Protein 3BV6 (pdb70)

Organism: Vibrio cholerae serotype O1 (strain ATCC 39315 / El Tor Inaba N16961) (NCBI:txid243277)

Nearest PDB structures (foldseek):
  3bv6-assembly1_C  TM=1.003E+00  e=5.850E-78  Vibrio cholerae O1 biovar El Tor str. N16961
  2wyl-assembly1_C  TM=9.987E-01  e=1.972E-52  Escherichia coli
  2wym-assembly1_B  TM=9.949E-01  e=1.143E-52  Escherichia coli
  2wyl-assembly1_B  TM=9.951E-01  e=2.226E-52  Escherichia coli
  2wym-assembly1_C  TM=9.913E-01  e=2.670E-52  Escherichia coli

Secondary structure (DSSP, 8-state):
-GGG--HHHHHHHH-STTTTHHHHHHHT--PPTT-EEEEEEETTEEEEEETT--EEEES---------SS--BPPTT-HHHHHH---BPP---B-S---S-GGG----SEEE-SB-SGGG--HHHHHHHHHHS-TT-EEEE-HHHHHHHHHHT--GGGEEE--TT-EEEETTEEEEEEE---HHHHT---TTS-SS-GGGGG-HHHHBEEEEEEETTEEEEE-TT----TTHHHHHHHS--SEEEEEB--PPTT---SB-HHHHHHHHHHHT-SEEEEESTTSBGGG---THHHHHHHHHHTTTTT---EE-B--TT-EEEETTTTT--B-------TTTTSS----SSGGG-/--GGG--HHHHHHHH-STTTTHHHHHHHH--PPTT-EEEEEEETTEEEEEETT--EEEES-----S---SS--BPPTT-HHHHHH---BPP---B-S---S-GGG----SEEE-SBSSGGG--HHHHHHHHHHS-TT-EEEE-HHHHHHHHHHT--GGGEEE--TT-EEEETTEEEEEEE---HHHHT---TTS-SS-GGGGG-HHHHBEEEEEEETTEEEEE-TT----TTHHHHHHHS---EEEEEB--PPTT---SB-HHHHHHHHHHHT-SEEEEESTTSBGGG---THHHHHHHHHHTTTTT---EE-B--TT-EEEETTTTT--B-------TTTTSS----SSGGG-/-GGG--HHHHHHHH-STTTTHHHHHHHT--PPTT-EEEEEEETTEEEEEETT--EEEES-----S---SS--BPPTT-HHHHHH---BPP---B-S---S-GGG----SEEE-SB-SGGG--HHHHHHHHHHS-TT-EEEE-HHHHHHHHHHT--GGGEEE--TT-EEEETTEEEEEEE---HHHHT---TTS-SS-GGGGG-HHHHBEEEEEEETTEEEEE-TT----TTHHHHHHHS---EEEEEB--PPTT---SB-HHHHHHHHHHHT-SEEEEESTTSBGGG---THHHHHHHHHHTTTTT---EE-B--TT-EEEETTTTT--B-------TTTTSS----SSGGG-/-HHHH--HHHHHHHH-STTTTHHHHHHHT--PPTT-EEEEEEETTEEEEEETT--EEEES-----S---S---BPPTT-HHHHHH---BPP---B-S---S-GGG----SEEE-SB-SGGG--HHHHHHHHHHS-TT-EEEE-HHHHHHHHHHT--GGGEEE--TT-EEEETTEEEEEEE---HHHHT---TTS-SS-GGGGG-HHHHBEEEEEEETTEEEEE-TT----TTHHHHHHHS--SEEEEEB--PPTT---SB-HHHHHHHHHHHT-SEEEEESTTSBGGG---THHHHHHHHHHTTTTT---EE-B--TT-EEEETTTTT--B-------TTTTSS----SSGGG-/-TTTS--HHHHHHHH-STTTTHHHHHHHT--PPTT-EEEEEEETTEEEEEETT--EEEES---------S---BPPTT-HHHHHH---BPP---B-S---S-GGG----SEEE-SB-SGGG--HHHHHHHHHHS-TT-EEEE-HHHHHHHHHHT--GGGEEE--TT-EEEETTEEEEEEE---HHHHT---TT--SS-GGGGG-HHHHBEEEEEEETTEEEEE-TT----TTHHHHHHHS--SEEEEEB--PPTT---SB-HHHHHHHHHHHT-SEEEEESSSSBGGG---THHHHHHHHHHTTTTT---EE-B--TT-EEEETTTTT--B-------TTTTSS----SSGGG-/-TGGG--HHHHHHHH-STTTTHHHHHHHH--PPTT-EEEEEEETTEEEEEETT--EEEES---------S---BPPTT-HHHHHH---BPP---B-S---S-GGG----SEEE-SB-SGGG--HHHHHHHHHHS-TT-EEEE-HHHHHHHHHHT--GGGEEE--TT-EEEETTEEEEEEE---HHHHT---TT--SS-GGGGG-HHHHBEEEEEEETTEEEEE-TT----TTHHHHHHHS--SEEEEEB--PPTT---SB-HHHHHHHHHHHT-SEEEEESTTSBGGG---THHHHHHHHHHTTTTT---EE-B--TT-EEEETTTTT--B-------TTTTSS----SSGGG-

Radius of gyration: 38.73 Å; Cα contacts (8 Å, |Δi|>4): 5644; chains: 6; bounding box: 92×104×96 Å

Foldseek 3Di:
DVVVDDPVVCDVVCPLPQPAVLVVVVVPDQFDFQKKKWAFQAQLWIWIAANQGAIEIFLNFDDWDDDDCVPQFDDPQALCCVQFVDTGDDQWGWQAGGLHDLLSHQRHQEYEFQFDDRSRAYLNNLVSCVVRYDPRYAYEYAQNNLVVSVVSPRDNVRYDHDAAQDWDDTRQKIKHWHFAQQPSRLSRDDPPDDPVDPVSVVVRRRGGTWIWMQHSNGIEIRRNQHEADLCLLVLLVVDAHAEYEYEEFAADPSGDRHYYLVRLQVSCVSNLYAEYEYHSHRTTPVRPDDNVVNVVVCVVCCVVVVRNHAYAYDGHRDMDMPPVCRVHRYDDPDPDCPCPPVDPDDDPDDPPD/DDPVVDDPVVVDVVCPLPQPAVLVVVVVPDQFDFLKKKWAFQAQQWIWIAANLGAIEIWLRFDDWDDDDCVPQFDPPQALCCVQFVDTGDDQWGWQDGGLHDLLSNQGHQEYEFQFDDNSRAYLNNLVSCVVRHDPRYAYEYAQVRLVVSVVSPNDPSRYDHDAAQDWDDTRQKIKHWHFAQQPSRLSRDDPPDDPVDPVSVVPRRRGGTWIWMQHSNGIEIRRNAHEADLCLLVQLVVDAHAEYEYEEFAADVSGGRHYYLVRLQVSCVSNLYAEYEYHSHRTTPVRPDDNVSNVVVCVVCCVVVVRNHAYAYADHRDMDMPPVCRVPHYDDPDPDPPCPPVDPDDDPDRPPD/DVVVDDPVVCDVVCPQPQPAVLVVVVVPDQFDFLKKKWAFQAQLWIWIAANQGAIETFLRFDDWDDPDCVPQFDDPQALCCVQFVDTGDDQWTWFDGGNHDLLSNQGHQEYEFQFDDNSRAYLVNLVNCVVRHDPRYAYEYAQVNLVVSVVSPRDPSRYDHDFAQDWDDTRQKIKHWHFAQQPSRLSRDDPPDDPVDPVSVVVRRRGGTWIWMQGSNGIEIRRNAHEADLCLLVLLVVDAHAEYEYEAFAADVSGDRHYYLVSLQVSCVSNLYAEYEYHSHRTTPVRPDDNVVNVVVCVVCCVVVVRNHAYAYEGHRDMDMPPVCSVDHYDDPDPDPPCPPVDPDDDPDRPPD/DVVVVDDPVVCDVVCPLPQPAVLVVVVVPDQFDFQKKKWAFQAQQWIWIAANLGAIEIFLRFDDWDDDDCVPQFDPPLALCCVQFVDTGDDQWGWQDGGNHDLLSHQGHQEYEFQFDDRSRAYLVNLVSCVVRYDPRYAYEYAQNRLVVSVVSPNDPVRYDHDFAQDWDDIRQKIKHWHFAQQVSRLSRDDPPDDPVDPVSVVVRRNGGTWIWMQGSNGIEIRRNQHEADLCLLVQLVVDAHAEYEYEEFAADVSGDRHYYLVSLQVSCVSNLYAEYEYHSHNTTPVRPDDNVSNVVVCVVCCVVVVRRHAYAYADHRDMDMPPVCRVHHYDDPDPDCPCPPVDPDDDPDRPPD/DVVVVDDPVVCDVVCPLPQPAVLVVVVVPDQFDFQKKKWAFQAQLWIWIAANQGATEIFLRFDDWDDDDCVPQFDPPQALCCVQFVDTGDDQWGWQDGGNHDLLSNQGHQEYEFQFDDNSRAYLVNLVNCVVRYDPRYAYEYAQNRLVVSVVSPNDNSRYDHDFAQDWDDTRQKIKHWHFAQQPSRLSRDDDPDDPVDPVSVVVRRRGGTWIWMQHSNGIEIRRNAHEADLCLLVQLVVDAHAEYEYEAFAADPSDDRHYYLVSQQVSCVSNVYAEYEYHSHNTTPVRPDDNVVNVVVCVVCCVVVVRNHAYAYADHRDMDMPPVCRVPHYDDPDPDPPCPPVDPDDDPDRVPD/DVVVPDDPVVVDVVCPLPQPAVLVVVVVPDQFDFLKKKWAFQAQQWIWIAANLGAIEIWLRFDDWDDPDCPPQFDPPQALCCVQFVDTGDDQWGWQDGGNHDLLSNQRHQEYEFQFDDNSRAYLNNLVSPVVRDDPRYAYEYAQNRLVVCVVSPNDPSRYDHDFAQDWDDTRQKIKHWHFAQQPSRLSRDDPPDDPVDPVSVVVRRRGGTWIWMQHSNGIEIRRNAHEADLCLLVQLVVDAHAEYEYEAFAADPSDDRHYYLVRLQVSCVSNVYAEYEYHSHRTTPVRPDDNVSNVVVCVVCCVVVVRNHAYAYEGHRDMDMPPVCSVPHYDDPDPDPPCPPVDPDDDPDRPPD

B-factor: mean 27.27, std 9.17, range [2.35, 69.1]

Solvent-accessible surface area: 65449 Å² total; per-residue (Å²): 97,9,127,137,24,69,90,95,45,2,0,53,77,8,0,0,0,4,3,40,26,5,14,26,58,7,75,131,19,132,15,114,101,103,16,0,2,0,2,4,1,1,0,0,0,0,8,0,8,1,36,50,68,6,1,0,0,1,0,8,17,0,17,25,14,57,60,50,13,183,80,125,119,17,110,82,44,59,32,11,37,1,6,2,2,1,68,48,25,18,8,16,11,1,38,6,4,3,1,3,2,0,24,13,7,134,57,5,36,0,10,2,0,0,1,29,15,81,18,0,10,10,33,20,3,1,1,0,0,38,97,62,18,37,132,106,0,59,0,0,0,0,64,24,0,1,77,65,3,58,63,43,31,4,48,110,118,13,16,51,44,2,123,46,56,28,68,31,113,21,66,68,0,70,0,48,0,11,13,6,0,2,27,3,0,3,0,26,31,94,149,75,65,49,0,138,72,42,67,24,3,96,24,17,67,114,34,0,1,0,0,0,0,45,18,67,8,19,4,1,0,0,0,2,9,1,5,18,0,3,12,0,0,44,5,9,72,68,64,111,0,13,0,0,0,0,0,5,5,12,6,2,59,1,6,19,20,10,5,10,1,5,13,0,1,22,0,0,24,1,0,81,3,61,6,0,1,0,0,4,30,25,0,34,2,0,9,22,23,32,38,78,2,0,33,28,0,26,77,35,11,70,42,16,11,86,20,132,10,34,1,2,16,7,66,20,5,0,67,2,19,7,53,97,44,93,73,64,29,46,41,20,16,121,36,10,13,156,35,6,6,131,68,94,14,24,17,4,15,81,2,3,11,106,62,7,121,138,21,68,69,81,47,2,0,62,78,7,0,0,0,5,4,41,25,5,7,29,58,7,68,121,20,123,14,107,101,103,16,0,2,0,2,4,1,1,0,0,0,0,7,0,6,1,35,52,67,5,2,0,0,1,0,10,16,1,16,28,16,55,58,46,39,186,82,189,123,18,110,80,37,62,33,10,38,1,6,4,2,1,68,49,32,19,7,16,10,1,37,8,3,2,1,2,1,0,25,18,6,160,72,6,34,0,9,2,0,0,2,28,14,80,19,1,12,10,34,20,2,0,0,0,1,38,94,64,20,30,137,113,1,62,0,0,0,0,74,24,0,0,76,62,2,56,68,52,29,4,46,110,122,23,16,46,44,1,123,47,56,30,72,33,109,23,63,68,0,70,0,50,1,11,11,5,0,2,27,4,0,3,0,26,32,94,145,76,67,49,0,136,70,42,69,24,3,89,18,18,64,99,34,0,1,0,0,0,0,42,18,67,8,18,5,1,0,0,0,1,10,1,5,17,0,4,12,0,0,46,4,8,73,70,62,112,0,15,0,0,1,0,0,5,5,12,6,2,62,1,5,20,20,9,6,10,1,4,13,0,1,21,0,0,24,1,0,78,3,65,6,0,1,0,0,5,29,25,0,33,2,0,8,22,23,32,40,76,2,0,35,27,0,26,76,34,10,70,39,17,12,86,20,133,8,34,2,2,16,6,66,18,5,0,70,3,21,6,54,96,45,90,74,64,31,44,41,18,16,119,32,3,13,142,36,6,6,132,70,89,12,23,16,4,16,78,4,4,10,104,11,116,137,21,68,70,78,46,1,0,64,78,7,0,0,0,5,4,41,27,4,8,30,57,7,70,124,18,122,14,106,98,109,14,0,2,0,1,4,1,1,0,0,0,0,8,0,7,1,37,52,71,5,1,0,0,1,1,8,17,1,16,28,15,58,58,51,45,185,83,184,99,19,108,83,38,60,28,11,38,1,6,2,2,0,66,48,35,17,7,17,9,1,38,8,3,2,1,3,2,0,26,18,5,155,68,8,36,0,10,2,1,0,2,33,16,81,20,1,10,10,20,20,2,0,0,0,2,36,95,65,21,38,138,112,2,58,0,0,0,0,76,24,0,6,79,61,3,70,65,34,28,3,58,145,130,49,21,49,45,1,121,50,57,31,69,32,116,20,65,64,1,70,0,46,0,10,13,6,0,3,25,4,0,3,0,27,31,95,149,76,65,48,0,135,72,43,67,24,3,94,18,17,67,116,33,0,1,0,0,0,0,43,18,69,9,17,5,1,0,0,0,1,10,1,5,18,0,3,14,0,0,44,4,9,72,71,67,106,1,16,0,0,1,0,0,5,4,10,4,2,62,2,5,18,20,9,5,11,1,4,13,0,1,20,0,0,21,1,0,73,1,52,5,0,1,0,0,5,30,25,1,35,3,0,10,22,22,31,38,76,3,0,36,27,0,26,75,33,10,71,44,17,12,106,19,133,8,34,2,2,17,6,66,18,6,0,65,2,20,12,60,97,42,94,69,65,30,46,40,17,16,118,32,3,14,141,33,6,6,128,71,88,14,21,17,4,14,82,4,3,10,80,124,8,130,128,25,73,87,83,46,1,0,48,79,7,0,0,0,5,4,40,27,5,5,12,59,6,61,126,18,134,16,119,99,104,14,0,2,0,2,5,1,1,0,0,0,1,8,0,7,1,35,52,66,6,1,0,0,2,1,9,18,0,17,30,16,66,60,49,51,174,92,182,94,18,106,73,36,58,31,11,39,1,6,3,2,0,57,46,34,18,5,18,10,1,37,7,3,2,1,3,2,0,23,13,6,128,70,4,35,0,9,2,0,0,2,29,17,81,20,0,11,10,32,20,3,0,0,0,0,36,98,60,20,36,141,107,0,61,0,0,0,0,62,23,0,0,77,65,2,55,67,46,29,3,52,107,133,14,16,51,45,1,119,47,57,32,67,30,140,22,68,66,4,77,0,44,0,10,16,6,0,2,26,4,0,2,0,26,30,95,154,71,65,49,0,139,72,41,66,23,3,97,25,16,63,109,34,0,1,0,0,0,1,44,18,64,9,18,5,3,0,2,0,1,10,1,6,16,0,3,12,0,0,45,4,8,71,69,64,109,0,16,0,0,1,0,0,5,5,11,6,2,60,1,5,20,20,9,6,10,1,6,13,0,1,22,0,0,23,1,0,75,3,64,7,0,1,0,0,5,28,24,0,35,2,0,11,22,22,32,39,76,2,0,36,28,0,27,76,35,13,70,40,17,12,85,20,129,10,36,1,2,16,6,66,19,5,0,66,2,20,8,57,96,46,91,75,63,29,44,41,19,17,124,36,10,13,161,31,6,6,130,71,92,14,22,18,4,13,83,5,4,11,80,119,6,126,128,24,72,89,82,43,2,0,50,76,6,0,0,0,4,3,40,23,5,6,17,57,6,58,129,19,130,20,112,102,104,15,0,2,1,2,4,1,1,0,0,0,0,7,0,7,1,36,51,68,6,1,0,0,0,1,9,18,1,17,28,16,56,62,45,51,156,86,193,102,17,101,91,38,56,32,11,40,2,6,2,1,0,57,49,30,19,6,20,10,1,39,7,4,3,1,3,2,0,23,13,7,129,68,6,37,0,9,2,0,0,2,28,16,79,20,0,10,10,31,21,1,0,0,0,0,35,100,61,18,25,145,101,0,63,0,0,0,0,62,24,0,1,74,63,2,58,66,45,30,3,49,101,132,29,13,54,44,1,121,50,53,28,68,28,135,24,68,66,5,72,0,50,0,10,13,4,0,2,27,5,0,2,0,26,30,92,163,74,64,50,0,138,71,41,64,23,3,99,23,16,64,107,33,1,1,0,0,0,0,42,16,66,8,18,5,1,0,0,0,1,10,1,6,17,0,3,14,0,0,43,4,8,71,70,63,143,2,8,0,0,1,0,0,5,6,12,6,2,62,1,5,21,20,12,6,11,2,6,13,0,1,22,0,0,24,1,0,85,3,71,8,0,1,0,0,4,29,25,0,34,2,0,8,23,24,33,36,77,3,0,34,28,0,26,76,34,13,72,41,17,13,86,23,135,10,35,1,2,18,6,65,18,5,0,65,2,19,8,56,98,45,82,79,55,28,43,42,18,15,120,35,3,13,143,33,8,6,130,67,93,15,25,18,4,14,83,3,3,12,76,130,9,117,131,23,66,68,80,46,2,0,54,75,7,0,0,0,4,4,38,22,4,8,29,56,7,66,121,20,126,14,110,97,110,15,1,2,0,2,5,1,1,1,0,0,0,8,0,7,1,35,48,68,6,1,0,0,1,0,9,18,1,16,28,15,56,58,47,48,168,87,187,106,18,101,91,38,59,32,13,42,2,6,3,2,0,64,51,32,20,6,20,11,1,38,8,4,2,1,3,2,0,23,16,5,151,67,6,36,0,9,2,1,0,3,28,15,81,19,0,9,10,34,22,3,1,0,0,2,40,100,61,20,38,144,111,2,58,0,0,0,0,64,24,0,1,77,65,3,54,68,52,30,4,45,105,129,50,17,47,42,1,120,48,57,32,70,33,108,21,63,63,0,68,0,49,1,12,12,6,0,2,26,3,0,2,0,28,31,93,161,73,67,49,0,138,70,42,66,23,3,98,25,16,65,110,32,0,1,0,0,0,0,40,17,72,8,19,5,1,0,0,1,1,10,1,7,20,0,4,14,0,0,44,4,9,74,71,65,114,0,15,0,0,0,0,0,5,5,10,5,2,62,2,5,20,19,12,7,11,2,6,13,0,1,21,0,0,23,1,0,75,3,62,6,0,1,0,0,5,28,24,0,35,2,0,9,22,22,32,40,77,3,0,35,27,0,26,75,35,13,72,40,17,13,87,21,137,8,36,1,3,17,6,66,19,5,0,65,2,19,7,52,97,44,100,72,64,31,46,40,20,15,118,33,4,13,144,36,7,6,132,68,90,14,23,17,4,16,92,3,2,10

InterPro domains:
  IPR001279 Metallo-beta-lactamase [PF12706] (97-283)
  IPR036866 Ribonuclease Z/Hydroxyacylglutathione hydrolase-like [G3DSA:3.60.15.10] (3-355)
  IPR036866 Ribonuclease Z/Hydroxyacylglutathione hydrolase-like [SSF56281] (35-291)
  IPR048021 UlaG-like, metallo-hydrolase domain [cd16284] (37-250)
  IPR050114 UPF0173/UPF0282/UlaG metal-dependent hydrolases [PTHR43546] (35-324)

Sequence (2122 aa):
KVNEITTREESWILSTFPEWGTWLNEEIEEQTVVEPNTFSMMWWLGCTGIWLKSAGNTNLSIDFWCGTGKKTQKNRLMNTQHQMMRMGGVEALQPNLRTSIFPLDPFAIKKEIDAVLASHDHADHIDVNVAAAVLQNCGEEHVKFIGPQACVDLWLGWGVPQQEERCIVAKVGDVLEIGDVKIRVLDSFDRTALVTLPKGVSSYDDKAILDGMDEERAVNYLIETSGGSVYHSGDSHYSNYYAKHGNDYQQIDVALLSYGENPRGVTDKMMTSSSDVLRAAESLDCQQVVVPFHHDIWANFQNDPRREIEVLWNMKKDRLQQYQFAPFFWQVGGKYTYPTDKGRRMHYQHFRGFQQDIFKNEPELPYKAFLSKVNEITREESWILSTFPEWGTWLNEEIEQTVVEPNTFSMWWLGCTGIWLKSAGNTNLSIDFWCGTGKKTQKKNRRLMNTQHQMMRMGGVEALLQPNLRTSIFPLDPFAIKKEIDAVLASHDHADHIDVNVAAAVLQNCGEEHVKFIGPQACVDLWLGWGVPQEERCIVAKVGDVLEIGDVKIRVLDSFDRTALVTLPKGVSSYDKAILDGMDEERAVNYLIETSGGSVYHSGDSHYSNYYAKHGNDYQIDVALLSYGENPRGVTDKMMTSSSDVLRAAESLDCQQVVVPFHHDIWANFQNDPRREIEVLWNMKKDRLQYQFAPFFWQVGGKYTYPTDKGRRMHYQHFRGFQQDIFKNEPELPYKKAFLKVNEITREESWILSTFPEWGTWLNEEIEQQTVVEPNTFSMMWWLGCTGIWLKSAGNNTNLSIDFWCGTGKKTQKNRRLMNTTQHQMMRMGGVEALLQPNLRTSIFPLDPFAIKKEIDAVLASHDHADHIDVNVAAAVLQNCGEEHVKFIGPQACVDLWLGWGVPQERCIVAKVGDVLEIGDVKKIRVLDSFDRTALVTLPKGVSSYDKAILDGMDEERAVNYLIETSGGSVYHSGDSHYSNYYAKHGNDYQQIDVALLSYGENPRGVTDKMMTSSSSDVLRAAESLDCQQVVVPFHHDIWANFQNDPRREIEVLWNMKKDRLQQYQFAPFFWQVGGKYTYPTDKKGGRRMHYQHFRGFQQDIFKNEPELPYKAFLSKVNEITREESWILSTFPEWGTWLNEEIEQTVVEPNTFSMWWLGCTGIWLKSAGNTNLSSIDFWCGTGKKTQKKNRRLMNTQHQMMRMGGVEALLQPNLRTSIFPLDPFAIKEIDAVLASHDHADHIDVNVAAAVLQNCGEEHVKFIGPQACVDLLWLGWGVPQQEERCIVAKVGDVLEEIGDVKIRVLDSFDRTALVTLPKGVSSYDKAILDGMDEERAVNYLIETSGGSVYHSGDSHYSNYYAKHGNDYQIDVALLSYGENPRGVTDKMMTSSSSDVLRRAAESLDCQVVVPFHHDIWANFQNDPRREIEVLWNMKKDRLQQYQFAPFFWQVGGKYTYPTDKGRRMHYQHFRGFQQDIFKNEPELPYKAFLSKVNEITTREESWILSTFPEWGTWLNEEIEQTVVVEPNTFSMWWLGCTGIWLKSAGNTNLSIDFWCGTGKKTQKKNRRLMNTQHQMMRMGGVEALQPNLRTSSIFPLDPFAIKEIDAVLASHDHADHIDVNVAAAVLQNCGEEHVKFIGPQACVDLLWLGWGVPQEERCIVAKVGDVLEEIGDVVKIRVLDSFDRTALVTLPKGVSSYDKAILDGMDEERAVNYLIETSGGSVYHSGDSHYSNYYAKHGNDYQQIDVALLSYGENPRGVTDKMTSSSSDVLRRAAESLDCQQVVVPFHHDIWANFQNDPPRREIEVLWNMKKDRLQQYQFAPFFWQVGGKYTYPTDKKGRRMHYQHFRGFQQDIFKNEPELPYKAFLSKVNEITREESWILSTFPEWGTWLNEEIEQTVVEPNTFSMWWLGCTGIWLKSAGNTNLSIDFWCGTGKKTQKNRRLMNTQHQMMRMGGVEALQPNLRTSSIFPLDPFAIKEIDAVLASHDHADHIDVNVAAAVLQNCGEHVKFIGPQACVDLWLGWGVPQEERRCIVAKVGDVLEEIGDVVKIRVLDSFDRTALVTLPKGVSSYDKAILDGMDERAVNYLIETSGGSVYHSGDSHYSNYYAKHGNDYQIDVALLSYGENPRGVTDKMTSSDVLRRAAESLDCQQVVVPFHHDIWANFQNDPRREIEVLWNMKKDRLQQYQFAPFFWQVGGKYTYPTDKKGGRMHYQHFRGFQQDIFKNEPELPYKKAFL

Structure (mmCIF, N/CA/C/O backbone):
data_3BV6
#
_entry.id   3BV6
#
_cell.length_a   83.433
_cell.length_b   94.839
_cell.length_c   94.591
_cell.angle_alpha   99.69
_cell.angle_beta   97.90
_cell.angle_gamma   116.13
#
_symmetry.space_group_name_H-M   'P 1'
#
loop_
_entity.id
_entity.type
_entity.pdbx_description
1 polymer 'Metal-dependent hydrolase'
2 non-polymer 'FE (III) ION'
3 water water
#
loop_
_atom_site.group_PDB
_atom_site.id
_atom_site.type_symbol
_atom_site.label_atom_id
_atom_site.label_alt_id
_atom_site.label_comp_id
_atom_site.label_asym_id
_atom_site.label_entity_id
_atom_site.label_seq_id
_atom_site.pdbx_PDB_ins_code
_atom_site.Cartn_x
_atom_site.Cartn_y
_atom_site.Cartn_z
_atom_site.occupancy
_atom_site.B_iso_or_equiv
_atom_site.auth_seq_id
_atom_site.auth_comp_id
_atom_site.auth_asym_id
_atom_site.auth_atom_id
_atom_site.pdbx_PDB_model_num
ATOM 1 N N . LYS A 1 27 ? 65.156 66.359 -26.710 1.00 51.52 3 LYS A N 1
ATOM 2 C CA . LYS A 1 27 ? 66.575 66.776 -26.906 1.00 52.04 3 LYS A CA 1
ATOM 3 C C . LYS A 1 27 ? 67.043 67.802 -25.866 1.00 51.36 3 LYS A C 1
ATOM 4 O O . LYS A 1 27 ? 66.554 68.931 -25.823 1.00 51.49 3 LYS A O 1
ATOM 10 N N . VAL A 1 28 ? 68.009 67.398 -25.050 1.00 50.97 4 VAL A N 1
ATOM 11 C CA . VAL A 1 28 ? 68.533 68.231 -23.975 1.00 51.46 4 VAL A CA 1
ATOM 12 C C . VAL A 1 28 ? 69.108 69.573 -24.428 1.00 52.78 4 VAL A C 1
ATOM 13 O O . VAL A 1 28 ? 69.016 70.560 -23.695 1.00 53.22 4 VAL A O 1
ATOM 17 N N . ASN A 1 29 ? 69.690 69.612 -25.630 1.00 53.85 5 ASN A N 1
ATOM 18 C CA . ASN A 1 29 ? 70.266 70.848 -26.182 1.00 54.31 5 ASN A CA 1
ATOM 19 C C . ASN A 1 29 ? 69.240 71.934 -26.528 1.00 53.41 5 ASN A C 1
ATOM 20 O O . ASN A 1 29 ? 69.525 73.125 -26.402 1.00 53.74 5 ASN A O 1
ATOM 25 N N . GLU A 1 30 ? 68.065 71.531 -26.995 1.00 51.93 6 GLU A N 1
ATOM 26 C CA . GLU A 1 30 ? 67.041 72.496 -27.381 1.00 51.61 6 GLU A CA 1
ATOM 27 C C . GLU A 1 30 ? 66.187 72.974 -26.199 1.00 48.76 6 GLU A C 1
ATOM 28 O O . GLU A 1 30 ? 65.311 73.830 -26.369 1.00 49.08 6 GLU A O 1
ATOM 34 N N . ILE A 1 31 ? 66.428 72.421 -25.012 1.00 45.18 7 ILE A N 1
ATOM 35 C CA . ILE A 1 31 ? 65.573 72.739 -23.857 1.00 40.37 7 ILE A CA 1
ATOM 36 C C . ILE A 1 31 ? 66.041 73.867 -22.951 1.00 37.56 7 ILE A C 1
ATOM 37 O O . ILE A 1 31 ? 67.209 73.931 -22.544 1.00 37.24 7 ILE A O 1
ATOM 42 N N A THR A 1 32 ? 65.102 74.769 -22.660 0.60 36.00 8 THR A N 1
ATOM 43 N N B THR A 1 32 ? 65.127 74.762 -22.619 0.40 36.27 8 THR A N 1
ATOM 44 C CA A THR A 1 32 ? 65.342 75.925 -21.798 0.60 34.74 8 THR A CA 1
ATOM 45 C CA B THR A 1 32 ? 65.464 75.801 -21.670 0.40 35.03 8 THR A CA 1
ATOM 46 C C A THR A 1 32 ? 64.290 75.971 -20.680 0.60 34.20 8 THR A C 1
ATOM 47 C C B THR A 1 32 ? 64.440 75.734 -20.538 0.40 34.05 8 THR A C 1
ATOM 48 O O A THR A 1 32 ? 63.177 75.469 -20.873 0.60 34.37 8 THR A O 1
ATOM 49 O O B THR A 1 32 ? 63.531 74.902 -20.559 0.40 33.78 8 THR A O 1
ATOM 56 N N . ARG A 1 33 ? 64.620 76.580 -19.539 1.00 32.64 9 ARG A N 1
ATOM 57 C CA . ARG A 1 33 ? 63.644 76.706 -18.450 1.00 32.14 9 ARG A CA 1
ATOM 58 C C . ARG A 1 33 ? 62.348 77.238 -19.078 1.00 31.97 9 ARG A C 1
ATOM 59 O O . ARG A 1 33 ? 61.241 76.758 -18.798 1.00 31.03 9 ARG A O 1
ATOM 67 N N A GLU A 1 34 ? 62.500 78.208 -19.975 0.60 31.90 10 GLU A N 1
ATOM 68 N N B GLU A 1 34 ? 62.498 78.197 -19.986 0.40 31.35 10 GLU A N 1
ATOM 69 C CA A GLU A 1 34 ? 61.361 78.822 -20.636 0.60 31.23 10 GLU A CA 1
ATOM 70 C CA B GLU A 1 34 ? 61.349 78.823 -20.630 0.40 30.28 10 GLU A CA 1
ATOM 71 C C A GLU A 1 34 ? 60.538 77.867 -21.524 0.60 30.84 10 GLU A C 1
ATOM 72 C C B GLU A 1 34 ? 60.537 77.900 -21.558 0.40 30.36 10 GLU A C 1
ATOM 73 O O A GLU A 1 34 ? 59.306 77.910 -21.500 0.60 30.14 10 GLU A O 1
ATOM 74 O O B GLU A 1 34 ? 59.307 77.990 -21.586 0.40 29.82 10 GLU A O 1
ATOM 85 N N . SER A 1 35 ? 61.207 77.022 -22.306 1.00 30.02 11 SER A N 1
ATOM 86 C CA . SER A 1 35 ? 60.512 76.091 -23.202 1.00 30.10 11 SER A CA 1
ATOM 87 C C . SER A 1 35 ? 59.781 75.003 -22.377 1.00 28.84 11 SER A C 1
ATOM 88 O O . SER A 1 35 ? 58.687 74.564 -22.750 1.00 28.10 11 SER A O 1
ATOM 91 N N . TRP A 1 36 ? 60.407 74.591 -21.268 1.00 29.03 12 TRP A N 1
ATOM 92 C CA . TRP A 1 36 ? 59.805 73.629 -20.325 1.00 27.70 12 TRP A CA 1
ATOM 93 C C . TRP A 1 36 ? 58.497 74.211 -19.778 1.00 27.29 12 TRP A C 1
ATOM 94 O O . TRP A 1 36 ? 57.416 73.614 -19.916 1.00 28.25 12 TRP A O 1
ATOM 105 N N . ILE A 1 37 ? 58.586 75.408 -19.199 1.00 27.36 13 ILE A N 1
ATOM 106 C CA . ILE A 1 37 ? 57.405 76.076 -18.653 1.00 26.36 13 ILE A CA 1
ATOM 107 C C . ILE A 1 37 ? 56.304 76.228 -19.693 1.00 27.60 13 ILE A C 1
ATOM 108 O O . ILE A 1 37 ? 55.162 75.835 -19.459 1.00 25.77 13 ILE A O 1
ATOM 113 N N . LEU A 1 38 ? 56.632 76.757 -20.870 1.00 28.21 14 LEU A N 1
ATOM 114 C CA . LEU A 1 38 ? 55.594 76.970 -21.876 1.00 29.08 14 LEU A CA 1
ATOM 115 C C . LEU A 1 38 ? 54.902 75.713 -22.399 1.00 29.43 14 LEU A C 1
ATOM 116 O O . LEU A 1 38 ? 53.771 75.794 -22.857 1.00 31.02 14 LEU A O 1
ATOM 121 N N . SER A 1 39 ? 55.576 74.571 -22.353 1.00 29.81 15 SER A N 1
ATOM 122 C CA . SER A 1 39 ? 54.979 73.341 -22.867 1.00 30.07 15 SER A CA 1
ATOM 123 C C . SER A 1 39 ? 54.251 72.565 -21.779 1.00 29.67 15 SER A C 1
ATOM 124 O O . SER A 1 39 ? 53.468 71.647 -22.069 1.00 30.21 15 SER A O 1
ATOM 127 N N . THR A 1 40 ? 54.489 72.952 -20.527 1.00 27.99 16 THR A N 1
ATOM 128 C CA . THR A 1 40 ? 53.949 72.216 -19.363 1.00 28.08 16 THR A CA 1
ATOM 129 C C . THR A 1 40 ? 52.745 72.834 -18.661 1.00 27.97 16 THR A C 1
ATOM 130 O O . THR A 1 40 ? 51.833 72.101 -18.230 1.00 29.65 16 THR A O 1
ATOM 134 N N . PHE A 1 41 ? 52.729 74.162 -18.537 1.00 26.37 17 PHE A N 1
ATOM 135 C CA . PHE A 1 41 ? 51.673 74.856 -17.774 1.00 26.39 17 PHE A CA 1
ATOM 136 C C . PHE A 1 41 ? 50.716 75.650 -18.647 1.00 26.49 17 PHE A C 1
ATOM 137 O O . PHE A 1 41 ? 51.120 76.085 -19.732 1.00 27.37 17 PHE A O 1
ATOM 145 N N . PRO A 1 42 ? 49.450 75.861 -18.202 1.00 24.13 18 PRO A N 1
ATOM 146 C CA . PRO A 1 42 ? 48.794 75.400 -16.968 1.00 24.37 18 PRO A CA 1
ATOM 147 C C . PRO A 1 42 ? 48.585 73.862 -17.059 1.00 23.01 18 PRO A C 1
ATOM 148 O O . PRO A 1 42 ? 48.542 73.293 -18.163 1.00 21.21 18 PRO A O 1
ATOM 152 N N . GLU A 1 43 ? 48.485 73.216 -15.903 1.00 21.91 19 GLU A N 1
ATOM 153 C CA . GLU A 1 43 ? 48.533 71.771 -15.815 1.00 21.49 19 GLU A CA 1
ATOM 154 C C . GLU A 1 43 ? 47.536 70.965 -16.614 1.00 20.46 19 GLU A C 1
ATOM 155 O O . GLU A 1 43 ? 47.886 69.875 -17.053 1.00 21.36 19 GLU A O 1
ATOM 161 N N . TRP A 1 44 ? 46.317 71.482 -16.765 1.00 17.68 20 TRP A N 1
ATOM 162 C CA . TRP A 1 44 ? 45.229 70.776 -17.486 1.00 19.61 20 TRP A CA 1
ATOM 163 C C . TRP A 1 44 ? 45.054 71.314 -18.914 1.00 18.91 20 TRP A C 1
ATOM 164 O O . TRP A 1 44 ? 44.099 70.944 -19.599 1.00 21.89 20 TRP A O 1
ATOM 175 N N . GLY A 1 45 ? 45.956 72.196 -19.338 1.00 21.98 21 GLY A N 1
ATOM 176 C CA . GLY A 1 45 ? 45.834 72.817 -20.657 1.00 21.92 21 GLY A CA 1
ATOM 177 C C . GLY A 1 45 ? 44.414 73.351 -20.784 1.00 21.75 21 GLY A C 1
ATOM 178 O O . GLY A 1 45 ? 43.909 74.061 -19.892 1.00 21.46 21 GLY A O 1
ATOM 179 N N . THR A 1 46 ? 43.765 73.010 -21.891 1.00 22.61 22 THR A N 1
ATOM 180 C CA . THR A 1 46 ? 42.410 73.459 -22.134 1.00 20.76 22 THR A CA 1
ATOM 181 C C . THR A 1 46 ? 41.371 72.362 -21.903 1.00 21.98 22 THR A C 1
ATOM 182 O O . THR A 1 46 ? 40.219 72.494 -22.321 1.00 21.15 22 THR A O 1
ATOM 186 N N . TRP A 1 47 ? 41.740 71.276 -21.216 1.00 22.42 23 TRP A N 1
ATOM 187 C CA . TRP A 1 47 ? 40.766 70.209 -20.894 1.00 21.65 23 TRP A CA 1
ATOM 188 C C . TRP A 1 47 ? 39.422 70.713 -20.348 1.00 21.34 23 TRP A C 1
ATOM 189 O O . TRP A 1 47 ? 38.334 70.276 -20.785 1.00 20.53 23 TRP A O 1
ATOM 200 N N . LEU A 1 48 ? 39.480 71.587 -19.333 1.00 21.17 24 LEU A N 1
ATOM 201 C CA . LEU A 1 48 ? 38.252 72.075 -18.691 1.00 20.80 24 LEU A CA 1
ATOM 202 C C . LEU A 1 48 ? 37.570 73.169 -19.482 1.00 20.61 24 LEU A C 1
ATOM 203 O O . LEU A 1 48 ? 36.354 73.327 -19.414 1.00 22.76 24 LEU A O 1
ATOM 208 N N . ASN A 1 49 ? 38.341 73.966 -20.211 1.00 21.14 25 ASN A N 1
ATOM 209 C CA . ASN A 1 49 ? 37.729 74.966 -21.085 1.00 21.38 25 ASN A CA 1
ATOM 210 C C . ASN A 1 49 ? 36.757 74.242 -22.049 1.00 21.34 25 ASN A C 1
ATOM 211 O O . ASN A 1 49 ? 35.592 74.627 -22.194 1.00 21.47 25 ASN A O 1
ATOM 216 N N . GLU A 1 50 ? 37.263 73.177 -22.650 1.00 22.59 26 GLU A N 1
ATOM 217 C CA . GLU A 1 50 ? 36.495 72.318 -23.578 1.00 23.38 26 GLU A CA 1
ATOM 218 C C . GLU A 1 50 ? 35.303 71.673 -22.873 1.00 24.32 26 GLU A C 1
ATOM 219 O O . GLU A 1 50 ? 34.161 71.675 -23.371 1.00 23.67 26 GLU A O 1
ATOM 225 N N . GLU A 1 51 ? 35.553 71.145 -21.680 1.00 23.99 27 GLU A N 1
ATOM 226 C CA . GLU A 1 51 ? 34.513 70.499 -20.917 1.00 23.54 27 GLU A CA 1
ATOM 227 C C . GLU A 1 51 ? 33.356 71.463 -20.657 1.00 23.30 27 GLU A C 1
ATOM 228 O O . GLU A 1 51 ? 32.187 71.121 -20.890 1.00 21.27 27 GLU A O 1
ATOM 234 N N . ILE A 1 52 ? 33.694 72.650 -20.137 1.00 22.36 28 ILE A N 1
ATOM 235 C CA . ILE A 1 52 ? 32.689 73.647 -19.790 1.00 24.40 28 ILE A CA 1
ATOM 236 C C . ILE A 1 52 ? 31.858 74.087 -21.018 1.00 25.74 28 ILE A C 1
ATOM 237 O O . ILE A 1 52 ? 30.624 74.081 -20.959 1.00 26.09 28 ILE A O 1
ATOM 242 N N A GLU A 1 53 ? 32.528 74.461 -22.100 0.40 26.38 29 GLU A N 1
ATOM 243 N N B GLU A 1 53 ? 32.565 74.459 -22.091 0.60 26.48 29 GLU A N 1
ATOM 244 C CA A GLU A 1 53 ? 31.808 74.946 -23.286 0.40 27.54 29 GLU A CA 1
ATOM 245 C CA B GLU A 1 53 ? 31.974 74.884 -23.394 0.60 28.09 29 GLU A CA 1
ATOM 246 C C A GLU A 1 53 ? 30.987 73.851 -23.981 0.40 27.71 29 GLU A C 1
ATOM 247 C C B GLU A 1 53 ? 31.012 73.856 -23.955 0.60 27.94 29 GLU A C 1
ATOM 248 O O A GLU A 1 53 ? 29.989 74.159 -24.644 0.40 28.81 29 GLU A O 1
ATOM 249 O O B GLU A 1 53 ? 29.947 74.208 -24.484 0.60 29.58 29 GLU A O 1
ATOM 260 N N . GLN A 1 54 ? 31.386 72.588 -23.813 1.00 27.94 30 GLN A N 1
ATOM 261 C CA . GLN A 1 54 ? 30.610 71.458 -24.366 1.00 28.80 30 GLN A CA 1
ATOM 262 C C . GLN A 1 54 ? 29.520 70.923 -23.454 1.00 29.27 30 GLN A C 1
ATOM 263 O O . GLN A 1 54 ? 28.789 70.004 -23.822 1.00 28.33 30 GLN A O 1
ATOM 269 N N . THR A 1 55 ? 29.387 71.496 -22.255 1.00 27.62 31 THR A N 1
ATOM 270 C CA . THR A 1 55 ? 28.357 71.016 -21.337 1.00 27.65 31 THR A CA 1
ATOM 271 C C . THR A 1 55 ? 27.001 71.598 -21.673 1.00 27.02 31 THR A C 1
ATOM 272 O O . THR A 1 55 ? 26.798 72.817 -21.692 1.00 28.59 31 THR A O 1
ATOM 276 N N . VAL A 1 56 ? 26.060 70.720 -21.918 1.00 28.08 32 VAL A N 1
ATOM 277 C CA . VAL A 1 56 ? 24.714 71.187 -22.210 1.00 30.66 32 VAL A CA 1
ATOM 278 C C . VAL A 1 56 ? 23.933 70.998 -20.913 1.00 29.84 32 VAL A C 1
ATOM 279 O O . VAL A 1 56 ? 23.611 69.885 -20.546 1.00 31.55 32 VAL A O 1
ATOM 283 N N . VAL A 1 57 ? 23.676 72.106 -20.215 1.00 30.01 33 VAL A N 1
ATOM 284 C CA . VAL A 1 57 ? 22.949 72.126 -18.933 1.00 30.23 33 VAL A CA 1
ATOM 285 C C . VAL A 1 57 ? 21.446 71.860 -19.107 1.00 31.71 33 VAL A C 1
ATOM 286 O O . VAL A 1 57 ? 20.778 72.570 -19.879 1.00 31.28 33 VAL A O 1
ATOM 290 N N . GLU A 1 58 ? 20.917 70.878 -18.363 1.00 30.35 34 GLU A N 1
ATOM 291 C CA . GLU A 1 58 ? 19.514 70.476 -18.470 1.00 31.43 34 GLU A CA 1
ATOM 292 C C . GLU A 1 58 ? 18.582 71.551 -17.943 1.00 31.54 34 GLU A C 1
ATOM 293 O O . GLU A 1 58 ? 18.986 72.372 -17.105 1.00 30.32 34 GLU A O 1
ATOM 299 N N . PRO A 1 59 ? 17.336 71.597 -18.464 1.00 32.11 35 PRO A N 1
ATOM 300 C CA . PRO A 1 59 ? 16.391 72.562 -17.920 1.00 30.98 35 PRO A CA 1
ATOM 301 C C . PRO A 1 59 ? 16.245 72.407 -16.405 1.00 28.28 35 PRO A C 1
ATOM 302 O O . PRO A 1 59 ? 16.263 71.286 -15.907 1.00 27.86 35 PRO A O 1
ATOM 306 N N . ASN A 1 60 ? 16.086 73.534 -15.702 1.00 27.31 36 ASN A N 1
ATOM 307 C CA . ASN A 1 60 ? 15.813 73.541 -14.256 1.00 28.07 36 ASN A CA 1
ATOM 308 C C . ASN A 1 60 ? 16.962 73.007 -13.404 1.00 24.96 36 ASN A C 1
ATOM 309 O O . ASN A 1 60 ? 16.745 72.464 -12.332 1.00 26.31 36 ASN A O 1
ATOM 314 N N . THR A 1 61 ? 18.164 73.112 -13.946 1.00 24.89 37 THR A N 1
ATOM 315 C CA . THR A 1 61 ? 19.401 72.765 -13.208 1.00 22.92 37 THR A CA 1
ATOM 316 C C . THR A 1 61 ? 20.417 73.855 -13.519 1.00 22.73 37 THR A C 1
ATOM 317 O O . THR A 1 61 ? 20.210 74.669 -14.426 1.00 23.57 37 THR A O 1
ATOM 321 N N . PHE A 1 62 ? 21.530 73.905 -12.769 1.00 18.60 38 PHE A N 1
ATOM 322 C CA . PHE A 1 62 ? 22.645 74.771 -13.091 1.00 18.48 38 PHE A CA 1
ATOM 323 C C . PHE A 1 62 ? 23.909 74.003 -12.714 1.00 19.99 38 PHE A C 1
ATOM 324 O O . PHE A 1 62 ? 23.848 73.066 -11.895 1.00 20.56 38 PHE A O 1
ATOM 332 N N . SER A 1 63 ? 25.008 74.357 -13.357 1.00 20.39 39 SER A N 1
ATOM 333 C CA . SER A 1 63 ? 26.272 73.692 -13.117 1.00 20.12 39 SER A CA 1
ATOM 334 C C . SER A 1 63 ? 27.316 74.710 -12.742 1.00 20.49 39 SER A C 1
ATOM 335 O O . SER A 1 63 ? 27.289 75.884 -13.184 1.00 21.19 39 SER A O 1
ATOM 338 N N A MET A 1 64 ? 28.246 74.291 -11.888 0.60 20.43 40 MET A N 1
ATOM 339 N N B MET A 1 64 ? 28.269 74.231 -11.956 0.40 20.37 40 MET A N 1
ATOM 340 C CA A MET A 1 64 ? 29.370 75.151 -11.501 0.60 19.02 40 MET A CA 1
ATOM 341 C CA B MET A 1 64 ? 29.401 75.016 -11.514 0.40 19.28 40 MET A CA 1
ATOM 342 C C A MET A 1 64 ? 30.638 74.306 -11.462 0.60 17.58 40 MET A C 1
ATOM 343 C C B MET A 1 64 ? 30.676 74.224 -11.590 0.40 18.05 40 MET A C 1
ATOM 344 O O A MET A 1 64 ? 30.565 73.099 -11.231 0.60 17.12 40 MET A O 1
ATOM 345 O O B MET A 1 64 ? 30.659 72.987 -11.567 0.40 17.47 40 MET A O 1
ATOM 354 N N . TRP A 1 65 ? 31.790 74.937 -11.681 1.00 17.54 41 TRP A N 1
ATOM 355 C CA . TRP A 1 65 ? 33.088 74.271 -11.607 1.00 17.76 41 TRP A CA 1
ATOM 356 C C . TRP A 1 65 ? 33.935 75.087 -10.637 1.00 17.24 41 TRP A C 1
ATOM 357 O O . TRP A 1 65 ? 33.825 76.318 -10.602 1.00 17.41 41 TRP A O 1
ATOM 368 N N . TRP A 1 66 ? 34.766 74.388 -9.867 1.00 16.87 42 TRP A N 1
ATOM 369 C CA . TRP A 1 66 ? 35.692 75.027 -8.922 1.00 16.66 42 TRP A CA 1
ATOM 370 C C . TRP A 1 66 ? 37.051 75.246 -9.616 1.00 15.76 42 TRP A C 1
ATOM 371 O O . TRP A 1 66 ? 37.690 74.305 -10.073 1.00 17.89 42 TRP A O 1
ATOM 382 N N . LEU A 1 67 ? 37.441 76.515 -9.746 1.00 15.09 43 LEU A N 1
ATOM 383 C CA . LEU A 1 67 ? 38.618 76.927 -10.504 1.00 17.26 43 LEU A CA 1
ATOM 384 C C . LEU A 1 67 ? 39.796 77.152 -9.559 1.00 17.89 43 LEU A C 1
ATOM 385 O O . LEU A 1 67 ? 40.880 77.591 -9.968 1.00 19.24 43 LEU A O 1
ATOM 390 N N . GLY A 1 68 ? 39.601 76.755 -8.305 1.00 17.24 44 GLY A N 1
ATOM 391 C CA . GLY A 1 68 ? 40.643 76.938 -7.295 1.00 15.23 44 GLY A CA 1
ATOM 392 C C . GLY A 1 68 ? 40.376 78.198 -6.475 1.00 16.97 44 GLY A C 1
ATOM 393 O O . GLY A 1 68 ? 39.744 79.177 -6.957 1.00 16.99 44 GLY A O 1
ATOM 394 N N . CYS A 1 69 ? 40.859 78.167 -5.230 1.00 16.52 45 CYS A N 1
ATOM 395 C CA . CYS A 1 69 ? 40.654 79.232 -4.247 1.00 15.86 45 CYS A CA 1
ATOM 396 C C . CYS A 1 69 ? 39.129 79.426 -4.128 1.00 16.68 45 CYS A C 1
ATOM 397 O O . CYS A 1 69 ? 38.413 78.483 -3.755 1.00 16.76 45 CYS A O 1
ATOM 400 N N . THR A 1 70 ? 38.612 80.611 -4.448 1.00 16.92 46 THR A N 1
ATOM 401 C CA . THR A 1 70 ? 37.147 80.760 -4.500 1.00 16.74 46 THR A CA 1
ATOM 402 C C . THR A 1 70 ? 36.597 80.966 -5.917 1.00 17.50 46 THR A C 1
ATOM 403 O O . THR A 1 70 ? 35.432 81.374 -6.089 1.00 16.96 46 THR A O 1
ATOM 407 N N . GLY A 1 71 ? 37.412 80.645 -6.915 1.00 17.67 47 GLY A N 1
ATOM 408 C CA . GLY A 1 71 ? 36.983 80.815 -8.303 1.00 16.89 47 GLY A CA 1
ATOM 409 C C . GLY A 1 71 ? 35.904 79.827 -8.661 1.00 17.46 47 GLY A C 1
ATOM 410 O O . GLY A 1 71 ? 35.997 78.613 -8.384 1.00 16.04 47 GLY A O 1
ATOM 411 N N . ILE A 1 72 ? 34.865 80.343 -9.288 1.00 16.30 48 ILE A N 1
ATOM 412 C CA . ILE A 1 72 ? 33.737 79.524 -9.704 1.00 15.98 48 ILE A CA 1
ATOM 413 C C . ILE A 1 72 ? 33.367 79.882 -11.171 1.00 17.90 48 ILE A C 1
ATOM 414 O O . ILE A 1 72 ? 33.330 81.048 -11.525 1.00 17.88 48 ILE A O 1
ATOM 419 N N . TRP A 1 73 ? 33.104 78.860 -11.965 1.00 18.13 49 TRP A N 1
ATOM 420 C CA . TRP A 1 73 ? 32.513 79.081 -13.283 1.00 18.56 49 TRP A CA 1
ATOM 421 C C . TRP A 1 73 ? 31.077 78.646 -13.105 1.00 18.12 49 TRP A C 1
ATOM 422 O O . TRP A 1 73 ? 30.818 77.537 -12.624 1.00 20.91 49 TRP A O 1
ATOM 433 N N . LEU A 1 74 ? 30.117 79.511 -13.425 1.00 17.36 50 LEU A N 1
ATOM 434 C CA . LEU A 1 74 ? 28.725 79.128 -13.303 1.00 16.88 50 LEU A CA 1
ATOM 435 C C . LEU A 1 74 ? 28.090 79.113 -14.712 1.00 19.62 50 LEU A C 1
ATOM 436 O O . LEU A 1 74 ? 28.335 80.034 -15.473 1.00 17.90 50 LEU A O 1
ATOM 441 N N . LYS A 1 75 ? 27.302 78.078 -15.007 1.00 20.43 51 LYS A N 1
ATOM 442 C CA . LYS A 1 75 ? 26.653 77.957 -16.326 1.00 22.11 51 LYS A CA 1
ATOM 443 C C . LYS A 1 75 ? 25.191 77.571 -16.121 1.00 22.98 51 LYS A C 1
ATOM 444 O O . LYS A 1 75 ? 24.895 76.563 -15.460 1.00 21.46 51 LYS A O 1
ATOM 450 N N . SER A 1 76 ? 24.277 78.418 -16.632 1.00 23.10 52 SER A N 1
ATOM 451 C CA . SER A 1 76 ? 22.829 78.187 -16.489 1.00 21.79 52 SER A CA 1
ATOM 452 C C . SER A 1 76 ? 22.298 77.370 -17.632 1.00 23.24 52 SER A C 1
ATOM 453 O O . SER A 1 76 ? 22.979 77.210 -18.629 1.00 24.10 52 SER A O 1
ATOM 456 N N . ALA A 1 77 ? 21.055 76.928 -17.496 1.00 24.11 53 ALA A N 1
ATOM 457 C CA . ALA A 1 77 ? 20.356 76.140 -18.517 1.00 25.93 53 ALA A CA 1
ATOM 458 C C . ALA A 1 77 ? 20.142 76.988 -19.795 1.00 29.12 53 ALA A C 1
ATOM 459 O O . ALA A 1 77 ? 20.015 76.444 -20.888 1.00 30.12 53 ALA A O 1
ATOM 461 N N . GLY A 1 78 ? 20.141 78.313 -19.647 1.00 29.91 54 GLY A N 1
ATOM 462 C CA . GLY A 1 78 ? 20.024 79.239 -20.789 1.00 31.68 54 GLY A CA 1
ATOM 463 C C . GLY A 1 78 ? 21.359 79.593 -21.422 1.00 31.97 54 GLY A C 1
ATOM 464 O O . GLY A 1 78 ? 21.420 80.433 -22.313 1.00 33.32 54 GLY A O 1
ATOM 465 N N . ASN A 1 79 ? 22.435 78.947 -20.978 1.00 30.63 55 ASN A N 1
ATOM 466 C CA . ASN A 1 79 ? 23.778 79.212 -21.464 1.00 29.75 55 ASN A CA 1
ATOM 467 C C . ASN A 1 79 ? 24.303 80.602 -21.079 1.00 29.13 55 ASN A C 1
ATOM 468 O O . ASN A 1 79 ? 25.009 81.255 -21.862 1.00 28.92 55 ASN A O 1
ATOM 473 N N . THR A 1 80 ? 23.913 81.078 -19.896 1.00 27.14 56 THR A N 1
ATOM 474 C CA . THR A 1 80 ? 24.548 82.273 -19.352 1.00 26.35 56 THR A CA 1
ATOM 475 C C . THR A 1 80 ? 25.805 81.727 -18.607 1.00 26.12 56 THR A C 1
ATOM 476 O O . THR A 1 80 ? 25.701 80.698 -17.929 1.00 23.52 56 THR A O 1
ATOM 480 N N . ASN A 1 81 ? 26.956 82.375 -18.789 1.00 25.37 57 ASN A N 1
ATOM 481 C CA . ASN A 1 81 ? 28.215 81.957 -18.182 1.00 25.91 57 ASN A CA 1
ATOM 482 C C . ASN A 1 81 ? 28.848 83.083 -17.379 1.00 27.28 57 ASN A C 1
ATOM 483 O O . ASN A 1 81 ? 29.088 84.183 -17.919 1.00 26.52 57 ASN A O 1
ATOM 488 N N . LEU A 1 82 ? 29.141 82.795 -16.098 1.00 25.78 58 LEU A N 1
ATOM 489 C CA . LEU A 1 82 ? 29.772 83.753 -15.196 1.00 26.02 58 LEU A CA 1
ATOM 490 C C . LEU A 1 82 ? 31.020 83.137 -14.602 1.00 25.48 58 LEU A C 1
ATOM 491 O O . LEU A 1 82 ? 31.036 81.943 -14.300 1.00 25.37 58 LEU A O 1
ATOM 496 N N . SER A 1 83 ? 32.040 83.973 -14.428 1.00 25.30 59 SER A N 1
ATOM 497 C CA . SER A 1 83 ? 33.271 83.639 -13.752 1.00 26.24 59 SER A CA 1
ATOM 498 C C . SER A 1 83 ? 33.258 84.491 -12.466 1.00 27.11 59 SER A C 1
ATOM 499 O O . SER A 1 83 ? 33.021 85.709 -12.526 1.00 26.15 59 SER A O 1
ATOM 502 N N . ILE A 1 84 ? 33.457 83.864 -11.300 1.00 23.56 60 ILE A N 1
ATOM 503 C CA . ILE A 1 84 ? 33.398 84.581 -10.035 1.00 22.54 60 ILE A CA 1
ATOM 504 C C . ILE A 1 84 ? 34.699 84.349 -9.291 1.00 21.83 60 ILE A C 1
ATOM 505 O O . ILE A 1 84 ? 35.088 83.189 -9.100 1.00 20.22 60 ILE A O 1
ATOM 510 N N . ASP A 1 85 ? 35.394 85.434 -8.938 1.00 19.64 61 ASP A N 1
ATOM 511 C CA . ASP A 1 85 ? 36.649 85.309 -8.184 1.00 20.61 61 ASP A CA 1
ATOM 512 C C . ASP A 1 85 ? 37.693 84.371 -8.838 1.00 19.42 61 ASP A C 1
ATOM 513 O O . ASP A 1 85 ? 38.485 83.704 -8.160 1.00 20.36 61 ASP A O 1
ATOM 518 N N . PHE A 1 86 ? 37.698 84.326 -10.173 1.00 21.13 62 PHE A N 1
ATOM 519 C CA . PHE A 1 86 ? 38.640 83.488 -10.908 1.00 21.20 62 PHE A CA 1
ATOM 520 C C . PHE A 1 86 ? 40.045 84.070 -10.784 1.00 20.86 62 PHE A C 1
ATOM 521 O O . PHE A 1 86 ? 40.343 85.154 -11.289 1.00 21.79 62 PHE A O 1
ATOM 529 N N . TRP A 1 87 ? 40.894 83.345 -10.057 1.00 21.49 63 TRP A N 1
ATOM 530 C CA . TRP A 1 87 ? 42.244 83.803 -9.765 1.00 22.36 63 TRP A CA 1
ATOM 531 C C . TRP A 1 87 ? 43.317 82.916 -10.348 1.00 23.22 63 TRP A C 1
ATOM 532 O O . TRP A 1 87 ? 43.355 81.714 -10.059 1.00 23.17 63 TRP A O 1
ATOM 543 N N . CYS A 1 88 ? 44.198 83.530 -11.149 1.00 21.93 64 CYS A N 1
ATOM 544 C CA . CYS A 1 88 ? 45.269 82.844 -11.818 1.00 22.50 64 CYS A CA 1
ATOM 545 C C . CYS A 1 88 ? 46.652 83.315 -11.357 1.00 22.37 64 CYS A C 1
ATOM 546 O O . CYS A 1 88 ? 47.629 83.227 -12.090 1.00 24.92 64 CYS A O 1
ATOM 549 N N . GLY A 1 89 ? 46.747 83.822 -10.135 1.00 23.00 65 GLY A N 1
ATOM 550 C CA . GLY A 1 89 ? 48.062 84.161 -9.616 1.00 22.48 65 GLY A CA 1
ATOM 551 C C . GLY A 1 89 ? 48.645 82.978 -8.830 1.00 23.26 65 GLY A C 1
ATOM 552 O O . GLY A 1 89 ? 48.073 81.887 -8.776 1.00 22.45 65 GLY A O 1
ATOM 553 N N . THR A 1 90 ? 49.812 83.176 -8.223 1.00 22.72 66 THR A N 1
ATOM 554 C CA . THR A 1 90 ? 50.360 82.175 -7.331 1.00 23.24 66 THR A CA 1
ATOM 555 C C . THR A 1 90 ? 50.826 82.906 -6.047 1.00 23.73 66 THR A C 1
ATOM 556 O O . THR A 1 90 ? 50.580 84.110 -5.880 1.00 22.85 66 THR A O 1
ATOM 560 N N . GLY A 1 91 ? 51.430 82.178 -5.126 1.00 24.17 67 GLY A N 1
ATOM 561 C CA . GLY A 1 91 ? 51.889 82.783 -3.883 1.00 24.91 67 GLY A CA 1
ATOM 562 C C . GLY A 1 91 ? 53.340 83.170 -4.007 1.00 25.28 67 GLY A C 1
ATOM 563 O O . GLY A 1 91 ? 53.772 83.631 -5.060 1.00 26.39 67 GLY A O 1
ATOM 564 N N . LYS A 1 92 ? 54.082 82.987 -2.924 1.00 24.13 68 LYS A N 1
ATOM 565 C CA . LYS A 1 92 ? 55.513 83.321 -2.891 1.00 25.79 68 LYS A CA 1
ATOM 566 C C . LYS A 1 92 ? 56.273 82.478 -3.897 1.00 25.33 68 LYS A C 1
ATOM 567 O O . LYS A 1 92 ? 55.876 81.334 -4.172 1.00 22.81 68 LYS A O 1
ATOM 573 N N . LYS A 1 93 ? 57.375 83.033 -4.426 1.00 23.94 69 LYS A N 1
ATOM 574 C CA . LYS A 1 93 ? 58.189 82.344 -5.444 1.00 25.03 69 LYS A CA 1
ATOM 575 C C . LYS A 1 93 ? 59.664 82.315 -5.053 1.00 23.04 69 LYS A C 1
ATOM 576 O O . LYS A 1 93 ? 60.500 81.762 -5.766 1.00 24.39 69 LYS A O 1
ATOM 582 N N . THR A 1 94 ? 59.957 82.885 -3.897 1.00 24.08 70 THR A N 1
ATOM 583 C CA . THR A 1 94 ? 61.322 82.886 -3.385 1.00 23.62 70 THR A CA 1
ATOM 584 C C . THR A 1 94 ? 61.261 83.233 -1.905 1.00 24.38 70 THR A C 1
ATOM 585 O O . THR A 1 94 ? 60.247 83.823 -1.437 1.00 22.90 70 THR A O 1
ATOM 589 N N . GLN A 1 95 ? 62.313 82.847 -1.179 1.00 23.71 71 GLN A N 1
ATOM 590 C CA . GLN A 1 95 ? 62.473 83.184 0.238 1.00 26.01 71 GLN A CA 1
ATOM 591 C C . GLN A 1 95 ? 63.499 84.324 0.411 1.00 27.52 71 GLN A C 1
ATOM 592 O O . GLN A 1 95 ? 63.795 84.724 1.538 1.00 26.84 71 GLN A O 1
ATOM 598 N N . LYS A 1 96 ? 64.031 84.821 -0.702 1.00 27.99 72 LYS A N 1
ATOM 599 C CA . LYS A 1 96 ? 65.091 85.863 -0.690 1.00 30.59 72 LYS A CA 1
ATOM 600 C C . LYS A 1 96 ? 64.672 87.098 0.104 1.00 30.78 72 LYS A C 1
ATOM 601 O O . LYS A 1 96 ? 65.425 87.592 0.947 1.00 31.50 72 LYS A O 1
ATOM 607 N N . ASN A 1 97 ? 63.482 87.608 -0.194 1.00 30.61 73 ASN A N 1
ATOM 608 C CA . ASN A 1 97 ? 62.925 88.714 0.568 1.00 32.41 73 ASN A CA 1
ATOM 609 C C . ASN A 1 97 ? 62.299 88.123 1.830 1.00 32.70 73 ASN A C 1
ATOM 610 O O . ASN A 1 97 ? 61.284 87.432 1.770 1.00 33.08 73 ASN A O 1
ATOM 615 N N . ARG A 1 98 ? 62.909 88.392 2.968 1.00 32.24 74 ARG A N 1
ATOM 616 C CA . ARG A 1 98 ? 62.472 87.814 4.230 1.00 32.34 74 ARG A CA 1
ATOM 617 C C . ARG A 1 98 ? 61.437 88.665 4.985 1.00 31.18 74 ARG A C 1
ATOM 618 O O . ARG A 1 98 ? 60.997 88.293 6.088 1.00 28.90 74 ARG A O 1
ATOM 626 N N . LEU A 1 99 ? 61.024 89.772 4.375 1.00 29.44 75 LEU A N 1
ATOM 627 C CA . LEU A 1 99 ? 60.173 90.743 5.057 1.00 29.70 75 LEU A CA 1
ATOM 628 C C . LEU A 1 99 ? 58.824 90.944 4.417 1.00 28.32 75 LEU A C 1
ATOM 629 O O . LEU A 1 99 ? 58.721 90.980 3.198 1.00 28.08 75 LEU A O 1
ATOM 634 N N . MET A 1 100 ? 57.799 91.075 5.256 1.00 28.58 76 MET A N 1
ATOM 635 C CA . MET A 1 100 ? 56.448 91.350 4.801 1.00 28.31 76 MET A CA 1
ATOM 636 C C . MET A 1 100 ? 56.361 92.830 4.452 1.00 29.44 76 MET A C 1
ATOM 637 O O . MET A 1 100 ? 56.991 93.669 5.101 1.00 30.75 76 MET A O 1
ATOM 642 N N . ASN A 1 101 ? 55.595 93.143 3.420 1.00 29.02 77 ASN A N 1
ATOM 643 C CA . ASN A 1 101 ? 55.359 94.529 3.037 1.00 31.53 77 ASN A CA 1
ATOM 644 C C . ASN A 1 101 ? 54.743 95.301 4.207 1.00 31.55 77 ASN A C 1
ATOM 645 O O . ASN A 1 101 ? 53.788 94.824 4.836 1.00 31.23 77 ASN A O 1
ATOM 650 N N . THR A 1 102 ? 55.283 96.486 4.508 1.00 31.34 78 THR A N 1
ATOM 651 C CA . THR A 1 102 ? 54.801 97.270 5.660 1.00 30.47 78 THR A CA 1
ATOM 652 C C . THR A 1 102 ? 53.324 97.533 5.481 1.00 30.05 78 THR A C 1
ATOM 653 O O . THR A 1 102 ? 52.882 97.839 4.374 1.00 28.01 78 THR A O 1
ATOM 657 N N . GLN A 1 103 ? 52.580 97.410 6.578 1.00 29.05 79 GLN A N 1
ATOM 658 C CA . GLN A 1 103 ? 51.106 97.625 6.576 1.00 28.92 79 GLN A CA 1
ATOM 659 C C . GLN A 1 103 ? 50.264 96.715 5.675 1.00 26.78 79 GLN A C 1
ATOM 660 O O . GLN A 1 103 ? 49.125 97.043 5.280 1.00 26.44 79 GLN A O 1
ATOM 666 N N . HIS A 1 104 ? 50.827 95.564 5.337 1.00 27.59 80 HIS A N 1
ATOM 667 C CA . HIS A 1 104 ? 50.045 94.506 4.682 1.00 27.56 80 HIS A CA 1
ATOM 668 C C . HIS A 1 104 ? 48.933 94.178 5.687 1.00 25.38 80 HIS A C 1
ATOM 669 O O . HIS A 1 104 ? 49.132 94.373 6.876 1.00 27.36 80 HIS A O 1
ATOM 676 N N . GLN A 1 105 ? 47.781 93.684 5.240 1.00 25.96 81 GLN A N 1
ATOM 677 C CA . GLN A 1 105 ? 46.713 93.340 6.228 1.00 25.34 81 GLN A CA 1
ATOM 678 C C . GLN A 1 105 ? 47.200 92.428 7.374 1.00 23.60 81 GLN A C 1
ATOM 679 O O . GLN A 1 105 ? 46.785 92.602 8.537 1.00 22.87 81 GLN A O 1
ATOM 685 N N . MET A 1 106 ? 48.112 91.496 7.067 1.00 23.89 82 MET A N 1
ATOM 686 C CA . MET A 1 106 ? 48.594 90.564 8.092 1.00 25.34 82 MET A CA 1
ATOM 687 C C . MET A 1 106 ? 49.462 91.275 9.110 1.00 25.86 82 MET A C 1
ATOM 688 O O . MET A 1 106 ? 49.564 90.832 10.261 1.00 24.50 82 MET A O 1
ATOM 693 N N . MET A 1 107 ? 50.129 92.347 8.672 1.00 25.74 83 MET A N 1
ATOM 694 C CA . MET A 1 107 ? 50.937 93.152 9.594 1.00 25.68 83 MET A CA 1
ATOM 695 C C . MET A 1 107 ? 50.023 93.952 10.520 1.00 23.61 83 MET A C 1
ATOM 696 O O . MET A 1 107 ? 50.263 94.051 11.731 1.00 26.07 83 MET A O 1
ATOM 701 N N . ARG A 1 108 ? 48.983 94.521 9.943 1.00 23.07 84 ARG A N 1
ATOM 702 C CA . ARG A 1 108 ? 48.012 95.308 10.691 1.00 23.51 84 ARG A CA 1
ATOM 703 C C . ARG A 1 108 ? 47.324 94.409 11.720 1.00 24.10 84 ARG A C 1
ATOM 704 O O . ARG A 1 108 ? 47.198 94.777 12.886 1.00 24.73 84 ARG A O 1
ATOM 712 N N . MET A 1 109 ? 46.895 93.219 11.294 1.00 24.63 85 MET A N 1
ATOM 713 C CA . MET A 1 109 ? 46.207 92.307 12.215 1.00 23.37 85 MET A CA 1
ATOM 714 C C . MET A 1 109 ? 47.082 91.619 13.237 1.00 22.91 85 MET A C 1
ATOM 715 O O . MET A 1 109 ? 46.663 91.428 14.395 1.00 22.36 85 MET A O 1
ATOM 720 N N . GLY A 1 110 ? 48.301 91.260 12.832 1.00 21.80 86 GLY A N 1
ATOM 721 C CA . GLY A 1 110 ? 49.118 90.457 13.699 1.00 22.00 86 GLY A CA 1
ATOM 722 C C . GLY A 1 110 ? 50.391 91.054 14.260 1.00 21.91 86 GLY A C 1
ATOM 723 O O . GLY A 1 110 ? 51.041 90.388 15.063 1.00 21.64 86 GLY A O 1
ATOM 724 N N . GLY A 1 111 ? 50.754 92.271 13.851 1.00 22.96 87 GLY A N 1
ATOM 725 C CA . GLY A 1 111 ? 52.012 92.904 14.366 1.00 25.11 87 GLY A CA 1
ATOM 726 C C . GLY A 1 111 ? 53.266 92.124 14.028 1.00 24.38 87 GLY A C 1
ATOM 727 O O . GLY A 1 111 ? 54.236 92.071 14.796 1.00 27.04 87 GLY A O 1
ATOM 728 N N . VAL A 1 112 ? 53.249 91.500 12.857 1.00 23.92 88 VAL A N 1
ATOM 729 C CA . VAL A 1 112 ? 54.362 90.699 12.407 1.00 23.96 88 VAL A CA 1
ATOM 730 C C . VAL A 1 112 ? 55.279 91.521 11.489 1.00 24.54 88 VAL A C 1
ATOM 731 O O . VAL A 1 112 ? 54.876 92.570 10.985 1.00 24.36 88 VAL A O 1
ATOM 735 N N . GLU A 1 113 ? 56.468 90.970 11.242 1.00 25.19 89 GLU A N 1
ATOM 736 C CA . GLU A 1 113 ? 57.467 91.541 10.336 1.00 28.15 89 GLU A CA 1
ATOM 737 C C . GLU A 1 113 ? 57.933 90.565 9.236 1.00 26.24 89 GLU A C 1
ATOM 738 O O . GLU A 1 113 ? 58.204 90.989 8.116 1.00 27.23 89 GLU A O 1
ATOM 744 N N . ALA A 1 114 ? 57.973 89.265 9.543 1.00 25.61 90 ALA A N 1
ATOM 745 C CA . ALA A 1 114 ? 58.508 88.263 8.604 1.00 23.43 90 ALA A CA 1
ATOM 746 C C . ALA A 1 114 ? 57.563 87.913 7.452 1.00 22.95 90 ALA A C 1
ATOM 747 O O . ALA A 1 114 ? 56.340 88.031 7.580 1.00 22.89 90 ALA A O 1
ATOM 749 N N . LEU A 1 115 ? 58.160 87.505 6.331 1.00 23.30 91 LEU A N 1
ATOM 750 C CA . LEU A 1 115 ? 57.437 87.108 5.137 1.00 23.93 91 LEU A CA 1
ATOM 751 C C . LEU A 1 115 ? 56.434 86.008 5.497 1.00 22.49 91 LEU A C 1
ATOM 752 O O . LEU A 1 115 ? 56.718 85.165 6.332 1.00 22.02 91 LEU A O 1
ATOM 757 N N . GLN A 1 116 ? 55.271 86.039 4.871 1.00 22.91 92 GLN A N 1
ATOM 758 C CA . GLN A 1 116 ? 54.282 84.954 5.050 1.00 22.95 92 GLN A CA 1
ATOM 759 C C . GLN A 1 116 ? 54.639 83.790 4.089 1.00 22.11 92 GLN A C 1
ATOM 760 O O . GLN A 1 116 ? 54.881 84.027 2.893 1.00 21.89 92 GLN A O 1
ATOM 766 N N . PRO A 1 117 ? 54.641 82.528 4.577 1.00 21.24 93 PRO A N 1
ATOM 767 C CA . PRO A 1 117 ? 54.967 81.435 3.674 1.00 22.19 93 PRO A CA 1
ATOM 768 C C . PRO A 1 117 ? 53.743 80.912 2.930 1.00 23.12 93 PRO A C 1
ATOM 769 O O . PRO A 1 117 ? 53.464 79.708 2.992 1.00 20.48 93 PRO A O 1
ATOM 773 N N . ASN A 1 118 ? 53.016 81.804 2.267 1.00 22.03 94 ASN A N 1
ATOM 774 C CA . ASN A 1 118 ? 51.854 81.357 1.505 1.00 22.50 94 ASN A CA 1
ATOM 775 C C . ASN A 1 118 ? 52.258 80.865 0.100 1.00 23.12 94 ASN A C 1
ATOM 776 O O . ASN A 1 118 ? 52.535 81.665 -0.814 1.00 25.17 94 ASN A O 1
ATOM 781 N N . LEU A 1 119 ? 52.300 79.545 -0.052 1.00 20.38 95 LEU A N 1
ATOM 782 C CA . LEU A 1 119 ? 52.680 78.922 -1.305 1.00 19.30 95 LEU A CA 1
ATOM 783 C C . LEU A 1 119 ? 51.430 78.334 -1.925 1.00 19.19 95 LEU A C 1
ATOM 784 O O . LEU A 1 119 ? 50.658 77.677 -1.236 1.00 18.27 95 LEU A O 1
ATOM 789 N N . ARG A 1 120 ? 51.230 78.562 -3.217 1.00 19.41 96 ARG A N 1
ATOM 790 C CA . ARG A 1 120 ? 50.023 78.025 -3.840 1.00 18.86 96 ARG A CA 1
ATOM 791 C C . ARG A 1 120 ? 50.115 76.491 -3.960 1.00 17.91 96 ARG A C 1
ATOM 792 O O . ARG A 1 120 ? 51.083 75.949 -4.493 1.00 17.54 96 ARG A O 1
ATOM 800 N N . THR A 1 121 ? 49.076 75.815 -3.448 1.00 19.46 97 THR A N 1
ATOM 801 C CA . THR A 1 121 ? 49.018 74.374 -3.423 1.00 19.20 97 THR A CA 1
ATOM 802 C C . THR A 1 121 ? 47.975 73.680 -4.336 1.00 20.73 97 THR A C 1
ATOM 803 O O . THR A 1 121 ? 47.858 72.449 -4.248 1.00 21.17 97 THR A O 1
ATOM 807 N N . SER A 1 122 ? 47.248 74.454 -5.158 1.00 19.74 98 SER A N 1
ATOM 808 C CA . SER A 1 122 ? 46.273 73.946 -6.128 1.00 21.75 98 SER A CA 1
ATOM 809 C C . SER A 1 122 ? 46.796 74.115 -7.542 1.00 20.39 98 SER A C 1
ATOM 810 O O . SER A 1 122 ? 47.476 75.095 -7.831 1.00 19.73 98 SER A O 1
ATOM 813 N N . ILE A 1 123 ? 46.435 73.180 -8.428 1.00 18.53 99 ILE A N 1
ATOM 814 C CA . ILE A 1 123 ? 46.781 73.331 -9.850 1.00 18.62 99 ILE A CA 1
ATOM 815 C C . ILE A 1 123 ? 45.859 74.393 -10.505 1.00 18.89 99 ILE A C 1
ATOM 816 O O . ILE A 1 123 ? 44.956 74.915 -9.852 1.00 19.88 99 ILE A O 1
ATOM 821 N N . PHE A 1 124 ? 46.082 74.693 -11.787 1.00 18.91 100 PHE A N 1
ATOM 822 C CA . PHE A 1 124 ? 45.291 75.693 -12.505 1.00 20.16 100 PHE A CA 1
ATOM 823 C C . PHE A 1 124 ? 44.444 74.915 -13.481 1.00 20.51 100 PHE A C 1
ATOM 824 O O . PHE A 1 124 ? 44.915 74.581 -14.563 1.00 21.67 100 PHE A O 1
ATOM 832 N N . PRO A 1 125 ? 43.195 74.623 -13.111 1.00 21.35 101 PRO A N 1
ATOM 833 C CA . PRO A 1 125 ? 42.429 73.735 -13.947 1.00 22.15 101 PRO A CA 1
ATOM 834 C C . PRO A 1 125 ? 41.888 74.338 -15.250 1.00 23.31 101 PRO A C 1
ATOM 835 O O . PRO A 1 125 ? 41.469 73.585 -16.129 1.00 21.74 101 PRO A O 1
ATOM 839 N N . LEU A 1 126 ? 41.926 75.660 -15.357 1.00 23.24 102 LEU A N 1
ATOM 840 C CA . LEU A 1 126 ? 41.329 76.363 -16.503 1.00 21.99 102 LEU A CA 1
ATOM 841 C C . LEU A 1 126 ? 42.289 77.402 -17.086 1.00 22.60 102 LEU A C 1
ATOM 842 O O . LEU A 1 126 ? 42.837 78.214 -16.361 1.00 21.82 102 LEU A O 1
ATOM 847 N N . ASP A 1 127 ? 42.517 77.360 -18.405 1.00 22.72 103 ASP A N 1
ATOM 848 C CA . ASP A 1 127 ? 43.381 78.359 -19.057 1.00 22.23 103 ASP A CA 1
ATOM 849 C C . ASP A 1 127 ? 42.513 79.573 -19.336 1.00 22.60 103 ASP A C 1
ATOM 850 O O . ASP A 1 127 ? 41.623 79.485 -20.169 1.00 22.03 103 ASP A O 1
ATOM 855 N N . PRO A 1 128 ? 42.762 80.718 -18.656 1.00 22.44 104 PRO A N 1
ATOM 856 C CA . PRO A 1 128 ? 41.885 81.874 -18.860 1.00 21.84 104 PRO A CA 1
ATOM 857 C C . PRO A 1 128 ? 41.946 82.393 -20.323 1.00 22.40 104 PRO A C 1
ATOM 858 O O . PRO A 1 128 ? 40.971 82.945 -20.811 1.00 22.56 104 PRO A O 1
ATOM 862 N N . PHE A 1 129 ? 43.061 82.128 -20.990 1.00 23.72 105 PHE A N 1
ATOM 863 C CA . PHE A 1 129 ? 43.321 82.591 -22.372 1.00 25.31 105 PHE A CA 1
ATOM 864 C C . PHE A 1 129 ? 42.685 81.718 -23.435 1.00 27.03 105 PHE A C 1
ATOM 865 O O . PHE A 1 129 ? 42.924 81.926 -24.627 1.00 28.51 105 PHE A O 1
ATOM 873 N N . ALA A 1 130 ? 41.942 80.699 -22.990 1.00 25.89 106 ALA A N 1
ATOM 874 C CA . ALA A 1 130 ? 41.143 79.867 -23.859 1.00 25.30 106 ALA A CA 1
ATOM 875 C C . ALA A 1 130 ? 39.656 80.143 -23.617 1.00 25.17 106 ALA A C 1
ATOM 876 O O . ALA A 1 130 ? 38.784 79.474 -24.177 1.00 25.97 106 ALA A O 1
ATOM 878 N N . ILE A 1 131 ? 39.335 81.096 -22.733 1.00 25.15 107 ILE A N 1
ATOM 879 C CA . ILE A 1 131 ? 37.950 81.429 -22.501 1.00 25.16 107 ILE A CA 1
ATOM 880 C C . ILE A 1 131 ? 37.460 82.119 -23.785 1.00 26.47 107 ILE A C 1
ATOM 881 O O . ILE A 1 131 ? 38.101 83.040 -24.249 1.00 27.24 107 ILE A O 1
ATOM 886 N N A LYS A 1 132 ? 36.352 81.616 -24.342 0.40 26.18 108 LYS A N 1
ATOM 887 N N B LYS A 1 132 ? 36.318 81.716 -24.311 0.60 27.99 108 LYS A N 1
ATOM 888 C CA A LYS A 1 132 ? 35.768 82.111 -25.606 0.40 25.68 108 LYS A CA 1
ATOM 889 C CA B LYS A 1 132 ? 35.786 82.401 -25.482 0.60 29.47 108 LYS A CA 1
ATOM 890 C C A LYS A 1 132 ? 34.252 82.368 -25.559 0.40 27.08 108 LYS A C 1
ATOM 891 C C B LYS A 1 132 ? 34.333 82.792 -25.301 0.60 29.21 108 LYS A C 1
ATOM 892 O O A LYS A 1 132 ? 33.650 82.773 -26.557 0.40 27.06 108 LYS A O 1
ATOM 893 O O B LYS A 1 132 ? 33.869 83.744 -25.920 0.60 31.21 108 LYS A O 1
ATOM 904 N N . GLU A 1 133 ? 33.640 82.087 -24.412 1.00 27.67 109 GLU A N 1
ATOM 905 C CA . GLU A 1 133 ? 32.222 82.304 -24.157 1.00 28.47 109 GLU A CA 1
ATOM 906 C C . GLU A 1 133 ? 32.024 82.664 -22.676 1.00 29.71 109 GLU A C 1
ATOM 907 O O . GLU A 1 133 ? 32.274 81.833 -21.806 1.00 27.62 109 GLU A O 1
ATOM 913 N N . ILE A 1 134 ? 31.506 83.861 -22.398 1.00 29.85 110 ILE A N 1
ATOM 914 C CA . ILE A 1 134 ? 31.316 84.336 -21.023 1.00 27.99 110 ILE A CA 1
ATOM 915 C C . ILE A 1 134 ? 30.436 85.559 -21.082 1.00 28.62 110 ILE A C 1
ATOM 916 O O . ILE A 1 134 ? 30.456 86.295 -22.075 1.00 30.64 110 ILE A O 1
ATOM 921 N N . ASP A 1 135 ? 29.648 85.783 -20.036 1.00 27.34 111 ASP A N 1
ATOM 922 C CA . ASP A 1 135 ? 28.761 86.941 -19.968 1.00 27.61 111 ASP A CA 1
ATOM 923 C C . ASP A 1 135 ? 29.242 88.011 -18.987 1.00 27.55 111 ASP A C 1
ATOM 924 O O . ASP A 1 135 ? 29.101 89.201 -19.258 1.00 28.11 111 ASP A O 1
ATOM 929 N N . ALA A 1 136 ? 29.824 87.592 -17.854 1.00 26.98 112 ALA A N 1
ATOM 930 C CA . ALA A 1 136 ? 30.345 88.538 -16.855 1.00 25.42 112 ALA A CA 1
ATOM 931 C C . ALA A 1 136 ? 31.455 87.925 -16.019 1.00 25.78 112 ALA A C 1
ATOM 932 O O . ALA A 1 136 ? 31.477 86.700 -15.823 1.00 26.10 112 ALA A O 1
ATOM 934 N N . VAL A 1 137 ? 32.361 88.786 -15.564 1.00 23.07 113 VAL A N 1
ATOM 935 C CA . VAL A 1 137 ? 33.439 88.441 -14.662 1.00 23.90 113 VAL A CA 1
ATOM 936 C C . VAL A 1 137 ? 33.087 89.165 -13.348 1.00 22.11 113 VAL A C 1
ATOM 937 O O . VAL A 1 137 ? 32.927 90.382 -13.336 1.00 22.55 113 VAL A O 1
ATOM 941 N N . LEU A 1 138 ? 32.934 88.419 -12.252 1.00 21.57 114 LEU A N 1
ATOM 942 C CA . LEU A 1 138 ? 32.553 88.996 -10.945 1.00 21.49 114 LEU A CA 1
ATOM 943 C C . LEU A 1 138 ? 33.715 88.920 -9.986 1.00 21.58 114 LEU A C 1
ATOM 944 O O . LEU A 1 138 ? 34.515 88.001 -10.091 1.00 21.79 114 LEU A O 1
ATOM 949 N N . ALA A 1 139 ? 33.816 89.897 -9.079 1.00 21.99 115 ALA A N 1
ATOM 950 C CA . ALA A 1 139 ? 34.824 89.875 -8.014 1.00 21.52 115 ALA A CA 1
ATOM 951 C C . ALA A 1 139 ? 34.074 90.196 -6.729 1.00 22.63 115 ALA A C 1
ATOM 952 O O . ALA A 1 139 ? 33.277 91.153 -6.682 1.00 23.53 115 ALA A O 1
ATOM 954 N N . SER A 1 140 ? 34.275 89.364 -5.708 1.00 22.96 116 SER A N 1
ATOM 955 C CA . SER A 1 140 ? 33.569 89.573 -4.421 1.00 24.59 116 SER A CA 1
ATOM 956 C C . SER A 1 140 ? 34.201 90.705 -3.629 1.00 26.75 116 SER A C 1
ATOM 957 O O . SER A 1 140 ? 33.520 91.428 -2.877 1.00 26.67 116 SER A O 1
ATOM 960 N N . HIS A 1 141 ? 35.508 90.825 -3.786 1.00 26.51 117 HIS A N 1
ATOM 961 C CA . HIS A 1 141 ? 36.268 91.861 -3.104 1.00 30.09 117 HIS A CA 1
ATOM 962 C C . HIS A 1 141 ? 37.608 92.061 -3.769 1.00 30.46 117 HIS A C 1
ATOM 963 O O . HIS A 1 141 ? 38.015 91.278 -4.632 1.00 29.66 117 HIS A O 1
ATOM 970 N N . ASP A 1 142 ? 38.308 93.113 -3.358 1.00 32.22 118 ASP A N 1
ATOM 971 C CA . ASP A 1 142 ? 39.564 93.472 -4.005 1.00 35.15 118 ASP A CA 1
ATOM 972 C C . ASP A 1 142 ? 40.821 92.767 -3.531 1.00 35.36 118 ASP A C 1
ATOM 973 O O . ASP A 1 142 ? 41.906 93.121 -3.992 1.00 37.28 118 ASP A O 1
ATOM 978 N N . HIS A 1 143 ? 40.712 91.780 -2.632 1.00 35.23 119 HIS A N 1
ATOM 979 C CA . HIS A 1 143 ? 41.921 91.049 -2.243 1.00 34.94 119 HIS A CA 1
ATOM 980 C C . HIS A 1 143 ? 42.523 90.372 -3.454 1.00 35.03 119 HIS A C 1
ATOM 981 O O . HIS A 1 143 ? 41.780 89.866 -4.308 1.00 33.10 119 HIS A O 1
ATOM 988 N N . ALA A 1 144 ? 43.857 90.315 -3.493 1.00 33.48 120 ALA A N 1
ATOM 989 C CA . ALA A 1 144 ? 44.580 89.797 -4.659 1.00 33.60 120 ALA A CA 1
ATOM 990 C C . ALA A 1 144 ? 44.161 88.429 -5.203 1.00 33.54 120 ALA A C 1
ATOM 991 O O . ALA A 1 144 ? 44.166 88.206 -6.444 1.00 31.01 120 ALA A O 1
ATOM 993 N N . ASP A 1 145 ? 43.838 87.501 -4.291 1.00 30.34 121 ASP A N 1
ATOM 994 C CA . ASP A 1 145 ? 43.499 86.152 -4.717 1.00 29.53 121 ASP A CA 1
ATOM 995 C C . ASP A 1 145 ? 42.032 85.991 -5.116 1.00 26.89 121 ASP A C 1
ATOM 996 O O . ASP A 1 145 ? 41.541 84.863 -5.212 1.00 26.67 121 ASP A O 1
ATOM 1001 N N . HIS A 1 146 ? 41.357 87.108 -5.385 1.00 25.82 122 HIS A N 1
ATOM 1002 C CA . HIS A 1 146 ? 39.948 87.097 -5.815 1.00 24.66 122 HIS A CA 1
ATOM 1003 C C . HIS A 1 146 ? 39.672 87.936 -7.063 1.00 25.08 122 HIS A C 1
ATOM 1004 O O . HIS A 1 146 ? 38.520 88.087 -7.482 1.00 24.99 122 HIS A O 1
ATOM 1011 N N . ILE A 1 147 ? 40.736 88.473 -7.640 1.00 25.27 123 ILE A N 1
ATOM 1012 C CA . ILE A 1 147 ? 40.629 89.343 -8.820 1.00 26.62 123 ILE A CA 1
ATOM 1013 C C . ILE A 1 147 ? 41.900 89.158 -9.623 1.00 26.53 123 ILE A C 1
ATOM 1014 O O . ILE A 1 147 ? 42.957 88.938 -9.043 1.00 28.03 123 ILE A O 1
ATOM 1019 N N . ASP A 1 148 ? 41.832 89.284 -10.958 1.00 27.24 124 ASP A N 1
ATOM 1020 C CA . ASP A 1 148 ? 43.008 88.893 -11.720 1.00 25.93 124 ASP A CA 1
ATOM 1021 C C . ASP A 1 148 ? 43.225 89.654 -13.021 1.00 26.37 124 ASP A C 1
ATOM 1022 O O . ASP A 1 148 ? 42.357 89.652 -13.891 1.00 24.91 124 ASP A O 1
ATOM 1027 N N . VAL A 1 149 ? 44.409 90.250 -13.164 1.00 25.80 125 VAL A N 1
ATOM 1028 C CA . VAL A 1 149 ? 44.666 91.053 -14.376 1.00 25.85 125 VAL A CA 1
ATOM 1029 C C . VAL A 1 149 ? 44.784 90.189 -15.642 1.00 25.73 125 VAL A C 1
ATOM 1030 O O . VAL A 1 149 ? 44.406 90.624 -16.730 1.00 27.80 125 VAL A O 1
ATOM 1034 N N . ASN A 1 150 ? 45.282 88.966 -15.485 1.00 24.67 126 ASN A N 1
ATOM 1035 C CA . ASN A 1 150 ? 45.449 88.042 -16.604 1.00 26.77 126 ASN A CA 1
ATOM 1036 C C . ASN A 1 150 ? 44.112 87.575 -17.133 1.00 26.97 126 ASN A C 1
ATOM 1037 O O . ASN A 1 150 ? 43.911 87.489 -18.358 1.00 28.22 126 ASN A O 1
ATOM 1042 N N . VAL A 1 151 ? 43.190 87.277 -16.216 1.00 25.89 127 VAL A N 1
ATOM 1043 C CA . VAL A 1 151 ? 41.820 86.888 -16.584 1.00 25.25 127 VAL A CA 1
ATOM 1044 C C . VAL A 1 151 ? 41.146 88.065 -17.319 1.00 25.67 127 VAL A C 1
ATOM 1045 O O . VAL A 1 151 ? 40.445 87.858 -18.316 1.00 24.97 127 VAL A O 1
ATOM 1049 N N . ALA A 1 152 ? 41.339 89.283 -16.801 1.00 25.16 128 ALA A N 1
ATOM 1050 C CA . ALA A 1 152 ? 40.803 90.489 -17.449 1.00 25.85 128 ALA A CA 1
ATOM 1051 C C . ALA A 1 152 ? 41.381 90.633 -18.889 1.00 27.18 128 ALA A C 1
ATOM 1052 O O . ALA A 1 152 ? 40.628 90.844 -19.843 1.00 27.67 128 ALA A O 1
ATOM 1054 N N . ALA A 1 153 ? 42.700 90.562 -19.020 1.00 27.34 129 ALA A N 1
ATOM 1055 C CA . ALA A 1 153 ? 43.340 90.631 -20.344 1.00 27.63 129 ALA A CA 1
ATOM 1056 C C . ALA A 1 153 ? 42.735 89.585 -21.279 1.00 28.62 129 ALA A C 1
ATOM 1057 O O . ALA A 1 153 ? 42.288 89.907 -22.396 1.00 29.15 129 ALA A O 1
ATOM 1059 N N . ALA A 1 154 ? 42.663 88.344 -20.805 1.00 26.54 130 ALA A N 1
ATOM 1060 C CA . ALA A 1 154 ? 42.147 87.249 -21.616 1.00 27.34 130 ALA A CA 1
ATOM 1061 C C . ALA A 1 154 ? 40.741 87.463 -22.126 1.00 27.83 130 ALA A C 1
ATOM 1062 O O . ALA A 1 154 ? 40.475 87.233 -23.315 1.00 28.70 130 ALA A O 1
ATOM 1064 N N . VAL A 1 155 ? 39.853 87.923 -21.251 1.00 25.75 131 VAL A N 1
ATOM 1065 C CA . VAL A 1 155 ? 38.443 88.146 -21.588 1.00 27.29 131 VAL A CA 1
ATOM 1066 C C . VAL A 1 155 ? 38.268 89.326 -22.576 1.00 28.70 131 VAL A C 1
ATOM 1067 O O . VAL A 1 155 ? 37.463 89.241 -23.499 1.00 29.11 131 VAL A O 1
ATOM 1071 N N . LEU A 1 156 ? 39.057 90.384 -22.385 1.00 30.05 132 LEU A N 1
ATOM 1072 C CA . LEU A 1 156 ? 39.034 91.547 -23.284 1.00 32.25 132 LEU A CA 1
ATOM 1073 C C . LEU A 1 156 ? 39.592 91.162 -24.669 1.00 33.56 132 LEU A C 1
ATOM 1074 O O . LEU A 1 156 ? 39.080 91.618 -25.702 1.00 34.15 132 LEU A O 1
ATOM 1079 N N . GLN A 1 157 ? 40.640 90.336 -24.672 1.00 33.26 133 GLN A N 1
ATOM 1080 C CA . GLN A 1 157 ? 41.253 89.850 -25.910 1.00 33.99 133 GLN A CA 1
ATOM 1081 C C . GLN A 1 157 ? 40.330 88.903 -26.663 1.00 33.93 133 GLN A C 1
ATOM 1082 O O . GLN A 1 157 ? 40.069 89.103 -27.859 1.00 33.05 133 GLN A O 1
ATOM 1088 N N . ASN A 1 158 ? 39.820 87.881 -25.977 1.00 33.37 134 ASN A N 1
ATOM 1089 C CA . ASN A 1 158 ? 39.002 86.855 -26.638 1.00 33.21 134 ASN A CA 1
ATOM 1090 C C . ASN A 1 158 ? 37.518 87.081 -26.819 1.00 34.07 134 ASN A C 1
ATOM 1091 O O . ASN A 1 158 ? 36.920 86.468 -27.712 1.00 33.64 134 ASN A O 1
ATOM 1096 N N . CYS A 1 159 ? 36.903 87.915 -25.985 1.00 33.26 135 CYS A N 1
ATOM 1097 C CA . CYS A 1 159 ? 35.449 88.011 -26.008 1.00 35.18 135 CYS A CA 1
ATOM 1098 C C . CYS A 1 159 ? 34.891 89.340 -26.487 1.00 35.67 135 CYS A C 1
ATOM 1099 O O . CYS A 1 159 ? 35.608 90.343 -26.534 1.00 37.29 135 CYS A O 1
ATOM 1102 N N . GLY A 1 160 ? 33.605 89.318 -26.835 1.00 37.23 136 GLY A N 1
ATOM 1103 C CA . GLY A 1 160 ? 32.881 90.492 -27.349 1.00 38.03 136 GLY A CA 1
ATOM 1104 C C . GLY A 1 160 ? 32.862 91.679 -26.396 1.00 39.36 136 GLY A C 1
ATOM 1105 O O . GLY A 1 160 ? 33.266 91.569 -25.221 1.00 38.65 136 GLY A O 1
ATOM 1106 N N A GLU A 1 161 ? 32.390 92.808 -26.917 0.50 38.50 137 GLU A N 1
ATOM 1107 N N B GLU A 1 161 ? 32.394 92.822 -26.889 0.50 38.27 137 GLU A N 1
ATOM 1108 C CA A GLU A 1 161 ? 32.261 94.063 -26.183 0.50 38.94 137 GLU A CA 1
ATOM 1109 C CA B GLU A 1 161 ? 32.338 94.034 -26.073 0.50 38.62 137 GLU A CA 1
ATOM 1110 C C A GLU A 1 161 ? 31.209 93.992 -25.080 0.50 38.26 137 GLU A C 1
ATOM 1111 C C B GLU A 1 161 ? 31.246 93.955 -25.009 0.50 38.03 137 GLU A C 1
ATOM 1112 O O A GLU A 1 161 ? 31.153 94.871 -24.217 0.50 37.99 137 GLU A O 1
ATOM 1113 O O B GLU A 1 161 ? 31.193 94.795 -24.108 0.50 37.82 137 GLU A O 1
ATOM 1124 N N . HIS A 1 162 ? 30.377 92.952 -25.127 1.00 37.70 138 HIS A N 1
ATOM 1125 C CA . HIS A 1 162 ? 29.261 92.772 -24.194 1.00 37.16 138 HIS A CA 1
ATOM 1126 C C . HIS A 1 162 ? 29.634 92.266 -22.790 1.00 35.02 138 HIS A C 1
ATOM 1127 O O . HIS A 1 162 ? 28.795 92.278 -21.889 1.00 34.16 138 HIS A O 1
ATOM 1134 N N . VAL A 1 163 ? 30.871 91.820 -22.602 1.00 33.52 139 VAL A N 1
ATOM 1135 C CA . VAL A 1 163 ? 31.227 91.234 -21.295 1.00 30.76 139 VAL A CA 1
ATOM 1136 C C . VAL A 1 163 ? 31.339 92.286 -20.211 1.00 31.40 139 VAL A C 1
ATOM 1137 O O . VAL A 1 163 ? 32.053 93.277 -20.367 1.00 31.20 139 VAL A O 1
ATOM 1141 N N . LYS A 1 164 ? 30.642 92.055 -19.102 1.00 29.12 140 LYS A N 1
ATOM 1142 C CA . LYS A 1 164 ? 30.661 92.983 -17.966 1.00 28.65 140 LYS A CA 1
ATOM 1143 C C . LYS A 1 164 ? 31.633 92.542 -16.884 1.00 28.54 140 LYS A C 1
ATOM 1144 O O . LYS A 1 164 ? 31.819 91.336 -16.686 1.00 25.89 140 LYS A O 1
ATOM 1150 N N . PHE A 1 165 ? 32.234 93.518 -16.193 1.00 28.26 141 PHE A N 1
ATOM 1151 C CA . PHE A 1 165 ? 33.109 93.277 -15.048 1.00 29.50 141 PHE A CA 1
ATOM 1152 C C . PHE A 1 165 ? 32.367 93.880 -13.879 1.00 30.31 141 PHE A C 1
ATOM 1153 O O . PHE A 1 165 ? 32.250 95.110 -13.774 1.00 30.70 141 PHE A O 1
ATOM 1161 N N . ILE A 1 166 ? 31.840 92.999 -13.024 1.00 27.85 142 ILE A N 1
ATOM 1162 C CA . ILE A 1 166 ? 30.992 93.377 -11.894 1.00 26.96 142 ILE A CA 1
ATOM 1163 C C . ILE A 1 166 ? 31.709 93.193 -10.570 1.00 27.75 142 ILE A C 1
ATOM 1164 O O . ILE A 1 166 ? 32.218 92.122 -10.286 1.00 25.27 142 ILE A O 1
ATOM 1169 N N . GLY A 1 167 ? 31.752 94.236 -9.754 1.00 28.08 143 GLY A N 1
ATOM 1170 C CA . GLY A 1 167 ? 32.412 94.102 -8.444 1.00 27.98 143 GLY A CA 1
ATOM 1171 C C . GLY A 1 167 ? 32.186 95.361 -7.644 1.00 29.04 143 GLY A C 1
ATOM 1172 O O . GLY A 1 167 ? 31.656 96.329 -8.201 1.00 28.61 143 GLY A O 1
ATOM 1173 N N . PRO A 1 168 ? 32.576 95.353 -6.352 1.00 28.16 144 PRO A N 1
ATOM 1174 C CA . PRO A 1 168 ? 32.461 96.542 -5.509 1.00 30.18 144 PRO A CA 1
ATOM 1175 C C . PRO A 1 168 ? 33.336 97.660 -6.077 1.00 31.46 144 PRO A C 1
ATOM 1176 O O . PRO A 1 168 ? 34.239 97.394 -6.891 1.00 30.99 144 PRO A O 1
ATOM 1180 N N . GLN A 1 169 ? 33.064 98.892 -5.655 1.00 32.08 145 GLN A N 1
ATOM 1181 C CA . GLN A 1 169 ? 33.792 100.057 -6.147 1.00 33.03 145 GLN A CA 1
ATOM 1182 C C . GLN A 1 169 ? 35.292 99.821 -6.218 1.00 31.69 145 GLN A C 1
ATOM 1183 O O . GLN A 1 169 ? 35.911 100.152 -7.235 1.00 32.54 145 GLN A O 1
ATOM 1189 N N . ALA A 1 170 ? 35.865 99.231 -5.172 1.00 31.71 146 ALA A N 1
ATOM 1190 C CA . ALA A 1 170 ? 37.318 98.985 -5.101 1.00 31.89 146 ALA A CA 1
ATOM 1191 C C . ALA A 1 170 ? 37.838 98.000 -6.177 1.00 32.99 146 ALA A C 1
ATOM 1192 O O . ALA A 1 170 ? 39.024 98.050 -6.575 1.00 33.50 146 ALA A O 1
ATOM 1194 N N . CYS A 1 171 ? 36.965 97.086 -6.607 1.00 31.85 147 CYS A N 1
ATOM 1195 C CA . CYS A 1 171 ? 37.338 96.146 -7.676 1.00 31.89 147 CYS A CA 1
ATOM 1196 C C . CYS A 1 171 ? 37.264 96.875 -9.021 1.00 31.87 147 CYS A C 1
ATOM 1197 O O . CYS A 1 171 ? 38.109 96.665 -9.879 1.00 31.35 147 CYS A O 1
ATOM 1200 N N . VAL A 1 172 ? 36.225 97.692 -9.204 1.00 33.19 148 VAL A N 1
ATOM 1201 C CA . VAL A 1 172 ? 36.071 98.479 -10.426 1.00 33.17 148 VAL A CA 1
ATOM 1202 C C . VAL A 1 172 ? 37.309 99.398 -10.550 1.00 34.32 148 VAL A C 1
ATOM 1203 O O . VAL A 1 172 ? 37.931 99.462 -11.608 1.00 34.14 148 VAL A O 1
ATOM 1207 N N . ASP A 1 173 ? 37.724 100.045 -9.462 1.00 34.75 149 ASP A N 1
ATOM 1208 C CA . ASP A 1 173 ? 38.915 100.906 -9.530 1.00 36.03 149 ASP A CA 1
ATOM 1209 C C . ASP A 1 173 ? 40.162 100.126 -9.950 1.00 35.82 149 ASP A C 1
ATOM 1210 O O . ASP A 1 173 ? 41.041 100.654 -10.633 1.00 36.26 149 ASP A O 1
ATOM 1215 N N . LEU A 1 174 ? 40.248 98.862 -9.552 1.00 34.78 150 LEU A N 1
ATOM 1216 C CA . LEU A 1 174 ? 41.441 98.083 -9.846 1.00 34.61 150 LEU A CA 1
ATOM 1217 C C . LEU A 1 174 ? 41.444 97.693 -11.333 1.00 33.13 150 LEU A C 1
ATOM 1218 O O . LEU A 1 174 ? 42.498 97.752 -12.015 1.00 32.79 150 LEU A O 1
ATOM 1223 N N . TRP A 1 175 ? 40.265 97.303 -11.821 1.00 29.86 151 TRP A N 1
ATOM 1224 C CA . TRP A 1 175 ? 40.078 96.923 -13.222 1.00 29.90 151 TRP A CA 1
ATOM 1225 C C . TRP A 1 175 ? 40.361 98.135 -14.112 1.00 30.86 151 TRP A C 1
ATOM 1226 O O . TRP A 1 175 ? 41.139 98.036 -15.072 1.00 30.28 151 TRP A O 1
ATOM 1237 N N . LEU A 1 176 ? 39.735 99.266 -13.776 1.00 32.44 152 LEU A N 1
ATOM 1238 C CA . LEU A 1 176 ? 39.991 100.538 -14.495 1.00 33.90 152 LEU A CA 1
ATOM 1239 C C . LEU A 1 176 ? 41.478 100.875 -14.587 1.00 33.65 152 LEU A C 1
ATOM 1240 O O . LEU A 1 176 ? 41.981 101.207 -15.673 1.00 35.13 152 LEU A O 1
ATOM 1245 N N . GLY A 1 177 ? 42.190 100.779 -13.473 1.00 33.89 153 GLY A N 1
ATOM 1246 C CA . GLY A 1 177 ? 43.607 101.101 -13.444 1.00 34.58 153 GLY A CA 1
ATOM 1247 C C . GLY A 1 177 ? 44.446 100.112 -14.248 1.00 35.99 153 GLY A C 1
ATOM 1248 O O . GLY A 1 177 ? 45.623 100.393 -14.581 1.00 35.25 153 GLY A O 1
ATOM 1249 N N . TRP A 1 178 ? 43.863 98.940 -14.519 1.00 33.58 154 TRP A N 1
ATOM 1250 C CA . TRP A 1 178 ? 44.545 97.907 -15.300 1.00 33.40 154 TRP A CA 1
ATOM 1251 C C . TRP A 1 178 ? 44.343 98.141 -16.789 1.00 33.74 154 TRP A C 1
ATOM 1252 O O . TRP A 1 178 ? 45.121 97.642 -17.607 1.00 34.63 154 TRP A O 1
ATOM 1263 N N . GLY A 1 179 ? 43.286 98.883 -17.122 1.00 34.08 155 GLY A N 1
ATOM 1264 C CA . GLY A 1 179 ? 42.980 99.243 -18.496 1.00 33.80 155 GLY A CA 1
ATOM 1265 C C . GLY A 1 179 ? 41.673 98.673 -18.980 1.00 34.40 155 GLY A C 1
ATOM 1266 O O . GLY A 1 179 ? 41.388 98.709 -20.171 1.00 34.39 155 GLY A O 1
ATOM 1267 N N . VAL A 1 180 ? 40.864 98.124 -18.077 1.00 33.73 156 VAL A N 1
ATOM 1268 C CA . VAL A 1 180 ? 39.550 97.640 -18.501 1.00 32.75 156 VAL A CA 1
ATOM 1269 C C . VAL A 1 180 ? 38.729 98.894 -18.790 1.00 34.03 156 VAL A C 1
ATOM 1270 O O . VAL A 1 180 ? 38.752 99.841 -17.996 1.00 34.11 156 VAL A O 1
ATOM 1274 N N . PRO A 1 181 ? 38.048 98.935 -19.946 1.00 34.89 157 PRO A N 1
ATOM 1275 C CA . PRO A 1 181 ? 37.243 100.119 -20.273 1.00 35.28 157 PRO A CA 1
ATOM 1276 C C . PRO A 1 181 ? 36.118 100.333 -19.274 1.00 35.62 157 PRO A C 1
ATOM 1277 O O . PRO A 1 181 ? 35.530 99.359 -18.769 1.00 34.29 157 PRO A O 1
ATOM 1281 N N A GLN A 1 182 ? 35.708 101.588 -19.087 0.40 34.91 158 GLN A N 1
ATOM 1282 N N B GLN A 1 182 ? 35.925 101.601 -18.910 0.60 36.17 158 GLN A N 1
ATOM 1283 C CA A GLN A 1 182 ? 34.587 101.907 -18.193 0.40 34.03 158 GLN A CA 1
ATOM 1284 C CA B GLN A 1 182 ? 34.932 102.004 -17.918 0.60 36.49 158 GLN A CA 1
ATOM 1285 C C A GLN A 1 182 ? 33.230 101.362 -18.701 0.40 34.17 158 GLN A C 1
ATOM 1286 C C B GLN A 1 182 ? 33.523 101.504 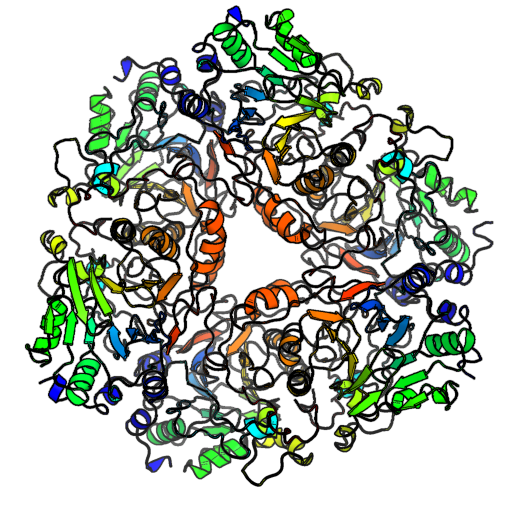-18.234 0.60 36.91 158 GLN A C 1
ATOM 1287 O O A GLN A 1 182 ? 32.422 100.893 -17.898 0.40 33.34 158 GLN A O 1
ATOM 1288 O O B GLN A 1 182 ? 32.771 101.142 -17.327 0.60 37.44 158 GLN A O 1
ATOM 1299 N N A GLU A 1 183 ? 32.960 101.395 -20.009 0.50 34.03 159 GLU A N 1
ATOM 1300 N N B GLU A 1 183 ? 33.183 101.458 -19.530 0.50 36.93 159 GLU A N 1
ATOM 1301 C CA A GLU A 1 183 ? 31.661 100.888 -20.463 0.50 35.20 159 GLU A CA 1
ATOM 1302 C CA B GLU A 1 183 ? 31.839 101.060 -20.001 0.50 38.02 159 GLU A CA 1
ATOM 1303 C C A GLU A 1 183 ? 31.503 99.407 -20.119 0.50 35.20 159 GLU A C 1
ATOM 1304 C C B GLU A 1 183 ? 31.517 99.584 -19.752 0.50 37.06 159 GLU A C 1
ATOM 1305 O O A GLU A 1 183 ? 30.429 98.837 -20.311 0.50 34.94 159 GLU A O 1
ATOM 1306 O O B GLU A 1 183 ? 30.356 99.189 -19.724 0.50 37.36 159 GLU A O 1
ATOM 1317 N N . ARG A 1 184 ? 32.567 98.781 -19.611 1.00 36.60 160 ARG A N 1
ATOM 1318 C CA . ARG A 1 184 ? 32.454 97.347 -19.289 1.00 36.91 160 ARG A CA 1
ATOM 1319 C C . ARG A 1 184 ? 32.099 97.108 -17.832 1.00 36.11 160 ARG A C 1
ATOM 1320 O O . ARG A 1 184 ? 31.501 96.078 -17.488 1.00 35.79 160 ARG A O 1
ATOM 1328 N N . CYS A 1 185 ? 32.478 98.065 -16.989 1.00 35.13 161 CYS A N 1
ATOM 1329 C CA . CYS A 1 185 ? 32.331 97.941 -15.541 1.00 34.68 161 CYS A CA 1
ATOM 1330 C C . CYS A 1 185 ? 30.979 98.306 -14.976 1.00 35.37 161 CYS A C 1
ATOM 1331 O O . CYS A 1 185 ? 30.292 99.206 -15.472 1.00 35.57 161 CYS A O 1
ATOM 1334 N N . ILE A 1 186 ? 30.585 97.541 -13.955 1.00 34.75 162 ILE A N 1
ATOM 1335 C CA . ILE A 1 186 ? 29.358 97.766 -13.224 1.00 33.71 162 ILE A CA 1
ATOM 1336 C C . ILE A 1 186 ? 29.734 97.696 -11.766 1.00 33.45 162 ILE A C 1
ATOM 1337 O O . ILE A 1 186 ? 30.250 96.665 -11.289 1.00 32.90 162 ILE A O 1
ATOM 1342 N N . VAL A 1 187 ? 29.531 98.809 -11.068 1.00 31.73 163 VAL A N 1
ATOM 1343 C CA . VAL A 1 187 ? 29.816 98.858 -9.637 1.00 32.41 163 VAL A CA 1
ATOM 1344 C C . VAL A 1 187 ? 28.667 98.188 -8.881 1.00 31.26 163 VAL A C 1
ATOM 1345 O O . VAL A 1 187 ? 27.490 98.560 -9.022 1.00 31.81 163 VAL A O 1
ATOM 1349 N N . ALA A 1 188 ? 29.024 97.151 -8.123 1.00 30.40 164 ALA A N 1
ATOM 1350 C CA . ALA A 1 188 ? 28.077 96.398 -7.318 1.00 28.27 164 ALA A CA 1
ATOM 1351 C C . ALA A 1 188 ? 27.856 97.110 -5.982 1.00 27.34 164 ALA A C 1
ATOM 1352 O O . ALA A 1 188 ? 28.813 97.397 -5.263 1.00 28.57 164 ALA A O 1
ATOM 1354 N N . LYS A 1 189 ? 26.599 97.418 -5.671 1.00 27.19 165 LYS A N 1
ATOM 1355 C CA . LYS A 1 189 ? 26.285 98.031 -4.375 1.00 26.88 165 LYS A CA 1
ATOM 1356 C C . LYS A 1 189 ? 25.312 97.114 -3.695 1.00 24.13 165 LYS A C 1
ATOM 1357 O O . LYS A 1 189 ? 24.437 96.533 -4.356 1.00 25.50 165 LYS A O 1
ATOM 1363 N N . VAL A 1 190 ? 25.428 97.000 -2.375 1.00 23.60 166 VAL A N 1
ATOM 1364 C CA . VAL A 1 190 ? 24.557 96.142 -1.616 1.00 23.02 166 VAL A CA 1
ATOM 1365 C C . VAL A 1 190 ? 23.090 96.499 -1.880 1.00 24.80 166 VAL A C 1
ATOM 1366 O O . VAL A 1 190 ? 22.690 97.670 -1.771 1.00 25.88 166 VAL A O 1
ATOM 1370 N N . GLY A 1 191 ? 22.301 95.499 -2.210 1.00 24.82 167 GLY A N 1
ATOM 1371 C CA . GLY A 1 191 ? 20.883 95.718 -2.494 1.00 25.64 167 GLY A CA 1
ATOM 1372 C C . GLY A 1 191 ? 20.584 95.775 -3.984 1.00 25.59 167 GLY A C 1
ATOM 1373 O O . GLY A 1 191 ? 19.427 95.654 -4.373 1.00 26.81 167 GLY A O 1
ATOM 1374 N N . ASP A 1 192 ? 21.605 95.948 -4.811 1.00 25.68 168 ASP A N 1
ATOM 1375 C CA . ASP A 1 192 ? 21.440 95.911 -6.270 1.00 29.01 168 ASP A CA 1
ATOM 1376 C C . ASP A 1 192 ? 20.999 94.518 -6.712 1.00 30.76 168 ASP A C 1
ATOM 1377 O O . ASP A 1 192 ? 21.323 93.504 -6.076 1.00 31.25 168 ASP A O 1
ATOM 1382 N N . VAL A 1 193 ? 20.231 94.471 -7.788 1.00 30.01 169 VAL A N 1
ATOM 1383 C CA . VAL A 1 193 ? 19.821 93.212 -8.404 1.00 30.60 169 VAL A CA 1
ATOM 1384 C C . VAL A 1 193 ? 20.173 93.355 -9.894 1.00 32.25 169 VAL A C 1
ATOM 1385 O O . VAL A 1 193 ? 19.627 94.223 -10.592 1.00 33.04 169 VAL A O 1
ATOM 1389 N N . LEU A 1 194 ? 21.126 92.559 -10.365 1.00 32.75 170 LEU A N 1
ATOM 1390 C CA . LEU A 1 194 ? 21.590 92.650 -11.742 1.00 33.82 170 LEU A CA 1
ATOM 1391 C C . LEU A 1 194 ? 21.115 91.462 -12.575 1.00 36.01 170 LEU A C 1
ATOM 1392 O O . LEU A 1 194 ? 21.296 90.299 -12.169 1.00 35.96 170 LEU A O 1
ATOM 1397 N N . GLU A 1 195 ? 20.496 91.741 -13.731 1.00 34.77 171 GLU A N 1
ATOM 1398 C CA . GLU A 1 195 ? 20.045 90.685 -14.652 1.00 36.14 171 GLU A CA 1
ATOM 1399 C C . GLU A 1 195 ? 21.112 90.524 -15.704 1.00 34.97 171 GLU A C 1
ATOM 1400 O O . GLU A 1 195 ? 21.486 91.502 -16.359 1.00 34.10 171 GLU A O 1
ATOM 1406 N N . ILE A 1 196 ? 21.631 89.309 -15.841 1.00 33.92 172 ILE A N 1
ATOM 1407 C CA . ILE A 1 196 ? 22.611 88.979 -16.868 1.00 34.23 172 ILE A CA 1
ATOM 1408 C C . ILE A 1 196 ? 22.014 87.729 -17.490 1.00 34.75 172 ILE A C 1
ATOM 1409 O O . ILE A 1 196 ? 21.848 86.708 -16.812 1.00 33.96 172 ILE A O 1
ATOM 1414 N N . GLY A 1 197 ? 21.631 87.794 -18.768 1.00 34.09 173 GLY A N 1
ATOM 1415 C CA . GLY A 1 197 ? 21.059 86.615 -19.420 1.00 32.85 173 GLY A CA 1
ATOM 1416 C C . GLY A 1 197 ? 19.871 86.098 -18.640 1.00 32.71 173 GLY A C 1
ATOM 1417 O O . GLY A 1 197 ? 18.997 86.868 -18.288 1.00 33.47 173 GLY A O 1
ATOM 1418 N N . ASP A 1 198 ? 19.834 84.793 -18.345 1.00 31.82 174 ASP A N 1
ATOM 1419 C CA . ASP A 1 198 ? 18.700 84.226 -17.594 1.00 30.00 174 ASP A CA 1
ATOM 1420 C C . ASP A 1 198 ? 19.010 84.027 -16.087 1.00 29.48 174 ASP A C 1
ATOM 1421 O O . ASP A 1 198 ? 18.383 83.212 -15.421 1.00 29.19 174 ASP A O 1
ATOM 1426 N N . VAL A 1 199 ? 19.996 84.764 -15.589 1.00 28.38 175 VAL A N 1
ATOM 1427 C CA . VAL A 1 199 ? 20.407 84.680 -14.202 1.00 28.83 175 VAL A CA 1
ATOM 1428 C C . VAL A 1 199 ? 20.187 86.042 -13.540 1.00 28.44 175 VAL A C 1
ATOM 1429 O O . VAL A 1 199 ? 20.367 87.107 -14.172 1.00 28.34 175 VAL A O 1
ATOM 1433 N N . LYS A 1 200 ? 19.782 86.006 -12.277 1.00 27.68 176 LYS A N 1
ATOM 1434 C CA . LYS A 1 200 ? 19.623 87.203 -11.460 1.00 28.20 176 LYS A CA 1
ATOM 1435 C C . LYS A 1 200 ? 20.769 87.245 -10.392 1.00 29.06 176 LYS A C 1
ATOM 1436 O O . LYS A 1 200 ? 21.013 86.226 -9.718 1.00 28.41 176 LYS A O 1
ATOM 1442 N N . ILE A 1 201 ? 21.501 88.361 -10.289 1.00 27.32 177 ILE A N 1
ATOM 1443 C CA . ILE A 1 201 ? 22.611 88.512 -9.305 1.00 26.45 177 ILE A CA 1
ATOM 1444 C C . ILE A 1 201 ? 22.244 89.515 -8.213 1.00 26.16 177 ILE A C 1
ATOM 1445 O O . ILE A 1 201 ? 22.199 90.722 -8.477 1.00 25.59 177 ILE A O 1
ATOM 1450 N N . ARG A 1 202 ? 22.012 89.030 -6.982 1.00 23.14 178 ARG A N 1
ATOM 1451 C CA . ARG A 1 202 ? 21.723 89.917 -5.856 1.00 21.97 178 ARG A CA 1
ATOM 1452 C C . ARG A 1 202 ? 23.028 90.247 -5.153 1.00 23.64 178 ARG A C 1
ATOM 1453 O O . ARG A 1 202 ? 23.762 89.347 -4.777 1.00 23.81 178 ARG A O 1
ATOM 1461 N N . VAL A 1 203 ? 23.306 91.529 -4.975 1.00 21.53 179 VAL A N 1
ATOM 1462 C CA . VAL A 1 203 ? 24.518 91.974 -4.319 1.00 21.93 179 VAL A CA 1
ATOM 1463 C C . VAL A 1 203 ? 24.145 92.098 -2.835 1.00 22.85 179 VAL A C 1
ATOM 1464 O O . VAL A 1 203 ? 23.164 92.748 -2.494 1.00 22.32 179 VAL A O 1
ATOM 1468 N N . LEU A 1 204 ? 24.920 91.443 -1.956 1.00 21.31 180 LEU A N 1
ATOM 1469 C CA . LEU A 1 204 ? 24.549 91.406 -0.540 1.00 19.16 180 LEU A CA 1
ATOM 1470 C C . LEU A 1 204 ? 25.729 91.764 0.315 1.00 19.05 180 LEU A C 1
ATOM 1471 O O . LEU A 1 204 ? 26.822 91.863 -0.186 1.00 21.77 180 LEU A O 1
ATOM 1476 N N . ASP A 1 205 ? 25.485 91.989 1.604 1.00 18.96 181 ASP A N 1
ATOM 1477 C CA . ASP A 1 205 ? 26.542 92.398 2.500 1.00 18.12 181 ASP A CA 1
ATOM 1478 C C . ASP A 1 205 ? 27.622 91.330 2.568 1.00 17.07 181 ASP A C 1
ATOM 1479 O O . ASP A 1 205 ? 27.300 90.134 2.506 1.00 18.09 181 ASP A O 1
ATOM 1484 N N . SER A 1 206 ? 28.878 91.770 2.743 1.00 19.53 182 SER A N 1
ATOM 1485 C CA . SER A 1 206 ? 30.028 90.875 2.971 1.00 18.80 182 SER A CA 1
ATOM 1486 C C . SER A 1 206 ? 30.447 90.972 4.440 1.00 19.14 182 SER A C 1
ATOM 1487 O O . SER A 1 206 ? 30.203 91.987 5.076 1.00 19.50 182 SER A O 1
ATOM 1490 N N . PHE A 1 207 ? 31.100 89.927 4.965 1.00 19.34 183 PHE A N 1
ATOM 1491 C CA . PHE A 1 207 ? 31.564 89.962 6.368 1.00 18.02 183 PHE A CA 1
ATOM 1492 C C . PHE A 1 207 ? 33.037 89.711 6.417 1.00 20.23 183 PHE A C 1
ATOM 1493 O O . PHE A 1 207 ? 33.532 89.153 7.382 1.00 20.20 183 PHE A O 1
ATOM 1501 N N . ASP A 1 208 ? 33.729 90.202 5.387 1.00 18.97 184 ASP A N 1
ATOM 1502 C CA . ASP A 1 208 ? 35.159 90.012 5.244 1.00 19.89 184 ASP A CA 1
ATOM 1503 C C . ASP A 1 208 ? 35.847 91.064 6.125 1.00 19.43 184 ASP A C 1
ATOM 1504 O O . ASP A 1 208 ? 36.147 92.174 5.692 1.00 20.72 184 ASP A O 1
ATOM 1509 N N . ARG A 1 209 ? 36.027 90.711 7.389 1.00 19.49 185 ARG A N 1
ATOM 1510 C CA . ARG A 1 209 ? 36.669 91.609 8.378 1.00 19.77 185 ARG A CA 1
ATOM 1511 C C . ARG A 1 209 ? 38.093 91.965 7.973 1.00 20.35 185 ARG A C 1
ATOM 1512 O O . ARG A 1 209 ? 38.558 93.077 8.266 1.00 22.09 185 ARG A O 1
ATOM 1520 N N . THR A 1 210 ? 38.789 91.062 7.278 1.00 21.34 186 THR A N 1
ATOM 1521 C CA . THR A 1 210 ? 40.184 91.332 6.830 1.00 22.61 186 THR A CA 1
ATOM 1522 C C . THR A 1 210 ? 40.191 92.522 5.831 1.00 23.43 186 THR A C 1
ATOM 1523 O O . THR A 1 210 ? 41.058 93.418 5.905 1.00 22.32 186 THR A O 1
ATOM 1527 N N . ALA A 1 211 ? 39.230 92.504 4.921 1.00 22.78 187 ALA A N 1
ATOM 1528 C CA . ALA A 1 211 ? 39.048 93.576 3.907 1.00 25.66 187 ALA A CA 1
ATOM 1529 C C . ALA A 1 211 ? 38.939 94.971 4.542 1.00 25.72 187 ALA A C 1
ATOM 1530 O O . ALA A 1 211 ? 39.574 95.926 4.051 1.00 27.55 187 ALA A O 1
ATOM 1532 N N . LEU A 1 212 ? 38.193 95.086 5.644 1.00 26.59 188 LEU A N 1
ATOM 1533 C CA . LEU A 1 212 ? 38.061 96.378 6.362 1.00 26.74 188 LEU A CA 1
ATOM 1534 C C . LEU A 1 212 ? 39.398 97.015 6.688 1.00 29.52 188 LEU A C 1
ATOM 1535 O O . LEU A 1 212 ? 39.533 98.237 6.630 1.00 32.15 188 LEU A O 1
ATOM 1540 N N . VAL A 1 213 ? 40.395 96.198 7.001 1.00 27.89 189 VAL A N 1
ATOM 1541 C CA . VAL A 1 213 ? 41.699 96.732 7.386 1.00 29.10 189 VAL A CA 1
ATOM 1542 C C . VAL A 1 213 ? 42.782 96.604 6.327 1.00 28.34 189 VAL A C 1
ATOM 1543 O O . VAL A 1 213 ? 43.962 96.839 6.597 1.00 30.50 189 VAL A O 1
ATOM 1547 N N . THR A 1 214 ? 42.382 96.226 5.117 1.00 26.71 190 THR A N 1
ATOM 1548 C CA . THR A 1 214 ? 43.342 96.062 4.054 1.00 26.86 190 THR A CA 1
ATOM 1549 C C . THR A 1 214 ? 43.497 97.446 3.428 1.00 28.00 190 THR A C 1
ATOM 1550 O O . THR A 1 214 ? 42.847 97.764 2.445 1.00 29.54 190 THR A O 1
ATOM 1554 N N . LEU A 1 215 ? 44.353 98.259 4.016 1.00 29.31 191 LEU A N 1
ATOM 1555 C CA . LEU A 1 215 ? 44.499 99.651 3.550 1.00 30.11 191 LEU A CA 1
ATOM 1556 C C . LEU A 1 215 ? 45.908 99.985 3.048 1.00 31.29 191 LEU A C 1
ATOM 1557 O O . LEU A 1 215 ? 46.901 99.411 3.524 1.00 30.12 191 LEU A O 1
ATOM 1562 N N . PRO A 1 216 ? 46.012 100.961 2.108 1.00 32.83 192 PRO A N 1
ATOM 1563 C CA . PRO A 1 216 ? 47.323 101.344 1.590 1.00 32.81 192 PRO A CA 1
ATOM 1564 C C . PRO A 1 216 ? 48.281 101.796 2.677 1.00 33.60 192 PRO A C 1
ATOM 1565 O O . PRO A 1 216 ? 47.841 102.277 3.731 1.00 32.73 192 PRO A O 1
ATOM 1569 N N . LYS A 1 217 ? 49.579 101.636 2.424 1.00 34.43 193 LYS A N 1
ATOM 1570 C CA . LYS A 1 217 ? 50.612 102.123 3.338 1.00 36.58 193 LYS A CA 1
ATOM 1571 C C . LYS A 1 217 ? 50.337 103.599 3.610 1.00 35.71 193 LYS A C 1
ATOM 1572 O O . LYS A 1 217 ? 49.926 104.327 2.695 1.00 38.27 193 LYS A O 1
ATOM 1578 N N . GLY A 1 218 ? 50.566 104.031 4.846 1.00 34.73 194 GLY A N 1
ATOM 1579 C CA . GLY A 1 218 ? 50.321 105.416 5.236 1.00 34.13 194 GLY A CA 1
ATOM 1580 C C . GLY A 1 218 ? 48.876 105.771 5.566 1.00 35.13 194 GLY A C 1
ATOM 1581 O O . GLY A 1 218 ? 48.616 106.911 5.982 1.00 34.38 194 GLY A O 1
ATOM 1582 N N . VAL A 1 219 ? 47.940 104.829 5.354 1.00 31.66 195 VAL A N 1
ATOM 1583 C CA . VAL A 1 219 ? 46.539 105.009 5.764 1.00 30.63 195 VAL A CA 1
ATOM 1584 C C . VAL A 1 219 ? 46.342 104.253 7.081 1.00 30.07 195 VAL A C 1
ATOM 1585 O O . VAL A 1 219 ? 46.662 103.064 7.180 1.00 30.35 195 VAL A O 1
ATOM 1589 N N . SER A 1 220 ? 45.864 104.948 8.100 1.00 26.45 196 SER A N 1
ATOM 1590 C CA . SER A 1 220 ? 45.731 104.343 9.418 1.00 26.93 196 SER A CA 1
ATOM 1591 C C . SER A 1 220 ? 44.550 103.362 9.566 1.00 25.69 196 SER A C 1
ATOM 1592 O O . SER A 1 220 ? 43.421 103.654 9.118 1.00 26.21 196 SER A O 1
ATOM 1595 N N . SER A 1 221 ? 44.823 102.213 10.188 1.00 25.89 197 SER A N 1
ATOM 1596 C CA . SER A 1 221 ? 43.764 101.266 10.526 1.00 25.14 197 SER A CA 1
ATOM 1597 C C . SER A 1 221 ? 43.443 101.367 12.028 1.00 26.71 197 SER A C 1
ATOM 1598 O O . SER A 1 221 ? 42.739 100.527 12.587 1.00 23.89 197 SER A O 1
ATOM 1601 N N . TYR A 1 222 ? 43.994 102.394 12.700 1.00 26.90 198 TYR A N 1
ATOM 1602 C CA . TYR A 1 222 ? 43.585 102.678 14.080 1.00 26.77 198 TYR A CA 1
ATOM 1603 C C . TYR A 1 222 ? 42.256 103.468 14.047 1.00 27.99 198 TYR A C 1
ATOM 1604 O O . TYR A 1 222 ? 41.462 103.455 14.995 1.00 29.12 198 TYR A O 1
ATOM 1613 N N A ASP A 1 223 ? 42.021 104.122 12.926 0.70 27.78 199 ASP A N 1
ATOM 1614 N N B ASP A 1 223 ? 42.035 104.182 12.955 0.30 27.96 199 ASP A N 1
ATOM 1615 C CA A ASP A 1 223 ? 40.881 105.002 12.709 0.70 28.44 199 ASP A CA 1
ATOM 1616 C CA B ASP A 1 223 ? 40.860 105.027 12.837 0.30 28.21 199 ASP A CA 1
ATOM 1617 C C A ASP A 1 223 ? 39.554 104.234 12.646 0.70 27.69 199 ASP A C 1
ATOM 1618 C C B ASP A 1 223 ? 39.591 104.210 12.710 0.30 27.59 199 ASP A C 1
ATOM 1619 O O A ASP A 1 223 ? 39.371 103.409 11.752 0.70 26.79 199 ASP A O 1
ATOM 1620 O O B ASP A 1 223 ? 39.496 103.320 11.865 0.30 27.04 199 ASP A O 1
ATOM 1629 N N . LYS A 1 224 ? 38.624 104.520 13.566 1.00 26.93 200 LYS A N 1
ATOM 1630 C CA . LYS A 1 224 ? 37.316 103.818 13.563 1.00 26.48 200 LYS A CA 1
ATOM 1631 C C . LYS A 1 224 ? 36.476 104.107 12.337 1.00 25.84 200 LYS A C 1
ATOM 1632 O O . LYS A 1 224 ? 35.575 103.334 12.022 1.00 24.52 200 LYS A O 1
ATOM 1638 N N . ALA A 1 225 ? 36.775 105.179 11.598 1.00 26.29 201 ALA A N 1
ATOM 1639 C CA . ALA A 1 225 ? 35.912 105.477 10.432 1.00 25.75 201 ALA A CA 1
ATOM 1640 C C . ALA A 1 225 ? 36.047 104.415 9.338 1.00 25.34 201 ALA A C 1
ATOM 1641 O O . ALA A 1 225 ? 35.150 104.261 8.513 1.00 26.20 201 ALA A O 1
ATOM 1643 N N . ILE A 1 226 ? 37.142 103.665 9.360 1.00 24.23 202 ILE A N 1
ATOM 1644 C CA . ILE A 1 226 ? 37.375 102.616 8.351 1.00 26.55 202 ILE A CA 1
ATOM 1645 C C . ILE A 1 226 ? 36.316 101.527 8.455 1.00 26.37 202 ILE A C 1
ATOM 1646 O O . ILE A 1 226 ? 36.040 100.815 7.494 1.00 25.15 202 ILE A O 1
ATOM 1651 N N . LEU A 1 227 ? 35.669 101.445 9.617 1.00 25.40 203 LEU A N 1
ATOM 1652 C CA . LEU A 1 227 ? 34.699 100.369 9.883 1.00 24.05 203 LEU A CA 1
ATOM 1653 C C . LEU A 1 227 ? 33.449 100.489 9.071 1.00 24.91 203 LEU A C 1
ATOM 1654 O O . LEU A 1 227 ? 32.665 99.544 8.996 1.00 24.07 203 LEU A O 1
ATOM 1659 N N . ASP A 1 228 ? 33.237 101.659 8.480 1.00 24.51 204 ASP A N 1
ATOM 1660 C CA . ASP A 1 228 ? 32.061 101.802 7.624 1.00 26.87 204 ASP A CA 1
ATOM 1661 C C . ASP A 1 228 ? 32.376 101.410 6.197 1.00 26.29 204 ASP A C 1
ATOM 1662 O O . ASP A 1 228 ? 31.499 101.476 5.347 1.00 27.53 204 ASP A O 1
ATOM 1667 N N . GLY A 1 229 ? 33.627 101.016 5.939 1.00 26.06 205 GLY A N 1
ATOM 1668 C CA . GLY A 1 229 ? 34.062 100.743 4.572 1.00 26.26 205 GLY A CA 1
ATOM 1669 C C . GLY A 1 229 ? 33.770 99.449 3.851 1.00 25.76 205 GLY A C 1
ATOM 1670 O O . GLY A 1 229 ? 34.224 99.279 2.720 1.00 26.06 205 GLY A O 1
ATOM 1671 N N . MET A 1 230 ? 32.992 98.543 4.443 1.00 25.12 206 MET A N 1
ATOM 1672 C CA . MET A 1 230 ? 32.841 97.225 3.812 1.00 24.08 206 MET A CA 1
ATOM 1673 C C . MET A 1 230 ? 32.262 97.281 2.407 1.00 25.21 206 MET A C 1
ATOM 1674 O O . MET A 1 230 ? 32.832 96.700 1.480 1.00 27.07 206 MET A O 1
ATOM 1679 N N . ASP A 1 231 ? 31.150 97.992 2.250 1.00 26.45 207 ASP A N 1
ATOM 1680 C CA . ASP A 1 231 ? 30.400 97.966 0.977 1.00 29.66 207 ASP A CA 1
ATOM 1681 C C . ASP A 1 231 ? 31.162 98.483 -0.240 1.00 31.53 207 ASP A C 1
ATOM 1682 O O . ASP A 1 231 ? 30.883 98.069 -1.379 1.00 31.73 207 ASP A O 1
ATOM 1687 N N A GLU A 1 232 ? 32.122 99.372 -0.013 0.50 31.78 208 GLU A N 1
ATOM 1688 N N B GLU A 1 232 ? 32.118 99.374 0.008 0.50 32.18 208 GLU A N 1
ATOM 1689 C CA A GLU A 1 232 ? 32.883 99.948 -1.119 0.50 34.12 208 GLU A CA 1
ATOM 1690 C CA B GLU A 1 232 ? 32.929 99.987 -1.042 0.50 34.96 208 GLU A CA 1
ATOM 1691 C C A GLU A 1 232 ? 33.864 98.938 -1.680 0.50 34.14 208 GLU A C 1
ATOM 1692 C C B GLU A 1 232 ? 33.871 98.964 -1.652 0.50 34.55 208 GLU A C 1
ATOM 1693 O O A GLU A 1 232 ? 34.228 99.015 -2.863 0.50 35.31 208 GLU A O 1
ATOM 1694 O O B GLU A 1 232 ? 34.197 99.045 -2.846 0.50 35.68 208 GLU A O 1
ATOM 1705 N N . ARG A 1 233 ? 34.282 97.988 -0.841 1.00 33.59 209 ARG A N 1
ATOM 1706 C CA . ARG A 1 233 ? 35.262 96.997 -1.273 1.00 32.95 209 ARG A CA 1
ATOM 1707 C C . ARG A 1 233 ? 34.990 95.490 -1.204 1.00 30.73 209 ARG A C 1
ATOM 1708 O O . ARG A 1 233 ? 35.848 94.695 -1.612 1.00 30.88 209 ARG A O 1
ATOM 1716 N N . ALA A 1 234 ? 33.841 95.093 -0.675 1.00 28.32 210 ALA A N 1
ATOM 1717 C CA . ALA A 1 234 ? 33.523 93.676 -0.564 1.00 25.28 210 ALA A CA 1
ATOM 1718 C C . ALA A 1 234 ? 32.028 93.450 -0.506 1.00 24.17 210 ALA A C 1
ATOM 1719 O O . ALA A 1 234 ? 31.306 94.148 0.225 1.00 24.25 210 ALA A O 1
ATOM 1721 N N . VAL A 1 235 ? 31.566 92.485 -1.295 1.00 21.31 211 VAL A N 1
ATOM 1722 C CA . VAL A 1 235 ? 30.175 92.072 -1.286 1.00 20.06 211 VAL A CA 1
ATOM 1723 C C . VAL A 1 235 ? 30.086 90.529 -1.388 1.00 19.91 211 VAL A C 1
ATOM 1724 O O . VAL A 1 235 ? 31.046 89.879 -1.747 1.00 18.90 211 VAL A O 1
ATOM 1728 N N . ASN A 1 236 ? 28.914 89.993 -1.074 1.00 18.37 212 ASN A N 1
ATOM 1729 C CA . ASN A 1 236 ? 28.589 88.562 -1.236 1.00 18.29 212 ASN A CA 1
ATOM 1730 C C . ASN A 1 236 ? 27.588 88.553 -2.384 1.00 20.22 212 ASN A C 1
ATOM 1731 O O . ASN A 1 236 ? 26.927 89.575 -2.642 1.00 20.50 212 ASN A O 1
ATOM 1736 N N . TYR A 1 237 ? 27.496 87.446 -3.094 1.00 19.62 213 TYR A N 1
ATOM 1737 C CA . TYR A 1 237 ? 26.559 87.352 -4.202 1.00 21.13 213 TYR A CA 1
ATOM 1738 C C . TYR A 1 237 ? 25.595 86.212 -4.002 1.00 21.62 213 TYR A C 1
ATOM 1739 O O . TYR A 1 237 ? 25.971 85.107 -3.589 1.00 22.25 213 TYR A O 1
ATOM 1748 N N . LEU A 1 238 ? 24.332 86.469 -4.278 1.00 20.65 214 LEU A N 1
ATOM 1749 C CA . LEU A 1 238 ? 23.387 85.381 -4.316 1.00 18.64 214 LEU A CA 1
ATOM 1750 C C . LEU A 1 238 ? 22.942 85.359 -5.792 1.00 22.10 214 LEU A C 1
ATOM 1751 O O . LEU A 1 238 ? 22.327 86.318 -6.269 1.00 23.93 214 LEU A O 1
ATOM 1756 N N . ILE A 1 239 ? 23.245 84.276 -6.473 1.00 20.98 215 ILE A N 1
ATOM 1757 C CA . ILE A 1 239 ? 22.989 84.125 -7.919 1.00 23.13 215 ILE A CA 1
ATOM 1758 C C . ILE A 1 239 ? 21.816 83.171 -8.060 1.00 24.37 215 ILE A C 1
ATOM 1759 O O . ILE A 1 239 ? 21.857 82.016 -7.612 1.00 23.59 215 ILE A O 1
ATOM 1764 N N . GLU A 1 240 ? 20.751 83.674 -8.677 1.00 24.74 216 GLU A N 1
ATOM 1765 C CA . GLU A 1 240 ? 19.535 82.903 -8.873 1.00 24.91 216 GLU A CA 1
ATOM 1766 C C . GLU A 1 240 ? 19.414 82.466 -10.318 1.00 24.78 216 GLU A C 1
ATOM 1767 O O . GLU A 1 240 ? 19.492 83.312 -11.243 1.00 22.54 216 GLU A O 1
ATOM 1773 N N . THR A 1 241 ? 19.255 81.152 -10.490 1.00 23.86 217 THR A N 1
ATOM 1774 C CA . THR A 1 241 ? 19.128 80.519 -11.803 1.00 25.31 217 THR A CA 1
ATOM 1775 C C . THR A 1 241 ? 17.830 79.701 -11.830 1.00 24.98 217 THR A C 1
ATOM 1776 O O . THR A 1 241 ? 17.178 79.509 -10.787 1.00 26.03 217 THR A O 1
ATOM 1780 N N . SER A 1 242 ? 17.469 79.178 -13.006 1.00 24.97 218 SER A N 1
ATOM 1781 C CA . SER A 1 242 ? 16.284 78.323 -13.105 1.00 24.94 218 SER A CA 1
ATOM 1782 C C . SER A 1 242 ? 16.491 77.000 -12.389 1.00 24.98 218 SER A C 1
ATOM 1783 O O . SER A 1 242 ? 15.545 76.215 -12.226 1.00 26.16 218 SER A O 1
ATOM 1786 N N . GLY A 1 243 ? 17.732 76.718 -11.985 1.00 23.38 219 GLY A N 1
ATOM 1787 C CA . GLY A 1 243 ? 18.013 75.462 -11.314 1.00 22.86 219 GLY A CA 1
ATOM 1788 C C . GLY A 1 243 ? 18.115 75.637 -9.799 1.00 22.42 219 GLY A C 1
ATOM 1789 O O . GLY A 1 243 ? 18.214 74.658 -9.071 1.00 24.42 219 GLY A O 1
ATOM 1790 N N . GLY A 1 244 ? 18.055 76.877 -9.332 1.00 22.46 220 GLY A N 1
ATOM 1791 C CA . GLY A 1 244 ? 18.192 77.181 -7.905 1.00 21.53 220 GLY A CA 1
ATOM 1792 C C . GLY A 1 244 ? 19.241 78.273 -7.723 1.00 20.76 220 GLY A C 1
ATOM 1793 O O . GLY A 1 244 ? 19.768 78.843 -8.719 1.00 20.24 220 GLY A O 1
ATOM 1794 N N . SER A 1 245 ? 19.592 78.544 -6.465 1.00 19.92 221 SER A N 1
ATOM 1795 C CA . SER A 1 245 ? 20.488 79.645 -6.179 1.00 18.48 221 SER A CA 1
ATOM 1796 C C . SER A 1 245 ? 21.754 79.213 -5.448 1.00 20.15 221 SER A C 1
ATOM 1797 O O . SER A 1 245 ? 21.726 78.228 -4.700 1.00 18.70 221 SER A O 1
ATOM 1800 N N . VAL A 1 246 ? 22.803 79.992 -5.672 1.00 18.92 222 VAL A N 1
ATOM 1801 C CA . VAL A 1 246 ? 24.120 79.790 -5.016 1.00 19.09 222 VAL A CA 1
ATOM 1802 C C . VAL A 1 246 ? 24.569 81.091 -4.363 1.00 19.10 222 VAL A C 1
ATOM 1803 O O . VAL A 1 246 ? 24.464 82.182 -4.946 1.00 19.30 222 VAL A O 1
ATOM 1807 N N . TYR A 1 247 ? 25.022 80.989 -3.110 1.00 17.56 223 TYR A N 1
ATOM 1808 C CA . TYR A 1 247 ? 25.471 82.130 -2.341 1.00 16.62 223 TYR A CA 1
ATOM 1809 C C . TYR A 1 247 ? 26.983 82.040 -2.285 1.00 17.85 223 TYR A C 1
ATOM 1810 O O . TYR A 1 247 ? 27.505 81.051 -1.761 1.00 18.77 223 TYR A O 1
ATOM 1819 N N . HIS A 1 248 ? 27.669 83.028 -2.859 1.00 16.86 224 HIS A N 1
ATOM 1820 C CA . HIS A 1 248 ? 29.147 83.040 -2.902 1.00 15.48 224 HIS A CA 1
ATOM 1821 C C . HIS A 1 248 ? 29.527 84.072 -1.845 1.00 17.53 224 HIS A C 1
ATOM 1822 O O . HIS A 1 248 ? 29.301 85.291 -2.000 1.00 17.65 224 HIS A O 1
ATOM 1829 N N . SER A 1 249 ? 30.168 83.606 -0.778 1.00 16.68 225 SER A N 1
ATOM 1830 C CA . SER A 1 249 ? 30.474 84.503 0.328 1.00 16.29 225 SER A CA 1
ATOM 1831 C C . SER A 1 249 ? 31.855 85.197 0.282 1.00 15.51 225 SER A C 1
ATOM 1832 O O . SER A 1 249 ? 32.264 85.778 1.279 1.00 17.33 225 SER A O 1
ATOM 1835 N N . GLY A 1 250 ? 32.571 85.089 -0.831 1.00 16.52 226 GLY A N 1
ATOM 1836 C CA . GLY A 1 250 ? 33.957 85.598 -0.973 1.00 17.45 226 GLY A CA 1
ATOM 1837 C C . GLY A 1 250 ? 34.731 84.950 0.141 1.00 19.77 226 GLY A C 1
ATOM 1838 O O . GLY A 1 250 ? 34.634 83.727 0.305 1.00 20.87 226 GLY A O 1
ATOM 1839 N N . ASP A 1 251 ? 35.533 85.714 0.883 1.00 20.67 227 ASP A N 1
ATOM 1840 C CA . ASP A 1 251 ? 36.019 85.108 2.118 1.00 21.97 227 ASP A CA 1
ATOM 1841 C C . ASP A 1 251 ? 35.530 85.820 3.375 1.00 20.74 227 ASP A C 1
ATOM 1842 O O . ASP A 1 251 ? 36.307 86.260 4.264 1.00 18.60 227 ASP A O 1
ATOM 1847 N N . SER A 1 252 ? 34.201 85.986 3.406 1.00 16.73 228 SER A N 1
ATOM 1848 C CA . SER A 1 252 ? 33.551 86.507 4.578 1.00 16.56 228 SER A CA 1
ATOM 1849 C C . SER A 1 252 ? 33.926 85.629 5.764 1.00 17.97 228 SER A C 1
ATOM 1850 O O . SER A 1 252 ? 34.057 84.379 5.622 1.00 14.22 228 SER A O 1
ATOM 1853 N N . HIS A 1 253 ? 34.165 86.287 6.906 1.00 16.35 229 HIS A N 1
ATOM 1854 C CA . HIS A 1 253 ? 34.301 85.623 8.176 1.00 17.86 229 HIS A CA 1
ATOM 1855 C C . HIS A 1 253 ? 32.902 85.250 8.620 1.00 18.65 229 HIS A C 1
ATOM 1856 O O . HIS A 1 253 ? 31.933 85.360 7.843 1.00 17.50 229 HIS A O 1
ATOM 1863 N N . TYR A 1 254 ? 32.765 84.781 9.861 1.00 16.59 230 TYR A N 1
ATOM 1864 C CA . TYR A 1 254 ? 31.461 84.427 10.345 1.00 16.65 230 TYR A CA 1
ATOM 1865 C C . TYR A 1 254 ? 30.698 85.660 10.816 1.00 16.40 230 TYR A C 1
ATOM 1866 O O . TYR A 1 254 ? 31.249 86.476 11.564 1.00 16.92 230 TYR A O 1
ATOM 1875 N N . SER A 1 255 ? 29.440 85.777 10.397 1.00 14.74 231 SER A N 1
ATOM 1876 C CA . SER A 1 255 ? 28.546 86.814 10.935 1.00 16.08 231 SER A CA 1
ATOM 1877 C C . SER A 1 255 ? 27.140 86.310 11.194 1.00 16.10 231 SER A C 1
ATOM 1878 O O . SER A 1 255 ? 26.579 85.582 10.386 1.00 15.45 231 SER A O 1
ATOM 1881 N N . ASN A 1 256 ? 26.565 86.747 12.318 1.00 15.69 232 ASN A N 1
ATOM 1882 C CA . ASN A 1 256 ? 25.155 86.504 12.625 1.00 16.27 232 ASN A CA 1
ATOM 1883 C C . ASN A 1 256 ? 24.270 86.960 11.455 1.00 17.39 232 ASN A C 1
ATOM 1884 O O . ASN A 1 256 ? 23.213 86.374 11.215 1.00 18.17 232 ASN A O 1
ATOM 1889 N N . TYR A 1 257 ? 24.719 87.985 10.720 1.00 18.02 233 TYR A N 1
ATOM 1890 C CA . TYR A 1 257 ? 23.905 88.599 9.640 1.00 18.85 233 TYR A CA 1
ATOM 1891 C C . TYR A 1 257 ? 23.619 87.648 8.461 1.00 18.86 233 TYR A C 1
ATOM 1892 O O . TYR A 1 257 ? 22.705 87.881 7.667 1.00 19.88 233 TYR A O 1
ATOM 1901 N N . TYR A 1 258 ? 24.381 86.538 8.374 1.00 17.38 234 TYR A N 1
ATOM 1902 C CA . TYR A 1 258 ? 24.061 85.462 7.444 1.00 16.85 234 TYR A CA 1
ATOM 1903 C C . TYR A 1 258 ? 22.623 85.053 7.681 1.00 15.59 234 TYR A C 1
ATOM 1904 O O . TYR A 1 258 ? 21.938 84.615 6.737 1.00 18.31 234 TYR A O 1
ATOM 1913 N N . ALA A 1 259 ? 22.162 85.123 8.934 1.00 16.26 235 ALA A N 1
ATOM 1914 C CA . ALA A 1 259 ? 20.749 84.741 9.225 1.00 15.98 235 ALA A CA 1
ATOM 1915 C C . ALA A 1 259 ? 19.769 85.732 8.595 1.00 18.20 235 ALA A C 1
ATOM 1916 O O . ALA A 1 259 ? 18.646 85.363 8.286 1.00 17.38 235 ALA A O 1
ATOM 1918 N N . LYS A 1 260 ? 20.187 86.977 8.450 1.00 18.13 236 LYS A N 1
ATOM 1919 C CA . LYS A 1 260 ? 19.303 87.974 7.796 1.00 20.18 236 LYS A CA 1
ATOM 1920 C C . LYS A 1 260 ? 19.208 87.590 6.318 1.00 20.30 236 LYS A C 1
ATOM 1921 O O . LYS A 1 260 ? 18.120 87.451 5.779 1.00 21.81 236 LYS A O 1
ATOM 1927 N N . HIS A 1 261 ? 20.343 87.354 5.665 1.00 18.47 237 HIS A N 1
ATOM 1928 C CA . HIS A 1 261 ? 20.275 86.880 4.282 1.00 19.96 237 HIS A CA 1
ATOM 1929 C C . HIS A 1 261 ? 19.468 85.600 4.167 1.00 20.41 237 HIS A C 1
ATOM 1930 O O . HIS A 1 261 ? 18.690 85.420 3.201 1.00 21.35 237 HIS A O 1
ATOM 1937 N N . GLY A 1 262 ? 19.609 84.693 5.152 1.00 17.44 238 GLY A N 1
ATOM 1938 C CA . GLY A 1 262 ? 18.869 83.430 5.092 1.00 18.79 238 GLY A CA 1
ATOM 1939 C C . GLY A 1 262 ? 17.362 83.568 5.273 1.00 18.71 238 GLY A C 1
ATOM 1940 O O . GLY A 1 262 ? 16.592 82.795 4.691 1.00 19.46 238 GLY A O 1
ATOM 1941 N N . ASN A 1 263 ? 16.964 84.507 6.126 1.00 17.94 239 ASN A N 1
ATOM 1942 C CA . ASN A 1 263 ? 15.546 84.846 6.369 1.00 19.27 239 ASN A CA 1
ATOM 1943 C C . ASN A 1 263 ? 14.925 85.451 5.107 1.00 21.51 239 ASN A C 1
ATOM 1944 O O . ASN A 1 263 ? 13.782 85.159 4.768 1.00 22.89 239 ASN A O 1
ATOM 1949 N N . ASP A 1 264 ? 15.686 86.291 4.434 1.00 22.19 240 ASP A N 1
ATOM 1950 C CA . ASP A 1 264 ? 15.161 87.016 3.256 1.00 23.60 240 ASP A CA 1
ATOM 1951 C C . ASP A 1 264 ? 15.097 86.272 1.948 1.00 25.40 240 ASP A C 1
ATOM 1952 O O . ASP A 1 264 ? 14.277 86.649 1.076 1.00 24.83 240 ASP A O 1
ATOM 1957 N N . TYR A 1 265 ? 15.949 85.260 1.763 1.00 22.20 241 TYR A N 1
ATOM 1958 C CA . TYR A 1 265 ? 16.047 84.559 0.481 1.00 24.03 241 TYR A CA 1
ATOM 1959 C C . TYR A 1 265 ? 16.205 83.061 0.592 1.00 25.38 241 TYR A C 1
ATOM 1960 O O . TYR A 1 265 ? 16.737 82.577 1.609 1.00 24.04 241 TYR A O 1
ATOM 1969 N N A GLN A 1 266 ? 15.744 82.349 -0.442 0.70 25.56 242 GLN A N 1
ATOM 1970 N N B GLN A 1 266 ? 15.737 82.310 -0.421 0.30 24.69 242 GLN A N 1
ATOM 1971 C CA A GLN A 1 266 ? 15.932 80.921 -0.525 0.70 24.34 242 GLN A CA 1
ATOM 1972 C CA B GLN A 1 266 ? 15.902 80.841 -0.467 0.30 24.05 242 GLN A CA 1
ATOM 1973 C C A GLN A 1 266 ? 17.343 80.747 -1.089 0.70 24.33 242 GLN A C 1
ATOM 1974 C C B GLN A 1 266 ? 17.256 80.538 -1.116 0.30 23.29 242 GLN A C 1
ATOM 1975 O O A GLN A 1 266 ? 17.659 81.231 -2.197 0.70 22.49 242 GLN A O 1
ATOM 1976 O O B GLN A 1 266 ? 17.418 80.664 -2.334 0.30 22.57 242 GLN A O 1
ATOM 1987 N N . ILE A 1 267 ? 18.210 80.116 -0.288 1.00 21.64 243 ILE A N 1
ATOM 1988 C CA . ILE A 1 267 ? 19.587 79.866 -0.680 1.00 20.21 243 ILE A CA 1
ATOM 1989 C C . ILE A 1 267 ? 19.751 78.359 -0.773 1.00 20.47 243 ILE A C 1
ATOM 1990 O O . ILE A 1 267 ? 19.640 77.672 0.231 1.00 22.14 243 ILE A O 1
ATOM 1995 N N . ASP A 1 268 ? 20.009 77.835 -1.959 1.00 19.23 244 ASP A N 1
ATOM 1996 C CA . ASP A 1 268 ? 20.112 76.389 -2.110 1.00 19.14 244 ASP A CA 1
ATOM 1997 C C . ASP A 1 268 ? 21.513 75.899 -1.776 1.00 16.97 244 ASP A C 1
ATOM 1998 O O . ASP A 1 268 ? 21.661 75.025 -0.930 1.00 17.06 244 ASP A O 1
ATOM 2003 N N . VAL A 1 269 ? 22.498 76.498 -2.412 1.00 16.78 245 VAL A N 1
ATOM 2004 C CA . VAL A 1 269 ? 23.919 76.089 -2.197 1.00 15.29 245 VAL A CA 1
ATOM 2005 C C . VAL A 1 269 ? 24.677 77.269 -1.610 1.00 16.60 245 VAL A C 1
ATOM 2006 O O . VAL A 1 269 ? 24.622 78.398 -2.132 1.00 15.18 245 VAL A O 1
ATOM 2010 N N . ALA A 1 270 ? 25.447 77.027 -0.525 1.00 15.96 246 ALA A N 1
ATOM 2011 C CA . ALA A 1 270 ? 26.267 78.082 0.087 1.00 14.28 246 ALA A CA 1
ATOM 2012 C C . ALA A 1 270 ? 27.755 77.721 -0.060 1.00 16.27 246 ALA A C 1
ATOM 2013 O O . ALA A 1 270 ? 28.146 76.606 0.325 1.00 16.44 246 ALA A O 1
ATOM 2015 N N . LEU A 1 271 ? 28.539 78.633 -0.644 1.00 13.59 247 LEU A N 1
ATOM 2016 C CA . LEU A 1 271 ? 29.991 78.477 -0.843 1.00 15.75 247 LEU A CA 1
ATOM 2017 C C . LEU A 1 271 ? 30.637 79.337 0.246 1.00 16.38 247 LEU A C 1
ATOM 2018 O O . LEU A 1 271 ? 30.469 80.561 0.261 1.00 17.70 247 LEU A O 1
ATOM 2023 N N . LEU A 1 272 ? 31.400 78.690 1.128 1.00 14.35 248 LEU A N 1
ATOM 2024 C CA . LEU A 1 272 ? 31.967 79.366 2.314 1.00 14.45 248 LEU A CA 1
ATOM 2025 C C . LEU A 1 272 ? 33.457 79.047 2.391 1.00 13.74 248 LEU A C 1
ATOM 2026 O O . LEU A 1 272 ? 33.852 77.906 2.229 1.00 13.82 248 LEU A O 1
ATOM 2031 N N . SER A 1 273 ? 34.263 80.070 2.665 1.00 15.13 249 SER A N 1
ATOM 2032 C CA . SER A 1 273 ? 35.698 79.931 2.698 1.00 16.24 249 SER A CA 1
ATOM 2033 C C . SER A 1 273 ? 36.135 79.299 4.007 1.00 15.71 249 SER A C 1
ATOM 2034 O O . SER A 1 273 ? 35.697 79.701 5.083 1.00 16.86 249 SER A O 1
ATOM 2037 N N . TYR A 1 274 ? 37.036 78.331 3.896 1.00 15.38 250 TYR A N 1
ATOM 2038 C CA . TYR A 1 274 ? 37.464 77.545 5.016 1.00 14.95 250 TYR A CA 1
ATOM 2039 C C . TYR A 1 274 ? 38.981 77.424 4.945 1.00 14.53 250 TYR A C 1
ATOM 2040 O O . TYR A 1 274 ? 39.535 77.476 3.876 1.00 16.56 250 TYR A O 1
ATOM 2049 N N . GLY A 1 275 ? 39.617 77.226 6.091 1.00 15.94 251 GLY A N 1
ATOM 2050 C CA . GLY A 1 275 ? 41.061 76.991 6.108 1.00 16.12 251 GLY A CA 1
ATOM 2051 C C . GLY A 1 275 ? 41.512 76.859 7.561 1.00 17.56 251 GLY A C 1
ATOM 2052 O O . GLY A 1 275 ? 40.729 77.094 8.488 1.00 19.08 251 GLY A O 1
ATOM 2053 N N . GLU A 1 276 ? 42.773 76.444 7.759 1.00 15.88 252 GLU A N 1
ATOM 2054 C CA . GLU A 1 276 ? 43.307 76.260 9.092 1.00 15.85 252 GLU A CA 1
ATOM 2055 C C . GLU A 1 276 ? 44.041 77.565 9.461 1.00 15.56 252 GLU A C 1
ATOM 2056 O O . GLU A 1 276 ? 45.104 77.834 8.928 1.00 16.17 252 GLU A O 1
ATOM 2062 N N . ASN A 1 277 ? 43.516 78.313 10.412 1.00 14.91 253 ASN A N 1
ATOM 2063 C CA . ASN A 1 277 ? 44.140 79.574 10.804 1.00 14.63 253 ASN A CA 1
ATOM 2064 C C . ASN A 1 277 ? 45.445 79.292 11.569 1.00 14.43 253 ASN A C 1
ATOM 2065 O O . ASN A 1 277 ? 45.464 78.466 12.480 1.00 14.18 253 ASN A O 1
ATOM 2070 N N . PRO A 1 278 ? 46.537 79.988 11.200 1.00 17.21 254 PRO A N 1
ATOM 2071 C CA . PRO A 1 278 ? 47.770 79.920 12.015 1.00 15.14 254 PRO A CA 1
ATOM 2072 C C . PRO A 1 278 ? 47.464 80.498 13.398 1.00 14.97 254 PRO A C 1
ATOM 2073 O O . PRO A 1 278 ? 46.496 81.290 13.621 1.00 13.96 254 PRO A O 1
ATOM 2077 N N . ARG A 1 279 ? 48.275 80.110 14.361 1.00 15.13 255 ARG A N 1
ATOM 2078 C CA . ARG A 1 279 ? 48.109 80.687 15.710 1.00 15.97 255 ARG A CA 1
ATOM 2079 C C . ARG A 1 279 ? 48.187 82.223 15.664 1.00 17.98 255 ARG A C 1
ATOM 2080 O O . ARG A 1 279 ? 49.142 82.786 15.120 1.00 19.46 255 ARG A O 1
ATOM 2088 N N . GLY A 1 280 ? 47.189 82.860 16.283 1.00 16.62 256 GLY A N 1
ATOM 2089 C CA . GLY A 1 280 ? 47.047 84.323 16.346 1.00 17.28 256 GLY A CA 1
ATOM 2090 C C . GLY A 1 280 ? 46.577 85.013 15.077 1.00 18.40 256 GLY A C 1
ATOM 2091 O O . GLY A 1 280 ? 46.660 86.223 14.962 1.00 17.33 256 GLY A O 1
ATOM 2092 N N . VAL A 1 281 ? 46.082 84.249 14.108 1.00 15.83 257 VAL A N 1
ATOM 2093 C CA . VAL A 1 281 ? 45.584 84.818 12.842 1.00 16.14 257 VAL A CA 1
ATOM 2094 C C . VAL A 1 281 ? 44.120 84.356 12.714 1.00 16.68 257 VAL A C 1
ATOM 2095 O O . VAL A 1 281 ? 43.801 83.272 13.162 1.00 16.01 257 VAL A O 1
ATOM 2099 N N . THR A 1 282 ? 43.262 85.209 12.155 1.00 16.32 258 THR A N 1
ATOM 2100 C CA . THR A 1 282 ? 41.873 84.815 11.849 1.00 17.49 258 THR A CA 1
ATOM 2101 C C . THR A 1 282 ? 41.648 85.331 10.452 1.00 19.85 258 THR A C 1
ATOM 2102 O O . THR A 1 282 ? 41.544 86.541 10.228 1.00 20.83 258 THR A O 1
ATOM 2106 N N . ASP A 1 283 ? 41.605 84.413 9.501 1.00 17.93 259 ASP A N 1
ATOM 2107 C CA . ASP A 1 283 ? 41.437 84.794 8.097 1.00 17.99 259 ASP A CA 1
ATOM 2108 C C . ASP A 1 283 ? 40.415 83.932 7.404 1.00 18.68 259 ASP A C 1
ATOM 2109 O O . ASP A 1 283 ? 40.030 84.226 6.246 1.00 19.45 259 ASP A O 1
ATOM 2114 N N . LYS A 1 284 ? 40.004 82.842 8.060 1.00 17.41 260 LYS A N 1
ATOM 2115 C CA . LYS A 1 284 ? 39.001 81.919 7.468 1.00 18.24 260 LYS A CA 1
ATOM 2116 C C . LYS A 1 284 ? 38.125 81.413 8.578 1.00 17.61 260 LYS A C 1
ATOM 2117 O O . LYS A 1 284 ? 38.542 81.313 9.728 1.00 17.26 260 LYS A O 1
ATOM 2123 N N A MET A 1 285 ? 36.917 81.021 8.201 0.50 17.57 261 MET A N 1
ATOM 2124 N N B MET A 1 285 ? 36.844 81.182 8.309 0.50 17.55 261 MET A N 1
ATOM 2125 C CA A MET A 1 285 ? 35.985 80.450 9.136 0.50 16.68 261 MET A CA 1
ATOM 2126 C CA B MET A 1 285 ? 36.021 80.668 9.389 0.50 16.70 261 MET A CA 1
ATOM 2127 C C A MET A 1 285 ? 36.420 79.072 9.583 0.50 14.50 261 MET A C 1
ATOM 2128 C C B MET A 1 285 ? 36.408 79.201 9.629 0.50 14.61 261 MET A C 1
ATOM 2129 O O A MET A 1 285 ? 36.997 78.316 8.788 0.50 16.11 261 MET A O 1
ATOM 2130 O O B MET A 1 285 ? 36.939 78.526 8.743 0.50 16.16 261 MET A O 1
ATOM 2139 N N . THR A 1 286 ? 36.141 78.752 10.846 1.00 15.80 262 THR A N 1
ATOM 2140 C CA . THR A 1 286 ? 36.465 77.414 11.369 1.00 15.61 262 THR A CA 1
ATOM 2141 C C . THR A 1 286 ? 35.426 76.387 10.901 1.00 15.94 262 THR A C 1
ATOM 2142 O O . THR A 1 286 ? 34.387 76.783 10.371 1.00 15.68 262 THR A O 1
ATOM 2146 N N A SER A 1 287 ? 35.695 75.104 11.137 0.50 13.49 263 SER A N 1
ATOM 2147 N N B SER A 1 287 ? 35.662 75.102 11.164 0.40 14.80 263 SER A N 1
ATOM 2148 C CA A SER A 1 287 ? 34.732 74.031 10.798 0.50 12.78 263 SER A CA 1
ATOM 2149 C CA B SER A 1 287 ? 34.690 74.050 10.786 0.40 14.95 263 SER A CA 1
ATOM 2150 C C A SER A 1 287 ? 33.370 74.212 11.492 0.50 13.69 263 SER A C 1
ATOM 2151 C C B SER A 1 287 ? 33.345 74.247 11.485 0.40 14.84 263 SER A C 1
ATOM 2152 O O A SER A 1 287 ? 32.316 73.973 10.878 0.50 13.62 263 SER A O 1
ATOM 2153 O O B SER A 1 287 ? 32.286 74.040 10.874 0.40 14.55 263 SER A O 1
ATOM 2158 N N . SER A 1 288 ? 33.379 74.642 12.765 1.00 13.72 264 SER A N 1
ATOM 2159 C CA . SER A 1 288 ? 32.174 74.889 13.532 1.00 15.15 264 SER A CA 1
ATOM 2160 C C . SER A 1 288 ? 31.382 76.037 12.849 1.00 16.62 264 SER A C 1
ATOM 2161 O O . SER A 1 288 ? 30.138 76.004 12.800 1.00 15.94 264 SER A O 1
ATOM 2164 N N . ASP A 1 289 ? 32.107 77.050 12.361 1.00 15.11 265 ASP A N 1
ATOM 2165 C CA . ASP A 1 289 ? 31.400 78.196 11.789 1.00 16.58 265 ASP A CA 1
ATOM 2166 C C . ASP A 1 289 ? 30.834 77.926 10.399 1.00 15.96 265 ASP A C 1
ATOM 2167 O O . ASP A 1 289 ? 29.821 78.540 10.028 1.00 14.16 265 ASP A O 1
ATOM 2172 N N . VAL A 1 290 ? 31.463 77.016 9.668 1.00 15.14 266 VAL A N 1
ATOM 2173 C CA . VAL A 1 290 ? 30.929 76.612 8.361 1.00 14.38 266 VAL A CA 1
ATOM 2174 C C . VAL A 1 290 ? 29.508 76.065 8.611 1.00 16.09 266 VAL A C 1
ATOM 2175 O O . VAL A 1 290 ? 28.579 76.369 7.853 1.00 16.14 266 VAL A O 1
ATOM 2179 N N . LEU A 1 291 ? 29.357 75.242 9.650 1.00 13.58 267 LEU A N 1
ATOM 2180 C CA . LEU A 1 291 ? 28.053 74.683 10.008 1.00 12.75 267 LEU A CA 1
ATOM 2181 C C . LEU A 1 291 ? 27.090 75.779 10.505 1.00 15.30 267 LEU A C 1
ATOM 2182 O O . LEU A 1 291 ? 25.916 75.796 10.119 1.00 12.24 267 LEU A O 1
ATOM 2187 N N . ARG A 1 292 ? 27.560 76.659 11.401 1.00 14.44 268 ARG A N 1
ATOM 2188 C CA . ARG A 1 292 ? 26.699 77.763 11.882 1.00 14.46 268 ARG A CA 1
ATOM 2189 C C . ARG A 1 292 ? 26.243 78.625 10.705 1.00 14.78 268 ARG A C 1
ATOM 2190 O O . ARG A 1 292 ? 25.076 79.052 10.668 1.00 15.34 268 ARG A O 1
ATOM 2198 N N . ALA A 1 293 ? 27.145 78.857 9.766 1.00 14.27 269 ALA A N 1
ATOM 2199 C CA . ALA A 1 293 ? 26.802 79.702 8.605 1.00 16.03 269 ALA A CA 1
ATOM 2200 C C . ALA A 1 293 ? 25.757 79.015 7.715 1.00 17.23 269 ALA A C 1
ATOM 2201 O O . ALA A 1 293 ? 24.816 79.687 7.249 1.00 16.10 269 ALA A O 1
ATOM 2203 N N . ALA A 1 294 ? 25.922 77.695 7.515 1.00 16.14 270 ALA A N 1
ATOM 2204 C CA . ALA A 1 294 ? 24.978 76.879 6.735 1.00 16.64 270 ALA A CA 1
ATOM 2205 C C . ALA A 1 294 ? 23.578 76.939 7.372 1.00 17.35 270 ALA A C 1
ATOM 2206 O O . ALA A 1 294 ? 22.570 77.105 6.672 1.00 16.87 270 ALA A O 1
ATOM 2208 N N . GLU A 1 295 ? 23.534 76.849 8.703 1.00 16.05 271 GLU A N 1
ATOM 2209 C CA . GLU A 1 295 ? 22.288 76.972 9.452 1.00 16.07 271 GLU A CA 1
ATOM 2210 C C . GLU A 1 295 ? 21.722 78.382 9.337 1.00 15.17 271 GLU A C 1
ATOM 2211 O O . GLU A 1 295 ? 20.501 78.521 9.183 1.00 15.59 271 GLU A O 1
ATOM 2217 N N . SER A 1 296 ? 22.579 79.396 9.457 1.00 15.29 272 SER A N 1
ATOM 2218 C CA . SER A 1 296 ? 22.139 80.804 9.386 1.00 15.67 272 SER A CA 1
ATOM 2219 C C . SER A 1 296 ? 21.608 81.121 7.968 1.00 17.71 272 SER A C 1
ATOM 2220 O O . SER A 1 296 ? 20.545 81.757 7.809 1.00 18.63 272 SER A O 1
ATOM 2223 N N . LEU A 1 297 ? 22.308 80.650 6.942 1.00 16.69 273 LEU A N 1
ATOM 2224 C CA . LEU A 1 297 ? 21.865 80.891 5.551 1.00 16.18 273 LEU A CA 1
ATOM 2225 C C . LEU A 1 297 ? 20.631 80.025 5.215 1.00 19.09 273 LEU A C 1
ATOM 2226 O O . LEU A 1 297 ? 19.970 80.249 4.210 1.00 18.77 273 LEU A O 1
ATOM 2231 N N . ASP A 1 298 ? 20.339 79.059 6.084 1.00 16.38 274 ASP A N 1
ATOM 2232 C CA . ASP A 1 298 ? 19.262 78.107 5.891 1.00 18.53 274 ASP A CA 1
ATOM 2233 C C . ASP A 1 298 ? 19.375 77.455 4.485 1.00 19.67 274 ASP A C 1
ATOM 2234 O O . ASP A 1 298 ? 18.372 77.357 3.734 1.00 18.41 274 ASP A O 1
ATOM 2239 N N . CYS A 1 299 ? 20.583 76.997 4.119 1.00 16.68 275 CYS A N 1
ATOM 2240 C CA . CYS A 1 299 ? 20.803 76.451 2.776 1.00 16.09 275 CYS A CA 1
ATOM 2241 C C . CYS A 1 299 ? 20.428 74.969 2.731 1.00 15.82 275 CYS A C 1
ATOM 2242 O O . CYS A 1 299 ? 20.059 74.380 3.754 1.00 18.01 275 CYS A O 1
ATOM 2245 N N A GLN A 1 300 ? 20.471 74.348 1.559 0.50 16.00 276 GLN A N 1
ATOM 2246 N N B GLN A 1 300 ? 20.482 74.394 1.540 0.50 16.15 276 GLN A N 1
ATOM 2247 C CA A GLN A 1 300 ? 20.275 72.899 1.488 0.50 16.53 276 GLN A CA 1
ATOM 2248 C CA B GLN A 1 300 ? 20.262 72.974 1.355 0.50 16.42 276 GLN A CA 1
ATOM 2249 C C A GLN A 1 300 ? 21.642 72.172 1.382 0.50 14.89 276 GLN A C 1
ATOM 2250 C C B GLN A 1 300 ? 21.599 72.214 1.358 0.50 15.01 276 GLN A C 1
ATOM 2251 O O A GLN A 1 300 ? 21.788 71.025 1.855 0.50 14.60 276 GLN A O 1
ATOM 2252 O O B GLN A 1 300 ? 21.677 71.097 1.895 0.50 15.21 276 GLN A O 1
ATOM 2263 N N . VAL A 1 301 ? 22.614 72.811 0.729 1.00 15.35 277 VAL A N 1
ATOM 2264 C CA . VAL A 1 301 ? 23.958 72.200 0.582 1.00 14.86 277 VAL A CA 1
ATOM 2265 C C . VAL A 1 301 ? 24.978 73.267 0.969 1.00 15.89 277 VAL A C 1
ATOM 2266 O O . VAL A 1 301 ? 24.880 74.426 0.530 1.00 16.44 277 VAL A O 1
ATOM 2270 N N . VAL A 1 302 ? 25.980 72.867 1.771 1.00 14.62 278 VAL A N 1
ATOM 2271 C CA . VAL A 1 302 ? 27.062 73.801 2.129 1.00 13.42 278 VAL A CA 1
ATOM 2272 C C . VAL A 1 302 ? 28.331 73.225 1.553 1.00 12.79 278 VAL A C 1
ATOM 2273 O O . VAL A 1 302 ? 28.596 72.015 1.680 1.00 13.60 278 VAL A O 1
ATOM 2277 N N . VAL A 1 303 ? 29.093 74.088 0.901 1.00 14.28 279 VAL A N 1
ATOM 2278 C CA . VAL A 1 303 ? 30.260 73.699 0.162 1.00 13.28 279 VAL A CA 1
ATOM 2279 C C . VAL A 1 303 ? 31.463 74.525 0.656 1.00 15.02 279 VAL A C 1
ATOM 2280 O O . VAL A 1 303 ? 31.601 75.691 0.302 1.00 15.63 279 VAL A O 1
ATOM 2284 N N . PRO A 1 304 ? 32.352 73.919 1.469 1.00 15.73 280 PRO A N 1
ATOM 2285 C CA . PRO A 1 304 ? 33.546 74.732 1.713 1.00 13.84 280 PRO A CA 1
ATOM 2286 C C . PRO A 1 304 ? 34.408 74.925 0.448 1.00 13.98 280 PRO A C 1
ATOM 2287 O O . PRO A 1 304 ? 34.477 74.032 -0.392 1.00 14.17 280 PRO A O 1
ATOM 2291 N N . PHE A 1 305 ? 35.032 76.094 0.307 1.00 14.86 281 PHE A N 1
ATOM 2292 C CA . PHE A 1 305 ? 36.024 76.323 -0.730 1.00 15.01 281 PHE A CA 1
ATOM 2293 C C . PHE A 1 305 ? 37.165 77.183 -0.128 1.00 16.07 281 PHE A C 1
ATOM 2294 O O . PHE A 1 305 ? 37.140 77.402 1.068 1.00 15.25 281 PHE A O 1
ATOM 2302 N N . HIS A 1 306 ? 38.149 77.593 -0.933 1.00 15.33 282 HIS A N 1
ATOM 2303 C CA . HIS A 1 306 ? 39.323 78.382 -0.454 1.00 15.54 282 HIS A CA 1
ATOM 2304 C C . HIS A 1 306 ? 40.299 77.499 0.348 1.00 18.20 282 HIS A C 1
ATOM 2305 O O . HIS A 1 306 ? 41.441 77.902 0.617 1.00 19.41 282 HIS A O 1
ATOM 2312 N N . HIS A 1 307 ? 39.870 76.313 0.739 1.00 16.71 283 HIS A N 1
ATOM 2313 C CA . HIS A 1 307 ? 40.689 75.414 1.559 1.00 17.84 283 HIS A CA 1
ATOM 2314 C C . HIS A 1 307 ? 41.733 74.624 0.766 1.00 19.08 283 HIS A C 1
ATOM 2315 O O . HIS A 1 307 ? 42.467 73.805 1.314 1.00 17.30 283 HIS A O 1
ATOM 2322 N N . ASP A 1 308 ? 41.799 74.887 -0.525 1.00 18.11 284 ASP A N 1
ATOM 2323 C CA . ASP A 1 308 ? 42.730 74.200 -1.402 1.00 17.51 284 ASP A CA 1
ATOM 2324 C C . ASP A 1 308 ? 44.058 74.949 -1.634 1.00 18.63 284 ASP A C 1
ATOM 2325 O O . ASP A 1 308 ? 45.110 74.343 -1.918 1.00 20.74 284 ASP A O 1
ATOM 2330 N N . ILE A 1 309 ? 43.981 76.260 -1.463 1.00 18.71 285 ILE A N 1
ATOM 2331 C CA . ILE A 1 309 ? 44.962 77.154 -2.065 1.00 18.12 285 ILE A CA 1
ATOM 2332 C C . ILE A 1 309 ? 46.288 77.454 -1.379 1.00 19.28 285 ILE A C 1
ATOM 2333 O O . ILE A 1 309 ? 47.290 77.535 -2.073 1.00 18.32 285 ILE A O 1
ATOM 2338 N N . TRP A 1 310 ? 46.305 77.618 -0.054 1.00 17.83 286 TRP A N 1
ATOM 2339 C CA . TRP A 1 310 ? 47.570 78.022 0.592 1.00 19.04 286 TRP A CA 1
ATOM 2340 C C . TRP A 1 310 ? 48.148 76.971 1.503 1.00 17.83 286 TRP A C 1
ATOM 2341 O O . TRP A 1 310 ? 47.453 76.479 2.384 1.00 16.69 286 TRP A O 1
ATOM 2352 N N . ALA A 1 311 ? 49.426 76.674 1.301 1.00 16.90 287 ALA A N 1
ATOM 2353 C CA . ALA A 1 311 ? 50.153 75.710 2.106 1.00 17.18 287 ALA A CA 1
ATOM 2354 C C . ALA A 1 311 ? 50.057 75.997 3.595 1.00 16.94 287 ALA A C 1
ATOM 2355 O O . ALA A 1 311 ? 49.870 75.075 4.403 1.00 16.60 287 ALA A O 1
ATOM 2357 N N . ASN A 1 312 ? 50.171 77.279 3.955 1.00 15.71 288 ASN A N 1
ATOM 2358 C CA . ASN A 1 312 ? 50.161 77.634 5.393 1.00 15.91 288 ASN A CA 1
ATOM 2359 C C . ASN A 1 312 ? 48.770 77.586 6.066 1.00 17.22 288 ASN A C 1
ATOM 2360 O O . ASN A 1 312 ? 48.643 77.804 7.259 1.00 18.36 288 ASN A O 1
ATOM 2365 N N . PHE A 1 313 ? 47.736 77.277 5.268 1.00 15.00 289 PHE A N 1
ATOM 2366 C CA . PHE A 1 313 ? 46.367 77.100 5.785 1.00 15.77 289 PHE A CA 1
ATOM 2367 C C . PHE A 1 313 ? 45.888 75.674 5.585 1.00 15.65 289 PHE A C 1
ATOM 2368 O O . PHE A 1 313 ? 44.707 75.404 5.725 1.00 14.78 289 PHE A O 1
ATOM 2376 N N . GLN A 1 314 ? 46.826 74.758 5.357 1.00 15.06 290 GLN A N 1
ATOM 2377 C CA . GLN A 1 314 ? 46.512 73.338 5.147 1.00 15.95 290 GLN A CA 1
ATOM 2378 C C . GLN A 1 314 ? 45.547 72.873 6.275 1.00 14.22 290 GLN A C 1
ATOM 2379 O O . GLN A 1 314 ? 45.749 73.089 7.477 1.00 12.30 290 GLN A O 1
ATOM 2385 N N . ASN A 1 315 ? 44.490 72.177 5.872 1.00 13.88 291 ASN A N 1
ATOM 2386 C CA . ASN A 1 315 ? 43.379 71.921 6.772 1.00 14.91 291 ASN A CA 1
ATOM 2387 C C . ASN A 1 315 ? 42.796 70.512 6.564 1.00 14.85 291 ASN A C 1
ATOM 2388 O O . ASN A 1 315 ? 43.265 69.743 5.743 1.00 15.57 291 ASN A O 1
ATOM 2393 N N . ASP A 1 316 ? 41.743 70.233 7.312 1.00 14.98 292 ASP A N 1
ATOM 2394 C CA . ASP A 1 316 ? 41.080 68.958 7.266 1.00 16.13 292 ASP A CA 1
ATOM 2395 C C . ASP A 1 316 ? 39.560 69.213 7.152 1.00 15.80 292 ASP A C 1
ATOM 2396 O O . ASP A 1 316 ? 38.933 69.433 8.139 1.00 13.88 292 ASP A O 1
ATOM 2401 N N . PRO A 1 317 ? 38.984 69.134 5.937 1.00 14.34 293 PRO A N 1
ATOM 2402 C CA . PRO A 1 317 ? 37.540 69.356 5.776 1.00 15.99 293 PRO A CA 1
ATOM 2403 C C . PRO A 1 317 ? 36.700 68.273 6.474 1.00 14.40 293 PRO A C 1
ATOM 2404 O O . PRO A 1 317 ? 35.500 68.505 6.738 1.00 14.92 293 PRO A O 1
ATOM 2408 N N A ARG A 1 318 ? 37.296 67.120 6.777 0.50 13.41 294 ARG A N 1
ATOM 2409 N N B ARG A 1 318 ? 37.299 67.113 6.782 0.50 14.11 294 ARG A N 1
ATOM 2410 C CA A ARG A 1 318 ? 36.557 66.083 7.482 0.50 12.65 294 ARG A CA 1
ATOM 2411 C CA B ARG A 1 318 ? 36.590 66.072 7.543 0.50 14.20 294 ARG A CA 1
ATOM 2412 C C A ARG A 1 318 ? 36.056 66.578 8.865 0.50 12.41 294 ARG A C 1
ATOM 2413 C C B ARG A 1 318 ? 36.061 66.577 8.884 0.50 13.28 294 ARG A C 1
ATOM 2414 O O A ARG A 1 318 ? 35.099 66.035 9.386 0.50 11.69 294 ARG A O 1
ATOM 2415 O O B ARG A 1 318 ? 35.110 66.026 9.412 0.50 12.41 294 ARG A O 1
ATOM 2430 N N . GLU A 1 319 ? 36.663 67.637 9.430 1.00 14.20 295 GLU A N 1
ATOM 2431 C CA . GLU A 1 319 ? 36.183 68.207 10.678 1.00 12.52 295 GLU A CA 1
ATOM 2432 C C . GLU A 1 319 ? 34.714 68.626 10.463 1.00 12.28 295 GLU A C 1
ATOM 2433 O O . GLU A 1 319 ? 33.859 68.501 11.349 1.00 11.50 295 GLU A O 1
ATOM 2439 N N . ILE A 1 320 ? 34.455 69.161 9.282 1.00 11.41 296 ILE A N 1
ATOM 2440 C CA . ILE A 1 320 ? 33.079 69.635 8.998 1.00 9.93 296 ILE A CA 1
ATOM 2441 C C . ILE A 1 320 ? 32.109 68.453 8.973 1.00 13.22 296 ILE A C 1
ATOM 2442 O O . ILE A 1 320 ? 30.994 68.560 9.492 1.00 12.90 296 ILE A O 1
ATOM 2447 N N . GLU A 1 321 ? 32.511 67.372 8.299 1.00 14.17 297 GLU A N 1
ATOM 2448 C CA . GLU A 1 321 ? 31.659 66.178 8.160 1.00 14.90 297 GLU A CA 1
ATOM 2449 C C . GLU A 1 321 ? 31.417 65.547 9.524 1.00 14.21 297 GLU A C 1
ATOM 2450 O O . GLU A 1 321 ? 30.302 65.193 9.868 1.00 12.22 297 GLU A O 1
ATOM 2456 N N . VAL A 1 322 ? 32.481 65.420 10.329 1.00 12.39 298 VAL A N 1
ATOM 2457 C CA . VAL A 1 322 ? 32.338 64.818 11.645 1.00 11.94 298 VAL A CA 1
ATOM 2458 C C . VAL A 1 322 ? 31.399 65.644 12.557 1.00 11.98 298 VAL A C 1
ATOM 2459 O O . VAL A 1 322 ? 30.493 65.091 13.224 1.00 12.14 298 VAL A O 1
ATOM 2463 N N . LEU A 1 323 ? 31.586 66.964 12.596 1.00 11.86 299 LEU A N 1
ATOM 2464 C CA . LEU A 1 323 ? 30.740 67.804 13.436 1.00 11.49 299 LEU A CA 1
ATOM 2465 C C . LEU A 1 323 ? 29.274 67.736 12.968 1.00 11.66 299 LEU A C 1
ATOM 2466 O O . LEU A 1 323 ? 28.345 67.677 13.805 1.00 10.69 299 LEU A O 1
ATOM 2471 N N . TRP A 1 324 ? 29.103 67.830 11.654 1.00 10.31 300 TRP A N 1
ATOM 2472 C CA . TRP A 1 324 ? 27.738 67.735 11.079 1.00 11.84 300 TRP A CA 1
ATOM 2473 C C . TRP A 1 324 ? 27.074 66.399 11.522 1.00 12.09 300 TRP A C 1
ATOM 2474 O O . TRP A 1 324 ? 25.950 66.425 12.030 1.00 13.33 300 TRP A O 1
ATOM 2485 N N . ASN A 1 325 ? 27.767 65.245 11.409 1.00 9.95 301 ASN A N 1
ATOM 2486 C CA . ASN A 1 325 ? 27.185 63.998 11.883 1.00 12.11 301 ASN A CA 1
ATOM 2487 C C . ASN A 1 325 ? 26.833 64.006 13.370 1.00 12.86 301 ASN A C 1
ATOM 2488 O O . ASN A 1 325 ? 25.817 63.440 13.777 1.00 13.35 301 ASN A O 1
ATOM 2493 N N . MET A 1 326 ? 27.650 64.675 14.198 1.00 12.50 302 MET A N 1
ATOM 2494 C CA . MET A 1 326 ? 27.417 64.715 15.625 1.00 13.29 302 MET A CA 1
ATOM 2495 C C . MET A 1 326 ? 26.255 65.575 16.067 1.00 12.80 302 MET A C 1
ATOM 2496 O O . MET A 1 326 ? 25.670 65.311 17.126 1.00 12.80 302 MET A O 1
ATOM 2501 N N . LYS A 1 327 ? 25.955 66.587 15.250 1.00 13.42 303 LYS A N 1
ATOM 2502 C CA . LYS A 1 327 ? 25.024 67.659 15.625 1.00 14.15 303 LYS A CA 1
ATOM 2503 C C . LYS A 1 327 ? 23.715 67.707 14.845 1.00 14.29 303 LYS A C 1
ATOM 2504 O O . LYS A 1 327 ? 22.780 68.380 15.302 1.00 13.27 303 LYS A O 1
ATOM 2510 N N . LYS A 1 328 ? 23.681 67.058 13.689 1.00 13.45 304 LYS A N 1
ATOM 2511 C CA . LYS A 1 328 ? 22.545 67.247 12.743 1.00 14.76 304 LYS A CA 1
ATOM 2512 C C . LYS A 1 328 ? 21.215 66.828 13.361 1.00 14.98 304 LYS A C 1
ATOM 2513 O O . LYS A 1 328 ? 20.197 67.498 13.103 1.00 16.65 304 LYS A O 1
ATOM 2519 N N . ASP A 1 329 ? 21.187 65.776 14.192 1.00 13.67 305 ASP A N 1
ATOM 2520 C CA . ASP A 1 329 ? 19.892 65.381 14.773 1.00 15.63 305 ASP A CA 1
ATOM 2521 C C . ASP A 1 329 ? 19.436 66.354 15.883 1.00 16.08 305 ASP A C 1
ATOM 2522 O O . ASP A 1 329 ? 18.320 66.933 15.863 1.00 13.79 305 ASP A O 1
ATOM 2527 N N . ARG A 1 330 ? 20.370 66.623 16.787 1.00 13.87 306 ARG A N 1
ATOM 2528 C CA . ARG A 1 330 ? 20.085 67.449 17.945 1.00 13.92 306 ARG A CA 1
ATOM 2529 C C . ARG A 1 330 ? 19.675 68.860 17.517 1.00 14.56 306 ARG A C 1
ATOM 2530 O O . ARG A 1 330 ? 18.741 69.407 18.128 1.00 15.49 306 ARG A O 1
ATOM 2538 N N . LEU A 1 331 ? 20.354 69.433 16.498 1.00 12.71 307 LEU A N 1
ATOM 2539 C CA . LEU A 1 331 ? 20.034 70.810 16.024 1.00 14.58 307 LEU A CA 1
ATOM 2540 C C . LEU A 1 331 ? 19.067 70.814 14.831 1.00 13.69 307 LEU A C 1
ATOM 2541 O O . LEU A 1 331 ? 18.721 71.895 14.296 1.00 15.14 307 LEU A O 1
ATOM 2546 N N A GLN A 1 332 ? 18.614 69.636 14.431 0.70 13.04 308 GLN A N 1
ATOM 2547 N N B GLN A 1 332 ? 18.676 69.610 14.409 0.30 13.69 308 GLN A N 1
ATOM 2548 C CA A GLN A 1 332 ? 17.715 69.554 13.260 0.70 15.59 308 GLN A CA 1
ATOM 2549 C CA B GLN A 1 332 ? 17.761 69.393 13.271 0.30 14.43 308 GLN A CA 1
ATOM 2550 C C A GLN A 1 332 ? 18.245 70.334 12.059 0.70 16.32 308 GLN A C 1
ATOM 2551 C C B GLN A 1 332 ? 18.198 70.101 11.979 0.30 14.92 308 GLN A C 1
ATOM 2552 O O A GLN A 1 332 ? 17.545 71.203 11.485 0.70 15.43 308 GLN A O 1
ATOM 2553 O O B GLN A 1 332 ? 17.364 70.654 11.251 0.30 14.54 308 GLN A O 1
ATOM 2564 N N . TYR A 1 333 ? 19.506 70.062 11.695 1.00 13.71 309 TYR A N 1
ATOM 2565 C CA . TYR A 1 333 ? 20.103 70.712 10.558 1.00 15.65 309 TYR A CA 1
ATOM 2566 C C . TYR A 1 333 ? 19.381 70.211 9.294 1.00 16.16 309 TYR A C 1
ATOM 2567 O O . TYR A 1 333 ? 19.162 69.006 9.146 1.00 18.30 309 TYR A O 1
ATOM 2576 N N . GLN A 1 334 ? 19.005 71.123 8.421 1.00 17.90 310 GLN A N 1
ATOM 2577 C CA . GLN A 1 334 ? 18.272 70.746 7.197 1.00 21.70 310 GLN A CA 1
ATOM 2578 C C . GLN A 1 334 ? 19.177 70.765 5.957 1.00 22.06 310 GLN A C 1
ATOM 2579 O O . GLN A 1 334 ? 18.691 70.690 4.831 1.00 25.15 310 GLN A O 1
ATOM 2585 N N . PHE A 1 335 ? 20.496 70.884 6.147 1.00 18.80 311 PHE A N 1
ATOM 2586 C CA . PHE A 1 335 ? 21.409 70.972 5.032 1.00 15.60 311 PHE A CA 1
ATOM 2587 C C . PHE A 1 335 ? 22.377 69.813 5.153 1.00 14.62 311 PHE A C 1
ATOM 2588 O O . PHE A 1 335 ? 22.399 69.138 6.210 1.00 16.01 311 PHE A O 1
ATOM 2596 N N . ALA A 1 336 ? 23.139 69.575 4.084 1.00 14.55 312 ALA A N 1
ATOM 2597 C CA . ALA A 1 336 ? 24.226 68.580 4.114 1.00 13.76 312 ALA A CA 1
ATOM 2598 C C . ALA A 1 336 ? 25.483 69.201 3.482 1.00 13.79 312 ALA A C 1
ATOM 2599 O O . ALA A 1 336 ? 25.407 70.049 2.587 1.00 14.01 312 ALA A O 1
ATOM 2601 N N . PRO A 1 337 ? 26.683 68.820 3.979 1.00 14.54 313 PRO A N 1
ATOM 2602 C CA . PRO A 1 337 ? 27.904 69.307 3.384 1.00 12.74 313 PRO A CA 1
ATOM 2603 C C . PRO A 1 337 ? 28.299 68.532 2.090 1.00 12.67 313 PRO A C 1
ATOM 2604 O O . PRO A 1 337 ? 27.936 67.347 1.925 1.00 14.17 313 PRO A O 1
ATOM 2608 N N . PHE A 1 338 ? 28.997 69.211 1.185 1.00 14.16 314 PHE A N 1
ATOM 2609 C CA . PHE A 1 338 ? 29.515 68.624 -0.037 1.00 13.13 314 PHE A CA 1
ATOM 2610 C C . PHE A 1 338 ? 31.007 68.969 -0.148 1.00 13.36 314 PHE A C 1
ATOM 2611 O O . PHE A 1 338 ? 31.371 70.151 -0.047 1.00 13.67 314 PHE A O 1
ATOM 2619 N N . PHE A 1 339 ? 31.835 67.921 -0.283 1.00 14.27 315 PHE A N 1
ATOM 2620 C CA . PHE A 1 339 ? 33.319 68.045 -0.342 1.00 13.95 315 PHE A CA 1
ATOM 2621 C C . PHE A 1 339 ? 33.797 67.909 -1.766 1.00 13.25 315 PHE A C 1
ATOM 2622 O O . PHE A 1 339 ? 33.787 66.827 -2.346 1.00 13.86 315 PHE A O 1
ATOM 2630 N N . TRP A 1 340 ? 34.218 69.043 -2.321 1.00 14.12 316 TRP A N 1
ATOM 2631 C CA . TRP A 1 340 ? 34.575 69.119 -3.735 1.00 15.04 316 TRP A CA 1
ATOM 2632 C C . TRP A 1 340 ? 36.072 68.901 -3.989 1.00 17.02 316 TRP A C 1
ATOM 2633 O O . TRP A 1 340 ? 36.835 68.637 -3.044 1.00 15.44 316 TRP A O 1
ATOM 2644 N N . GLN A 1 341 ? 36.485 69.001 -5.265 1.00 15.75 317 GLN A N 1
ATOM 2645 C CA . GLN A 1 341 ? 37.884 68.921 -5.680 1.00 15.58 317 GLN A CA 1
ATOM 2646 C C . GLN A 1 341 ? 38.108 70.008 -6.725 1.00 16.28 317 GLN A C 1
ATOM 2647 O O . GLN A 1 341 ? 37.207 70.297 -7.512 1.00 16.35 317 GLN A O 1
ATOM 2653 N N . VAL A 1 342 ? 39.302 70.611 -6.717 1.00 15.19 318 VAL A N 1
ATOM 2654 C CA . VAL A 1 342 ? 39.638 71.689 -7.646 1.00 15.00 318 VAL A CA 1
ATOM 2655 C C . VAL A 1 342 ? 39.561 71.154 -9.055 1.00 16.60 318 VAL A C 1
ATOM 2656 O O . VAL A 1 342 ? 40.083 70.066 -9.361 1.00 15.01 318 VAL A O 1
ATOM 2660 N N . GLY A 1 343 ? 38.805 71.892 -9.868 1.00 17.81 319 GLY A N 1
ATOM 2661 C CA . GLY A 1 343 ? 38.573 71.537 -11.264 1.00 18.15 319 GLY A CA 1
ATOM 2662 C C . GLY A 1 343 ? 37.307 70.725 -11.424 1.00 18.44 319 GLY A C 1
ATOM 2663 O O . GLY A 1 343 ? 36.905 70.418 -12.558 1.00 21.09 319 GLY A O 1
ATOM 2664 N N . GLY A 1 344 ? 36.675 70.361 -10.304 1.00 17.41 320 GLY A N 1
ATOM 2665 C CA . GLY A 1 344 ? 35.483 69.531 -10.333 1.00 17.86 320 GLY A CA 1
ATOM 2666 C C . GLY A 1 344 ? 34.213 70.285 -10.681 1.00 19.22 320 GLY A C 1
ATOM 2667 O O . GLY A 1 344 ? 34.161 71.514 -10.601 1.00 17.41 320 GLY A O 1
ATOM 2668 N N . LYS A 1 345 ? 33.191 69.506 -11.045 1.00 18.92 321 LYS A N 1
ATOM 2669 C CA . LYS A 1 345 ? 31.884 69.976 -11.414 1.00 19.56 321 LYS A CA 1
ATOM 2670 C C . LYS A 1 345 ? 30.852 69.724 -10.331 1.00 19.07 321 LYS A C 1
ATOM 2671 O O . LYS A 1 345 ? 30.946 68.750 -9.588 1.00 20.13 321 LYS A O 1
ATOM 2677 N N . TYR A 1 346 ? 29.833 70.572 -10.274 1.00 20.29 322 TYR A N 1
ATOM 2678 C CA . TYR A 1 346 ? 28.722 70.348 -9.378 1.00 19.88 322 TYR A CA 1
ATOM 2679 C C . TYR A 1 346 ? 27.482 70.835 -10.123 1.00 20.98 322 TYR A C 1
ATOM 2680 O O . TYR A 1 346 ? 27.461 71.984 -10.599 1.00 22.13 322 TYR A O 1
ATOM 2689 N N . THR A 1 347 ? 26.462 69.983 -10.153 1.00 20.01 323 THR A N 1
ATOM 2690 C CA . THR A 1 347 ? 25.193 70.286 -10.843 1.00 20.83 323 THR A CA 1
ATOM 2691 C C . THR A 1 347 ? 24.087 70.177 -9.858 1.00 18.48 323 THR A C 1
ATOM 2692 O O . THR A 1 347 ? 23.889 69.131 -9.216 1.00 20.23 323 THR A O 1
ATOM 2696 N N . TYR A 1 348 ? 23.355 71.272 -9.721 1.00 21.45 324 TYR A N 1
ATOM 2697 C CA . TYR A 1 348 ? 22.273 71.347 -8.780 1.00 19.97 324 TYR A CA 1
ATOM 2698 C C . TYR A 1 348 ? 20.929 71.496 -9.538 1.00 23.59 324 TYR A C 1
ATOM 2699 O O . TYR A 1 348 ? 20.857 72.284 -10.486 1.00 22.79 324 TYR A O 1
ATOM 2708 N N . PRO A 1 349 ? 19.884 70.789 -9.081 1.00 22.63 325 PRO A N 1
ATOM 2709 C CA . PRO A 1 349 ? 19.807 69.903 -7.909 1.00 22.72 325 PRO A CA 1
ATOM 2710 C C . PRO A 1 349 ? 20.216 68.444 -8.148 1.00 21.76 325 PRO A C 1
ATOM 2711 O O . PRO A 1 349 ? 20.106 67.619 -7.226 1.00 22.38 325 PRO A O 1
ATOM 2715 N N . THR A 1 350 ? 20.701 68.130 -9.334 1.00 22.35 326 THR A N 1
ATOM 2716 C CA . THR A 1 350 ? 21.039 66.742 -9.714 1.00 23.88 326 THR A CA 1
ATOM 2717 C C . THR A 1 350 ? 21.962 66.017 -8.702 1.00 24.28 326 THR A C 1
ATOM 2718 O O . THR A 1 350 ? 21.787 64.813 -8.412 1.00 21.69 326 THR A O 1
ATOM 2722 N N . ASP A 1 351 ? 22.932 66.763 -8.178 1.00 21.91 327 ASP A N 1
ATOM 2723 C CA . ASP A 1 351 ? 23.944 66.164 -7.298 1.00 23.12 327 ASP A CA 1
ATOM 2724 C C . ASP A 1 351 ? 23.629 66.267 -5.823 1.00 24.18 327 ASP A C 1
ATOM 2725 O O . ASP A 1 351 ? 24.493 65.940 -4.984 1.00 24.31 327 ASP A O 1
ATOM 2730 N N . LYS A 1 352 ? 22.412 66.698 -5.477 1.00 24.11 328 LYS A N 1
ATOM 2731 C CA . LYS A 1 352 ? 22.045 66.815 -4.075 1.00 27.20 328 LYS A CA 1
ATOM 2732 C C . LYS A 1 352 ? 22.102 65.375 -3.507 1.00 27.68 328 LYS A C 1
ATOM 2733 O O . LYS A 1 352 ? 21.701 64.417 -4.147 1.00 29.29 328 LYS A O 1
ATOM 2739 N N . GLY A 1 353 ? 22.563 65.186 -2.295 1.00 25.30 329 GLY A N 1
ATOM 2740 C CA . GLY A 1 353 ? 22.645 63.792 -1.894 1.00 26.02 329 GLY A CA 1
ATOM 2741 C C . GLY A 1 353 ? 24.049 63.216 -2.017 1.00 24.64 329 GLY A C 1
ATOM 2742 O O . GLY A 1 353 ? 24.372 62.265 -1.301 1.00 29.12 329 GLY A O 1
ATOM 2743 N N A ARG A 1 354 ? 24.859 63.751 -2.924 0.70 22.42 330 ARG A N 1
ATOM 2744 N N B ARG A 1 354 ? 24.860 63.763 -2.929 0.30 23.42 330 ARG A N 1
ATOM 2745 C CA A ARG A 1 354 ? 26.239 63.306 -3.031 0.70 20.94 330 ARG A CA 1
ATOM 2746 C CA B ARG A 1 354 ? 26.266 63.364 -3.101 0.30 21.81 330 ARG A CA 1
ATOM 2747 C C A ARG A 1 354 ? 26.994 64.103 -1.982 0.70 18.94 330 ARG A C 1
ATOM 2748 C C B ARG A 1 354 ? 27.054 64.134 -2.048 0.30 19.98 330 ARG A C 1
ATOM 2749 O O A ARG A 1 354 ? 26.759 65.277 -1.831 0.70 17.32 330 ARG A O 1
ATOM 2750 O O B ARG A 1 354 ? 26.885 65.341 -1.933 0.30 19.15 330 ARG A O 1
ATOM 2765 N N . MET A 1 355 ? 27.911 63.455 -1.292 1.00 18.67 331 MET A N 1
ATOM 2766 C CA . MET A 1 355 ? 28.705 64.146 -0.267 1.00 16.55 331 MET A CA 1
ATOM 2767 C C . MET A 1 355 ? 30.178 64.302 -0.668 1.00 16.46 331 MET A C 1
ATOM 2768 O O . MET A 1 355 ? 30.786 65.321 -0.375 1.00 17.08 331 MET A O 1
ATOM 2773 N N . HIS A 1 356 ? 30.748 63.274 -1.306 1.00 14.93 332 HIS A N 1
ATOM 2774 C CA . HIS A 1 356 ? 32.173 63.305 -1.660 1.00 14.66 332 HIS A CA 1
ATOM 2775 C C . HIS A 1 356 ? 32.405 63.234 -3.152 1.00 14.94 332 HIS A C 1
ATOM 2776 O O . HIS A 1 356 ? 32.181 62.196 -3.770 1.00 18.65 332 HIS A O 1
ATOM 2783 N N . TYR A 1 357 ? 32.893 64.329 -3.713 1.00 15.11 333 TYR A N 1
ATOM 2784 C CA . TYR A 1 357 ? 33.172 64.396 -5.139 1.00 17.63 333 TYR A CA 1
ATOM 2785 C C . TYR A 1 357 ? 34.356 63.495 -5.478 1.00 17.05 333 TYR A C 1
ATOM 2786 O O . TYR A 1 357 ? 35.319 63.409 -4.708 1.00 17.66 333 TYR A O 1
ATOM 2795 N N . GLN A 1 358 ? 34.263 62.824 -6.623 1.00 16.53 334 GLN A N 1
ATOM 2796 C CA . GLN A 1 358 ? 35.360 62.033 -7.167 1.00 17.67 334 GLN A CA 1
ATOM 2797 C C . GLN A 1 358 ? 35.475 62.422 -8.645 1.00 19.66 334 GLN A C 1
ATOM 2798 O O . GLN A 1 358 ? 34.451 62.415 -9.373 1.00 16.61 334 GLN A O 1
ATOM 2804 N N . HIS A 1 359 ? 36.681 62.778 -9.070 1.00 17.47 335 HIS A N 1
ATOM 2805 C CA . HIS A 1 359 ? 36.943 63.066 -10.484 1.00 20.47 335 HIS A CA 1
ATOM 2806 C C . HIS A 1 359 ? 36.583 61.811 -11.294 1.00 21.78 335 HIS A C 1
ATOM 2807 O O . HIS A 1 359 ? 36.658 60.653 -10.814 1.00 18.67 335 HIS A O 1
ATOM 2814 N N . PHE A 1 360 ? 36.233 62.032 -12.556 1.00 22.39 336 PHE A N 1
ATOM 2815 C CA . PHE A 1 360 ? 35.943 60.921 -13.426 1.00 23.81 336 PHE A CA 1
ATOM 2816 C C . PHE A 1 360 ? 37.113 59.927 -13.407 1.00 23.04 336 PHE A C 1
ATOM 2817 O O . PHE A 1 360 ? 38.289 60.311 -13.542 1.00 24.68 336 PHE A O 1
ATOM 2825 N N . ARG A 1 361 ? 36.796 58.649 -13.230 1.00 22.81 337 ARG A N 1
ATOM 2826 C CA . ARG A 1 361 ? 37.855 57.631 -13.066 1.00 22.57 337 ARG A CA 1
ATOM 2827 C C . ARG A 1 361 ? 38.359 57.070 -14.397 1.00 23.74 337 ARG A C 1
ATOM 2828 O O . ARG A 1 361 ? 39.429 56.447 -14.454 1.00 23.46 337 ARG A O 1
ATOM 2836 N N . GLY A 1 362 ? 37.586 57.331 -15.456 1.00 25.62 338 GLY A N 1
ATOM 2837 C CA . GLY A 1 362 ? 37.911 56.855 -16.811 1.00 27.43 338 GLY A CA 1
ATOM 2838 C C . GLY A 1 362 ? 37.649 55.373 -16.967 1.00 27.17 338 GLY A C 1
ATOM 2839 O O . GLY A 1 362 ? 36.972 54.749 -16.139 1.00 25.53 338 GLY A O 1
ATOM 2840 N N . PHE A 1 363 ? 38.139 54.821 -18.074 1.00 28.20 339 PHE A N 1
ATOM 2841 C CA . PHE A 1 363 ? 38.012 53.387 -18.381 1.00 28.86 339 PHE A CA 1
ATOM 2842 C C . PHE A 1 363 ? 36.568 52.863 -18.399 1.00 30.09 339 PHE A C 1
ATOM 2843 O O . PHE A 1 363 ? 36.320 51.707 -18.049 1.00 29.87 339 PHE A O 1
ATOM 2851 N N A GLN A 1 364 ? 35.624 53.704 -18.822 0.50 30.41 340 GLN A N 1
ATOM 2852 N N B GLN A 1 364 ? 35.623 53.703 -18.824 0.50 30.15 340 GLN A N 1
ATOM 2853 C CA A GLN A 1 364 ? 34.221 53.287 -18.887 0.50 31.98 340 GLN A CA 1
ATOM 2854 C CA B GLN A 1 364 ? 34.213 53.291 -18.893 0.50 31.28 340 GLN A CA 1
ATOM 2855 C C A GLN A 1 364 ? 34.037 52.126 -19.888 0.50 32.28 340 GLN A C 1
ATOM 2856 C C B GLN A 1 364 ? 33.987 52.182 -19.939 0.50 31.99 340 GLN A C 1
ATOM 2857 O O A GLN A 1 364 ? 33.138 51.299 -19.737 0.50 32.34 340 GLN A O 1
ATOM 2858 O O B GLN A 1 364 ? 32.992 51.458 -19.882 0.50 32.10 340 GLN A O 1
ATOM 2869 N N . ASP A 1 365 ? 34.924 52.057 -20.878 1.00 32.63 341 ASP A N 1
ATOM 2870 C CA . ASP A 1 365 ? 34.866 51.013 -21.915 1.00 33.92 341 ASP A CA 1
ATOM 2871 C C . ASP A 1 365 ? 35.818 49.866 -21.570 1.00 33.13 341 ASP A C 1
ATOM 2872 O O . ASP A 1 365 ? 36.379 49.203 -22.472 1.00 32.61 341 ASP A O 1
ATOM 2877 N N . ILE A 1 366 ? 36.006 49.633 -20.259 1.00 32.31 342 ILE A N 1
ATOM 2878 C CA . ILE A 1 366 ? 36.892 48.581 -19.776 1.00 31.86 342 ILE A CA 1
ATOM 2879 C C . ILE A 1 366 ? 36.448 47.262 -20.428 1.00 32.62 342 ILE A C 1
ATOM 2880 O O . ILE A 1 366 ? 35.246 46.984 -20.500 1.00 31.25 342 ILE A O 1
ATOM 2885 N N . PHE A 1 367 ? 37.429 46.499 -20.916 1.00 32.17 343 PHE A N 1
ATOM 2886 C CA . PHE A 1 367 ? 37.244 45.215 -21.600 1.00 33.81 343 PHE A CA 1
ATOM 2887 C C . PHE A 1 367 ? 36.276 45.271 -22.791 1.00 34.91 343 PHE A C 1
ATOM 2888 O O . PHE A 1 367 ? 35.563 44.300 -23.084 1.00 33.47 343 PHE A O 1
ATOM 2896 N N . LYS A 1 368 ? 36.249 46.426 -23.466 1.00 35.88 344 LYS A N 1
ATOM 2897 C CA . LYS A 1 368 ? 35.473 46.543 -24.690 1.00 37.60 344 LYS A CA 1
ATOM 2898 C C . LYS A 1 368 ? 36.011 45.410 -25.581 1.00 36.93 344 LYS A C 1
ATOM 2899 O O . LYS A 1 368 ? 35.245 44.669 -26.204 1.00 37.77 344 LYS A O 1
ATOM 2905 N N . ASN A 1 369 ? 37.333 45.290 -25.596 1.00 35.87 345 ASN A N 1
ATOM 2906 C CA . ASN A 1 369 ? 38.068 44.244 -26.308 1.00 36.04 345 ASN A CA 1
ATOM 2907 C C . ASN A 1 369 ? 38.807 43.403 -25.279 1.00 36.29 345 ASN A C 1
ATOM 2908 O O . ASN A 1 369 ? 38.872 43.770 -24.092 1.00 36.49 345 ASN A O 1
ATOM 2913 N N . GLU A 1 370 ? 39.362 42.276 -25.709 1.00 34.85 346 GLU A N 1
ATOM 2914 C CA . GLU A 1 370 ? 40.096 41.425 -24.784 1.00 34.26 346 GLU A CA 1
ATOM 2915 C C . GLU A 1 370 ? 41.466 42.023 -24.482 1.00 34.66 346 GLU A C 1
ATOM 2916 O O . GLU A 1 370 ? 42.034 42.728 -25.311 1.00 33.52 346 GLU A O 1
ATOM 2922 N N . PRO A 1 371 ? 41.996 41.751 -23.282 1.00 34.11 347 PRO A N 1
ATOM 2923 C CA . PRO A 1 371 ? 43.339 42.257 -22.953 1.00 34.34 347 PRO A CA 1
ATOM 2924 C C . PRO A 1 371 ? 44.399 41.511 -23.775 1.00 34.34 347 PRO A C 1
ATOM 2925 O O . PRO A 1 371 ? 44.095 40.472 -24.382 1.00 34.51 347 PRO A O 1
ATOM 2929 N N . GLU A 1 372 ? 45.614 42.049 -23.819 1.00 33.45 348 GLU A N 1
ATOM 2930 C CA . GLU A 1 372 ? 46.720 41.398 -24.518 1.00 33.31 348 GLU A CA 1
ATOM 2931 C C . GLU A 1 372 ? 47.780 41.138 -23.456 1.00 32.89 348 GLU A C 1
ATOM 2932 O O . GLU A 1 372 ? 48.656 41.981 -23.194 1.00 31.09 348 GLU A O 1
ATOM 2938 N N . LEU A 1 373 ? 47.679 39.966 -22.838 1.00 33.21 349 LEU A N 1
ATOM 2939 C CA . LEU A 1 373 ? 48.544 39.593 -21.724 1.00 34.36 349 LEU A CA 1
ATOM 2940 C C . LEU A 1 373 ? 49.087 38.167 -21.888 1.00 34.26 349 LEU A C 1
ATOM 2941 O O . LEU A 1 373 ? 48.482 37.359 -22.615 1.00 34.84 349 LEU A O 1
ATOM 2946 N N . PRO A 1 374 ? 50.239 37.859 -21.248 1.00 33.68 350 PRO A N 1
ATOM 2947 C CA . PRO A 1 374 ? 50.846 36.527 -21.386 1.00 34.00 350 PRO A CA 1
ATOM 2948 C C . PRO A 1 374 ? 49.965 35.383 -20.881 1.00 35.54 350 PRO A C 1
ATOM 2949 O O . PRO A 1 374 ? 50.164 34.221 -21.296 1.00 36.80 350 PRO A O 1
ATOM 2953 N N . TYR A 1 375 ? 49.014 35.715 -20.001 1.00 34.78 351 TYR A N 1
ATOM 2954 C CA . TYR A 1 375 ? 48.003 34.787 -19.479 1.00 34.07 351 TYR A CA 1
ATOM 2955 C C . TYR A 1 375 ? 46.929 35.643 -18.797 1.00 35.04 351 TYR A C 1
ATOM 2956 O O . TYR A 1 375 ? 47.222 36.749 -18.305 1.00 35.07 351 TYR A O 1
ATOM 2965 N N . LYS A 1 376 ? 45.700 35.126 -18.792 1.00 33.55 352 LYS A N 1
ATOM 2966 C CA . LYS A 1 376 ? 44.503 35.813 -18.308 1.00 34.02 352 LYS A CA 1
ATOM 2967 C C . LYS A 1 376 ? 44.654 36.455 -16.923 1.00 33.59 352 LYS A C 1
ATOM 2968 O O . LYS A 1 376 ? 44.327 37.656 -16.738 1.00 33.57 352 LYS A O 1
ATOM 2974 N N . ALA A 1 377 ? 45.151 35.655 -15.976 1.00 31.54 353 ALA A N 1
ATOM 2975 C CA . ALA A 1 377 ? 45.313 36.068 -14.563 1.00 31.03 353 ALA A CA 1
ATOM 2976 C C . ALA A 1 377 ? 46.613 36.849 -14.234 1.00 31.89 353 ALA A C 1
ATOM 2977 O O . ALA A 1 377 ? 46.981 36.971 -13.060 1.00 32.09 353 ALA A O 1
ATOM 2979 N N . PHE A 1 378 ? 47.323 37.333 -15.254 1.00 31.55 354 PHE A N 1
ATOM 2980 C CA . PHE A 1 378 ? 48.537 38.140 -15.052 1.00 31.32 354 PHE A CA 1
ATOM 2981 C C . PHE A 1 378 ? 48.235 39.335 -14.119 1.00 32.24 354 PHE A C 1
ATOM 2982 O O . PHE A 1 378 ? 49.047 39.710 -13.255 1.00 31.44 354 PHE A O 1
ATOM 2990 N N . LEU A 1 379 ? 47.088 39.958 -14.378 1.00 33.05 355 LEU A N 1
ATOM 2991 C CA . LEU A 1 379 ? 46.538 41.036 -13.561 1.00 34.15 355 LEU A CA 1
ATOM 2992 C C . LEU A 1 379 ? 45.030 40.829 -13.356 1.00 35.21 355 LEU A C 1
ATOM 2993 O O . LEU A 1 379 ? 44.396 39.922 -13.941 1.00 34.89 355 LEU A O 1
ATOM 2999 N N . SER B 1 26 ? 6.535 64.357 58.778 1.00 60.94 2 SER B N 1
ATOM 3000 C CA . SER B 1 26 ? 6.005 65.236 57.688 1.00 60.49 2 SER B CA 1
ATOM 3001 C C . SER B 1 26 ? 4.486 65.401 57.794 1.00 59.63 2 SER B C 1
ATOM 3002 O O . SER B 1 26 ? 3.765 64.443 58.099 1.00 59.88 2 SER B O 1
ATOM 3005 N N . LYS B 1 27 ? 3.996 66.610 57.528 1.00 58.08 3 LYS B N 1
ATOM 3006 C CA . LYS B 1 27 ? 2.563 66.865 57.608 1.00 56.60 3 LYS B CA 1
ATOM 3007 C C . LYS B 1 27 ? 2.044 67.774 56.502 1.00 54.66 3 LYS B C 1
ATOM 3008 O O . LYS B 1 27 ? 2.507 68.896 56.340 1.00 54.55 3 LYS B O 1
ATOM 3014 N N . VAL B 1 28 ? 1.068 67.262 55.760 1.00 53.26 4 VAL B N 1
ATOM 3015 C CA . VAL B 1 28 ? 0.429 67.979 54.664 1.00 52.33 4 VAL B CA 1
ATOM 3016 C C . VAL B 1 28 ? -0.022 69.385 55.086 1.00 52.77 4 VAL B C 1
ATOM 3017 O O . VAL B 1 28 ? 0.303 70.365 54.418 1.00 51.87 4 VAL B O 1
ATOM 3021 N N . ASN B 1 29 ? -0.726 69.474 56.217 1.00 52.41 5 ASN B N 1
ATOM 3022 C CA . ASN B 1 29 ? -1.210 70.756 56.746 1.00 52.55 5 ASN B CA 1
ATOM 3023 C C . ASN B 1 29 ? -0.149 71.795 57.142 1.00 51.56 5 ASN B C 1
ATOM 3024 O O . ASN B 1 29 ? -0.391 72.999 57.033 1.00 52.17 5 ASN B O 1
ATOM 3029 N N . GLU B 1 30 ? 1.011 71.342 57.605 1.00 49.66 6 GLU B N 1
ATOM 3030 C CA . GLU B 1 30 ? 2.071 72.259 58.020 1.00 48.99 6 GLU B CA 1
ATOM 3031 C C . GLU B 1 30 ? 2.954 72.751 56.855 1.00 46.80 6 GLU B C 1
ATOM 3032 O O . GLU B 1 30 ? 3.879 73.550 57.051 1.00 47.27 6 GLU B O 1
ATOM 3038 N N . ILE B 1 31 ? 2.671 72.279 55.650 1.00 43.02 7 ILE B N 1
ATOM 3039 C CA . ILE B 1 31 ? 3.524 72.614 54.515 1.00 38.86 7 ILE B CA 1
ATOM 3040 C C . ILE B 1 31 ? 2.987 73.741 53.643 1.00 36.93 7 ILE B C 1
ATOM 3041 O O . ILE B 1 31 ? 1.805 73.749 53.245 1.00 37.49 7 ILE B O 1
ATOM 3046 N N . THR B 1 32 ? 3.888 74.680 53.358 1.00 34.87 8 THR B N 1
ATOM 3047 C CA . THR B 1 32 ? 3.625 75.795 52.467 1.00 32.67 8 THR B CA 1
ATOM 3048 C C . THR B 1 32 ? 4.702 75.791 51.377 1.00 32.07 8 THR B C 1
ATOM 3049 O O . THR B 1 32 ? 5.767 75.183 51.549 1.00 31.56 8 THR B O 1
ATOM 3053 N N . ARG B 1 33 ? 4.421 76.455 50.266 1.00 30.29 9 ARG B N 1
ATOM 3054 C CA . ARG B 1 33 ? 5.418 76.611 49.205 1.00 29.49 9 ARG B CA 1
ATOM 3055 C C . ARG B 1 33 ? 6.712 77.160 49.801 1.00 29.98 9 ARG B C 1
ATOM 3056 O O . ARG B 1 33 ? 7.794 76.675 49.499 1.00 30.14 9 ARG B O 1
ATOM 3064 N N A GLU B 1 34 ? 6.590 78.173 50.660 0.70 28.99 10 GLU B N 1
ATOM 3065 N N B GLU B 1 34 ? 6.586 78.182 50.653 0.30 29.00 10 GLU B N 1
ATOM 3066 C CA A GLU B 1 34 ? 7.750 78.789 51.262 0.70 28.09 10 GLU B CA 1
ATOM 3067 C CA B GLU B 1 34 ? 7.738 78.800 51.303 0.30 28.15 10 GLU B CA 1
ATOM 3068 C C A GLU B 1 34 ? 8.541 77.844 52.175 0.70 28.54 10 GLU B C 1
ATOM 3069 C C B GLU B 1 34 ? 8.542 77.822 52.155 0.30 28.38 10 GLU B C 1
ATOM 3070 O O A GLU B 1 34 ? 9.778 77.862 52.157 0.70 27.17 10 GLU B O 1
ATOM 3071 O O B GLU B 1 34 ? 9.776 77.810 52.088 0.30 27.75 10 GLU B O 1
ATOM 3082 N N . SER B 1 35 ? 7.854 76.995 52.941 1.00 28.05 11 SER B N 1
ATOM 3083 C CA . SER B 1 35 ? 8.556 76.044 53.821 1.00 28.57 11 SER B CA 1
ATOM 3084 C C . SER B 1 35 ? 9.278 74.967 52.986 1.00 28.44 11 SER B C 1
ATOM 3085 O O . SER B 1 35 ? 10.404 74.573 53.333 1.00 28.18 11 SER B O 1
ATOM 3088 N N . TRP B 1 36 ? 8.630 74.519 51.903 1.00 28.33 12 TRP B N 1
ATOM 3089 C CA . TRP B 1 36 ? 9.268 73.549 50.973 1.00 28.90 12 TRP B CA 1
ATOM 3090 C C . TRP B 1 36 ? 10.575 74.128 50.399 1.00 28.11 12 TRP B C 1
ATOM 3091 O O . TRP B 1 36 ? 11.662 73.537 50.545 1.00 28.23 12 TRP B O 1
ATOM 3102 N N . ILE B 1 37 ? 10.482 75.311 49.802 1.00 27.94 13 ILE B N 1
ATOM 3103 C CA . ILE B 1 37 ? 11.664 75.981 49.266 1.00 27.12 13 ILE B CA 1
ATOM 3104 C C . ILE B 1 37 ? 12.757 76.113 50.323 1.00 28.37 13 ILE B C 1
ATOM 3105 O O . ILE B 1 37 ? 13.899 75.702 50.093 1.00 26.42 13 ILE B O 1
ATOM 3110 N N . LEU B 1 38 ? 12.428 76.653 51.504 1.00 28.20 14 LEU B N 1
ATOM 3111 C CA . LEU B 1 38 ? 13.468 76.842 52.536 1.00 29.09 14 LEU B CA 1
ATOM 3112 C C . LEU B 1 38 ? 14.113 75.576 53.078 1.00 29.08 14 LEU B C 1
ATOM 3113 O O . LEU B 1 38 ? 15.238 75.627 53.557 1.00 28.38 14 LEU B O 1
ATOM 3118 N N . SER B 1 39 ? 13.410 74.451 53.011 1.00 29.75 15 SER B N 1
ATOM 3119 C CA . SER B 1 39 ? 13.971 73.195 53.495 1.00 29.86 15 SER B CA 1
ATOM 3120 C C . SER B 1 39 ? 14.786 72.475 52.414 1.00 29.54 15 SER B C 1
ATOM 3121 O O . SER B 1 39 ? 15.657 71.667 52.737 1.00 28.79 15 SER B O 1
ATOM 3124 N N . THR B 1 40 ? 14.547 72.834 51.144 1.00 27.06 16 THR B N 1
ATOM 3125 C CA . THR B 1 40 ? 15.146 72.146 49.981 1.00 26.68 16 THR B CA 1
ATOM 3126 C C . THR B 1 40 ? 16.387 72.752 49.297 1.00 27.60 16 THR B C 1
ATOM 3127 O O . THR B 1 40 ? 17.299 72.026 48.900 1.00 28.98 16 THR B O 1
ATOM 3131 N N . PHE B 1 41 ? 16.428 74.073 49.177 1.00 27.21 17 PHE B N 1
ATOM 3132 C CA . PHE B 1 41 ? 17.468 74.797 48.422 1.00 25.52 17 PHE B CA 1
ATOM 3133 C C . PHE B 1 41 ? 18.440 75.622 49.295 1.00 26.77 17 PHE B C 1
ATOM 3134 O O . PHE B 1 41 ? 18.055 76.048 50.401 1.00 28.28 17 PHE B O 1
ATOM 3142 N N . PRO B 1 42 ? 19.694 75.857 48.822 1.00 25.39 18 PRO B N 1
ATOM 3143 C CA . PRO B 1 42 ? 20.248 75.354 47.557 1.00 25.17 18 PRO B CA 1
ATOM 3144 C C . PRO B 1 42 ? 20.434 73.829 47.632 1.00 24.62 18 PRO B C 1
ATOM 3145 O O . PRO B 1 42 ? 20.469 73.268 48.719 1.00 23.77 18 PRO B O 1
ATOM 3149 N N . GLU B 1 43 ? 20.515 73.170 46.472 1.00 23.15 19 GLU B N 1
ATOM 3150 C CA . GLU B 1 43 ? 20.533 71.717 46.394 1.00 22.96 19 GLU B CA 1
ATOM 3151 C C . GLU B 1 43 ? 21.497 70.900 47.220 1.00 22.47 19 GLU B C 1
ATOM 3152 O O . GLU B 1 43 ? 21.145 69.806 47.636 1.00 23.77 19 GLU B O 1
ATOM 3158 N N . TRP B 1 44 ? 22.723 71.380 47.363 1.00 20.10 20 TRP B N 1
ATOM 3159 C CA . TRP B 1 44 ? 23.760 70.662 48.076 1.00 20.22 20 TRP B CA 1
ATOM 3160 C C . TRP B 1 44 ? 23.925 71.212 49.486 1.00 21.01 20 TRP B C 1
ATOM 3161 O O . TRP B 1 44 ? 24.874 70.849 50.187 1.00 22.86 20 TRP B O 1
ATOM 3172 N N . GLY B 1 45 ? 23.029 72.105 49.893 1.00 23.11 21 GLY B N 1
ATOM 3173 C CA . GLY B 1 45 ? 23.163 72.722 51.221 1.00 22.03 21 GLY B CA 1
ATOM 3174 C C . GLY B 1 45 ? 24.582 73.283 51.364 1.00 22.72 21 GLY B C 1
ATOM 3175 O O . GLY B 1 45 ? 25.072 74.026 50.505 1.00 21.66 21 GLY B O 1
ATOM 3176 N N . THR B 1 46 ? 25.239 72.913 52.458 1.00 23.09 22 THR B N 1
ATOM 3177 C CA . THR B 1 46 ? 26.597 73.349 52.750 1.00 21.57 22 THR B CA 1
ATOM 3178 C C . THR B 1 46 ? 27.661 72.264 52.532 1.00 22.42 22 THR B C 1
ATOM 3179 O O . THR B 1 46 ? 28.812 72.395 52.985 1.00 22.10 22 THR B O 1
ATOM 3183 N N . TRP B 1 47 ? 27.301 71.179 51.828 1.00 23.41 23 TRP B N 1
ATOM 3184 C CA . TRP B 1 47 ? 28.260 70.114 51.463 1.00 21.66 23 TRP B CA 1
ATOM 3185 C C . TRP B 1 47 ? 29.586 70.618 50.912 1.00 21.56 23 TRP B C 1
ATOM 3186 O O . TRP B 1 47 ? 30.662 70.173 51.346 1.00 21.59 23 TRP B O 1
ATOM 3197 N N . LEU B 1 48 ? 29.538 71.522 49.921 1.00 22.02 24 LEU B N 1
ATOM 3198 C CA . LEU B 1 48 ? 30.753 71.991 49.257 1.00 20.91 24 LEU B CA 1
ATOM 3199 C C . LEU B 1 48 ? 31.456 73.062 50.086 1.00 22.36 24 LEU B C 1
ATOM 3200 O O . LEU B 1 48 ? 32.667 73.185 50.044 1.00 22.67 24 LEU B O 1
ATOM 3205 N N . ASN B 1 49 ? 30.673 73.889 50.778 1.00 23.80 25 ASN B N 1
ATOM 3206 C CA . ASN B 1 49 ? 31.244 74.862 51.715 1.00 23.54 25 ASN B CA 1
ATOM 3207 C C . ASN B 1 49 ? 32.206 74.107 52.650 1.00 23.50 25 ASN B C 1
ATOM 3208 O O . ASN B 1 49 ? 33.359 74.508 52.803 1.00 23.88 25 ASN B O 1
ATOM 3213 N N . GLU B 1 50 ? 31.716 73.002 53.227 1.00 23.48 26 GLU B N 1
ATOM 3214 C CA . GLU B 1 50 ? 32.486 72.131 54.110 1.00 24.52 26 GLU B CA 1
ATOM 3215 C C . GLU B 1 50 ? 33.646 71.519 53.378 1.00 25.11 26 GLU B C 1
ATOM 3216 O O . GLU B 1 50 ? 34.775 71.554 53.861 1.00 25.39 26 GLU B O 1
ATOM 3222 N N . GLU B 1 51 ? 33.386 70.974 52.179 1.00 25.71 27 GLU B N 1
ATOM 3223 C CA . GLU B 1 51 ? 34.453 70.361 51.373 1.00 26.88 27 GLU B CA 1
ATOM 3224 C C . GLU B 1 51 ? 35.629 71.326 51.144 1.00 25.96 27 GLU B C 1
ATOM 3225 O O . GLU B 1 51 ? 36.803 70.966 51.362 1.00 25.01 27 GLU B O 1
ATOM 3231 N N . ILE B 1 52 ? 35.301 72.548 50.719 1.00 25.08 28 ILE B N 1
ATOM 3232 C CA . ILE B 1 52 ? 36.311 73.555 50.394 1.00 26.79 28 ILE B CA 1
ATOM 3233 C C . ILE B 1 52 ? 37.175 73.935 51.634 1.00 28.31 28 ILE B C 1
ATOM 3234 O O . ILE B 1 52 ? 38.433 73.913 51.572 1.00 27.89 28 ILE B O 1
ATOM 3239 N N . GLU B 1 53 ? 36.485 74.266 52.727 1.00 29.51 29 GLU B N 1
ATOM 3240 C CA . GLU B 1 53 ? 37.140 74.657 54.002 1.00 33.03 29 GLU B CA 1
ATOM 3241 C C . GLU B 1 53 ? 38.069 73.573 54.530 1.00 31.29 29 GLU B C 1
ATOM 3242 O O . GLU B 1 53 ? 39.120 73.868 55.064 1.00 32.55 29 GLU B O 1
ATOM 3248 N N . GLN B 1 54 ? 37.671 72.318 54.371 1.00 31.14 30 GLN B N 1
ATOM 3249 C CA . GLN B 1 54 ? 38.419 71.169 54.862 1.00 31.58 30 GLN B CA 1
ATOM 3250 C C . GLN B 1 54 ? 39.523 70.658 53.964 1.00 31.99 30 GLN B C 1
ATOM 3251 O O . GLN B 1 54 ? 40.305 69.788 54.359 1.00 29.91 30 GLN B O 1
ATOM 3257 N N . THR B 1 55 ? 39.594 71.189 52.746 1.00 30.92 31 THR B N 1
ATOM 3258 C CA . THR B 1 55 ? 40.624 70.767 51.815 1.00 31.01 31 THR B CA 1
ATOM 3259 C C . THR B 1 55 ? 41.970 71.349 52.171 1.00 30.87 31 THR B C 1
ATOM 3260 O O . THR B 1 55 ? 42.105 72.552 52.364 1.00 33.47 31 THR B O 1
ATOM 3264 N N . VAL B 1 56 ? 42.953 70.471 52.248 1.00 31.82 32 VAL B N 1
ATOM 3265 C CA . VAL B 1 56 ? 44.332 70.851 52.511 1.00 34.06 32 VAL B CA 1
ATOM 3266 C C . VAL B 1 56 ? 45.063 70.787 51.187 1.00 32.48 32 VAL B C 1
ATOM 3267 O O . VAL B 1 56 ? 45.354 69.704 50.680 1.00 35.12 32 VAL B O 1
ATOM 3271 N N . VAL B 1 57 ? 45.358 71.955 50.640 1.00 30.40 33 VAL B N 1
ATOM 3272 C CA . VAL B 1 57 ? 46.044 72.060 49.369 1.00 30.65 33 VAL B CA 1
ATOM 3273 C C . VAL B 1 57 ? 47.543 71.825 49.558 1.00 31.46 33 VAL B C 1
ATOM 3274 O O . VAL B 1 57 ? 48.205 72.574 50.286 1.00 32.16 33 VAL B O 1
ATOM 3278 N N . GLU B 1 58 ? 48.050 70.788 48.896 1.00 31.10 34 GLU B N 1
ATOM 3279 C CA . GLU B 1 58 ? 49.427 70.363 48.974 1.00 32.29 34 GLU B CA 1
ATOM 3280 C C . GLU B 1 58 ? 50.368 71.404 48.411 1.00 33.25 34 GLU B C 1
ATOM 3281 O O . GLU B 1 58 ? 49.984 72.184 47.530 1.00 31.23 34 GLU B O 1
ATOM 3287 N N . PRO B 1 59 ? 51.605 71.478 48.953 1.00 33.62 35 PRO B N 1
ATOM 3288 C CA . PRO B 1 59 ? 52.512 72.461 48.376 1.00 32.84 35 PRO B CA 1
ATOM 3289 C C . PRO B 1 59 ? 52.749 72.260 46.875 1.00 29.62 35 PRO B C 1
ATOM 3290 O O . PRO B 1 59 ? 52.787 71.125 46.393 1.00 29.93 35 PRO B O 1
ATOM 3294 N N . ASN B 1 60 ? 52.917 73.374 46.178 1.00 28.95 36 ASN B N 1
ATOM 3295 C CA . ASN B 1 60 ? 53.191 73.410 44.746 1.00 29.25 36 ASN B CA 1
ATOM 3296 C C . ASN B 1 60 ? 52.028 72.850 43.915 1.00 27.82 36 ASN B C 1
ATOM 3297 O O . ASN B 1 60 ? 52.246 72.290 42.844 1.00 28.62 36 ASN B O 1
ATOM 3302 N N . THR B 1 61 ? 50.819 73.003 44.438 1.00 28.36 37 THR B N 1
ATOM 3303 C CA . THR B 1 61 ? 49.590 72.607 43.730 1.00 26.49 37 THR B CA 1
ATOM 3304 C C . THR B 1 61 ? 48.549 73.660 44.056 1.00 26.93 37 THR B C 1
ATOM 3305 O O . THR B 1 61 ? 48.740 74.448 44.984 1.00 26.22 37 THR B O 1
ATOM 3309 N N . PHE B 1 62 ? 47.447 73.722 43.294 1.00 22.39 38 PHE B N 1
ATOM 3310 C CA . PHE B 1 62 ? 46.322 74.600 43.664 1.00 21.68 38 PHE B CA 1
ATOM 3311 C C . PHE B 1 62 ? 45.048 73.847 43.309 1.00 22.35 38 PHE B C 1
ATOM 3312 O O . PHE B 1 62 ? 45.115 72.907 42.514 1.00 22.79 38 PHE B O 1
ATOM 3320 N N . SER B 1 63 ? 43.940 74.210 43.944 1.00 22.34 39 SER B N 1
ATOM 3321 C CA . SER B 1 63 ? 42.656 73.538 43.703 1.00 22.26 39 SER B CA 1
ATOM 3322 C C . SER B 1 63 ? 41.619 74.547 43.317 1.00 22.76 39 SER B C 1
ATOM 3323 O O . SER B 1 63 ? 41.671 75.729 43.717 1.00 23.29 39 SER B O 1
ATOM 3326 N N . MET B 1 64 ? 40.680 74.107 42.469 1.00 23.38 40 MET B N 1
ATOM 3327 C CA . MET B 1 64 ? 39.563 74.946 42.096 1.00 23.43 40 MET B CA 1
ATOM 3328 C C . MET B 1 64 ? 38.302 74.117 42.084 1.00 19.70 40 MET B C 1
ATOM 3329 O O . MET B 1 64 ? 38.363 72.913 41.915 1.00 20.94 40 MET B O 1
ATOM 3334 N N . TRP B 1 65 ? 37.180 74.784 42.266 1.00 19.95 41 TRP B N 1
ATOM 3335 C CA . TRP B 1 65 ? 35.863 74.173 42.161 1.00 19.66 41 TRP B CA 1
ATOM 3336 C C . TRP B 1 65 ? 34.984 75.002 41.221 1.00 18.82 41 TRP B C 1
ATOM 3337 O O . TRP B 1 65 ? 34.983 76.233 41.232 1.00 20.95 41 TRP B O 1
ATOM 3348 N N . TRP B 1 66 ? 34.200 74.300 40.412 1.00 17.13 42 TRP B N 1
ATOM 3349 C CA . TRP B 1 66 ? 33.305 74.960 39.449 1.00 17.80 42 TRP B CA 1
ATOM 3350 C C . TRP B 1 66 ? 31.948 75.204 40.127 1.00 17.03 42 TRP B C 1
ATOM 3351 O O . TRP B 1 66 ? 31.253 74.274 40.579 1.00 18.71 42 TRP B O 1
ATOM 3362 N N . LEU B 1 67 ? 31.582 76.471 40.244 1.00 17.59 43 LEU B N 1
ATOM 3363 C CA . LEU B 1 67 ? 30.390 76.866 41.005 1.00 18.56 43 LEU B CA 1
ATOM 3364 C C . LEU B 1 67 ? 29.170 77.038 40.098 1.00 20.06 43 LEU B C 1
ATOM 3365 O O . LEU B 1 67 ? 28.106 77.483 40.542 1.00 21.59 43 LEU B O 1
ATOM 3370 N N . GLY B 1 68 ? 29.320 76.633 38.841 1.00 18.69 44 GLY B N 1
ATOM 3371 C CA . GLY B 1 68 ? 28.258 76.835 37.852 1.00 17.01 44 GLY B CA 1
ATOM 3372 C C . GLY B 1 68 ? 28.560 78.098 37.050 1.00 19.12 44 GLY B C 1
ATOM 3373 O O . GLY B 1 68 ? 29.182 79.068 37.562 1.00 19.10 44 GLY B O 1
ATOM 3374 N N . CYS B 1 69 ? 28.090 78.090 35.797 1.00 19.30 45 CYS B N 1
ATOM 3375 C CA . CYS B 1 69 ? 28.320 79.157 34.835 1.00 19.00 45 CYS B CA 1
ATOM 3376 C C . CYS B 1 69 ? 29.828 79.365 34.717 1.00 19.72 45 CYS B C 1
ATOM 3377 O O . CYS B 1 69 ? 30.530 78.458 34.271 1.00 20.12 45 CYS B O 1
ATOM 3380 N N . THR B 1 70 ? 30.335 80.531 35.103 1.00 19.79 46 THR B N 1
ATOM 3381 C CA . THR B 1 70 ? 31.779 80.705 35.108 1.00 19.53 46 THR B CA 1
ATOM 3382 C C . THR B 1 70 ? 32.343 80.896 36.531 1.00 20.86 46 THR B C 1
ATOM 3383 O O . THR B 1 70 ? 33.484 81.332 36.682 1.00 19.97 46 THR B O 1
ATOM 3387 N N . GLY B 1 71 ? 31.534 80.588 37.547 1.00 18.26 47 GLY B N 1
ATOM 3388 C CA . GLY B 1 71 ? 31.997 80.722 38.940 1.00 19.94 47 GLY B CA 1
ATOM 3389 C C . GLY B 1 71 ? 33.084 79.733 39.273 1.00 19.10 47 GLY B C 1
ATOM 3390 O O . GLY B 1 71 ? 33.013 78.528 38.960 1.00 17.39 47 GLY B O 1
ATOM 3391 N N . ILE B 1 72 ? 34.132 80.235 39.891 1.00 17.93 48 ILE B N 1
ATOM 3392 C CA . ILE B 1 72 ? 35.250 79.393 40.300 1.00 18.18 48 ILE B CA 1
ATOM 3393 C C . ILE B 1 72 ? 35.616 79.732 41.754 1.00 19.54 48 ILE B C 1
ATOM 3394 O O . ILE B 1 72 ? 35.591 80.905 42.129 1.00 18.88 48 ILE B O 1
ATOM 3399 N N . TRP B 1 73 ? 35.861 78.707 42.546 1.00 20.46 49 TRP B N 1
ATOM 3400 C CA . TRP B 1 73 ? 36.490 78.926 43.862 1.00 19.71 49 TRP B CA 1
ATOM 3401 C C . TRP B 1 73 ? 37.927 78.492 43.693 1.00 20.36 49 TRP B C 1
ATOM 3402 O O . TRP B 1 73 ? 38.169 77.387 43.208 1.00 21.71 49 TRP B O 1
ATOM 3413 N N . LEU B 1 74 ? 38.915 79.339 44.040 1.00 20.26 50 LEU B N 1
ATOM 3414 C CA . LEU B 1 74 ? 40.314 78.941 43.920 1.00 19.83 50 LEU B CA 1
ATOM 3415 C C . LEU B 1 74 ? 40.928 78.916 45.339 1.00 22.71 50 LEU B C 1
ATOM 3416 O O . LEU B 1 74 ? 40.647 79.819 46.099 1.00 20.62 50 LEU B O 1
ATOM 3421 N N . LYS B 1 75 ? 41.750 77.913 45.640 1.00 23.23 51 LYS B N 1
ATOM 3422 C CA . LYS B 1 75 ? 42.370 77.783 46.960 1.00 24.93 51 LYS B CA 1
ATOM 3423 C C . LYS B 1 75 ? 43.816 77.382 46.764 1.00 26.14 51 LYS B C 1
ATOM 3424 O O . LYS B 1 75 ? 44.119 76.324 46.168 1.00 24.02 51 LYS B O 1
ATOM 3430 N N . SER B 1 76 ? 44.721 78.256 47.214 1.00 26.77 52 SER B N 1
ATOM 3431 C CA . SER B 1 76 ? 46.148 78.012 47.083 1.00 26.40 52 SER B CA 1
ATOM 3432 C C . SER B 1 76 ? 46.698 77.171 48.232 1.00 27.77 52 SER B C 1
ATOM 3433 O O . SER B 1 76 ? 46.008 76.916 49.218 1.00 28.98 52 SER B O 1
ATOM 3436 N N . ALA B 1 77 ? 47.952 76.763 48.088 1.00 27.50 53 ALA B N 1
ATOM 3437 C CA . ALA B 1 77 ? 48.656 75.958 49.084 1.00 28.68 53 ALA B CA 1
ATOM 3438 C C . ALA B 1 77 ? 48.840 76.767 50.391 1.00 31.21 53 ALA B C 1
ATOM 3439 O O . ALA B 1 77 ? 48.871 76.191 51.474 1.00 32.90 53 ALA B O 1
ATOM 3441 N N . GLY B 1 78 ? 48.922 78.090 50.275 1.00 32.54 54 GLY B N 1
ATOM 3442 C CA . GLY B 1 78 ? 49.071 78.974 51.437 1.00 34.35 54 GLY B CA 1
ATOM 3443 C C . GLY B 1 78 ? 47.744 79.399 52.026 1.00 34.58 54 GLY B C 1
ATOM 3444 O O . GLY B 1 78 ? 47.680 80.371 52.782 1.00 34.55 54 GLY B O 1
ATOM 3445 N N . ASN B 1 79 ? 46.681 78.681 51.655 1.00 33.87 55 ASN B N 1
ATOM 3446 C CA . ASN B 1 79 ? 45.323 78.946 52.122 1.00 33.77 55 ASN B CA 1
ATOM 3447 C C . ASN B 1 79 ? 44.742 80.317 51.720 1.00 32.59 55 ASN B C 1
ATOM 3448 O O . ASN B 1 79 ? 43.965 80.915 52.466 1.00 32.66 55 ASN B O 1
ATOM 3453 N N . THR B 1 80 ? 45.127 80.831 50.547 1.00 30.68 56 THR B N 1
ATOM 3454 C CA . THR B 1 80 ? 44.445 82.031 50.025 1.00 29.60 56 THR B CA 1
ATOM 3455 C C . THR B 1 80 ? 43.173 81.537 49.280 1.00 28.93 56 THR B C 1
ATOM 3456 O O . THR B 1 80 ? 43.255 80.525 48.575 1.00 27.80 56 THR B O 1
ATOM 3460 N N . ASN B 1 81 ? 42.042 82.223 49.458 1.00 28.13 57 ASN B N 1
ATOM 3461 C CA . ASN B 1 81 ? 40.752 81.826 48.845 1.00 28.63 57 ASN B CA 1
ATOM 3462 C C . ASN B 1 81 ? 40.090 82.923 48.038 1.00 28.59 57 ASN B C 1
ATOM 3463 O O . ASN B 1 81 ? 39.750 83.995 48.571 1.00 28.52 57 ASN B O 1
ATOM 3468 N N . LEU B 1 82 ? 39.842 82.637 46.753 1.00 27.61 58 LEU B N 1
ATOM 3469 C CA . LEU B 1 82 ? 39.242 83.616 45.853 1.00 26.23 58 LEU B CA 1
ATOM 3470 C C . LEU B 1 82 ? 37.975 83.034 45.261 1.00 25.59 58 LEU B C 1
ATOM 3471 O O . LEU B 1 82 ? 37.926 81.836 44.988 1.00 25.48 58 LEU B O 1
ATOM 3476 N N . SER B 1 83 ? 36.965 83.872 45.108 1.00 24.90 59 SER B N 1
ATOM 3477 C CA . SER B 1 83 ? 35.751 83.504 44.420 1.00 27.91 59 SER B CA 1
ATOM 3478 C C . SER B 1 83 ? 35.808 84.346 43.135 1.00 28.98 59 SER B C 1
ATOM 3479 O O . SER B 1 83 ? 36.163 85.540 43.176 1.00 27.94 59 SER B O 1
ATOM 3482 N N . ILE B 1 84 ? 35.493 83.747 41.980 1.00 25.82 60 ILE B N 1
ATOM 3483 C CA . ILE B 1 84 ? 35.553 84.487 40.705 1.00 24.36 60 ILE B CA 1
ATOM 3484 C C . ILE B 1 84 ? 34.259 84.237 39.967 1.00 24.61 60 ILE B C 1
ATOM 3485 O O . ILE B 1 84 ? 33.886 83.063 39.790 1.00 21.26 60 ILE B O 1
ATOM 3490 N N . ASP B 1 85 ? 33.539 85.310 39.641 1.00 22.28 61 ASP B N 1
ATOM 3491 C CA . ASP B 1 85 ? 32.281 85.219 38.878 1.00 24.83 61 ASP B CA 1
ATOM 3492 C C . ASP B 1 85 ? 31.255 84.287 39.526 1.00 25.08 61 ASP B C 1
ATOM 3493 O O . ASP B 1 85 ? 30.432 83.641 38.833 1.00 21.75 61 ASP B O 1
ATOM 3498 N N . PHE B 1 86 ? 31.303 84.200 40.858 1.00 25.88 62 PHE B N 1
ATOM 3499 C CA . PHE B 1 86 ? 30.376 83.343 41.574 1.00 24.48 62 PHE B CA 1
ATOM 3500 C C . PHE B 1 86 ? 28.979 83.943 41.449 1.00 26.14 62 PHE B C 1
ATOM 3501 O O . PHE B 1 86 ? 28.721 85.069 41.905 1.00 24.97 62 PHE B O 1
ATOM 3509 N N . TRP B 1 87 ? 28.087 83.199 40.784 1.00 24.61 63 TRP B N 1
ATOM 3510 C CA . TRP B 1 87 ? 26.737 83.696 40.498 1.00 25.63 63 TRP B CA 1
ATOM 3511 C C . TRP B 1 87 ? 25.652 82.793 41.072 1.00 26.43 63 TRP B C 1
ATOM 3512 O O . TRP B 1 87 ? 25.631 81.592 40.799 1.00 27.49 63 TRP B O 1
ATOM 3523 N N . CYS B 1 88 ? 24.746 83.396 41.851 1.00 24.92 64 CYS B N 1
ATOM 3524 C CA . CYS B 1 88 ? 23.658 82.706 42.502 1.00 24.89 64 CYS B CA 1
ATOM 3525 C C . CYS B 1 88 ? 22.286 83.196 42.072 1.00 24.93 64 CYS B C 1
ATOM 3526 O O . CYS B 1 88 ? 21.328 83.157 42.855 1.00 25.42 64 CYS B O 1
ATOM 3529 N N . GLY B 1 89 ? 22.200 83.681 40.838 1.00 24.90 65 GLY B N 1
ATOM 3530 C CA . GLY B 1 89 ? 20.936 84.104 40.281 1.00 25.17 65 GLY B CA 1
ATOM 3531 C C . GLY B 1 89 ? 20.349 82.951 39.477 1.00 25.49 65 GLY B C 1
ATOM 3532 O O . GLY B 1 89 ? 20.947 81.874 39.393 1.00 24.87 65 GLY B O 1
ATOM 3533 N N . THR B 1 90 ? 19.173 83.165 38.901 1.00 23.55 66 THR B N 1
ATOM 3534 C CA . THR B 1 90 ? 18.599 82.176 37.988 1.00 24.55 66 THR B CA 1
ATOM 3535 C C . THR B 1 90 ? 18.184 82.899 36.686 1.00 24.22 66 THR B C 1
ATOM 3536 O O . THR B 1 90 ? 18.475 84.092 36.516 1.00 23.69 66 THR B O 1
ATOM 3540 N N . GLY B 1 91 ? 17.582 82.190 35.741 1.00 25.40 67 GLY B N 1
ATOM 3541 C CA . GLY B 1 91 ? 17.124 82.823 34.510 1.00 25.89 67 GLY B CA 1
ATOM 3542 C C . GLY B 1 91 ? 15.649 83.163 34.611 1.00 26.73 67 GLY B C 1
ATOM 3543 O O . GLY B 1 91 ? 15.175 83.569 35.674 1.00 27.15 67 GLY B O 1
ATOM 3544 N N . LYS B 1 92 ? 14.920 82.993 33.514 1.00 24.64 68 LYS B N 1
ATOM 3545 C CA . LYS B 1 92 ? 13.473 83.270 33.491 1.00 25.89 68 LYS B CA 1
ATOM 3546 C C . LYS B 1 92 ? 12.679 82.455 34.516 1.00 26.09 68 LYS B C 1
ATOM 3547 O O . LYS B 1 92 ? 12.979 81.273 34.753 1.00 23.63 68 LYS B O 1
ATOM 3553 N N . LYS B 1 93 ? 11.637 83.069 35.087 1.00 25.56 69 LYS B N 1
ATOM 3554 C CA . LYS B 1 93 ? 10.804 82.388 36.105 1.00 25.98 69 LYS B CA 1
ATOM 3555 C C . LYS B 1 93 ? 9.326 82.289 35.699 1.00 24.96 69 LYS B C 1
ATOM 3556 O O . LYS B 1 93 ? 8.504 81.764 36.459 1.00 26.57 69 LYS B O 1
ATOM 3562 N N . THR B 1 94 ? 9.002 82.794 34.512 1.00 24.22 70 THR B N 1
ATOM 3563 C CA . THR B 1 94 ? 7.642 82.790 33.986 1.00 24.66 70 THR B CA 1
ATOM 3564 C C . THR B 1 94 ? 7.713 83.171 32.529 1.00 24.94 70 THR B C 1
ATOM 3565 O O . THR B 1 94 ? 8.726 83.738 32.078 1.00 25.01 70 THR B O 1
ATOM 3569 N N . GLN B 1 95 ? 6.650 82.863 31.789 1.00 25.47 71 GLN B N 1
ATOM 3570 C CA . GLN B 1 95 ? 6.527 83.198 30.382 1.00 26.90 71 GLN B CA 1
ATOM 3571 C C . GLN B 1 95 ? 5.491 84.327 30.228 1.00 27.56 71 GLN B C 1
ATOM 3572 O O . GLN B 1 95 ? 5.187 84.723 29.098 1.00 27.28 71 GLN B O 1
ATOM 3578 N N A LYS B 1 96 ? 4.983 84.817 31.365 0.50 28.59 72 LYS B N 1
ATOM 3579 N N B LYS B 1 96 ? 4.943 84.817 31.337 0.50 28.42 72 LYS B N 1
ATOM 3580 C CA A LYS B 1 96 ? 3.935 85.866 31.450 0.50 29.38 72 LYS B CA 1
ATOM 3581 C CA B LYS B 1 96 ? 3.880 85.840 31.271 0.50 28.94 72 LYS B CA 1
ATOM 3582 C C A LYS B 1 96 ? 4.315 87.090 30.627 0.50 29.31 72 LYS B C 1
ATOM 3583 C C B LYS B 1 96 ? 4.341 87.083 30.521 0.50 29.07 72 LYS B C 1
ATOM 3584 O O A LYS B 1 96 ? 3.526 87.559 29.808 0.50 28.30 72 LYS B O 1
ATOM 3585 O O B LYS B 1 96 ? 3.627 87.565 29.643 0.50 28.19 72 LYS B O 1
ATOM 3596 N N . ASN B 1 97 ? 5.530 87.588 30.855 1.00 28.87 73 ASN B N 1
ATOM 3597 C CA . ASN B 1 97 ? 6.081 88.712 30.123 1.00 30.46 73 ASN B CA 1
ATOM 3598 C C . ASN B 1 97 ? 6.720 88.139 28.875 1.00 31.08 73 ASN B C 1
ATOM 3599 O O . ASN B 1 97 ? 7.811 87.538 28.929 1.00 31.70 73 ASN B O 1
ATOM 3604 N N A ARG B 1 98 ? 6.059 88.319 27.740 0.60 29.85 74 ARG B N 1
ATOM 3605 N N B ARG B 1 98 ? 6.032 88.353 27.759 0.40 29.95 74 ARG B N 1
ATOM 3606 C CA A ARG B 1 98 ? 6.560 87.749 26.493 0.60 30.22 74 ARG B CA 1
ATOM 3607 C CA B ARG B 1 98 ? 6.389 87.846 26.434 0.40 30.02 74 ARG B CA 1
ATOM 3608 C C A ARG B 1 98 ? 7.488 88.664 25.696 0.60 29.55 74 ARG B C 1
ATOM 3609 C C B ARG B 1 98 ? 7.434 88.687 25.682 0.40 29.65 74 ARG B C 1
ATOM 3610 O O A ARG B 1 98 ? 7.867 88.343 24.558 0.60 27.96 74 ARG B O 1
ATOM 3611 O O B ARG B 1 98 ? 7.875 88.309 24.575 0.40 28.58 74 ARG B O 1
ATOM 3626 N N . LEU B 1 99 ? 7.860 89.796 26.295 1.00 29.56 75 LEU B N 1
ATOM 3627 C CA . LEU B 1 99 ? 8.719 90.765 25.622 1.00 29.99 75 LEU B CA 1
ATOM 3628 C C . LEU B 1 99 ? 10.098 90.938 26.223 1.00 29.18 75 LEU B C 1
ATOM 3629 O O . LEU B 1 99 ? 10.257 90.931 27.429 1.00 29.48 75 LEU B O 1
ATOM 3634 N N . MET B 1 100 ? 11.104 91.062 25.354 1.00 30.13 76 MET B N 1
ATOM 3635 C CA . MET B 1 100 ? 12.454 91.320 25.789 1.00 28.96 76 MET B CA 1
ATOM 3636 C C . MET B 1 100 ? 12.575 92.805 26.149 1.00 30.67 76 MET B C 1
ATOM 3637 O O . MET B 1 100 ? 11.967 93.651 25.498 1.00 30.75 76 MET B O 1
ATOM 3642 N N . ASN B 1 101 ? 13.332 93.118 27.193 1.00 30.22 77 ASN B N 1
ATOM 3643 C CA . ASN B 1 101 ? 13.583 94.519 27.567 1.00 33.26 77 ASN B CA 1
ATOM 3644 C C . ASN B 1 101 ? 14.203 95.293 26.416 1.00 33.16 77 ASN B C 1
ATOM 3645 O O . ASN B 1 101 ? 15.123 94.800 25.755 1.00 31.91 77 ASN B O 1
ATOM 3650 N N . THR B 1 102 ? 13.675 96.500 26.177 1.00 31.98 78 THR B N 1
ATOM 3651 C CA . THR B 1 102 ? 14.133 97.361 25.098 1.00 32.12 78 THR B CA 1
ATOM 3652 C C . THR B 1 102 ? 15.626 97.558 25.226 1.00 30.06 78 THR B C 1
ATOM 3653 O O . THR B 1 102 ? 16.114 97.819 26.307 1.00 30.17 78 THR B O 1
ATOM 3657 N N . GLN B 1 103 ? 16.340 97.391 24.115 1.00 30.31 79 GLN B N 1
ATOM 3658 C CA . GLN B 1 103 ? 17.799 97.591 24.086 1.00 29.64 79 GLN B CA 1
ATOM 3659 C C . GLN B 1 103 ? 18.667 96.696 24.980 1.00 27.92 79 GLN B C 1
ATOM 3660 O O . GLN B 1 103 ? 19.791 97.059 25.347 1.00 26.88 79 GLN B O 1
ATOM 3666 N N . HIS B 1 104 ? 18.124 95.533 25.338 1.00 26.79 80 HIS B N 1
ATOM 3667 C CA . HIS B 1 104 ? 18.907 94.481 25.982 1.00 26.33 80 HIS B CA 1
ATOM 3668 C C . HIS B 1 104 ? 19.980 94.159 24.933 1.00 24.27 80 HIS B C 1
ATOM 3669 O O . HIS B 1 104 ? 19.750 94.363 23.735 1.00 24.58 80 HIS B O 1
ATOM 3676 N N . GLN B 1 105 ? 21.135 93.677 25.346 1.00 24.67 81 GLN B N 1
ATOM 3677 C CA . GLN B 1 105 ? 22.192 93.354 24.350 1.00 24.99 81 GLN B CA 1
ATOM 3678 C C . GLN B 1 105 ? 21.723 92.424 23.222 1.00 23.89 81 GLN B C 1
ATOM 3679 O O . GLN B 1 105 ? 22.149 92.578 22.080 1.00 24.07 81 GLN B O 1
ATOM 3685 N N . MET B 1 106 ? 20.836 91.471 23.536 1.00 24.46 82 MET B N 1
ATOM 3686 C CA . MET B 1 106 ? 20.329 90.534 22.512 1.00 25.15 82 MET B CA 1
ATOM 3687 C C . MET B 1 106 ? 19.459 91.248 21.481 1.00 25.68 82 MET B C 1
ATOM 3688 O O . MET B 1 106 ? 19.366 90.823 20.313 1.00 24.50 82 MET B O 1
ATOM 3693 N N . MET B 1 107 ? 18.782 92.311 21.917 1.00 24.86 83 MET B N 1
ATOM 3694 C CA . MET B 1 107 ? 17.977 93.090 20.995 1.00 24.64 83 MET B CA 1
ATOM 3695 C C . MET B 1 107 ? 18.900 93.920 20.115 1.00 22.56 83 MET B C 1
ATOM 3696 O O . MET B 1 107 ? 18.676 94.087 18.918 1.00 23.31 83 MET B O 1
ATOM 3701 N N . ARG B 1 108 ? 19.952 94.449 20.712 1.00 22.15 84 ARG B N 1
ATOM 3702 C CA . ARG B 1 108 ? 20.899 95.259 19.950 1.00 23.15 84 ARG B CA 1
ATOM 3703 C C . ARG B 1 108 ? 21.595 94.379 18.922 1.00 23.88 84 ARG B C 1
ATOM 3704 O O . ARG B 1 108 ? 21.769 94.778 17.788 1.00 24.06 84 ARG B O 1
ATOM 3712 N N . MET B 1 109 ? 21.987 93.165 19.325 1.00 23.93 85 MET B N 1
ATOM 3713 C CA . MET B 1 109 ? 22.725 92.298 18.402 1.00 22.80 85 MET B CA 1
ATOM 3714 C C . MET B 1 109 ? 21.862 91.620 17.374 1.00 22.89 85 MET B C 1
ATOM 3715 O O . MET B 1 109 ? 22.292 91.447 16.205 1.00 20.82 85 MET B O 1
ATOM 3720 N N . GLY B 1 110 ? 20.649 91.238 17.789 1.00 22.56 86 GLY B N 1
ATOM 3721 C CA . GLY B 1 110 ? 19.799 90.453 16.915 1.00 22.63 86 GLY B CA 1
ATOM 3722 C C . GLY B 1 110 ? 18.530 91.068 16.352 1.00 23.34 86 GLY B C 1
ATOM 3723 O O . GLY B 1 110 ? 17.880 90.415 15.562 1.00 22.35 86 GLY B O 1
ATOM 3724 N N . GLY B 1 111 ? 18.170 92.286 16.767 1.00 24.25 87 GLY B N 1
ATOM 3725 C CA . GLY B 1 111 ? 16.919 92.935 16.264 1.00 24.76 87 GLY B CA 1
ATOM 3726 C C . GLY B 1 111 ? 15.676 92.139 16.591 1.00 25.17 87 GLY B C 1
ATOM 3727 O O . GLY B 1 111 ? 14.727 92.073 15.791 1.00 25.33 87 GLY B O 1
ATOM 3728 N N . VAL B 1 112 ? 15.676 91.514 17.773 1.00 23.49 88 VAL B N 1
ATOM 3729 C CA . VAL B 1 112 ? 14.544 90.698 18.218 1.00 24.62 88 VAL B CA 1
ATOM 3730 C C . VAL B 1 112 ? 13.619 91.501 19.140 1.00 24.98 88 VAL B C 1
ATOM 3731 O O . VAL B 1 112 ? 14.012 92.547 19.655 1.00 26.29 88 VAL B O 1
ATOM 3735 N N . GLU B 1 113 ? 12.432 90.948 19.369 1.00 27.59 89 GLU B N 1
ATOM 3736 C CA . GLU B 1 113 ? 11.440 91.544 20.258 1.00 29.44 89 GLU B CA 1
ATOM 3737 C C . GLU B 1 113 ? 10.996 90.586 21.370 1.00 27.02 89 GLU B C 1
ATOM 3738 O O . GLU B 1 113 ? 10.790 91.016 22.496 1.00 26.30 89 GLU B O 1
ATOM 3744 N N . ALA B 1 114 ? 10.935 89.291 21.061 1.00 24.60 90 ALA B N 1
ATOM 3745 C CA . ALA B 1 114 ? 10.393 88.298 21.973 1.00 23.30 90 ALA B CA 1
ATOM 3746 C C . ALA B 1 114 ? 11.356 87.922 23.098 1.00 23.09 90 ALA B C 1
ATOM 3747 O O . ALA B 1 114 ? 12.582 87.986 22.911 1.00 23.28 90 ALA B O 1
ATOM 3749 N N A LEU B 1 115 ? 10.789 87.518 24.236 0.60 23.53 91 LEU B N 1
ATOM 3750 N N B LEU B 1 115 ? 10.806 87.564 24.259 0.40 22.84 91 LEU B N 1
ATOM 3751 C CA A LEU B 1 115 ? 11.530 87.100 25.434 0.60 23.16 91 LEU B CA 1
ATOM 3752 C CA B LEU B 1 115 ? 11.632 87.158 25.396 0.40 21.96 91 LEU B CA 1
ATOM 3753 C C A LEU B 1 115 ? 12.519 85.956 25.151 0.60 22.41 91 LEU B C 1
ATOM 3754 C C B LEU B 1 115 ? 12.622 86.066 25.012 0.40 21.93 91 LEU B C 1
ATOM 3755 O O A LEU B 1 115 ? 12.186 85.048 24.397 0.60 23.21 91 LEU B O 1
ATOM 3756 O O B LEU B 1 115 ? 12.415 85.329 24.046 0.40 22.34 91 LEU B O 1
ATOM 3765 N N . GLN B 1 116 ? 13.704 85.996 25.772 1.00 21.83 92 GLN B N 1
ATOM 3766 C CA . GLN B 1 116 ? 14.705 84.920 25.613 1.00 23.98 92 GLN B CA 1
ATOM 3767 C C . GLN B 1 116 ? 14.335 83.777 26.584 1.00 22.73 92 GLN B C 1
ATOM 3768 O O . GLN B 1 116 ? 14.102 84.013 27.768 1.00 24.02 92 GLN B O 1
ATOM 3774 N N . PRO B 1 117 ? 14.303 82.531 26.088 1.00 22.73 93 PRO B N 1
ATOM 3775 C CA . PRO B 1 117 ? 13.970 81.417 26.956 1.00 21.14 93 PRO B CA 1
ATOM 3776 C C . PRO B 1 117 ? 15.214 80.888 27.685 1.00 21.98 93 PRO B C 1
ATOM 3777 O O . PRO B 1 117 ? 15.518 79.687 27.589 1.00 20.08 93 PRO B O 1
ATOM 3781 N N . ASN B 1 118 ? 15.921 81.762 28.403 1.00 20.80 94 ASN B N 1
ATOM 3782 C CA . ASN B 1 118 ? 17.098 81.306 29.143 1.00 22.32 94 ASN B CA 1
ATOM 3783 C C . ASN B 1 118 ? 16.696 80.842 30.541 1.00 22.70 94 ASN B C 1
ATOM 3784 O O . ASN B 1 118 ? 16.427 81.650 31.440 1.00 23.70 94 ASN B O 1
ATOM 3789 N N . LEU B 1 119 ? 16.685 79.521 30.702 1.00 20.68 95 LEU B N 1
ATOM 3790 C CA . LEU B 1 119 ? 16.311 78.880 31.948 1.00 19.09 95 LEU B CA 1
ATOM 3791 C C . LEU B 1 119 ? 17.579 78.264 32.502 1.00 20.72 95 LEU B C 1
ATOM 3792 O O . LEU B 1 119 ? 18.327 77.640 31.747 1.00 17.38 95 LEU B O 1
ATOM 3797 N N . ARG B 1 120 ? 17.842 78.488 33.792 1.00 20.53 96 ARG B N 1
ATOM 3798 C CA . ARG B 1 120 ? 19.037 77.955 34.432 1.00 21.05 96 ARG B CA 1
ATOM 3799 C C . ARG B 1 120 ? 18.926 76.435 34.559 1.00 21.48 96 ARG B C 1
ATOM 3800 O O . ARG B 1 120 ? 17.923 75.903 35.069 1.00 20.65 96 ARG B O 1
ATOM 3808 N N . THR B 1 121 ? 19.961 75.749 34.066 1.00 20.05 97 THR B N 1
ATOM 3809 C CA . THR B 1 121 ? 19.958 74.288 34.025 1.00 19.66 97 THR B CA 1
ATOM 3810 C C . THR B 1 121 ? 20.994 73.585 34.923 1.00 20.44 97 THR B C 1
ATOM 3811 O O . THR B 1 121 ? 21.116 72.361 34.865 1.00 23.53 97 THR B O 1
ATOM 3815 N N . SER B 1 122 ? 21.729 74.339 35.736 1.00 19.76 98 SER B N 1
ATOM 3816 C CA . SER B 1 122 ? 22.640 73.736 36.686 1.00 21.47 98 SER B CA 1
ATOM 3817 C C . SER B 1 122 ? 22.230 74.052 38.136 1.00 21.73 98 SER B C 1
ATOM 3818 O O . SER B 1 122 ? 21.631 75.114 38.409 1.00 20.68 98 SER B O 1
ATOM 3821 N N . ILE B 1 123 ? 22.524 73.123 39.054 1.00 19.39 99 ILE B N 1
ATOM 3822 C CA . ILE B 1 123 ? 22.156 73.290 40.470 1.00 19.52 99 ILE B CA 1
ATOM 3823 C C . ILE B 1 123 ? 23.093 74.334 41.111 1.00 20.30 99 ILE B C 1
ATOM 3824 O O . ILE B 1 123 ? 24.011 74.821 40.447 1.00 21.26 99 ILE B O 1
ATOM 3829 N N . PHE B 1 124 ? 22.859 74.646 42.382 1.00 20.60 100 PHE B N 1
ATOM 3830 C CA . PHE B 1 124 ? 23.670 75.629 43.112 1.00 22.61 100 PHE B CA 1
ATOM 3831 C C . PHE B 1 124 ? 24.531 74.830 44.074 1.00 20.71 100 PHE B C 1
ATOM 3832 O O . PHE B 1 124 ? 24.052 74.440 45.133 1.00 22.93 100 PHE B O 1
ATOM 3840 N N . PRO B 1 125 ? 25.804 74.554 43.713 1.00 21.38 101 PRO B N 1
ATOM 3841 C CA . PRO B 1 125 ? 26.554 73.648 44.571 1.00 22.39 101 PRO B CA 1
ATOM 3842 C C . PRO B 1 125 ? 27.086 74.269 45.869 1.00 22.65 101 PRO B C 1
ATOM 3843 O O . PRO B 1 125 ? 27.491 73.531 46.763 1.00 20.96 101 PRO B O 1
ATOM 3847 N N . LEU B 1 126 ? 27.049 75.592 45.971 1.00 21.75 102 LEU B N 1
ATOM 3848 C CA . LEU B 1 126 ? 27.678 76.273 47.122 1.00 21.47 102 LEU B CA 1
ATOM 3849 C C . LEU B 1 126 ? 26.741 77.315 47.738 1.00 21.66 102 LEU B C 1
ATOM 3850 O O . LEU B 1 126 ? 26.152 78.109 47.033 1.00 20.63 102 LEU B O 1
ATOM 3855 N N . ASP B 1 127 ? 26.560 77.294 49.066 1.00 22.63 103 ASP B N 1
ATOM 3856 C CA . ASP B 1 127 ? 25.696 78.289 49.722 1.00 23.38 103 ASP B CA 1
ATOM 3857 C C . ASP B 1 127 ? 26.568 79.520 49.972 1.00 24.75 103 ASP B C 1
ATOM 3858 O O . ASP B 1 127 ? 27.510 79.456 50.748 1.00 25.23 103 ASP B O 1
ATOM 3863 N N . PRO B 1 128 ? 26.261 80.656 49.336 1.00 25.86 104 PRO B N 1
ATOM 3864 C CA . PRO B 1 128 ? 27.238 81.726 49.562 1.00 24.67 104 PRO B CA 1
ATOM 3865 C C . PRO B 1 128 ? 27.146 82.237 51.007 1.00 26.47 104 PRO B C 1
ATOM 3866 O O . PRO B 1 128 ? 28.131 82.767 51.538 1.00 26.46 104 PRO B O 1
ATOM 3870 N N . PHE B 1 129 ? 25.993 82.028 51.626 1.00 26.30 105 PHE B N 1
ATOM 3871 C CA . PHE B 1 129 ? 25.769 82.475 53.021 1.00 27.54 105 PHE B CA 1
ATOM 3872 C C . PHE B 1 129 ? 26.500 81.632 54.066 1.00 29.37 105 PHE B C 1
ATOM 3873 O O . PHE B 1 129 ? 26.456 81.935 55.252 1.00 30.90 105 PHE B O 1
ATOM 3881 N N . ALA B 1 130 ? 27.169 80.570 53.622 1.00 28.03 106 ALA B N 1
ATOM 3882 C CA . ALA B 1 130 ? 27.945 79.717 54.497 1.00 28.36 106 ALA B CA 1
ATOM 3883 C C . ALA B 1 130 ? 29.428 79.976 54.310 1.00 29.31 106 ALA B C 1
ATOM 3884 O O . ALA B 1 130 ? 30.261 79.251 54.856 1.00 30.48 106 ALA B O 1
ATOM 3886 N N . ILE B 1 131 ? 29.780 80.980 53.510 1.00 30.99 107 ILE B N 1
ATOM 3887 C CA . ILE B 1 131 ? 31.190 81.299 53.306 1.00 32.70 107 ILE B CA 1
ATOM 3888 C C . ILE B 1 131 ? 31.701 81.910 54.624 1.00 34.55 107 ILE B C 1
ATOM 3889 O O . ILE B 1 131 ? 31.089 82.833 55.134 1.00 34.84 107 ILE B O 1
ATOM 3894 N N A LYS B 1 132 ? 32.814 81.403 55.135 0.50 34.95 108 LYS B N 1
ATOM 3895 N N B LYS B 1 132 ? 32.783 81.337 55.160 0.50 34.94 108 LYS B N 1
ATOM 3896 C CA A LYS B 1 132 ? 33.398 81.925 56.363 0.50 36.35 108 LYS B CA 1
ATOM 3897 C CA B LYS B 1 132 ? 33.399 81.776 56.423 0.50 36.14 108 LYS B CA 1
ATOM 3898 C C A LYS B 1 132 ? 34.819 82.400 56.086 0.50 36.68 108 LYS B C 1
ATOM 3899 C C B LYS B 1 132 ? 34.924 81.950 56.327 0.50 36.55 108 LYS B C 1
ATOM 3900 O O A LYS B 1 132 ? 35.300 83.369 56.691 0.50 37.42 108 LYS B O 1
ATOM 3901 O O B LYS B 1 132 ? 35.592 82.268 57.318 0.50 36.79 108 LYS B O 1
ATOM 3912 N N . GLU B 1 133 ? 35.460 81.737 55.127 1.00 36.08 109 GLU B N 1
ATOM 3913 C CA . GLU B 1 133 ? 36.866 81.950 54.817 1.00 35.38 109 GLU B CA 1
ATOM 3914 C C . GLU B 1 133 ? 37.011 82.317 53.327 1.00 35.22 109 GLU B C 1
ATOM 3915 O O . GLU B 1 133 ? 36.712 81.495 52.448 1.00 33.64 109 GLU B O 1
ATOM 3921 N N . ILE B 1 134 ? 37.462 83.546 53.059 1.00 34.05 110 ILE B N 1
ATOM 3922 C CA . ILE B 1 134 ? 37.628 84.094 51.691 1.00 31.84 110 ILE B CA 1
ATOM 3923 C C . ILE B 1 134 ? 38.516 85.332 51.771 1.00 32.30 110 ILE B C 1
ATOM 3924 O O . ILE B 1 134 ? 38.493 86.025 52.788 1.00 32.75 110 ILE B O 1
ATOM 3929 N N . ASP B 1 135 ? 39.308 85.587 50.728 1.00 31.72 111 ASP B N 1
ATOM 3930 C CA . ASP B 1 135 ? 40.215 86.742 50.658 1.00 30.90 111 ASP B CA 1
ATOM 3931 C C . ASP B 1 135 ? 39.747 87.823 49.686 1.00 31.91 111 ASP B C 1
ATOM 3932 O O . ASP B 1 135 ? 39.966 89.011 49.940 1.00 31.45 111 ASP B O 1
ATOM 3937 N N . ALA B 1 136 ? 39.115 87.422 48.562 1.00 29.89 112 ALA B N 1
ATOM 3938 C CA . ALA B 1 136 ? 38.585 88.365 47.565 1.00 27.91 112 ALA B CA 1
ATOM 3939 C C . ALA B 1 136 ? 37.451 87.775 46.730 1.00 28.01 112 ALA B C 1
ATOM 3940 O O . ALA B 1 136 ? 37.326 86.538 46.583 1.00 28.01 112 ALA B O 1
ATOM 3942 N N . VAL B 1 137 ? 36.632 88.676 46.218 1.00 25.95 113 VAL B N 1
ATOM 3943 C CA . VAL B 1 137 ? 35.515 88.365 45.344 1.00 26.45 113 VAL B CA 1
ATOM 3944 C C . VAL B 1 137 ? 35.877 89.074 44.032 1.00 26.60 113 VAL B C 1
ATOM 3945 O O . VAL B 1 137 ? 36.060 90.295 44.017 1.00 26.50 113 VAL B O 1
ATOM 3949 N N . LEU B 1 138 ? 36.046 88.308 42.946 1.00 25.11 114 LEU B N 1
ATOM 3950 C CA . LEU B 1 138 ? 36.394 88.908 41.651 1.00 25.19 114 LEU B CA 1
ATOM 3951 C C . LEU B 1 138 ? 35.224 88.833 40.689 1.00 25.61 114 LEU B C 1
ATOM 3952 O O . LEU B 1 138 ? 34.403 87.918 40.800 1.00 25.77 114 LEU B O 1
ATOM 3957 N N . ALA B 1 139 ? 35.163 89.785 39.750 1.00 24.46 115 ALA B N 1
ATOM 3958 C CA . ALA B 1 139 ? 34.169 89.772 38.671 1.00 24.68 115 ALA B CA 1
ATOM 3959 C C . ALA B 1 139 ? 34.926 90.097 37.382 1.00 25.74 115 ALA B C 1
ATOM 3960 O O . ALA B 1 139 ? 35.710 91.070 37.320 1.00 25.51 115 ALA B O 1
ATOM 3962 N N . SER B 1 140 ? 34.742 89.249 36.371 1.00 25.85 116 SER B N 1
ATOM 3963 C CA . SER B 1 140 ? 35.390 89.471 35.072 1.00 26.01 116 SER B CA 1
ATOM 3964 C C . SER B 1 140 ? 34.720 90.633 34.368 1.00 27.59 116 SER B C 1
ATOM 3965 O O . SER B 1 140 ? 35.385 91.424 33.698 1.00 28.19 116 SER B O 1
ATOM 3968 N N . HIS B 1 141 ? 33.405 90.705 34.500 1.00 27.41 117 HIS B N 1
ATOM 3969 C CA . HIS B 1 141 ? 32.639 91.754 33.855 1.00 30.46 117 HIS B CA 1
ATOM 3970 C C . HIS B 1 141 ? 31.301 91.958 34.514 1.00 31.69 117 HIS B C 1
ATOM 3971 O O . HIS B 1 141 ? 30.893 91.195 35.392 1.00 31.45 117 HIS B O 1
ATOM 3978 N N . ASP B 1 142 ? 30.615 93.017 34.089 1.00 33.45 118 ASP B N 1
ATOM 3979 C CA . ASP B 1 142 ? 29.356 93.395 34.703 1.00 35.04 118 ASP B CA 1
ATOM 3980 C C . ASP B 1 142 ? 28.107 92.701 34.192 1.00 34.69 118 ASP B C 1
ATOM 3981 O O . ASP B 1 142 ? 27.011 93.062 34.602 1.00 36.64 118 ASP B O 1
ATOM 3986 N N . HIS B 1 143 ? 28.241 91.686 33.329 1.00 35.46 119 HIS B N 1
ATOM 3987 C CA . HIS B 1 143 ? 27.044 90.942 32.924 1.00 34.91 119 HIS B CA 1
ATOM 3988 C C . HIS B 1 143 ? 26.413 90.233 34.125 1.00 35.10 119 HIS B C 1
ATOM 3989 O O . HIS B 1 143 ? 27.117 89.726 35.004 1.00 34.78 119 HIS B O 1
ATOM 3996 N N . ALA B 1 144 ? 25.082 90.181 34.144 1.00 35.57 120 ALA B N 1
ATOM 3997 C CA . ALA B 1 144 ? 24.333 89.647 35.294 1.00 34.54 120 ALA B CA 1
ATOM 3998 C C . ALA B 1 144 ? 24.793 88.303 35.852 1.00 34.25 120 ALA B C 1
ATOM 3999 O O . ALA B 1 144 ? 24.828 88.111 37.094 1.00 32.45 120 ALA B O 1
ATOM 4001 N N . ASP B 1 145 ? 25.146 87.380 34.952 1.00 30.96 121 ASP B N 1
ATOM 4002 C CA . ASP B 1 145 ? 25.537 86.041 35.356 1.00 30.42 121 ASP B CA 1
ATOM 4003 C C . ASP B 1 145 ? 27.004 85.896 35.780 1.00 29.12 121 ASP B C 1
ATOM 4004 O O . ASP B 1 145 ? 27.525 84.770 35.863 1.00 28.98 121 ASP B O 1
ATOM 4009 N N . HIS B 1 146 ? 27.654 87.025 36.095 1.00 28.13 122 HIS B N 1
ATOM 4010 C CA . HIS B 1 146 ? 29.062 87.044 36.478 1.00 27.26 122 HIS B CA 1
ATOM 4011 C C . HIS B 1 146 ? 29.339 87.867 37.735 1.00 27.39 122 HIS B C 1
ATOM 4012 O O . HIS B 1 146 ? 30.481 87.983 38.164 1.00 27.31 122 HIS B O 1
ATOM 4019 N N . ILE B 1 147 ? 28.275 88.415 38.308 1.00 27.90 123 ILE B N 1
ATOM 4020 C CA . ILE B 1 147 ? 28.376 89.278 39.494 1.00 29.61 123 ILE B CA 1
ATOM 4021 C C . ILE B 1 147 ? 27.095 89.077 40.295 1.00 29.21 123 ILE B C 1
ATOM 4022 O O . ILE B 1 147 ? 26.030 88.845 39.719 1.00 27.25 123 ILE B O 1
ATOM 4027 N N . ASP B 1 148 ? 27.174 89.178 41.621 1.00 30.50 124 ASP B N 1
ATOM 4028 C CA . ASP B 1 148 ? 26.022 88.789 42.421 1.00 29.52 124 ASP B CA 1
ATOM 4029 C C . ASP B 1 148 ? 25.821 89.577 43.721 1.00 30.47 124 ASP B C 1
ATOM 4030 O O . ASP B 1 148 ? 26.722 89.633 44.561 1.00 31.06 124 ASP B O 1
ATOM 4035 N N . VAL B 1 149 ? 24.622 90.140 43.879 1.00 30.80 125 VAL B N 1
ATOM 4036 C CA . VAL B 1 149 ? 24.304 90.964 45.069 1.00 30.95 125 VAL B CA 1
ATOM 4037 C C . VAL B 1 149 ? 24.195 90.118 46.327 1.00 30.52 125 VAL B C 1
ATOM 4038 O O . VAL B 1 149 ? 24.549 90.548 47.433 1.00 31.03 125 VAL B O 1
ATOM 4042 N N . ASN B 1 150 ? 23.752 88.886 46.141 1.00 29.94 126 ASN B N 1
ATOM 4043 C CA . ASN B 1 150 ? 23.580 87.977 47.273 1.00 30.08 126 ASN B CA 1
ATOM 4044 C C . ASN B 1 150 ? 24.915 87.511 47.802 1.00 30.41 126 ASN B C 1
ATOM 4045 O O . ASN B 1 150 ? 25.108 87.408 49.026 1.00 30.54 126 ASN B O 1
ATOM 4050 N N . VAL B 1 151 ? 25.844 87.239 46.884 1.00 28.98 127 VAL B N 1
ATOM 4051 C CA . VAL B 1 151 ? 27.198 86.832 47.252 1.00 27.87 127 VAL B CA 1
ATOM 4052 C C . VAL B 1 151 ? 27.854 87.996 47.980 1.00 28.95 127 VAL B C 1
ATOM 4053 O O . VAL B 1 151 ? 28.567 87.806 48.984 1.00 28.10 127 VAL B O 1
ATOM 4057 N N . ALA B 1 152 ? 27.621 89.200 47.458 1.00 28.66 128 ALA B N 1
ATOM 4058 C CA . ALA B 1 152 ? 28.151 90.418 48.063 1.00 28.83 128 ALA B CA 1
ATOM 4059 C C . ALA B 1 152 ? 27.625 90.532 49.495 1.00 30.17 128 ALA B C 1
ATOM 4060 O O . ALA B 1 152 ? 28.419 90.666 50.445 1.00 29.68 128 ALA B O 1
ATOM 4062 N N . ALA B 1 153 ? 26.296 90.468 49.639 1.00 29.95 129 ALA B N 1
ATOM 4063 C CA . ALA B 1 153 ? 25.671 90.585 50.968 1.00 31.99 129 ALA B CA 1
ATOM 4064 C C . ALA B 1 153 ? 26.270 89.564 51.935 1.00 33.07 129 ALA B C 1
ATOM 4065 O O . ALA B 1 153 ? 26.705 89.908 53.053 1.00 32.85 129 ALA B O 1
ATOM 4067 N N . ALA B 1 154 ? 26.340 88.311 51.487 1.00 33.67 130 ALA B N 1
ATOM 4068 C CA . ALA B 1 154 ? 26.842 87.226 52.308 1.00 34.46 130 ALA B CA 1
ATOM 4069 C C . ALA B 1 154 ? 28.256 87.461 52.804 1.00 35.36 130 ALA B C 1
ATOM 4070 O O . ALA B 1 154 ? 28.549 87.242 53.980 1.00 35.70 130 ALA B O 1
ATOM 4072 N N . VAL B 1 155 ? 29.137 87.902 51.914 1.00 34.98 131 VAL B N 1
ATOM 4073 C CA . VAL B 1 155 ? 30.541 88.135 52.283 1.00 36.06 131 VAL B CA 1
ATOM 4074 C C . VAL B 1 155 ? 30.690 89.310 53.271 1.00 37.66 131 VAL B C 1
ATOM 4075 O O . VAL B 1 155 ? 31.522 89.246 54.184 1.00 39.31 131 VAL B O 1
ATOM 4079 N N . LEU B 1 156 ? 29.895 90.363 53.076 1.00 39.08 132 LEU B N 1
ATOM 4080 C CA . LEU B 1 156 ? 29.919 91.530 53.964 1.00 40.56 132 LEU B CA 1
ATOM 4081 C C . LEU B 1 156 ? 29.353 91.163 55.331 1.00 42.37 132 LEU B C 1
ATOM 4082 O O . LEU B 1 156 ? 29.820 91.662 56.358 1.00 42.76 132 LEU B O 1
ATOM 4087 N N . GLN B 1 157 ? 28.343 90.296 55.344 1.00 42.21 133 GLN B N 1
ATOM 4088 C CA . GLN B 1 157 ? 27.738 89.862 56.597 1.00 43.40 133 GLN B CA 1
ATOM 4089 C C . GLN B 1 157 ? 28.630 88.898 57.384 1.00 44.39 133 GLN B C 1
ATOM 4090 O O . GLN B 1 157 ? 28.837 89.085 58.580 1.00 43.85 133 GLN B O 1
ATOM 4096 N N . ASN B 1 158 ? 29.189 87.893 56.720 1.00 45.23 134 ASN B N 1
ATOM 4097 C CA . ASN B 1 158 ? 29.959 86.862 57.422 1.00 46.36 134 ASN B CA 1
ATOM 4098 C C . ASN B 1 158 ? 31.438 87.072 57.556 1.00 46.94 134 ASN B C 1
ATOM 4099 O O . ASN B 1 158 ? 32.079 86.385 58.352 1.00 47.79 134 ASN B O 1
ATOM 4104 N N . CYS B 1 159 ? 32.007 87.984 56.779 1.00 47.59 135 CYS B N 1
ATOM 4105 C CA . CYS B 1 159 ? 33.457 88.119 56.798 1.00 48.61 135 CYS B CA 1
ATOM 4106 C C . CYS B 1 159 ? 34.010 89.446 57.242 1.00 48.43 135 CYS B C 1
ATOM 4107 O O . CYS B 1 159 ? 33.305 90.455 57.269 1.00 48.51 135 CYS B O 1
ATOM 4110 N N . GLY B 1 160 ? 35.304 89.414 57.556 1.00 49.42 136 GLY B N 1
ATOM 4111 C CA . GLY B 1 160 ? 36.062 90.581 57.993 1.00 49.65 136 GLY B CA 1
ATOM 4112 C C . GLY B 1 160 ? 36.156 91.695 56.968 1.00 50.20 136 GLY B C 1
ATOM 4113 O O . GLY B 1 160 ? 35.805 91.522 55.787 1.00 50.51 136 GLY B O 1
ATOM 4114 N N A GLU B 1 161 ? 36.664 92.833 57.417 0.60 49.64 137 GLU B N 1
ATOM 4115 N N B GLU B 1 161 ? 36.649 92.839 57.437 0.40 49.50 137 GLU B N 1
ATOM 4116 C CA A GLU B 1 161 ? 36.782 94.027 56.596 0.60 49.18 137 GLU B CA 1
ATOM 4117 C CA B GLU B 1 161 ? 36.817 94.052 56.641 0.40 48.94 137 GLU B CA 1
ATOM 4118 C C A GLU B 1 161 ? 37.913 93.896 55.579 0.60 47.89 137 GLU B C 1
ATOM 4119 C C B GLU B 1 161 ? 37.890 93.876 55.566 0.40 47.87 137 GLU B C 1
ATOM 4120 O O A GLU B 1 161 ? 38.047 94.729 54.685 0.60 48.27 137 GLU B O 1
ATOM 4121 O O B GLU B 1 161 ? 37.949 94.650 54.610 0.40 48.23 137 GLU B O 1
ATOM 4132 N N . HIS B 1 162 ? 38.734 92.858 55.727 1.00 47.16 138 HIS B N 1
ATOM 4133 C CA . HIS B 1 162 ? 39.866 92.635 54.817 1.00 45.56 138 HIS B CA 1
ATOM 4134 C C . HIS B 1 162 ? 39.504 92.113 53.410 1.00 42.80 138 HIS B C 1
ATOM 4135 O O . HIS B 1 162 ? 40.330 92.185 52.498 1.00 42.54 138 HIS B O 1
ATOM 4142 N N . VAL B 1 163 ? 38.293 91.593 53.237 1.00 39.30 139 VAL B N 1
ATOM 4143 C CA . VAL B 1 163 ? 37.915 91.000 51.930 1.00 35.65 139 VAL B CA 1
ATOM 4144 C C . VAL B 1 163 ? 37.727 92.075 50.867 1.00 34.39 139 VAL B C 1
ATOM 4145 O O . VAL B 1 163 ? 36.970 93.046 51.049 1.00 32.51 139 VAL B O 1
ATOM 4149 N N . LYS B 1 164 ? 38.400 91.870 49.742 1.00 32.63 140 LYS B N 1
ATOM 4150 C CA . LYS B 1 164 ? 38.369 92.812 48.632 1.00 32.45 140 LYS B CA 1
ATOM 4151 C C . LYS B 1 164 ? 37.395 92.397 47.550 1.00 32.26 140 LYS B C 1
ATOM 4152 O O . LYS B 1 164 ? 37.209 91.200 47.310 1.00 32.07 140 LYS B O 1
ATOM 4158 N N . PHE B 1 165 ? 36.755 93.388 46.935 1.00 31.50 141 PHE B N 1
ATOM 4159 C CA . PHE B 1 165 ? 35.890 93.186 45.782 1.00 31.09 141 PHE B CA 1
ATOM 4160 C C . PHE B 1 165 ? 36.678 93.784 44.620 1.00 32.83 141 PHE B C 1
ATOM 4161 O O . PHE B 1 165 ? 36.891 95.015 44.565 1.00 31.66 141 PHE B O 1
ATOM 4169 N N . ILE B 1 166 ? 37.146 92.896 43.727 1.00 30.78 142 ILE B N 1
ATOM 4170 C CA . ILE B 1 166 ? 38.020 93.244 42.609 1.00 29.97 142 ILE B CA 1
ATOM 4171 C C . ILE B 1 166 ? 37.289 93.044 41.296 1.00 30.54 142 ILE B C 1
ATOM 4172 O O . ILE B 1 166 ? 36.749 91.988 41.052 1.00 28.06 142 ILE B O 1
ATOM 4177 N N . GLY B 1 167 ? 37.255 94.073 40.462 1.00 30.77 143 GLY B N 1
ATOM 4178 C CA . GLY B 1 167 ? 36.588 93.954 39.162 1.00 30.71 143 GLY B CA 1
ATOM 4179 C C . GLY B 1 167 ? 36.833 95.223 38.383 1.00 31.59 143 GLY B C 1
ATOM 4180 O O . GLY B 1 167 ? 37.377 96.166 38.946 1.00 31.17 143 GLY B O 1
ATOM 4181 N N . PRO B 1 168 ? 36.460 95.250 37.080 1.00 31.78 144 PRO B N 1
ATOM 4182 C CA . PRO B 1 168 ? 36.622 96.475 36.282 1.00 32.01 144 PRO B CA 1
ATOM 4183 C C . PRO B 1 168 ? 35.726 97.578 36.847 1.00 32.85 144 PRO B C 1
ATOM 4184 O O . PRO B 1 168 ? 34.832 97.279 37.639 1.00 32.69 144 PRO B O 1
ATOM 4188 N N . GLN B 1 169 ? 35.963 98.827 36.444 1.00 33.90 145 GLN B N 1
ATOM 4189 C CA . GLN B 1 169 ? 35.177 99.972 36.930 1.00 34.90 145 GLN B CA 1
ATOM 4190 C C . GLN B 1 169 ? 33.671 99.718 36.988 1.00 34.72 145 GLN B C 1
ATOM 4191 O O . GLN B 1 169 ? 33.027 100.012 38.011 1.00 34.98 145 GLN B O 1
ATOM 4197 N N . ALA B 1 170 ? 33.111 99.166 35.919 1.00 33.30 146 ALA B N 1
ATOM 4198 C CA . ALA B 1 170 ? 31.671 98.914 35.879 1.00 33.69 146 ALA B CA 1
ATOM 4199 C C . ALA B 1 170 ? 31.220 97.932 36.986 1.00 33.69 146 ALA B C 1
ATOM 4200 O O . ALA B 1 170 ? 30.113 98.061 37.528 1.00 34.85 146 ALA B O 1
ATOM 4202 N N . CYS B 1 171 ? 32.082 96.974 37.343 1.00 32.30 147 CYS B N 1
ATOM 4203 C CA . CYS B 1 171 ? 31.713 96.027 38.404 1.00 31.86 147 CYS B CA 1
ATOM 4204 C C . CYS B 1 171 ? 31.739 96.724 39.761 1.00 32.34 147 CYS B C 1
ATOM 4205 O O . CYS B 1 171 ? 30.838 96.528 40.569 1.00 32.60 147 CYS B O 1
ATOM 4208 N N . VAL B 1 172 ? 32.785 97.517 39.993 1.00 33.03 148 VAL B N 1
ATOM 4209 C CA . VAL B 1 172 ? 32.885 98.331 41.202 1.00 33.35 148 VAL B CA 1
ATOM 4210 C C . VAL B 1 172 ? 31.653 99.269 41.283 1.00 34.91 148 VAL B C 1
ATOM 4211 O O . VAL B 1 172 ? 31.031 99.386 42.340 1.00 35.33 148 VAL B O 1
ATOM 4215 N N . ASP B 1 173 ? 31.256 99.895 40.178 1.00 36.15 149 ASP B N 1
ATOM 4216 C CA . ASP B 1 173 ? 30.052 100.747 40.218 1.00 37.59 149 ASP B CA 1
ATOM 4217 C C . ASP B 1 173 ? 28.820 99.963 40.677 1.00 38.42 149 ASP B C 1
ATOM 4218 O O . ASP B 1 173 ? 28.026 100.470 41.481 1.00 38.57 149 ASP B O 1
ATOM 4223 N N . LEU B 1 174 ? 28.653 98.734 40.181 1.00 36.38 150 LEU B N 1
ATOM 4224 C CA . LEU B 1 174 ? 27.506 97.918 40.603 1.00 36.24 150 LEU B CA 1
ATOM 4225 C C . LEU B 1 174 ? 27.525 97.581 42.085 1.00 34.92 150 LEU B C 1
ATOM 4226 O O . LEU B 1 174 ? 26.477 97.642 42.749 1.00 35.27 150 LEU B O 1
ATOM 4231 N N . TRP B 1 175 ? 28.707 97.215 42.584 1.00 33.26 151 TRP B N 1
ATOM 4232 C CA . TRP B 1 175 ? 28.886 96.848 43.974 1.00 32.93 151 TRP B CA 1
ATOM 4233 C C . TRP B 1 175 ? 28.637 98.050 44.889 1.00 34.24 151 TRP B C 1
ATOM 4234 O O . TRP B 1 175 ? 27.932 97.913 45.885 1.00 34.35 151 TRP B O 1
ATOM 4245 N N . LEU B 1 176 ? 29.239 99.199 44.553 1.00 34.52 152 LEU B N 1
ATOM 4246 C CA . LEU B 1 176 ? 28.999 100.475 45.263 1.00 35.06 152 LEU B CA 1
ATOM 4247 C C . LEU B 1 176 ? 27.505 100.815 45.283 1.00 35.52 152 LEU B C 1
ATOM 4248 O O . LEU B 1 176 ? 26.957 101.195 46.318 1.00 35.83 152 LEU B O 1
ATOM 4253 N N . GLY B 1 177 ? 26.840 100.666 44.149 1.00 36.30 153 GLY B N 1
ATOM 4254 C CA . GLY B 1 177 ? 25.412 100.934 44.059 1.00 37.38 153 GLY B CA 1
ATOM 4255 C C . GLY B 1 177 ? 24.564 99.990 44.919 1.00 39.07 153 GLY B C 1
ATOM 4256 O O . GLY B 1 177 ? 23.434 100.345 45.320 1.00 38.77 153 GLY B O 1
ATOM 4257 N N . TRP B 1 178 ? 25.091 98.789 45.200 1.00 36.59 154 TRP B N 1
ATOM 4258 C CA . TRP B 1 178 ? 24.358 97.813 46.000 1.00 36.78 154 TRP B CA 1
ATOM 4259 C C . TRP B 1 178 ? 24.621 98.036 47.492 1.00 37.16 154 TRP B C 1
ATOM 4260 O O . TRP B 1 178 ? 23.944 97.450 48.339 1.00 39.22 154 TRP B O 1
ATOM 4271 N N . GLY B 1 179 ? 25.625 98.854 47.803 1.00 38.03 155 GLY B N 1
ATOM 4272 C CA . GLY B 1 179 ? 25.950 99.180 49.179 1.00 37.48 155 GLY B CA 1
ATOM 4273 C C . GLY B 1 179 ? 27.255 98.626 49.684 1.00 38.57 155 GLY B C 1
ATOM 4274 O O . GLY B 1 179 ? 27.503 98.633 50.896 1.00 39.10 155 GLY B O 1
ATOM 4275 N N . VAL B 1 180 ? 28.087 98.115 48.781 1.00 37.59 156 VAL B N 1
ATOM 4276 C CA . VAL B 1 180 ? 29.396 97.619 49.177 1.00 38.11 156 VAL B CA 1
ATOM 4277 C C . VAL B 1 180 ? 30.233 98.876 49.410 1.00 39.45 156 VAL B C 1
ATOM 4278 O O . VAL B 1 180 ? 30.214 99.783 48.583 1.00 39.03 156 VAL B O 1
ATOM 4282 N N . PRO B 1 181 ? 30.898 98.970 50.572 1.00 40.81 157 PRO B N 1
ATOM 4283 C CA . PRO B 1 181 ? 31.747 100.118 50.879 1.00 42.35 157 PRO B CA 1
ATOM 4284 C C . PRO B 1 181 ? 32.913 100.294 49.899 1.00 43.91 157 PRO B C 1
ATOM 4285 O O . PRO B 1 181 ? 33.620 99.317 49.588 1.00 43.98 157 PRO B O 1
ATOM 4289 N N . GLN B 1 182 ? 33.118 101.534 49.435 1.00 44.66 158 GLN B N 1
ATOM 4290 C CA . GLN B 1 182 ? 34.220 101.882 48.526 1.00 44.15 158 GLN B CA 1
ATOM 4291 C C . GLN B 1 182 ? 35.578 101.337 48.984 1.00 43.70 158 GLN B C 1
ATOM 4292 O O . GLN B 1 182 ? 36.401 100.916 48.151 1.00 43.68 158 GLN B O 1
ATOM 4298 N N A GLU B 1 183 ? 35.832 101.337 50.296 0.50 43.16 159 GLU B N 1
ATOM 4299 N N B GLU B 1 183 ? 35.781 101.328 50.295 0.50 43.09 159 GLU B N 1
ATOM 4300 C CA A GLU B 1 183 ? 37.126 100.843 50.790 0.50 43.29 159 GLU B CA 1
ATOM 4301 C CA B GLU B 1 183 ? 37.013 100.856 50.909 0.50 43.13 159 GLU B CA 1
ATOM 4302 C C A GLU B 1 183 ? 37.316 99.341 50.555 0.50 42.67 159 GLU B C 1
ATOM 4303 C C B GLU B 1 183 ? 37.271 99.358 50.669 0.50 42.58 159 GLU B C 1
ATOM 4304 O O A GLU B 1 183 ? 38.444 98.846 50.580 0.50 42.45 159 GLU B O 1
ATOM 4305 O O B GLU B 1 183 ? 38.402 98.887 50.792 0.50 42.34 159 GLU B O 1
ATOM 4316 N N . ARG B 1 184 ? 36.219 98.624 50.315 1.00 41.95 160 ARG B N 1
ATOM 4317 C CA . ARG B 1 184 ? 36.321 97.174 50.035 1.00 41.94 160 ARG B CA 1
ATOM 4318 C C . ARG B 1 184 ? 36.655 96.889 48.561 1.00 40.66 160 ARG B C 1
ATOM 4319 O O . ARG B 1 184 ? 37.092 95.784 48.214 1.00 37.82 160 ARG B O 1
ATOM 4327 N N . CYS B 1 185 ? 36.467 97.901 47.717 1.00 39.78 161 CYS B N 1
ATOM 4328 C CA . CYS B 1 185 ? 36.658 97.750 46.277 1.00 39.64 161 CYS B CA 1
ATOM 4329 C C . CYS B 1 185 ? 38.032 98.089 45.728 1.00 40.13 161 CYS B C 1
ATOM 4330 O O . CYS B 1 185 ? 38.757 98.923 46.270 1.00 40.94 161 CYS B O 1
ATOM 4333 N N . ILE B 1 186 ? 38.388 97.397 44.646 1.00 39.34 162 ILE B N 1
ATOM 4334 C CA . ILE B 1 186 ? 39.617 97.655 43.915 1.00 38.87 162 ILE B CA 1
ATOM 4335 C C . ILE B 1 186 ? 39.221 97.602 42.453 1.00 38.28 162 ILE B C 1
ATOM 4336 O O . ILE B 1 186 ? 38.712 96.584 41.981 1.00 37.67 162 ILE B O 1
ATOM 4341 N N . VAL B 1 187 ? 39.410 98.716 41.753 1.00 36.72 163 VAL B N 1
ATOM 4342 C CA . VAL B 1 187 ? 39.110 98.780 40.331 1.00 35.81 163 VAL B CA 1
ATOM 4343 C C . VAL B 1 187 ? 40.267 98.101 39.588 1.00 35.57 163 VAL B C 1
ATOM 4344 O O . VAL B 1 187 ? 41.443 98.483 39.721 1.00 32.95 163 VAL B O 1
ATOM 4348 N N . ALA B 1 188 ? 39.919 97.052 38.842 1.00 33.56 164 ALA B N 1
ATOM 4349 C CA . ALA B 1 188 ? 40.897 96.311 38.081 1.00 31.94 164 ALA B CA 1
ATOM 4350 C C . ALA B 1 188 ? 41.073 96.992 36.740 1.00 30.66 164 ALA B C 1
ATOM 4351 O O . ALA B 1 188 ? 40.096 97.194 36.014 1.00 31.11 164 ALA B O 1
ATOM 4353 N N . LYS B 1 189 ? 42.313 97.350 36.422 1.00 28.92 165 LYS B N 1
ATOM 4354 C CA . LYS B 1 189 ? 42.657 97.942 35.143 1.00 27.75 165 LYS B CA 1
ATOM 4355 C C . LYS B 1 189 ? 43.616 97.010 34.424 1.00 25.95 165 LYS B C 1
ATOM 4356 O O . LYS B 1 189 ? 44.510 96.385 35.039 1.00 24.20 165 LYS B O 1
ATOM 4362 N N . VAL B 1 190 ? 43.484 96.930 33.106 1.00 23.75 166 VAL B N 1
ATOM 4363 C CA . VAL B 1 190 ? 44.364 96.078 32.353 1.00 23.77 166 VAL B CA 1
ATOM 4364 C C . VAL B 1 190 ? 45.824 96.470 32.599 1.00 24.34 166 VAL B C 1
ATOM 4365 O O . VAL B 1 190 ? 46.184 97.665 32.535 1.00 24.73 166 VAL B O 1
ATOM 4369 N N . GLY B 1 191 ? 46.649 95.475 32.837 1.00 24.55 167 GLY B N 1
ATOM 4370 C CA . GLY B 1 191 ? 48.071 95.697 33.152 1.00 26.08 167 GLY B CA 1
ATOM 4371 C C . GLY B 1 191 ? 48.345 95.737 34.655 1.00 27.56 167 GLY B C 1
ATOM 4372 O O . GLY B 1 191 ? 49.504 95.691 35.063 1.00 27.51 167 GLY B O 1
ATOM 4373 N N . ASP B 1 192 ? 47.313 95.840 35.480 1.00 27.42 168 ASP B N 1
ATOM 4374 C CA . ASP B 1 192 ? 47.526 95.804 36.938 1.00 29.68 168 ASP B CA 1
ATOM 4375 C C . ASP B 1 192 ? 47.968 94.418 37.401 1.00 30.85 168 ASP B C 1
ATOM 4376 O O . ASP B 1 192 ? 47.598 93.391 36.831 1.00 30.85 168 ASP B O 1
ATOM 4381 N N . VAL B 1 193 ? 48.775 94.394 38.450 1.00 30.58 169 VAL B N 1
ATOM 4382 C CA . VAL B 1 193 ? 49.192 93.144 39.068 1.00 30.79 169 VAL B CA 1
ATOM 4383 C C . VAL B 1 193 ? 48.870 93.270 40.557 1.00 33.36 169 VAL B C 1
ATOM 4384 O O . VAL B 1 193 ? 49.492 94.083 41.270 1.00 33.31 169 VAL B O 1
ATOM 4388 N N . LEU B 1 194 ? 47.898 92.483 41.010 1.00 33.63 170 LEU B N 1
ATOM 4389 C CA . LEU B 1 194 ? 47.437 92.489 42.397 1.00 35.28 170 LEU B CA 1
ATOM 4390 C C . LEU B 1 194 ? 47.958 91.299 43.200 1.00 36.83 170 LEU B C 1
ATOM 4391 O O . LEU B 1 194 ? 47.970 90.155 42.716 1.00 37.12 170 LEU B O 1
ATOM 4396 N N . GLU B 1 195 ? 48.388 91.576 44.433 1.00 37.01 171 GLU B N 1
ATOM 4397 C CA . GLU B 1 195 ? 48.853 90.544 45.364 1.00 38.56 171 GLU B CA 1
ATOM 4398 C C . GLU B 1 195 ? 47.779 90.328 46.410 1.00 37.81 171 GLU B C 1
ATOM 4399 O O . GLU B 1 195 ? 47.321 91.286 47.050 1.00 37.12 171 GLU B O 1
ATOM 4405 N N . ILE B 1 196 ? 47.347 89.083 46.563 1.00 37.13 172 ILE B N 1
ATOM 4406 C CA . ILE B 1 196 ? 46.364 88.731 47.580 1.00 37.34 172 ILE B CA 1
ATOM 4407 C C . ILE B 1 196 ? 46.923 87.463 48.189 1.00 36.89 172 ILE B C 1
ATOM 4408 O O . ILE B 1 196 ? 47.113 86.466 47.489 1.00 36.48 172 ILE B O 1
ATOM 4413 N N . GLY B 1 197 ? 47.211 87.488 49.490 1.00 36.21 173 GLY B N 1
ATOM 4414 C CA . GLY B 1 197 ? 47.780 86.314 50.142 1.00 34.10 173 GLY B CA 1
ATOM 4415 C C . GLY B 1 197 ? 48.974 85.840 49.342 1.00 33.01 173 GLY B C 1
ATOM 4416 O O . GLY B 1 197 ? 49.763 86.662 48.877 1.00 33.18 173 GLY B O 1
ATOM 4417 N N . ASP B 1 198 ? 49.090 84.528 49.128 1.00 30.67 174 ASP B N 1
ATOM 4418 C CA . ASP B 1 198 ? 50.190 84.000 48.328 1.00 29.31 174 ASP B CA 1
ATOM 4419 C C . ASP B 1 198 ? 49.911 83.905 46.795 1.00 29.79 174 ASP B C 1
ATOM 4420 O O . ASP B 1 198 ? 50.600 83.167 46.094 1.00 28.93 174 ASP B O 1
ATOM 4425 N N . VAL B 1 199 ? 48.923 84.641 46.281 1.00 29.31 175 VAL B N 1
ATOM 4426 C CA . VAL B 1 199 ? 48.639 84.579 44.828 1.00 29.90 175 VAL B CA 1
ATOM 4427 C C . VAL B 1 199 ? 48.775 85.930 44.118 1.00 30.32 175 VAL B C 1
ATOM 4428 O O . VAL B 1 199 ? 48.479 87.003 44.679 1.00 30.76 175 VAL B O 1
ATOM 4432 N N . LYS B 1 200 ? 49.212 85.876 42.871 1.00 30.10 176 LYS B N 1
ATOM 4433 C CA . LYS B 1 200 ? 49.347 87.081 42.053 1.00 30.99 176 LYS B CA 1
ATOM 4434 C C . LYS B 1 200 ? 48.203 87.099 41.005 1.00 30.73 176 LYS B C 1
ATOM 4435 O O . LYS B 1 200 ? 47.938 86.079 40.353 1.00 29.78 176 LYS B O 1
ATOM 4441 N N . ILE B 1 201 ? 47.520 88.234 40.884 1.00 29.57 177 ILE B N 1
ATOM 4442 C CA . ILE B 1 201 ? 46.427 88.414 39.933 1.00 29.61 177 ILE B CA 1
ATOM 4443 C C . ILE B 1 201 ? 46.829 89.420 38.864 1.00 28.42 177 ILE B C 1
ATOM 4444 O O . ILE B 1 201 ? 46.938 90.615 39.147 1.00 29.03 177 ILE B O 1
ATOM 4449 N N . ARG B 1 202 ? 47.029 88.946 37.633 1.00 26.61 178 ARG B N 1
ATOM 4450 C CA . ARG B 1 202 ? 47.299 89.828 36.521 1.00 25.25 178 ARG B CA 1
ATOM 4451 C C . ARG B 1 202 ? 45.980 90.151 35.815 1.00 26.61 178 ARG B C 1
ATOM 4452 O O . ARG B 1 202 ? 45.252 89.243 35.414 1.00 26.16 178 ARG B O 1
ATOM 4460 N N . VAL B 1 203 ? 45.669 91.437 35.681 1.00 24.80 179 VAL B N 1
ATOM 4461 C CA . VAL B 1 203 ? 44.469 91.863 35.028 1.00 23.64 179 VAL B CA 1
ATOM 4462 C C . VAL B 1 203 ? 44.834 92.003 33.542 1.00 24.98 179 VAL B C 1
ATOM 4463 O O . VAL B 1 203 ? 45.791 92.713 33.196 1.00 23.22 179 VAL B O 1
ATOM 4467 N N . LEU B 1 204 ? 44.080 91.314 32.666 1.00 22.97 180 LEU B N 1
ATOM 4468 C CA . LEU B 1 204 ? 44.399 91.309 31.235 1.00 21.24 180 LEU B CA 1
ATOM 4469 C C . LEU B 1 204 ? 43.201 91.691 30.357 1.00 21.27 180 LEU B C 1
ATOM 4470 O O . LEU B 1 204 ? 42.085 91.806 30.846 1.00 21.60 180 LEU B O 1
ATOM 4475 N N . ASP B 1 205 ? 43.441 91.924 29.068 1.00 20.22 181 ASP B N 1
ATOM 4476 C CA . ASP B 1 205 ? 42.378 92.360 28.191 1.00 20.20 181 ASP B CA 1
ATOM 4477 C C . ASP B 1 205 ? 41.269 91.313 28.117 1.00 17.56 181 ASP B C 1
ATOM 4478 O O . ASP B 1 205 ? 41.566 90.125 28.148 1.00 18.13 181 ASP B O 1
ATOM 4483 N N . SER B 1 206 ? 40.030 91.780 27.955 1.00 21.52 182 SER B N 1
ATOM 4484 C CA . SER B 1 206 ? 38.865 90.901 27.703 1.00 20.27 182 SER B CA 1
ATOM 4485 C C . SER B 1 206 ? 38.506 90.972 26.206 1.00 20.42 182 SER B C 1
ATOM 4486 O O . SER B 1 206 ? 38.794 91.974 25.541 1.00 17.44 182 SER B O 1
ATOM 4489 N N . PHE B 1 207 ? 37.852 89.914 25.688 1.00 18.19 183 PHE B N 1
ATOM 4490 C CA . PHE B 1 207 ? 37.413 89.909 24.278 1.00 17.73 183 PHE B CA 1
ATOM 4491 C C . PHE B 1 207 ? 35.921 89.657 24.230 1.00 19.86 183 PHE B C 1
ATOM 4492 O O . PHE B 1 207 ? 35.425 89.048 23.285 1.00 21.43 183 PHE B O 1
ATOM 4500 N N . ASP B 1 208 ? 35.226 90.147 25.260 1.00 18.78 184 ASP B N 1
ATOM 4501 C CA . ASP B 1 208 ? 33.784 89.981 25.392 1.00 20.94 184 ASP B CA 1
ATOM 4502 C C . ASP B 1 208 ? 33.089 91.018 24.522 1.00 18.65 184 ASP B C 1
ATOM 4503 O O . ASP B 1 208 ? 32.717 92.093 24.986 1.00 19.33 184 ASP B O 1
ATOM 4508 N N . ARG B 1 209 ? 32.908 90.682 23.248 1.00 18.54 185 ARG B N 1
ATOM 4509 C CA . ARG B 1 209 ? 32.268 91.589 22.284 1.00 19.70 185 ARG B CA 1
ATOM 4510 C C . ARG B 1 209 ? 30.833 91.944 22.700 1.00 19.86 185 ARG B C 1
ATOM 4511 O O . ARG B 1 209 ? 30.332 93.040 22.387 1.00 22.20 185 ARG B O 1
ATOM 4519 N N . THR B 1 210 ? 30.150 91.028 23.390 1.00 20.61 186 THR B N 1
ATOM 4520 C CA . THR B 1 210 ? 28.772 91.305 23.859 1.00 21.21 186 THR B CA 1
ATOM 4521 C C . THR B 1 210 ? 28.774 92.502 24.868 1.00 22.11 186 THR B C 1
ATOM 4522 O O . THR B 1 210 ? 27.893 93.400 24.823 1.00 22.26 186 THR B O 1
ATOM 4526 N N . ALA B 1 211 ? 29.756 92.496 25.752 1.00 23.37 187 ALA B N 1
ATOM 4527 C CA . ALA B 1 211 ? 29.933 93.566 26.784 1.00 24.56 187 ALA B CA 1
ATOM 4528 C C . ALA B 1 211 ? 30.014 94.964 26.150 1.00 25.94 187 ALA B C 1
ATOM 4529 O O . ALA B 1 211 ? 29.438 95.955 26.663 1.00 27.59 187 ALA B O 1
ATOM 4531 N N . LEU B 1 212 ? 30.681 95.051 25.002 1.00 26.77 188 LEU B N 1
ATOM 4532 C CA . LEU B 1 212 ? 30.833 96.328 24.295 1.00 26.81 188 LEU B CA 1
ATOM 4533 C C . LEU B 1 212 ? 29.506 96.993 23.950 1.00 28.90 188 LEU B C 1
ATOM 4534 O O . LEU B 1 212 ? 29.384 98.215 24.037 1.00 28.58 188 LEU B O 1
ATOM 4539 N N . VAL B 1 213 ? 28.499 96.187 23.631 1.00 26.70 189 VAL B N 1
ATOM 4540 C CA . VAL B 1 213 ? 27.197 96.715 23.222 1.00 28.32 189 VAL B CA 1
ATOM 4541 C C . VAL B 1 213 ? 26.080 96.569 24.268 1.00 29.12 189 VAL B C 1
ATOM 4542 O O . VAL B 1 213 ? 24.877 96.717 23.952 1.00 31.60 189 VAL B O 1
ATOM 4546 N N . THR B 1 214 ? 26.476 96.215 25.496 1.00 29.01 190 THR B N 1
ATOM 4547 C CA . THR B 1 214 ? 25.565 96.047 26.623 1.00 28.85 190 THR B CA 1
ATOM 4548 C C . THR B 1 214 ? 25.452 97.423 27.261 1.00 29.77 190 THR B C 1
ATOM 4549 O O . THR B 1 214 ? 26.172 97.752 28.198 1.00 31.25 190 THR B O 1
ATOM 4553 N N . LEU B 1 215 ? 24.538 98.224 26.748 1.00 31.52 191 LEU B N 1
ATOM 4554 C CA . LEU B 1 215 ? 24.449 99.607 27.192 1.00 32.07 191 LEU B CA 1
ATOM 4555 C C . LEU B 1 215 ? 23.058 99.930 27.703 1.00 33.73 191 LEU B C 1
ATOM 4556 O O . LEU B 1 215 ? 22.087 99.275 27.327 1.00 32.34 191 LEU B O 1
ATOM 4561 N N . PRO B 1 216 ? 22.960 100.916 28.623 1.00 35.47 192 PRO B N 1
ATOM 4562 C CA . PRO B 1 216 ? 21.667 101.318 29.146 1.00 34.85 192 PRO B CA 1
ATOM 4563 C C . PRO B 1 216 ? 20.703 101.778 28.060 1.00 35.00 192 PRO B C 1
ATOM 4564 O O . PRO B 1 216 ? 21.157 102.318 27.049 1.00 34.26 192 PRO B O 1
ATOM 4568 N N . LYS B 1 217 ? 19.393 101.569 28.259 1.00 35.23 193 LYS B N 1
ATOM 4569 C CA . LYS B 1 217 ? 18.378 102.072 27.312 1.00 36.26 193 LYS B CA 1
ATOM 4570 C C . LYS B 1 217 ? 18.623 103.549 27.030 1.00 35.52 193 LYS B C 1
ATOM 4571 O O . LYS B 1 217 ? 19.029 104.294 27.933 1.00 37.66 193 LYS B O 1
ATOM 4577 N N . GLY B 1 218 ? 18.366 103.972 25.798 1.00 32.93 194 GLY B N 1
ATOM 4578 C CA . GLY B 1 218 ? 18.580 105.371 25.418 1.00 33.71 194 GLY B CA 1
ATOM 4579 C C . GLY B 1 218 ? 20.012 105.774 25.113 1.00 33.56 194 GLY B C 1
ATOM 4580 O O . GLY B 1 218 ? 20.248 106.918 24.717 1.00 33.18 194 GLY B O 1
ATOM 4581 N N . VAL B 1 219 ? 20.958 104.845 25.317 1.00 31.75 195 VAL B N 1
ATOM 4582 C CA . VAL B 1 219 ? 22.379 105.031 24.954 1.00 30.67 195 VAL B CA 1
ATOM 4583 C C . VAL B 1 219 ? 22.597 104.230 23.659 1.00 30.56 195 VAL B C 1
ATOM 4584 O O . VAL B 1 219 ? 22.300 103.035 23.599 1.00 30.40 195 VAL B O 1
ATOM 4588 N N . SER B 1 220 ? 23.063 104.908 22.625 1.00 28.82 196 SER B N 1
ATOM 4589 C CA . SER B 1 220 ? 23.243 104.313 21.310 1.00 28.71 196 SER B CA 1
ATOM 4590 C C . SER B 1 220 ? 24.431 103.350 21.143 1.00 27.95 196 SER B C 1
ATOM 4591 O O . SER B 1 220 ? 25.585 103.648 21.547 1.00 26.69 196 SER B O 1
ATOM 4594 N N . SER B 1 221 ? 24.145 102.208 20.514 1.00 26.54 197 SER B N 1
ATOM 4595 C CA . SER B 1 221 ? 25.206 101.278 20.143 1.00 25.36 197 SER B CA 1
ATOM 4596 C C . SER B 1 221 ? 25.499 101.368 18.621 1.00 26.20 197 SER B C 1
ATOM 4597 O O . SER B 1 221 ? 26.137 100.489 18.049 1.00 24.54 197 SER B O 1
ATOM 4600 N N . TYR B 1 222 ? 24.966 102.398 17.946 1.00 26.88 198 TYR B N 1
ATOM 4601 C CA . TYR B 1 222 ? 25.366 102.650 16.551 1.00 27.72 198 TYR B CA 1
ATOM 4602 C C . TYR B 1 222 ? 26.691 103.425 16.612 1.00 28.39 198 TYR B C 1
ATOM 4603 O O . TYR B 1 222 ? 27.486 103.433 15.664 1.00 28.69 198 TYR B O 1
ATOM 4612 N N . ASP B 1 223 ? 26.919 104.073 17.742 1.00 27.79 199 ASP B N 1
ATOM 4613 C CA . ASP B 1 223 ? 28.058 104.946 17.937 1.00 29.54 199 ASP B CA 1
ATOM 4614 C C . ASP B 1 223 ? 29.401 104.188 18.026 1.00 29.42 199 ASP B C 1
ATOM 4615 O O . ASP B 1 223 ? 29.577 103.350 18.904 1.00 28.97 199 ASP B O 1
ATOM 4620 N N . LYS B 1 224 ? 30.337 104.479 17.114 1.00 27.66 200 LYS B N 1
ATOM 4621 C CA . LYS B 1 224 ? 31.665 103.803 17.126 1.00 27.34 200 LYS B CA 1
ATOM 4622 C C . LYS B 1 224 ? 32.502 104.116 18.358 1.00 27.49 200 LYS B C 1
ATOM 4623 O O . LYS B 1 224 ? 33.426 103.358 18.684 1.00 26.58 200 LYS B O 1
ATOM 4629 N N . ALA B 1 225 ? 32.185 105.196 19.083 1.00 27.79 201 ALA B N 1
ATOM 4630 C CA . ALA B 1 225 ? 32.996 105.507 20.274 1.00 27.51 201 ALA B CA 1
ATOM 4631 C C . ALA B 1 225 ? 32.887 104.446 21.370 1.00 25.76 201 ALA B C 1
ATOM 4632 O O . ALA B 1 225 ? 33.758 104.350 22.233 1.00 25.79 201 ALA B O 1
ATOM 4634 N N . ILE B 1 226 ? 31.832 103.637 21.323 1.00 25.75 202 ILE B N 1
ATOM 4635 C CA . ILE B 1 226 ? 31.629 102.579 22.333 1.00 26.26 202 ILE B CA 1
ATOM 4636 C C . ILE B 1 226 ? 32.676 101.473 22.210 1.00 26.27 202 ILE B C 1
ATOM 4637 O O . ILE B 1 226 ? 32.880 100.712 23.148 1.00 25.81 202 ILE B O 1
ATOM 4642 N N . LEU B 1 227 ? 33.349 101.412 21.062 1.00 25.21 203 LEU B N 1
ATOM 4643 C CA . LEU B 1 227 ? 34.325 100.361 20.783 1.00 24.91 203 LEU B CA 1
ATOM 4644 C C . LEU B 1 227 ? 35.579 100.458 21.625 1.00 26.31 203 LEU B C 1
ATOM 4645 O O . LEU B 1 227 ? 36.338 99.497 21.719 1.00 26.80 203 LEU B O 1
ATOM 4650 N N . ASP B 1 228 ? 35.801 101.613 22.235 1.00 26.23 204 ASP B N 1
ATOM 4651 C CA . ASP B 1 228 ? 36.957 101.751 23.116 1.00 27.63 204 ASP B CA 1
ATOM 4652 C C . ASP B 1 228 ? 36.632 101.377 24.551 1.00 26.89 204 ASP B C 1
ATOM 4653 O O . ASP B 1 228 ? 37.500 101.465 25.419 1.00 26.97 204 ASP B O 1
ATOM 4658 N N . GLY B 1 229 ? 35.407 100.932 24.805 1.00 25.95 205 GLY B N 1
ATOM 4659 C CA . GLY B 1 229 ? 34.979 100.690 26.192 1.00 28.10 205 GLY B CA 1
ATOM 4660 C C . GLY B 1 229 ? 35.203 99.378 26.919 1.00 26.79 205 GLY B C 1
ATOM 4661 O O . GLY B 1 229 ? 34.719 99.204 28.042 1.00 26.44 205 GLY B O 1
ATOM 4662 N N . MET B 1 230 ? 35.931 98.445 26.316 1.00 26.03 206 MET B N 1
ATOM 4663 C CA . MET B 1 230 ? 36.062 97.127 26.938 1.00 23.74 206 MET B CA 1
ATOM 4664 C C . MET B 1 230 ? 36.641 97.209 28.360 1.00 25.52 206 MET B C 1
ATOM 4665 O O . MET B 1 230 ? 36.044 96.706 29.322 1.00 24.94 206 MET B O 1
ATOM 4670 N N . ASP B 1 231 ? 37.776 97.889 28.467 1.00 25.54 207 ASP B N 1
ATOM 4671 C CA . ASP B 1 231 ? 38.550 97.934 29.709 1.00 28.87 207 ASP B CA 1
ATOM 4672 C C . ASP B 1 231 ? 37.800 98.451 30.914 1.00 30.49 207 ASP B C 1
ATOM 4673 O O . ASP B 1 231 ? 38.100 98.056 32.052 1.00 30.53 207 ASP B O 1
ATOM 4678 N N A GLU B 1 232 ? 36.835 99.330 30.666 0.60 30.80 208 GLU B N 1
ATOM 4679 N N B GLU B 1 232 ? 36.838 99.336 30.676 0.40 31.05 208 GLU B N 1
ATOM 4680 C CA A GLU B 1 232 ? 36.073 99.936 31.742 0.60 32.93 208 GLU B CA 1
ATOM 4681 C CA B GLU B 1 232 ? 36.044 99.928 31.743 0.40 32.95 208 GLU B CA 1
ATOM 4682 C C A GLU B 1 232 ? 35.071 98.955 32.350 0.60 33.08 208 GLU B C 1
ATOM 4683 C C B GLU B 1 232 ? 35.168 98.872 32.398 0.40 32.89 208 GLU B C 1
ATOM 4684 O O A GLU B 1 232 ? 34.662 99.125 33.502 0.60 34.83 208 GLU B O 1
ATOM 4685 O O B GLU B 1 232 ? 34.953 98.905 33.615 0.40 34.00 208 GLU B O 1
ATOM 4696 N N . ARG B 1 233 ? 34.701 97.917 31.594 1.00 33.02 209 ARG B N 1
ATOM 4697 C CA . ARG B 1 233 ? 33.726 96.938 32.061 1.00 31.61 209 ARG B CA 1
ATOM 4698 C C . ARG B 1 233 ? 33.973 95.433 31.958 1.00 30.76 209 ARG B C 1
ATOM 4699 O O . ARG B 1 233 ? 33.112 94.644 32.399 1.00 31.08 209 ARG B O 1
ATOM 4707 N N . ALA B 1 234 ? 35.087 95.030 31.350 1.00 28.60 210 ALA B N 1
ATOM 4708 C CA . ALA B 1 234 ? 35.413 93.613 31.228 1.00 26.58 210 ALA B CA 1
ATOM 4709 C C . ALA B 1 234 ? 36.925 93.419 31.171 1.00 24.68 210 ALA B C 1
ATOM 4710 O O . ALA B 1 234 ? 37.633 94.160 30.458 1.00 23.81 210 ALA B O 1
ATOM 4712 N N . VAL B 1 235 ? 37.400 92.428 31.930 1.00 22.36 211 VAL B N 1
ATOM 4713 C CA . VAL B 1 235 ? 38.813 92.028 31.947 1.00 21.87 211 VAL B CA 1
ATOM 4714 C C . VAL B 1 235 ? 38.895 90.502 32.043 1.00 21.27 211 VAL B C 1
ATOM 4715 O O . VAL B 1 235 ? 37.915 89.849 32.390 1.00 20.34 211 VAL B O 1
ATOM 4719 N N . ASN B 1 236 ? 40.055 89.968 31.700 1.00 20.76 212 ASN B N 1
ATOM 4720 C CA . ASN B 1 236 ? 40.380 88.560 31.873 1.00 20.94 212 ASN B CA 1
ATOM 4721 C C . ASN B 1 236 ? 41.383 88.536 33.003 1.00 23.13 212 ASN B C 1
ATOM 4722 O O . ASN B 1 236 ? 42.076 89.538 33.221 1.00 23.12 212 ASN B O 1
ATOM 4727 N N . TYR B 1 237 ? 41.451 87.423 33.727 1.00 22.66 213 TYR B N 1
ATOM 4728 C CA . TYR B 1 237 ? 42.404 87.292 34.827 1.00 21.83 213 TYR B CA 1
ATOM 4729 C C . TYR B 1 237 ? 43.363 86.138 34.636 1.00 22.52 213 TYR B C 1
ATOM 4730 O O . TYR B 1 237 ? 42.963 85.045 34.229 1.00 23.48 213 TYR B O 1
ATOM 4739 N N . LEU B 1 238 ? 44.650 86.375 34.881 1.00 19.73 214 LEU B N 1
ATOM 4740 C CA . LEU B 1 238 ? 45.595 85.282 34.921 1.00 19.96 214 LEU B CA 1
ATOM 4741 C C . LEU B 1 238 ? 46.006 85.230 36.399 1.00 23.51 214 LEU B C 1
ATOM 4742 O O . LEU B 1 238 ? 46.615 86.191 36.889 1.00 23.72 214 LEU B O 1
ATOM 4747 N N . ILE B 1 239 ? 45.681 84.148 37.087 1.00 23.59 215 ILE B N 1
ATOM 4748 C CA . ILE B 1 239 ? 45.958 84.017 38.535 1.00 25.70 215 ILE B CA 1
ATOM 4749 C C . ILE B 1 239 ? 47.128 83.087 38.721 1.00 26.05 215 ILE B C 1
ATOM 4750 O O . ILE B 1 239 ? 47.077 81.929 38.312 1.00 25.09 215 ILE B O 1
ATOM 4755 N N . GLU B 1 240 ? 48.209 83.589 39.331 1.00 25.38 216 GLU B N 1
ATOM 4756 C CA . GLU B 1 240 ? 49.413 82.786 39.505 1.00 26.32 216 GLU B CA 1
ATOM 4757 C C . GLU B 1 240 ? 49.580 82.315 40.932 1.00 26.47 216 GLU B C 1
ATOM 4758 O O . GLU B 1 240 ? 49.591 83.158 41.871 1.00 24.69 216 GLU B O 1
ATOM 4764 N N . THR B 1 241 ? 49.716 80.992 41.082 1.00 26.38 217 THR B N 1
ATOM 4765 C CA . THR B 1 241 ? 49.876 80.338 42.396 1.00 27.46 217 THR B CA 1
ATOM 4766 C C . THR B 1 241 ? 51.178 79.532 42.390 1.00 27.81 217 THR B C 1
ATOM 4767 O O . THR B 1 241 ? 51.800 79.341 41.334 1.00 28.48 217 THR B O 1
ATOM 4771 N N . SER B 1 242 ? 51.563 79.009 43.557 1.00 28.52 218 SER B N 1
ATOM 4772 C CA . SER B 1 242 ? 52.776 78.203 43.673 1.00 28.33 218 SER B CA 1
ATOM 4773 C C . SER B 1 242 ? 52.603 76.864 42.986 1.00 27.67 218 SER B C 1
ATOM 4774 O O . SER B 1 242 ? 53.553 76.112 42.837 1.00 26.78 218 SER B O 1
ATOM 4777 N N . GLY B 1 243 ? 51.364 76.532 42.637 1.00 26.79 219 GLY B N 1
ATOM 4778 C CA . GLY B 1 243 ? 51.092 75.295 41.906 1.00 26.26 219 GLY B CA 1
ATOM 4779 C C . GLY B 1 243 ? 50.885 75.517 40.404 1.00 26.66 219 GLY B C 1
ATOM 4780 O O . GLY B 1 243 ? 50.735 74.553 39.664 1.00 29.08 219 GLY B O 1
ATOM 4781 N N . GLY B 1 244 ? 50.933 76.772 39.952 1.00 25.19 220 GLY B N 1
ATOM 4782 C CA . GLY B 1 244 ? 50.737 77.088 38.522 1.00 22.98 220 GLY B CA 1
ATOM 4783 C C . GLY B 1 244 ? 49.709 78.187 38.333 1.00 21.55 220 GLY B C 1
ATOM 4784 O O . GLY B 1 244 ? 49.154 78.735 39.324 1.00 20.49 220 GLY B O 1
ATOM 4785 N N . SER B 1 245 ? 49.392 78.477 37.056 1.00 20.73 221 SER B N 1
ATOM 4786 C CA . SER B 1 245 ? 48.492 79.558 36.737 1.00 19.38 221 SER B CA 1
ATOM 4787 C C . SER B 1 245 ? 47.197 79.123 36.044 1.00 19.86 221 SER B C 1
ATOM 4788 O O . SER B 1 245 ? 47.183 78.133 35.322 1.00 21.15 221 SER B O 1
ATOM 4791 N N . VAL B 1 246 ? 46.168 79.919 36.258 1.00 17.84 222 VAL B N 1
ATOM 4792 C CA . VAL B 1 246 ? 44.869 79.697 35.629 1.00 19.90 222 VAL B CA 1
ATOM 4793 C C . VAL B 1 246 ? 44.403 80.989 34.972 1.00 19.61 222 VAL B C 1
ATOM 4794 O O . VAL B 1 246 ? 44.489 82.083 35.546 1.00 19.27 222 VAL B O 1
ATOM 4798 N N . TYR B 1 247 ? 43.920 80.883 33.729 1.00 18.70 223 TYR B N 1
ATOM 4799 C CA . TYR B 1 247 ? 43.459 82.025 33.006 1.00 18.13 223 TYR B CA 1
ATOM 4800 C C . TYR B 1 247 ? 41.938 81.942 32.958 1.00 19.40 223 TYR B C 1
ATOM 4801 O O . TYR B 1 247 ? 41.386 80.964 32.470 1.00 19.60 223 TYR B O 1
ATOM 4810 N N . HIS B 1 248 ? 41.274 82.945 33.509 1.00 19.25 224 HIS B N 1
ATOM 4811 C CA . HIS B 1 248 ? 39.806 82.987 33.549 1.00 16.85 224 HIS B CA 1
ATOM 4812 C C . HIS B 1 248 ? 39.435 84.023 32.496 1.00 18.44 224 HIS B C 1
ATOM 4813 O O . HIS B 1 248 ? 39.666 85.231 32.668 1.00 17.68 224 HIS B O 1
ATOM 4820 N N . SER B 1 249 ? 38.858 83.557 31.381 1.00 18.39 225 SER B N 1
ATOM 4821 C CA . SER B 1 249 ? 38.503 84.464 30.284 1.00 17.49 225 SER B CA 1
ATOM 4822 C C . SER B 1 249 ? 37.119 85.114 30.392 1.00 18.64 225 SER B C 1
ATOM 4823 O O . SER B 1 249 ? 36.675 85.729 29.428 1.00 18.55 225 SER B O 1
ATOM 4826 N N . GLY B 1 250 ? 36.425 84.988 31.535 1.00 18.88 226 GLY B N 1
ATOM 4827 C CA . GLY B 1 250 ? 35.036 85.506 31.657 1.00 19.60 226 GLY B CA 1
ATOM 4828 C C . GLY B 1 250 ? 34.253 84.884 30.506 1.00 21.28 226 GLY B C 1
ATOM 4829 O O . GLY B 1 250 ? 34.335 83.669 30.310 1.00 21.65 226 GLY B O 1
ATOM 4830 N N . ASP B 1 251 ? 33.457 85.661 29.776 1.00 21.48 227 ASP B N 1
ATOM 4831 C CA . ASP B 1 251 ? 32.952 85.071 28.543 1.00 23.10 227 ASP B CA 1
ATOM 4832 C C . ASP B 1 251 ? 33.427 85.784 27.284 1.00 20.81 227 ASP B C 1
ATOM 4833 O O . ASP B 1 251 ? 32.651 86.178 26.397 1.00 21.77 227 ASP B O 1
ATOM 4838 N N . SER B 1 252 ? 34.750 85.967 27.238 1.00 17.89 228 SER B N 1
ATOM 4839 C CA . SER B 1 252 ? 35.379 86.505 26.073 1.00 17.28 228 SER B CA 1
ATOM 4840 C C . SER B 1 252 ? 35.015 85.619 24.881 1.00 18.59 228 SER B C 1
ATOM 4841 O O . SER B 1 252 ? 34.907 84.379 25.007 1.00 17.28 228 SER B O 1
ATOM 4844 N N . HIS B 1 253 ? 34.794 86.272 23.760 1.00 16.56 229 HIS B N 1
ATOM 4845 C CA . HIS B 1 253 ? 34.609 85.569 22.492 1.00 17.53 229 HIS B CA 1
ATOM 4846 C C . HIS B 1 253 ? 36.008 85.203 22.019 1.00 17.60 229 HIS B C 1
ATOM 4847 O O . HIS B 1 253 ? 37.000 85.341 22.759 1.00 18.71 229 HIS B O 1
ATOM 4854 N N . TYR B 1 254 ? 36.145 84.741 20.780 1.00 15.50 230 TYR B N 1
ATOM 4855 C CA . TYR B 1 254 ? 37.464 84.415 20.294 1.00 16.09 230 TYR B CA 1
ATOM 4856 C C . TYR B 1 254 ? 38.242 85.657 19.837 1.00 16.43 230 TYR B C 1
ATOM 4857 O O . TYR B 1 254 ? 37.745 86.459 19.072 1.00 17.14 230 TYR B O 1
ATOM 4866 N N . SER B 1 255 ? 39.491 85.788 20.273 1.00 15.37 231 SER B N 1
ATOM 4867 C CA . SER B 1 255 ? 40.359 86.817 19.713 1.00 16.98 231 SER B CA 1
ATOM 4868 C C . SER B 1 255 ? 41.769 86.327 19.421 1.00 16.81 231 SER B C 1
ATOM 4869 O O . SER B 1 255 ? 42.323 85.549 20.167 1.00 16.01 231 SER B O 1
ATOM 4872 N N . ASN B 1 256 ? 42.331 86.772 18.296 1.00 16.45 232 ASN B N 1
ATOM 4873 C CA . ASN B 1 256 ? 43.739 86.495 17.997 1.00 18.91 232 ASN B CA 1
ATOM 4874 C C . ASN B 1 256 ? 44.638 86.949 19.156 1.00 17.52 232 ASN B C 1
ATOM 4875 O O . ASN B 1 256 ? 45.709 86.363 19.368 1.00 18.17 232 ASN B O 1
ATOM 4880 N N . TYR B 1 257 ? 44.188 87.956 19.911 1.00 19.04 233 TYR B N 1
ATOM 4881 C CA . TYR B 1 257 ? 45.024 88.548 20.976 1.00 19.29 233 TYR B CA 1
ATOM 4882 C C . TYR B 1 257 ? 45.292 87.585 22.162 1.00 19.71 233 TYR B C 1
ATOM 4883 O O . TYR B 1 257 ? 46.194 87.820 22.986 1.00 19.58 233 TYR B O 1
ATOM 4892 N N . TYR B 1 258 ? 44.533 86.480 22.232 1.00 16.57 234 TYR B N 1
ATOM 4893 C CA . TYR B 1 258 ? 44.877 85.404 23.168 1.00 16.55 234 TYR B CA 1
ATOM 4894 C C . TYR B 1 258 ? 46.326 85.021 22.927 1.00 16.46 234 TYR B C 1
ATOM 4895 O O . TYR B 1 258 ? 47.023 84.580 23.859 1.00 18.04 234 TYR B O 1
ATOM 4904 N N . ALA B 1 259 ? 46.764 85.072 21.672 1.00 16.03 235 ALA B N 1
ATOM 4905 C CA . ALA B 1 259 ? 48.171 84.693 21.363 1.00 16.88 235 ALA B CA 1
ATOM 4906 C C . ALA B 1 259 ? 49.181 85.689 22.003 1.00 18.67 235 ALA B C 1
ATOM 4907 O O . ALA B 1 259 ? 50.288 85.290 22.375 1.00 17.65 235 ALA B O 1
ATOM 4909 N N . LYS B 1 260 ? 48.780 86.946 22.155 1.00 20.14 236 LYS B N 1
ATOM 4910 C CA . LYS B 1 260 ? 49.665 87.969 22.818 1.00 20.89 236 LYS B CA 1
ATOM 4911 C C . LYS B 1 260 ? 49.765 87.563 24.285 1.00 21.68 236 LYS B C 1
ATOM 4912 O O . LYS B 1 260 ? 50.848 87.415 24.811 1.00 21.28 236 LYS B O 1
ATOM 4918 N N . HIS B 1 261 ? 48.633 87.283 24.927 1.00 19.39 237 HIS B N 1
ATOM 4919 C CA . HIS B 1 261 ? 48.668 86.805 26.320 1.00 21.10 237 HIS B CA 1
ATOM 4920 C C . HIS B 1 261 ? 49.505 85.541 26.468 1.00 22.29 237 HIS B C 1
ATOM 4921 O O . HIS B 1 261 ? 50.299 85.399 27.415 1.00 23.71 237 HIS B O 1
ATOM 4928 N N . GLY B 1 262 ? 49.359 84.621 25.507 1.00 20.46 238 GLY B N 1
ATOM 4929 C CA . GLY B 1 262 ? 50.116 83.357 25.530 1.00 20.93 238 GLY B CA 1
ATOM 4930 C C . GLY B 1 262 ? 51.620 83.511 25.303 1.00 20.70 238 GLY B C 1
ATOM 4931 O O . GLY B 1 262 ? 52.391 82.720 25.818 1.00 20.31 238 GLY B O 1
ATOM 4932 N N . ASN B 1 263 ? 52.010 84.491 24.506 1.00 19.64 239 ASN B N 1
ATOM 4933 C CA . ASN B 1 263 ? 53.448 84.794 24.260 1.00 21.43 239 ASN B CA 1
ATOM 4934 C C . ASN B 1 263 ? 54.064 85.381 25.530 1.00 22.26 239 ASN B C 1
ATOM 4935 O O . ASN B 1 263 ? 55.217 85.073 25.849 1.00 25.09 239 ASN B O 1
ATOM 4940 N N . ASP B 1 264 ? 53.301 86.225 26.218 1.00 23.33 240 ASP B N 1
ATOM 4941 C CA . ASP B 1 264 ? 53.813 86.974 27.411 1.00 24.00 240 ASP B CA 1
ATOM 4942 C C . ASP B 1 264 ? 53.883 86.208 28.716 1.00 26.74 240 ASP B C 1
ATOM 4943 O O . ASP B 1 264 ? 54.776 86.487 29.582 1.00 24.59 240 ASP B O 1
ATOM 4948 N N . TYR B 1 265 ? 52.963 85.256 28.906 1.00 23.65 241 TYR B N 1
ATOM 4949 C CA . TYR B 1 265 ? 52.859 84.542 30.185 1.00 25.34 241 TYR B CA 1
ATOM 4950 C C . TYR B 1 265 ? 52.774 83.032 30.069 1.00 25.81 241 TYR B C 1
ATOM 4951 O O . TYR B 1 265 ? 52.244 82.514 29.064 1.00 24.93 241 TYR B O 1
ATOM 4960 N N . GLN B 1 266 ? 53.250 82.317 31.102 1.00 25.60 242 GLN B N 1
ATOM 4961 C CA . GLN B 1 266 ? 53.068 80.857 31.168 1.00 25.89 242 GLN B CA 1
ATOM 4962 C C . GLN B 1 266 ? 51.649 80.620 31.727 1.00 26.20 242 GLN B C 1
ATOM 4963 O O . GLN B 1 266 ? 51.321 81.007 32.854 1.00 25.86 242 GLN B O 1
ATOM 4969 N N . ILE B 1 267 ? 50.780 80.030 30.901 1.00 22.47 243 ILE B N 1
ATOM 4970 C CA . ILE B 1 267 ? 49.408 79.779 31.282 1.00 21.89 243 ILE B CA 1
ATOM 4971 C C . ILE B 1 267 ? 49.219 78.285 31.392 1.00 21.75 243 ILE B C 1
ATOM 4972 O O . ILE B 1 267 ? 49.311 77.605 30.389 1.00 24.51 243 ILE B O 1
ATOM 4977 N N . ASP B 1 268 ? 48.987 77.769 32.596 1.00 19.35 244 ASP B N 1
ATOM 4978 C CA . ASP B 1 268 ? 48.838 76.338 32.744 1.00 19.57 244 ASP B CA 1
ATOM 4979 C C . ASP B 1 268 ? 47.442 75.858 32.372 1.00 17.79 244 ASP B C 1
ATOM 4980 O O . ASP B 1 268 ? 47.330 74.995 31.502 1.00 18.60 244 ASP B O 1
ATOM 4985 N N . VAL B 1 269 ? 46.440 76.443 33.003 1.00 17.04 245 VAL B N 1
ATOM 4986 C CA . VAL B 1 269 ? 45.026 76.054 32.808 1.00 17.11 245 VAL B CA 1
ATOM 4987 C C . VAL B 1 269 ? 44.253 77.215 32.235 1.00 18.77 245 VAL B C 1
ATOM 4988 O O . VAL B 1 269 ? 44.273 78.339 32.766 1.00 16.55 245 VAL B O 1
ATOM 4992 N N . ALA B 1 270 ? 43.515 76.968 31.142 1.00 18.16 246 ALA B N 1
ATOM 4993 C CA . ALA B 1 270 ? 42.696 78.034 30.521 1.00 16.33 246 ALA B CA 1
ATOM 4994 C C . ALA B 1 270 ? 41.220 77.694 30.651 1.00 18.92 246 ALA B C 1
ATOM 4995 O O . ALA B 1 270 ? 40.803 76.595 30.257 1.00 16.06 246 ALA B O 1
ATOM 4997 N N . LEU B 1 271 ? 40.441 78.614 31.232 1.00 17.70 247 LEU B N 1
ATOM 4998 C CA . LEU B 1 271 ? 38.989 78.447 31.409 1.00 18.24 247 LEU B CA 1
ATOM 4999 C C . LEU B 1 271 ? 38.327 79.307 30.330 1.00 18.69 247 LEU B C 1
ATOM 5000 O O . LEU B 1 271 ? 38.473 80.539 30.313 1.00 18.88 247 LEU B O 1
ATOM 5005 N N . LEU B 1 272 ? 37.586 78.656 29.428 1.00 16.67 248 LEU B N 1
ATOM 5006 C CA . LEU B 1 272 ? 36.999 79.319 28.248 1.00 15.31 248 LEU B CA 1
ATOM 5007 C C . LEU B 1 272 ? 35.505 79.028 28.192 1.00 16.24 248 LEU B C 1
ATOM 5008 O O . LEU B 1 272 ? 35.088 77.877 28.361 1.00 16.18 248 LEU B O 1
ATOM 5013 N N . SER B 1 273 ? 34.717 80.064 27.945 1.00 17.15 249 SER B N 1
ATOM 5014 C CA . SER B 1 273 ? 33.270 79.914 27.909 1.00 18.10 249 SER B CA 1
ATOM 5015 C C . SER B 1 273 ? 32.846 79.244 26.611 1.00 16.95 249 SER B C 1
ATOM 5016 O O . SER B 1 273 ? 33.318 79.607 25.556 1.00 18.71 249 SER B O 1
ATOM 5019 N N . TYR B 1 274 ? 31.923 78.305 26.729 1.00 15.34 250 TYR B N 1
ATOM 5020 C CA . TYR B 1 274 ? 31.491 77.502 25.610 1.00 15.75 250 TYR B CA 1
ATOM 5021 C C . TYR B 1 274 ? 29.974 77.385 25.653 1.00 14.35 250 TYR B C 1
ATOM 5022 O O . TYR B 1 274 ? 29.408 77.448 26.709 1.00 16.75 250 TYR B O 1
ATOM 5031 N N . GLY B 1 275 ? 29.339 77.207 24.493 1.00 15.98 251 GLY B N 1
ATOM 5032 C CA . GLY B 1 275 ? 27.896 76.990 24.485 1.00 15.61 251 GLY B CA 1
ATOM 5033 C C . GLY B 1 275 ? 27.438 76.844 23.028 1.00 17.15 251 GLY B C 1
ATOM 5034 O O . GLY B 1 275 ? 28.217 77.093 22.098 1.00 20.25 251 GLY B O 1
ATOM 5035 N N . GLU B 1 276 ? 26.174 76.457 22.829 1.00 17.18 252 GLU B N 1
ATOM 5036 C CA . GLU B 1 276 ? 25.649 76.279 21.477 1.00 14.60 252 GLU B CA 1
ATOM 5037 C C . GLU B 1 276 ? 24.920 77.552 21.125 1.00 13.89 252 GLU B C 1
ATOM 5038 O O . GLU B 1 276 ? 23.865 77.811 21.678 1.00 15.48 252 GLU B O 1
ATOM 5044 N N . ASN B 1 277 ? 25.432 78.299 20.173 1.00 13.34 253 ASN B N 1
ATOM 5045 C CA . ASN B 1 277 ? 24.821 79.591 19.807 1.00 13.96 253 ASN B CA 1
ATOM 5046 C C . ASN B 1 277 ? 23.515 79.323 19.052 1.00 14.90 253 ASN B C 1
ATOM 5047 O O . ASN B 1 277 ? 23.511 78.511 18.143 1.00 14.76 253 ASN B O 1
ATOM 5052 N N . PRO B 1 278 ? 22.409 79.992 19.437 1.00 17.62 254 PRO B N 1
ATOM 5053 C CA . PRO B 1 278 ? 21.187 79.918 18.592 1.00 15.29 254 PRO B CA 1
ATOM 5054 C C . PRO B 1 278 ? 21.481 80.508 17.201 1.00 15.44 254 PRO B C 1
ATOM 5055 O O . PRO B 1 278 ? 22.419 81.276 17.010 1.00 15.59 254 PRO B O 1
ATOM 5059 N N . ARG B 1 279 ? 20.653 80.156 16.222 1.00 14.44 255 ARG B N 1
ATOM 5060 C CA . ARG B 1 279 ? 20.823 80.670 14.866 1.00 15.16 255 ARG B CA 1
ATOM 5061 C C . ARG B 1 279 ? 20.736 82.214 14.903 1.00 17.11 255 ARG B C 1
ATOM 5062 O O . ARG B 1 279 ? 19.765 82.750 15.439 1.00 17.11 255 ARG B O 1
ATOM 5070 N N . GLY B 1 280 ? 21.773 82.868 14.371 1.00 15.49 256 GLY B N 1
ATOM 5071 C CA . GLY B 1 280 ? 21.879 84.327 14.282 1.00 15.11 256 GLY B CA 1
ATOM 5072 C C . GLY B 1 280 ? 22.379 84.997 15.545 1.00 17.41 256 GLY B C 1
ATOM 5073 O O . GLY B 1 280 ? 22.296 86.200 15.659 1.00 18.31 256 GLY B O 1
ATOM 5074 N N . VAL B 1 281 ? 22.873 84.219 16.509 1.00 15.38 257 VAL B N 1
ATOM 5075 C CA . VAL B 1 281 ? 23.379 84.754 17.781 1.00 15.05 257 VAL B CA 1
ATOM 5076 C C . VAL B 1 281 ? 24.846 84.325 17.913 1.00 15.63 257 VAL B C 1
ATOM 5077 O O . VAL B 1 281 ? 25.196 83.234 17.460 1.00 16.75 257 VAL B O 1
ATOM 5081 N N . THR B 1 282 ? 25.694 85.192 18.481 1.00 15.41 258 THR B N 1
ATOM 5082 C CA . THR B 1 282 ? 27.097 84.850 18.776 1.00 17.42 258 THR B CA 1
ATOM 5083 C C . THR B 1 282 ? 27.332 85.372 20.197 1.00 18.23 258 THR B C 1
ATOM 5084 O O . THR B 1 282 ? 27.450 86.554 20.429 1.00 21.27 258 THR B O 1
ATOM 5088 N N . ASP B 1 283 ? 27.358 84.462 21.149 1.00 18.54 259 ASP B N 1
ATOM 5089 C CA . ASP B 1 283 ? 27.527 84.821 22.562 1.00 19.60 259 ASP B CA 1
ATOM 5090 C C . ASP B 1 283 ? 28.566 83.937 23.257 1.00 20.71 259 ASP B C 1
ATOM 5091 O O . ASP B 1 283 ? 29.039 84.245 24.384 1.00 20.60 259 ASP B O 1
ATOM 5096 N N . LYS B 1 284 ? 28.934 82.839 22.608 1.00 19.62 260 LYS B N 1
ATOM 5097 C CA . LYS B 1 284 ? 29.926 81.893 23.188 1.00 20.21 260 LYS B CA 1
ATOM 5098 C C . LYS B 1 284 ? 30.804 81.388 22.067 1.00 18.87 260 LYS B C 1
ATOM 5099 O O . LYS B 1 284 ? 30.349 81.282 20.916 1.00 18.28 260 LYS B O 1
ATOM 5105 N N A MET B 1 285 ? 32.051 81.062 22.407 0.60 18.31 261 MET B N 1
ATOM 5106 N N B MET B 1 285 ? 32.095 81.157 22.325 0.40 17.87 261 MET B N 1
ATOM 5107 C CA A MET B 1 285 ? 32.974 80.480 21.454 0.60 17.06 261 MET B CA 1
ATOM 5108 C CA B MET B 1 285 ? 32.925 80.642 21.236 0.40 15.90 261 MET B CA 1
ATOM 5109 C C A MET B 1 285 ? 32.531 79.086 21.006 0.60 15.20 261 MET B C 1
ATOM 5110 C C B MET B 1 285 ? 32.531 79.181 20.965 0.40 15.49 261 MET B C 1
ATOM 5111 O O A MET B 1 285 ? 31.961 78.329 21.801 0.60 16.47 261 MET B O 1
ATOM 5112 O O B MET B 1 285 ? 31.989 78.485 21.827 0.40 16.32 261 MET B O 1
ATOM 5121 N N . THR B 1 286 ? 32.797 78.758 19.743 1.00 15.97 262 THR B N 1
ATOM 5122 C CA . THR B 1 286 ? 32.485 77.423 19.233 1.00 16.17 262 THR B CA 1
ATOM 5123 C C . THR B 1 286 ? 33.530 76.382 19.684 1.00 15.83 262 THR B C 1
ATOM 5124 O O . THR B 1 286 ? 34.590 76.764 20.256 1.00 15.38 262 THR B O 1
ATOM 5128 N N A SER B 1 287 ? 33.260 75.102 19.409 0.70 14.79 263 SER B N 1
ATOM 5129 N N B SER B 1 287 ? 33.284 75.103 19.394 0.30 15.41 263 SER B N 1
ATOM 5130 C CA A SER B 1 287 ? 34.190 74.008 19.754 0.70 15.25 263 SER B CA 1
ATOM 5131 C CA B SER B 1 287 ? 34.225 74.031 19.763 0.30 15.60 263 SER B CA 1
ATOM 5132 C C A SER B 1 287 ? 35.562 74.186 19.097 0.70 15.61 263 SER B C 1
ATOM 5133 C C B SER B 1 287 ? 35.583 74.207 19.098 0.30 15.48 263 SER B C 1
ATOM 5134 O O A SER B 1 287 ? 36.624 73.963 19.743 0.70 14.89 263 SER B O 1
ATOM 5135 O O B SER B 1 287 ? 36.633 73.975 19.727 0.30 15.09 263 SER B O 1
ATOM 5140 N N . SER B 1 288 ? 35.570 74.624 17.828 1.00 14.43 264 SER B N 1
ATOM 5141 C CA . SER B 1 288 ? 36.794 74.857 17.086 1.00 14.43 264 SER B CA 1
ATOM 5142 C C . SER B 1 288 ? 37.573 76.000 17.772 1.00 15.61 264 SER B C 1
ATOM 5143 O O . SER B 1 288 ? 38.797 75.963 17.813 1.00 14.36 264 SER B O 1
ATOM 5146 N N . ASP B 1 289 ? 36.850 77.038 18.234 1.00 15.49 265 ASP B N 1
ATOM 5147 C CA . ASP B 1 289 ? 37.541 78.191 18.820 1.00 16.53 265 ASP B CA 1
ATOM 5148 C C . ASP B 1 289 ? 38.064 77.920 20.218 1.00 16.67 265 ASP B C 1
ATOM 5149 O O . ASP B 1 289 ? 39.079 78.525 20.621 1.00 14.58 265 ASP B O 1
ATOM 5154 N N . VAL B 1 290 ? 37.433 76.998 20.944 1.00 15.58 266 VAL B N 1
ATOM 5155 C CA . VAL B 1 290 ? 38.027 76.576 22.252 1.00 15.32 266 VAL B CA 1
ATOM 5156 C C . VAL B 1 290 ? 39.442 76.044 21.991 1.00 17.99 266 VAL B C 1
ATOM 5157 O O . VAL B 1 290 ? 40.388 76.417 22.705 1.00 16.28 266 VAL B O 1
ATOM 5161 N N . LEU B 1 291 ? 39.603 75.245 20.928 1.00 13.24 267 LEU B N 1
ATOM 5162 C CA . LEU B 1 291 ? 40.913 74.667 20.574 1.00 12.94 267 LEU B CA 1
ATOM 5163 C C . LEU B 1 291 ? 41.887 75.736 20.074 1.00 15.10 267 LEU B C 1
ATOM 5164 O O . LEU B 1 291 ? 43.081 75.737 20.446 1.00 14.91 267 LEU B O 1
ATOM 5169 N N . ARG B 1 292 ? 41.419 76.611 19.175 1.00 14.26 268 ARG B N 1
ATOM 5170 C CA . ARG B 1 292 ? 42.277 77.705 18.694 1.00 14.00 268 ARG B CA 1
ATOM 5171 C C . ARG B 1 292 ? 42.707 78.558 19.879 1.00 15.31 268 ARG B C 1
ATOM 5172 O O . ARG B 1 292 ? 43.887 78.990 19.934 1.00 16.22 268 ARG B O 1
ATOM 5180 N N . ALA B 1 293 ? 41.785 78.794 20.815 1.00 15.28 269 ALA B N 1
ATOM 5181 C CA . ALA B 1 293 ? 42.109 79.642 21.995 1.00 17.40 269 ALA B CA 1
ATOM 5182 C C . ALA B 1 293 ? 43.159 78.955 22.889 1.00 17.94 269 ALA B C 1
ATOM 5183 O O . ALA B 1 293 ? 44.116 79.615 23.371 1.00 17.68 269 ALA B O 1
ATOM 5185 N N . ALA B 1 294 ? 42.983 77.653 23.111 1.00 15.70 270 ALA B N 1
ATOM 5186 C CA . ALA B 1 294 ? 43.976 76.841 23.862 1.00 17.06 270 ALA B CA 1
ATOM 5187 C C . ALA B 1 294 ? 45.372 76.930 23.221 1.00 18.27 270 ALA B C 1
ATOM 5188 O O . ALA B 1 294 ? 46.414 77.085 23.934 1.00 16.79 270 ALA B O 1
ATOM 5190 N N . GLU B 1 295 ? 45.417 76.842 21.886 1.00 15.72 271 GLU B N 1
ATOM 5191 C CA . GLU B 1 295 ? 46.653 76.965 21.145 1.00 16.66 271 GLU B CA 1
ATOM 5192 C C . GLU B 1 295 ? 47.241 78.385 21.268 1.00 16.64 271 GLU B C 1
ATOM 5193 O O . GLU B 1 295 ? 48.467 78.535 21.423 1.00 16.59 271 GLU B O 1
ATOM 5199 N N . SER B 1 296 ? 46.389 79.410 21.163 1.00 15.83 272 SER B N 1
ATOM 5200 C CA . SER B 1 296 ? 46.827 80.808 21.252 1.00 16.15 272 SER B CA 1
ATOM 5201 C C . SER B 1 296 ? 47.322 81.096 22.687 1.00 17.64 272 SER B C 1
ATOM 5202 O O . SER B 1 296 ? 48.431 81.658 22.881 1.00 18.38 272 SER B O 1
ATOM 5205 N N . LEU B 1 297 ? 46.593 80.613 23.683 1.00 15.99 273 LEU B N 1
ATOM 5206 C CA . LEU B 1 297 ? 47.036 80.818 25.097 1.00 17.83 273 LEU B CA 1
ATOM 5207 C C . LEU B 1 297 ? 48.268 79.966 25.407 1.00 19.43 273 LEU B C 1
ATOM 5208 O O . LEU B 1 297 ? 48.954 80.180 26.419 1.00 19.91 273 LEU B O 1
ATOM 5213 N N . ASP B 1 298 ? 48.538 79.000 24.532 1.00 17.69 274 ASP B N 1
ATOM 5214 C CA . ASP B 1 298 ? 49.632 78.051 24.685 1.00 18.37 274 ASP B CA 1
ATOM 5215 C C . ASP B 1 298 ? 49.543 77.439 26.074 1.00 20.76 274 ASP B C 1
ATOM 5216 O O . ASP B 1 298 ? 50.569 77.352 26.814 1.00 20.28 274 ASP B O 1
ATOM 5221 N N . CYS B 1 299 ? 48.335 76.984 26.444 1.00 17.98 275 CYS B N 1
ATOM 5222 C CA . CYS B 1 299 ? 48.139 76.399 27.786 1.00 16.35 275 CYS B CA 1
ATOM 5223 C C . CYS B 1 299 ? 48.519 74.905 27.834 1.00 15.96 275 CYS B C 1
ATOM 5224 O O . CYS B 1 299 ? 48.891 74.334 26.818 1.00 18.28 275 CYS B O 1
ATOM 5227 N N A GLN B 1 300 ? 48.512 74.288 29.012 0.60 16.21 276 GLN B N 1
ATOM 5228 N N B GLN B 1 300 ? 48.452 74.315 29.020 0.40 16.07 276 GLN B N 1
ATOM 5229 C CA A GLN B 1 300 ? 48.723 72.834 29.100 0.60 17.32 276 GLN B CA 1
ATOM 5230 C CA B GLN B 1 300 ? 48.697 72.891 29.212 0.40 16.36 276 GLN B CA 1
ATOM 5231 C C A GLN B 1 300 ? 47.363 72.093 29.179 0.60 15.94 276 GLN B C 1
ATOM 5232 C C B GLN B 1 300 ? 47.364 72.141 29.155 0.40 15.82 276 GLN B C 1
ATOM 5233 O O A GLN B 1 300 ? 47.264 70.937 28.717 0.60 14.12 276 GLN B O 1
ATOM 5234 O O B GLN B 1 300 ? 47.261 71.062 28.545 0.40 14.71 276 GLN B O 1
ATOM 5245 N N . VAL B 1 301 ? 46.378 72.717 29.839 1.00 16.14 277 VAL B N 1
ATOM 5246 C CA . VAL B 1 301 ? 45.004 72.143 29.995 1.00 16.21 277 VAL B CA 1
ATOM 5247 C C . VAL B 1 301 ? 43.980 73.208 29.642 1.00 17.06 277 VAL B C 1
ATOM 5248 O O . VAL B 1 301 ? 44.020 74.357 30.160 1.00 16.25 277 VAL B O 1
ATOM 5252 N N . VAL B 1 302 ? 43.038 72.837 28.757 1.00 14.32 278 VAL B N 1
ATOM 5253 C CA . VAL B 1 302 ? 41.904 73.730 28.403 1.00 14.84 278 VAL B CA 1
ATOM 5254 C C . VAL B 1 302 ? 40.620 73.159 28.995 1.00 13.88 278 VAL B C 1
ATOM 5255 O O . VAL B 1 302 ? 40.332 71.942 28.923 1.00 13.43 278 VAL B O 1
ATOM 5259 N N . VAL B 1 303 ? 39.901 74.046 29.667 1.00 14.61 279 VAL B N 1
ATOM 5260 C CA . VAL B 1 303 ? 38.715 73.677 30.405 1.00 15.05 279 VAL B CA 1
ATOM 5261 C C . VAL B 1 303 ? 37.529 74.511 29.962 1.00 15.66 279 VAL B C 1
ATOM 5262 O O . VAL B 1 303 ? 37.379 75.669 30.349 1.00 14.65 279 VAL B O 1
ATOM 5266 N N . PRO B 1 304 ? 36.646 73.919 29.137 1.00 15.97 280 PRO B N 1
ATOM 5267 C CA . PRO B 1 304 ? 35.446 74.699 28.864 1.00 15.26 280 PRO B CA 1
ATOM 5268 C C . PRO B 1 304 ? 34.565 74.894 30.110 1.00 15.72 280 PRO B C 1
ATOM 5269 O O . PRO B 1 304 ? 34.484 73.977 30.968 1.00 16.24 280 PRO B O 1
ATOM 5273 N N . PHE B 1 305 ? 33.914 76.060 30.222 1.00 17.44 281 PHE B N 1
ATOM 5274 C CA . PHE B 1 305 ? 32.918 76.278 31.272 1.00 17.35 281 PHE B CA 1
ATOM 5275 C C . PHE B 1 305 ? 31.809 77.161 30.712 1.00 17.90 281 PHE B C 1
ATOM 5276 O O . PHE B 1 305 ? 31.829 77.404 29.514 1.00 17.53 281 PHE B O 1
ATOM 5284 N N . HIS B 1 306 ? 30.807 77.526 31.518 1.00 16.68 282 HIS B N 1
ATOM 5285 C CA . HIS B 1 306 ? 29.645 78.331 31.093 1.00 16.82 282 HIS B CA 1
ATOM 5286 C C . HIS B 1 306 ? 28.679 77.467 30.277 1.00 18.77 282 HIS B C 1
ATOM 5287 O O . HIS B 1 306 ? 27.550 77.889 29.992 1.00 19.86 282 HIS B O 1
ATOM 5294 N N . HIS B 1 307 ? 29.100 76.269 29.892 1.00 17.07 283 HIS B N 1
ATOM 5295 C CA . HIS B 1 307 ? 28.253 75.392 29.058 1.00 17.94 283 HIS B CA 1
ATOM 5296 C C . HIS B 1 307 ? 27.200 74.565 29.833 1.00 18.96 283 HIS B C 1
ATOM 5297 O O . HIS B 1 307 ? 26.495 73.725 29.262 1.00 19.42 283 HIS B O 1
ATOM 5304 N N . ASP B 1 308 ? 27.113 74.799 31.130 1.00 17.99 284 ASP B N 1
ATOM 5305 C CA . ASP B 1 308 ? 26.188 74.089 31.996 1.00 17.86 284 ASP B CA 1
ATOM 5306 C C . ASP B 1 308 ? 24.878 74.862 32.241 1.00 20.37 284 ASP B C 1
ATOM 5307 O O . ASP B 1 308 ? 23.824 74.257 32.512 1.00 20.99 284 ASP B O 1
ATOM 5312 N N . ILE B 1 309 ? 24.982 76.181 32.095 1.00 18.78 285 ILE B N 1
ATOM 5313 C CA . ILE B 1 309 ? 24.002 77.113 32.701 1.00 20.06 285 ILE B CA 1
ATOM 5314 C C . ILE B 1 309 ? 22.679 77.402 32.002 1.00 19.23 285 ILE B C 1
ATOM 5315 O O . ILE B 1 309 ? 21.671 77.483 32.693 1.00 19.85 285 ILE B O 1
ATOM 5320 N N . TRP B 1 310 ? 22.668 77.580 30.669 1.00 19.69 286 TRP B N 1
ATOM 5321 C CA . TRP B 1 310 ? 21.412 77.953 29.993 1.00 19.46 286 TRP B CA 1
ATOM 5322 C C . TRP B 1 310 ? 20.836 76.906 29.083 1.00 19.40 286 TRP B C 1
ATOM 5323 O O . TRP B 1 310 ? 21.531 76.357 28.207 1.00 17.79 286 TRP B O 1
ATOM 5334 N N . ALA B 1 311 ? 19.538 76.692 29.256 1.00 17.88 287 ALA B N 1
ATOM 5335 C CA . ALA B 1 311 ? 18.826 75.693 28.475 1.00 18.01 287 ALA B CA 1
ATOM 5336 C C . ALA B 1 311 ? 18.918 75.962 26.974 1.00 16.75 287 ALA B C 1
ATOM 5337 O O . ALA B 1 311 ? 19.124 75.030 26.182 1.00 16.38 287 ALA B O 1
ATOM 5339 N N . ASN B 1 312 ? 18.805 77.237 26.588 1.00 16.56 288 ASN B N 1
ATOM 5340 C CA . ASN B 1 312 ? 18.821 77.591 25.174 1.00 17.35 288 ASN B CA 1
ATOM 5341 C C . ASN B 1 312 ? 20.218 77.522 24.491 1.00 17.97 288 ASN B C 1
ATOM 5342 O O . ASN B 1 312 ? 20.347 77.732 23.274 1.00 20.24 288 ASN B O 1
ATOM 5347 N N . PHE B 1 313 ? 21.244 77.242 25.295 1.00 15.91 289 PHE B N 1
ATOM 5348 C CA . PHE B 1 313 ? 22.622 77.078 24.794 1.00 15.71 289 PHE B CA 1
ATOM 5349 C C . PHE B 1 313 ? 23.089 75.657 25.009 1.00 15.09 289 PHE B C 1
ATOM 5350 O O . PHE B 1 313 ? 24.273 75.359 24.905 1.00 13.40 289 PHE B O 1
ATOM 5358 N N . GLN B 1 314 ? 22.144 74.754 25.266 1.00 15.56 290 GLN B N 1
ATOM 5359 C CA . GLN B 1 314 ? 22.455 73.326 25.450 1.00 16.10 290 GLN B CA 1
ATOM 5360 C C . GLN B 1 314 ? 23.413 72.879 24.348 1.00 15.08 290 GLN B C 1
ATOM 5361 O O . GLN B 1 314 ? 23.203 73.109 23.155 1.00 13.53 290 GLN B O 1
ATOM 5367 N N . ASN B 1 315 ? 24.483 72.172 24.734 1.00 14.35 291 ASN B N 1
ATOM 5368 C CA . ASN B 1 315 ? 25.573 71.926 23.791 1.00 13.20 291 ASN B CA 1
ATOM 5369 C C . ASN B 1 315 ? 26.145 70.508 23.955 1.00 14.32 291 ASN B C 1
ATOM 5370 O O . ASN B 1 315 ? 25.655 69.699 24.732 1.00 15.04 291 ASN B O 1
ATOM 5375 N N . ASP B 1 316 ? 27.203 70.237 23.215 1.00 13.45 292 ASP B N 1
ATOM 5376 C CA . ASP B 1 316 ? 27.850 68.960 23.241 1.00 15.28 292 ASP B CA 1
ATOM 5377 C C . ASP B 1 316 ? 29.378 69.190 23.363 1.00 15.36 292 ASP B C 1
ATOM 5378 O O . ASP B 1 316 ? 30.048 69.429 22.385 1.00 15.71 292 ASP B O 1
ATOM 5383 N N . PRO B 1 317 ? 29.909 69.111 24.583 1.00 13.03 293 PRO B N 1
ATOM 5384 C CA . PRO B 1 317 ? 31.356 69.304 24.786 1.00 15.51 293 PRO B CA 1
ATOM 5385 C C . PRO B 1 317 ? 32.207 68.249 24.062 1.00 14.16 293 PRO B C 1
ATOM 5386 O O . PRO B 1 317 ? 33.390 68.508 23.813 1.00 15.05 293 PRO B O 1
ATOM 5390 N N A ARG B 1 318 ? 31.623 67.088 23.731 0.70 12.00 294 ARG B N 1
ATOM 5391 N N B ARG B 1 318 ? 31.618 67.090 23.730 0.30 13.51 294 ARG B N 1
ATOM 5392 C CA A ARG B 1 318 ? 32.381 66.044 23.027 0.70 12.83 294 ARG B CA 1
ATOM 5393 C CA B ARG B 1 318 ? 32.342 66.048 22.980 0.30 13.76 294 ARG B CA 1
ATOM 5394 C C A ARG B 1 318 ? 32.873 66.558 21.654 0.70 13.86 294 ARG B C 1
ATOM 5395 C C B ARG B 1 318 ? 32.877 66.566 21.648 0.30 13.90 294 ARG B C 1
ATOM 5396 O O A ARG B 1 318 ? 33.855 66.058 21.146 0.70 13.00 294 ARG B O 1
ATOM 5397 O O B ARG B 1 318 ? 33.867 66.047 21.146 0.30 13.59 294 ARG B O 1
ATOM 5412 N N . GLU B 1 319 ? 32.244 67.600 21.086 1.00 13.39 295 GLU B N 1
ATOM 5413 C CA . GLU B 1 319 ? 32.761 68.194 19.844 1.00 12.45 295 GLU B CA 1
ATOM 5414 C C . GLU B 1 319 ? 34.234 68.616 20.079 1.00 12.87 295 GLU B C 1
ATOM 5415 O O . GLU B 1 319 ? 35.060 68.478 19.221 1.00 11.87 295 GLU B O 1
ATOM 5421 N N . ILE B 1 320 ? 34.512 69.151 21.263 1.00 11.43 296 ILE B N 1
ATOM 5422 C CA . ILE B 1 320 ? 35.873 69.632 21.551 1.00 11.00 296 ILE B CA 1
ATOM 5423 C C . ILE B 1 320 ? 36.833 68.441 21.559 1.00 12.31 296 ILE B C 1
ATOM 5424 O O . ILE B 1 320 ? 37.928 68.526 20.998 1.00 11.68 296 ILE B O 1
ATOM 5429 N N . GLU B 1 321 ? 36.415 67.352 22.218 1.00 12.17 297 GLU B N 1
ATOM 5430 C CA . GLU B 1 321 ? 37.263 66.155 22.352 1.00 13.46 297 GLU B CA 1
ATOM 5431 C C . GLU B 1 321 ? 37.528 65.524 20.981 1.00 13.82 297 GLU B C 1
ATOM 5432 O O . GLU B 1 321 ? 38.633 65.169 20.643 1.00 11.57 297 GLU B O 1
ATOM 5438 N N . VAL B 1 322 ? 36.478 65.403 20.168 1.00 11.59 298 VAL B N 1
ATOM 5439 C CA . VAL B 1 322 ? 36.633 64.805 18.869 1.00 11.58 298 VAL B CA 1
ATOM 5440 C C . VAL B 1 322 ? 37.563 65.602 17.954 1.00 12.00 298 VAL B C 1
ATOM 5441 O O . VAL B 1 322 ? 38.488 65.024 17.306 1.00 12.23 298 VAL B O 1
ATOM 5445 N N . LEU B 1 323 ? 37.352 66.921 17.913 1.00 10.96 299 LEU B N 1
ATOM 5446 C CA . LEU B 1 323 ? 38.143 67.787 17.057 1.00 11.09 299 LEU B CA 1
ATOM 5447 C C . LEU B 1 323 ? 39.614 67.719 17.528 1.00 11.68 299 LEU B C 1
ATOM 5448 O O . LEU B 1 323 ? 40.526 67.609 16.704 1.00 12.72 299 LEU B O 1
ATOM 5453 N N . TRP B 1 324 ? 39.805 67.786 18.842 1.00 11.52 300 TRP B N 1
ATOM 5454 C CA . TRP B 1 324 ? 41.180 67.686 19.442 1.00 12.22 300 TRP B CA 1
ATOM 5455 C C . TRP B 1 324 ? 41.860 66.371 19.001 1.00 13.05 300 TRP B C 1
ATOM 5456 O O . TRP B 1 324 ? 42.986 66.400 18.504 1.00 12.25 300 TRP B O 1
ATOM 5467 N N . ASN B 1 325 ? 41.173 65.220 19.100 1.00 11.03 301 ASN B N 1
ATOM 5468 C CA . ASN B 1 325 ? 41.747 63.958 18.620 1.00 13.90 301 ASN B CA 1
ATOM 5469 C C . ASN B 1 325 ? 42.103 63.960 17.144 1.00 14.04 301 ASN B C 1
ATOM 5470 O O . ASN B 1 325 ? 43.118 63.400 16.753 1.00 13.93 301 ASN B O 1
ATOM 5475 N N . MET B 1 326 ? 41.298 64.644 16.326 1.00 12.68 302 MET B N 1
ATOM 5476 C CA . MET B 1 326 ? 41.528 64.708 14.890 1.00 14.14 302 MET B CA 1
ATOM 5477 C C . MET B 1 326 ? 42.674 65.599 14.466 1.00 14.27 302 MET B C 1
ATOM 5478 O O . MET B 1 326 ? 43.280 65.353 13.402 1.00 15.65 302 MET B O 1
ATOM 5483 N N . LYS B 1 327 ? 42.953 66.616 15.289 1.00 12.88 303 LYS B N 1
ATOM 5484 C CA . LYS B 1 327 ? 43.892 67.680 14.901 1.00 13.80 303 LYS B CA 1
ATOM 5485 C C . LYS B 1 327 ? 45.198 67.729 15.694 1.00 13.42 303 LYS B C 1
ATOM 5486 O O . LYS B 1 327 ? 46.151 68.384 15.217 1.00 13.27 303 LYS B O 1
ATOM 5492 N N . LYS B 1 328 ? 45.249 67.033 16.834 1.00 15.39 304 LYS B N 1
ATOM 5493 C CA . LYS B 1 328 ? 46.402 67.226 17.774 1.00 15.58 304 LYS B CA 1
ATOM 5494 C C . LYS B 1 328 ? 47.731 66.828 17.160 1.00 16.11 304 LYS B C 1
ATOM 5495 O O . LYS B 1 328 ? 48.718 67.528 17.393 1.00 17.68 304 LYS B O 1
ATOM 5501 N N . ASP B 1 329 ? 47.777 65.748 16.385 1.00 14.30 305 ASP B N 1
ATOM 5502 C CA . ASP B 1 329 ? 49.074 65.380 15.769 1.00 16.31 305 ASP B CA 1
ATOM 5503 C C . ASP B 1 329 ? 49.459 66.366 14.670 1.00 15.82 305 ASP B C 1
ATOM 5504 O O . ASP B 1 329 ? 50.563 66.968 14.676 1.00 15.08 305 ASP B O 1
ATOM 5509 N N . ARG B 1 330 ? 48.533 66.592 13.723 1.00 15.35 306 ARG B N 1
ATOM 5510 C CA . ARG B 1 330 ? 48.834 67.477 12.611 1.00 15.27 306 ARG B CA 1
ATOM 5511 C C . ARG B 1 330 ? 49.278 68.884 13.047 1.00 15.24 306 ARG B C 1
ATOM 5512 O O . ARG B 1 330 ? 50.216 69.440 12.450 1.00 17.21 306 ARG B O 1
ATOM 5520 N N . LEU B 1 331 ? 48.627 69.434 14.070 1.00 13.05 307 LEU B N 1
ATOM 5521 C CA . LEU B 1 331 ? 48.945 70.783 14.550 1.00 15.86 307 LEU B CA 1
ATOM 5522 C C . LEU B 1 331 ? 49.895 70.798 15.747 1.00 15.04 307 LEU B C 1
ATOM 5523 O O . LEU B 1 331 ? 50.199 71.894 16.277 1.00 15.37 307 LEU B O 1
ATOM 5528 N N . GLN B 1 332 ? 50.303 69.605 16.166 1.00 15.71 308 GLN B N 1
ATOM 5529 C CA . GLN B 1 332 ? 51.208 69.452 17.325 1.00 17.46 308 GLN B CA 1
ATOM 5530 C C . GLN B 1 332 ? 50.704 70.228 18.525 1.00 17.77 308 GLN B C 1
ATOM 5531 O O . GLN B 1 332 ? 51.470 71.017 19.141 1.00 18.77 308 GLN B O 1
ATOM 5537 N N . TYR B 1 333 ? 49.410 70.058 18.861 1.00 14.39 309 TYR B N 1
ATOM 5538 C CA . TYR B 1 333 ? 48.835 70.689 20.007 1.00 15.57 309 TYR B CA 1
ATOM 5539 C C . TYR B 1 333 ? 49.595 70.207 21.252 1.00 16.91 309 TYR B C 1
ATOM 5540 O O . TYR B 1 333 ? 49.890 69.023 21.367 1.00 18.44 309 TYR B O 1
ATOM 5549 N N . GLN B 1 334 ? 49.892 71.114 22.165 1.00 19.30 310 GLN B N 1
ATOM 5550 C CA . GLN B 1 334 ? 50.646 70.738 23.365 1.00 23.12 310 GLN B CA 1
ATOM 5551 C C . GLN B 1 334 ? 49.762 70.646 24.611 1.00 22.66 310 GLN B C 1
ATOM 5552 O O . GLN B 1 334 ? 50.239 70.304 25.702 1.00 25.12 310 GLN B O 1
ATOM 5558 N N . PHE B 1 335 ? 48.460 70.891 24.448 1.00 17.80 311 PHE B N 1
ATOM 5559 C CA . PHE B 1 335 ? 47.519 70.949 25.527 1.00 16.47 311 PHE B CA 1
ATOM 5560 C C . PHE B 1 335 ? 46.537 69.801 25.393 1.00 15.72 311 PHE B C 1
ATOM 5561 O O . PHE B 1 335 ? 46.468 69.161 24.323 1.00 17.00 311 PHE B O 1
ATOM 5569 N N . ALA B 1 336 ? 45.802 69.555 26.462 1.00 16.35 312 ALA B N 1
ATOM 5570 C CA . ALA B 1 336 ? 44.720 68.550 26.423 1.00 15.00 312 ALA B CA 1
ATOM 5571 C C . ALA B 1 336 ? 43.479 69.136 27.064 1.00 15.32 312 ALA B C 1
ATOM 5572 O O . ALA B 1 336 ? 43.552 69.985 27.940 1.00 14.39 312 ALA B O 1
ATOM 5574 N N . PRO B 1 337 ? 42.275 68.735 26.581 1.00 12.72 313 PRO B N 1
ATOM 5575 C CA . PRO B 1 337 ? 41.061 69.212 27.176 1.00 12.82 313 PRO B CA 1
ATOM 5576 C C . PRO B 1 337 ? 40.679 68.466 28.467 1.00 10.87 313 PRO B C 1
ATOM 5577 O O . PRO B 1 337 ? 41.028 67.268 28.623 1.00 13.98 313 PRO B O 1
ATOM 5581 N N . PHE B 1 338 ? 39.930 69.134 29.337 1.00 14.26 314 PHE B N 1
ATOM 5582 C CA . PHE B 1 338 ? 39.402 68.551 30.553 1.00 13.51 314 PHE B CA 1
ATOM 5583 C C . PHE B 1 338 ? 37.928 68.923 30.696 1.00 14.08 314 PHE B C 1
ATOM 5584 O O . PHE B 1 338 ? 37.573 70.088 30.642 1.00 13.59 314 PHE B O 1
ATOM 5592 N N . PHE B 1 339 ? 37.086 67.894 30.827 1.00 14.09 315 PHE B N 1
ATOM 5593 C CA . PHE B 1 339 ? 35.603 68.009 30.878 1.00 15.01 315 PHE B CA 1
ATOM 5594 C C . PHE B 1 339 ? 35.117 67.869 32.309 1.00 14.00 315 PHE B C 1
ATOM 5595 O O . PHE B 1 339 ? 35.150 66.801 32.911 1.00 16.15 315 PHE B O 1
ATOM 5603 N N . TRP B 1 340 ? 34.665 68.988 32.847 1.00 13.50 316 TRP B N 1
ATOM 5604 C CA . TRP B 1 340 ? 34.349 69.058 34.262 1.00 15.16 316 TRP B CA 1
ATOM 5605 C C . TRP B 1 340 ? 32.875 68.822 34.541 1.00 17.23 316 TRP B C 1
ATOM 5606 O O . TRP B 1 340 ? 32.096 68.552 33.588 1.00 14.97 316 TRP B O 1
ATOM 5617 N N . GLN B 1 341 ? 32.487 68.953 35.823 1.00 15.34 317 GLN B N 1
ATOM 5618 C CA . GLN B 1 341 ? 31.086 68.884 36.225 1.00 15.36 317 GLN B CA 1
ATOM 5619 C C . GLN B 1 341 ? 30.847 69.965 37.277 1.00 16.08 317 GLN B C 1
ATOM 5620 O O . GLN B 1 341 ? 31.740 70.271 38.046 1.00 17.71 317 GLN B O 1
ATOM 5626 N N . VAL B 1 342 ? 29.663 70.582 37.261 1.00 15.87 318 VAL B N 1
ATOM 5627 C CA . VAL B 1 342 ? 29.301 71.652 38.224 1.00 14.84 318 VAL B CA 1
ATOM 5628 C C . VAL B 1 342 ? 29.383 71.139 39.648 1.00 16.53 318 VAL B C 1
ATOM 5629 O O . VAL B 1 342 ? 28.874 70.062 39.958 1.00 15.70 318 VAL B O 1
ATOM 5633 N N . GLY B 1 343 ? 30.144 71.867 40.465 1.00 18.62 319 GLY B N 1
ATOM 5634 C CA . GLY B 1 343 ? 30.391 71.484 41.869 1.00 18.22 319 GLY B CA 1
ATOM 5635 C C . GLY B 1 343 ? 31.649 70.666 42.012 1.00 19.17 319 GLY B C 1
ATOM 5636 O O . GLY B 1 343 ? 32.059 70.356 43.139 1.00 20.92 319 GLY B O 1
ATOM 5637 N N . GLY B 1 344 ? 32.273 70.297 40.882 1.00 18.95 320 GLY B N 1
ATOM 5638 C CA . GLY B 1 344 ? 33.469 69.461 40.869 1.00 15.80 320 GLY B CA 1
ATOM 5639 C C . GLY B 1 344 ? 34.752 70.194 41.225 1.00 17.20 320 GLY B C 1
ATOM 5640 O O . GLY B 1 344 ? 34.818 71.410 41.134 1.00 17.99 320 GLY B O 1
ATOM 5641 N N . LYS B 1 345 ? 35.758 69.424 41.595 1.00 17.75 321 LYS B N 1
ATOM 5642 C CA . LYS B 1 345 ? 37.070 69.907 41.978 1.00 18.78 321 LYS B CA 1
ATOM 5643 C C . LYS B 1 345 ? 38.094 69.625 40.888 1.00 19.43 321 LYS B C 1
ATOM 5644 O O . LYS B 1 345 ? 37.978 68.627 40.141 1.00 20.92 321 LYS B O 1
ATOM 5650 N N . TYR B 1 346 ? 39.106 70.478 40.792 1.00 18.71 322 TYR B N 1
ATOM 5651 C CA . TYR B 1 346 ? 40.222 70.245 39.907 1.00 19.98 322 TYR B CA 1
ATOM 5652 C C . TYR B 1 346 ? 41.488 70.693 40.670 1.00 21.61 322 TYR B C 1
ATOM 5653 O O . TYR B 1 346 ? 41.525 71.802 41.195 1.00 22.91 322 TYR B O 1
ATOM 5662 N N . THR B 1 347 ? 42.502 69.847 40.652 1.00 22.15 323 THR B N 1
ATOM 5663 C CA . THR B 1 347 ? 43.776 70.152 41.353 1.00 22.21 323 THR B CA 1
ATOM 5664 C C . THR B 1 347 ? 44.887 70.078 40.332 1.00 21.07 323 THR B C 1
ATOM 5665 O O . THR B 1 347 ? 45.060 69.071 39.621 1.00 22.28 323 THR B O 1
ATOM 5669 N N . TYR B 1 348 ? 45.670 71.149 40.247 1.00 21.73 324 TYR B N 1
ATOM 5670 C CA . TYR B 1 348 ? 46.729 71.217 39.259 1.00 20.77 324 TYR B CA 1
ATOM 5671 C C . TYR B 1 348 ? 48.071 71.345 40.004 1.00 22.57 324 TYR B C 1
ATOM 5672 O O . TYR B 1 348 ? 48.112 72.063 40.988 1.00 23.41 324 TYR B O 1
ATOM 5681 N N . PRO B 1 349 ? 49.129 70.666 39.531 1.00 24.13 325 PRO B N 1
ATOM 5682 C CA . PRO B 1 349 ? 49.248 69.770 38.362 1.00 23.01 325 PRO B CA 1
ATOM 5683 C C . PRO B 1 349 ? 48.804 68.325 38.618 1.00 22.41 325 PRO B C 1
ATOM 5684 O O . PRO B 1 349 ? 48.942 67.494 37.727 1.00 22.35 325 PRO B O 1
ATOM 5688 N N . THR B 1 350 ? 48.244 68.038 39.792 1.00 22.53 326 THR B N 1
ATOM 5689 C CA . THR B 1 350 ? 47.936 66.661 40.191 1.00 24.06 326 THR B CA 1
ATOM 5690 C C . THR B 1 350 ? 47.023 65.928 39.179 1.00 24.39 326 THR B C 1
ATOM 5691 O O . THR B 1 350 ? 47.246 64.759 38.824 1.00 22.06 326 THR B O 1
ATOM 5695 N N . ASP B 1 351 ? 46.030 66.658 38.701 1.00 23.63 327 ASP B N 1
ATOM 5696 C CA . ASP B 1 351 ? 45.025 66.060 37.809 1.00 23.90 327 ASP B CA 1
ATOM 5697 C C . ASP B 1 351 ? 45.347 66.152 36.309 1.00 25.98 327 ASP B C 1
ATOM 5698 O O . ASP B 1 351 ? 44.517 65.734 35.465 1.00 24.23 327 ASP B O 1
ATOM 5703 N N . LYS B 1 352 ? 46.510 66.714 35.951 1.00 26.00 328 LYS B N 1
ATOM 5704 C CA . LYS B 1 352 ? 46.914 66.811 34.552 1.00 28.17 328 LYS B CA 1
ATOM 5705 C C . LYS B 1 352 ? 46.871 65.375 33.999 1.00 28.53 328 LYS B C 1
ATOM 5706 O O . LYS B 1 352 ? 47.290 64.425 34.649 1.00 30.15 328 LYS B O 1
ATOM 5712 N N . GLY B 1 353 ? 46.382 65.165 32.805 1.00 26.28 329 GLY B N 1
ATOM 5713 C CA . GLY B 1 353 ? 46.320 63.761 32.414 1.00 26.49 329 GLY B CA 1
ATOM 5714 C C . GLY B 1 353 ? 44.941 63.126 32.549 1.00 25.07 329 GLY B C 1
ATOM 5715 O O . GLY B 1 353 ? 44.661 62.110 31.898 1.00 29.30 329 GLY B O 1
ATOM 5716 N N A ARG B 1 354 ? 44.107 63.669 33.422 0.70 24.12 330 ARG B N 1
ATOM 5717 N N B ARG B 1 354 ? 44.093 63.701 33.396 0.30 24.40 330 ARG B N 1
ATOM 5718 C CA A ARG B 1 354 ? 42.730 63.226 33.528 0.70 21.77 330 ARG B CA 1
ATOM 5719 C CA B ARG B 1 354 ? 42.722 63.229 33.561 0.30 22.34 330 ARG B CA 1
ATOM 5720 C C A ARG B 1 354 ? 41.975 64.014 32.471 0.70 20.07 330 ARG B C 1
ATOM 5721 C C B ARG B 1 354 ? 41.854 64.039 32.599 0.30 20.54 330 ARG B C 1
ATOM 5722 O O A ARG B 1 354 ? 42.225 65.203 32.295 0.70 18.66 330 ARG B O 1
ATOM 5723 O O B ARG B 1 354 ? 41.921 65.267 32.596 0.30 19.10 330 ARG B O 1
ATOM 5738 N N . MET B 1 355 ? 41.038 63.358 31.793 1.00 19.33 331 MET B N 1
ATOM 5739 C CA . MET B 1 355 ? 40.217 64.052 30.793 1.00 15.52 331 MET B CA 1
ATOM 5740 C C . MET B 1 355 ? 38.732 64.236 31.178 1.00 14.45 331 MET B C 1
ATOM 5741 O O . MET B 1 355 ? 38.148 65.284 30.914 1.00 14.75 331 MET B O 1
ATOM 5746 N N . HIS B 1 356 ? 38.154 63.207 31.806 1.00 13.51 332 HIS B N 1
ATOM 5747 C CA . HIS B 1 356 ? 36.748 63.223 32.184 1.00 14.40 332 HIS B CA 1
ATOM 5748 C C . HIS B 1 356 ? 36.537 63.159 33.693 1.00 14.53 332 HIS B C 1
ATOM 5749 O O . HIS B 1 356 ? 36.748 62.124 34.297 1.00 16.07 332 HIS B O 1
ATOM 5756 N N . TYR B 1 357 ? 36.043 64.261 34.243 1.00 15.96 333 TYR B N 1
ATOM 5757 C CA . TYR B 1 357 ? 35.814 64.364 35.687 1.00 16.98 333 TYR B CA 1
ATOM 5758 C C . TYR B 1 357 ? 34.633 63.454 36.011 1.00 17.02 333 TYR B C 1
ATOM 5759 O O . TYR B 1 357 ? 33.706 63.366 35.217 1.00 16.67 333 TYR B O 1
ATOM 5768 N N . GLN B 1 358 ? 34.661 62.813 37.168 1.00 14.84 334 GLN B N 1
ATOM 5769 C CA . GLN B 1 358 ? 33.554 62.011 37.682 1.00 15.53 334 GLN B CA 1
ATOM 5770 C C . GLN B 1 358 ? 33.469 62.395 39.150 1.00 17.47 334 GLN B C 1
ATOM 5771 O O . GLN B 1 358 ? 34.506 62.348 39.888 1.00 14.93 334 GLN B O 1
ATOM 5777 N N . HIS B 1 359 ? 32.275 62.746 39.573 1.00 14.78 335 HIS B N 1
ATOM 5778 C CA . HIS B 1 359 ? 32.005 62.992 41.003 1.00 19.49 335 HIS B CA 1
ATOM 5779 C C . HIS B 1 359 ? 32.387 61.752 41.814 1.00 20.05 335 HIS B C 1
ATOM 5780 O O . HIS B 1 359 ? 32.341 60.609 41.327 1.00 17.21 335 HIS B O 1
ATOM 5787 N N . PHE B 1 360 ? 32.797 61.968 43.066 1.00 20.22 336 PHE B N 1
ATOM 5788 C CA . PHE B 1 360 ? 33.073 60.844 43.943 1.00 19.50 336 PHE B CA 1
ATOM 5789 C C . PHE B 1 360 ? 31.895 59.866 43.888 1.00 18.84 336 PHE B C 1
ATOM 5790 O O . PHE B 1 360 ? 30.714 60.264 44.057 1.00 20.25 336 PHE B O 1
ATOM 5798 N N . ARG B 1 361 ? 32.210 58.588 43.689 1.00 17.75 337 ARG B N 1
ATOM 5799 C CA . ARG B 1 361 ? 31.164 57.564 43.522 1.00 18.94 337 ARG B CA 1
ATOM 5800 C C . ARG B 1 361 ? 30.640 57.005 44.852 1.00 20.11 337 ARG B C 1
ATOM 5801 O O . ARG B 1 361 ? 29.558 56.401 44.913 1.00 17.95 337 ARG B O 1
ATOM 5809 N N . GLY B 1 362 ? 31.398 57.245 45.919 1.00 21.30 338 GLY B N 1
ATOM 5810 C CA . GLY B 1 362 ? 31.017 56.747 47.246 1.00 21.16 338 GLY B CA 1
ATOM 5811 C C . GLY B 1 362 ? 31.318 55.273 47.466 1.00 22.09 338 GLY B C 1
ATOM 5812 O O . GLY B 1 362 ? 31.990 54.648 46.673 1.00 21.13 338 GLY B O 1
ATOM 5813 N N . PHE B 1 363 ? 30.831 54.714 48.572 1.00 20.94 339 PHE B N 1
ATOM 5814 C CA . PHE B 1 363 ? 31.034 53.289 48.851 1.00 21.33 339 PHE B CA 1
ATOM 5815 C C . PHE B 1 363 ? 32.476 52.797 48.849 1.00 20.54 339 PHE B C 1
ATOM 5816 O O . PHE B 1 363 ? 32.738 51.642 48.467 1.00 20.70 339 PHE B O 1
ATOM 5824 N N A GLN B 1 364 ? 33.416 53.637 49.276 0.60 20.15 340 GLN B N 1
ATOM 5825 N N B GLN B 1 364 ? 33.403 53.643 49.305 0.40 21.16 340 GLN B N 1
ATOM 5826 C CA A GLN B 1 364 ? 34.809 53.184 49.329 0.60 22.23 340 GLN B CA 1
ATOM 5827 C CA B GLN B 1 364 ? 34.816 53.256 49.385 0.40 23.61 340 GLN B CA 1
ATOM 5828 C C A GLN B 1 364 ? 34.980 52.048 50.364 0.60 22.46 340 GLN B C 1
ATOM 5829 C C B GLN B 1 364 ? 34.999 52.097 50.387 0.40 23.21 340 GLN B C 1
ATOM 5830 O O A GLN B 1 364 ? 35.920 51.259 50.282 0.60 23.27 340 GLN B O 1
ATOM 5831 O O B GLN B 1 364 ? 35.967 51.341 50.306 0.40 23.89 340 GLN B O 1
ATOM 5842 N N . ASP B 1 365 ? 34.037 51.950 51.297 1.00 23.45 341 ASP B N 1
ATOM 5843 C CA . ASP B 1 365 ? 34.062 50.893 52.323 1.00 24.79 341 ASP B CA 1
ATOM 5844 C C . ASP B 1 365 ? 33.168 49.720 51.956 1.00 23.52 341 ASP B C 1
ATOM 5845 O O . ASP B 1 365 ? 32.644 49.019 52.826 1.00 24.76 341 ASP B O 1
ATOM 5850 N N . ILE B 1 366 ? 32.999 49.475 50.645 1.00 23.04 342 ILE B N 1
ATOM 5851 C CA . ILE B 1 366 ? 32.101 48.421 50.201 1.00 22.99 342 ILE B CA 1
ATOM 5852 C C . ILE B 1 366 ? 32.570 47.096 50.814 1.00 22.92 342 ILE B C 1
ATOM 5853 O O . ILE B 1 366 ? 33.774 46.790 50.817 1.00 21.39 342 ILE B O 1
ATOM 5858 N N . PHE B 1 367 ? 31.601 46.320 51.285 1.00 21.62 343 PHE B N 1
ATOM 5859 C CA . PHE B 1 367 ? 31.826 45.031 51.942 1.00 23.69 343 PHE B CA 1
ATOM 5860 C C . PHE B 1 367 ? 32.770 45.046 53.149 1.00 25.91 343 PHE B C 1
ATOM 5861 O O . PHE B 1 367 ? 33.402 44.033 53.453 1.00 23.89 343 PHE B O 1
ATOM 5869 N N . LYS B 1 368 ? 32.852 46.198 53.830 1.00 26.87 344 LYS B N 1
ATOM 5870 C CA . LYS B 1 368 ? 33.604 46.289 55.100 1.00 28.75 344 LYS B CA 1
ATOM 5871 C C . LYS B 1 368 ? 33.035 45.136 55.971 1.00 28.79 344 LYS B C 1
ATOM 5872 O O . LYS B 1 368 ? 33.790 44.339 56.535 1.00 30.07 344 LYS B O 1
ATOM 5878 N N . ASN B 1 369 ? 31.707 45.051 56.001 1.00 27.97 345 ASN B N 1
ATOM 5879 C CA . ASN B 1 369 ? 30.937 43.988 56.664 1.00 29.22 345 ASN B CA 1
ATOM 5880 C C . ASN B 1 369 ? 30.166 43.161 55.637 1.00 29.76 345 ASN B C 1
ATOM 5881 O O . ASN B 1 369 ? 30.041 43.562 54.460 1.00 29.85 345 ASN B O 1
ATOM 5886 N N . GLU B 1 370 ? 29.655 42.011 56.049 1.00 26.43 346 GLU B N 1
ATOM 5887 C CA . GLU B 1 370 ? 28.871 41.206 55.125 1.00 27.98 346 GLU B CA 1
ATOM 5888 C C . GLU B 1 370 ? 27.518 41.851 54.798 1.00 27.61 346 GLU B C 1
ATOM 5889 O O . GLU B 1 370 ? 27.001 42.652 55.574 1.00 26.89 346 GLU B O 1
ATOM 5895 N N . PRO B 1 371 ? 26.974 41.555 53.605 1.00 26.97 347 PRO B N 1
ATOM 5896 C CA . PRO B 1 371 ? 25.662 42.101 53.306 1.00 26.25 347 PRO B CA 1
ATOM 5897 C C . PRO B 1 371 ? 24.606 41.359 54.124 1.00 27.85 347 PRO B C 1
ATOM 5898 O O . PRO B 1 371 ? 24.901 40.284 54.671 1.00 28.99 347 PRO B O 1
ATOM 5902 N N . GLU B 1 372 ? 23.410 41.941 54.201 1.00 25.34 348 GLU B N 1
ATOM 5903 C CA . GLU B 1 372 ? 22.286 41.359 54.895 1.00 25.86 348 GLU B CA 1
ATOM 5904 C C . GLU B 1 372 ? 21.208 41.115 53.837 1.00 24.52 348 GLU B C 1
ATOM 5905 O O . GLU B 1 372 ? 20.335 41.955 53.610 1.00 22.86 348 GLU B O 1
ATOM 5911 N N . LEU B 1 373 ? 21.317 39.963 53.182 1.00 24.09 349 LEU B N 1
ATOM 5912 C CA . LEU B 1 373 ? 20.399 39.572 52.097 1.00 25.19 349 LEU B CA 1
ATOM 5913 C C . LEU B 1 373 ? 19.909 38.134 52.281 1.00 24.36 349 LEU B C 1
ATOM 5914 O O . LEU B 1 373 ? 20.528 37.364 53.023 1.00 26.85 349 LEU B O 1
ATOM 5919 N N . PRO B 1 374 ? 18.777 37.774 51.639 1.00 24.45 350 PRO B N 1
ATOM 5920 C CA . PRO B 1 374 ? 18.216 36.433 51.776 1.00 25.10 350 PRO B CA 1
ATOM 5921 C C . PRO B 1 374 ? 19.097 35.289 51.280 1.00 25.23 350 PRO B C 1
ATOM 5922 O O . PRO B 1 374 ? 18.855 34.139 51.671 1.00 24.76 350 PRO B O 1
ATOM 5926 N N . TYR B 1 375 ? 20.044 35.605 50.388 1.00 24.29 351 TYR B N 1
ATOM 5927 C CA . TYR B 1 375 ? 21.043 34.654 49.885 1.00 24.74 351 TYR B CA 1
ATOM 5928 C C . TYR B 1 375 ? 22.101 35.540 49.223 1.00 24.63 351 TYR B C 1
ATOM 5929 O O . TYR B 1 375 ? 21.779 36.644 48.745 1.00 24.46 351 TYR B O 1
ATOM 5938 N N A LYS B 1 376 ? 23.340 35.065 49.193 0.70 24.32 352 LYS B N 1
ATOM 5939 N N B LYS B 1 376 ? 23.348 35.063 49.212 0.30 24.13 352 LYS B N 1
ATOM 5940 C CA A LYS B 1 376 ? 24.431 35.903 48.737 0.70 25.13 352 LYS B CA 1
ATOM 5941 C CA B LYS B 1 376 ? 24.503 35.829 48.715 0.30 24.20 352 LYS B CA 1
ATOM 5942 C C A LYS B 1 376 ? 24.316 36.448 47.311 0.70 24.72 352 LYS B C 1
ATOM 5943 C C B LYS B 1 376 ? 24.430 36.384 47.291 0.30 23.93 352 LYS B C 1
ATOM 5944 O O A LYS B 1 376 ? 24.639 37.621 47.078 0.70 25.20 352 LYS B O 1
ATOM 5945 O O B LYS B 1 376 ? 24.931 37.482 47.027 0.30 24.31 352 LYS B O 1
ATOM 5956 N N . ALA B 1 377 ? 23.819 35.624 46.386 1.00 23.67 353 ALA B N 1
ATOM 5957 C CA . ALA B 1 377 ? 23.700 36.035 44.971 1.00 22.11 353 ALA B CA 1
ATOM 5958 C C . ALA B 1 377 ? 22.400 36.794 44.628 1.00 23.35 353 ALA B C 1
ATOM 5959 O O . ALA B 1 377 ? 22.027 36.898 43.446 1.00 23.35 353 ALA B O 1
ATOM 5961 N N . PHE B 1 378 ? 21.703 37.299 45.659 1.00 22.97 354 PHE B N 1
ATOM 5962 C CA . PHE B 1 378 ? 20.488 38.073 45.481 1.00 21.86 354 PHE B CA 1
ATOM 5963 C C . PHE B 1 378 ? 20.798 39.267 44.544 1.00 22.42 354 PHE B C 1
ATOM 5964 O O . PHE B 1 378 ? 20.007 39.618 43.673 1.00 24.02 354 PHE B O 1
ATOM 5972 N N . LEU B 1 379 ? 21.944 39.899 44.794 1.00 23.69 355 LEU B N 1
ATOM 5973 C CA . LEU B 1 379 ? 22.460 40.967 43.944 1.00 24.98 355 LEU B CA 1
ATOM 5974 C C . LEU B 1 379 ? 23.950 40.750 43.748 1.00 25.47 355 LEU B C 1
ATOM 5975 O O . LEU B 1 379 ? 24.541 39.801 44.284 1.00 26.63 355 LEU B O 1
ATOM 5981 N N . LYS C 1 27 ? 20.012 96.357 47.245 1.00 56.98 3 LYS C N 1
ATOM 5982 C CA . LYS C 1 27 ? 20.506 96.763 48.604 1.00 56.78 3 LYS C CA 1
ATOM 5983 C C . LYS C 1 27 ? 21.073 95.569 49.352 1.00 55.64 3 LYS C C 1
ATOM 5984 O O . LYS C 1 27 ? 20.374 94.581 49.580 1.00 55.61 3 LYS C O 1
ATOM 5990 N N . VAL C 1 28 ? 22.331 95.706 49.761 1.00 55.28 4 VAL C N 1
ATOM 5991 C CA . VAL C 1 28 ? 23.090 94.652 50.434 1.00 55.07 4 VAL C CA 1
ATOM 5992 C C . VAL C 1 28 ? 22.574 94.286 51.847 1.00 54.91 4 VAL C C 1
ATOM 5993 O O . VAL C 1 28 ? 22.544 93.113 52.198 1.00 54.48 4 VAL C O 1
ATOM 5997 N N . ASN C 1 29 ? 22.151 95.259 52.658 1.00 53.84 5 ASN C N 1
ATOM 5998 C CA . ASN C 1 29 ? 21.646 94.875 53.991 1.00 52.96 5 ASN C CA 1
ATOM 5999 C C . ASN C 1 29 ? 20.147 94.532 54.114 1.00 50.99 5 ASN C C 1
ATOM 6000 O O . ASN C 1 29 ? 19.652 94.282 55.210 1.00 51.37 5 ASN C O 1
ATOM 6005 N N . GLU C 1 30 ? 19.441 94.495 52.987 1.00 48.96 6 GLU C N 1
ATOM 6006 C CA . GLU C 1 30 ? 18.046 94.044 52.949 1.00 47.45 6 GLU C CA 1
ATOM 6007 C C . GLU C 1 30 ? 17.958 92.548 52.559 1.00 45.11 6 GLU C C 1
ATOM 6008 O O . GLU C 1 30 ? 16.868 91.969 52.397 1.00 44.33 6 GLU C O 1
ATOM 6014 N N . ILE C 1 31 ? 19.125 91.945 52.388 1.00 41.67 7 ILE C N 1
ATOM 6015 C CA . ILE C 1 31 ? 19.230 90.571 51.945 1.00 37.43 7 ILE C CA 1
ATOM 6016 C C . ILE C 1 31 ? 19.637 89.626 53.066 1.00 35.92 7 ILE C C 1
ATOM 6017 O O . ILE C 1 31 ? 20.574 89.888 53.815 1.00 35.42 7 ILE C O 1
ATOM 6022 N N . THR C 1 32 ? 18.903 88.526 53.167 1.00 33.58 8 THR C N 1
ATOM 6023 C CA . THR C 1 32 ? 19.264 87.447 54.072 1.00 32.96 8 THR C CA 1
ATOM 6024 C C . THR C 1 32 ? 19.363 86.191 53.212 1.00 32.54 8 THR C C 1
ATOM 6025 O O . THR C 1 32 ? 18.915 86.197 52.047 1.00 33.65 8 THR C O 1
ATOM 6029 N N . ARG C 1 33 ? 19.959 85.143 53.770 1.00 32.04 9 ARG C N 1
ATOM 6030 C CA . ARG C 1 33 ? 19.997 83.831 53.131 1.00 30.80 9 ARG C CA 1
ATOM 6031 C C . ARG C 1 33 ? 18.570 83.443 52.721 1.00 30.73 9 ARG C C 1
ATOM 6032 O O . ARG C 1 33 ? 18.325 83.013 51.591 1.00 30.34 9 ARG C O 1
ATOM 6040 N N A GLU C 1 34 ? 17.625 83.642 53.640 0.50 29.55 10 GLU C N 1
ATOM 6041 N N B GLU C 1 34 ? 17.621 83.633 53.642 0.50 29.95 10 GLU C N 1
ATOM 6042 C CA A GLU C 1 34 ? 16.235 83.286 53.410 0.50 28.62 10 GLU C CA 1
ATOM 6043 C CA B GLU C 1 34 ? 16.222 83.310 53.399 0.50 29.54 10 GLU C CA 1
ATOM 6044 C C A GLU C 1 34 ? 15.540 84.083 52.276 0.50 28.72 10 GLU C C 1
ATOM 6045 C C B GLU C 1 34 ? 15.599 84.071 52.219 0.50 29.12 10 GLU C C 1
ATOM 6046 O O A GLU C 1 34 ? 14.773 83.504 51.506 0.50 28.61 10 GLU C O 1
ATOM 6047 O O B GLU C 1 34 ? 14.929 83.470 51.378 0.50 28.73 10 GLU C O 1
ATOM 6058 N N . SER C 1 35 ? 15.828 85.379 52.141 1.00 28.48 11 SER C N 1
ATOM 6059 C CA . SER C 1 35 ? 15.241 86.182 51.048 1.00 29.18 11 SER C CA 1
ATOM 6060 C C . SER C 1 35 ? 15.871 85.780 49.697 1.00 28.57 11 SER C C 1
ATOM 6061 O O . SER C 1 35 ? 15.171 85.722 48.678 1.00 28.47 11 SER C O 1
ATOM 6064 N N . TRP C 1 36 ? 17.174 85.490 49.713 1.00 28.60 12 TRP C N 1
ATOM 6065 C CA . TRP C 1 36 ? 17.874 85.017 48.504 1.00 28.12 12 TRP C CA 1
ATOM 6066 C C . TRP C 1 36 ? 17.218 83.738 48.011 1.00 28.24 12 TRP C C 1
ATOM 6067 O O . TRP C 1 36 ? 16.767 83.652 46.864 1.00 29.42 12 TRP C O 1
ATOM 6078 N N . ILE C 1 37 ? 17.109 82.752 48.893 1.00 28.16 13 ILE C N 1
ATOM 6079 C CA . ILE C 1 37 ? 16.469 81.482 48.539 1.00 26.78 13 ILE C CA 1
ATOM 6080 C C . ILE C 1 37 ? 15.057 81.677 48.005 1.00 28.38 13 ILE C C 1
ATOM 6081 O O . ILE C 1 37 ? 14.702 81.157 46.945 1.00 27.09 13 ILE C O 1
ATOM 6086 N N . LEU C 1 38 ? 14.241 82.455 48.711 1.00 28.04 14 LEU C N 1
ATOM 6087 C CA . LEU C 1 38 ? 12.858 82.646 48.263 1.00 28.92 14 LEU C CA 1
ATOM 6088 C C . LEU C 1 38 ? 12.719 83.403 46.955 1.00 27.93 14 LEU C C 1
ATOM 6089 O O . LEU C 1 38 ? 11.718 83.262 46.275 1.00 28.36 14 LEU C O 1
ATOM 6094 N N . SER C 1 39 ? 13.710 84.209 46.605 1.00 28.58 15 SER C N 1
ATOM 6095 C CA . SER C 1 39 ? 13.654 84.972 45.358 1.00 29.34 15 SER C CA 1
ATOM 6096 C C . SER C 1 39 ? 14.196 84.179 44.169 1.00 28.64 15 SER C C 1
ATOM 6097 O O . SER C 1 39 ? 13.901 84.504 43.012 1.00 29.34 15 SER C O 1
ATOM 6100 N N . THR C 1 40 ? 14.953 83.126 44.475 1.00 27.34 16 THR C N 1
ATOM 6101 C CA . THR C 1 40 ? 15.707 82.371 43.473 1.00 27.44 16 THR C CA 1
ATOM 6102 C C . THR C 1 40 ? 15.159 81.000 43.037 1.00 27.77 16 THR C C 1
ATOM 6103 O O . THR C 1 40 ? 15.214 80.655 41.841 1.00 29.71 16 THR C O 1
ATOM 6107 N N . PHE C 1 41 ? 14.599 80.248 43.979 1.00 27.79 17 PHE C N 1
ATOM 6108 C CA . PHE C 1 41 ? 14.155 78.849 43.746 1.00 26.79 17 PHE C CA 1
ATOM 6109 C C . PHE C 1 41 ? 12.634 78.635 43.770 1.00 26.23 17 PHE C C 1
ATOM 6110 O O . PHE C 1 41 ? 11.910 79.416 44.400 1.00 27.99 17 PHE C O 1
ATOM 6118 N N . PRO C 1 42 ? 12.122 77.604 43.057 1.00 25.49 18 PRO C N 1
ATOM 6119 C CA . PRO C 1 42 ? 12.862 76.671 42.217 1.00 25.43 18 PRO C CA 1
ATOM 6120 C C . PRO C 1 42 ? 13.339 77.405 40.947 1.00 25.54 18 PRO C C 1
ATOM 6121 O O . PRO C 1 42 ? 12.774 78.442 40.567 1.00 24.81 18 PRO C O 1
ATOM 6125 N N . GLU C 1 43 ? 14.345 76.826 40.293 1.00 23.19 19 GLU C N 1
ATOM 6126 C CA . GLU C 1 43 ? 15.065 77.461 39.194 1.00 22.39 19 GLU C CA 1
ATOM 6127 C C . GLU C 1 43 ? 14.309 78.061 38.020 1.00 21.86 19 GLU C C 1
ATOM 6128 O O . GLU C 1 43 ? 14.745 79.072 37.494 1.00 23.00 19 GLU C O 1
ATOM 6134 N N . TRP C 1 44 ? 13.229 77.412 37.594 1.00 20.77 20 TRP C N 1
ATOM 6135 C CA . TRP C 1 44 ? 12.469 77.831 36.442 1.00 20.87 20 TRP C CA 1
ATOM 6136 C C . TRP C 1 44 ? 11.165 78.521 36.836 1.00 20.41 20 TRP C C 1
ATOM 6137 O O . TRP C 1 44 ? 10.352 78.841 35.978 1.00 22.32 20 TRP C O 1
ATOM 6148 N N . GLY C 1 45 ? 10.959 78.713 38.127 1.00 22.06 21 GLY C N 1
ATOM 6149 C CA . GLY C 1 45 ? 9.724 79.361 38.583 1.00 22.45 21 GLY C CA 1
ATOM 6150 C C . GLY C 1 45 ? 8.542 78.549 38.102 1.00 23.29 21 GLY C C 1
ATOM 6151 O O . GLY C 1 45 ? 8.520 77.313 38.250 1.00 23.00 21 GLY C O 1
ATOM 6152 N N . THR C 1 46 ? 7.592 79.233 37.467 1.00 23.28 22 THR C N 1
ATOM 6153 C CA . THR C 1 46 ? 6.368 78.619 36.960 1.00 22.75 22 THR C CA 1
ATOM 6154 C C . THR C 1 46 ? 6.388 78.536 35.439 1.00 22.16 22 THR C C 1
ATOM 6155 O O . THR C 1 46 ? 5.351 78.291 34.811 1.00 23.92 22 THR C O 1
ATOM 6159 N N . TRP C 1 47 ? 7.572 78.706 34.837 1.00 22.26 23 TRP C N 1
ATOM 6160 C CA . TRP C 1 47 ? 7.768 78.619 33.386 1.00 21.38 23 TRP C CA 1
ATOM 6161 C C . TRP C 1 47 ? 7.144 77.372 32.806 1.00 20.87 23 TRP C C 1
ATOM 6162 O O . TRP C 1 47 ? 6.386 77.450 31.846 1.00 21.52 23 TRP C O 1
ATOM 6173 N N . LEU C 1 48 ? 7.460 76.206 33.374 1.00 21.87 24 LEU C N 1
ATOM 6174 C CA . LEU C 1 48 ? 6.966 74.938 32.822 1.00 21.84 24 LEU C CA 1
ATOM 6175 C C . LEU C 1 48 ? 5.524 74.668 33.248 1.00 21.12 24 LEU C C 1
ATOM 6176 O O . LEU C 1 48 ? 4.771 74.011 32.524 1.00 23.38 24 LEU C O 1
ATOM 6181 N N . ASN C 1 49 ? 5.150 75.146 34.439 1.00 21.17 25 ASN C N 1
ATOM 6182 C CA . ASN C 1 49 ? 3.722 75.090 34.862 1.00 21.96 25 ASN C CA 1
ATOM 6183 C C . ASN C 1 49 ? 2.850 75.733 33.772 1.00 21.87 25 ASN C C 1
ATOM 6184 O O . ASN C 1 49 ? 1.875 75.139 33.298 1.00 23.05 25 ASN C O 1
ATOM 6189 N N . GLU C 1 50 ? 3.246 76.933 33.359 1.00 23.00 26 GLU C N 1
ATOM 6190 C CA . GLU C 1 50 ? 2.593 77.679 32.279 1.00 24.95 26 GLU C CA 1
ATOM 6191 C C . GLU C 1 50 ? 2.681 76.916 30.957 1.00 25.65 26 GLU C C 1
ATOM 6192 O O . GLU C 1 50 ? 1.660 76.707 30.281 1.00 26.57 26 GLU C O 1
ATOM 6198 N N . GLU C 1 51 ? 3.877 76.417 30.621 1.00 24.59 27 GLU C N 1
ATOM 6199 C CA . GLU C 1 51 ? 4.045 75.671 29.380 1.00 25.36 27 GLU C CA 1
ATOM 6200 C C . GLU C 1 51 ? 3.064 74.482 29.272 1.00 24.13 27 GLU C C 1
ATOM 6201 O O . GLU C 1 51 ? 2.393 74.282 28.234 1.00 23.38 27 GLU C O 1
ATOM 6207 N N . ILE C 1 52 ? 3.020 73.693 30.339 1.00 24.22 28 ILE C N 1
ATOM 6208 C CA . ILE C 1 52 ? 2.168 72.505 30.387 1.00 24.42 28 ILE C CA 1
ATOM 6209 C C . ILE C 1 52 ? 0.669 72.852 30.206 1.00 26.98 28 ILE C C 1
ATOM 6210 O O . ILE C 1 52 ? -0.027 72.273 29.332 1.00 25.84 28 ILE C O 1
ATOM 6215 N N . GLU C 1 53 ? 0.192 73.805 31.000 1.00 27.99 29 GLU C N 1
ATOM 6216 C CA . GLU C 1 53 ? -1.225 74.251 30.909 1.00 30.43 29 GLU C CA 1
ATOM 6217 C C . GLU C 1 53 ? -1.620 74.742 29.530 1.00 29.78 29 GLU C C 1
ATOM 6218 O O . GLU C 1 53 ? -2.700 74.408 29.041 1.00 30.32 29 GLU C O 1
ATOM 6224 N N A GLN C 1 54 ? -0.734 75.496 28.889 0.70 28.30 30 GLN C N 1
ATOM 6225 N N B GLN C 1 54 ? -0.752 75.535 28.905 0.30 29.32 30 GLN C N 1
ATOM 6226 C CA A GLN C 1 54 ? -1.000 76.089 27.582 0.70 28.60 30 GLN C CA 1
ATOM 6227 C CA B GLN C 1 54 ? -1.002 76.108 27.579 0.30 29.43 30 GLN C CA 1
ATOM 6228 C C A GLN C 1 54 ? -0.778 75.174 26.388 0.70 29.29 30 GLN C C 1
ATOM 6229 C C B GLN C 1 54 ? -1.026 75.068 26.456 0.30 29.39 30 GLN C C 1
ATOM 6230 O O A GLN C 1 54 ? -0.993 75.572 25.251 0.70 27.37 30 GLN C O 1
ATOM 6231 O O B GLN C 1 54 ? -1.709 75.260 25.452 0.30 28.43 30 GLN C O 1
ATOM 6242 N N . THR C 1 55 ? -0.324 73.949 26.653 1.00 28.72 31 THR C N 1
ATOM 6243 C CA . THR C 1 55 ? -0.161 72.952 25.601 1.00 28.41 31 THR C CA 1
ATOM 6244 C C . THR C 1 55 ? -1.457 72.336 25.121 1.00 28.26 31 THR C C 1
ATOM 6245 O O . THR C 1 55 ? -2.235 71.826 25.902 1.00 30.94 31 THR C O 1
ATOM 6249 N N . VAL C 1 56 ? -1.647 72.392 23.813 1.00 29.78 32 VAL C N 1
ATOM 6250 C CA . VAL C 1 56 ? -2.805 71.809 23.164 1.00 32.82 32 VAL C CA 1
ATOM 6251 C C . VAL C 1 56 ? -2.334 70.518 22.512 1.00 31.28 32 VAL C C 1
ATOM 6252 O O . VAL C 1 56 ? -1.777 70.546 21.430 1.00 32.61 32 VAL C O 1
ATOM 6256 N N . VAL C 1 57 ? -2.555 69.388 23.173 1.00 30.22 33 VAL C N 1
ATOM 6257 C CA . VAL C 1 57 ? -2.157 68.083 22.635 1.00 28.43 33 VAL C CA 1
ATOM 6258 C C . VAL C 1 57 ? -3.066 67.698 21.462 1.00 29.16 33 VAL C C 1
ATOM 6259 O O . VAL C 1 57 ? -4.299 67.579 21.637 1.00 27.45 33 VAL C O 1
ATOM 6263 N N . GLU C 1 58 ? -2.468 67.507 20.288 1.00 26.69 34 GLU C N 1
ATOM 6264 C CA . GLU C 1 58 ? -3.197 67.190 19.074 1.00 29.75 34 GLU C CA 1
ATOM 6265 C C . GLU C 1 58 ? -3.833 65.802 19.133 1.00 30.02 34 GLU C C 1
ATOM 6266 O O . GLU C 1 58 ? -3.301 64.912 19.791 1.00 28.53 34 GLU C O 1
ATOM 6272 N N . PRO C 1 59 ? -4.991 65.612 18.457 1.00 30.47 35 PRO C N 1
ATOM 6273 C CA . PRO C 1 59 ? -5.604 64.279 18.408 1.00 29.39 35 PRO C CA 1
ATOM 6274 C C . PRO C 1 59 ? -4.597 63.214 17.941 1.00 26.92 35 PRO C C 1
ATOM 6275 O O . PRO C 1 59 ? -3.772 63.478 17.066 1.00 27.76 35 PRO C O 1
ATOM 6279 N N . ASN C 1 60 ? -4.714 62.019 18.493 1.00 26.08 36 ASN C N 1
ATOM 6280 C CA . ASN C 1 60 ? -3.894 60.867 18.147 1.00 25.97 36 ASN C CA 1
ATOM 6281 C C . ASN C 1 60 ? -2.397 61.035 18.559 1.00 23.16 36 ASN C C 1
ATOM 6282 O O . ASN C 1 60 ? -1.535 60.419 17.950 1.00 24.89 36 ASN C O 1
ATOM 6287 N N . THR C 1 61 ? -2.143 61.872 19.561 1.00 25.15 37 THR C N 1
ATOM 6288 C CA . THR C 1 61 ? -0.774 62.106 20.120 1.00 22.29 37 THR C CA 1
ATOM 6289 C C . THR C 1 61 ? -0.888 62.242 21.626 1.00 23.04 37 THR C C 1
ATOM 6290 O O . THR C 1 61 ? -1.985 62.427 22.142 1.00 23.34 37 THR C O 1
ATOM 6294 N N . PHE C 1 62 ? 0.226 62.133 22.374 1.00 17.84 38 PHE C N 1
ATOM 6295 C CA . PHE C 1 62 ? 0.230 62.473 23.782 1.00 18.33 38 PHE C CA 1
ATOM 6296 C C . PHE C 1 62 ? 1.577 63.135 24.052 1.00 19.27 38 PHE C C 1
ATOM 6297 O O . PHE C 1 62 ? 2.508 62.984 23.246 1.00 20.35 38 PHE C O 1
ATOM 6305 N N . SER C 1 63 ? 1.638 63.896 25.123 1.00 18.52 39 SER C N 1
ATOM 6306 C CA . SER C 1 63 ? 2.855 64.612 25.434 1.00 19.97 39 SER C CA 1
ATOM 6307 C C . SER C 1 63 ? 3.241 64.312 26.861 1.00 20.14 39 SER C C 1
ATOM 6308 O O . SER C 1 63 ? 2.393 64.024 27.731 1.00 21.28 39 SER C O 1
ATOM 6311 N N A MET C 1 64 ? 4.557 64.341 27.104 0.70 20.24 40 MET C N 1
ATOM 6312 N N B MET C 1 64 ? 4.543 64.366 27.123 0.30 19.95 40 MET C N 1
ATOM 6313 C CA A MET C 1 64 ? 5.092 64.142 28.433 0.70 19.61 40 MET C CA 1
ATOM 6314 C CA B MET C 1 64 ? 5.039 64.163 28.470 0.30 19.25 40 MET C CA 1
ATOM 6315 C C A MET C 1 64 ? 6.201 65.144 28.675 0.70 17.74 40 MET C C 1
ATOM 6316 C C B MET C 1 64 ? 6.257 65.043 28.689 0.30 18.31 40 MET C C 1
ATOM 6317 O O A MET C 1 64 ? 6.755 65.656 27.728 0.70 17.32 40 MET C O 1
ATOM 6318 O O B MET C 1 64 ? 6.951 65.374 27.741 0.30 18.16 40 MET C O 1
ATOM 6327 N N . TRP C 1 65 ? 6.486 65.419 29.940 1.00 18.17 41 TRP C N 1
ATOM 6328 C CA . TRP C 1 65 ? 7.613 66.253 30.325 1.00 17.58 41 TRP C CA 1
ATOM 6329 C C . TRP C 1 65 ? 8.379 65.525 31.424 1.00 17.23 41 TRP C C 1
ATOM 6330 O O . TRP C 1 65 ? 7.797 64.859 32.296 1.00 18.41 41 TRP C O 1
ATOM 6341 N N . TRP C 1 66 ? 9.699 65.685 31.397 1.00 16.06 42 TRP C N 1
ATOM 6342 C CA . TRP C 1 66 ? 10.573 65.039 32.377 1.00 15.66 42 TRP C CA 1
ATOM 6343 C C . TRP C 1 66 ? 10.808 66.012 33.516 1.00 15.96 42 TRP C C 1
ATOM 6344 O O . TRP C 1 66 ? 11.294 67.133 33.316 1.00 17.84 42 TRP C O 1
ATOM 6355 N N . LEU C 1 67 ? 10.435 65.600 34.721 1.00 16.34 43 LEU C N 1
ATOM 6356 C CA . LEU C 1 67 ? 10.472 66.504 35.868 1.00 18.37 43 LEU C CA 1
ATOM 6357 C C . LEU C 1 67 ? 11.706 66.327 36.739 1.00 19.96 43 LEU C C 1
ATOM 6358 O O . LEU C 1 67 ? 11.791 66.943 37.811 1.00 21.10 43 LEU C O 1
ATOM 6363 N N . GLY C 1 68 ? 12.648 65.503 36.271 1.00 18.83 44 GLY C N 1
ATOM 6364 C CA . GLY C 1 68 ? 13.856 65.159 37.048 1.00 19.35 44 GLY C CA 1
ATOM 6365 C C . GLY C 1 68 ? 13.684 63.775 37.671 1.00 19.80 44 GLY C C 1
ATOM 6366 O O . GLY C 1 68 ? 12.561 63.347 37.985 1.00 19.74 44 GLY C O 1
ATOM 6367 N N . CYS C 1 69 ? 14.788 63.047 37.812 1.00 19.02 45 CYS C N 1
ATOM 6368 C CA . CYS C 1 69 ? 14.755 61.701 38.347 1.00 18.25 45 CYS C CA 1
ATOM 6369 C C . CYS C 1 69 ? 13.816 60.833 37.488 1.00 19.06 45 CYS C C 1
ATOM 6370 O O . CYS C 1 69 ? 14.081 60.652 36.326 1.00 18.47 45 CYS C O 1
ATOM 6373 N N . THR C 1 70 ? 12.713 60.303 38.025 1.00 18.19 46 THR C N 1
ATOM 6374 C CA . THR C 1 70 ? 11.809 59.559 37.163 1.00 18.06 46 THR C CA 1
ATOM 6375 C C . THR C 1 70 ? 10.450 60.271 37.093 1.00 19.22 46 THR C C 1
ATOM 6376 O O . THR C 1 70 ? 9.454 59.678 36.654 1.00 18.37 46 THR C O 1
ATOM 6380 N N . GLY C 1 71 ? 10.443 61.534 37.504 1.00 18.70 47 GLY C N 1
ATOM 6381 C CA . GLY C 1 71 ? 9.215 62.329 37.428 1.00 19.75 47 GLY C CA 1
ATOM 6382 C C . GLY C 1 71 ? 8.800 62.585 35.997 1.00 20.02 47 GLY C C 1
ATOM 6383 O O . GLY C 1 71 ? 9.607 63.010 35.171 1.00 17.54 47 GLY C O 1
ATOM 6384 N N . ILE C 1 72 ? 7.511 62.374 35.726 1.00 19.27 48 ILE C N 1
ATOM 6385 C CA . ILE C 1 72 ? 6.911 62.585 34.421 1.00 20.18 48 ILE C CA 1
ATOM 6386 C C . ILE C 1 72 ? 5.558 63.284 34.564 1.00 20.65 48 ILE C C 1
ATOM 6387 O O . ILE C 1 72 ? 4.772 62.906 35.438 1.00 19.79 48 ILE C O 1
ATOM 6392 N N . TRP C 1 73 ? 5.337 64.307 33.751 1.00 21.80 49 TRP C N 1
ATOM 6393 C CA . TRP C 1 73 ? 3.984 64.867 33.621 1.00 22.20 49 TRP C CA 1
ATOM 6394 C C . TRP C 1 73 ? 3.448 64.327 32.325 1.00 21.85 49 TRP C C 1
ATOM 6395 O O . TRP C 1 73 ? 4.131 64.436 31.299 1.00 23.79 49 TRP C O 1
ATOM 6406 N N . LEU C 1 74 ? 2.264 63.697 32.325 1.00 20.02 50 LEU C N 1
ATOM 6407 C CA . LEU C 1 74 ? 1.688 63.213 31.055 1.00 20.29 50 LEU C CA 1
ATOM 6408 C C . LEU C 1 74 ? 0.390 63.966 30.772 1.00 22.10 50 LEU C C 1
ATOM 6409 O O . LEU C 1 74 ? -0.399 64.131 31.692 1.00 20.81 50 LEU C O 1
ATOM 6414 N N . LYS C 1 75 ? 0.192 64.389 29.529 1.00 22.30 51 LYS C N 1
ATOM 6415 C CA . LYS C 1 75 ? -1.033 65.127 29.179 1.00 24.01 51 LYS C CA 1
ATOM 6416 C C . LYS C 1 75 ? -1.599 64.518 27.931 1.00 24.51 51 LYS C C 1
ATOM 6417 O O . LYS C 1 75 ? -0.900 64.397 26.921 1.00 23.17 51 LYS C O 1
ATOM 6423 N N . SER C 1 76 ? -2.878 64.105 27.994 1.00 26.61 52 SER C N 1
ATOM 6424 C CA . SER C 1 76 ? -3.523 63.466 26.850 1.00 25.38 52 SER C CA 1
ATOM 6425 C C . SER C 1 76 ? -4.246 64.454 25.934 1.00 25.96 52 SER C C 1
ATOM 6426 O O . SER C 1 76 ? -4.450 65.616 26.301 1.00 25.47 52 SER C O 1
ATOM 6429 N N . ALA C 1 77 ? -4.648 63.976 24.759 1.00 27.32 53 ALA C N 1
ATOM 6430 C CA . ALA C 1 77 ? -5.398 64.794 23.798 1.00 29.94 53 ALA C CA 1
ATOM 6431 C C . ALA C 1 77 ? -6.777 65.201 24.353 1.00 31.77 53 ALA C C 1
ATOM 6432 O O . ALA C 1 77 ? -7.386 66.127 23.833 1.00 35.16 53 ALA C O 1
ATOM 6434 N N . GLY C 1 78 ? -7.240 64.514 25.397 1.00 32.76 54 GLY C N 1
ATOM 6435 C CA . GLY C 1 78 ? -8.520 64.820 26.057 1.00 33.84 54 GLY C CA 1
ATOM 6436 C C . GLY C 1 78 ? -8.321 65.667 27.288 1.00 33.63 54 GLY C C 1
ATOM 6437 O O . GLY C 1 78 ? -9.206 65.771 28.132 1.00 34.17 54 GLY C O 1
ATOM 6438 N N A ASN C 1 79 ? -7.137 66.267 27.393 0.70 32.86 55 ASN C N 1
ATOM 6439 N N B ASN C 1 79 ? -7.144 66.278 27.398 0.30 33.40 55 ASN C N 1
ATOM 6440 C CA A ASN C 1 79 ? -6.770 67.119 28.521 0.70 32.63 55 ASN C CA 1
ATOM 6441 C CA B ASN C 1 79 ? -6.800 67.141 28.531 0.30 33.27 55 ASN C CA 1
ATOM 6442 C C A ASN C 1 79 ? -6.825 66.427 29.880 0.70 32.36 55 ASN C C 1
ATOM 6443 C C B ASN C 1 79 ? -6.758 66.448 29.894 0.30 32.78 55 ASN C C 1
ATOM 6444 O O A ASN C 1 79 ? -7.205 67.020 30.883 0.70 32.52 55 ASN C O 1
ATOM 6445 O O B ASN C 1 79 ? -7.017 67.075 30.922 0.30 32.90 55 ASN C O 1
ATOM 6454 N N . THR C 1 80 ? -6.440 65.153 29.899 1.00 32.14 56 THR C N 1
ATOM 6455 C CA . THR C 1 80 ? -6.258 64.414 31.163 1.00 30.85 56 THR C CA 1
ATOM 6456 C C . THR C 1 80 ? -4.773 64.653 31.581 1.00 29.41 56 THR C C 1
ATOM 6457 O O . THR C 1 80 ? -3.902 64.604 30.734 1.00 29.31 56 THR C O 1
ATOM 6461 N N . ASN C 1 81 ? -4.508 64.927 32.849 1.00 26.94 57 ASN C N 1
ATOM 6462 C CA . ASN C 1 81 ? -3.157 65.227 33.312 1.00 27.63 57 ASN C CA 1
ATOM 6463 C C . ASN C 1 81 ? -2.768 64.357 34.477 1.00 27.20 57 ASN C C 1
ATOM 6464 O O . ASN C 1 81 ? -3.530 64.260 35.447 1.00 27.73 57 ASN C O 1
ATOM 6469 N N . LEU C 1 82 ? -1.581 63.729 34.390 1.00 26.64 58 LEU C N 1
ATOM 6470 C CA . LEU C 1 82 ? -1.071 62.844 35.449 1.00 25.86 58 LEU C CA 1
ATOM 6471 C C . LEU C 1 82 ? 0.349 63.253 35.778 1.00 24.50 58 LEU C C 1
ATOM 6472 O O . LEU C 1 82 ? 1.081 63.624 34.866 1.00 24.66 58 LEU C O 1
ATOM 6477 N N . SER C 1 83 ? 0.694 63.131 37.053 1.00 25.47 59 SER C N 1
ATOM 6478 C CA . SER C 1 83 ? 2.028 63.350 37.612 1.00 27.44 59 SER C CA 1
ATOM 6479 C C . SER C 1 83 ? 2.449 61.937 37.997 1.00 27.80 59 SER C C 1
ATOM 6480 O O . SER C 1 83 ? 1.686 61.245 38.680 1.00 26.90 59 SER C O 1
ATOM 6483 N N . ILE C 1 84 ? 3.622 61.471 37.557 1.00 25.79 60 ILE C N 1
ATOM 6484 C CA . ILE C 1 84 ? 4.090 60.143 37.954 1.00 25.19 60 ILE C CA 1
ATOM 6485 C C . ILE C 1 84 ? 5.469 60.307 38.573 1.00 24.33 60 ILE C C 1
ATOM 6486 O O . ILE C 1 84 ? 6.365 60.878 37.926 1.00 23.72 60 ILE C O 1
ATOM 6491 N N . ASP C 1 85 ? 5.629 59.877 39.825 1.00 22.66 61 ASP C N 1
ATOM 6492 C CA . ASP C 1 85 ? 6.931 59.900 40.513 1.00 22.19 61 ASP C CA 1
ATOM 6493 C C . ASP C 1 85 ? 7.562 61.283 40.617 1.00 23.49 61 ASP C C 1
ATOM 6494 O O . ASP C 1 85 ? 8.809 61.429 40.710 1.00 21.28 61 ASP C O 1
ATOM 6499 N N . PHE C 1 86 ? 6.703 62.313 40.600 1.00 23.47 62 PHE C N 1
ATOM 6500 C CA . PHE C 1 86 ? 7.159 63.702 40.698 1.00 23.95 62 PHE C CA 1
ATOM 6501 C C . PHE C 1 86 ? 7.812 63.904 42.048 1.00 24.80 62 PHE C C 1
ATOM 6502 O O . PHE C 1 86 ? 7.150 63.800 43.098 1.00 25.87 62 PHE C O 1
ATOM 6510 N N . TRP C 1 87 ? 9.123 64.179 42.023 1.00 25.26 63 TRP C N 1
ATOM 6511 C CA . TRP C 1 87 ? 9.903 64.299 43.240 1.00 25.55 63 TRP C CA 1
ATOM 6512 C C . TRP C 1 87 ? 10.564 65.658 43.396 1.00 25.99 63 TRP C C 1
ATOM 6513 O O . TRP C 1 87 ? 11.347 66.078 42.542 1.00 26.18 63 TRP C O 1
ATOM 6524 N N . CYS C 1 88 ? 10.253 66.321 44.514 1.00 25.38 64 CYS C N 1
ATOM 6525 C CA . CYS C 1 88 ? 10.748 67.649 44.824 1.00 25.53 64 CYS C CA 1
ATOM 6526 C C . CYS C 1 88 ? 11.655 67.685 46.046 1.00 25.00 64 CYS C C 1
ATOM 6527 O O . CYS C 1 88 ? 11.741 68.705 46.750 1.00 24.78 64 CYS C O 1
ATOM 6530 N N . GLY C 1 89 ? 12.289 66.551 46.334 1.00 24.09 65 GLY C N 1
ATOM 6531 C CA . GLY C 1 89 ? 13.302 66.540 47.377 1.00 23.74 65 GLY C CA 1
ATOM 6532 C C . GLY C 1 89 ? 14.689 66.793 46.806 1.00 24.60 65 GLY C C 1
ATOM 6533 O O . GLY C 1 89 ? 14.849 67.027 45.590 1.00 24.83 65 GLY C O 1
ATOM 6534 N N . THR C 1 90 ? 15.694 66.775 47.687 1.00 24.22 66 THR C N 1
ATOM 6535 C CA . THR C 1 90 ? 17.091 66.866 47.286 1.00 24.95 66 THR C CA 1
ATOM 6536 C C . THR C 1 90 ? 17.907 65.753 47.998 1.00 24.55 66 THR C C 1
ATOM 6537 O O . THR C 1 90 ? 17.321 64.894 48.678 1.00 25.39 66 THR C O 1
ATOM 6541 N N . GLY C 1 91 ? 19.223 65.737 47.821 1.00 24.25 67 GLY C N 1
ATOM 6542 C CA . GLY C 1 91 ? 20.071 64.713 48.421 1.00 25.27 67 GLY C CA 1
ATOM 6543 C C . GLY C 1 91 ? 20.717 65.190 49.708 1.00 26.71 67 GLY C C 1
ATOM 6544 O O . GLY C 1 91 ? 20.087 65.907 50.487 1.00 27.28 67 GLY C O 1
ATOM 6545 N N . LYS C 1 92 ? 21.971 64.808 49.933 1.00 27.16 68 LYS C N 1
ATOM 6546 C CA . LYS C 1 92 ? 22.688 65.262 51.122 1.00 27.23 68 LYS C CA 1
ATOM 6547 C C . LYS C 1 92 ? 22.801 66.789 51.108 1.00 27.82 68 LYS C C 1
ATOM 6548 O O . LYS C 1 92 ? 22.939 67.394 50.037 1.00 26.14 68 LYS C O 1
ATOM 6554 N N . LYS C 1 93 ? 22.757 67.401 52.296 1.00 26.58 69 LYS C N 1
ATOM 6555 C CA . LYS C 1 93 ? 22.851 68.862 52.430 1.00 26.93 69 LYS C CA 1
ATOM 6556 C C . LYS C 1 93 ? 24.051 69.243 53.309 1.00 27.02 69 LYS C C 1
ATOM 6557 O O . LYS C 1 93 ? 24.299 70.420 53.551 1.00 27.42 69 LYS C O 1
ATOM 6563 N N . THR C 1 94 ? 24.767 68.241 53.808 1.00 26.21 70 THR C N 1
ATOM 6564 C CA . THR C 1 94 ? 25.926 68.472 54.663 1.00 25.01 70 THR C CA 1
ATOM 6565 C C . THR C 1 94 ? 26.748 67.196 54.749 1.00 25.73 70 THR C C 1
ATOM 6566 O O . THR C 1 94 ? 26.220 66.101 54.459 1.00 25.38 70 THR C O 1
ATOM 6570 N N . GLN C 1 95 ? 28.018 67.337 55.142 1.00 25.47 71 GLN C N 1
ATOM 6571 C CA . GLN C 1 95 ? 28.936 66.213 55.354 1.00 27.79 71 GLN C CA 1
ATOM 6572 C C . GLN C 1 95 ? 29.171 65.964 56.860 1.00 29.19 71 GLN C C 1
ATOM 6573 O O . GLN C 1 95 ? 29.878 65.011 57.242 1.00 28.45 71 GLN C O 1
ATOM 6579 N N . LYS C 1 96 ? 28.570 66.815 57.690 1.00 29.90 72 LYS C N 1
ATOM 6580 C CA . LYS C 1 96 ? 28.726 66.749 59.160 1.00 30.82 72 LYS C CA 1
ATOM 6581 C C . LYS C 1 96 ? 28.460 65.333 59.722 1.00 30.79 72 LYS C C 1
ATOM 6582 O O . LYS C 1 96 ? 29.286 64.818 60.485 1.00 28.98 72 LYS C O 1
ATOM 6593 N N . ASN C 1 97 ? 27.333 64.718 59.331 1.00 29.36 73 ASN C N 1
ATOM 6594 C CA . ASN C 1 97 ? 27.023 63.339 59.704 1.00 30.59 73 ASN C CA 1
ATOM 6595 C C . ASN C 1 97 ? 27.737 62.395 58.724 1.00 31.45 73 ASN C C 1
ATOM 6596 O O . ASN C 1 97 ? 27.300 62.208 57.589 1.00 30.86 73 ASN C O 1
ATOM 6601 N N A ARG C 1 98 ? 28.824 61.778 59.175 0.50 30.70 74 ARG C N 1
ATOM 6602 N N B ARG C 1 98 ? 28.825 61.798 59.188 0.50 30.89 74 ARG C N 1
ATOM 6603 C CA A ARG C 1 98 ? 29.634 60.931 58.297 0.50 30.61 74 ARG C CA 1
ATOM 6604 C CA B ARG C 1 98 ? 29.657 60.944 58.350 0.50 31.18 74 ARG C CA 1
ATOM 6605 C C A ARG C 1 98 ? 29.167 59.477 58.208 0.50 29.93 74 ARG C C 1
ATOM 6606 C C B ARG C 1 98 ? 29.220 59.475 58.286 0.50 30.16 74 ARG C C 1
ATOM 6607 O O A ARG C 1 98 ? 29.773 58.671 57.495 0.50 29.12 74 ARG C O 1
ATOM 6608 O O B ARG C 1 98 ? 29.883 58.658 57.638 0.50 29.40 74 ARG C O 1
ATOM 6623 N N . LEU C 1 99 ? 28.093 59.155 58.923 1.00 29.23 75 LEU C N 1
ATOM 6624 C CA . LEU C 1 99 ? 27.622 57.786 59.021 1.00 29.30 75 LEU C CA 1
ATOM 6625 C C . LEU C 1 99 ? 26.303 57.512 58.326 1.00 28.24 75 LEU C C 1
ATOM 6626 O O . LEU C 1 99 ? 25.404 58.319 58.399 1.00 27.69 75 LEU C O 1
ATOM 6631 N N . MET C 1 100 ? 26.203 56.364 57.652 1.00 29.39 76 MET C N 1
ATOM 6632 C CA . MET C 1 100 ? 24.961 55.978 56.996 1.00 28.97 76 MET C CA 1
ATOM 6633 C C . MET C 1 100 ? 24.015 55.391 58.035 1.00 30.54 76 MET C C 1
ATOM 6634 O O . MET C 1 100 ? 24.464 54.703 58.965 1.00 31.25 76 MET C O 1
ATOM 6639 N N . ASN C 1 101 ? 22.722 55.656 57.881 1.00 30.94 77 ASN C N 1
ATOM 6640 C CA . ASN C 1 101 ? 21.722 55.104 58.773 1.00 32.65 77 ASN C CA 1
ATOM 6641 C C . ASN C 1 101 ? 21.784 53.586 58.811 1.00 32.28 77 ASN C C 1
ATOM 6642 O O . ASN C 1 101 ? 21.918 52.928 57.763 1.00 29.90 77 ASN C O 1
ATOM 6647 N N A THR C 1 102 ? 21.716 53.031 60.030 0.60 31.15 78 THR C N 1
ATOM 6648 N N B THR C 1 102 ? 21.692 53.045 60.023 0.40 31.06 78 THR C N 1
ATOM 6649 C CA A THR C 1 102 ? 21.746 51.589 60.245 0.60 29.81 78 THR C CA 1
ATOM 6650 C CA B THR C 1 102 ? 21.717 51.613 60.249 0.40 29.97 78 THR C CA 1
ATOM 6651 C C A THR C 1 102 ? 20.614 50.948 59.453 0.60 29.13 78 THR C C 1
ATOM 6652 C C B THR C 1 102 ? 20.610 50.964 59.429 0.40 29.29 78 THR C C 1
ATOM 6653 O O A THR C 1 102 ? 19.482 51.429 59.473 0.60 29.89 78 THR C O 1
ATOM 6654 O O B THR C 1 102 ? 19.476 51.446 59.418 0.40 29.75 78 THR C O 1
ATOM 6661 N N . GLN C 1 103 ? 20.951 49.887 58.730 1.00 28.45 79 GLN C N 1
ATOM 6662 C CA . GLN C 1 103 ? 19.982 49.146 57.909 1.00 29.35 79 GLN C CA 1
ATOM 6663 C C . GLN C 1 103 ? 19.310 49.902 56.748 1.00 28.08 79 GLN C C 1
ATOM 6664 O O . GLN C 1 103 ? 18.233 49.518 56.263 1.00 25.96 79 GLN C O 1
ATOM 6670 N N . HIS C 1 104 ? 19.962 50.980 56.307 1.00 26.72 80 HIS C N 1
ATOM 6671 C CA . HIS C 1 104 ? 19.553 51.644 55.064 1.00 26.80 80 HIS C CA 1
ATOM 6672 C C . HIS C 1 104 ? 19.745 50.544 53.997 1.00 25.59 80 HIS C C 1
ATOM 6673 O O . HIS C 1 104 ? 20.606 49.670 54.165 1.00 24.36 80 HIS C O 1
ATOM 6680 N N . GLN C 1 105 ? 18.945 50.556 52.935 1.00 25.08 81 GLN C N 1
ATOM 6681 C CA . GLN C 1 105 ? 19.093 49.522 51.881 1.00 26.54 81 GLN C CA 1
ATOM 6682 C C . GLN C 1 105 ? 20.524 49.375 51.359 1.00 24.65 81 GLN C C 1
ATOM 6683 O O . GLN C 1 105 ? 20.946 48.262 51.042 1.00 23.94 81 GLN C O 1
ATOM 6689 N N . MET C 1 106 ? 21.282 50.478 51.302 1.00 26.28 82 MET C N 1
ATOM 6690 C CA . MET C 1 106 ? 22.692 50.409 50.857 1.00 25.95 82 MET C CA 1
ATOM 6691 C C . MET C 1 106 ? 23.581 49.656 51.852 1.00 26.80 82 MET C C 1
ATOM 6692 O O . MET C 1 106 ? 24.585 49.031 51.456 1.00 24.96 82 MET C O 1
ATOM 6697 N N . MET C 1 107 ? 23.237 49.734 53.147 1.00 25.78 83 MET C N 1
ATOM 6698 C CA . MET C 1 107 ? 23.998 49.014 54.162 1.00 25.06 83 MET C CA 1
ATOM 6699 C C . MET C 1 107 ? 23.668 47.539 54.058 1.00 23.27 83 MET C C 1
ATOM 6700 O O . MET C 1 107 ? 24.524 46.667 54.228 1.00 22.66 83 MET C O 1
ATOM 6705 N N . ARG C 1 108 ? 22.410 47.257 53.772 1.00 22.09 84 ARG C N 1
ATOM 6706 C CA . ARG C 1 108 ? 21.978 45.880 53.680 1.00 22.31 84 ARG C CA 1
ATOM 6707 C C . ARG C 1 108 ? 22.613 45.238 52.446 1.00 22.68 84 ARG C C 1
ATOM 6708 O O . ARG C 1 108 ? 23.107 44.129 52.533 1.00 22.58 84 ARG C O 1
ATOM 6716 N N . MET C 1 109 ? 22.585 45.931 51.293 1.00 22.41 85 MET C N 1
ATOM 6717 C CA . MET C 1 109 ? 23.184 45.354 50.082 1.00 22.64 85 MET C CA 1
ATOM 6718 C C . MET C 1 109 ? 24.705 45.379 50.063 1.00 21.68 85 MET C C 1
ATOM 6719 O O . MET C 1 109 ? 25.333 44.444 49.520 1.00 22.38 85 MET C O 1
ATOM 6724 N N . GLY C 1 110 ? 25.319 46.419 50.645 1.00 22.49 86 GLY C N 1
ATOM 6725 C CA . GLY C 1 110 ? 26.773 46.542 50.580 1.00 22.05 86 GLY C CA 1
ATOM 6726 C C . GLY C 1 110 ? 27.684 46.415 51.798 1.00 23.20 86 GLY C C 1
ATOM 6727 O O . GLY C 1 110 ? 28.912 46.522 51.648 1.00 22.70 86 GLY C O 1
ATOM 6728 N N . GLY C 1 111 ? 27.115 46.213 52.985 1.00 22.49 87 GLY C N 1
ATOM 6729 C CA . GLY C 1 111 ? 27.937 46.075 54.230 1.00 24.11 87 GLY C CA 1
ATOM 6730 C C . GLY C 1 111 ? 28.808 47.285 54.515 1.00 24.75 87 GLY C C 1
ATOM 6731 O O . GLY C 1 111 ? 29.947 47.155 55.021 1.00 26.14 87 GLY C O 1
ATOM 6732 N N . VAL C 1 112 ? 28.297 48.463 54.149 1.00 24.20 88 VAL C N 1
ATOM 6733 C CA . VAL C 1 112 ? 29.001 49.726 54.333 1.00 23.96 88 VAL C CA 1
ATOM 6734 C C . VAL C 1 112 ? 28.550 50.437 55.629 1.00 25.76 88 VAL C C 1
ATOM 6735 O O . VAL C 1 112 ? 27.473 50.143 56.172 1.00 26.17 88 VAL C O 1
ATOM 6739 N N . GLU C 1 113 ? 29.355 51.408 56.050 1.00 26.29 89 GLU C N 1
ATOM 6740 C CA . GLU C 1 113 ? 29.065 52.229 57.225 1.00 27.53 89 GLU C CA 1
ATOM 6741 C C . GLU C 1 113 ? 29.002 53.740 56.934 1.00 27.06 89 GLU C C 1
ATOM 6742 O O . GLU C 1 113 ? 28.200 54.454 57.534 1.00 28.11 89 GLU C O 1
ATOM 6748 N N . ALA C 1 114 ? 29.798 54.198 55.974 1.00 25.54 90 ALA C N 1
ATOM 6749 C CA . ALA C 1 114 ? 29.923 55.618 55.659 1.00 24.32 90 ALA C CA 1
ATOM 6750 C C . ALA C 1 114 ? 28.767 56.216 54.865 1.00 24.33 90 ALA C C 1
ATOM 6751 O O . ALA C 1 114 ? 28.091 55.504 54.106 1.00 25.00 90 ALA C O 1
ATOM 6753 N N A LEU C 1 115 ? 28.543 57.515 55.064 0.70 24.26 91 LEU C N 1
ATOM 6754 N N B LEU C 1 115 ? 28.555 57.519 55.066 0.30 24.21 91 LEU C N 1
ATOM 6755 C CA A LEU C 1 115 ? 27.495 58.266 54.397 0.70 24.90 91 LEU C CA 1
ATOM 6756 C CA B LEU C 1 115 ? 27.533 58.294 54.368 0.30 24.34 91 LEU C CA 1
ATOM 6757 C C A LEU C 1 115 ? 27.647 58.141 52.879 0.70 23.82 91 LEU C C 1
ATOM 6758 C C B LEU C 1 115 ? 27.658 58.172 52.856 0.30 23.92 91 LEU C C 1
ATOM 6759 O O A LEU C 1 115 ? 28.765 58.124 52.365 0.70 24.63 91 LEU C O 1
ATOM 6760 O O B LEU C 1 115 ? 28.766 58.154 52.318 0.30 24.24 91 LEU C O 1
ATOM 6769 N N . GLN C 1 116 ? 26.518 58.094 52.180 1.00 23.58 92 GLN C N 1
ATOM 6770 C CA . GLN C 1 116 ? 26.531 58.055 50.710 1.00 25.13 92 GLN C CA 1
ATOM 6771 C C . GLN C 1 116 ? 26.595 59.504 50.210 1.00 23.46 92 GLN C C 1
ATOM 6772 O O . GLN C 1 116 ? 25.831 60.364 50.687 1.00 24.50 92 GLN C O 1
ATOM 6778 N N . PRO C 1 117 ? 27.493 59.797 49.246 1.00 22.96 93 PRO C N 1
ATOM 6779 C CA . PRO C 1 117 ? 27.588 61.178 48.768 1.00 21.12 93 PRO C CA 1
ATOM 6780 C C . PRO C 1 117 ? 26.598 61.420 47.646 1.00 22.88 93 PRO C C 1
ATOM 6781 O O . PRO C 1 117 ? 26.998 61.847 46.555 1.00 21.12 93 PRO C O 1
ATOM 6785 N N . ASN C 1 118 ? 25.320 61.154 47.905 1.00 21.28 94 ASN C N 1
ATOM 6786 C CA . ASN C 1 118 ? 24.312 61.400 46.854 1.00 22.25 94 ASN C CA 1
ATOM 6787 C C . ASN C 1 118 ? 23.806 62.851 46.910 1.00 22.09 94 ASN C C 1
ATOM 6788 O O . ASN C 1 118 ? 23.031 63.223 47.799 1.00 22.92 94 ASN C O 1
ATOM 6793 N N . LEU C 1 119 ? 24.293 63.671 45.972 1.00 20.82 95 LEU C N 1
ATOM 6794 C CA . LEU C 1 119 ? 23.945 65.094 45.883 1.00 20.13 95 LEU C CA 1
ATOM 6795 C C . LEU C 1 119 ? 23.107 65.254 44.628 1.00 21.49 95 LEU C C 1
ATOM 6796 O O . LEU C 1 119 ? 23.462 64.691 43.569 1.00 18.67 95 LEU C O 1
ATOM 6801 N N . ARG C 1 120 ? 22.008 66.005 44.739 1.00 20.42 96 ARG C N 1
ATOM 6802 C CA . ARG C 1 120 ? 21.101 66.203 43.615 1.00 19.82 96 ARG C CA 1
ATOM 6803 C C . ARG C 1 120 ? 21.745 67.092 42.564 1.00 20.12 96 ARG C C 1
ATOM 6804 O O . ARG C 1 120 ? 22.180 68.217 42.863 1.00 19.15 96 ARG C O 1
ATOM 6812 N N . THR C 1 121 ? 21.767 66.593 41.324 1.00 20.11 97 THR C N 1
ATOM 6813 C CA . THR C 1 121 ? 22.453 67.302 40.223 1.00 20.98 97 THR C CA 1
ATOM 6814 C C . THR C 1 121 ? 21.579 67.881 39.103 1.00 22.39 97 THR C C 1
ATOM 6815 O O . THR C 1 121 ? 22.095 68.422 38.123 1.00 24.14 97 THR C O 1
ATOM 6819 N N . SER C 1 122 ? 20.257 67.756 39.238 1.00 21.65 98 SER C N 1
ATOM 6820 C CA . SER C 1 122 ? 19.367 68.354 38.286 1.00 23.24 98 SER C CA 1
ATOM 6821 C C . SER C 1 122 ? 18.511 69.430 38.949 1.00 21.93 98 SER C C 1
ATOM 6822 O O . SER C 1 122 ? 18.226 69.382 40.173 1.00 21.07 98 SER C O 1
ATOM 6825 N N . ILE C 1 123 ? 18.149 70.429 38.151 1.00 20.38 99 ILE C N 1
ATOM 6826 C CA . ILE C 1 123 ? 17.317 71.535 38.639 1.00 20.10 99 ILE C CA 1
ATOM 6827 C C . ILE C 1 123 ? 15.864 71.057 38.862 1.00 19.40 99 ILE C C 1
ATOM 6828 O O . ILE C 1 123 ? 15.531 69.908 38.565 1.00 20.77 99 ILE C O 1
ATOM 6833 N N . PHE C 1 124 ? 15.017 71.949 39.366 1.00 19.43 100 PHE C N 1
ATOM 6834 C CA . PHE C 1 124 ? 13.612 71.677 39.641 1.00 20.66 100 PHE C CA 1
ATOM 6835 C C . PHE C 1 124 ? 12.828 72.431 38.583 1.00 19.92 100 PHE C C 1
ATOM 6836 O O . PHE C 1 124 ? 12.560 73.637 38.752 1.00 21.80 100 PHE C O 1
ATOM 6844 N N . PRO C 1 125 ? 12.417 71.752 37.495 1.00 19.76 101 PRO C N 1
ATOM 6845 C CA . PRO C 1 125 ? 11.802 72.515 36.421 1.00 20.83 101 PRO C CA 1
ATOM 6846 C C . PRO C 1 125 ? 10.337 72.899 36.637 1.00 22.36 101 PRO C C 1
ATOM 6847 O O . PRO C 1 125 ? 9.825 73.745 35.911 1.00 22.52 101 PRO C O 1
ATOM 6851 N N . LEU C 1 126 ? 9.675 72.278 37.609 1.00 22.81 102 LEU C N 1
ATOM 6852 C CA . LEU C 1 126 ? 8.235 72.502 37.823 1.00 22.60 102 LEU C CA 1
ATOM 6853 C C . LEU C 1 126 ? 7.934 72.880 39.278 1.00 22.02 102 LEU C C 1
ATOM 6854 O O . LEU C 1 126 ? 8.427 72.260 40.198 1.00 22.28 102 LEU C O 1
ATOM 6859 N N . ASP C 1 127 ? 7.139 73.931 39.483 1.00 23.05 103 ASP C N 1
ATOM 6860 C CA . ASP C 1 127 ? 6.758 74.345 40.845 1.00 23.38 103 ASP C CA 1
ATOM 6861 C C . ASP C 1 127 ? 5.513 73.537 41.214 1.00 23.21 103 ASP C C 1
ATOM 6862 O O . ASP C 1 127 ? 4.449 73.754 40.634 1.00 25.16 103 ASP C O 1
ATOM 6867 N N . PRO C 1 128 ? 5.628 72.625 42.193 1.00 24.26 104 PRO C N 1
ATOM 6868 C CA . PRO C 1 128 ? 4.483 71.788 42.522 1.00 25.40 104 PRO C CA 1
ATOM 6869 C C . PRO C 1 128 ? 3.311 72.657 43.047 1.00 26.91 104 PRO C C 1
ATOM 6870 O O . PRO C 1 128 ? 2.130 72.330 42.831 1.00 27.94 104 PRO C O 1
ATOM 6874 N N . PHE C 1 129 ? 3.667 73.777 43.673 1.00 28.03 105 PHE C N 1
ATOM 6875 C CA . PHE C 1 129 ? 2.685 74.704 44.258 1.00 29.24 105 PHE C CA 1
ATOM 6876 C C . PHE C 1 129 ? 1.940 75.587 43.257 1.00 30.57 105 PHE C C 1
ATOM 6877 O O . PHE C 1 129 ? 1.052 76.355 43.652 1.00 31.09 105 PHE C O 1
ATOM 6885 N N . ALA C 1 130 ? 2.294 75.467 41.973 1.00 28.55 106 ALA C N 1
ATOM 6886 C CA . ALA C 1 130 ? 1.627 76.177 40.906 1.00 28.17 106 ALA C CA 1
ATOM 6887 C C . ALA C 1 130 ? 0.769 75.223 40.115 1.00 28.61 106 ALA C C 1
ATOM 6888 O O . ALA C 1 130 ? 0.254 75.600 39.072 1.00 30.57 106 ALA C O 1
ATOM 6890 N N . ILE C 1 131 ? 0.664 73.963 40.548 1.00 29.64 107 ILE C N 1
ATOM 6891 C CA . ILE C 1 131 ? -0.167 72.999 39.817 1.00 30.66 107 ILE C CA 1
ATOM 6892 C C . ILE C 1 131 ? -1.628 73.422 40.010 1.00 32.85 107 ILE C C 1
ATOM 6893 O O . ILE C 1 131 ? -2.048 73.605 41.146 1.00 33.27 107 ILE C O 1
ATOM 6898 N N A LYS C 1 132 ? -2.385 73.543 38.925 0.60 34.56 108 LYS C N 1
ATOM 6899 N N B LYS C 1 132 ? -2.348 73.613 38.896 0.40 33.70 108 LYS C N 1
ATOM 6900 C CA A LYS C 1 132 ? -3.796 73.911 39.025 0.60 36.47 108 LYS C CA 1
ATOM 6901 C CA B LYS C 1 132 ? -3.758 74.058 38.895 0.40 34.63 108 LYS C CA 1
ATOM 6902 C C A LYS C 1 132 ? -4.697 72.873 38.369 0.60 36.48 108 LYS C C 1
ATOM 6903 C C B LYS C 1 132 ? -4.686 73.271 37.940 0.40 35.08 108 LYS C C 1
ATOM 6904 O O A LYS C 1 132 ? -5.835 72.668 38.802 0.60 36.95 108 LYS C O 1
ATOM 6905 O O B LYS C 1 132 ? -5.844 73.646 37.727 0.40 34.97 108 LYS C O 1
ATOM 6916 N N . GLU C 1 133 ? -4.154 72.198 37.356 1.00 35.31 109 GLU C N 1
ATOM 6917 C CA . GLU C 1 133 ? -4.896 71.260 36.520 1.00 35.24 109 GLU C CA 1
ATOM 6918 C C . GLU C 1 133 ? -4.213 69.884 36.604 1.00 34.40 109 GLU C C 1
ATOM 6919 O O . GLU C 1 133 ? -3.086 69.731 36.144 1.00 33.26 109 GLU C O 1
ATOM 6925 N N . ILE C 1 134 ? -4.888 68.892 37.189 1.00 32.74 110 ILE C N 1
ATOM 6926 C CA . ILE C 1 134 ? -4.311 67.536 37.367 1.00 31.55 110 ILE C CA 1
ATOM 6927 C C . ILE C 1 134 ? -5.441 66.556 37.688 1.00 32.03 110 ILE C C 1
ATOM 6928 O O . ILE C 1 134 ? -6.406 66.910 38.382 1.00 32.85 110 ILE C O 1
ATOM 6933 N N . ASP C 1 135 ? -5.328 65.344 37.165 1.00 29.98 111 ASP C N 1
ATOM 6934 C CA . ASP C 1 135 ? -6.304 64.296 37.420 1.00 28.34 111 ASP C CA 1
ATOM 6935 C C . ASP C 1 135 ? -5.831 63.297 38.462 1.00 29.16 111 ASP C C 1
ATOM 6936 O O . ASP C 1 135 ? -6.640 62.847 39.277 1.00 29.99 111 ASP C O 1
ATOM 6941 N N . ALA C 1 136 ? -4.521 62.963 38.483 1.00 27.78 112 ALA C N 1
ATOM 6942 C CA . ALA C 1 136 ? -3.991 62.003 39.434 1.00 25.27 112 ALA C CA 1
ATOM 6943 C C . ALA C 1 136 ? -2.483 62.136 39.687 1.00 26.27 112 ALA C C 1
ATOM 6944 O O . ALA C 1 136 ? -1.729 62.638 38.817 1.00 26.97 112 ALA C O 1
ATOM 6946 N N . VAL C 1 137 ? -2.093 61.713 40.888 1.00 24.99 113 VAL C N 1
ATOM 6947 C CA . VAL C 1 137 ? -0.726 61.658 41.357 1.00 25.51 113 VAL C CA 1
ATOM 6948 C C . VAL C 1 137 ? -0.406 60.166 41.509 1.00 26.81 113 VAL C C 1
ATOM 6949 O O . VAL C 1 137 ? -1.030 59.449 42.305 1.00 26.44 113 VAL C O 1
ATOM 6953 N N . LEU C 1 138 ? 0.551 59.692 40.708 1.00 25.10 114 LEU C N 1
ATOM 6954 C CA . LEU C 1 138 ? 0.933 58.291 40.736 1.00 24.62 114 LEU C CA 1
ATOM 6955 C C . LEU C 1 138 ? 2.304 58.137 41.339 1.00 25.00 114 LEU C C 1
ATOM 6956 O O . LEU C 1 138 ? 3.152 59.042 41.260 1.00 26.07 114 LEU C O 1
ATOM 6961 N N . ALA C 1 139 ? 2.529 56.972 41.922 1.00 24.15 115 ALA C N 1
ATOM 6962 C CA . ALA C 1 139 ? 3.843 56.636 42.457 1.00 24.37 115 ALA C CA 1
ATOM 6963 C C . ALA C 1 139 ? 4.100 55.154 42.126 1.00 25.89 115 ALA C C 1
ATOM 6964 O O . ALA C 1 139 ? 3.249 54.280 42.385 1.00 27.16 115 ALA C O 1
ATOM 6966 N N . SER C 1 140 ? 5.242 54.876 41.496 1.00 26.68 116 SER C N 1
ATOM 6967 C CA . SER C 1 140 ? 5.639 53.491 41.174 1.00 27.73 116 SER C CA 1
ATOM 6968 C C . SER C 1 140 ? 6.005 52.694 42.427 1.00 28.66 116 SER C C 1
ATOM 6969 O O . SER C 1 140 ? 5.749 51.487 42.502 1.00 28.98 116 SER C O 1
ATOM 6972 N N . HIS C 1 141 ? 6.651 53.364 43.377 1.00 28.96 117 HIS C N 1
ATOM 6973 C CA . HIS C 1 141 ? 7.082 52.710 44.590 1.00 30.62 117 HIS C CA 1
ATOM 6974 C C . HIS C 1 141 ? 7.386 53.688 45.701 1.00 31.62 117 HIS C C 1
ATOM 6975 O O . HIS C 1 141 ? 7.381 54.913 45.497 1.00 30.59 117 HIS C O 1
ATOM 6982 N N . ASP C 1 142 ? 7.614 53.139 46.896 1.00 32.82 118 ASP C N 1
ATOM 6983 C CA . ASP C 1 142 ? 7.769 53.967 48.091 1.00 34.81 118 ASP C CA 1
ATOM 6984 C C . ASP C 1 142 ? 9.163 54.507 48.378 1.00 35.03 118 ASP C C 1
ATOM 6985 O O . ASP C 1 142 ? 9.351 55.161 49.397 1.00 35.40 118 ASP C O 1
ATOM 6990 N N . HIS C 1 143 ? 10.134 54.270 47.488 1.00 35.33 119 HIS C N 1
ATOM 6991 C CA . HIS C 1 143 ? 11.449 54.896 47.693 1.00 35.61 119 HIS C CA 1
ATOM 6992 C C . HIS C 1 143 ? 11.296 56.418 47.715 1.00 34.89 119 HIS C C 1
ATOM 6993 O O . HIS C 1 143 ? 10.495 56.979 46.964 1.00 33.39 119 HIS C O 1
ATOM 7000 N N . ALA C 1 144 ? 12.084 57.067 48.571 1.00 34.11 120 ALA C N 1
ATOM 7001 C CA . ALA C 1 144 ? 11.999 58.509 48.802 1.00 33.35 120 ALA C CA 1
ATOM 7002 C C . ALA C 1 144 ? 12.020 59.409 47.567 1.00 32.94 120 ALA C C 1
ATOM 7003 O O . ALA C 1 144 ? 11.338 60.458 47.539 1.00 31.15 120 ALA C O 1
ATOM 7005 N N . ASP C 1 145 ? 12.822 59.027 46.572 1.00 29.90 121 ASP C N 1
ATOM 7006 C CA . ASP C 1 145 ? 12.971 59.834 45.364 1.00 29.17 121 ASP C CA 1
ATOM 7007 C C . ASP C 1 145 ? 11.873 59.592 44.320 1.00 27.84 121 ASP C C 1
ATOM 7008 O O . ASP C 1 145 ? 12.010 60.004 43.142 1.00 27.93 121 ASP C O 1
ATOM 7013 N N . HIS C 1 146 ? 10.781 58.950 44.750 1.00 26.62 122 HIS C N 1
ATOM 7014 C CA . HIS C 1 146 ? 9.664 58.611 43.845 1.00 25.87 122 HIS C CA 1
ATOM 7015 C C . HIS C 1 146 ? 8.305 59.007 44.375 1.00 26.14 122 HIS C C 1
ATOM 7016 O O . HIS C 1 146 ? 7.292 58.732 43.747 1.00 25.19 122 HIS C O 1
ATOM 7023 N N . ILE C 1 147 ? 8.318 59.662 45.521 1.00 27.88 123 ILE C N 1
ATOM 7024 C CA . ILE C 1 147 ? 7.090 60.093 46.196 1.00 29.62 123 ILE C CA 1
ATOM 7025 C C . ILE C 1 147 ? 7.447 61.331 47.023 1.00 29.46 123 ILE C C 1
ATOM 7026 O O . ILE C 1 147 ? 8.566 61.461 47.506 1.00 30.03 123 ILE C O 1
ATOM 7031 N N . ASP C 1 148 ? 6.496 62.250 47.178 1.00 30.43 124 ASP C N 1
ATOM 7032 C CA . ASP C 1 148 ? 6.850 63.525 47.755 1.00 30.06 124 ASP C CA 1
ATOM 7033 C C . ASP C 1 148 ? 5.710 64.149 48.567 1.00 30.37 124 ASP C C 1
ATOM 7034 O O . ASP C 1 148 ? 4.589 64.291 48.065 1.00 31.07 124 ASP C O 1
ATOM 7039 N N . VAL C 1 149 ? 6.029 64.518 49.812 1.00 30.71 125 VAL C N 1
ATOM 7040 C CA . VAL C 1 149 ? 5.043 65.118 50.737 1.00 31.53 125 VAL C CA 1
ATOM 7041 C C . VAL C 1 149 ? 4.659 66.543 50.315 1.00 31.92 125 VAL C C 1
ATOM 7042 O O . VAL C 1 149 ? 3.526 66.997 50.540 1.00 33.26 125 VAL C O 1
ATOM 7046 N N . ASN C 1 150 ? 5.591 67.238 49.667 1.00 31.30 126 ASN C N 1
ATOM 7047 C CA . ASN C 1 150 ? 5.343 68.601 49.201 1.00 31.02 126 ASN C CA 1
ATOM 7048 C C . ASN C 1 150 ? 4.386 68.624 48.018 1.00 30.54 126 ASN C C 1
ATOM 7049 O O . ASN C 1 150 ? 3.496 69.473 47.950 1.00 30.35 126 ASN C O 1
ATOM 7054 N N . VAL C 1 151 ? 4.557 67.675 47.098 1.00 29.17 127 VAL C N 1
ATOM 7055 C CA . VAL C 1 151 ? 3.687 67.540 45.927 1.00 28.12 127 VAL C CA 1
ATOM 7056 C C . VAL C 1 151 ? 2.262 67.200 46.411 1.00 28.82 127 VAL C C 1
ATOM 7057 O O . VAL C 1 151 ? 1.267 67.700 45.877 1.00 28.69 127 VAL C O 1
ATOM 7061 N N . ALA C 1 152 ? 2.197 66.332 47.415 1.00 29.11 128 ALA C N 1
ATOM 7062 C CA . ALA C 1 152 ? 0.927 65.936 48.037 1.00 30.51 128 ALA C CA 1
ATOM 7063 C C . ALA C 1 152 ? 0.250 67.182 48.634 1.00 30.76 128 ALA C C 1
ATOM 7064 O O . ALA C 1 152 ? -0.903 67.484 48.290 1.00 31.67 128 ALA C O 1
ATOM 7066 N N . ALA C 1 153 ? 0.986 67.893 49.496 1.00 30.80 129 ALA C N 1
ATOM 7067 C CA . ALA C 1 153 ? 0.500 69.136 50.128 1.00 30.49 129 ALA C CA 1
ATOM 7068 C C . ALA C 1 153 ? -0.035 70.092 49.060 1.00 32.42 129 ALA C C 1
ATOM 7069 O O . ALA C 1 153 ? -1.184 70.559 49.136 1.00 32.52 129 ALA C O 1
ATOM 7071 N N . ALA C 1 154 ? 0.771 70.336 48.022 1.00 30.90 130 ALA C N 1
ATOM 7072 C CA . ALA C 1 154 ? 0.403 71.256 46.967 1.00 31.50 130 ALA C CA 1
ATOM 7073 C C . ALA C 1 154 ? -0.898 70.894 46.260 1.00 32.47 130 ALA C C 1
ATOM 7074 O O . ALA C 1 154 ? -1.786 71.750 46.094 1.00 33.17 130 ALA C O 1
ATOM 7076 N N . VAL C 1 155 ? -1.027 69.629 45.868 1.00 32.21 131 VAL C N 1
ATOM 7077 C CA . VAL C 1 155 ? -2.211 69.140 45.162 1.00 33.58 131 VAL C CA 1
ATOM 7078 C C . VAL C 1 155 ? -3.466 69.186 46.063 1.00 35.42 131 VAL C C 1
ATOM 7079 O O . VAL C 1 155 ? -4.551 69.533 45.595 1.00 35.57 131 VAL C O 1
ATOM 7083 N N . LEU C 1 156 ? -3.302 68.832 47.339 1.00 36.28 132 LEU C N 1
ATOM 7084 C CA . LEU C 1 156 ? -4.422 68.860 48.287 1.00 39.17 132 LEU C CA 1
ATOM 7085 C C . LEU C 1 156 ? -4.886 70.303 48.499 1.00 40.42 132 LEU C C 1
ATOM 7086 O O . LEU C 1 156 ? -6.085 70.575 48.573 1.00 41.32 132 LEU C O 1
ATOM 7091 N N . GLN C 1 157 ? -3.917 71.213 48.582 1.00 40.81 133 GLN C N 1
ATOM 7092 C CA . GLN C 1 157 ? -4.173 72.631 48.793 1.00 41.72 133 GLN C CA 1
ATOM 7093 C C . GLN C 1 157 ? -4.781 73.370 47.613 1.00 43.21 133 GLN C C 1
ATOM 7094 O O . GLN C 1 157 ? -5.615 74.247 47.825 1.00 42.96 133 GLN C O 1
ATOM 7100 N N . ASN C 1 158 ? -4.382 73.028 46.384 1.00 43.19 134 ASN C N 1
ATOM 7101 C CA . ASN C 1 158 ? -4.836 73.766 45.188 1.00 44.20 134 ASN C CA 1
ATOM 7102 C C . ASN C 1 158 ? -5.878 73.105 44.324 1.00 45.38 134 ASN C C 1
ATOM 7103 O O . ASN C 1 158 ? -6.476 73.768 43.468 1.00 45.38 134 ASN C O 1
ATOM 7108 N N . CYS C 1 159 ? -6.071 71.801 44.489 1.00 46.00 135 CYS C N 1
ATOM 7109 C CA . CYS C 1 159 ? -6.971 71.087 43.595 1.00 47.12 135 CYS C CA 1
ATOM 7110 C C . CYS C 1 159 ? -8.203 70.531 44.249 1.00 47.30 135 CYS C C 1
ATOM 7111 O O . CYS C 1 159 ? -8.261 70.410 45.475 1.00 47.19 135 CYS C O 1
ATOM 7114 N N . GLY C 1 160 ? -9.168 70.181 43.396 1.00 48.34 136 GLY C N 1
ATOM 7115 C CA . GLY C 1 160 ? -10.450 69.613 43.814 1.00 49.34 136 GLY C CA 1
ATOM 7116 C C . GLY C 1 160 ? -10.372 68.237 44.446 1.00 49.83 136 GLY C C 1
ATOM 7117 O O . GLY C 1 160 ? -9.348 67.535 44.343 1.00 50.01 136 GLY C O 1
ATOM 7118 N N A GLU C 1 161 ? -11.461 67.852 45.108 0.50 49.35 137 GLU C N 1
ATOM 7119 N N B GLU C 1 161 ? -11.476 67.850 45.081 0.50 49.41 137 GLU C N 1
ATOM 7120 C CA A GLU C 1 161 ? -11.570 66.563 45.794 0.50 48.98 137 GLU C CA 1
ATOM 7121 C CA B GLU C 1 161 ? -11.623 66.569 45.769 0.50 49.03 137 GLU C CA 1
ATOM 7122 C C A GLU C 1 161 ? -11.471 65.348 44.852 0.50 47.98 137 GLU C C 1
ATOM 7123 C C B GLU C 1 161 ? -11.413 65.364 44.847 0.50 48.05 137 GLU C C 1
ATOM 7124 O O A GLU C 1 161 ? -11.306 64.222 45.321 0.50 48.04 137 GLU C O 1
ATOM 7125 O O B GLU C 1 161 ? -11.130 64.265 45.322 0.50 48.14 137 GLU C O 1
ATOM 7136 N N . HIS C 1 162 ? -11.554 65.588 43.540 1.00 47.19 138 HIS C N 1
ATOM 7137 C CA . HIS C 1 162 ? -11.490 64.519 42.524 1.00 46.32 138 HIS C CA 1
ATOM 7138 C C . HIS C 1 162 ? -10.100 63.953 42.201 1.00 44.05 138 HIS C C 1
ATOM 7139 O O . HIS C 1 162 ? -9.990 62.898 41.572 1.00 43.78 138 HIS C O 1
ATOM 7146 N N . VAL C 1 163 ? -9.050 64.646 42.615 1.00 41.70 139 VAL C N 1
ATOM 7147 C CA . VAL C 1 163 ? -7.690 64.188 42.304 1.00 38.78 139 VAL C CA 1
ATOM 7148 C C . VAL C 1 163 ? -7.323 62.949 43.096 1.00 37.30 139 VAL C C 1
ATOM 7149 O O . VAL C 1 163 ? -7.335 62.959 44.341 1.00 36.70 139 VAL C O 1
ATOM 7153 N N . LYS C 1 164 ? -6.972 61.888 42.376 1.00 34.28 140 LYS C N 1
ATOM 7154 C CA . LYS C 1 164 ? -6.624 60.620 43.032 1.00 33.29 140 LYS C CA 1
ATOM 7155 C C . LYS C 1 164 ? -5.129 60.465 43.300 1.00 31.94 140 LYS C C 1
ATOM 7156 O O . LYS C 1 164 ? -4.306 60.976 42.539 1.00 31.44 140 LYS C O 1
ATOM 7162 N N . PHE C 1 165 ? -4.795 59.784 44.391 1.00 30.96 141 PHE C N 1
ATOM 7163 C CA . PHE C 1 165 ? -3.416 59.418 44.699 1.00 30.60 141 PHE C CA 1
ATOM 7164 C C . PHE C 1 165 ? -3.367 57.910 44.457 1.00 31.57 141 PHE C C 1
ATOM 7165 O O . PHE C 1 165 ? -3.980 57.136 45.202 1.00 30.72 141 PHE C O 1
ATOM 7173 N N . ILE C 1 166 ? -2.665 57.502 43.389 1.00 30.05 142 ILE C N 1
ATOM 7174 C CA . ILE C 1 166 ? -2.575 56.098 42.979 1.00 28.24 142 ILE C CA 1
ATOM 7175 C C . ILE C 1 166 ? -1.175 55.528 43.240 1.00 28.97 142 ILE C C 1
ATOM 7176 O O . ILE C 1 166 ? -0.176 56.142 42.875 1.00 26.56 142 ILE C O 1
ATOM 7181 N N . GLY C 1 167 ? -1.094 54.361 43.870 1.00 28.21 143 GLY C N 1
ATOM 7182 C CA . GLY C 1 167 ? 0.214 53.749 44.145 1.00 29.57 143 GLY C CA 1
ATOM 7183 C C . GLY C 1 167 ? 0.064 52.409 44.842 1.00 31.02 143 GLY C C 1
ATOM 7184 O O . GLY C 1 167 ? -1.042 52.070 45.258 1.00 30.86 143 GLY C O 1
ATOM 7185 N N . PRO C 1 168 ? 1.171 51.626 44.952 1.00 31.28 144 PRO C N 1
ATOM 7186 C CA . PRO C 1 168 ? 1.088 50.369 45.695 1.00 31.65 144 PRO C CA 1
ATOM 7187 C C . PRO C 1 168 ? 0.694 50.642 47.151 1.00 31.74 144 PRO C C 1
ATOM 7188 O O . PRO C 1 168 ? 0.826 51.784 47.617 1.00 32.12 144 PRO C O 1
ATOM 7192 N N . GLN C 1 169 ? 0.243 49.601 47.858 1.00 31.65 145 GLN C N 1
ATOM 7193 C CA . GLN C 1 169 ? -0.176 49.721 49.265 1.00 33.00 145 GLN C CA 1
ATOM 7194 C C . GLN C 1 169 ? 0.793 50.549 50.106 1.00 32.54 145 GLN C C 1
ATOM 7195 O O . GLN C 1 169 ? 0.360 51.434 50.851 1.00 31.81 145 GLN C O 1
ATOM 7201 N N . ALA C 1 170 ? 2.095 50.268 49.991 1.00 31.40 146 ALA C N 1
ATOM 7202 C CA . ALA C 1 170 ? 3.100 50.996 50.779 1.00 31.85 146 ALA C CA 1
ATOM 7203 C C . ALA C 1 170 ? 3.179 52.508 50.474 1.00 32.53 146 ALA C C 1
ATOM 7204 O O . ALA C 1 170 ? 3.609 53.291 51.338 1.00 32.63 146 ALA C O 1
ATOM 7206 N N . CYS C 1 171 ? 2.807 52.905 49.254 1.00 31.69 147 CYS C N 1
ATOM 7207 C CA . CYS C 1 171 ? 2.788 54.338 48.910 1.00 31.32 147 CYS C CA 1
ATOM 7208 C C . CYS C 1 171 ? 1.536 54.983 49.508 1.00 30.93 147 CYS C C 1
ATOM 7209 O O . CYS C 1 171 ? 1.584 56.125 49.959 1.00 30.46 147 CYS C O 1
ATOM 7212 N N . VAL C 1 172 ? 0.411 54.278 49.430 1.00 32.15 148 VAL C N 1
ATOM 7213 C CA . VAL C 1 172 ? -0.824 54.764 50.055 1.00 32.50 148 VAL C CA 1
ATOM 7214 C C . VAL C 1 172 ? -0.548 54.936 51.576 1.00 33.46 148 VAL C C 1
ATOM 7215 O O . VAL C 1 172 ? -0.864 55.988 52.160 1.00 34.29 148 VAL C O 1
ATOM 7219 N N . ASP C 1 173 ? 0.072 53.943 52.212 1.00 34.19 149 ASP C N 1
ATOM 7220 C CA . ASP C 1 173 ? 0.414 54.066 53.643 1.00 35.67 149 ASP C CA 1
ATOM 7221 C C . ASP C 1 173 ? 1.237 55.310 53.966 1.00 36.63 149 ASP C C 1
ATOM 7222 O O . ASP C 1 173 ? 1.089 55.899 55.055 1.00 36.15 149 ASP C O 1
ATOM 7227 N N . LEU C 1 174 ? 2.137 55.693 53.062 1.00 35.45 150 LEU C N 1
ATOM 7228 C CA . LEU C 1 174 ? 2.948 56.892 53.298 1.00 35.31 150 LEU C CA 1
ATOM 7229 C C . LEU C 1 174 ? 2.110 58.164 53.127 1.00 35.01 150 LEU C C 1
ATOM 7230 O O . LEU C 1 174 ? 2.213 59.104 53.928 1.00 34.66 150 LEU C O 1
ATOM 7239 N N . TRP C 1 175 ? 1.283 58.196 52.085 1.00 34.21 151 TRP C N 1
ATOM 7240 C CA . TRP C 1 175 ? 0.416 59.336 51.853 1.00 35.04 151 TRP C CA 1
ATOM 7241 C C . TRP C 1 175 ? -0.538 59.520 53.042 1.00 36.24 151 TRP C C 1
ATOM 7242 O O . TRP C 1 175 ? -0.603 60.614 53.611 1.00 36.39 151 TRP C O 1
ATOM 7253 N N . LEU C 1 176 ? -1.250 58.448 53.412 1.00 36.83 152 LEU C N 1
ATOM 7254 C CA . LEU C 1 176 ? -2.147 58.443 54.594 1.00 38.06 152 LEU C CA 1
ATOM 7255 C C . LEU C 1 176 ? -1.465 59.014 55.829 1.00 38.34 152 LEU C C 1
ATOM 7256 O O . LEU C 1 176 ? -2.003 59.915 56.497 1.00 39.76 152 LEU C O 1
ATOM 7261 N N . GLY C 1 177 ? -0.280 58.493 56.123 1.00 38.20 153 GLY C N 1
ATOM 7262 C CA . GLY C 1 177 ? 0.512 58.930 57.263 1.00 38.47 153 GLY C CA 1
ATOM 7263 C C . GLY C 1 177 ? 0.932 60.393 57.195 1.00 39.25 153 GLY C C 1
ATOM 7264 O O . GLY C 1 177 ? 1.309 60.988 58.231 1.00 39.02 153 GLY C O 1
ATOM 7265 N N . TRP C 1 178 ? 0.915 60.964 55.982 1.00 36.47 154 TRP C N 1
ATOM 7266 C CA . TRP C 1 178 ? 1.245 62.374 55.810 1.00 36.62 154 TRP C CA 1
ATOM 7267 C C . TRP C 1 178 ? -0.002 63.265 55.939 1.00 37.10 154 TRP C C 1
ATOM 7268 O O . TRP C 1 178 ? 0.107 64.500 56.016 1.00 37.50 154 TRP C O 1
ATOM 7279 N N . GLY C 1 179 ? -1.180 62.644 55.908 1.00 37.34 155 GLY C N 1
ATOM 7280 C CA . GLY C 1 179 ? -2.429 63.372 56.058 1.00 36.86 155 GLY C CA 1
ATOM 7281 C C . GLY C 1 179 ? -3.281 63.429 54.811 1.00 38.72 155 GLY C C 1
ATOM 7282 O O . GLY C 1 179 ? -4.252 64.199 54.750 1.00 37.46 155 GLY C O 1
ATOM 7283 N N . VAL C 1 180 ? -2.908 62.663 53.786 1.00 38.34 156 VAL C N 1
ATOM 7284 C CA . VAL C 1 180 ? -3.741 62.558 52.591 1.00 38.64 156 VAL C CA 1
ATOM 7285 C C . VAL C 1 180 ? -4.932 61.709 53.041 1.00 39.55 156 VAL C C 1
ATOM 7286 O O . VAL C 1 180 ? -4.741 60.658 53.662 1.00 39.91 156 VAL C O 1
ATOM 7290 N N . PRO C 1 181 ? -6.157 62.190 52.790 1.00 40.59 157 PRO C N 1
ATOM 7291 C CA . PRO C 1 181 ? -7.347 61.442 53.171 1.00 41.17 157 PRO C CA 1
ATOM 7292 C C . PRO C 1 181 ? -7.514 60.145 52.385 1.00 42.26 157 PRO C C 1
ATOM 7293 O O . PRO C 1 181 ? -7.350 60.134 51.153 1.00 40.89 157 PRO C O 1
ATOM 7297 N N . GLN C 1 182 ? -7.857 59.067 53.098 1.00 42.12 158 GLN C N 1
ATOM 7298 C CA . GLN C 1 182 ? -8.096 57.763 52.485 1.00 41.28 158 GLN C CA 1
ATOM 7299 C C . GLN C 1 182 ? -8.987 57.851 51.245 1.00 41.39 158 GLN C C 1
ATOM 7300 O O . GLN C 1 182 ? -8.801 57.090 50.291 1.00 40.17 158 GLN C O 1
ATOM 7310 N N . GLU C 1 183 ? -9.940 58.782 51.247 1.00 41.19 159 GLU C N 1
ATOM 7311 C CA . GLU C 1 183 ? -10.867 58.908 50.122 1.00 42.28 159 GLU C CA 1
ATOM 7312 C C . GLU C 1 183 ? -10.176 59.282 48.791 1.00 41.57 159 GLU C C 1
ATOM 7313 O O . GLU C 1 183 ? -10.700 59.014 47.704 1.00 40.71 159 GLU C O 1
ATOM 7324 N N . ARG C 1 184 ? -9.003 59.898 48.887 1.00 41.79 160 ARG C N 1
ATOM 7325 C CA . ARG C 1 184 ? -8.278 60.340 47.688 1.00 41.73 160 ARG C CA 1
ATOM 7326 C C . ARG C 1 184 ? -7.383 59.248 47.082 1.00 41.12 160 ARG C C 1
ATOM 7327 O O . ARG C 1 184 ? -6.983 59.340 45.916 1.00 40.05 160 ARG C O 1
ATOM 7335 N N . CYS C 1 185 ? -7.100 58.223 47.878 1.00 39.46 161 CYS C N 1
ATOM 7336 C CA . CYS C 1 185 ? -6.186 57.154 47.496 1.00 38.66 161 CYS C CA 1
ATOM 7337 C C . CYS C 1 185 ? -6.816 55.951 46.821 1.00 38.98 161 CYS C C 1
ATOM 7338 O O . CYS C 1 185 ? -7.991 55.597 47.068 1.00 39.08 161 CYS C O 1
ATOM 7341 N N . ILE C 1 186 ? -6.020 55.334 45.946 1.00 36.63 162 ILE C N 1
ATOM 7342 C CA . ILE C 1 186 ? -6.388 54.106 45.255 1.00 35.91 162 ILE C CA 1
ATOM 7343 C C . ILE C 1 186 ? -5.165 53.203 45.367 1.00 36.21 162 ILE C C 1
ATOM 7344 O O . ILE C 1 186 ? -4.090 53.567 44.893 1.00 36.37 162 ILE C O 1
ATOM 7349 N N . VAL C 1 187 ? -5.302 52.057 46.034 1.00 35.49 163 VAL C N 1
ATOM 7350 C CA . VAL C 1 187 ? -4.195 51.108 46.138 1.00 34.74 163 VAL C CA 1
ATOM 7351 C C . VAL C 1 187 ? -4.093 50.397 44.800 1.00 34.32 163 VAL C C 1
ATOM 7352 O O . VAL C 1 187 ? -5.075 49.806 44.314 1.00 34.56 163 VAL C O 1
ATOM 7356 N N . ALA C 1 188 ? -2.909 50.493 44.191 1.00 33.20 164 ALA C N 1
ATOM 7357 C CA . ALA C 1 188 ? -2.645 49.859 42.909 1.00 31.39 164 ALA C CA 1
ATOM 7358 C C . ALA C 1 188 ? -2.094 48.461 43.171 1.00 29.11 164 ALA C C 1
ATOM 7359 O O . ALA C 1 188 ? -1.164 48.290 43.943 1.00 30.34 164 ALA C O 1
ATOM 7361 N N . LYS C 1 189 ? -2.707 47.466 42.552 1.00 27.91 165 LYS C N 1
ATOM 7362 C CA . LYS C 1 189 ? -2.261 46.098 42.664 1.00 27.46 165 LYS C CA 1
ATOM 7363 C C . LYS C 1 189 ? -2.036 45.565 41.257 1.00 26.01 165 LYS C C 1
ATOM 7364 O O . LYS C 1 189 ? -2.752 45.913 40.281 1.00 25.68 165 LYS C O 1
ATOM 7370 N N . VAL C 1 190 ? -1.089 44.653 41.148 1.00 25.77 166 VAL C N 1
ATOM 7371 C CA . VAL C 1 190 ? -0.747 44.092 39.861 1.00 25.63 166 VAL C CA 1
ATOM 7372 C C . VAL C 1 190 ? -1.980 43.467 39.201 1.00 26.02 166 VAL C C 1
ATOM 7373 O O . VAL C 1 190 ? -2.687 42.669 39.816 1.00 27.21 166 VAL C O 1
ATOM 7377 N N . GLY C 1 191 ? -2.216 43.816 37.949 1.00 24.86 167 GLY C N 1
ATOM 7378 C CA . GLY C 1 191 ? -3.372 43.322 37.214 1.00 25.64 167 GLY C CA 1
ATOM 7379 C C . GLY C 1 191 ? -4.517 44.330 37.185 1.00 27.12 167 GLY C C 1
ATOM 7380 O O . GLY C 1 191 ? -5.429 44.189 36.371 1.00 27.61 167 GLY C O 1
ATOM 7381 N N . ASP C 1 192 ? -4.480 45.345 38.045 1.00 26.73 168 ASP C N 1
ATOM 7382 C CA . ASP C 1 192 ? -5.525 46.378 38.032 1.00 29.48 168 ASP C CA 1
ATOM 7383 C C . ASP C 1 192 ? -5.487 47.205 36.757 1.00 30.33 168 ASP C C 1
ATOM 7384 O O . ASP C 1 192 ? -4.434 47.392 36.158 1.00 30.15 168 ASP C O 1
ATOM 7389 N N . VAL C 1 193 ? -6.644 47.671 36.310 1.00 30.06 169 VAL C N 1
ATOM 7390 C CA . VAL C 1 193 ? -6.725 48.549 35.163 1.00 30.20 169 VAL C CA 1
ATOM 7391 C C . VAL C 1 193 ? -7.583 49.718 35.644 1.00 33.02 169 VAL C C 1
ATOM 7392 O O . VAL C 1 193 ? -8.771 49.529 35.995 1.00 33.81 169 VAL C O 1
ATOM 7396 N N . LEU C 1 194 ? -6.983 50.902 35.701 1.00 33.03 170 LEU C N 1
ATOM 7397 C CA . LEU C 1 194 ? -7.667 52.082 36.196 1.00 34.04 170 LEU C CA 1
ATOM 7398 C C . LEU C 1 194 ? -7.956 53.035 35.057 1.00 35.30 170 LEU C C 1
ATOM 7399 O O . LEU C 1 194 ? -7.136 53.190 34.130 1.00 33.97 170 LEU C O 1
ATOM 7404 N N . GLU C 1 195 ? -9.132 53.673 35.110 1.00 35.34 171 GLU C N 1
ATOM 7405 C CA . GLU C 1 195 ? -9.521 54.647 34.087 1.00 36.80 171 GLU C CA 1
ATOM 7406 C C . GLU C 1 195 ? -9.464 56.009 34.760 1.00 36.80 171 GLU C C 1
ATOM 7407 O O . GLU C 1 195 ? -10.050 56.197 35.838 1.00 35.24 171 GLU C O 1
ATOM 7413 N N . ILE C 1 196 ? -8.730 56.938 34.152 1.00 35.44 172 ILE C N 1
ATOM 7414 C CA . ILE C 1 196 ? -8.664 58.306 34.632 1.00 35.11 172 ILE C CA 1
ATOM 7415 C C . ILE C 1 196 ? -8.879 59.135 33.389 1.00 35.13 172 ILE C C 1
ATOM 7416 O O . ILE C 1 196 ? -8.106 59.037 32.445 1.00 34.69 172 ILE C O 1
ATOM 7421 N N . GLY C 1 197 ? -9.939 59.945 33.356 1.00 34.33 173 GLY C N 1
ATOM 7422 C CA . GLY C 1 197 ? -10.215 60.719 32.159 1.00 33.28 173 GLY C CA 1
ATOM 7423 C C . GLY C 1 197 ? -10.201 59.823 30.941 1.00 32.59 173 GLY C C 1
ATOM 7424 O O . GLY C 1 197 ? -10.846 58.767 30.956 1.00 33.15 173 GLY C O 1
ATOM 7425 N N . ASP C 1 198 ? -9.465 60.224 29.894 1.00 30.12 174 ASP C N 1
ATOM 7426 C CA . ASP C 1 198 ? -9.364 59.434 28.663 1.00 28.29 174 ASP C CA 1
ATOM 7427 C C . ASP C 1 198 ? -8.145 58.485 28.620 1.00 28.40 174 ASP C C 1
ATOM 7428 O O . ASP C 1 198 ? -7.755 58.012 27.546 1.00 27.61 174 ASP C O 1
ATOM 7433 N N . VAL C 1 199 ? -7.562 58.218 29.772 1.00 27.50 175 VAL C N 1
ATOM 7434 C CA . VAL C 1 199 ? -6.394 57.327 29.802 1.00 27.80 175 VAL C CA 1
ATOM 7435 C C . VAL C 1 199 ? -6.656 56.092 30.633 1.00 28.00 175 VAL C C 1
ATOM 7436 O O . VAL C 1 199 ? -7.445 56.129 31.602 1.00 28.86 175 VAL C O 1
ATOM 7440 N N A LYS C 1 200 ? -5.996 55.000 30.252 0.60 27.35 176 LYS C N 1
ATOM 7441 N N B LYS C 1 200 ? -6.049 54.988 30.208 0.40 27.40 176 LYS C N 1
ATOM 7442 C CA A LYS C 1 200 ? -6.105 53.708 30.922 0.60 27.06 176 LYS C CA 1
ATOM 7443 C CA B LYS C 1 200 ? -6.109 53.726 30.926 0.40 26.85 176 LYS C CA 1
ATOM 7444 C C A LYS C 1 200 ? -4.752 53.380 31.562 0.60 26.93 176 LYS C C 1
ATOM 7445 C C B LYS C 1 200 ? -4.743 53.548 31.609 0.40 26.83 176 LYS C C 1
ATOM 7446 O O A LYS C 1 200 ? -3.722 53.388 30.880 0.60 26.00 176 LYS C O 1
ATOM 7447 O O B LYS C 1 200 ? -3.696 53.863 31.026 0.40 25.82 176 LYS C O 1
ATOM 7458 N N . ILE C 1 201 ? -4.768 53.118 32.863 1.00 26.16 177 ILE C N 1
ATOM 7459 C CA . ILE C 1 201 ? -3.539 52.843 33.633 1.00 25.91 177 ILE C CA 1
ATOM 7460 C C . ILE C 1 201 ? -3.488 51.364 33.984 1.00 26.62 177 ILE C C 1
ATOM 7461 O O . ILE C 1 201 ? -4.293 50.889 34.785 1.00 27.46 177 ILE C O 1
ATOM 7466 N N . ARG C 1 202 ? -2.564 50.616 33.374 1.00 25.83 178 ARG C N 1
ATOM 7467 C CA . ARG C 1 202 ? -2.407 49.208 33.721 1.00 25.73 178 ARG C CA 1
ATOM 7468 C C . ARG C 1 202 ? -1.334 49.084 34.776 1.00 26.14 178 ARG C C 1
ATOM 7469 O O . ARG C 1 202 ? -0.219 49.585 34.592 1.00 25.37 178 ARG C O 1
ATOM 7477 N N . VAL C 1 203 ? -1.665 48.440 35.885 1.00 25.02 179 VAL C N 1
ATOM 7478 C CA . VAL C 1 203 ? -0.707 48.281 36.949 1.00 23.92 179 VAL C CA 1
ATOM 7479 C C . VAL C 1 203 ? -0.025 46.946 36.670 1.00 25.65 179 VAL C C 1
ATOM 7480 O O . VAL C 1 203 ? -0.715 45.906 36.479 1.00 24.33 179 VAL C O 1
ATOM 7484 N N . LEU C 1 204 ? 1.321 46.980 36.598 1.00 22.22 180 LEU C N 1
ATOM 7485 C CA . LEU C 1 204 ? 2.102 45.791 36.228 1.00 22.27 180 LEU C CA 1
ATOM 7486 C C . LEU C 1 204 ? 3.209 45.464 37.233 1.00 21.71 180 LEU C C 1
ATOM 7487 O O . LEU C 1 204 ? 3.467 46.238 38.144 1.00 21.49 180 LEU C O 1
ATOM 7492 N N . ASP C 1 205 ? 3.843 44.285 37.116 1.00 21.44 181 ASP C N 1
ATOM 7493 C CA . ASP C 1 205 ? 4.873 43.892 38.070 1.00 21.56 181 ASP C CA 1
ATOM 7494 C C . ASP C 1 205 ? 6.059 44.831 38.026 1.00 20.73 181 ASP C C 1
ATOM 7495 O O . ASP C 1 205 ? 6.380 45.320 36.973 1.00 22.86 181 ASP C O 1
ATOM 7500 N N . SER C 1 206 ? 6.690 45.049 39.172 1.00 22.57 182 SER C N 1
ATOM 7501 C CA . SER C 1 206 ? 7.936 45.813 39.253 1.00 21.82 182 SER C CA 1
ATOM 7502 C C . SER C 1 206 ? 9.115 44.818 39.451 1.00 22.30 182 SER C C 1
ATOM 7503 O O . SER C 1 206 ? 8.921 43.688 39.931 1.00 20.64 182 SER C O 1
ATOM 7506 N N . PHE C 1 207 ? 10.322 45.248 39.069 1.00 20.47 183 PHE C N 1
ATOM 7507 C CA . PHE C 1 207 ? 11.522 44.415 39.231 1.00 19.02 183 PHE C CA 1
ATOM 7508 C C . PHE C 1 207 ? 12.562 45.188 40.035 1.00 20.90 183 PHE C C 1
ATOM 7509 O O . PHE C 1 207 ? 13.757 45.015 39.854 1.00 21.09 183 PHE C O 1
ATOM 7517 N N . ASP C 1 208 ? 12.082 46.047 40.922 1.00 20.12 184 ASP C N 1
ATOM 7518 C CA . ASP C 1 208 ? 12.954 46.869 41.740 1.00 21.26 184 ASP C CA 1
ATOM 7519 C C . ASP C 1 208 ? 13.480 45.995 42.886 1.00 21.80 184 ASP C C 1
ATOM 7520 O O . ASP C 1 208 ? 12.877 45.942 43.980 1.00 21.10 184 ASP C O 1
ATOM 7525 N N . ARG C 1 209 ? 14.589 45.298 42.620 1.00 20.69 185 ARG C N 1
ATOM 7526 C CA . ARG C 1 209 ? 15.213 44.405 43.626 1.00 21.96 185 ARG C CA 1
ATOM 7527 C C . ARG C 1 209 ? 15.616 45.160 44.900 1.00 21.39 185 ARG C C 1
ATOM 7528 O O . ARG C 1 209 ? 15.546 44.603 46.003 1.00 22.96 185 ARG C O 1
ATOM 7536 N N . THR C 1 210 ? 16.006 46.419 44.751 1.00 21.78 186 THR C N 1
ATOM 7537 C CA . THR C 1 210 ? 16.396 47.256 45.912 1.00 23.42 186 THR C CA 1
ATOM 7538 C C . THR C 1 210 ? 15.216 47.419 46.902 1.00 24.61 186 THR C C 1
ATOM 7539 O O . THR C 1 210 ? 15.400 47.328 48.140 1.00 24.66 186 THR C O 1
ATOM 7543 N N . ALA C 1 211 ? 14.026 47.630 46.352 1.00 23.43 187 ALA C N 1
ATOM 7544 C CA . ALA C 1 211 ? 12.783 47.782 47.122 1.00 25.93 187 ALA C CA 1
ATOM 7545 C C . ALA C 1 211 ? 12.491 46.583 48.045 1.00 26.78 187 ALA C C 1
ATOM 7546 O O . ALA C 1 211 ? 12.050 46.777 49.187 1.00 27.59 187 ALA C O 1
ATOM 7548 N N . LEU C 1 212 ? 12.764 45.361 47.566 1.00 25.77 188 LEU C N 1
ATOM 7549 C CA . LEU C 1 212 ? 12.588 44.135 48.353 1.00 26.24 188 LEU C CA 1
ATOM 7550 C C . LEU C 1 212 ? 13.348 44.144 49.686 1.00 28.42 188 LEU C C 1
ATOM 7551 O O . LEU C 1 212 ? 12.876 43.580 50.683 1.00 28.98 188 LEU C O 1
ATOM 7556 N N . VAL C 1 213 ? 14.503 44.800 49.709 1.00 26.68 189 VAL C N 1
ATOM 7557 C CA . VAL C 1 213 ? 15.331 44.826 50.905 1.00 28.61 189 VAL C CA 1
ATOM 7558 C C . VAL C 1 213 ? 15.338 46.196 51.622 1.00 29.38 189 VAL C C 1
ATOM 7559 O O . VAL C 1 213 ? 16.195 46.457 52.488 1.00 32.16 189 VAL C O 1
ATOM 7563 N N . THR C 1 214 ? 14.415 47.077 51.222 1.00 29.55 190 THR C N 1
ATOM 7564 C CA . THR C 1 214 ? 14.256 48.398 51.834 1.00 28.90 190 THR C CA 1
ATOM 7565 C C . THR C 1 214 ? 13.283 48.225 53.014 1.00 30.72 190 THR C C 1
ATOM 7566 O O . THR C 1 214 ? 12.062 48.439 52.907 1.00 31.67 190 THR C O 1
ATOM 7570 N N . LEU C 1 215 ? 13.841 47.829 54.144 1.00 32.31 191 LEU C N 1
ATOM 7571 C CA . LEU C 1 215 ? 13.025 47.493 55.307 1.00 32.03 191 LEU C CA 1
ATOM 7572 C C . LEU C 1 215 ? 13.407 48.324 56.517 1.00 32.94 191 LEU C C 1
ATOM 7573 O O . LEU C 1 215 ? 14.580 48.713 56.660 1.00 32.65 191 LEU C O 1
ATOM 7578 N N . PRO C 1 216 ? 12.431 48.572 57.425 1.00 34.36 192 PRO C N 1
ATOM 7579 C CA . PRO C 1 216 ? 12.723 49.336 58.641 1.00 34.07 192 PRO C CA 1
ATOM 7580 C C . PRO C 1 216 ? 13.816 48.717 59.497 1.00 33.71 192 PRO C C 1
ATOM 7581 O O . PRO C 1 216 ? 14.033 47.523 59.426 1.00 32.92 192 PRO C O 1
ATOM 7585 N N . LYS C 1 217 ? 14.499 49.527 60.308 1.00 34.18 193 LYS C N 1
ATOM 7586 C CA . LYS C 1 217 ? 15.509 49.003 61.243 1.00 35.79 193 LYS C CA 1
ATOM 7587 C C . LYS C 1 217 ? 14.887 47.946 62.133 1.00 35.71 193 LYS C C 1
ATOM 7588 O O . LYS C 1 217 ? 13.735 48.090 62.542 1.00 38.30 193 LYS C O 1
ATOM 7594 N N . GLY C 1 218 ? 15.648 46.902 62.451 1.00 33.37 194 GLY C N 1
ATOM 7595 C CA . GLY C 1 218 ? 15.134 45.841 63.321 1.00 33.27 194 GLY C CA 1
ATOM 7596 C C . GLY C 1 218 ? 14.331 44.782 62.588 1.00 33.73 194 GLY C C 1
ATOM 7597 O O . GLY C 1 218 ? 13.895 43.799 63.196 1.00 32.94 194 GLY C O 1
ATOM 7598 N N . VAL C 1 219 ? 14.123 44.994 61.284 1.00 32.53 195 VAL C N 1
ATOM 7599 C CA . VAL C 1 219 ? 13.432 44.020 60.438 1.00 32.00 195 VAL C CA 1
ATOM 7600 C C . VAL C 1 219 ? 14.531 43.377 59.597 1.00 31.68 195 VAL C C 1
ATOM 7601 O O . VAL C 1 219 ? 15.293 44.074 58.907 1.00 31.55 195 VAL C O 1
ATOM 7605 N N . SER C 1 220 ? 14.622 42.062 59.687 1.00 29.40 196 SER C N 1
ATOM 7606 C CA . SER C 1 220 ? 15.663 41.309 59.003 1.00 29.93 196 SER C CA 1
ATOM 7607 C C . SER C 1 220 ? 15.485 41.142 57.469 1.00 28.84 196 SER C C 1
ATOM 7608 O O . SER C 1 220 ? 14.395 40.779 56.967 1.00 28.16 196 SER C O 1
ATOM 7611 N N . SER C 1 221 ? 16.571 41.404 56.734 1.00 27.70 197 SER C N 1
ATOM 7612 C CA . SER C 1 221 ? 16.571 41.136 55.291 1.00 28.42 197 SER C CA 1
ATOM 7613 C C . SER C 1 221 ? 17.273 39.783 54.978 1.00 30.27 197 SER C C 1
ATOM 7614 O O . SER C 1 221 ? 17.543 39.459 53.806 1.00 29.93 197 SER C O 1
ATOM 7617 N N . TYR C 1 222 ? 17.604 39.005 56.028 1.00 31.09 198 TYR C N 1
ATOM 7618 C CA . TYR C 1 222 ? 18.140 37.655 55.819 1.00 30.50 198 TYR C CA 1
ATOM 7619 C C . TYR C 1 222 ? 16.970 36.727 55.510 1.00 29.72 198 TYR C C 1
ATOM 7620 O O . TYR C 1 222 ? 17.137 35.685 54.865 1.00 28.58 198 TYR C O 1
ATOM 7629 N N . ASP C 1 223 ? 15.806 37.100 56.030 1.00 30.80 199 ASP C N 1
ATOM 7630 C CA . ASP C 1 223 ? 14.575 36.326 55.949 1.00 31.56 199 ASP C CA 1
ATOM 7631 C C . ASP C 1 223 ? 14.102 36.187 54.500 1.00 31.38 199 ASP C C 1
ATOM 7632 O O . ASP C 1 223 ? 13.824 37.198 53.840 1.00 29.01 199 ASP C O 1
ATOM 7637 N N . LYS C 1 224 ? 14.022 34.947 53.999 1.00 29.08 200 LYS C N 1
ATOM 7638 C CA . LYS C 1 224 ? 13.580 34.739 52.618 1.00 28.69 200 LYS C CA 1
ATOM 7639 C C . LYS C 1 224 ? 12.129 35.137 52.356 1.00 28.55 200 LYS C C 1
ATOM 7640 O O . LYS C 1 224 ? 11.759 35.348 51.209 1.00 28.11 200 LYS C O 1
ATOM 7646 N N . ALA C 1 225 ? 11.303 35.238 53.400 1.00 28.37 201 ALA C N 1
ATOM 7647 C CA . ALA C 1 225 ? 9.912 35.615 53.172 1.00 28.53 201 ALA C CA 1
ATOM 7648 C C . ALA C 1 225 ? 9.757 37.024 52.625 1.00 28.03 201 ALA C C 1
ATOM 7649 O O . ALA C 1 225 ? 8.722 37.326 52.073 1.00 28.48 201 ALA C O 1
ATOM 7651 N N . ILE C 1 226 ? 10.764 37.881 52.792 1.00 28.37 202 ILE C N 1
ATOM 7652 C CA . ILE C 1 226 ? 10.679 39.261 52.256 1.00 27.92 202 ILE C CA 1
ATOM 7653 C C . ILE C 1 226 ? 10.661 39.248 50.725 1.00 27.89 202 ILE C C 1
ATOM 7654 O O . ILE C 1 226 ? 10.278 40.235 50.086 1.00 27.14 202 ILE C O 1
ATOM 7659 N N . LEU C 1 227 ? 11.045 38.112 50.137 1.00 26.06 203 LEU C N 1
ATOM 7660 C CA . LEU C 1 227 ? 11.125 38.008 48.677 1.00 24.43 203 LEU C CA 1
ATOM 7661 C C . LEU C 1 227 ? 9.785 37.997 48.005 1.00 25.98 203 LEU C C 1
ATOM 7662 O O . LEU C 1 227 ? 9.706 38.197 46.790 1.00 26.41 203 LEU C O 1
ATOM 7667 N N . ASP C 1 228 ? 8.725 37.777 48.776 1.00 26.35 204 ASP C N 1
ATOM 7668 C CA . ASP C 1 228 ? 7.387 37.809 48.180 1.00 27.49 204 ASP C CA 1
ATOM 7669 C C . ASP C 1 228 ? 6.809 39.199 48.239 1.00 27.42 204 ASP C C 1
ATOM 7670 O O . ASP C 1 228 ? 5.677 39.411 47.798 1.00 28.20 204 ASP C O 1
ATOM 7675 N N . GLY C 1 229 ? 7.575 40.154 48.757 1.00 27.63 205 GLY C N 1
ATOM 7676 C CA . GLY C 1 229 ? 7.035 41.494 48.997 1.00 27.93 205 GLY C CA 1
ATOM 7677 C C . GLY C 1 229 ? 6.963 42.588 47.953 1.00 27.11 205 GLY C C 1
ATOM 7678 O O . GLY C 1 229 ? 6.579 43.739 48.294 1.00 27.34 205 GLY C O 1
ATOM 7679 N N . MET C 1 230 ? 7.267 42.268 46.688 1.00 25.73 206 MET C N 1
ATOM 7680 C CA . MET C 1 230 ? 7.314 43.328 45.660 1.00 26.05 206 MET C CA 1
ATOM 7681 C C . MET C 1 230 ? 6.000 44.090 45.462 1.00 25.91 206 MET C C 1
ATOM 7682 O O . MET C 1 230 ? 5.977 45.325 45.522 1.00 26.37 206 MET C O 1
ATOM 7687 N N . ASP C 1 231 ? 4.937 43.340 45.214 1.00 26.44 207 ASP C N 1
ATOM 7688 C CA . ASP C 1 231 ? 3.629 43.896 44.865 1.00 29.94 207 ASP C CA 1
ATOM 7689 C C . ASP C 1 231 ? 3.016 44.865 45.860 1.00 30.79 207 ASP C C 1
ATOM 7690 O O . ASP C 1 231 ? 2.245 45.748 45.466 1.00 32.56 207 ASP C O 1
ATOM 7695 N N A GLU C 1 232 ? 3.358 44.710 47.130 0.50 31.01 208 GLU C N 1
ATOM 7696 N N B GLU C 1 232 ? 3.371 44.694 47.127 0.50 31.36 208 GLU C N 1
ATOM 7697 C CA A GLU C 1 232 ? 2.809 45.560 48.180 0.50 32.62 208 GLU C CA 1
ATOM 7698 C CA B GLU C 1 232 ? 2.893 45.519 48.229 0.50 33.20 208 GLU C CA 1
ATOM 7699 C C A GLU C 1 232 ? 3.441 46.950 48.165 0.50 32.33 208 GLU C C 1
ATOM 7700 C C B GLU C 1 232 ? 3.428 46.939 48.125 0.50 32.66 208 GLU C C 1
ATOM 7701 O O A GLU C 1 232 ? 2.839 47.912 48.640 0.50 32.64 208 GLU C O 1
ATOM 7702 O O B GLU C 1 232 ? 2.744 47.899 48.480 0.50 32.78 208 GLU C O 1
ATOM 7713 N N . ARG C 1 233 ? 4.640 47.062 47.597 1.00 32.45 209 ARG C N 1
ATOM 7714 C CA . ARG C 1 233 ? 5.339 48.330 47.588 1.00 31.14 209 ARG C CA 1
ATOM 7715 C C . ARG C 1 233 ? 5.930 48.884 46.300 1.00 30.92 209 ARG C C 1
ATOM 7716 O O . ARG C 1 233 ? 6.523 49.975 46.332 1.00 29.15 209 ARG C O 1
ATOM 7724 N N . ALA C 1 234 ? 5.817 48.134 45.200 1.00 28.64 210 ALA C N 1
ATOM 7725 C CA . ALA C 1 234 ? 6.361 48.584 43.938 1.00 27.09 210 ALA C CA 1
ATOM 7726 C C . ALA C 1 234 ? 5.599 47.972 42.782 1.00 25.03 210 ALA C C 1
ATOM 7727 O O . ALA C 1 234 ? 5.288 46.771 42.806 1.00 25.37 210 ALA C O 1
ATOM 7729 N N . VAL C 1 235 ? 5.278 48.816 41.804 1.00 22.03 211 VAL C N 1
ATOM 7730 C CA . VAL C 1 235 ? 4.633 48.418 40.555 1.00 20.99 211 VAL C CA 1
ATOM 7731 C C . VAL C 1 235 ? 5.227 49.230 39.390 1.00 20.91 211 VAL C C 1
ATOM 7732 O O . VAL C 1 235 ? 5.865 50.252 39.613 1.00 20.97 211 VAL C O 1
ATOM 7736 N N . ASN C 1 236 ? 4.992 48.755 38.168 1.00 19.78 212 ASN C N 1
ATOM 7737 C CA . ASN C 1 236 ? 5.345 49.480 36.956 1.00 20.81 212 ASN C CA 1
ATOM 7738 C C . ASN C 1 236 ? 3.988 49.842 36.365 1.00 22.08 212 ASN C C 1
ATOM 7739 O O . ASN C 1 236 ? 3.008 49.148 36.636 1.00 24.11 212 ASN C O 1
ATOM 7744 N N . TYR C 1 237 ? 3.938 50.878 35.542 1.00 20.22 213 TYR C N 1
ATOM 7745 C CA . TYR C 1 237 ? 2.683 51.302 34.901 1.00 20.88 213 TYR C CA 1
ATOM 7746 C C . TYR C 1 237 ? 2.754 51.309 33.391 1.00 21.41 213 TYR C C 1
ATOM 7747 O O . TYR C 1 237 ? 3.751 51.781 32.801 1.00 22.19 213 TYR C O 1
ATOM 7756 N N . LEU C 1 238 ? 1.716 50.792 32.734 1.00 20.58 214 LEU C N 1
ATOM 7757 C CA . LEU C 1 238 ? 1.605 50.962 31.309 1.00 18.88 214 LEU C CA 1
ATOM 7758 C C . LEU C 1 238 ? 0.398 51.896 31.147 1.00 22.97 214 LEU C C 1
ATOM 7759 O O . LEU C 1 238 ? -0.723 51.503 31.485 1.00 21.95 214 LEU C O 1
ATOM 7764 N N . ILE C 1 239 ? 0.648 53.112 30.679 1.00 20.50 215 ILE C N 1
ATOM 7765 C CA . ILE C 1 239 ? -0.394 54.170 30.497 1.00 23.10 215 ILE C CA 1
ATOM 7766 C C . ILE C 1 239 ? -0.782 54.239 29.047 1.00 23.45 215 ILE C C 1
ATOM 7767 O O . ILE C 1 239 ? 0.026 54.565 28.174 1.00 23.80 215 ILE C O 1
ATOM 7772 N N . GLU C 1 240 ? -2.040 53.909 28.764 1.00 23.09 216 GLU C N 1
ATOM 7773 C CA . GLU C 1 240 ? -2.501 53.902 27.378 1.00 23.00 216 GLU C CA 1
ATOM 7774 C C . GLU C 1 240 ? -3.297 55.160 27.082 1.00 23.52 216 GLU C C 1
ATOM 7775 O O . GLU C 1 240 ? -4.241 55.512 27.826 1.00 22.77 216 GLU C O 1
ATOM 7781 N N . THR C 1 241 ? -2.930 55.835 26.003 1.00 24.18 217 THR C N 1
ATOM 7782 C CA . THR C 1 241 ? -3.627 57.075 25.604 1.00 25.74 217 THR C CA 1
ATOM 7783 C C . THR C 1 241 ? -4.064 56.894 24.186 1.00 25.23 217 THR C C 1
ATOM 7784 O O . THR C 1 241 ? -3.716 55.906 23.553 1.00 27.60 217 THR C O 1
ATOM 7788 N N . SER C 1 242 ? -4.789 57.879 23.668 1.00 24.78 218 SER C N 1
ATOM 7789 C CA . SER C 1 242 ? -5.248 57.861 22.283 1.00 26.13 218 SER C CA 1
ATOM 7790 C C . SER C 1 242 ? -4.109 58.087 21.318 1.00 25.55 218 SER C C 1
ATOM 7791 O O . SER C 1 242 ? -4.273 57.942 20.113 1.00 26.57 218 SER C O 1
ATOM 7794 N N . GLY C 1 243 ? -2.939 58.470 21.832 1.00 25.75 219 GLY C N 1
ATOM 7795 C CA . GLY C 1 243 ? -1.766 58.667 20.966 1.00 25.40 219 GLY C CA 1
ATOM 7796 C C . GLY C 1 243 ? -0.702 57.566 21.093 1.00 25.58 219 GLY C C 1
ATOM 7797 O O . GLY C 1 243 ? 0.304 57.565 20.380 1.00 27.11 219 GLY C O 1
ATOM 7798 N N . GLY C 1 244 ? -0.947 56.629 21.993 1.00 24.10 220 GLY C N 1
ATOM 7799 C CA . GLY C 1 244 ? -0.043 55.510 22.200 1.00 23.23 220 GLY C CA 1
ATOM 7800 C C . GLY C 1 244 ? 0.179 55.283 23.682 1.00 21.32 220 GLY C C 1
ATOM 7801 O O . GLY C 1 244 ? -0.427 55.958 24.568 1.00 22.31 220 GLY C O 1
ATOM 7802 N N . SER C 1 245 ? 1.082 54.351 23.979 1.00 20.56 221 SER C N 1
ATOM 7803 C CA . SER C 1 245 ? 1.302 53.958 25.355 1.00 19.17 221 SER C CA 1
ATOM 7804 C C . SER C 1 245 ? 2.723 54.221 25.832 1.00 20.95 221 SER C C 1
ATOM 7805 O O . SER C 1 245 ? 3.659 54.232 25.020 1.00 19.73 221 SER C O 1
ATOM 7808 N N . VAL C 1 246 ? 2.826 54.410 27.144 1.00 19.08 222 VAL C N 1
ATOM 7809 C CA . VAL C 1 246 ? 4.093 54.644 27.808 1.00 20.74 222 VAL C CA 1
ATOM 7810 C C . VAL C 1 246 ? 4.223 53.692 29.003 1.00 19.78 222 VAL C C 1
ATOM 7811 O O . VAL C 1 246 ? 3.293 53.507 29.788 1.00 20.17 222 VAL C O 1
ATOM 7815 N N . TYR C 1 247 ? 5.402 53.061 29.139 1.00 18.96 223 TYR C N 1
ATOM 7816 C CA . TYR C 1 247 ? 5.636 52.135 30.206 1.00 16.89 223 TYR C CA 1
ATOM 7817 C C . TYR C 1 247 ? 6.617 52.823 31.146 1.00 19.62 223 TYR C C 1
ATOM 7818 O O . TYR C 1 247 ? 7.730 53.134 30.737 1.00 20.68 223 TYR C O 1
ATOM 7827 N N . HIS C 1 248 ? 6.205 53.043 32.387 1.00 19.18 224 HIS C N 1
ATOM 7828 C CA . HIS C 1 248 ? 7.052 53.700 33.378 1.00 18.99 224 HIS C CA 1
ATOM 7829 C C . HIS C 1 248 ? 7.509 52.577 34.280 1.00 20.40 224 HIS C C 1
ATOM 7830 O O . HIS C 1 248 ? 6.714 51.996 35.018 1.00 19.28 224 HIS C O 1
ATOM 7837 N N . SER C 1 249 ? 8.803 52.278 34.247 1.00 19.08 225 SER C N 1
ATOM 7838 C CA . SER C 1 249 ? 9.326 51.147 35.028 1.00 17.92 225 SER C CA 1
ATOM 7839 C C . SER C 1 249 ? 9.778 51.499 36.447 1.00 19.43 225 SER C C 1
ATOM 7840 O O . SER C 1 249 ? 10.442 50.675 37.099 1.00 20.37 225 SER C O 1
ATOM 7843 N N . GLY C 1 250 ? 9.466 52.714 36.930 1.00 19.47 226 GLY C N 1
ATOM 7844 C CA . GLY C 1 250 ? 9.990 53.188 38.240 1.00 21.03 226 GLY C CA 1
ATOM 7845 C C . GLY C 1 250 ? 11.505 53.023 38.143 1.00 22.80 226 GLY C C 1
ATOM 7846 O O . GLY C 1 250 ? 12.101 53.386 37.110 1.00 22.81 226 GLY C O 1
ATOM 7847 N N . ASP C 1 251 ? 12.157 52.477 39.168 1.00 22.26 227 ASP C N 1
ATOM 7848 C CA . ASP C 1 251 ? 13.554 52.100 38.888 1.00 23.45 227 ASP C CA 1
ATOM 7849 C C . ASP C 1 251 ? 13.773 50.594 39.015 1.00 22.35 227 ASP C C 1
ATOM 7850 O O . ASP C 1 251 ? 14.647 50.107 39.721 1.00 22.42 227 ASP C O 1
ATOM 7855 N N . SER C 1 252 ? 12.921 49.852 38.306 1.00 19.42 228 SER C N 1
ATOM 7856 C CA . SER C 1 252 ? 13.093 48.440 38.209 1.00 18.17 228 SER C CA 1
ATOM 7857 C C . SER C 1 252 ? 14.500 48.141 37.665 1.00 20.26 228 SER C C 1
ATOM 7858 O O . SER C 1 252 ? 15.035 48.862 36.807 1.00 18.40 228 SER C O 1
ATOM 7861 N N . HIS C 1 253 ? 15.079 47.066 38.176 1.00 18.68 229 HIS C N 1
ATOM 7862 C CA . HIS C 1 253 ? 16.316 46.511 37.649 1.00 18.49 229 HIS C CA 1
ATOM 7863 C C . HIS C 1 253 ? 16.001 45.704 36.387 1.00 19.11 229 HIS C C 1
ATOM 7864 O O . HIS C 1 253 ? 14.870 45.745 35.871 1.00 18.96 229 HIS C O 1
ATOM 7871 N N . TYR C 1 254 ? 16.975 44.955 35.855 1.00 16.17 230 TYR C N 1
ATOM 7872 C CA . TYR C 1 254 ? 16.647 44.153 34.675 1.00 17.12 230 TYR C CA 1
ATOM 7873 C C . TYR C 1 254 ? 15.942 42.833 35.041 1.00 17.97 230 TYR C C 1
ATOM 7874 O O . TYR C 1 254 ? 16.407 42.135 35.911 1.00 17.03 230 TYR C O 1
ATOM 7883 N N . SER C 1 255 ? 14.849 42.500 34.352 1.00 14.96 231 SER C N 1
ATOM 7884 C CA . SER C 1 255 ? 14.191 41.200 34.503 1.00 17.96 231 SER C CA 1
ATOM 7885 C C . SER C 1 255 ? 13.751 40.630 33.173 1.00 17.59 231 SER C C 1
ATOM 7886 O O . SER C 1 255 ? 13.294 41.350 32.296 1.00 15.57 231 SER C O 1
ATOM 7889 N N . ASN C 1 256 ? 13.960 39.321 33.022 1.00 19.17 232 ASN C N 1
ATOM 7890 C CA . ASN C 1 256 ? 13.474 38.608 31.840 1.00 18.43 232 ASN C CA 1
ATOM 7891 C C . ASN C 1 256 ? 11.964 38.842 31.710 1.00 17.89 232 ASN C C 1
ATOM 7892 O O . ASN C 1 256 ? 11.428 38.783 30.600 1.00 18.49 232 ASN C O 1
ATOM 7897 N N . TYR C 1 257 ? 11.306 39.137 32.827 1.00 20.28 233 TYR C N 1
ATOM 7898 C CA . TYR C 1 257 ? 9.841 39.269 32.842 1.00 19.00 233 TYR C CA 1
ATOM 7899 C C . TYR C 1 257 ? 9.305 40.476 32.035 1.00 21.09 233 TYR C C 1
ATOM 7900 O O . TYR C 1 257 ? 8.111 40.521 31.649 1.00 18.94 233 TYR C O 1
ATOM 7909 N N . TYR C 1 258 ? 10.184 41.432 31.723 1.00 18.99 234 TYR C N 1
ATOM 7910 C CA . TYR C 1 258 ? 9.813 42.493 30.775 1.00 17.92 234 TYR C CA 1
ATOM 7911 C C . TYR C 1 258 ? 9.267 41.870 29.498 1.00 16.93 234 TYR C C 1
ATOM 7912 O O . TYR C 1 258 ? 8.381 42.471 28.813 1.00 18.40 234 TYR C O 1
ATOM 7921 N N . ALA C 1 259 ? 9.812 40.704 29.122 1.00 16.90 235 ALA C N 1
ATOM 7922 C CA . ALA C 1 259 ? 9.384 40.051 27.865 1.00 18.11 235 ALA C CA 1
ATOM 7923 C C . ALA C 1 259 ? 7.921 39.563 27.981 1.00 19.49 235 ALA C C 1
ATOM 7924 O O . ALA C 1 259 ? 7.209 39.491 26.973 1.00 18.70 235 ALA C O 1
ATOM 7926 N N . LYS C 1 260 ? 7.496 39.234 29.199 1.00 20.05 236 LYS C N 1
ATOM 7927 C CA . LYS C 1 260 ? 6.094 38.823 29.424 1.00 20.25 236 LYS C CA 1
ATOM 7928 C C . LYS C 1 260 ? 5.237 40.082 29.203 1.00 21.28 236 LYS C C 1
ATOM 7929 O O . LYS C 1 260 ? 4.239 40.039 28.459 1.00 20.69 236 LYS C O 1
ATOM 7935 N N . HIS C 1 261 ? 5.648 41.214 29.805 1.00 20.66 237 HIS C N 1
ATOM 7936 C CA . HIS C 1 261 ? 4.912 42.458 29.570 1.00 20.25 237 HIS C CA 1
ATOM 7937 C C . HIS C 1 261 ? 4.898 42.822 28.104 1.00 21.28 237 HIS C C 1
ATOM 7938 O O . HIS C 1 261 ? 3.854 43.289 27.576 1.00 20.70 237 HIS C O 1
ATOM 7945 N N . GLY C 1 262 ? 6.034 42.612 27.424 1.00 18.26 238 GLY C N 1
ATOM 7946 C CA . GLY C 1 262 ? 6.152 42.931 26.007 1.00 19.95 238 GLY C CA 1
ATOM 7947 C C . GLY C 1 262 ? 5.322 42.022 25.099 1.00 19.62 238 GLY C C 1
ATOM 7948 O O . GLY C 1 262 ? 4.840 42.473 24.055 1.00 21.65 238 GLY C O 1
ATOM 7949 N N . ASN C 1 263 ? 5.177 40.768 25.497 1.00 18.20 239 ASN C N 1
ATOM 7950 C CA . ASN C 1 263 ? 4.330 39.801 24.737 1.00 21.67 239 ASN C CA 1
ATOM 7951 C C . ASN C 1 263 ? 2.845 40.159 24.910 1.00 21.59 239 ASN C C 1
ATOM 7952 O O . ASN C 1 263 ? 2.071 40.059 23.976 1.00 23.81 239 ASN C O 1
ATOM 7957 N N . ASP C 1 264 ? 2.479 40.597 26.105 1.00 22.76 240 ASP C N 1
ATOM 7958 C CA . ASP C 1 264 ? 1.049 40.873 26.417 1.00 25.08 240 ASP C CA 1
ATOM 7959 C C . ASP C 1 264 ? 0.433 42.193 25.939 1.00 26.95 240 ASP C C 1
ATOM 7960 O O . ASP C 1 264 ? -0.812 42.295 25.798 1.00 25.86 240 ASP C O 1
ATOM 7965 N N . TYR C 1 265 ? 1.261 43.221 25.721 1.00 24.39 241 TYR C N 1
ATOM 7966 C CA . TYR C 1 265 ? 0.759 44.567 25.405 1.00 24.71 241 TYR C CA 1
ATOM 7967 C C . TYR C 1 265 ? 1.604 45.294 24.367 1.00 24.92 241 TYR C C 1
ATOM 7968 O O . TYR C 1 265 ? 2.825 45.032 24.279 1.00 25.09 241 TYR C O 1
ATOM 7977 N N A GLN C 1 266 ? 0.967 46.201 23.623 0.60 24.79 242 GLN C N 1
ATOM 7978 N N B GLN C 1 266 ? 1.010 46.189 23.567 0.40 24.61 242 GLN C N 1
ATOM 7979 C CA A GLN C 1 266 ? 1.687 47.080 22.718 0.60 24.24 242 GLN C CA 1
ATOM 7980 C CA B GLN C 1 266 ? 1.789 46.981 22.581 0.40 24.06 242 GLN C CA 1
ATOM 7981 C C A GLN C 1 266 ? 2.270 48.176 23.604 0.60 24.13 242 GLN C C 1
ATOM 7982 C C B GLN C 1 266 ? 2.301 48.254 23.291 0.40 23.79 242 GLN C C 1
ATOM 7983 O O A GLN C 1 266 ? 1.539 48.880 24.320 0.60 20.26 242 GLN C O 1
ATOM 7984 O O B GLN C 1 266 ? 1.534 49.190 23.539 0.40 21.97 242 GLN C O 1
ATOM 7995 N N . ILE C 1 267 ? 3.600 48.256 23.614 1.00 23.02 243 ILE C N 1
ATOM 7996 C CA . ILE C 1 267 ? 4.295 49.300 24.385 1.00 22.37 243 ILE C CA 1
ATOM 7997 C C . ILE C 1 267 ? 5.035 50.222 23.429 1.00 21.98 243 ILE C C 1
ATOM 7998 O O . ILE C 1 267 ? 6.023 49.809 22.821 1.00 23.58 243 ILE C O 1
ATOM 8003 N N . ASP C 1 268 ? 4.584 51.466 23.304 1.00 19.44 244 ASP C N 1
ATOM 8004 C CA . ASP C 1 268 ? 5.204 52.358 22.343 1.00 20.32 244 ASP C CA 1
ATOM 8005 C C . ASP C 1 268 ? 6.496 52.960 22.885 1.00 19.77 244 ASP C C 1
ATOM 8006 O O . ASP C 1 268 ? 7.526 52.839 22.235 1.00 18.89 244 ASP C O 1
ATOM 8011 N N . VAL C 1 269 ? 6.412 53.576 24.051 1.00 18.33 245 VAL C N 1
ATOM 8012 C CA . VAL C 1 269 ? 7.551 54.288 24.662 1.00 17.74 245 VAL C CA 1
ATOM 8013 C C . VAL C 1 269 ? 7.873 53.607 25.979 1.00 18.22 245 VAL C C 1
ATOM 8014 O O . VAL C 1 269 ? 7.011 53.448 26.839 1.00 17.58 245 VAL C O 1
ATOM 8018 N N . ALA C 1 270 ? 9.144 53.245 26.194 1.00 17.83 246 ALA C N 1
ATOM 8019 C CA . ALA C 1 270 ? 9.549 52.594 27.444 1.00 15.00 246 ALA C CA 1
ATOM 8020 C C . ALA C 1 270 ? 10.502 53.538 28.209 1.00 17.77 246 ALA C C 1
ATOM 8021 O O . ALA C 1 270 ? 11.476 54.002 27.628 1.00 16.78 246 ALA C O 1
ATOM 8023 N N . LEU C 1 271 ? 10.194 53.839 29.470 1.00 17.06 247 LEU C N 1
ATOM 8024 C CA . LEU C 1 271 ? 11.001 54.723 30.300 1.00 17.93 247 LEU C CA 1
ATOM 8025 C C . LEU C 1 271 ? 11.712 53.824 31.296 1.00 17.19 247 LEU C C 1
ATOM 8026 O O . LEU C 1 271 ? 11.041 53.171 32.111 1.00 17.95 247 LEU C O 1
ATOM 8031 N N . LEU C 1 272 ? 13.054 53.807 31.237 1.00 15.54 248 LEU C N 1
ATOM 8032 C CA . LEU C 1 272 ? 13.878 52.887 32.034 1.00 14.78 248 LEU C CA 1
ATOM 8033 C C . LEU C 1 272 ? 14.945 53.653 32.790 1.00 15.09 248 LEU C C 1
ATOM 8034 O O . LEU C 1 272 ? 15.599 54.514 32.204 1.00 16.65 248 LEU C O 1
ATOM 8039 N N . SER C 1 273 ? 15.132 53.317 34.063 1.00 16.83 249 SER C N 1
ATOM 8040 C CA . SER C 1 273 ? 16.089 54.034 34.903 1.00 17.48 249 SER C CA 1
ATOM 8041 C C . SER C 1 273 ? 17.509 53.609 34.574 1.00 15.43 249 SER C C 1
ATOM 8042 O O . SER C 1 273 ? 17.786 52.425 34.431 1.00 18.57 249 SER C O 1
ATOM 8045 N N . TYR C 1 274 ? 18.398 54.586 34.483 1.00 16.20 250 TYR C N 1
ATOM 8046 C CA . TYR C 1 274 ? 19.768 54.315 34.086 1.00 16.18 250 TYR C CA 1
ATOM 8047 C C . TYR C 1 274 ? 20.701 55.061 35.014 1.00 16.61 250 TYR C C 1
ATOM 8048 O O . TYR C 1 274 ? 20.300 56.052 35.608 1.00 18.65 250 TYR C O 1
ATOM 8057 N N . GLY C 1 275 ? 21.933 54.571 35.158 1.00 16.15 251 GLY C N 1
ATOM 8058 C CA . GLY C 1 275 ? 22.913 55.330 35.938 1.00 17.61 251 GLY C CA 1
ATOM 8059 C C . GLY C 1 275 ? 24.205 54.532 36.048 1.00 17.89 251 GLY C C 1
ATOM 8060 O O . GLY C 1 275 ? 24.252 53.371 35.656 1.00 20.33 251 GLY C O 1
ATOM 8061 N N . GLU C 1 276 ? 25.261 55.161 36.568 1.00 16.33 252 GLU C N 1
ATOM 8062 C CA . GLU C 1 276 ? 26.561 54.469 36.659 1.00 15.96 252 GLU C CA 1
ATOM 8063 C C . GLU C 1 276 ? 26.658 53.881 38.046 1.00 15.52 252 GLU C C 1
ATOM 8064 O O . GLU C 1 276 ? 26.801 54.621 38.992 1.00 15.82 252 GLU C O 1
ATOM 8070 N N . ASN C 1 277 ? 26.623 52.565 38.163 1.00 14.15 253 ASN C N 1
ATOM 8071 C CA . ASN C 1 277 ? 26.692 51.948 39.495 1.00 16.94 253 ASN C CA 1
ATOM 8072 C C . ASN C 1 277 ? 28.098 52.078 40.054 1.00 16.06 253 ASN C C 1
ATOM 8073 O O . ASN C 1 277 ? 29.046 51.761 39.353 1.00 16.02 253 ASN C O 1
ATOM 8078 N N . PRO C 1 278 ? 28.221 52.511 41.328 1.00 19.25 254 PRO C N 1
ATOM 8079 C CA . PRO C 1 278 ? 29.500 52.475 42.042 1.00 16.77 254 PRO C CA 1
ATOM 8080 C C . PRO C 1 278 ? 29.996 51.024 42.136 1.00 17.48 254 PRO C C 1
ATOM 8081 O O . PRO C 1 278 ? 29.225 50.046 42.015 1.00 17.83 254 PRO C O 1
ATOM 8085 N N . ARG C 1 279 ? 31.299 50.880 42.319 1.00 16.27 255 ARG C N 1
ATOM 8086 C CA . ARG C 1 279 ? 31.886 49.548 42.451 1.00 15.94 255 ARG C CA 1
ATOM 8087 C C . ARG C 1 279 ? 31.227 48.802 43.619 1.00 18.70 255 ARG C C 1
ATOM 8088 O O . ARG C 1 279 ? 31.211 49.332 44.741 1.00 17.48 255 ARG C O 1
ATOM 8096 N N . GLY C 1 280 ? 30.719 47.589 43.352 1.00 17.85 256 GLY C N 1
ATOM 8097 C CA . GLY C 1 280 ? 30.016 46.755 44.356 1.00 18.68 256 GLY C CA 1
ATOM 8098 C C . GLY C 1 280 ? 28.553 47.103 44.664 1.00 18.79 256 GLY C C 1
ATOM 8099 O O . GLY C 1 280 ? 27.981 46.585 45.633 1.00 19.01 256 GLY C O 1
ATOM 8100 N N . VAL C 1 281 ? 27.954 47.994 43.868 1.00 16.34 257 VAL C N 1
ATOM 8101 C CA . VAL C 1 281 ? 26.568 48.418 44.077 1.00 16.06 257 VAL C CA 1
ATOM 8102 C C . VAL C 1 281 ? 25.822 48.091 42.791 1.00 16.86 257 VAL C C 1
ATOM 8103 O O . VAL C 1 281 ? 26.430 48.115 41.718 1.00 17.15 257 VAL C O 1
ATOM 8107 N N . THR C 1 282 ? 24.548 47.706 42.905 1.00 16.46 258 THR C N 1
ATOM 8108 C CA . THR C 1 282 ? 23.699 47.500 41.740 1.00 18.11 258 THR C CA 1
ATOM 8109 C C . THR C 1 282 ? 22.402 48.193 42.126 1.00 17.78 258 THR C C 1
ATOM 8110 O O . THR C 1 282 ? 21.662 47.720 42.995 1.00 19.06 258 THR C O 1
ATOM 8114 N N . ASP C 1 283 ? 22.168 49.360 41.533 1.00 18.60 259 ASP C N 1
ATOM 8115 C CA . ASP C 1 283 ? 20.974 50.143 41.847 1.00 19.65 259 ASP C CA 1
ATOM 8116 C C . ASP C 1 283 ? 20.280 50.649 40.592 1.00 20.03 259 ASP C C 1
ATOM 8117 O O . ASP C 1 283 ? 19.156 51.170 40.660 1.00 22.71 259 ASP C O 1
ATOM 8122 N N . LYS C 1 284 ? 20.950 50.543 39.449 1.00 21.30 260 LYS C N 1
ATOM 8123 C CA . LYS C 1 284 ? 20.378 50.977 38.149 1.00 20.30 260 LYS C CA 1
ATOM 8124 C C . LYS C 1 284 ? 20.801 49.997 37.065 1.00 19.45 260 LYS C C 1
ATOM 8125 O O . LYS C 1 284 ? 21.851 49.383 37.163 1.00 18.86 260 LYS C O 1
ATOM 8131 N N A MET C 1 285 ? 19.967 49.859 36.036 0.60 19.25 261 MET C N 1
ATOM 8132 N N B MET C 1 285 ? 19.950 49.746 36.066 0.40 18.60 261 MET C N 1
ATOM 8133 C CA A MET C 1 285 ? 20.305 49.042 34.888 0.60 18.26 261 MET C CA 1
ATOM 8134 C CA B MET C 1 285 ? 20.374 48.830 35.006 0.40 17.07 261 MET C CA 1
ATOM 8135 C C A MET C 1 285 ? 21.475 49.595 34.093 0.60 18.51 261 MET C C 1
ATOM 8136 C C B MET C 1 285 ? 21.429 49.514 34.124 0.40 18.03 261 MET C C 1
ATOM 8137 O O A MET C 1 285 ? 21.609 50.816 33.948 0.60 18.11 261 MET C O 1
ATOM 8138 O O B MET C 1 285 ? 21.444 50.736 33.966 0.40 17.55 261 MET C O 1
ATOM 8147 N N . THR C 1 286 ? 22.304 48.691 33.559 1.00 17.55 262 THR C N 1
ATOM 8148 C CA . THR C 1 286 ? 23.432 49.116 32.714 1.00 16.86 262 THR C CA 1
ATOM 8149 C C . THR C 1 286 ? 22.963 49.506 31.332 1.00 16.49 262 THR C C 1
ATOM 8150 O O . THR C 1 286 ? 21.792 49.269 30.978 1.00 15.29 262 THR C O 1
ATOM 8154 N N A SER C 1 287 ? 23.889 50.004 30.515 0.60 14.65 263 SER C N 1
ATOM 8155 N N B SER C 1 287 ? 23.832 50.182 30.584 0.40 16.33 263 SER C N 1
ATOM 8156 C CA A SER C 1 287 ? 23.592 50.363 29.096 0.60 13.49 263 SER C CA 1
ATOM 8157 C CA B SER C 1 287 ? 23.492 50.641 29.221 0.40 16.80 263 SER C CA 1
ATOM 8158 C C A SER C 1 287 ? 23.194 49.127 28.274 0.60 14.29 263 SER C C 1
ATOM 8159 C C B SER C 1 287 ? 23.012 49.467 28.404 0.40 16.40 263 SER C C 1
ATOM 8160 O O A SER C 1 287 ? 22.276 49.193 27.425 0.60 11.01 263 SER C O 1
ATOM 8161 O O B SER C 1 287 ? 22.013 49.534 27.686 0.40 16.98 263 SER C O 1
ATOM 8166 N N A SER C 1 288 ? 23.870 47.982 28.498 0.70 11.70 264 SER C N 1
ATOM 8167 N N B SER C 1 288 ? 23.739 48.348 28.524 0.30 16.30 264 SER C N 1
ATOM 8168 C CA A SER C 1 288 ? 23.472 46.743 27.802 0.70 13.22 264 SER C CA 1
ATOM 8169 C CA B SER C 1 288 ? 23.387 47.117 27.798 0.30 15.55 264 SER C CA 1
ATOM 8170 C C A SER C 1 288 ? 22.018 46.366 28.179 0.70 13.32 264 SER C C 1
ATOM 8171 C C B SER C 1 288 ? 21.971 46.625 28.146 0.30 15.08 264 SER C C 1
ATOM 8172 O O A SER C 1 288 ? 21.229 45.918 27.331 0.70 14.76 264 SER C O 1
ATOM 8173 O O B SER C 1 288 ? 21.198 46.252 27.251 0.30 15.20 264 SER C O 1
ATOM 8178 N N . ASP C 1 289 ? 21.652 46.599 29.441 1.00 13.48 265 ASP C N 1
ATOM 8179 C CA . ASP C 1 289 ? 20.322 46.175 29.902 1.00 15.55 265 ASP C CA 1
ATOM 8180 C C . ASP C 1 289 ? 19.217 47.095 29.464 1.00 15.05 265 ASP C C 1
ATOM 8181 O O . ASP C 1 289 ? 18.073 46.629 29.249 1.00 15.25 265 ASP C O 1
ATOM 8186 N N . VAL C 1 290 ? 19.511 48.386 29.339 1.00 14.64 266 VAL C N 1
ATOM 8187 C CA . VAL C 1 290 ? 18.502 49.319 28.763 1.00 14.96 266 VAL C CA 1
ATOM 8188 C C . VAL C 1 290 ? 18.075 48.765 27.379 1.00 16.71 266 VAL C C 1
ATOM 8189 O O . VAL C 1 290 ? 16.872 48.699 27.064 1.00 15.58 266 VAL C O 1
ATOM 8193 N N . LEU C 1 291 ? 19.050 48.318 26.589 1.00 13.62 267 LEU C N 1
ATOM 8194 C CA . LEU C 1 291 ? 18.792 47.746 25.270 1.00 13.06 267 LEU C CA 1
ATOM 8195 C C . LEU C 1 291 ? 18.077 46.408 25.375 1.00 15.53 267 LEU C C 1
ATOM 8196 O O . LEU C 1 291 ? 17.121 46.149 24.627 1.00 12.70 267 LEU C O 1
ATOM 8201 N N . ARG C 1 292 ? 18.561 45.526 26.255 1.00 14.54 268 ARG C N 1
ATOM 8202 C CA . ARG C 1 292 ? 17.852 44.236 26.414 1.00 15.56 268 ARG C CA 1
ATOM 8203 C C . ARG C 1 292 ? 16.407 44.462 26.850 1.00 16.11 268 ARG C C 1
ATOM 8204 O O . ARG C 1 292 ? 15.474 43.741 26.374 1.00 13.91 268 ARG C O 1
ATOM 8219 N N . ALA C 1 293 ? 16.213 45.435 27.739 1.00 14.03 269 ALA C N 1
ATOM 8220 C CA . ALA C 1 293 ? 14.837 45.714 28.238 1.00 16.66 269 ALA C CA 1
ATOM 8221 C C . ALA C 1 293 ? 13.939 46.252 27.134 1.00 18.20 269 ALA C C 1
ATOM 8222 O O . ALA C 1 293 ? 12.750 45.894 27.085 1.00 17.19 269 ALA C O 1
ATOM 8224 N N . ALA C 1 294 ? 14.488 47.120 26.273 1.00 17.05 270 ALA C N 1
ATOM 8225 C CA . ALA C 1 294 ? 13.753 47.664 25.141 1.00 16.66 270 ALA C CA 1
ATOM 8226 C C . ALA C 1 294 ? 13.345 46.549 24.195 1.00 17.52 270 ALA C C 1
ATOM 8227 O O . ALA C 1 294 ? 12.206 46.533 23.693 1.00 18.31 270 ALA C O 1
ATOM 8229 N N . GLU C 1 295 ? 14.243 45.600 23.977 1.00 14.40 271 GLU C N 1
ATOM 8230 C CA . GLU C 1 295 ? 13.958 44.450 23.137 1.00 16.51 271 GLU C CA 1
ATOM 8231 C C . GLU C 1 295 ? 12.875 43.585 23.798 1.00 16.07 271 GLU C C 1
ATOM 8232 O O . GLU C 1 295 ? 11.987 43.068 23.113 1.00 16.95 271 GLU C O 1
ATOM 8238 N N . SER C 1 296 ? 13.005 43.375 25.104 1.00 16.71 272 SER C N 1
ATOM 8239 C CA . SER C 1 296 ? 12.023 42.569 25.875 1.00 17.52 272 SER C CA 1
ATOM 8240 C C . SER C 1 296 ? 10.612 43.233 25.907 1.00 17.65 272 SER C C 1
ATOM 8241 O O . SER C 1 296 ? 9.570 42.565 25.664 1.00 16.90 272 SER C O 1
ATOM 8244 N N . LEU C 1 297 ? 10.568 44.523 26.174 1.00 16.56 273 LEU C N 1
ATOM 8245 C CA . LEU C 1 297 ? 9.282 45.241 26.164 1.00 17.53 273 LEU C CA 1
ATOM 8246 C C . LEU C 1 297 ? 8.736 45.371 24.736 1.00 19.52 273 LEU C C 1
ATOM 8247 O O . LEU C 1 297 ? 7.543 45.699 24.537 1.00 18.85 273 LEU C O 1
ATOM 8252 N N . ASP C 1 298 ? 9.612 45.121 23.762 1.00 16.54 274 ASP C N 1
ATOM 8253 C CA . ASP C 1 298 ? 9.293 45.186 22.336 1.00 18.94 274 ASP C CA 1
ATOM 8254 C C . ASP C 1 298 ? 8.695 46.582 22.019 1.00 20.21 274 ASP C C 1
ATOM 8255 O O . ASP C 1 298 ? 7.665 46.731 21.316 1.00 19.65 274 ASP C O 1
ATOM 8260 N N . CYS C 1 299 ? 9.341 47.617 22.563 1.00 18.46 275 CYS C N 1
ATOM 8261 C CA . CYS C 1 299 ? 8.895 48.991 22.347 1.00 16.71 275 CYS C CA 1
ATOM 8262 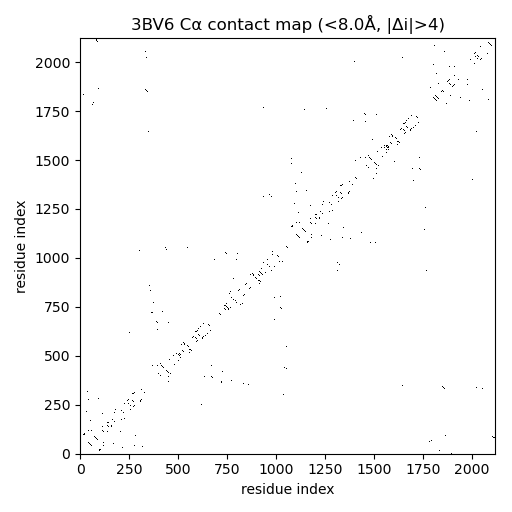C C . CYS C 1 299 ? 9.309 49.593 20.983 1.00 16.80 275 CYS C C 1
ATOM 8263 O O . CYS C 1 299 ? 10.000 48.941 20.179 1.00 17.88 275 CYS C O 1
ATOM 8266 N N A GLN C 1 300 ? 8.819 50.802 20.724 0.50 16.69 276 GLN C N 1
ATOM 8267 N N B GLN C 1 300 ? 8.858 50.808 20.695 0.50 16.76 276 GLN C N 1
ATOM 8268 C CA A GLN C 1 300 ? 9.175 51.577 19.546 0.50 16.91 276 GLN C CA 1
ATOM 8269 C CA B GLN C 1 300 ? 9.309 51.504 19.497 0.50 17.31 276 GLN C CA 1
ATOM 8270 C C A GLN C 1 300 ? 10.322 52.532 19.902 0.50 15.51 276 GLN C C 1
ATOM 8271 C C B GLN C 1 300 ? 10.379 52.543 19.899 0.50 15.61 276 GLN C C 1
ATOM 8272 O O A GLN C 1 300 ? 11.223 52.731 19.090 0.50 14.75 276 GLN C O 1
ATOM 8273 O O B GLN C 1 300 ? 11.294 52.812 19.110 0.50 14.33 276 GLN C O 1
ATOM 8284 N N . VAL C 1 301 ? 10.220 53.159 21.079 1.00 15.93 277 VAL C N 1
ATOM 8285 C CA . VAL C 1 301 ? 11.226 54.175 21.567 1.00 15.85 277 VAL C CA 1
ATOM 8286 C C . VAL C 1 301 ? 11.626 53.824 23.014 1.00 15.09 277 VAL C C 1
ATOM 8287 O O . VAL C 1 301 ? 10.747 53.537 23.862 1.00 15.82 277 VAL C O 1
ATOM 8291 N N . VAL C 1 302 ? 12.950 53.802 23.314 1.00 14.41 278 VAL C N 1
ATOM 8292 C CA . VAL C 1 302 ? 13.379 53.601 24.688 1.00 13.12 278 VAL C CA 1
ATOM 8293 C C . VAL C 1 302 ? 14.000 54.901 25.176 1.00 14.54 278 VAL C C 1
ATOM 8294 O O . VAL C 1 302 ? 14.776 55.553 24.456 1.00 13.88 278 VAL C O 1
ATOM 8298 N N . VAL C 1 303 ? 13.631 55.285 26.391 1.00 14.71 279 VAL C N 1
ATOM 8299 C CA . VAL C 1 303 ? 14.011 56.575 26.914 1.00 15.27 279 VAL C CA 1
ATOM 8300 C C . VAL C 1 303 ? 14.650 56.361 28.278 1.00 14.39 279 VAL C C 1
ATOM 8301 O O . VAL C 1 303 ? 13.962 56.061 29.249 1.00 14.84 279 VAL C O 1
ATOM 8305 N N . PRO C 1 304 ? 16.008 56.453 28.360 1.00 15.17 280 PRO C N 1
ATOM 8306 C CA . PRO C 1 304 ? 16.536 56.344 29.714 1.00 14.69 280 PRO C CA 1
ATOM 8307 C C . PRO C 1 304 ? 16.111 57.569 30.568 1.00 13.72 280 PRO C C 1
ATOM 8308 O O . PRO C 1 304 ? 16.036 58.674 30.048 1.00 16.26 280 PRO C O 1
ATOM 8312 N N . PHE C 1 305 ? 15.897 57.374 31.865 1.00 14.93 281 PHE C N 1
ATOM 8313 C CA . PHE C 1 305 ? 15.673 58.507 32.782 1.00 15.67 281 PHE C CA 1
ATOM 8314 C C . PHE C 1 305 ? 16.327 58.128 34.100 1.00 16.29 281 PHE C C 1
ATOM 8315 O O . PHE C 1 305 ? 17.008 57.084 34.129 1.00 16.85 281 PHE C O 1
ATOM 8323 N N . HIS C 1 306 ? 16.190 58.957 35.145 1.00 16.17 282 HIS C N 1
ATOM 8324 C CA . HIS C 1 306 ? 16.843 58.738 36.460 1.00 17.62 282 HIS C CA 1
ATOM 8325 C C . HIS C 1 306 ? 18.356 59.027 36.409 1.00 18.70 282 HIS C C 1
ATOM 8326 O O . HIS C 1 306 ? 19.012 59.117 37.461 1.00 19.92 282 HIS C O 1
ATOM 8333 N N . HIS C 1 307 ? 18.920 59.155 35.217 1.00 17.65 283 HIS C N 1
ATOM 8334 C CA . HIS C 1 307 ? 20.361 59.335 35.029 1.00 18.48 283 HIS C CA 1
ATOM 8335 C C . HIS C 1 307 ? 20.834 60.770 35.188 1.00 20.44 283 HIS C C 1
ATOM 8336 O O . HIS C 1 307 ? 22.002 61.068 34.932 1.00 20.16 283 HIS C O 1
ATOM 8343 N N . ASP C 1 308 ? 19.920 61.648 35.587 1.00 19.89 284 ASP C N 1
ATOM 8344 C CA . ASP C 1 308 ? 20.210 63.058 35.753 1.00 18.50 284 ASP C CA 1
ATOM 8345 C C . ASP C 1 308 ? 20.492 63.452 37.199 1.00 19.19 284 ASP C C 1
ATOM 8346 O O . ASP C 1 308 ? 21.149 64.454 37.449 1.00 22.18 284 ASP C O 1
ATOM 8351 N N . ILE C 1 309 ? 20.045 62.610 38.110 1.00 17.87 285 ILE C N 1
ATOM 8352 C CA . ILE C 1 309 ? 19.775 63.046 39.494 1.00 19.98 285 ILE C CA 1
ATOM 8353 C C . ILE C 1 309 ? 20.839 62.987 40.543 1.00 19.69 285 ILE C C 1
ATOM 8354 O O . ILE C 1 309 ? 20.917 63.913 41.340 1.00 20.29 285 ILE C O 1
ATOM 8359 N N . TRP C 1 310 ? 21.662 61.934 40.546 1.00 19.98 286 TRP C N 1
ATOM 8360 C CA . TRP C 1 310 ? 22.669 61.816 41.605 1.00 19.12 286 TRP C CA 1
ATOM 8361 C C . TRP C 1 310 ? 24.078 61.938 41.121 1.00 20.09 286 TRP C C 1
ATOM 8362 O O . TRP C 1 310 ? 24.481 61.244 40.169 1.00 18.51 286 TRP C O 1
ATOM 8373 N N . ALA C 1 311 ? 24.868 62.761 41.828 1.00 17.35 287 ALA C N 1
ATOM 8374 C CA . ALA C 1 311 ? 26.248 63.001 41.455 1.00 18.35 287 ALA C CA 1
ATOM 8375 C C . ALA C 1 311 ? 27.069 61.716 41.454 1.00 17.13 287 ALA C C 1
ATOM 8376 O O . ALA C 1 311 ? 27.886 61.503 40.567 1.00 17.45 287 ALA C O 1
ATOM 8378 N N . ASN C 1 312 ? 26.804 60.846 42.425 1.00 17.81 288 ASN C N 1
ATOM 8379 C CA . ASN C 1 312 ? 27.592 59.612 42.551 1.00 17.31 288 ASN C CA 1
ATOM 8380 C C . ASN C 1 312 ? 27.242 58.515 41.512 1.00 18.59 288 ASN C C 1
ATOM 8381 O O . ASN C 1 312 ? 27.924 57.469 41.446 1.00 20.38 288 ASN C O 1
ATOM 8386 N N . PHE C 1 313 ? 26.193 58.779 40.723 1.00 17.32 289 PHE C N 1
ATOM 8387 C CA . PHE C 1 313 ? 25.768 57.872 39.623 1.00 16.13 289 PHE C CA 1
ATOM 8388 C C . PHE C 1 313 ? 26.027 58.516 38.268 1.00 16.52 289 PHE C C 1
ATOM 8389 O O . PHE C 1 313 ? 25.544 58.022 37.251 1.00 16.02 289 PHE C O 1
ATOM 8397 N N . GLN C 1 314 ? 26.826 59.584 38.240 1.00 14.68 290 GLN C N 1
ATOM 8398 C CA . GLN C 1 314 ? 27.167 60.279 36.987 1.00 15.27 290 GLN C CA 1
ATOM 8399 C C . GLN C 1 314 ? 27.538 59.257 35.926 1.00 15.98 290 GLN C C 1
ATOM 8400 O O . GLN C 1 314 ? 28.406 58.395 36.150 1.00 13.99 290 GLN C O 1
ATOM 8406 N N . ASN C 1 315 ? 26.940 59.410 34.734 1.00 15.60 291 ASN C N 1
ATOM 8407 C CA . ASN C 1 315 ? 26.973 58.361 33.710 1.00 14.37 291 ASN C CA 1
ATOM 8408 C C . ASN C 1 315 ? 27.176 58.928 32.291 1.00 14.99 291 ASN C C 1
ATOM 8409 O O . ASN C 1 315 ? 27.310 60.144 32.085 1.00 14.15 291 ASN C O 1
ATOM 8414 N N . ASP C 1 316 ? 27.148 58.041 31.309 1.00 14.67 292 ASP C N 1
ATOM 8415 C CA . ASP C 1 316 ? 27.353 58.447 29.953 1.00 15.43 292 ASP C CA 1
ATOM 8416 C C . ASP C 1 316 ? 26.261 57.752 29.135 1.00 17.24 292 ASP C C 1
ATOM 8417 O O . ASP C 1 316 ? 26.404 56.619 28.781 1.00 15.11 292 ASP C O 1
ATOM 8422 N N . PRO C 1 317 ? 25.146 58.452 28.859 1.00 15.82 293 PRO C N 1
ATOM 8423 C CA . PRO C 1 317 ? 24.076 57.800 28.054 1.00 15.93 293 PRO C CA 1
ATOM 8424 C C . PRO C 1 317 ? 24.523 57.445 26.617 1.00 14.96 293 PRO C C 1
ATOM 8425 O O . PRO C 1 317 ? 23.839 56.655 25.965 1.00 15.10 293 PRO C O 1
ATOM 8429 N N A ARG C 1 318 ? 25.624 58.025 26.123 0.70 13.24 294 ARG C N 1
ATOM 8430 N N B ARG C 1 318 ? 25.631 58.017 26.127 0.30 14.29 294 ARG C N 1
ATOM 8431 C CA A ARG C 1 318 ? 26.125 57.693 24.781 0.70 12.05 294 ARG C CA 1
ATOM 8432 C CA B ARG C 1 318 ? 26.141 57.657 24.790 0.30 13.77 294 ARG C CA 1
ATOM 8433 C C A ARG C 1 318 ? 26.492 56.201 24.689 0.70 11.55 294 ARG C C 1
ATOM 8434 C C B ARG C 1 318 ? 26.452 56.169 24.687 0.30 13.15 294 ARG C C 1
ATOM 8435 O O A ARG C 1 318 ? 26.542 55.676 23.612 0.70 11.03 294 ARG C O 1
ATOM 8436 O O B ARG C 1 318 ? 26.442 55.622 23.593 0.30 13.00 294 ARG C O 1
ATOM 8451 N N . GLU C 1 319 ? 26.712 55.510 25.825 1.00 13.49 295 GLU C N 1
ATOM 8452 C CA . GLU C 1 319 ? 26.983 54.055 25.814 1.00 12.71 295 GLU C CA 1
ATOM 8453 C C . GLU C 1 319 ? 25.778 53.368 25.145 1.00 13.05 295 GLU C C 1
ATOM 8454 O O . GLU C 1 319 ? 25.930 52.466 24.331 1.00 12.25 295 GLU C O 1
ATOM 8460 N N . ILE C 1 320 ? 24.599 53.843 25.503 1.00 12.39 296 ILE C N 1
ATOM 8461 C CA . ILE C 1 320 ? 23.353 53.238 24.958 1.00 10.86 296 ILE C CA 1
ATOM 8462 C C . ILE C 1 320 ? 23.303 53.417 23.429 1.00 13.00 296 ILE C C 1
ATOM 8463 O O . ILE C 1 320 ? 23.009 52.482 22.689 1.00 12.69 296 ILE C O 1
ATOM 8468 N N . GLU C 1 321 ? 23.558 54.649 22.976 1.00 12.25 297 GLU C N 1
ATOM 8469 C CA . GLU C 1 321 ? 23.529 54.964 21.540 1.00 12.48 297 GLU C CA 1
ATOM 8470 C C . GLU C 1 321 ? 24.598 54.174 20.778 1.00 14.23 297 GLU C C 1
ATOM 8471 O O . GLU C 1 321 ? 24.338 53.624 19.732 1.00 12.80 297 GLU C O 1
ATOM 8477 N N . VAL C 1 322 ? 25.815 54.102 21.312 1.00 10.58 298 VAL C N 1
ATOM 8478 C CA . VAL C 1 322 ? 26.877 53.348 20.650 1.00 11.37 298 VAL C CA 1
ATOM 8479 C C . VAL C 1 322 ? 26.567 51.855 20.521 1.00 10.87 298 VAL C C 1
ATOM 8480 O O . VAL C 1 322 ? 26.715 51.272 19.408 1.00 11.47 298 VAL C O 1
ATOM 8484 N N . LEU C 1 323 ? 26.158 51.237 21.629 1.00 12.38 299 LEU C N 1
ATOM 8485 C CA . LEU C 1 323 ? 25.842 49.790 21.656 1.00 11.88 299 LEU C CA 1
ATOM 8486 C C . LEU C 1 323 ? 24.679 49.548 20.682 1.00 12.45 299 LEU C C 1
ATOM 8487 O O . LEU C 1 323 ? 24.729 48.603 19.932 1.00 12.28 299 LEU C O 1
ATOM 8492 N N . TRP C 1 324 ? 23.674 50.432 20.701 1.00 11.96 300 TRP C N 1
ATOM 8493 C CA . TRP C 1 324 ? 22.514 50.277 19.797 1.00 12.21 300 TRP C CA 1
ATOM 8494 C C . TRP C 1 324 ? 22.977 50.311 18.320 1.00 12.36 300 TRP C C 1
ATOM 8495 O O . TRP C 1 324 ? 22.598 49.439 17.515 1.00 12.02 300 TRP C O 1
ATOM 8506 N N . ASN C 1 325 ? 23.859 51.242 17.964 1.00 10.80 301 ASN C N 1
ATOM 8507 C CA . ASN C 1 325 ? 24.350 51.266 16.590 1.00 13.18 301 ASN C CA 1
ATOM 8508 C C . ASN C 1 325 ? 25.098 50.001 16.196 1.00 12.51 301 ASN C C 1
ATOM 8509 O O . ASN C 1 325 ? 25.008 49.532 15.063 1.00 12.96 301 ASN C O 1
ATOM 8514 N N . MET C 1 326 ? 25.844 49.432 17.137 1.00 12.17 302 MET C N 1
ATOM 8515 C CA . MET C 1 326 ? 26.627 48.234 16.872 1.00 12.99 302 MET C CA 1
ATOM 8516 C C . MET C 1 326 ? 25.843 46.955 16.723 1.00 13.97 302 MET C C 1
ATOM 8517 O O . MET C 1 326 ? 26.307 46.026 16.067 1.00 15.33 302 MET C O 1
ATOM 8522 N N . LYS C 1 327 ? 24.692 46.913 17.384 1.00 12.85 303 LYS C N 1
ATOM 8523 C CA . LYS C 1 327 ? 23.888 45.692 17.526 1.00 14.20 303 LYS C CA 1
ATOM 8524 C C . LYS C 1 327 ? 22.575 45.698 16.753 1.00 14.03 303 LYS C C 1
ATOM 8525 O O . LYS C 1 327 ? 22.009 44.589 16.542 1.00 13.83 303 LYS C O 1
ATOM 8531 N N . LYS C 1 328 ? 22.104 46.872 16.324 1.00 14.26 304 LYS C N 1
ATOM 8532 C CA . LYS C 1 328 ? 20.674 46.936 15.820 1.00 14.83 304 LYS C CA 1
ATOM 8533 C C . LYS C 1 328 ? 20.434 46.106 14.545 1.00 14.86 304 LYS C C 1
ATOM 8534 O O . LYS C 1 328 ? 19.349 45.509 14.418 1.00 16.30 304 LYS C O 1
ATOM 8540 N N . ASP C 1 329 ? 21.430 46.013 13.671 1.00 13.52 305 ASP C N 1
ATOM 8541 C CA . ASP C 1 329 ? 21.252 45.166 12.479 1.00 15.87 305 ASP C CA 1
ATOM 8542 C C . ASP C 1 329 ? 21.287 43.692 12.832 1.00 15.87 305 ASP C C 1
ATOM 8543 O O . ASP C 1 329 ? 20.360 42.908 12.515 1.00 16.17 305 ASP C O 1
ATOM 8548 N N . ARG C 1 330 ? 22.379 43.283 13.481 1.00 15.31 306 ARG C N 1
ATOM 8549 C CA . ARG C 1 330 ? 22.557 41.862 13.835 1.00 15.35 306 ARG C CA 1
ATOM 8550 C C . ARG C 1 330 ? 21.359 41.307 14.645 1.00 16.56 306 ARG C C 1
ATOM 8551 O O . ARG C 1 330 ? 20.884 40.193 14.372 1.00 18.40 306 ARG C O 1
ATOM 8559 N N . LEU C 1 331 ? 20.840 42.098 15.594 1.00 13.71 307 LEU C N 1
ATOM 8560 C CA . LEU C 1 331 ? 19.726 41.654 16.439 1.00 14.55 307 LEU C CA 1
ATOM 8561 C C . LEU C 1 331 ? 18.340 42.095 15.943 1.00 14.45 307 LEU C C 1
ATOM 8562 O O . LEU C 1 331 ? 17.307 41.771 16.592 1.00 15.77 307 LEU C O 1
ATOM 8567 N N A GLN C 1 332 ? 18.339 42.796 14.821 0.70 15.55 308 GLN C N 1
ATOM 8568 N N B GLN C 1 332 ? 18.326 42.824 14.831 0.30 14.63 308 GLN C N 1
ATOM 8569 C CA A GLN C 1 332 ? 17.101 43.318 14.197 0.70 17.27 308 GLN C CA 1
ATOM 8570 C CA B GLN C 1 332 ? 17.086 43.322 14.195 0.30 14.71 308 GLN C CA 1
ATOM 8571 C C A GLN C 1 332 ? 16.233 44.011 15.256 0.70 17.14 308 GLN C C 1
ATOM 8572 C C B GLN C 1 332 ? 16.204 44.154 15.127 0.30 15.47 308 GLN C C 1
ATOM 8573 O O A GLN C 1 332 ? 15.040 43.688 15.449 0.70 16.39 308 GLN C O 1
ATOM 8574 O O B GLN C 1 332 ? 14.965 44.107 15.054 0.30 14.93 308 GLN C O 1
ATOM 8585 N N . TYR C 1 333 ? 16.855 44.954 15.974 1.00 15.45 309 TYR C N 1
ATOM 8586 C CA . TYR C 1 333 ? 16.189 45.772 16.956 1.00 16.07 309 TYR C CA 1
ATOM 8587 C C . TYR C 1 333 ? 15.155 46.640 16.236 1.00 17.94 309 TYR C C 1
ATOM 8588 O O . TYR C 1 333 ? 15.465 47.230 15.214 1.00 18.89 309 TYR C O 1
ATOM 8597 N N . GLN C 1 334 ? 13.940 46.699 16.752 1.00 20.27 310 GLN C N 1
ATOM 8598 C CA . GLN C 1 334 ? 12.908 47.467 16.074 1.00 21.96 310 GLN C CA 1
ATOM 8599 C C . GLN C 1 334 ? 12.657 48.829 16.737 1.00 23.01 310 GLN C C 1
ATOM 8600 O O . GLN C 1 334 ? 11.839 49.617 16.261 1.00 26.39 310 GLN C O 1
ATOM 8606 N N . PHE C 1 335 ? 13.391 49.132 17.802 1.00 18.13 311 PHE C N 1
ATOM 8607 C CA . PHE C 1 335 ? 13.197 50.334 18.576 1.00 17.13 311 PHE C CA 1
ATOM 8608 C C . PHE C 1 335 ? 14.418 51.249 18.368 1.00 15.70 311 PHE C C 1
ATOM 8609 O O . PHE C 1 335 ? 15.457 50.818 17.817 1.00 15.19 311 PHE C O 1
ATOM 8617 N N . ALA C 1 336 ? 14.267 52.501 18.768 1.00 15.67 312 ALA C N 1
ATOM 8618 C CA . ALA C 1 336 ? 15.399 53.462 18.698 1.00 15.20 312 ALA C CA 1
ATOM 8619 C C . ALA C 1 336 ? 15.429 54.165 20.033 1.00 13.99 312 ALA C C 1
ATOM 8620 O O . ALA C 1 336 ? 14.387 54.337 20.674 1.00 13.36 312 ALA C O 1
ATOM 8622 N N . PRO C 1 337 ? 16.640 54.521 20.535 1.00 14.23 313 PRO C N 1
ATOM 8623 C CA . PRO C 1 337 ? 16.700 55.294 21.774 1.00 12.57 313 PRO C CA 1
ATOM 8624 C C . PRO C 1 337 ? 16.440 56.806 21.592 1.00 12.52 313 PRO C C 1
ATOM 8625 O O . PRO C 1 337 ? 16.666 57.355 20.501 1.00 14.24 313 PRO C O 1
ATOM 8629 N N . PHE C 1 338 ? 16.040 57.477 22.672 1.00 13.94 314 PHE C N 1
ATOM 8630 C CA . PHE C 1 338 ? 15.813 58.933 22.666 1.00 12.70 314 PHE C CA 1
ATOM 8631 C C . PHE C 1 338 ? 16.413 59.492 23.941 1.00 13.01 314 PHE C C 1
ATOM 8632 O O . PHE C 1 338 ? 16.130 59.004 25.023 1.00 13.17 314 PHE C O 1
ATOM 8640 N N . PHE C 1 339 ? 17.255 60.502 23.788 1.00 14.14 315 PHE C N 1
ATOM 8641 C CA . PHE C 1 339 ? 18.021 61.105 24.882 1.00 14.20 315 PHE C CA 1
ATOM 8642 C C . PHE C 1 339 ? 17.437 62.467 25.214 1.00 11.35 315 PHE C C 1
ATOM 8643 O O . PHE C 1 339 ? 17.569 63.434 24.451 1.00 12.64 315 PHE C O 1
ATOM 8651 N N . TRP C 1 340 ? 16.861 62.528 26.399 1.00 13.77 316 TRP C N 1
ATOM 8652 C CA . TRP C 1 340 ? 16.038 63.686 26.791 1.00 15.08 316 TRP C CA 1
ATOM 8653 C C . TRP C 1 340 ? 16.831 64.657 27.644 1.00 18.16 316 TRP C C 1
ATOM 8654 O O . TRP C 1 340 ? 18.043 64.435 27.860 1.00 14.88 316 TRP C O 1
ATOM 8665 N N . GLN C 1 341 ? 16.173 65.726 28.121 1.00 15.91 317 GLN C N 1
ATOM 8666 C CA . GLN C 1 341 ? 16.796 66.677 29.041 1.00 16.66 317 GLN C CA 1
ATOM 8667 C C . GLN C 1 341 ? 15.750 67.030 30.095 1.00 17.23 317 GLN C C 1
ATOM 8668 O O . GLN C 1 341 ? 14.562 67.062 29.821 1.00 16.93 317 GLN C O 1
ATOM 8674 N N . VAL C 1 342 ? 16.193 67.227 31.331 1.00 16.31 318 VAL C N 1
ATOM 8675 C CA . VAL C 1 342 ? 15.287 67.519 32.450 1.00 15.30 318 VAL C CA 1
ATOM 8676 C C . VAL C 1 342 ? 14.533 68.803 32.168 1.00 16.25 318 VAL C C 1
ATOM 8677 O O . VAL C 1 342 ? 15.108 69.784 31.724 1.00 16.46 318 VAL C O 1
ATOM 8681 N N . GLY C 1 343 ? 13.217 68.706 32.275 1.00 17.89 319 GLY C N 1
ATOM 8682 C CA . GLY C 1 343 ? 12.317 69.821 31.982 1.00 17.26 319 GLY C CA 1
ATOM 8683 C C . GLY C 1 343 ? 11.813 69.792 30.556 1.00 18.15 319 GLY C C 1
ATOM 8684 O O . GLY C 1 343 ? 10.936 70.583 30.182 1.00 20.91 319 GLY C O 1
ATOM 8685 N N . GLY C 1 344 ? 12.345 68.871 29.753 1.00 17.61 320 GLY C N 1
ATOM 8686 C CA . GLY C 1 344 ? 12.040 68.762 28.347 1.00 15.87 320 GLY C CA 1
ATOM 8687 C C . GLY C 1 344 ? 10.716 68.078 28.058 1.00 16.85 320 GLY C C 1
ATOM 8688 O O . GLY C 1 344 ? 10.177 67.404 28.908 1.00 16.73 320 GLY C O 1
ATOM 8689 N N . LYS C 1 345 ? 10.211 68.293 26.852 1.00 17.93 321 LYS C N 1
ATOM 8690 C CA . LYS C 1 345 ? 8.963 67.726 26.370 1.00 19.43 321 LYS C CA 1
ATOM 8691 C C . LYS C 1 345 ? 9.200 66.608 25.364 1.00 19.87 321 LYS C C 1
ATOM 8692 O O . LYS C 1 345 ? 10.226 66.570 24.678 1.00 20.55 321 LYS C O 1
ATOM 8698 N N . TYR C 1 346 ? 8.251 65.693 25.281 1.00 19.96 322 TYR C N 1
ATOM 8699 C CA . TYR C 1 346 ? 8.290 64.644 24.285 1.00 18.95 322 TYR C CA 1
ATOM 8700 C C . TYR C 1 346 ? 6.830 64.416 23.892 1.00 19.54 322 TYR C C 1
ATOM 8701 O O . TYR C 1 346 ? 6.017 64.186 24.765 1.00 20.89 322 TYR C O 1
ATOM 8710 N N . THR C 1 347 ? 6.567 64.427 22.588 1.00 19.39 323 THR C N 1
ATOM 8711 C CA . THR C 1 347 ? 5.217 64.154 22.057 1.00 21.00 323 THR C CA 1
ATOM 8712 C C . THR C 1 347 ? 5.293 62.943 21.138 1.00 18.59 323 THR C C 1
ATOM 8713 O O . THR C 1 347 ? 6.075 62.929 20.180 1.00 20.81 323 THR C O 1
ATOM 8717 N N . TYR C 1 348 ? 4.467 61.936 21.411 1.00 19.60 324 TYR C N 1
ATOM 8718 C CA . TYR C 1 348 ? 4.441 60.716 20.632 1.00 19.10 324 TYR C CA 1
ATOM 8719 C C . TYR C 1 348 ? 3.073 60.624 19.891 1.00 21.23 324 TYR C C 1
ATOM 8720 O O . TYR C 1 348 ? 2.065 60.975 20.492 1.00 22.29 324 TYR C O 1
ATOM 8729 N N . PRO C 1 349 ? 3.070 60.160 18.629 1.00 21.76 325 PRO C N 1
ATOM 8730 C CA . PRO C 1 349 ? 4.208 59.706 17.814 1.00 21.63 325 PRO C CA 1
ATOM 8731 C C . PRO C 1 349 ? 4.949 60.819 17.062 1.00 20.80 325 PRO C C 1
ATOM 8732 O O . PRO C 1 349 ? 5.811 60.493 16.264 1.00 22.29 325 PRO C O 1
ATOM 8736 N N . THR C 1 350 ? 4.638 62.098 17.327 1.00 21.04 326 THR C N 1
ATOM 8737 C CA . THR C 1 350 ? 5.180 63.222 16.551 1.00 20.79 326 THR C CA 1
ATOM 8738 C C . THR C 1 350 ? 6.735 63.268 16.543 1.00 21.54 326 THR C C 1
ATOM 8739 O O . THR C 1 350 ? 7.387 63.550 15.514 1.00 19.37 326 THR C O 1
ATOM 8743 N N . ASP C 1 351 ? 7.292 62.950 17.701 1.00 21.64 327 ASP C N 1
ATOM 8744 C CA . ASP C 1 351 ? 8.737 63.022 17.879 1.00 21.11 327 ASP C CA 1
ATOM 8745 C C . ASP C 1 351 ? 9.508 61.743 17.604 1.00 23.28 327 ASP C C 1
ATOM 8746 O O . ASP C 1 351 ? 10.733 61.685 17.860 1.00 21.24 327 ASP C O 1
ATOM 8751 N N A LYS C 1 352 ? 8.799 60.702 17.165 0.50 21.13 328 LYS C N 1
ATOM 8752 N N B LYS C 1 352 ? 8.846 60.745 17.017 0.50 22.31 328 LYS C N 1
ATOM 8753 C CA A LYS C 1 352 ? 9.429 59.433 16.851 0.50 21.11 328 LYS C CA 1
ATOM 8754 C CA B LYS C 1 352 ? 9.469 59.456 16.685 0.50 23.30 328 LYS C CA 1
ATOM 8755 C C A LYS C 1 352 ? 10.424 59.733 15.718 0.50 21.13 328 LYS C C 1
ATOM 8756 C C B LYS C 1 352 ? 10.792 59.548 15.877 0.50 24.25 328 LYS C C 1
ATOM 8757 O O A LYS C 1 352 ? 10.109 60.409 14.750 0.50 22.17 328 LYS C O 1
ATOM 8758 O O B LYS C 1 352 ? 11.681 58.709 16.046 0.50 25.07 328 LYS C O 1
ATOM 8769 N N A GLY C 1 353 ? 11.639 59.227 15.833 0.50 20.78 329 GLY C N 1
ATOM 8770 N N B GLY C 1 353 ? 10.923 60.547 15.007 0.50 23.67 329 GLY C N 1
ATOM 8771 C CA A GLY C 1 353 ? 12.627 59.531 14.837 0.50 18.53 329 GLY C CA 1
ATOM 8772 C CA B GLY C 1 353 ? 12.109 60.677 14.140 0.50 24.29 329 GLY C CA 1
ATOM 8773 C C A GLY C 1 353 ? 13.614 60.546 15.393 0.50 18.07 329 GLY C C 1
ATOM 8774 C C B GLY C 1 353 ? 13.362 61.286 14.758 0.50 23.51 329 GLY C C 1
ATOM 8775 O O A GLY C 1 353 ? 14.735 60.604 14.894 0.50 20.18 329 GLY C O 1
ATOM 8776 O O B GLY C 1 353 ? 14.433 61.341 14.134 0.50 25.96 329 GLY C O 1
ATOM 8777 N N A ARG C 1 354 ? 13.217 61.331 16.407 0.60 18.96 330 ARG C N 1
ATOM 8778 N N B ARG C 1 354 ? 13.227 61.743 15.995 0.40 22.70 330 ARG C N 1
ATOM 8779 C CA A ARG C 1 354 ? 14.128 62.309 17.022 0.60 17.59 330 ARG C CA 1
ATOM 8780 C CA B ARG C 1 354 ? 14.333 62.370 16.718 0.40 21.04 330 ARG C CA 1
ATOM 8781 C C A ARG C 1 354 ? 14.966 61.525 18.013 0.60 17.25 330 ARG C C 1
ATOM 8782 C C B ARG C 1 354 ? 15.018 61.424 17.718 0.40 19.40 330 ARG C C 1
ATOM 8783 O O A ARG C 1 354 ? 14.405 60.787 18.818 0.60 15.10 330 ARG C O 1
ATOM 8784 O O B ARG C 1 354 ? 14.404 60.512 18.261 0.40 18.68 330 ARG C O 1
ATOM 8799 N N . MET C 1 355 ? 16.296 61.700 17.973 1.00 17.81 331 MET C N 1
ATOM 8800 C CA . MET C 1 355 ? 17.139 60.943 18.882 1.00 15.29 331 MET C CA 1
ATOM 8801 C C . MET C 1 355 ? 17.687 61.797 20.029 1.00 13.99 331 MET C C 1
ATOM 8802 O O . MET C 1 355 ? 17.795 61.335 21.162 1.00 13.67 331 MET C O 1
ATOM 8807 N N . HIS C 1 356 ? 18.054 63.041 19.720 1.00 12.15 332 HIS C N 1
ATOM 8808 C CA . HIS C 1 356 ? 18.629 63.918 20.751 1.00 14.26 332 HIS C CA 1
ATOM 8809 C C . HIS C 1 356 ? 17.797 65.162 20.993 1.00 13.57 332 HIS C C 1
ATOM 8810 O O . HIS C 1 356 ? 17.765 66.044 20.151 1.00 16.75 332 HIS C O 1
ATOM 8817 N N . TYR C 1 357 ? 17.203 65.232 22.172 1.00 14.18 333 TYR C N 1
ATOM 8818 C CA . TYR C 1 357 ? 16.375 66.381 22.574 1.00 15.95 333 TYR C CA 1
ATOM 8819 C C . TYR C 1 357 ? 17.239 67.623 22.690 1.00 16.25 333 TYR C C 1
ATOM 8820 O O . TYR C 1 357 ? 18.337 67.547 23.207 1.00 16.99 333 TYR C O 1
ATOM 8829 N N . GLN C 1 358 ? 16.716 68.767 22.234 1.00 16.27 334 GLN C N 1
ATOM 8830 C CA . GLN C 1 358 ? 17.394 70.058 22.449 1.00 16.20 334 GLN C CA 1
ATOM 8831 C C . GLN C 1 358 ? 16.320 71.029 22.957 1.00 16.89 334 GLN C C 1
ATOM 8832 O O . GLN C 1 358 ? 15.243 71.142 22.360 1.00 16.97 334 GLN C O 1
ATOM 8838 N N . HIS C 1 359 ? 16.592 71.692 24.061 1.00 16.62 335 HIS C N 1
ATOM 8839 C CA . HIS C 1 359 ? 15.671 72.725 24.567 1.00 18.07 335 HIS C CA 1
ATOM 8840 C C . HIS C 1 359 ? 15.454 73.794 23.486 1.00 18.10 335 HIS C C 1
ATOM 8841 O O . HIS C 1 359 ? 16.311 74.034 22.619 1.00 15.03 335 HIS C O 1
ATOM 8848 N N . PHE C 1 360 ? 14.291 74.448 23.525 1.00 19.54 336 PHE C N 1
ATOM 8849 C CA . PHE C 1 360 ? 14.051 75.565 22.606 1.00 19.00 336 PHE C CA 1
ATOM 8850 C C . PHE C 1 360 ? 15.236 76.553 22.648 1.00 17.23 336 PHE C C 1
ATOM 8851 O O . PHE C 1 360 ? 15.666 77.002 23.727 1.00 19.46 336 PHE C O 1
ATOM 8859 N N . ARG C 1 361 ? 15.726 76.909 21.476 1.00 16.89 337 ARG C N 1
ATOM 8860 C CA . ARG C 1 361 ? 16.915 77.767 21.371 1.00 17.18 337 ARG C CA 1
ATOM 8861 C C . ARG C 1 361 ? 16.608 79.246 21.453 1.00 17.53 337 ARG C C 1
ATOM 8862 O O . ARG C 1 361 ? 17.481 80.078 21.708 1.00 18.27 337 ARG C O 1
ATOM 8870 N N . GLY C 1 362 ? 15.340 79.568 21.248 1.00 18.14 338 GLY C N 1
ATOM 8871 C CA . GLY C 1 362 ? 14.953 80.956 21.261 1.00 18.26 338 GLY C CA 1
ATOM 8872 C C . GLY C 1 362 ? 15.273 81.701 19.986 1.00 18.35 338 GLY C C 1
ATOM 8873 O O . GLY C 1 362 ? 15.699 81.130 18.982 1.00 18.32 338 GLY C O 1
ATOM 8874 N N . PHE C 1 363 ? 15.041 83.011 20.034 1.00 19.60 339 PHE C N 1
ATOM 8875 C CA . PHE C 1 363 ? 15.350 83.880 18.918 1.00 20.53 339 PHE C CA 1
ATOM 8876 C C . PHE C 1 363 ? 14.703 83.474 17.604 1.00 19.99 339 PHE C C 1
ATOM 8877 O O . PHE C 1 363 ? 15.317 83.602 16.537 1.00 21.13 339 PHE C O 1
ATOM 8885 N N A GLN C 1 364 ? 13.459 83.014 17.655 0.70 20.11 340 GLN C N 1
ATOM 8886 N N B GLN C 1 364 ? 13.449 83.026 17.669 0.30 20.58 340 GLN C N 1
ATOM 8887 C CA A GLN C 1 364 ? 12.799 82.654 16.399 0.70 21.86 340 GLN C CA 1
ATOM 8888 C CA B GLN C 1 364 ? 12.695 82.671 16.462 0.30 21.70 340 GLN C CA 1
ATOM 8889 C C A GLN C 1 364 ? 12.470 83.902 15.561 0.70 21.70 340 GLN C C 1
ATOM 8890 C C B GLN C 1 364 ? 12.599 83.909 15.553 0.30 21.81 340 GLN C C 1
ATOM 8891 O O A GLN C 1 364 ? 12.206 83.790 14.381 0.70 24.14 340 GLN C O 1
ATOM 8892 O O B GLN C 1 364 ? 12.667 83.809 14.333 0.30 21.97 340 GLN C O 1
ATOM 8903 N N . ASP C 1 365 ? 12.539 85.083 16.170 1.00 23.01 341 ASP C N 1
ATOM 8904 C CA . ASP C 1 365 ? 12.317 86.349 15.430 1.00 23.82 341 ASP C CA 1
ATOM 8905 C C . ASP C 1 365 ? 13.630 87.058 15.115 1.00 22.22 341 ASP C C 1
ATOM 8906 O O . ASP C 1 365 ? 13.705 88.299 15.022 1.00 23.44 341 ASP C O 1
ATOM 8911 N N . ILE C 1 366 ? 14.701 86.277 14.969 1.00 21.01 342 ILE C N 1
ATOM 8912 C CA . ILE C 1 366 ? 15.995 86.893 14.710 1.00 19.70 342 ILE C CA 1
ATOM 8913 C C . ILE C 1 366 ? 15.947 87.821 13.500 1.00 19.82 342 ILE C C 1
ATOM 8914 O O . ILE C 1 366 ? 15.381 87.465 12.454 1.00 20.56 342 ILE C O 1
ATOM 8919 N N . PHE C 1 367 ? 16.517 89.009 13.653 1.00 18.49 343 PHE C N 1
ATOM 8920 C CA . PHE C 1 367 ? 16.538 90.017 12.588 1.00 20.61 343 PHE C CA 1
ATOM 8921 C C . PHE C 1 367 ? 15.161 90.475 12.118 1.00 21.84 343 PHE C C 1
ATOM 8922 O O . PHE C 1 367 ? 15.012 90.875 10.956 1.00 23.27 343 PHE C O 1
ATOM 8930 N N . LYS C 1 368 ? 14.177 90.389 13.018 1.00 23.59 344 LYS C N 1
ATOM 8931 C CA . LYS C 1 368 ? 12.833 90.947 12.740 1.00 24.92 344 LYS C CA 1
ATOM 8932 C C . LYS C 1 368 ? 13.082 92.415 12.371 1.00 26.70 344 LYS C C 1
ATOM 8933 O O . LYS C 1 368 ? 12.530 92.941 11.387 1.00 26.58 344 LYS C O 1
ATOM 8939 N N . ASN C 1 369 ? 13.952 93.049 13.146 1.00 24.19 345 ASN C N 1
ATOM 8940 C CA . ASN C 1 369 ? 14.412 94.416 12.884 1.00 25.33 345 ASN C CA 1
ATOM 8941 C C . ASN C 1 369 ? 15.921 94.388 12.676 1.00 26.53 345 ASN C C 1
ATOM 8942 O O . ASN C 1 369 ? 16.580 93.365 12.926 1.00 26.28 345 ASN C O 1
ATOM 8947 N N . GLU C 1 370 ? 16.488 95.498 12.226 1.00 25.35 346 GLU C N 1
ATOM 8948 C CA . GLU C 1 370 ? 17.923 95.565 12.042 1.00 25.89 346 GLU C CA 1
ATOM 8949 C C . GLU C 1 370 ? 18.653 95.643 13.371 1.00 26.74 346 GLU C C 1
ATOM 8950 O O . GLU C 1 370 ? 18.106 96.131 14.353 1.00 27.28 346 GLU C O 1
ATOM 8956 N N . PRO C 1 371 ? 19.892 95.121 13.425 1.00 26.07 347 PRO C N 1
ATOM 8957 C CA . PRO C 1 371 ? 20.614 95.250 14.667 1.00 26.01 347 PRO C CA 1
ATOM 8958 C C . PRO C 1 371 ? 21.074 96.698 14.909 1.00 27.63 347 PRO C C 1
ATOM 8959 O O . PRO C 1 371 ? 21.104 97.501 13.979 1.00 28.77 347 PRO C O 1
ATOM 8963 N N . GLU C 1 372 ? 21.438 97.003 16.148 1.00 24.87 348 GLU C N 1
ATOM 8964 C CA . GLU C 1 372 ? 21.920 98.300 16.532 1.00 25.92 348 GLU C CA 1
ATOM 8965 C C . GLU C 1 372 ? 23.367 98.078 16.924 1.00 23.82 348 GLU C C 1
ATOM 8966 O O . GLU C 1 372 ? 23.686 97.859 18.092 1.00 23.68 348 GLU C O 1
ATOM 8972 N N . LEU C 1 373 ? 24.220 98.124 15.916 1.00 23.93 349 LEU C N 1
ATOM 8973 C CA . LEU C 1 373 ? 25.652 97.909 16.082 1.00 23.69 349 LEU C CA 1
ATOM 8974 C C . LEU C 1 373 ? 26.468 99.002 15.385 1.00 24.52 349 LEU C C 1
ATOM 8975 O O . LEU C 1 373 ? 25.964 99.681 14.475 1.00 25.63 349 LEU C O 1
ATOM 8980 N N . PRO C 1 374 ? 27.736 99.188 15.807 1.00 24.80 350 PRO C N 1
ATOM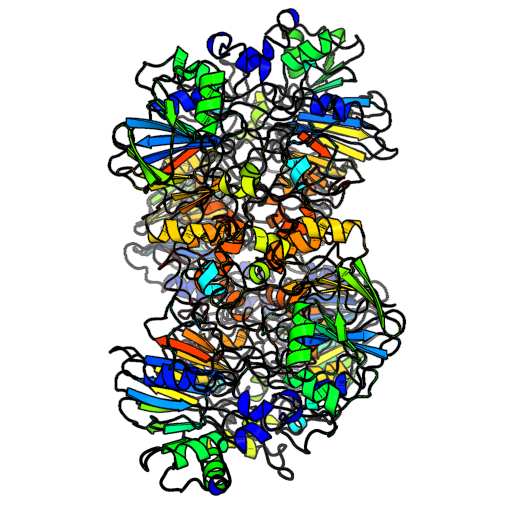 8981 C CA . PRO C 1 374 ? 28.577 100.237 15.233 1.00 25.13 350 PRO C CA 1
ATOM 8982 C C . PRO C 1 374 ? 28.898 100.060 13.766 1.00 25.29 350 PRO C C 1
ATOM 8983 O O . PRO C 1 374 ? 29.244 101.044 13.095 1.00 25.65 350 PRO C O 1
ATOM 8987 N N . TYR C 1 375 ? 28.846 98.810 13.308 1.00 22.89 351 TYR C N 1
ATOM 8988 C CA . TYR C 1 375 ? 29.019 98.463 11.904 1.00 23.26 351 TYR C CA 1
ATOM 8989 C C . TYR C 1 375 ? 28.397 97.065 11.718 1.00 23.26 351 TYR C C 1
ATOM 8990 O O . TYR C 1 375 ? 28.301 96.290 12.679 1.00 21.61 351 TYR C O 1
ATOM 8999 N N . LYS C 1 376 ? 27.941 96.756 10.508 1.00 22.65 352 LYS C N 1
ATOM 9000 C CA . LYS C 1 376 ? 27.183 95.528 10.343 1.00 24.19 352 LYS C CA 1
ATOM 9001 C C . LYS C 1 376 ? 27.962 94.248 10.679 1.00 22.10 352 LYS C C 1
ATOM 9002 O O . LYS C 1 376 ? 27.408 93.327 11.277 1.00 22.34 352 LYS C O 1
ATOM 9012 N N . ALA C 1 377 ? 29.245 94.216 10.358 1.00 22.69 353 ALA C N 1
ATOM 9013 C CA . ALA C 1 377 ? 30.046 92.994 10.613 1.00 20.01 353 ALA C CA 1
ATOM 9014 C C . ALA C 1 377 ? 30.685 92.923 12.027 1.00 21.81 353 ALA C C 1
ATOM 9015 O O . ALA C 1 377 ? 31.596 92.130 12.262 1.00 21.78 353 ALA C O 1
ATOM 9017 N N . PHE C 1 378 ? 30.204 93.747 12.952 1.00 20.09 354 PHE C N 1
ATOM 9018 C CA . PHE C 1 378 ? 30.709 93.768 14.322 1.00 20.26 354 PHE C CA 1
ATOM 9019 C C . PHE C 1 378 ? 30.606 92.345 14.898 1.00 21.73 354 PHE C C 1
ATOM 9020 O O . PHE C 1 378 ? 31.504 91.867 15.611 1.00 22.05 354 PHE C O 1
ATOM 9028 N N . LEU C 1 379 ? 29.473 91.703 14.592 1.00 19.50 355 LEU C N 1
ATOM 9029 C CA . LEU C 1 379 ? 29.248 90.297 14.929 1.00 21.91 355 LEU C CA 1
ATOM 9030 C C . LEU C 1 379 ? 28.578 89.616 13.765 1.00 23.32 355 LEU C C 1
ATOM 9031 O O . LEU C 1 379 ? 28.294 90.238 12.724 1.00 25.06 355 LEU C O 1
ATOM 9037 N N . SER D 1 26 ? 36.786 2.593 -5.601 1.00 60.27 2 SER D N 1
ATOM 9038 C CA . SER D 1 26 ? 37.313 1.757 -4.471 1.00 60.46 2 SER D CA 1
ATOM 9039 C C . SER D 1 26 ? 37.590 2.566 -3.192 1.00 59.69 2 SER D C 1
ATOM 9040 O O . SER D 1 26 ? 37.128 2.165 -2.118 1.00 60.20 2 SER D O 1
ATOM 9043 N N . LYS D 1 27 ? 38.340 3.677 -3.274 1.00 58.32 3 LYS D N 1
ATOM 9044 C CA . LYS D 1 27 ? 38.518 4.522 -2.072 1.00 56.68 3 LYS D CA 1
ATOM 9045 C C . LYS D 1 27 ? 37.141 4.918 -1.571 1.00 54.47 3 LYS D C 1
ATOM 9046 O O . LYS D 1 27 ? 36.856 4.781 -0.390 1.00 54.42 3 LYS D O 1
ATOM 9052 N N . VAL D 1 28 ? 36.274 5.342 -2.487 1.00 52.44 4 VAL D N 1
ATOM 9053 C CA . VAL D 1 28 ? 34.886 5.638 -2.154 1.00 51.43 4 VAL D CA 1
ATOM 9054 C C . VAL D 1 28 ? 34.167 4.383 -1.618 1.00 52.01 4 VAL D C 1
ATOM 9055 O O . VAL D 1 28 ? 33.224 4.497 -0.841 1.00 52.21 4 VAL D O 1
ATOM 9059 N N . ASN D 1 29 ? 34.599 3.195 -2.055 1.00 52.22 5 ASN D N 1
ATOM 9060 C CA . ASN D 1 29 ? 34.001 1.927 -1.596 1.00 51.68 5 ASN D CA 1
ATOM 9061 C C . ASN D 1 29 ? 34.459 1.488 -0.211 1.00 50.39 5 ASN D C 1
ATOM 9062 O O . ASN D 1 29 ? 33.760 0.728 0.464 1.00 50.75 5 ASN D O 1
ATOM 9067 N N . GLU D 1 30 ? 35.636 1.945 0.201 1.00 48.89 6 GLU D N 1
ATOM 9068 C CA . GLU D 1 30 ? 36.194 1.596 1.506 1.00 47.97 6 GLU D CA 1
ATOM 9069 C C . GLU D 1 30 ? 35.687 2.544 2.602 1.00 44.67 6 GLU D C 1
ATOM 9070 O O . GLU D 1 30 ? 35.843 2.273 3.792 1.00 44.90 6 GLU D O 1
ATOM 9076 N N . ILE D 1 31 ? 35.082 3.652 2.197 1.00 40.27 7 ILE D N 1
ATOM 9077 C CA . ILE D 1 31 ? 34.698 4.693 3.165 1.00 36.61 7 ILE D CA 1
ATOM 9078 C C . ILE D 1 31 ? 33.325 4.553 3.843 1.00 34.10 7 ILE D C 1
ATOM 9079 O O . ILE D 1 31 ? 32.316 4.282 3.200 1.00 33.17 7 ILE D O 1
ATOM 9084 N N . THR D 1 32 ? 33.301 4.761 5.156 1.00 32.80 8 THR D N 1
ATOM 9085 C CA . THR D 1 32 ? 32.055 4.769 5.888 1.00 31.85 8 THR D CA 1
ATOM 9086 C C . THR D 1 32 ? 31.954 6.069 6.687 1.00 31.71 8 THR D C 1
ATOM 9087 O O . THR D 1 32 ? 32.958 6.748 6.922 1.00 29.82 8 THR D O 1
ATOM 9091 N N . ARG D 1 33 ? 30.731 6.432 7.067 1.00 30.33 9 ARG D N 1
ATOM 9092 C CA . ARG D 1 33 ? 30.541 7.608 7.925 1.00 30.05 9 ARG D CA 1
ATOM 9093 C C . ARG D 1 33 ? 31.473 7.493 9.122 1.00 29.91 9 ARG D C 1
ATOM 9094 O O . ARG D 1 33 ? 32.135 8.454 9.515 1.00 30.01 9 ARG D O 1
ATOM 9102 N N A GLU D 1 34 ? 31.521 6.294 9.705 0.40 29.49 10 GLU D N 1
ATOM 9103 N N B GLU D 1 34 ? 31.527 6.291 9.685 0.60 29.32 10 GLU D N 1
ATOM 9104 C CA A GLU D 1 34 ? 32.357 6.021 10.859 0.40 28.82 10 GLU D CA 1
ATOM 9105 C CA B GLU D 1 34 ? 32.333 6.014 10.843 0.60 28.24 10 GLU D CA 1
ATOM 9106 C C A GLU D 1 34 ? 33.853 6.176 10.573 0.40 29.12 10 GLU D C 1
ATOM 9107 C C B GLU D 1 34 ? 33.843 6.132 10.586 0.60 29.13 10 GLU D C 1
ATOM 9108 O O A GLU D 1 34 ? 34.600 6.667 11.428 0.40 28.31 10 GLU D O 1
ATOM 9109 O O B GLU D 1 34 ? 34.593 6.560 11.477 0.60 27.92 10 GLU D O 1
ATOM 9120 N N . SER D 1 35 ? 34.305 5.750 9.393 1.00 27.90 11 SER D N 1
ATOM 9121 C CA . SER D 1 35 ? 35.755 5.832 9.099 1.00 28.76 11 SER D CA 1
ATOM 9122 C C . SER D 1 35 ? 36.123 7.298 8.858 1.00 27.77 11 SER D C 1
ATOM 9123 O O . SER D 1 35 ? 37.188 7.764 9.313 1.00 27.99 11 SER D O 1
ATOM 9126 N N . TRP D 1 36 ? 35.200 8.013 8.218 1.00 27.59 12 TRP D N 1
ATOM 9127 C CA . TRP D 1 36 ? 35.367 9.448 7.968 1.00 26.70 12 TRP D CA 1
ATOM 9128 C C . TRP D 1 36 ? 35.501 10.152 9.314 1.00 26.19 12 TRP D C 1
ATOM 9129 O O . TRP D 1 36 ? 36.486 10.854 9.568 1.00 24.46 12 TRP D O 1
ATOM 9140 N N . ILE D 1 37 ? 34.541 9.901 10.206 1.00 25.28 13 ILE D N 1
ATOM 9141 C CA . ILE D 1 37 ? 34.579 10.527 11.510 1.00 24.01 13 ILE D CA 1
ATOM 9142 C C . ILE D 1 37 ? 35.852 10.185 12.259 1.00 25.22 13 ILE D C 1
ATOM 9143 O O . ILE D 1 37 ? 36.518 11.066 12.803 1.00 24.77 13 ILE D O 1
ATOM 9148 N N . LEU D 1 38 ? 36.216 8.902 12.285 1.00 25.44 14 LEU D N 1
ATOM 9149 C CA . LEU D 1 38 ? 37.394 8.528 13.040 1.00 26.71 14 LEU D CA 1
ATOM 9150 C C . LEU D 1 38 ? 38.704 9.082 12.490 1.00 27.62 14 LEU D C 1
ATOM 9151 O O . LEU D 1 38 ? 39.659 9.233 13.245 1.00 28.42 14 LEU D O 1
ATOM 9156 N N . SER D 1 39 ? 38.744 9.362 11.195 1.00 27.60 15 SER D N 1
ATOM 9157 C CA . SER D 1 39 ? 39.954 9.909 10.581 1.00 29.19 15 SER D CA 1
ATOM 9158 C C . SER D 1 39 ? 40.018 11.443 10.647 1.00 29.26 15 SER D C 1
ATOM 9159 O O . SER D 1 39 ? 41.067 12.040 10.394 1.00 30.74 15 SER D O 1
ATOM 9162 N N . THR D 1 40 ? 38.919 12.075 11.047 1.00 28.34 16 THR D N 1
ATOM 9163 C CA . THR D 1 40 ? 38.811 13.537 10.943 1.00 27.87 16 THR D CA 1
ATOM 9164 C C . THR D 1 40 ? 38.779 14.294 12.265 1.00 27.80 16 THR D C 1
ATOM 9165 O O . THR D 1 40 ? 39.322 15.421 12.348 1.00 27.83 16 THR D O 1
ATOM 9169 N N . PHE D 1 41 ? 38.150 13.691 13.279 1.00 25.04 17 PHE D N 1
ATOM 9170 C CA . PHE D 1 41 ? 37.942 14.359 14.577 1.00 24.67 17 PHE D CA 1
ATOM 9171 C C . PHE D 1 41 ? 38.729 13.763 15.737 1.00 25.72 17 PHE D C 1
ATOM 9172 O O . PHE D 1 41 ? 39.082 12.559 15.694 1.00 25.84 17 PHE D O 1
ATOM 9180 N N . PRO D 1 42 ? 39.048 14.578 16.772 1.00 24.43 18 PRO D N 1
ATOM 9181 C CA . PRO D 1 42 ? 38.805 16.022 16.977 1.00 23.93 18 PRO D CA 1
ATOM 9182 C C . PRO D 1 42 ? 39.648 16.841 15.960 1.00 22.82 18 PRO D C 1
ATOM 9183 O O . PRO D 1 42 ? 40.650 16.324 15.434 1.00 21.93 18 PRO D O 1
ATOM 9187 N N . GLU D 1 43 ? 39.238 18.077 15.673 1.00 21.64 19 GLU D N 1
ATOM 9188 C CA . GLU D 1 43 ? 39.818 18.866 14.581 1.00 20.87 19 GLU D CA 1
ATOM 9189 C C . GLU D 1 43 ? 41.311 19.104 14.520 1.00 19.99 19 GLU D C 1
ATOM 9190 O O . GLU D 1 43 ? 41.873 19.207 13.432 1.00 22.25 19 GLU D O 1
ATOM 9196 N N . TRP D 1 44 ? 41.902 19.285 15.674 1.00 17.96 20 TRP D N 1
ATOM 9197 C CA . TRP D 1 44 ? 43.340 19.595 15.785 1.00 18.25 20 TRP D CA 1
ATOM 9198 C C . TRP D 1 44 ? 44.150 18.357 16.156 1.00 19.24 20 TRP D C 1
ATOM 9199 O O . TRP D 1 44 ? 45.357 18.466 16.396 1.00 20.99 20 TRP D O 1
ATOM 9210 N N . GLY D 1 45 ? 43.498 17.199 16.188 1.00 20.79 21 GLY D N 1
ATOM 9211 C CA . GLY D 1 45 ? 44.172 15.975 16.651 1.00 21.92 21 GLY D CA 1
ATOM 9212 C C . GLY D 1 45 ? 44.864 16.210 17.986 1.00 21.37 21 GLY D C 1
ATOM 9213 O O . GLY D 1 45 ? 44.252 16.684 18.954 1.00 21.59 21 GLY D O 1
ATOM 9214 N N . THR D 1 46 ? 46.158 15.889 18.045 1.00 20.21 22 THR D N 1
ATOM 9215 C CA . THR D 1 46 ? 46.951 16.073 19.241 1.00 21.11 22 THR D CA 1
ATOM 9216 C C . THR D 1 46 ? 47.925 17.263 19.131 1.00 20.39 22 THR D C 1
ATOM 9217 O O . THR D 1 46 ? 48.868 17.380 19.906 1.00 23.92 22 THR D O 1
ATOM 9221 N N . TRP D 1 47 ? 47.694 18.174 18.182 1.00 21.91 23 TRP D N 1
ATOM 9222 C CA . TRP D 1 47 ? 48.550 19.354 18.030 1.00 20.55 23 TRP D CA 1
ATOM 9223 C C . TRP D 1 47 ? 48.737 20.107 19.335 1.00 19.92 23 TRP D C 1
ATOM 9224 O O . TRP D 1 47 ? 49.883 20.489 19.717 1.00 19.61 23 TRP D O 1
ATOM 9235 N N . LEU D 1 48 ? 47.624 20.357 20.023 1.00 19.63 24 LEU D N 1
ATOM 9236 C CA . LEU D 1 48 ? 47.664 21.146 21.241 1.00 19.82 24 LEU D CA 1
ATOM 9237 C C . LEU D 1 48 ? 48.138 20.342 22.439 1.00 20.61 24 LEU D C 1
ATOM 9238 O O . LEU D 1 48 ? 48.773 20.886 23.355 1.00 22.65 24 LEU D O 1
ATOM 9243 N N . ASN D 1 49 ? 47.798 19.057 22.461 1.00 20.09 25 ASN D N 1
ATOM 9244 C CA . ASN D 1 49 ? 48.312 18.186 23.516 1.00 20.34 25 ASN D CA 1
ATOM 9245 C C . ASN D 1 49 ? 49.838 18.293 23.530 1.00 20.40 25 ASN D C 1
ATOM 9246 O O . ASN D 1 49 ? 50.450 18.526 24.573 1.00 20.91 25 ASN D O 1
ATOM 9251 N N . GLU D 1 50 ? 50.414 18.131 22.345 1.00 20.41 26 GLU D N 1
ATOM 9252 C CA . GLU D 1 50 ? 51.872 18.207 22.140 1.00 23.25 26 GLU D CA 1
ATOM 9253 C C . GLU D 1 50 ? 52.405 19.575 22.490 1.00 23.33 26 GLU D C 1
ATOM 9254 O O . GLU D 1 50 ? 53.436 19.710 23.179 1.00 25.26 26 GLU D O 1
ATOM 9260 N N . GLU D 1 51 ? 51.687 20.607 22.045 1.00 22.99 27 GLU D N 1
ATOM 9261 C CA . GLU D 1 51 ? 52.086 21.975 22.319 1.00 24.32 27 GLU D CA 1
ATOM 9262 C C . GLU D 1 51 ? 52.219 22.229 23.820 1.00 23.89 27 GLU D C 1
ATOM 9263 O O . GLU D 1 51 ? 53.246 22.739 24.289 1.00 22.67 27 GLU D O 1
ATOM 9269 N N . ILE D 1 52 ? 51.150 21.914 24.550 1.00 23.31 28 ILE D N 1
ATOM 9270 C CA . ILE D 1 52 ? 51.102 22.108 25.997 1.00 23.55 28 ILE D CA 1
ATOM 9271 C C . ILE D 1 52 ? 52.217 21.342 26.751 1.00 24.58 28 ILE D C 1
ATOM 9272 O O . ILE D 1 52 ? 52.907 21.931 27.592 1.00 24.92 28 ILE D O 1
ATOM 9277 N N . GLU D 1 53 ? 52.347 20.043 26.458 1.00 26.85 29 GLU D N 1
ATOM 9278 C CA . GLU D 1 53 ? 53.363 19.159 27.087 1.00 30.58 29 GLU D CA 1
ATOM 9279 C C . GLU D 1 53 ? 54.793 19.649 26.887 1.00 30.22 29 GLU D C 1
ATOM 9280 O O . GLU D 1 53 ? 55.635 19.544 27.803 1.00 31.46 29 GLU D O 1
ATOM 9286 N N . GLN D 1 54 ? 55.061 20.146 25.680 1.00 28.36 30 GLN D N 1
ATOM 9287 C CA . GLN D 1 54 ? 56.373 20.660 25.297 1.00 28.83 30 GLN D CA 1
ATOM 9288 C C . GLN D 1 54 ? 56.590 22.126 25.683 1.00 28.25 30 GLN D C 1
ATOM 9289 O O . GLN D 1 54 ? 57.645 22.696 25.401 1.00 27.91 30 GLN D O 1
ATOM 9295 N N . THR D 1 55 ? 55.604 22.761 26.332 1.00 27.01 31 THR D N 1
ATOM 9296 C CA . THR D 1 55 ? 55.808 24.147 26.764 1.00 26.42 31 THR D CA 1
ATOM 9297 C C . THR D 1 55 ? 56.593 24.175 28.053 1.00 26.84 31 THR D C 1
ATOM 9298 O O . THR D 1 55 ? 56.187 23.583 29.047 1.00 28.12 31 THR D O 1
ATOM 9302 N N . VAL D 1 56 ? 57.714 24.874 28.042 1.00 30.01 32 VAL D N 1
ATOM 9303 C CA . VAL D 1 56 ? 58.499 25.012 29.271 1.00 31.50 32 VAL D CA 1
ATOM 9304 C C . VAL D 1 56 ? 58.243 26.455 29.742 1.00 31.15 32 VAL D C 1
ATOM 9305 O O . VAL D 1 56 ? 58.728 27.389 29.133 1.00 32.03 32 VAL D O 1
ATOM 9309 N N . VAL D 1 57 ? 57.423 26.595 30.789 1.00 30.68 33 VAL D N 1
ATOM 9310 C CA . VAL D 1 57 ? 56.988 27.870 31.380 1.00 30.90 33 VAL D CA 1
ATOM 9311 C C . VAL D 1 57 ? 58.131 28.562 32.164 1.00 31.77 33 VAL D C 1
ATOM 9312 O O . VAL D 1 57 ? 58.758 27.934 33.037 1.00 31.86 33 VAL D O 1
ATOM 9316 N N . GLU D 1 58 ? 58.390 29.838 31.860 1.00 30.04 34 GLU D N 1
ATOM 9317 C CA . GLU D 1 58 ? 59.478 30.602 32.496 1.00 31.52 34 GLU D CA 1
ATOM 9318 C C . GLU D 1 58 ? 59.192 30.895 33.968 1.00 31.02 34 GLU D C 1
ATOM 9319 O O . GLU D 1 58 ? 58.032 31.007 34.353 1.00 29.92 34 GLU D O 1
ATOM 9325 N N . PRO D 1 59 ? 60.245 31.006 34.814 1.00 31.26 35 PRO D N 1
ATOM 9326 C CA . PRO D 1 59 ? 59.995 31.316 36.223 1.00 30.47 35 PRO D CA 1
ATOM 9327 C C . PRO D 1 59 ? 59.170 32.603 36.340 1.00 28.70 35 PRO D C 1
ATOM 9328 O O . PRO D 1 59 ? 59.316 33.482 35.494 1.00 30.08 35 PRO D O 1
ATOM 9332 N N . ASN D 1 60 ? 58.328 32.685 37.374 1.00 27.57 36 ASN D N 1
ATOM 9333 C CA . ASN D 1 60 ? 57.494 33.854 37.672 1.00 27.67 36 ASN D CA 1
ATOM 9334 C C . ASN D 1 60 ? 56.466 34.237 36.594 1.00 25.32 36 ASN D C 1
ATOM 9335 O O . ASN D 1 60 ? 56.161 35.414 36.439 1.00 26.87 36 ASN D O 1
ATOM 9340 N N . THR D 1 61 ? 56.016 33.241 35.837 1.00 25.09 37 THR D N 1
ATOM 9341 C CA . THR D 1 61 ? 54.979 33.407 34.798 1.00 24.59 37 THR D CA 1
ATOM 9342 C C . THR D 1 61 ? 54.106 32.159 34.881 1.00 23.83 37 THR D C 1
ATOM 9343 O O . THR D 1 61 ? 54.478 31.186 35.543 1.00 24.67 37 THR D O 1
ATOM 9347 N N . PHE D 1 62 ? 52.925 32.188 34.254 1.00 21.42 38 PHE D N 1
ATOM 9348 C CA . PHE D 1 62 ? 52.087 30.998 34.119 1.00 20.31 38 PHE D CA 1
ATOM 9349 C C . PHE D 1 62 ? 51.433 31.075 32.742 1.00 20.89 38 PHE D C 1
ATOM 9350 O O . PHE D 1 62 ? 51.353 32.158 32.182 1.00 21.69 38 PHE D O 1
ATOM 9358 N N . SER D 1 63 ? 51.041 29.929 32.189 1.00 20.33 39 SER D N 1
ATOM 9359 C CA . SER D 1 63 ? 50.423 29.900 30.862 1.00 20.42 39 SER D CA 1
ATOM 9360 C C . SER D 1 63 ? 49.080 29.210 30.992 1.00 20.94 39 SER D C 1
ATOM 9361 O O . SER D 1 63 ? 48.878 28.354 31.849 1.00 23.39 39 SER D O 1
ATOM 9364 N N . MET D 1 64 ? 48.143 29.586 30.129 1.00 21.07 40 MET D N 1
ATOM 9365 C CA . MET D 1 64 ? 46.831 28.945 30.096 1.00 20.17 40 MET D CA 1
ATOM 9366 C C . MET D 1 64 ? 46.441 28.809 28.640 1.00 16.78 40 MET D C 1
ATOM 9367 O O . MET D 1 64 ? 46.917 29.576 27.807 1.00 18.86 40 MET D O 1
ATOM 9372 N N . TRP D 1 65 ? 45.586 27.839 28.342 1.00 17.20 41 TRP D N 1
ATOM 9373 C CA . TRP D 1 65 ? 45.047 27.651 27.008 1.00 17.88 41 TRP D CA 1
ATOM 9374 C C . TRP D 1 65 ? 43.522 27.541 27.109 1.00 17.05 41 TRP D C 1
ATOM 9375 O O . TRP D 1 65 ? 42.996 26.959 28.058 1.00 17.75 41 TRP D O 1
ATOM 9386 N N . TRP D 1 66 ? 42.834 28.107 26.117 1.00 16.43 42 TRP D N 1
ATOM 9387 C CA . TRP D 1 66 ? 41.385 28.090 26.070 1.00 16.43 42 TRP D CA 1
ATOM 9388 C C . TRP D 1 66 ? 40.928 26.864 25.267 1.00 15.13 42 TRP D C 1
ATOM 9389 O O . TRP D 1 66 ? 41.164 26.718 24.074 1.00 16.48 42 TRP D O 1
ATOM 9400 N N . LEU D 1 67 ? 40.246 25.961 25.946 1.00 17.22 43 LEU D N 1
ATOM 9401 C CA . LEU D 1 67 ? 39.887 24.662 25.382 1.00 16.90 43 LEU D CA 1
ATOM 9402 C C . LEU D 1 67 ? 38.477 24.689 24.837 1.00 18.14 43 LEU D C 1
ATOM 9403 O O . LEU D 1 67 ? 37.930 23.651 24.457 1.00 20.45 43 LEU D O 1
ATOM 9408 N N . GLY D 1 68 ? 37.892 25.887 24.765 1.00 17.63 44 GLY D N 1
ATOM 9409 C CA . GLY D 1 68 ? 36.494 26.012 24.326 1.00 15.79 44 GLY D CA 1
ATOM 9410 C C . GLY D 1 68 ? 35.544 26.166 25.521 1.00 19.81 44 GLY D C 1
ATOM 9411 O O . GLY D 1 68 ? 35.800 25.629 26.632 1.00 17.52 44 GLY D O 1
ATOM 9412 N N . CYS D 1 69 ? 34.422 26.872 25.301 1.00 19.04 45 CYS D N 1
ATOM 9413 C CA . CYS D 1 69 ? 33.451 27.167 26.366 1.00 17.93 45 CYS D CA 1
ATOM 9414 C C . CYS D 1 69 ? 34.165 27.845 27.560 1.00 17.73 45 CYS D C 1
ATOM 9415 O O . CYS D 1 69 ? 34.709 28.942 27.408 1.00 17.82 45 CYS D O 1
ATOM 9418 N N . THR D 1 70 ? 34.181 27.234 28.742 1.00 16.47 46 THR D N 1
ATOM 9419 C CA . THR D 1 70 ? 35.012 27.762 29.825 1.00 17.11 46 THR D CA 1
ATOM 9420 C C . THR D 1 70 ? 36.195 26.870 30.205 1.00 17.81 46 THR D C 1
ATOM 9421 O O . THR D 1 70 ? 36.792 27.037 31.266 1.00 17.02 46 THR D O 1
ATOM 9425 N N . GLY D 1 71 ? 36.552 25.952 29.317 1.00 17.85 47 GLY D N 1
ATOM 9426 C CA . GLY D 1 71 ? 37.633 25.021 29.631 1.00 18.08 47 GLY D CA 1
ATOM 9427 C C . GLY D 1 71 ? 38.931 25.756 29.534 1.00 17.53 47 GLY D C 1
ATOM 9428 O O . GLY D 1 71 ? 39.149 26.516 28.581 1.00 15.11 47 GLY D O 1
ATOM 9429 N N . ILE D 1 72 ? 39.794 25.515 30.518 1.00 18.24 48 ILE D N 1
ATOM 9430 C CA . ILE D 1 72 ? 41.094 26.124 30.596 1.00 18.59 48 ILE D CA 1
ATOM 9431 C C . ILE D 1 72 ? 42.142 25.034 30.958 1.00 19.80 48 ILE D C 1
ATOM 9432 O O . ILE D 1 72 ? 41.895 24.214 31.850 1.00 18.12 48 ILE D O 1
ATOM 9437 N N . TRP D 1 73 ? 43.276 25.053 30.265 1.00 20.51 49 TRP D N 1
ATOM 9438 C CA . TRP D 1 73 ? 44.434 24.279 30.720 1.00 20.90 49 TRP D CA 1
ATOM 9439 C C . TRP D 1 73 ? 45.374 25.290 31.381 1.00 20.88 49 TRP D C 1
ATOM 9440 O O . TRP D 1 73 ? 45.697 26.354 30.800 1.00 21.76 49 TRP D O 1
ATOM 9451 N N . LEU D 1 74 ? 45.777 25.024 32.630 1.00 18.79 50 LEU D N 1
ATOM 9452 C CA . LEU D 1 74 ? 46.701 25.913 33.293 1.00 18.78 50 LEU D CA 1
ATOM 9453 C C . LEU D 1 74 ? 47.971 25.124 33.554 1.00 20.74 50 LEU D C 1
ATOM 9454 O O . LEU D 1 74 ? 47.888 23.980 34.015 1.00 19.33 50 LEU D O 1
ATOM 9459 N N . LYS D 1 75 ? 49.100 25.757 33.289 1.00 21.90 51 LYS D N 1
ATOM 9460 C CA . LYS D 1 75 ? 50.419 25.131 33.478 1.00 23.57 51 LYS D CA 1
ATOM 9461 C C . LYS D 1 75 ? 51.340 26.129 34.177 1.00 23.27 51 LYS D C 1
ATOM 9462 O O . LYS D 1 75 ? 51.587 27.234 33.662 1.00 20.80 51 LYS D O 1
ATOM 9468 N N . SER D 1 76 ? 51.837 25.751 35.366 1.00 24.35 52 SER D N 1
ATOM 9469 C CA . SER D 1 76 ? 52.725 26.635 36.129 1.00 23.77 52 SER D CA 1
ATOM 9470 C C . SER D 1 76 ? 54.204 26.420 35.808 1.00 24.99 52 SER D C 1
ATOM 9471 O O . SER D 1 76 ? 54.569 25.456 35.157 1.00 25.74 52 SER D O 1
ATOM 9474 N N . ALA D 1 77 ? 55.029 27.336 36.295 1.00 26.03 53 ALA D N 1
ATOM 9475 C CA . ALA D 1 77 ? 56.486 27.307 36.143 1.00 26.91 53 ALA D CA 1
ATOM 9476 C C . ALA D 1 77 ? 57.064 26.028 36.776 1.00 29.01 53 ALA D C 1
ATOM 9477 O O . ALA D 1 77 ? 58.062 25.514 36.307 1.00 29.69 53 ALA D O 1
ATOM 9479 N N . GLY D 1 78 ? 56.396 25.487 37.789 1.00 30.46 54 GLY D N 1
ATOM 9480 C CA . GLY D 1 78 ? 56.837 24.229 38.434 1.00 31.01 54 GLY D CA 1
ATOM 9481 C C . GLY D 1 78 ? 56.280 22.993 37.780 1.00 31.42 54 GLY D C 1
ATOM 9482 O O . GLY D 1 78 ? 56.385 21.885 38.328 1.00 31.45 54 GLY D O 1
ATOM 9483 N N . ASN D 1 79 ? 55.724 23.175 36.581 1.00 30.69 55 ASN D N 1
ATOM 9484 C CA . ASN D 1 79 ? 55.090 22.118 35.811 1.00 29.65 55 ASN D CA 1
ATOM 9485 C C . ASN D 1 79 ? 53.899 21.479 36.522 1.00 29.07 55 ASN D C 1
ATOM 9486 O O . ASN D 1 79 ? 53.698 20.277 36.431 1.00 30.79 55 ASN D O 1
ATOM 9491 N N . THR D 1 80 ? 53.113 22.266 37.262 1.00 27.49 56 THR D N 1
ATOM 9492 C CA . THR D 1 80 ? 51.857 21.735 37.793 1.00 26.98 56 THR D CA 1
ATOM 9493 C C . THR D 1 80 ? 50.841 21.971 36.663 1.00 25.89 56 THR D C 1
ATOM 9494 O O . THR D 1 80 ? 50.874 23.022 36.025 1.00 23.97 56 THR D O 1
ATOM 9498 N N . ASN D 1 81 ? 49.967 21.006 36.410 1.00 25.96 57 ASN D N 1
ATOM 9499 C CA . ASN D 1 81 ? 49.023 21.105 35.298 1.00 25.93 57 ASN D CA 1
ATOM 9500 C C . ASN D 1 81 ? 47.603 20.848 35.738 1.00 26.51 57 ASN D C 1
ATOM 9501 O O . ASN D 1 81 ? 47.304 19.761 36.282 1.00 26.36 57 ASN D O 1
ATOM 9506 N N . LEU D 1 82 ? 46.717 21.827 35.484 1.00 24.35 58 LEU D N 1
ATOM 9507 C CA . LEU D 1 82 ? 45.322 21.695 35.864 1.00 25.47 58 LEU D CA 1
ATOM 9508 C C . LEU D 1 82 ? 44.413 21.929 34.662 1.00 25.13 58 LEU D C 1
ATOM 9509 O O . LEU D 1 82 ? 44.725 22.783 33.810 1.00 25.63 58 LEU D O 1
ATOM 9514 N N A SER D 1 83 ? 43.330 21.150 34.544 0.70 25.08 59 SER D N 1
ATOM 9515 N N B SER D 1 83 ? 43.329 21.171 34.602 0.30 24.51 59 SER D N 1
ATOM 9516 C CA A SER D 1 83 ? 42.302 21.410 33.532 0.70 26.47 59 SER D CA 1
ATOM 9517 C CA B SER D 1 83 ? 42.302 21.426 33.638 0.30 24.32 59 SER D CA 1
ATOM 9518 C C A SER D 1 83 ? 41.008 21.823 34.275 0.70 27.04 59 SER D C 1
ATOM 9519 C C B SER D 1 83 ? 41.218 22.060 34.501 0.30 24.42 59 SER D C 1
ATOM 9520 O O A SER D 1 83 ? 40.516 21.099 35.173 0.70 26.68 59 SER D O 1
ATOM 9521 O O B SER D 1 83 ? 41.091 21.732 35.697 0.30 22.40 59 SER D O 1
ATOM 9526 N N . ILE D 1 84 ? 40.473 22.996 33.921 1.00 24.27 60 ILE D N 1
ATOM 9527 C CA . ILE D 1 84 ? 39.319 23.575 34.607 1.00 23.75 60 ILE D CA 1
ATOM 9528 C C . ILE D 1 84 ? 38.119 23.594 33.654 1.00 22.16 60 ILE D C 1
ATOM 9529 O O . ILE D 1 84 ? 38.228 24.117 32.536 1.00 22.85 60 ILE D O 1
ATOM 9534 N N . ASP D 1 85 ? 37.023 22.952 34.032 1.00 21.16 61 ASP D N 1
ATOM 9535 C CA . ASP D 1 85 ? 35.810 22.979 33.196 1.00 21.88 61 ASP D CA 1
ATOM 9536 C C . ASP D 1 85 ? 36.029 22.524 31.748 1.00 21.10 61 ASP D C 1
ATOM 9537 O O . ASP D 1 85 ? 35.373 23.005 30.810 1.00 19.28 61 ASP D O 1
ATOM 9542 N N . PHE D 1 86 ? 36.940 21.566 31.561 1.00 21.09 62 PHE D N 1
ATOM 9543 C CA . PHE D 1 86 ? 37.238 21.058 30.236 1.00 21.23 62 PHE D CA 1
ATOM 9544 C C . PHE D 1 86 ? 36.054 20.226 29.762 1.00 21.40 62 PHE D C 1
ATOM 9545 O O . PHE D 1 86 ? 35.740 19.195 30.351 1.00 21.13 62 PHE D O 1
ATOM 9553 N N . TRP D 1 87 ? 35.381 20.712 28.718 1.00 21.36 63 TRP D N 1
ATOM 9554 C CA . TRP D 1 87 ? 34.164 20.071 28.231 1.00 22.36 63 TRP D CA 1
ATOM 9555 C C . TRP D 1 87 ? 34.316 19.627 26.809 1.00 22.81 63 TRP D C 1
ATOM 9556 O O . TRP D 1 87 ? 34.587 20.468 25.920 1.00 21.34 63 TRP D O 1
ATOM 9567 N N . CYS D 1 88 ? 34.072 18.325 26.586 1.00 21.78 64 CYS D N 1
ATOM 9568 C CA . CYS D 1 88 ? 34.170 17.709 25.274 1.00 22.56 64 CYS D CA 1
ATOM 9569 C C . CYS D 1 88 ? 32.833 17.174 24.755 1.00 22.69 64 CYS D C 1
ATOM 9570 O O . CYS D 1 88 ? 32.805 16.230 23.960 1.00 24.34 64 CYS D O 1
ATOM 9573 N N . GLY D 1 89 ? 31.721 17.767 25.193 1.00 23.88 65 GLY D N 1
ATOM 9574 C CA . GLY D 1 89 ? 30.441 17.353 24.630 1.00 23.73 65 GLY D CA 1
ATOM 9575 C C . GLY D 1 89 ? 30.063 18.274 23.466 1.00 24.58 65 GLY D C 1
ATOM 9576 O O . GLY D 1 89 ? 30.834 19.147 23.061 1.00 24.98 65 GLY D O 1
ATOM 9577 N N . THR D 1 90 ? 28.874 18.093 22.925 1.00 23.38 66 THR D N 1
ATOM 9578 C CA . THR D 1 90 ? 28.381 19.009 21.908 1.00 23.12 66 THR D CA 1
ATOM 9579 C C . THR D 1 90 ? 26.925 19.411 22.244 1.00 22.87 66 THR D C 1
ATOM 9580 O O . THR D 1 90 ? 26.397 19.020 23.307 1.00 22.50 66 THR D O 1
ATOM 9584 N N . GLY D 1 91 ? 26.291 20.205 21.386 1.00 21.76 67 GLY D N 1
ATOM 9585 C CA . GLY D 1 91 ? 24.911 20.612 21.643 1.00 22.55 67 GLY D CA 1
ATOM 9586 C C . GLY D 1 91 ? 23.949 19.675 20.940 1.00 22.48 67 GLY D C 1
ATOM 9587 O O . GLY D 1 91 ? 24.167 18.451 20.919 1.00 22.38 67 GLY D O 1
ATOM 9588 N N . LYS D 1 92 ? 22.888 20.246 20.377 1.00 21.06 68 LYS D N 1
ATOM 9589 C CA . LYS D 1 92 ? 21.872 19.459 19.676 1.00 23.30 68 LYS D CA 1
ATOM 9590 C C . LYS D 1 92 ? 22.453 18.783 18.434 1.00 23.56 68 LYS D C 1
ATOM 9591 O O . LYS D 1 92 ? 23.374 19.317 17.792 1.00 22.68 68 LYS D O 1
ATOM 9597 N N . LYS D 1 93 ? 21.887 17.624 18.088 1.00 23.70 69 LYS D N 1
ATOM 9598 C CA . LYS D 1 93 ? 22.354 16.822 16.950 1.00 24.73 69 LYS D CA 1
ATOM 9599 C C . LYS D 1 93 ? 21.202 16.482 15.996 1.00 24.83 69 LYS D C 1
ATOM 9600 O O . LYS D 1 93 ? 21.400 15.824 14.980 1.00 25.27 69 LYS D O 1
ATOM 9606 N N . THR D 1 94 ? 20.003 16.963 16.318 1.00 24.28 70 THR D N 1
ATOM 9607 C CA . THR D 1 94 ? 18.847 16.705 15.490 1.00 23.70 70 THR D CA 1
ATOM 9608 C C . THR D 1 94 ? 17.742 17.638 15.918 1.00 23.46 70 THR D C 1
ATOM 9609 O O . THR D 1 94 ? 17.739 18.125 17.072 1.00 24.42 70 THR D O 1
ATOM 9613 N N . GLN D 1 95 ? 16.826 17.908 14.999 1.00 23.77 71 GLN D N 1
ATOM 9614 C CA . GLN D 1 95 ? 15.644 18.689 15.305 1.00 24.90 71 GLN D CA 1
ATOM 9615 C C . GLN D 1 95 ? 14.421 17.773 15.534 1.00 27.38 71 GLN D C 1
ATOM 9616 O O . GLN D 1 95 ? 13.290 18.278 15.680 1.00 24.10 71 GLN D O 1
ATOM 9622 N N A LYS D 1 96 ? 14.648 16.462 15.571 0.60 27.84 72 LYS D N 1
ATOM 9623 N N B LYS D 1 96 ? 14.658 16.460 15.561 0.40 27.89 72 LYS D N 1
ATOM 9624 C CA A LYS D 1 96 ? 13.538 15.493 15.694 0.60 31.24 72 LYS D CA 1
ATOM 9625 C CA B LYS D 1 96 ? 13.584 15.451 15.693 0.40 30.77 72 LYS D CA 1
ATOM 9626 C C A LYS D 1 96 ? 12.760 15.526 17.000 0.60 32.53 72 LYS D C 1
ATOM 9627 C C B LYS D 1 96 ? 12.777 15.516 16.989 0.40 32.14 72 LYS D C 1
ATOM 9628 O O A LYS D 1 96 ? 11.537 15.350 16.983 0.60 34.97 72 LYS D O 1
ATOM 9629 O O B LYS D 1 96 ? 11.552 15.358 16.953 0.40 33.87 72 LYS D O 1
ATOM 9640 N N . ASN D 1 97 ? 13.453 15.734 18.115 1.00 33.43 73 ASN D N 1
ATOM 9641 C CA . ASN D 1 97 ? 12.782 15.900 19.418 1.00 35.22 73 ASN D CA 1
ATOM 9642 C C . ASN D 1 97 ? 12.383 17.398 19.441 1.00 35.26 73 ASN D C 1
ATOM 9643 O O . ASN D 1 97 ? 13.232 18.281 19.624 1.00 34.21 73 ASN D O 1
ATOM 9648 N N A ARG D 1 98 ? 11.080 17.615 19.278 0.70 34.97 74 ARG D N 1
ATOM 9649 N N B ARG D 1 98 ? 11.107 17.705 19.219 0.30 34.70 74 ARG D N 1
ATOM 9650 C CA A ARG D 1 98 ? 10.446 18.924 19.167 0.70 35.73 74 ARG D CA 1
ATOM 9651 C CA B ARG D 1 98 ? 10.693 19.122 19.159 0.30 34.57 74 ARG D CA 1
ATOM 9652 C C A ARG D 1 98 ? 10.403 19.741 20.482 0.70 35.10 74 ARG D C 1
ATOM 9653 C C B ARG D 1 98 ? 10.477 19.805 20.518 0.30 34.43 74 ARG D C 1
ATOM 9654 O O A ARG D 1 98 ? 10.328 20.984 20.475 0.70 33.80 74 ARG D O 1
ATOM 9655 O O B ARG D 1 98 ? 10.327 21.033 20.583 0.30 33.79 74 ARG D O 1
ATOM 9670 N N . LEU D 1 99 ? 10.472 19.022 21.595 1.00 34.29 75 LEU D N 1
ATOM 9671 C CA . LEU D 1 99 ? 10.244 19.580 22.920 1.00 34.15 75 LEU D CA 1
ATOM 9672 C C . LEU D 1 99 ? 11.437 19.627 23.840 1.00 34.75 75 LEU D C 1
ATOM 9673 O O . LEU D 1 99 ? 12.309 18.756 23.804 1.00 35.54 75 LEU D O 1
ATOM 9678 N N . MET D 1 100 ? 11.459 20.664 24.670 1.00 33.98 76 MET D N 1
ATOM 9679 C CA . MET D 1 100 ? 12.479 20.813 25.675 1.00 33.25 76 MET D CA 1
ATOM 9680 C C . MET D 1 100 ? 12.079 19.844 26.786 1.00 33.70 76 MET D C 1
ATOM 9681 O O . MET D 1 100 ? 10.871 19.635 27.021 1.00 32.05 76 MET D O 1
ATOM 9686 N N . ASN D 1 101 ? 13.070 19.239 27.440 1.00 32.80 77 ASN D N 1
ATOM 9687 C CA . ASN D 1 101 ? 12.822 18.321 28.560 1.00 34.37 77 ASN D CA 1
ATOM 9688 C C . ASN D 1 101 ? 12.084 19.059 29.666 1.00 34.63 77 ASN D C 1
ATOM 9689 O O . ASN D 1 101 ? 12.485 20.176 30.040 1.00 32.48 77 ASN D O 1
ATOM 9694 N N . THR D 1 102 ? 11.028 18.428 30.199 1.00 33.98 78 THR D N 1
ATOM 9695 C CA . THR D 1 102 ? 10.217 19.021 31.257 1.00 33.86 78 THR D CA 1
ATOM 9696 C C . THR D 1 102 ? 11.091 19.482 32.412 1.00 32.64 78 THR D C 1
ATOM 9697 O O . THR D 1 102 ? 11.991 18.747 32.871 1.00 31.30 78 THR D O 1
ATOM 9701 N N . GLN D 1 103 ? 10.793 20.689 32.886 1.00 30.66 79 GLN D N 1
ATOM 9702 C CA . GLN D 1 103 ? 11.500 21.300 34.004 1.00 30.17 79 GLN D CA 1
ATOM 9703 C C . GLN D 1 103 ? 13.013 21.466 33.812 1.00 28.92 79 GLN D C 1
ATOM 9704 O O . GLN D 1 103 ? 13.799 21.506 34.792 1.00 28.06 79 GLN D O 1
ATOM 9710 N N . HIS D 1 104 ? 13.413 21.559 32.545 1.00 27.55 80 HIS D N 1
ATOM 9711 C CA . HIS D 1 104 ? 14.790 21.961 32.230 1.00 28.57 80 HIS D CA 1
ATOM 9712 C C . HIS D 1 104 ? 14.885 23.355 32.878 1.00 26.88 80 HIS D C 1
ATOM 9713 O O . HIS D 1 104 ? 13.854 24.023 33.074 1.00 25.59 80 HIS D O 1
ATOM 9720 N N . GLN D 1 105 ? 16.087 23.798 33.236 1.00 26.51 81 GLN D N 1
ATOM 9721 C CA . GLN D 1 105 ? 16.215 25.121 33.848 1.00 26.51 81 GLN D CA 1
ATOM 9722 C C . GLN D 1 105 ? 15.648 26.223 32.953 1.00 25.70 81 GLN D C 1
ATOM 9723 O O . GLN D 1 105 ? 15.084 27.208 33.467 1.00 24.64 81 GLN D O 1
ATOM 9729 N N . MET D 1 106 ? 15.761 26.050 31.621 1.00 25.86 82 MET D N 1
ATOM 9730 C CA . MET D 1 106 ? 15.256 27.062 30.689 1.00 27.54 82 MET D CA 1
ATOM 9731 C C . MET D 1 106 ? 13.734 27.075 30.723 1.00 28.65 82 MET D C 1
ATOM 9732 O O . MET D 1 106 ? 13.112 28.117 30.460 1.00 28.45 82 MET D O 1
ATOM 9737 N N . MET D 1 107 ? 13.141 25.911 30.998 1.00 27.88 83 MET D N 1
ATOM 9738 C CA . MET D 1 107 ? 11.689 25.841 31.115 1.00 28.06 83 MET D CA 1
ATOM 9739 C C . MET D 1 107 ? 11.268 26.546 32.412 1.00 27.14 83 MET D C 1
ATOM 9740 O O . MET D 1 107 ? 10.287 27.294 32.424 1.00 26.19 83 MET D O 1
ATOM 9745 N N . ARG D 1 108 ? 12.017 26.319 33.493 1.00 26.70 84 ARG D N 1
ATOM 9746 C CA . ARG D 1 108 ? 11.708 26.962 34.786 1.00 26.00 84 ARG D CA 1
ATOM 9747 C C . ARG D 1 108 ? 11.820 28.482 34.696 1.00 26.23 84 ARG D C 1
ATOM 9748 O O . ARG D 1 108 ? 10.944 29.205 35.163 1.00 25.84 84 ARG D O 1
ATOM 9756 N N . MET D 1 109 ? 12.893 28.967 34.081 1.00 25.14 85 MET D N 1
ATOM 9757 C CA . MET D 1 109 ? 13.130 30.414 33.975 1.00 25.35 85 MET D CA 1
ATOM 9758 C C . MET D 1 109 ? 12.249 31.103 32.949 1.00 24.02 85 MET D C 1
ATOM 9759 O O . MET D 1 109 ? 11.816 32.255 33.154 1.00 23.50 85 MET D O 1
ATOM 9764 N N . GLY D 1 110 ? 11.979 30.410 31.848 1.00 23.98 86 GLY D N 1
ATOM 9765 C CA . GLY D 1 110 ? 11.248 31.047 30.765 1.00 23.54 86 GLY D CA 1
ATOM 9766 C C . GLY D 1 110 ? 9.869 30.580 30.352 1.00 23.37 86 GLY D C 1
ATOM 9767 O O . GLY D 1 110 ? 9.282 31.181 29.454 1.00 23.92 86 GLY D O 1
ATOM 9768 N N . GLY D 1 111 ? 9.364 29.520 30.972 1.00 24.32 87 GLY D N 1
ATOM 9769 C CA . GLY D 1 111 ? 8.013 28.990 30.648 1.00 24.76 87 GLY D CA 1
ATOM 9770 C C . GLY D 1 111 ? 7.849 28.614 29.186 1.00 25.63 87 GLY D C 1
ATOM 9771 O O . GLY D 1 111 ? 6.769 28.776 28.582 1.00 26.46 87 GLY D O 1
ATOM 9772 N N . VAL D 1 112 ? 8.941 28.132 28.606 1.00 24.36 88 VAL D N 1
ATOM 9773 C CA . VAL D 1 112 ? 8.981 27.691 27.217 1.00 24.39 88 VAL D CA 1
ATOM 9774 C C . VAL D 1 112 ? 8.693 26.197 27.124 1.00 24.61 88 VAL D C 1
ATOM 9775 O O . VAL D 1 112 ? 8.734 25.483 28.129 1.00 23.93 88 VAL D O 1
ATOM 9779 N N . GLU D 1 113 ? 8.407 25.754 25.903 1.00 25.30 89 GLU D N 1
ATOM 9780 C CA . GLU D 1 113 ? 8.106 24.343 25.590 1.00 27.36 89 GLU D CA 1
ATOM 9781 C C . GLU D 1 113 ? 8.960 23.788 24.434 1.00 26.38 89 GLU D C 1
ATOM 9782 O O . GLU D 1 113 ? 9.368 22.614 24.474 1.00 27.36 89 GLU D O 1
ATOM 9788 N N . ALA D 1 114 ? 9.235 24.625 23.426 1.00 25.98 90 ALA D N 1
ATOM 9789 C CA . ALA D 1 114 ? 9.999 24.216 22.236 1.00 26.49 90 ALA D CA 1
ATOM 9790 C C . ALA D 1 114 ? 11.484 23.986 22.547 1.00 26.13 90 ALA D C 1
ATOM 9791 O O . ALA D 1 114 ? 12.045 24.596 23.494 1.00 26.01 90 ALA D O 1
ATOM 9793 N N A LEU D 1 115 ? 12.110 23.096 21.779 0.70 26.37 91 LEU D N 1
ATOM 9794 N N B LEU D 1 115 ? 12.111 23.124 21.748 0.30 25.20 91 LEU D N 1
ATOM 9795 C CA A LEU D 1 115 ? 13.527 22.794 21.993 0.70 26.18 91 LEU D CA 1
ATOM 9796 C CA B LEU D 1 115 ? 13.521 22.748 21.899 0.30 24.06 91 LEU D CA 1
ATOM 9797 C C A LEU D 1 115 ? 14.396 24.032 21.825 0.70 25.55 91 LEU D C 1
ATOM 9798 C C B LEU D 1 115 ? 14.469 23.937 21.699 0.30 24.42 91 LEU D C 1
ATOM 9799 O O A LEU D 1 115 ? 14.061 24.968 21.087 0.70 25.40 91 LEU D O 1
ATOM 9800 O O B LEU D 1 115 ? 14.259 24.754 20.795 0.30 24.25 91 LEU D O 1
ATOM 9809 N N . GLN D 1 116 ? 15.511 24.024 22.529 1.00 25.03 92 GLN D N 1
ATOM 9810 C CA . GLN D 1 116 ? 16.491 25.099 22.401 1.00 25.28 92 GLN D CA 1
ATOM 9811 C C . GLN D 1 116 ? 17.433 24.754 21.226 1.00 23.36 92 GLN D C 1
ATOM 9812 O O . GLN D 1 116 ? 17.909 23.620 21.123 1.00 22.16 92 GLN D O 1
ATOM 9818 N N . PRO D 1 117 ? 17.691 25.720 20.323 1.00 22.97 93 PRO D N 1
ATOM 9819 C CA . PRO D 1 117 ? 18.621 25.488 19.205 1.00 22.19 93 PRO D CA 1
ATOM 9820 C C . PRO D 1 117 ? 20.088 25.749 19.580 1.00 22.77 93 PRO D C 1
ATOM 9821 O O . PRO D 1 117 ? 20.769 26.529 18.884 1.00 21.25 93 PRO D O 1
ATOM 9825 N N . ASN D 1 118 ? 20.558 25.122 20.658 1.00 22.30 94 ASN D N 1
ATOM 9826 C CA . ASN D 1 118 ? 21.953 25.327 21.090 1.00 22.64 94 ASN D CA 1
ATOM 9827 C C . ASN D 1 118 ? 22.847 24.341 20.319 1.00 22.67 94 ASN D C 1
ATOM 9828 O O . ASN D 1 118 ? 22.858 23.136 20.613 1.00 24.08 94 ASN D O 1
ATOM 9833 N N . LEU D 1 119 ? 23.568 24.874 19.336 1.00 20.85 95 LEU D N 1
ATOM 9834 C CA . LEU D 1 119 ? 24.450 24.089 18.462 1.00 19.77 95 LEU D CA 1
ATOM 9835 C C . LEU D 1 119 ? 25.852 24.542 18.776 1.00 21.02 95 LEU D C 1
ATOM 9836 O O . LEU D 1 119 ? 26.092 25.741 18.855 1.00 18.64 95 LEU D O 1
ATOM 9841 N N . ARG D 1 120 ? 26.763 23.594 19.015 1.00 19.52 96 ARG D N 1
ATOM 9842 C CA . ARG D 1 120 ? 28.146 23.933 19.357 1.00 19.26 96 ARG D CA 1
ATOM 9843 C C . ARG D 1 120 ? 28.841 24.538 18.156 1.00 18.46 96 ARG D C 1
ATOM 9844 O O . ARG D 1 120 ? 28.869 23.942 17.068 1.00 18.86 96 ARG D O 1
ATOM 9852 N N . THR D 1 121 ? 29.435 25.707 18.379 1.00 17.28 97 THR D N 1
ATOM 9853 C CA . THR D 1 121 ? 30.090 26.463 17.304 1.00 18.86 97 THR D CA 1
ATOM 9854 C C . THR D 1 121 ? 31.604 26.591 17.397 1.00 19.79 97 THR D C 1
ATOM 9855 O O . THR D 1 121 ? 32.197 27.298 16.593 1.00 21.05 97 THR D O 1
ATOM 9859 N N . SER D 1 122 ? 32.218 25.938 18.376 1.00 18.28 98 SER D N 1
ATOM 9860 C CA . SER D 1 122 ? 33.671 25.969 18.426 1.00 20.01 98 SER D CA 1
ATOM 9861 C C . SER D 1 122 ? 34.261 24.558 18.261 1.00 19.98 98 SER D C 1
ATOM 9862 O O . SER D 1 122 ? 33.622 23.545 18.622 1.00 17.92 98 SER D O 1
ATOM 9865 N N . ILE D 1 123 ? 35.446 24.507 17.658 1.00 18.77 99 ILE D N 1
ATOM 9866 C CA . ILE D 1 123 ? 36.144 23.222 17.433 1.00 20.05 99 ILE D CA 1
ATOM 9867 C C . ILE D 1 123 ? 36.666 22.635 18.756 1.00 19.88 99 ILE D C 1
ATOM 9868 O O . ILE D 1 123 ? 36.540 23.264 19.800 1.00 20.41 99 ILE D O 1
ATOM 9873 N N . PHE D 1 124 ? 37.243 21.428 18.703 1.00 20.07 100 PHE D N 1
ATOM 9874 C CA . PHE D 1 124 ? 37.755 20.763 19.904 1.00 20.15 100 PHE D CA 1
ATOM 9875 C C . PHE D 1 124 ? 39.263 20.802 19.771 1.00 19.87 100 PHE D C 1
ATOM 9876 O O . PHE D 1 124 ? 39.836 19.944 19.124 1.00 20.02 100 PHE D O 1
ATOM 9884 N N . PRO D 1 125 ? 39.909 21.780 20.402 1.00 20.22 101 PRO D N 1
ATOM 9885 C CA . PRO D 1 125 ? 41.319 21.947 20.127 1.00 20.76 101 PRO D CA 1
ATOM 9886 C C . PRO D 1 125 ? 42.220 20.919 20.828 1.00 20.85 101 PRO D C 1
ATOM 9887 O O . PRO D 1 125 ? 43.394 20.816 20.459 1.00 20.41 101 PRO D O 1
ATOM 9891 N N . LEU D 1 126 ? 41.693 20.214 21.837 1.00 21.25 102 LEU D N 1
ATOM 9892 C CA . LEU D 1 126 ? 42.525 19.287 22.626 1.00 21.67 102 LEU D CA 1
ATOM 9893 C C . LEU D 1 126 ? 41.919 17.896 22.705 1.00 21.22 102 LEU D C 1
ATOM 9894 O O . LEU D 1 126 ? 40.757 17.774 23.023 1.00 20.39 102 LEU D O 1
ATOM 9899 N N . ASP D 1 127 ? 42.694 16.848 22.389 1.00 21.74 103 ASP D N 1
ATOM 9900 C CA . ASP D 1 127 ? 42.177 15.470 22.492 1.00 22.49 103 ASP D CA 1
ATOM 9901 C C . ASP D 1 127 ? 42.350 15.028 23.944 1.00 21.48 103 ASP D C 1
ATOM 9902 O O . ASP D 1 127 ? 43.492 14.819 24.393 1.00 24.06 103 ASP D O 1
ATOM 9907 N N . PRO D 1 128 ? 41.235 14.859 24.690 1.00 23.56 104 PRO D N 1
ATOM 9908 C CA . PRO D 1 128 ? 41.376 14.526 26.107 1.00 21.89 104 PRO D CA 1
ATOM 9909 C C . PRO D 1 128 ? 42.047 13.163 26.268 1.00 22.94 104 PRO D C 1
ATOM 9910 O O . PRO D 1 128 ? 42.730 12.949 27.247 1.00 22.95 104 PRO D O 1
ATOM 9914 N N . PHE D 1 129 ? 41.880 12.305 25.267 1.00 23.43 105 PHE D N 1
ATOM 9915 C CA . PHE D 1 129 ? 42.435 10.934 25.306 1.00 25.05 105 PHE D CA 1
ATOM 9916 C C . PHE D 1 129 ? 43.927 10.896 24.998 1.00 26.27 105 PHE D C 1
ATOM 9917 O O . PHE D 1 129 ? 44.520 9.809 24.917 1.00 28.88 105 PHE D O 1
ATOM 9925 N N . ALA D 1 130 ? 44.508 12.072 24.751 1.00 24.98 106 ALA D N 1
ATOM 9926 C CA . ALA D 1 130 ? 45.956 12.199 24.614 1.00 24.16 106 ALA D CA 1
ATOM 9927 C C . ALA D 1 130 ? 46.580 12.895 25.830 1.00 24.22 106 ALA D C 1
ATOM 9928 O O . ALA D 1 130 ? 47.778 13.191 25.837 1.00 23.38 106 ALA D O 1
ATOM 9930 N N . ILE D 1 131 ? 45.789 13.170 26.869 1.00 25.16 107 ILE D N 1
ATOM 9931 C CA . ILE D 1 131 ? 46.334 13.769 28.092 1.00 25.54 107 ILE D CA 1
ATOM 9932 C C . ILE D 1 131 ? 47.190 12.704 28.792 1.00 27.61 107 ILE D C 1
ATOM 9933 O O . ILE D 1 131 ? 46.724 11.593 29.024 1.00 28.84 107 ILE D O 1
ATOM 9938 N N . LYS D 1 132 ? 48.418 13.069 29.130 1.00 29.25 108 LYS D N 1
ATOM 9939 C CA . LYS D 1 132 ? 49.358 12.155 29.750 1.00 32.42 108 LYS D CA 1
ATOM 9940 C C . LYS D 1 132 ? 50.054 12.775 30.953 1.00 32.96 108 LYS D C 1
ATOM 9941 O O . LYS D 1 132 ? 50.776 12.099 31.679 1.00 36.37 108 LYS D O 1
ATOM 9947 N N . GLU D 1 133 ? 49.851 14.062 31.165 1.00 30.60 109 GLU D N 1
ATOM 9948 C CA . GLU D 1 133 ? 50.462 14.777 32.257 1.00 30.11 109 GLU D CA 1
ATOM 9949 C C . GLU D 1 133 ? 49.453 15.782 32.809 1.00 30.19 109 GLU D C 1
ATOM 9950 O O . GLU D 1 133 ? 49.114 16.757 32.121 1.00 28.09 109 GLU D O 1
ATOM 9956 N N . ILE D 1 134 ? 49.017 15.570 34.055 1.00 28.77 110 ILE D N 1
ATOM 9957 C CA . ILE D 1 134 ? 47.990 16.408 34.692 1.00 26.57 110 ILE D CA 1
ATOM 9958 C C . ILE D 1 134 ? 47.990 16.149 36.184 1.00 28.45 110 ILE D C 1
ATOM 9959 O O . ILE D 1 134 ? 48.300 15.023 36.629 1.00 30.23 110 ILE D O 1
ATOM 9964 N N . ASP D 1 135 ? 47.724 17.194 36.972 1.00 27.43 111 ASP D N 1
ATOM 9965 C CA . ASP D 1 135 ? 47.656 17.066 38.429 1.00 27.85 111 ASP D CA 1
ATOM 9966 C C . ASP D 1 135 ? 46.252 17.079 38.989 1.00 28.49 111 ASP D C 1
ATOM 9967 O O . ASP D 1 135 ? 46.001 16.448 40.015 1.00 28.42 111 ASP D O 1
ATOM 9972 N N . ALA D 1 136 ? 45.318 17.788 38.338 1.00 25.63 112 ALA D N 1
ATOM 9973 C CA . ALA D 1 136 ? 43.950 17.816 38.828 1.00 25.70 112 ALA D CA 1
ATOM 9974 C C . ALA D 1 136 ? 42.987 18.248 37.739 1.00 25.40 112 ALA D C 1
ATOM 9975 O O . ALA D 1 136 ? 43.377 18.989 36.843 1.00 24.71 112 ALA D O 1
ATOM 9977 N N . VAL D 1 137 ? 41.766 17.724 37.816 1.00 25.29 113 VAL D N 1
ATOM 9978 C CA . VAL D 1 137 ? 40.649 18.056 36.948 1.00 24.99 113 VAL D CA 1
ATOM 9979 C C . VAL D 1 137 ? 39.659 18.817 37.841 1.00 24.10 113 VAL D C 1
ATOM 9980 O O . VAL D 1 137 ? 39.137 18.265 38.807 1.00 25.46 113 VAL D O 1
ATOM 9984 N N . LEU D 1 138 ? 39.405 20.087 37.523 1.00 23.13 114 LEU D N 1
ATOM 9985 C CA . LEU D 1 138 ? 38.512 20.929 38.317 1.00 22.70 114 LEU D CA 1
ATOM 9986 C C . LEU D 1 138 ? 37.186 21.139 37.596 1.00 21.78 114 LEU D C 1
ATOM 9987 O O . LEU D 1 138 ? 37.155 21.157 36.372 1.00 22.89 114 LEU D O 1
ATOM 9992 N N . ALA D 1 139 ? 36.099 21.202 38.359 1.00 21.92 115 ALA D N 1
ATOM 9993 C CA . ALA D 1 139 ? 34.778 21.601 37.820 1.00 21.87 115 ALA D CA 1
ATOM 9994 C C . ALA D 1 139 ? 34.256 22.741 38.702 1.00 23.22 115 ALA D C 1
ATOM 9995 O O . ALA D 1 139 ? 34.303 22.659 39.953 1.00 23.78 115 ALA D O 1
ATOM 9997 N N . SER D 1 140 ? 33.833 23.836 38.060 1.00 21.34 116 SER D N 1
ATOM 9998 C CA . SER D 1 140 ? 33.307 25.000 38.782 1.00 20.58 116 SER D CA 1
ATOM 9999 C C . SER D 1 140 ? 31.902 24.701 39.278 1.00 23.19 116 SER D C 1
ATOM 10000 O O . SER D 1 140 ? 31.508 25.132 40.357 1.00 23.23 116 SER D O 1
ATOM 10003 N N . HIS D 1 141 ? 31.156 23.977 38.463 1.00 22.53 117 HIS D N 1
ATOM 10004 C CA . HIS D 1 141 ? 29.779 23.625 38.767 1.00 27.30 117 HIS D CA 1
ATOM 10005 C C . HIS D 1 141 ? 29.304 22.449 37.944 1.00 27.67 117 HIS D C 1
ATOM 10006 O O . HIS D 1 141 ? 30.003 22.006 37.022 1.00 28.24 117 HIS D O 1
ATOM 10013 N N . ASP D 1 142 ? 28.137 21.916 38.298 1.00 29.58 118 ASP D N 1
ATOM 10014 C CA . ASP D 1 142 ? 27.631 20.673 37.683 1.00 31.66 118 ASP D CA 1
ATOM 10015 C C . ASP D 1 142 ? 26.797 20.818 36.425 1.00 32.47 118 ASP D C 1
ATOM 10016 O O . ASP D 1 142 ? 26.204 19.838 35.972 1.00 33.87 118 ASP D O 1
ATOM 10021 N N . HIS D 1 143 ? 26.733 22.028 35.859 1.00 32.67 119 HIS D N 1
ATOM 10022 C CA . HIS D 1 143 ? 26.071 22.178 34.568 1.00 32.53 119 HIS D CA 1
ATOM 10023 C C . HIS D 1 143 ? 26.829 21.348 33.545 1.00 32.02 119 HIS D C 1
ATOM 10024 O O . HIS D 1 143 ? 28.070 21.275 33.591 1.00 30.25 119 HIS D O 1
ATOM 10031 N N . ALA D 1 144 ? 26.091 20.783 32.589 1.00 30.65 120 ALA D N 1
ATOM 10032 C CA . ALA D 1 144 ? 26.660 19.840 31.628 1.00 31.47 120 ALA D CA 1
ATOM 10033 C C . ALA D 1 144 ? 27.879 20.307 30.844 1.00 30.61 120 ALA D C 1
ATOM 10034 O O . ALA D 1 144 ? 28.794 19.503 30.566 1.00 29.32 120 ALA D O 1
ATOM 10036 N N . ASP D 1 145 ? 27.882 21.590 30.477 1.00 28.46 121 ASP D N 1
ATOM 10037 C CA . ASP D 1 145 ? 28.981 22.148 29.678 1.00 27.91 121 ASP D CA 1
ATOM 10038 C C . ASP D 1 145 ? 30.230 22.516 30.485 1.00 26.20 121 ASP D C 1
ATOM 10039 O O . ASP D 1 145 ? 31.127 23.185 29.959 1.00 25.57 121 ASP D O 1
ATOM 10044 N N . HIS D 1 146 ? 30.285 22.088 31.748 1.00 24.00 122 HIS D N 1
ATOM 10045 C CA . HIS D 1 146 ? 31.418 22.379 32.616 1.00 23.18 122 HIS D CA 1
ATOM 10046 C C . HIS D 1 146 ? 32.058 21.156 33.289 1.00 23.11 122 HIS D C 1
ATOM 10047 O O . HIS D 1 146 ? 32.961 21.315 34.096 1.00 22.82 122 HIS D O 1
ATOM 10054 N N . ILE D 1 147 ? 31.575 19.974 32.946 1.00 23.47 123 ILE D N 1
ATOM 10055 C CA . ILE D 1 147 ? 32.033 18.718 33.550 1.00 24.37 123 ILE D CA 1
ATOM 10056 C C . ILE D 1 147 ? 31.899 17.670 32.467 1.00 25.48 123 ILE D C 1
ATOM 10057 O O . ILE D 1 147 ? 31.001 17.755 31.653 1.00 25.90 123 ILE D O 1
ATOM 10062 N N . ASP D 1 148 ? 32.766 16.644 32.466 1.00 25.71 124 ASP D N 1
ATOM 10063 C CA . ASP D 1 148 ? 32.752 15.773 31.309 1.00 24.66 124 ASP D CA 1
ATOM 10064 C C . ASP D 1 148 ? 33.159 14.328 31.587 1.00 25.81 124 ASP D C 1
ATOM 10065 O O . ASP D 1 148 ? 34.270 14.072 32.089 1.00 24.94 124 ASP D O 1
ATOM 10070 N N . VAL D 1 149 ? 32.268 13.398 31.235 1.00 25.20 125 VAL D N 1
ATOM 10071 C CA . VAL D 1 149 ? 32.544 11.967 31.496 1.00 26.16 125 VAL D CA 1
ATOM 10072 C C . VAL D 1 149 ? 33.719 11.436 30.684 1.00 27.49 125 VAL D C 1
ATOM 10073 O O . VAL D 1 149 ? 34.509 10.650 31.200 1.00 27.02 125 VAL D O 1
ATOM 10077 N N . ASN D 1 150 ? 33.853 11.904 29.439 1.00 27.58 126 ASN D N 1
ATOM 10078 C CA . ASN D 1 150 ? 34.951 11.488 28.562 1.00 27.69 126 ASN D CA 1
ATOM 10079 C C . ASN D 1 150 ? 36.308 11.963 29.065 1.00 28.67 126 ASN D C 1
ATOM 10080 O O . ASN D 1 150 ? 37.282 11.179 29.089 1.00 28.74 126 ASN D O 1
ATOM 10085 N N . VAL D 1 151 ? 36.376 13.216 29.510 1.00 26.32 127 VAL D N 1
ATOM 10086 C CA . VAL D 1 151 ? 37.596 13.741 30.127 1.00 25.92 127 VAL D CA 1
ATOM 10087 C C . VAL D 1 151 ? 37.971 12.863 31.343 1.00 26.24 127 VAL D C 1
ATOM 10088 O O . VAL D 1 151 ? 39.116 12.442 31.469 1.00 27.02 127 VAL D O 1
ATOM 10092 N N . ALA D 1 152 ? 37.006 12.601 32.226 1.00 25.64 128 ALA D N 1
ATOM 10093 C CA . ALA D 1 152 ? 37.221 11.722 33.388 1.00 26.23 128 ALA D CA 1
ATOM 10094 C C . ALA D 1 152 ? 37.757 10.325 32.948 1.00 25.98 128 ALA D C 1
ATOM 10095 O O . ALA D 1 152 ? 38.766 9.832 33.482 1.00 28.45 128 ALA D O 1
ATOM 10097 N N . ALA D 1 153 ? 37.070 9.700 32.005 1.00 26.45 129 ALA D N 1
ATOM 10098 C CA . ALA D 1 153 ? 37.487 8.384 31.469 1.00 27.83 129 ALA D CA 1
ATOM 10099 C C . ALA D 1 153 ? 38.930 8.433 30.962 1.00 28.66 129 ALA D C 1
ATOM 10100 O O . ALA D 1 153 ? 39.780 7.607 31.338 1.00 29.50 129 ALA D O 1
ATOM 10102 N N . ALA D 1 154 ? 39.224 9.433 30.133 1.00 27.64 130 ALA D N 1
ATOM 10103 C CA . ALA D 1 154 ? 40.555 9.582 29.559 1.00 28.35 130 ALA D CA 1
ATOM 10104 C C . ALA D 1 154 ? 41.632 9.755 30.615 1.00 28.64 130 ALA D C 1
ATOM 10105 O O . ALA D 1 154 ? 42.714 9.148 30.521 1.00 30.55 130 ALA D O 1
ATOM 10107 N N . VAL D 1 155 ? 41.360 10.580 31.620 1.00 27.53 131 VAL D N 1
ATOM 10108 C CA . VAL D 1 155 ? 42.315 10.841 32.690 1.00 28.80 131 VAL D CA 1
ATOM 10109 C C . VAL D 1 155 ? 42.563 9.607 33.590 1.00 29.82 131 VAL D C 1
ATOM 10110 O O . VAL D 1 155 ? 43.706 9.358 34.009 1.00 30.26 131 VAL D O 1
ATOM 10114 N N . LEU D 1 156 ? 41.499 8.855 33.868 1.00 31.39 132 LEU D N 1
ATOM 10115 C CA . LEU D 1 156 ? 41.595 7.630 34.687 1.00 31.56 132 LEU D CA 1
ATOM 10116 C C . LEU D 1 156 ? 42.414 6.561 33.944 1.00 32.53 132 LEU D C 1
ATOM 10117 O O . LEU D 1 156 ? 43.251 5.874 34.550 1.00 31.70 132 LEU D O 1
ATOM 10122 N N . GLN D 1 157 ? 42.167 6.443 32.640 1.00 31.88 133 GLN D N 1
ATOM 10123 C CA . GLN D 1 157 ? 42.879 5.493 31.773 1.00 33.01 133 GLN D CA 1
ATOM 10124 C C . GLN D 1 157 ? 44.362 5.822 31.576 1.00 33.92 133 GLN D C 1
ATOM 10125 O O . GLN D 1 157 ? 45.243 4.949 31.747 1.00 33.44 133 GLN D O 1
ATOM 10131 N N . ASN D 1 158 ? 44.642 7.084 31.238 1.00 32.59 134 ASN D N 1
ATOM 10132 C CA . ASN D 1 158 ? 46.004 7.480 30.875 1.00 33.45 134 ASN D CA 1
ATOM 10133 C C . ASN D 1 158 ? 46.948 7.895 31.973 1.00 33.81 134 ASN D C 1
ATOM 10134 O O . ASN D 1 158 ? 48.158 7.771 31.786 1.00 33.83 134 ASN D O 1
ATOM 10139 N N . CYS D 1 159 ? 46.424 8.392 33.094 1.00 33.24 135 CYS D N 1
ATOM 10140 C CA . CYS D 1 159 ? 47.284 8.970 34.122 1.00 36.91 135 CYS D CA 1
ATOM 10141 C C . CYS D 1 159 ? 47.356 8.215 35.442 1.00 37.17 135 CYS D C 1
ATOM 10142 O O . CYS D 1 159 ? 46.592 7.289 35.675 1.00 38.42 135 CYS D O 1
ATOM 10145 N N . GLY D 1 160 ? 48.282 8.637 36.298 1.00 39.05 136 GLY D N 1
ATOM 10146 C CA . GLY D 1 160 ? 48.503 7.989 37.599 1.00 40.48 136 GLY D CA 1
ATOM 10147 C C . GLY D 1 160 ? 47.363 8.106 38.603 1.00 41.88 136 GLY D C 1
ATOM 10148 O O . GLY D 1 160 ? 46.394 8.859 38.392 1.00 41.99 136 GLY D O 1
ATOM 10149 N N A GLU D 1 161 ? 47.494 7.355 39.695 0.60 41.48 137 GLU D N 1
ATOM 10150 N N B GLU D 1 161 ? 47.471 7.354 39.699 0.40 40.92 137 GLU D N 1
ATOM 10151 C CA A GLU D 1 161 ? 46.528 7.335 40.793 0.60 41.54 137 GLU D CA 1
ATOM 10152 C CA B GLU D 1 161 ? 46.455 7.365 40.756 0.40 40.47 137 GLU D CA 1
ATOM 10153 C C A GLU D 1 161 ? 46.513 8.658 41.548 0.60 40.09 137 GLU D C 1
ATOM 10154 C C B GLU D 1 161 ? 46.492 8.676 41.542 0.40 39.56 137 GLU D C 1
ATOM 10155 O O A GLU D 1 161 ? 45.626 8.901 42.358 0.60 40.39 137 GLU D O 1
ATOM 10156 O O B GLU D 1 161 ? 45.625 8.927 42.374 0.40 39.80 137 GLU D O 1
ATOM 10167 N N . HIS D 1 162 ? 47.504 9.498 41.272 1.00 38.96 138 HIS D N 1
ATOM 10168 C CA . HIS D 1 162 ? 47.677 10.768 41.952 1.00 38.09 138 HIS D CA 1
ATOM 10169 C C . HIS D 1 162 ? 46.711 11.883 41.488 1.00 36.07 138 HIS D C 1
ATOM 10170 O O . HIS D 1 162 ? 46.523 12.877 42.194 1.00 34.96 138 HIS D O 1
ATOM 10177 N N . VAL D 1 163 ? 46.111 11.718 40.313 1.00 34.33 139 VAL D N 1
ATOM 10178 C CA . VAL D 1 163 ? 45.233 12.794 39.766 1.00 32.59 139 VAL D CA 1
ATOM 10179 C C . VAL D 1 163 ? 43.967 13.005 40.583 1.00 32.19 139 VAL D C 1
ATOM 10180 O O . VAL D 1 163 ? 43.186 12.072 40.800 1.00 31.69 139 VAL D O 1
ATOM 10184 N N . LYS D 1 164 ? 43.748 14.256 41.005 1.00 30.19 140 LYS D N 1
ATOM 10185 C CA . LYS D 1 164 ? 42.565 14.580 41.804 1.00 29.16 140 LYS D CA 1
ATOM 10186 C C . LYS D 1 164 ? 41.431 15.183 40.975 1.00 29.13 140 LYS D C 1
ATOM 10187 O O . LYS D 1 164 ? 41.692 15.865 39.983 1.00 26.37 140 LYS D O 1
ATOM 10193 N N . PHE D 1 165 ? 40.195 14.927 41.390 1.00 28.01 141 PHE D N 1
ATOM 10194 C CA . PHE D 1 165 ? 39.009 15.513 40.758 1.00 29.26 141 PHE D CA 1
ATOM 10195 C C . PHE D 1 165 ? 38.438 16.425 41.815 1.00 29.24 141 PHE D C 1
ATOM 10196 O O . PHE D 1 165 ? 37.984 15.946 42.861 1.00 28.68 141 PHE D O 1
ATOM 10204 N N . ILE D 1 166 ? 38.495 17.735 41.553 1.00 26.96 142 ILE D N 1
ATOM 10205 C CA . ILE D 1 166 ? 38.086 18.753 42.506 1.00 25.96 142 ILE D CA 1
ATOM 10206 C C . ILE D 1 166 ? 36.808 19.471 42.057 1.00 27.07 142 ILE D C 1
ATOM 10207 O O . ILE D 1 166 ? 36.729 19.958 40.944 1.00 24.51 142 ILE D O 1
ATOM 10212 N N . GLY D 1 167 ? 35.782 19.501 42.898 1.00 27.12 143 GLY D N 1
ATOM 10213 C CA . GLY D 1 167 ? 34.568 20.242 42.515 1.00 27.85 143 GLY D CA 1
ATOM 10214 C C . GLY D 1 167 ? 33.603 20.295 43.674 1.00 28.95 143 GLY D C 1
ATOM 10215 O O . GLY D 1 167 ? 33.796 19.574 44.659 1.00 28.80 143 GLY D O 1
ATOM 10216 N N . PRO D 1 168 ? 32.548 21.129 43.559 1.00 29.40 144 PRO D N 1
ATOM 10217 C CA . PRO D 1 168 ? 31.562 21.171 44.648 1.00 29.63 144 PRO D CA 1
ATOM 10218 C C . PRO D 1 168 ? 30.896 19.792 44.800 1.00 29.88 144 PRO D C 1
ATOM 10219 O O . PRO D 1 168 ? 30.993 18.949 43.892 1.00 27.24 144 PRO D O 1
ATOM 10223 N N . GLN D 1 169 ? 30.223 19.579 45.931 1.00 29.22 145 GLN D N 1
ATOM 10224 C CA . GLN D 1 169 ? 29.591 18.289 46.211 1.00 29.52 145 GLN D CA 1
ATOM 10225 C C . GLN D 1 169 ? 28.863 17.730 44.991 1.00 28.10 145 GLN D C 1
ATOM 10226 O O . GLN D 1 169 ? 29.024 16.566 44.643 1.00 28.71 145 GLN D O 1
ATOM 10232 N N . ALA D 1 170 ? 28.067 18.559 44.339 1.00 27.45 146 ALA D N 1
ATOM 10233 C CA . ALA D 1 170 ? 27.295 18.099 43.178 1.00 27.37 146 ALA D CA 1
ATOM 10234 C C . ALA D 1 170 ? 28.151 17.536 42.026 1.00 28.39 146 ALA D C 1
ATOM 10235 O O . ALA D 1 170 ? 27.728 16.613 41.319 1.00 29.03 146 ALA D O 1
ATOM 10237 N N . CYS D 1 171 ? 29.346 18.108 41.849 1.00 28.23 147 CYS D N 1
ATOM 10238 C CA . CYS D 1 171 ? 30.274 17.631 40.828 1.00 28.59 147 CYS D CA 1
ATOM 10239 C C . CYS D 1 171 ? 30.867 16.288 41.279 1.00 29.00 147 CYS D C 1
ATOM 10240 O O . CYS D 1 171 ? 30.882 15.337 40.499 1.00 28.46 147 CYS D O 1
ATOM 10243 N N . VAL D 1 172 ? 31.341 16.229 42.528 1.00 29.80 148 VAL D N 1
ATOM 10244 C CA . VAL D 1 172 ? 31.855 14.972 43.095 1.00 29.35 148 VAL D CA 1
ATOM 10245 C C . VAL D 1 172 ? 30.785 13.870 42.960 1.00 31.01 148 VAL D C 1
ATOM 10246 O O . VAL D 1 172 ? 31.096 12.756 42.537 1.00 31.09 148 VAL D O 1
ATOM 10250 N N . ASP D 1 173 ? 29.521 14.176 43.251 1.00 30.26 149 ASP D N 1
ATOM 10251 C CA . ASP D 1 173 ? 28.489 13.161 43.086 1.00 31.23 149 ASP D CA 1
ATOM 10252 C C . ASP D 1 173 ? 28.376 12.645 41.639 1.00 30.99 149 ASP D C 1
ATOM 10253 O O . ASP D 1 173 ? 28.159 11.449 41.429 1.00 32.11 149 ASP D O 1
ATOM 10258 N N A LEU D 1 174 ? 28.514 13.528 40.642 0.70 29.85 150 LEU D N 1
ATOM 10259 N N B LEU D 1 174 ? 28.533 13.536 40.662 0.30 30.23 150 LEU D N 1
ATOM 10260 C CA A LEU D 1 174 ? 28.438 13.087 39.248 0.70 29.47 150 LEU D CA 1
ATOM 10261 C CA B LEU D 1 174 ? 28.422 13.148 39.261 0.30 29.55 150 LEU D CA 1
ATOM 10262 C C A LEU D 1 174 ? 29.624 12.195 38.916 0.70 28.29 150 LEU D C 1
ATOM 10263 C C B LEU D 1 174 ? 29.614 12.275 38.842 0.30 28.89 150 LEU D C 1
ATOM 10264 O O A LEU D 1 174 ? 29.460 11.114 38.339 0.70 29.01 150 LEU D O 1
ATOM 10265 O O B LEU D 1 174 ? 29.435 11.276 38.139 0.30 29.12 150 LEU D O 1
ATOM 10274 N N . TRP D 1 175 ? 30.813 12.657 39.281 1.00 28.18 151 TRP D N 1
ATOM 10275 C CA . TRP D 1 175 ? 32.025 11.902 39.017 1.00 28.80 151 TRP D CA 1
ATOM 10276 C C . TRP D 1 175 ? 31.941 10.527 39.679 1.00 29.76 151 TRP D C 1
ATOM 10277 O O . TRP D 1 175 ? 32.166 9.514 39.012 1.00 30.34 151 TRP D O 1
ATOM 10288 N N . LEU D 1 176 ? 31.590 10.506 40.969 1.00 30.83 152 LEU D N 1
ATOM 10289 C CA . LEU D 1 176 ? 31.418 9.222 41.698 1.00 32.87 152 LEU D CA 1
ATOM 10290 C C . LEU D 1 176 ? 30.444 8.288 40.973 1.00 33.11 152 LEU D C 1
ATOM 10291 O O . LEU D 1 176 ? 30.707 7.081 40.831 1.00 33.85 152 LEU D O 1
ATOM 10296 N N . GLY D 1 177 ? 29.323 8.842 40.517 1.00 32.45 153 GLY D N 1
ATOM 10297 C CA . GLY D 1 177 ? 28.299 8.073 39.803 1.00 34.33 153 GLY D CA 1
ATOM 10298 C C . GLY D 1 177 ? 28.724 7.573 38.437 1.00 35.42 153 GLY D C 1
ATOM 10299 O O . GLY D 1 177 ? 28.112 6.636 37.884 1.00 36.16 153 GLY D O 1
ATOM 10300 N N . TRP D 1 178 ? 29.728 8.232 37.854 1.00 33.52 154 TRP D N 1
ATOM 10301 C CA . TRP D 1 178 ? 30.255 7.805 36.568 1.00 34.10 154 TRP D CA 1
ATOM 10302 C C . TRP D 1 178 ? 31.310 6.724 36.753 1.00 33.39 154 TRP D C 1
ATOM 10303 O O . TRP D 1 178 ? 31.686 6.070 35.787 1.00 36.32 154 TRP D O 1
ATOM 10314 N N . GLY D 1 179 ? 31.836 6.592 37.963 1.00 34.50 155 GLY D N 1
ATOM 10315 C CA . GLY D 1 179 ? 32.807 5.559 38.278 1.00 34.00 155 GLY D CA 1
ATOM 10316 C C . GLY D 1 179 ? 34.146 6.080 38.715 1.00 35.31 155 GLY D C 1
ATOM 10317 O O . GLY D 1 179 ? 35.094 5.312 38.869 1.00 34.74 155 GLY D O 1
ATOM 10318 N N . VAL D 1 180 ? 34.261 7.390 38.909 1.00 34.78 156 VAL D N 1
ATOM 10319 C CA . VAL D 1 180 ? 35.536 7.906 39.377 1.00 34.09 156 VAL D CA 1
ATOM 10320 C C . VAL D 1 180 ? 35.608 7.442 40.828 1.00 35.32 156 VAL D C 1
ATOM 10321 O O . VAL D 1 180 ? 34.642 7.594 41.578 1.00 33.17 156 VAL D O 1
ATOM 10325 N N . PRO D 1 181 ? 36.726 6.815 41.204 1.00 36.00 157 PRO D N 1
ATOM 10326 C CA . PRO D 1 181 ? 36.895 6.347 42.562 1.00 35.95 157 PRO D CA 1
ATOM 10327 C C . PRO D 1 181 ? 36.852 7.477 43.582 1.00 35.68 157 PRO D C 1
ATOM 10328 O O . PRO D 1 181 ? 37.368 8.576 43.342 1.00 34.39 157 PRO D O 1
ATOM 10332 N N A GLN D 1 182 ? 36.171 7.224 44.697 0.60 35.88 158 GLN D N 1
ATOM 10333 N N B GLN D 1 182 ? 36.306 7.144 44.745 0.40 35.56 158 GLN D N 1
ATOM 10334 C CA A GLN D 1 182 ? 36.038 8.189 45.795 0.60 35.79 158 GLN D CA 1
ATOM 10335 C CA B GLN D 1 182 ? 36.180 8.036 45.889 0.40 35.29 158 GLN D CA 1
ATOM 10336 C C A GLN D 1 182 ? 37.384 8.752 46.269 0.60 35.82 158 GLN D C 1
ATOM 10337 C C B GLN D 1 182 ? 37.466 8.775 46.268 0.40 35.15 158 GLN D C 1
ATOM 10338 O O A GLN D 1 182 ? 37.474 9.923 46.675 0.60 35.50 158 GLN D O 1
ATOM 10339 O O B GLN D 1 182 ? 37.466 10.011 46.381 0.40 34.93 158 GLN D O 1
ATOM 10350 N N A GLU D 1 183 ? 38.426 7.921 46.193 0.60 35.47 159 GLU D N 1
ATOM 10351 N N B GLU D 1 183 ? 38.560 8.033 46.469 0.40 34.65 159 GLU D N 1
ATOM 10352 C CA A GLU D 1 183 ? 39.774 8.277 46.658 0.60 35.60 159 GLU D CA 1
ATOM 10353 C CA B GLU D 1 183 ? 39.797 8.680 46.916 0.40 34.46 159 GLU D CA 1
ATOM 10354 C C A GLU D 1 183 ? 40.459 9.378 45.839 0.60 34.91 159 GLU D C 1
ATOM 10355 C C B GLU D 1 183 ? 40.397 9.647 45.902 0.40 34.41 159 GLU D C 1
ATOM 10356 O O A GLU D 1 183 ? 41.457 9.963 46.269 0.60 34.53 159 GLU D O 1
ATOM 10357 O O B GLU D 1 183 ? 41.321 10.391 46.246 0.40 34.51 159 GLU D O 1
ATOM 10368 N N . ARG D 1 184 ? 39.911 9.635 44.659 1.00 34.71 160 ARG D N 1
ATOM 10369 C CA . ARG D 1 184 ? 40.437 10.624 43.694 1.00 34.36 160 ARG D CA 1
ATOM 10370 C C . ARG D 1 184 ? 39.770 11.983 43.885 1.00 33.55 160 ARG D C 1
ATOM 10371 O O . ARG D 1 184 ? 40.340 13.018 43.526 1.00 33.13 160 ARG D O 1
ATOM 10379 N N . CYS D 1 185 ? 38.572 11.973 44.467 1.00 33.50 161 CYS D N 1
ATOM 10380 C CA . CYS D 1 185 ? 37.762 13.188 44.599 1.00 33.13 161 CYS D CA 1
ATOM 10381 C C . CYS D 1 185 ? 38.002 14.038 45.824 1.00 34.48 161 CYS D C 1
ATOM 10382 O O . CYS D 1 185 ? 38.287 13.524 46.918 1.00 35.08 161 CYS D O 1
ATOM 10385 N N . ILE D 1 186 ? 37.886 15.355 45.630 1.00 33.03 162 ILE D N 1
ATOM 10386 C CA . ILE D 1 186 ? 38.012 16.311 46.721 1.00 31.83 162 ILE D CA 1
ATOM 10387 C C . ILE D 1 186 ? 36.830 17.251 46.589 1.00 31.80 162 ILE D C 1
ATOM 10388 O O . ILE D 1 186 ? 36.667 17.919 45.552 1.00 30.55 162 ILE D O 1
ATOM 10393 N N . VAL D 1 187 ? 35.975 17.271 47.609 1.00 29.78 163 VAL D N 1
ATOM 10394 C CA . VAL D 1 187 ? 34.815 18.161 47.580 1.00 30.81 163 VAL D CA 1
ATOM 10395 C C . VAL D 1 187 ? 35.305 19.564 47.918 1.00 30.25 163 VAL D C 1
ATOM 10396 O O . VAL D 1 187 ? 35.914 19.796 48.971 1.00 29.13 163 VAL D O 1
ATOM 10400 N N . ALA D 1 188 ? 35.080 20.481 46.976 1.00 29.88 164 ALA D N 1
ATOM 10401 C CA . ALA D 1 188 ? 35.450 21.876 47.132 1.00 27.52 164 ALA D CA 1
ATOM 10402 C C . ALA D 1 188 ? 34.337 22.613 47.866 1.00 27.26 164 ALA D C 1
ATOM 10403 O O . ALA D 1 188 ? 33.167 22.552 47.457 1.00 25.59 164 ALA D O 1
ATOM 10405 N N . LYS D 1 189 ? 34.705 23.308 48.941 1.00 26.38 165 LYS D N 1
ATOM 10406 C CA . LYS D 1 189 ? 33.727 24.088 49.708 1.00 27.49 165 LYS D CA 1
ATOM 10407 C C . LYS D 1 189 ? 34.250 25.481 49.781 1.00 24.76 165 LYS D C 1
ATOM 10408 O O . LYS D 1 189 ? 35.461 25.702 49.842 1.00 24.96 165 LYS D O 1
ATOM 10414 N N . VAL D 1 190 ? 33.339 26.445 49.758 1.00 24.64 166 VAL D N 1
ATOM 10415 C CA . VAL D 1 190 ? 33.743 27.837 49.811 1.00 24.97 166 VAL D CA 1
ATOM 10416 C C . VAL D 1 190 ? 34.593 28.093 51.050 1.00 26.07 166 VAL D C 1
ATOM 10417 O O . VAL D 1 190 ? 34.194 27.743 52.166 1.00 26.41 166 VAL D O 1
ATOM 10421 N N . GLY D 1 191 ? 35.713 28.762 50.847 1.00 25.56 167 GLY D N 1
ATOM 10422 C CA . GLY D 1 191 ? 36.645 29.049 51.936 1.00 26.41 167 GLY D CA 1
ATOM 10423 C C . GLY D 1 191 ? 37.804 28.075 51.969 1.00 27.30 167 GLY D C 1
ATOM 10424 O O . GLY D 1 191 ? 38.816 28.351 52.611 1.00 26.83 167 GLY D O 1
ATOM 10425 N N . ASP D 1 192 ? 37.676 26.933 51.301 1.00 26.71 168 ASP D N 1
ATOM 10426 C CA . ASP D 1 192 ? 38.800 25.993 51.270 1.00 29.11 168 ASP D CA 1
ATOM 10427 C C . ASP D 1 192 ? 39.973 26.554 50.496 1.00 30.48 168 ASP D C 1
ATOM 10428 O O . ASP D 1 192 ? 39.798 27.349 49.568 1.00 30.60 168 ASP D O 1
ATOM 10433 N N . VAL D 1 193 ? 41.175 26.174 50.908 1.00 28.22 169 VAL D N 1
ATOM 10434 C CA . VAL D 1 193 ? 42.387 26.505 50.178 1.00 29.72 169 VAL D CA 1
ATOM 10435 C C . VAL D 1 193 ? 43.066 25.160 49.899 1.00 31.52 169 VAL D C 1
ATOM 10436 O O . VAL D 1 193 ? 43.392 24.418 50.830 1.00 32.53 169 VAL D O 1
ATOM 10440 N N . LEU D 1 194 ? 43.238 24.816 48.629 1.00 31.41 170 LEU D N 1
ATOM 10441 C CA . LEU D 1 194 ? 43.853 23.550 48.265 1.00 33.12 170 LEU D CA 1
ATOM 10442 C C . LEU D 1 194 ? 45.231 23.761 47.663 1.00 34.47 170 LEU D C 1
ATOM 10443 O O . LEU D 1 194 ? 45.438 24.683 46.857 1.00 33.65 170 LEU D O 1
ATOM 10448 N N A GLU D 1 195 ? 46.188 22.929 48.076 0.70 33.54 171 GLU D N 1
ATOM 10449 N N B GLU D 1 195 ? 46.156 22.885 48.055 0.30 33.75 171 GLU D N 1
ATOM 10450 C CA A GLU D 1 195 ? 47.535 22.996 47.531 0.70 35.22 171 GLU D CA 1
ATOM 10451 C CA B GLU D 1 195 ? 47.536 22.903 47.596 0.30 34.39 171 GLU D CA 1
ATOM 10452 C C A GLU D 1 195 ? 47.727 21.816 46.591 0.70 34.74 171 GLU D C 1
ATOM 10453 C C B GLU D 1 195 ? 47.710 21.779 46.579 0.30 34.32 171 GLU D C 1
ATOM 10454 O O A GLU D 1 195 ? 47.444 20.662 46.949 0.70 33.41 171 GLU D O 1
ATOM 10455 O O B GLU D 1 195 ? 47.408 20.616 46.877 0.30 33.72 171 GLU D O 1
ATOM 10466 N N . ILE D 1 196 ? 48.174 22.123 45.379 1.00 34.03 172 ILE D N 1
ATOM 10467 C CA . ILE D 1 196 ? 48.407 21.121 44.324 1.00 34.28 172 ILE D CA 1
ATOM 10468 C C . ILE D 1 196 ? 49.708 21.539 43.679 1.00 33.89 172 ILE D C 1
ATOM 10469 O O . ILE D 1 196 ? 49.785 22.600 43.067 1.00 32.92 172 ILE D O 1
ATOM 10474 N N . GLY D 1 197 ? 50.758 20.737 43.840 1.00 33.10 173 GLY D N 1
ATOM 10475 C CA . GLY D 1 197 ? 52.042 21.094 43.252 1.00 32.40 173 GLY D CA 1
ATOM 10476 C C . GLY D 1 197 ? 52.468 22.458 43.753 1.00 32.14 173 GLY D C 1
ATOM 10477 O O . GLY D 1 197 ? 52.420 22.720 44.956 1.00 33.54 173 GLY D O 1
ATOM 10478 N N . ASP D 1 198 ? 52.863 23.345 42.839 1.00 30.99 174 ASP D N 1
ATOM 10479 C CA . ASP D 1 198 ? 53.252 24.703 43.237 1.00 29.30 174 ASP D CA 1
ATOM 10480 C C . ASP D 1 198 ? 52.117 25.749 43.054 1.00 27.85 174 ASP D C 1
ATOM 10481 O O . ASP D 1 198 ? 52.386 26.944 42.983 1.00 29.55 174 ASP D O 1
ATOM 10486 N N . VAL D 1 199 ? 50.865 25.312 42.979 1.00 27.72 175 VAL D N 1
ATOM 10487 C CA . VAL D 1 199 ? 49.787 26.297 42.865 1.00 27.96 175 VAL D CA 1
ATOM 10488 C C . VAL D 1 199 ? 48.841 26.194 44.069 1.00 28.64 175 VAL D C 1
ATOM 10489 O O . VAL D 1 199 ? 48.724 25.129 44.719 1.00 27.12 175 VAL D O 1
ATOM 10493 N N . LYS D 1 200 ? 48.182 27.304 44.388 1.00 27.61 176 LYS D N 1
ATOM 10494 C CA . LYS D 1 200 ? 47.238 27.345 45.494 1.00 28.47 176 LYS D CA 1
ATOM 10495 C C . LYS D 1 200 ? 45.845 27.558 44.878 1.00 28.21 176 LYS D C 1
ATOM 10496 O O . LYS D 1 200 ? 45.679 28.401 43.986 1.00 27.13 176 LYS D O 1
ATOM 10502 N N . ILE D 1 201 ? 44.869 26.782 45.292 1.00 27.35 177 ILE D N 1
ATOM 10503 C CA . ILE D 1 201 ? 43.528 26.925 44.731 1.00 26.86 177 ILE D CA 1
ATOM 10504 C C . ILE D 1 201 ? 42.603 27.421 45.841 1.00 27.23 177 ILE D C 1
ATOM 10505 O O . ILE D 1 201 ? 42.435 26.743 46.846 1.00 27.69 177 ILE D O 1
ATOM 10510 N N . ARG D 1 202 ? 42.016 28.611 45.669 1.00 25.46 178 ARG D N 1
ATOM 10511 C CA . ARG D 1 202 ? 41.076 29.159 46.649 1.00 24.96 178 ARG D CA 1
ATOM 10512 C C . ARG D 1 202 ? 39.666 28.941 46.125 1.00 25.72 178 ARG D C 1
ATOM 10513 O O . ARG D 1 202 ? 39.350 29.360 45.022 1.00 25.59 178 ARG D O 1
ATOM 10521 N N . VAL D 1 203 ? 38.830 28.282 46.909 1.00 23.91 179 VAL D N 1
ATOM 10522 C CA . VAL D 1 203 ? 37.468 27.984 46.483 1.00 22.83 179 VAL D CA 1
ATOM 10523 C C . VAL D 1 203 ? 36.620 29.163 46.988 1.00 23.58 179 VAL D C 1
ATOM 10524 O O . VAL D 1 203 ? 36.653 29.490 48.172 1.00 22.42 179 VAL D O 1
ATOM 10528 N N . LEU D 1 204 ? 35.883 29.813 46.069 1.00 22.12 180 LEU D N 1
ATOM 10529 C CA . LEU D 1 204 ? 35.132 31.028 46.406 1.00 19.95 180 LEU D CA 1
ATOM 10530 C C . LEU D 1 204 ? 33.670 30.947 45.990 1.00 21.06 180 LEU D C 1
ATOM 10531 O O . LEU D 1 204 ? 33.286 30.002 45.332 1.00 19.29 180 LEU D O 1
ATOM 10536 N N . ASP D 1 205 ? 32.865 31.930 46.399 1.00 20.18 181 ASP D N 1
ATOM 10537 C CA . ASP D 1 205 ? 31.450 31.909 46.090 1.00 21.34 181 ASP D CA 1
ATOM 10538 C C . ASP D 1 205 ? 31.209 31.990 44.586 1.00 19.42 181 ASP D C 1
ATOM 10539 O O . ASP D 1 205 ? 31.978 32.655 43.905 1.00 20.82 181 ASP D O 1
ATOM 10544 N N . SER D 1 206 ? 30.176 31.295 44.083 1.00 20.46 182 SER D N 1
ATOM 10545 C CA . SER D 1 206 ? 29.755 31.397 42.676 1.00 19.95 182 SER D CA 1
ATOM 10546 C C . SER D 1 206 ? 28.481 32.274 42.644 1.00 19.80 182 SER D C 1
ATOM 10547 O O . SER D 1 206 ? 27.780 32.388 43.660 1.00 19.14 182 SER D O 1
ATOM 10550 N N . PHE D 1 207 ? 28.187 32.890 41.481 1.00 18.84 183 PHE D N 1
ATOM 10551 C CA . PHE D 1 207 ? 26.966 33.673 41.328 1.00 18.67 183 PHE D CA 1
ATOM 10552 C C . PHE D 1 207 ? 26.164 33.168 40.166 1.00 20.41 183 PHE D C 1
ATOM 10553 O O . PHE D 1 207 ? 25.502 33.930 39.477 1.00 20.89 183 PHE D O 1
ATOM 10561 N N . ASP D 1 208 ? 26.208 31.851 39.973 1.00 19.74 184 ASP D N 1
ATOM 10562 C CA . ASP D 1 208 ? 25.533 31.228 38.862 1.00 20.72 184 ASP D CA 1
ATOM 10563 C C . ASP D 1 208 ? 24.051 31.063 39.225 1.00 19.52 184 ASP D C 1
ATOM 10564 O O . ASP D 1 208 ? 23.630 30.053 39.768 1.00 20.28 184 ASP D O 1
ATOM 10569 N N . ARG D 1 209 ? 23.275 32.114 38.998 1.00 19.65 185 ARG D N 1
ATOM 10570 C CA . ARG D 1 209 ? 21.859 32.077 39.355 1.00 21.64 185 ARG D CA 1
ATOM 10571 C C . ARG D 1 209 ? 21.120 30.953 38.656 1.00 21.92 185 ARG D C 1
ATOM 10572 O O . ARG D 1 209 ? 20.128 30.407 39.180 1.00 23.48 185 ARG D O 1
ATOM 10580 N N . THR D 1 210 ? 21.587 30.587 37.474 1.00 22.23 186 THR D N 1
ATOM 10581 C CA . THR D 1 210 ? 20.887 29.532 36.699 1.00 22.49 186 THR D CA 1
ATOM 10582 C C . THR D 1 210 ? 20.981 28.194 37.465 1.00 24.47 186 THR D C 1
ATOM 10583 O O . THR D 1 210 ? 19.999 27.437 37.553 1.00 23.06 186 THR D O 1
ATOM 10587 N N . ALA D 1 211 ? 22.150 27.939 38.045 1.00 23.40 187 ALA D N 1
ATOM 10588 C CA . ALA D 1 211 ? 22.380 26.710 38.832 1.00 25.94 187 ALA D CA 1
ATOM 10589 C C . ALA D 1 211 ? 21.377 26.513 39.966 1.00 25.42 187 ALA D C 1
ATOM 10590 O O . ALA D 1 211 ? 20.945 25.380 40.228 1.00 26.28 187 ALA D O 1
ATOM 10592 N N . LEU D 1 212 ? 20.963 27.607 40.606 1.00 26.60 188 LEU D N 1
ATOM 10593 C CA . LEU D 1 212 ? 20.021 27.527 41.734 1.00 26.10 188 LEU D CA 1
ATOM 10594 C C . LEU D 1 212 ? 18.727 26.831 41.356 1.00 28.15 188 LEU D C 1
ATOM 10595 O O . LEU D 1 212 ? 18.156 26.096 42.180 1.00 29.98 188 LEU D O 1
ATOM 10600 N N . VAL D 1 213 ? 18.287 27.048 40.115 1.00 26.13 189 VAL D N 1
ATOM 10601 C CA . VAL D 1 213 ? 17.021 26.504 39.634 1.00 28.39 189 VAL D CA 1
ATOM 10602 C C . VAL D 1 213 ? 17.188 25.336 38.665 1.00 27.40 189 VAL D C 1
ATOM 10603 O O . VAL D 1 213 ? 16.229 24.920 38.006 1.00 29.93 189 VAL D O 1
ATOM 10607 N N . THR D 1 214 ? 18.406 24.809 38.580 1.00 28.11 190 THR D N 1
ATOM 10608 C CA . THR D 1 214 ? 18.679 23.654 37.731 1.00 27.05 190 THR D CA 1
ATOM 10609 C C . THR D 1 214 ? 18.416 22.461 38.626 1.00 29.04 190 THR D C 1
ATOM 10610 O O . THR D 1 214 ? 19.330 21.954 39.293 1.00 29.03 190 THR D O 1
ATOM 10614 N N . LEU D 1 215 ? 17.153 22.048 38.665 1.00 29.55 191 LEU D N 1
ATOM 10615 C CA . LEU D 1 215 ? 16.724 20.984 39.578 1.00 31.31 191 LEU D CA 1
ATOM 10616 C C . LEU D 1 215 ? 16.096 19.797 38.845 1.00 31.86 191 LEU D C 1
ATOM 10617 O O . LEU D 1 215 ? 15.516 19.978 37.782 1.00 31.82 191 LEU D O 1
ATOM 10622 N N . PRO D 1 216 ? 16.203 18.572 39.416 1.00 32.79 192 PRO D N 1
ATOM 10623 C CA . PRO D 1 216 ? 15.608 17.422 38.736 1.00 33.33 192 PRO D CA 1
ATOM 10624 C C . PRO D 1 216 ? 14.091 17.573 38.535 1.00 33.51 192 PRO D C 1
ATOM 10625 O O . PRO D 1 216 ? 13.431 18.286 39.304 1.00 31.52 192 PRO D O 1
ATOM 10629 N N . LYS D 1 217 ? 13.572 16.942 37.477 1.00 36.41 193 LYS D N 1
ATOM 10630 C CA . LYS D 1 217 ? 12.140 16.900 37.170 1.00 39.06 193 LYS D CA 1
ATOM 10631 C C . LYS D 1 217 ? 11.429 16.469 38.458 1.00 39.29 193 LYS D C 1
ATOM 10632 O O . LYS D 1 217 ? 11.947 15.616 39.172 1.00 39.49 193 LYS D O 1
ATOM 10638 N N . GLY D 1 218 ? 10.276 17.067 38.762 1.00 38.57 194 GLY D N 1
ATOM 10639 C CA . GLY D 1 218 ? 9.517 16.740 39.987 1.00 38.13 194 GLY D CA 1
ATOM 10640 C C . GLY D 1 218 ? 9.957 17.464 41.263 1.00 38.94 194 GLY D C 1
ATOM 10641 O O . GLY D 1 218 ? 9.305 17.334 42.322 1.00 38.83 194 GLY D O 1
ATOM 10642 N N . VAL D 1 219 ? 11.073 18.200 41.187 1.00 36.61 195 VAL D N 1
ATOM 10643 C CA . VAL D 1 219 ? 11.541 18.994 42.311 1.00 34.70 195 VAL D CA 1
ATOM 10644 C C . VAL D 1 219 ? 11.144 20.449 42.033 1.00 34.45 195 VAL D C 1
ATOM 10645 O O . VAL D 1 219 ? 11.453 20.986 40.971 1.00 34.03 195 VAL D O 1
ATOM 10649 N N . SER D 1 220 ? 10.448 21.056 42.985 1.00 32.70 196 SER D N 1
ATOM 10650 C CA . SER D 1 220 ? 9.935 22.417 42.866 1.00 31.71 196 SER D CA 1
ATOM 10651 C C . SER D 1 220 ? 10.978 23.540 42.961 1.00 30.02 196 SER D C 1
ATOM 10652 O O . SER D 1 220 ? 11.788 23.580 43.897 1.00 28.98 196 SER D O 1
ATOM 10655 N N . SER D 1 221 ? 10.920 24.452 41.988 1.00 29.19 197 SER D N 1
ATOM 10656 C CA . SER D 1 221 ? 11.733 25.688 42.005 1.00 27.27 197 SER D CA 1
ATOM 10657 C C . SER D 1 221 ? 10.909 26.913 42.494 1.00 27.93 197 SER D C 1
ATOM 10658 O O . SER D 1 221 ? 11.366 28.052 42.446 1.00 26.19 197 SER D O 1
ATOM 10661 N N . TYR D 1 222 ? 9.687 26.669 42.975 1.00 28.21 198 TYR D N 1
ATOM 10662 C CA . TYR D 1 222 ? 8.912 27.727 43.612 1.00 27.92 198 TYR D CA 1
ATOM 10663 C C . TYR D 1 222 ? 9.404 27.875 45.058 1.00 28.48 198 TYR D C 1
ATOM 10664 O O . TYR D 1 222 ? 9.269 28.922 45.685 1.00 29.24 198 TYR D O 1
ATOM 10673 N N . ASP D 1 223 ? 9.959 26.796 45.588 1.00 28.99 199 ASP D N 1
ATOM 10674 C CA . ASP D 1 223 ? 10.405 26.715 46.970 1.00 31.23 199 ASP D CA 1
ATOM 10675 C C . ASP D 1 223 ? 11.604 27.642 47.229 1.00 30.08 199 ASP D C 1
ATOM 10676 O O . ASP D 1 223 ? 12.630 27.510 46.570 1.00 29.16 199 ASP D O 1
ATOM 10681 N N . LYS D 1 224 ? 11.480 28.557 48.197 1.00 28.86 200 LYS D N 1
ATOM 10682 C CA . LYS D 1 224 ? 12.585 29.489 48.520 1.00 29.57 200 LYS D CA 1
ATOM 10683 C C . LYS D 1 224 ? 13.798 28.833 49.158 1.00 28.44 200 LYS D C 1
ATOM 10684 O O . LYS D 1 224 ? 14.881 29.425 49.186 1.00 29.47 200 LYS D O 1
ATOM 10690 N N . ALA D 1 225 ? 13.643 27.605 49.652 1.00 27.05 201 ALA D N 1
ATOM 10691 C CA . ALA D 1 225 ? 14.765 26.917 50.286 1.00 27.91 201 ALA D CA 1
ATOM 10692 C C . ALA D 1 225 ? 15.895 26.617 49.305 1.00 26.96 201 ALA D C 1
ATOM 10693 O O . ALA D 1 225 ? 17.046 26.446 49.709 1.00 28.20 201 ALA D O 1
ATOM 10695 N N . ILE D 1 226 ? 15.566 26.571 48.015 1.00 26.81 202 ILE D N 1
ATOM 10696 C CA . ILE D 1 226 ? 16.563 26.251 46.965 1.00 27.46 202 ILE D CA 1
ATOM 10697 C C . ILE D 1 226 ? 17.600 27.364 46.858 1.00 27.27 202 ILE D C 1
ATOM 10698 O O . ILE D 1 226 ? 18.727 27.151 46.399 1.00 25.74 202 ILE D O 1
ATOM 10703 N N . LEU D 1 227 ? 17.225 28.548 47.344 1.00 26.57 203 LEU D N 1
ATOM 10704 C CA . LEU D 1 227 ? 18.090 29.733 47.280 1.00 25.60 203 LEU D CA 1
ATOM 10705 C C . LEU D 1 227 ? 19.343 29.626 48.121 1.00 25.37 203 LEU D C 1
ATOM 10706 O O . LEU D 1 227 ? 20.278 30.367 47.923 1.00 23.45 203 LEU D O 1
ATOM 10711 N N . ASP D 1 228 ? 19.369 28.706 49.070 1.00 25.83 204 ASP D N 1
ATOM 10712 C CA . ASP D 1 228 ? 20.582 28.479 49.853 1.00 28.19 204 ASP D CA 1
ATOM 10713 C C . ASP D 1 228 ? 21.491 27.448 49.192 1.00 27.25 204 ASP D C 1
ATOM 10714 O O . ASP D 1 228 ? 22.570 27.152 49.712 1.00 29.15 204 ASP D O 1
ATOM 10719 N N . GLY D 1 229 ? 21.074 26.939 48.033 1.00 26.57 205 GLY D N 1
ATOM 10720 C CA . GLY D 1 229 ? 21.761 25.813 47.388 1.00 26.29 205 GLY D CA 1
ATOM 10721 C C . GLY D 1 229 ? 23.008 26.025 46.555 1.00 26.24 205 GLY D C 1
ATOM 10722 O O . GLY D 1 229 ? 23.538 25.053 45.995 1.00 27.48 205 GLY D O 1
ATOM 10723 N N . MET D 1 230 ? 23.511 27.263 46.479 1.00 24.71 206 MET D N 1
ATOM 10724 C CA . MET D 1 230 ? 24.662 27.540 45.605 1.00 24.08 206 MET D CA 1
ATOM 10725 C C . MET D 1 230 ? 25.926 26.759 45.954 1.00 24.81 206 MET D C 1
ATOM 10726 O O . MET D 1 230 ? 26.476 26.079 45.082 1.00 25.48 206 MET D O 1
ATOM 10731 N N . ASP D 1 231 ? 26.387 26.853 47.208 1.00 24.29 207 ASP D N 1
ATOM 10732 C CA . ASP D 1 231 ? 27.693 26.256 47.588 1.00 27.55 207 ASP D CA 1
ATOM 10733 C C . ASP D 1 231 ? 27.858 24.750 47.390 1.00 28.76 207 ASP D C 1
ATOM 10734 O O . ASP D 1 231 ? 28.996 24.266 47.235 1.00 28.88 207 ASP D O 1
ATOM 10739 N N A GLU D 1 232 ? 26.752 24.011 47.394 0.70 29.55 208 GLU D N 1
ATOM 10740 N N B GLU D 1 232 ? 26.737 24.030 47.407 0.30 29.05 208 GLU D N 1
ATOM 10741 C CA A GLU D 1 232 ? 26.823 22.563 47.227 0.70 31.81 208 GLU D CA 1
ATOM 10742 C CA B GLU D 1 232 ? 26.708 22.575 47.259 0.30 30.24 208 GLU D CA 1
ATOM 10743 C C A GLU D 1 232 ? 27.070 22.201 45.787 0.70 31.58 208 GLU D C 1
ATOM 10744 C C B GLU D 1 232 ? 26.914 22.167 45.801 0.30 30.26 208 GLU D C 1
ATOM 10745 O O A GLU D 1 232 ? 27.577 21.109 45.501 0.70 32.02 208 GLU D O 1
ATOM 10746 O O B GLU D 1 232 ? 27.261 21.015 45.516 0.30 30.56 208 GLU D O 1
ATOM 10757 N N . ARG D 1 233 ? 26.713 23.114 44.882 1.00 30.11 209 ARG D N 1
ATOM 10758 C CA . ARG D 1 233 ? 26.828 22.829 43.453 1.00 29.04 209 ARG D CA 1
ATOM 10759 C C . ARG D 1 233 ? 27.628 23.755 42.529 1.00 27.04 209 ARG D C 1
ATOM 10760 O O . ARG D 1 233 ? 27.775 23.453 41.340 1.00 26.87 209 ARG D O 1
ATOM 10768 N N . ALA D 1 234 ? 28.122 24.870 43.047 1.00 25.36 210 ALA D N 1
ATOM 10769 C CA . ALA D 1 234 ? 28.871 25.808 42.203 1.00 24.00 210 ALA D CA 1
ATOM 10770 C C . ALA D 1 234 ? 29.807 26.656 43.030 1.00 22.98 210 ALA D C 1
ATOM 10771 O O . ALA D 1 234 ? 29.449 27.096 44.131 1.00 22.18 210 ALA D O 1
ATOM 10773 N N . VAL D 1 235 ? 31.018 26.837 42.522 1.00 20.87 211 VAL D N 1
ATOM 10774 C CA . VAL D 1 235 ? 32.016 27.673 43.157 1.00 22.02 211 VAL D CA 1
ATOM 10775 C C . VAL D 1 235 ? 32.820 28.388 42.061 1.00 20.20 211 VAL D C 1
ATOM 10776 O O . VAL D 1 235 ? 32.781 27.998 40.891 1.00 19.84 211 VAL D O 1
ATOM 10780 N N . ASN D 1 236 ? 33.524 29.430 42.471 1.00 20.53 212 ASN D N 1
ATOM 10781 C CA . ASN D 1 236 ? 34.456 30.126 41.611 1.00 20.28 212 ASN D CA 1
ATOM 10782 C C . ASN D 1 236 ? 35.838 29.768 42.158 1.00 22.72 212 ASN D C 1
ATOM 10783 O O . ASN D 1 236 ? 35.963 29.497 43.347 1.00 24.00 212 ASN D O 1
ATOM 10788 N N . TYR D 1 237 ? 36.859 29.790 41.316 1.00 21.48 213 TYR D N 1
ATOM 10789 C CA . TYR D 1 237 ? 38.214 29.470 41.762 1.00 22.65 213 TYR D CA 1
ATOM 10790 C C . TYR D 1 237 ? 39.173 30.623 41.547 1.00 22.91 213 TYR D C 1
ATOM 10791 O O . TYR D 1 237 ? 39.138 31.267 40.514 1.00 22.48 213 TYR D O 1
ATOM 10800 N N . LEU D 1 238 ? 40.000 30.915 42.543 1.00 20.85 214 LEU D N 1
ATOM 10801 C CA . LEU D 1 238 ? 41.082 31.857 42.371 1.00 20.72 214 LEU D CA 1
ATOM 10802 C C . LEU D 1 238 ? 42.308 30.957 42.510 1.00 23.29 214 LEU D C 1
ATOM 10803 O O . LEU D 1 238 ? 42.546 30.409 43.597 1.00 23.56 214 LEU D O 1
ATOM 10808 N N . ILE D 1 239 ? 43.075 30.847 41.437 1.00 22.99 215 ILE D N 1
ATOM 10809 C CA . ILE D 1 239 ? 44.247 29.962 41.374 1.00 24.22 215 ILE D CA 1
ATOM 10810 C C . ILE D 1 239 ? 45.474 30.851 41.441 1.00 25.10 215 ILE D C 1
ATOM 10811 O O . ILE D 1 239 ? 45.658 31.738 40.616 1.00 24.89 215 ILE D O 1
ATOM 10816 N N . GLU D 1 240 ? 46.308 30.621 42.448 1.00 25.44 216 GLU D N 1
ATOM 10817 C CA . GLU D 1 240 ? 47.503 31.420 42.633 1.00 27.16 216 GLU D CA 1
ATOM 10818 C C . GLU D 1 240 ? 48.748 30.655 42.232 1.00 27.49 216 GLU D C 1
ATOM 10819 O O . GLU D 1 240 ? 48.920 29.481 42.646 1.00 25.27 216 GLU D O 1
ATOM 10825 N N . THR D 1 241 ? 49.576 31.300 41.401 1.00 26.46 217 THR D N 1
ATOM 10826 C CA . THR D 1 241 ? 50.805 30.691 40.885 1.00 27.19 217 THR D CA 1
ATOM 10827 C C . THR D 1 241 ? 51.948 31.645 41.150 1.00 27.90 217 THR D C 1
ATOM 10828 O O . THR D 1 241 ? 51.728 32.811 41.524 1.00 27.87 217 THR D O 1
ATOM 10832 N N . SER D 1 242 ? 53.168 31.176 40.899 1.00 26.65 218 SER D N 1
ATOM 10833 C CA . SER D 1 242 ? 54.333 32.028 41.073 1.00 27.02 218 SER D CA 1
ATOM 10834 C C . SER D 1 242 ? 54.364 33.139 40.031 1.00 26.69 218 SER D C 1
ATOM 10835 O O . SER D 1 242 ? 55.162 34.061 40.121 1.00 28.46 218 SER D O 1
ATOM 10838 N N . GLY D 1 243 ? 53.493 33.047 39.023 1.00 26.83 219 GLY D N 1
ATOM 10839 C CA . GLY D 1 243 ? 53.397 34.093 37.978 1.00 25.30 219 GLY D CA 1
ATOM 10840 C C . GLY D 1 243 ? 52.192 35.028 38.140 1.00 25.54 219 GLY D C 1
ATOM 10841 O O . GLY D 1 243 ? 52.028 36.009 37.391 1.00 24.64 219 GLY D O 1
ATOM 10842 N N . GLY D 1 244 ? 51.350 34.735 39.125 1.00 24.37 220 GLY D N 1
ATOM 10843 C CA . GLY D 1 244 ? 50.182 35.573 39.415 1.00 24.13 220 GLY D CA 1
ATOM 10844 C C . GLY D 1 244 ? 48.977 34.689 39.574 1.00 24.02 220 GLY D C 1
ATOM 10845 O O . GLY D 1 244 ? 49.102 33.443 39.571 1.00 24.22 220 GLY D O 1
ATOM 10846 N N . SER D 1 245 ? 47.802 35.317 39.607 1.00 23.48 221 SER D N 1
ATOM 10847 C CA . SER D 1 245 ? 46.575 34.621 39.871 1.00 21.96 221 SER D CA 1
ATOM 10848 C C . SER D 1 245 ? 45.541 34.779 38.768 1.00 22.15 221 SER D C 1
ATOM 10849 O O . SER D 1 245 ? 45.519 35.789 38.046 1.00 21.32 221 SER D O 1
ATOM 10852 N N . VAL D 1 246 ? 44.714 33.756 38.679 1.00 20.98 222 VAL D N 1
ATOM 10853 C CA . VAL D 1 246 ? 43.603 33.737 37.723 1.00 20.36 222 VAL D CA 1
ATOM 10854 C C . VAL D 1 246 ? 42.283 33.366 38.411 1.00 20.52 222 VAL D C 1
ATOM 10855 O O . VAL D 1 246 ? 42.198 32.396 39.185 1.00 20.74 222 VAL D O 1
ATOM 10859 N N . TYR D 1 247 ? 41.237 34.161 38.148 1.00 19.81 223 TYR D N 1
ATOM 10860 C CA . TYR D 1 247 ? 39.934 33.947 38.754 1.00 18.52 223 TYR D CA 1
ATOM 10861 C C . TYR D 1 247 ? 39.046 33.315 37.688 1.00 19.31 223 TYR D C 1
ATOM 10862 O O . TYR D 1 247 ? 38.813 33.935 36.652 1.00 20.27 223 TYR D O 1
ATOM 10871 N N . HIS D 1 248 ? 38.569 32.096 37.916 1.00 18.24 224 HIS D N 1
ATOM 10872 C CA . HIS D 1 248 ? 37.734 31.421 36.939 1.00 18.38 224 HIS D CA 1
ATOM 10873 C C . HIS D 1 248 ? 36.341 31.532 37.528 1.00 20.85 224 HIS D C 1
ATOM 10874 O O . HIS D 1 248 ? 36.054 30.936 38.570 1.00 20.92 224 HIS D O 1
ATOM 10881 N N . SER D 1 249 ? 35.448 32.267 36.869 1.00 20.09 225 SER D N 1
ATOM 10882 C CA . SER D 1 249 ? 34.134 32.471 37.454 1.00 19.52 225 SER D CA 1
ATOM 10883 C C . SER D 1 249 ? 33.057 31.463 36.998 1.00 18.85 225 SER D C 1
ATOM 10884 O O . SER D 1 249 ? 31.852 31.709 37.187 1.00 20.52 225 SER D O 1
ATOM 10887 N N . GLY D 1 250 ? 33.448 30.351 36.373 1.00 18.67 226 GLY D N 1
ATOM 10888 C CA . GLY D 1 250 ? 32.448 29.407 35.805 1.00 20.35 226 GLY D CA 1
ATOM 10889 C C . GLY D 1 250 ? 31.533 30.229 34.928 1.00 22.13 226 GLY D C 1
ATOM 10890 O O . GLY D 1 250 ? 32.028 31.001 34.109 1.00 22.56 226 GLY D O 1
ATOM 10891 N N . ASP D 1 251 ? 30.215 30.045 35.026 1.00 22.55 227 ASP D N 1
ATOM 10892 C CA . ASP D 1 251 ? 29.370 31.038 34.355 1.00 24.41 227 ASP D CA 1
ATOM 10893 C C . ASP D 1 251 ? 28.482 31.799 35.334 1.00 22.22 227 ASP D C 1
ATOM 10894 O O . ASP D 1 251 ? 27.244 31.933 35.173 1.00 23.04 227 ASP D O 1
ATOM 10899 N N . SER D 1 252 ? 29.162 32.306 36.365 1.00 20.24 228 SER D N 1
ATOM 10900 C CA . SER D 1 252 ? 28.532 33.200 37.331 1.00 18.82 228 SER D CA 1
ATOM 10901 C C . SER D 1 252 ? 27.910 34.356 36.555 1.00 19.52 228 SER D C 1
ATOM 10902 O O . SER D 1 252 ? 28.454 34.812 35.522 1.00 17.67 228 SER D O 1
ATOM 10905 N N . HIS D 1 253 ? 26.730 34.771 37.001 1.00 18.49 229 HIS D N 1
ATOM 10906 C CA . HIS D 1 253 ? 26.102 35.979 36.511 1.00 17.83 229 HIS D CA 1
ATOM 10907 C C . HIS D 1 253 ? 26.777 37.152 37.211 1.00 19.57 229 HIS D C 1
ATOM 10908 O O . HIS D 1 253 ? 27.824 36.971 37.860 1.00 19.55 229 HIS D O 1
ATOM 10915 N N . TYR D 1 254 ? 26.226 38.371 37.065 1.00 17.55 230 TYR D N 1
ATOM 10916 C CA . TYR D 1 254 ? 26.826 39.502 37.715 1.00 17.79 230 TYR D CA 1
ATOM 10917 C C . TYR D 1 254 ? 26.433 39.547 39.207 1.00 17.22 230 TYR D C 1
ATOM 10918 O O . TYR D 1 254 ? 25.245 39.438 39.550 1.00 19.61 230 TYR D O 1
ATOM 10927 N N . SER D 1 255 ? 27.412 39.748 40.083 1.00 16.60 231 SER D N 1
ATOM 10928 C CA . SER D 1 255 ? 27.095 39.988 41.481 1.00 16.61 231 SER D CA 1
ATOM 10929 C C . SER D 1 255 ? 27.958 41.062 42.077 1.00 15.52 231 SER D C 1
ATOM 10930 O O . SER D 1 255 ? 29.159 41.134 41.796 1.00 15.72 231 SER D O 1
ATOM 10933 N N . ASN D 1 256 ? 27.345 41.927 42.881 1.00 14.98 232 ASN D N 1
ATOM 10934 C CA . ASN D 1 256 ? 28.119 42.932 43.623 1.00 17.93 232 ASN D CA 1
ATOM 10935 C C . ASN D 1 256 ? 29.226 42.243 44.438 1.00 17.39 232 ASN D C 1
ATOM 10936 O O . ASN D 1 256 ? 30.276 42.841 44.703 1.00 18.91 232 ASN D O 1
ATOM 10941 N N . TYR D 1 257 ? 28.970 40.994 44.840 1.00 17.77 233 TYR D N 1
ATOM 10942 C CA . TYR D 1 257 ? 29.914 40.264 45.716 1.00 18.79 233 TYR D CA 1
ATOM 10943 C C . TYR D 1 257 ? 31.306 40.021 45.059 1.00 20.44 233 TYR D C 1
ATOM 10944 O O . TYR D 1 257 ? 32.284 39.661 45.729 1.00 20.01 233 TYR D O 1
ATOM 10953 N N . TYR D 1 258 ? 31.424 40.229 43.734 1.00 19.64 234 TYR D N 1
ATOM 10954 C CA . TYR D 1 258 ? 32.749 40.176 43.116 1.00 18.15 234 TYR D CA 1
ATOM 10955 C C . TYR D 1 258 ? 33.671 41.180 43.812 1.00 18.36 234 TYR D C 1
ATOM 10956 O O . TYR D 1 258 ? 34.884 40.977 43.859 1.00 17.92 234 TYR D O 1
ATOM 10965 N N . ALA D 1 259 ? 33.090 42.271 44.320 1.00 17.77 235 ALA D N 1
ATOM 10966 C CA . ALA D 1 259 ? 33.863 43.329 44.957 1.00 18.92 235 ALA D CA 1
ATOM 10967 C C . ALA D 1 259 ? 34.464 42.787 46.271 1.00 19.65 235 ALA D C 1
ATOM 10968 O O . ALA D 1 259 ? 35.526 43.242 46.674 1.00 20.10 235 ALA D O 1
ATOM 10970 N N . LYS D 1 260 ? 33.752 41.850 46.908 1.00 21.02 236 LYS D N 1
ATOM 10971 C CA . LYS D 1 260 ? 34.245 41.224 48.188 1.00 21.14 236 LYS D CA 1
ATOM 10972 C C . LYS D 1 260 ? 35.461 40.395 47.811 1.00 21.11 236 LYS D C 1
ATOM 10973 O O . LYS D 1 260 ? 36.542 40.548 48.389 1.00 22.57 236 LYS D O 1
ATOM 10979 N N . HIS D 1 261 ? 35.328 39.565 46.778 1.00 19.28 237 HIS D N 1
ATOM 10980 C CA . HIS D 1 261 ? 36.495 38.810 46.311 1.00 20.72 237 HIS D CA 1
ATOM 10981 C C . HIS D 1 261 ? 37.652 39.732 45.924 1.00 21.52 237 HIS D C 1
ATOM 10982 O O . HIS D 1 261 ? 38.831 39.474 46.238 1.00 20.27 237 HIS D O 1
ATOM 10989 N N . GLY D 1 262 ? 37.338 40.842 45.244 1.00 19.68 238 GLY D N 1
ATOM 10990 C CA . GLY D 1 262 ? 38.384 41.768 44.826 1.00 18.51 238 GLY D CA 1
ATOM 10991 C C . GLY D 1 262 ? 39.084 42.527 45.954 1.00 19.99 238 GLY D C 1
ATOM 10992 O O . GLY D 1 262 ? 40.278 42.852 45.832 1.00 18.99 238 GLY D O 1
ATOM 10993 N N . ASN D 1 263 ? 38.320 42.871 46.991 1.00 18.38 239 ASN D N 1
ATOM 10994 C CA . ASN D 1 263 ? 38.854 43.518 48.223 1.00 21.41 239 ASN D CA 1
ATOM 10995 C C . ASN D 1 263 ? 39.808 42.566 48.953 1.00 23.44 239 ASN D C 1
ATOM 10996 O O . ASN D 1 263 ? 40.843 42.988 49.481 1.00 23.21 239 ASN D O 1
ATOM 11001 N N . ASP D 1 264 ? 39.423 41.299 48.989 1.00 23.96 240 ASP D N 1
ATOM 11002 C CA . ASP D 1 264 ? 40.163 40.274 49.751 1.00 26.24 240 ASP D CA 1
ATOM 11003 C C . ASP D 1 264 ? 41.412 39.701 49.132 1.00 28.05 240 ASP D C 1
ATOM 11004 O O . ASP D 1 264 ? 42.357 39.295 49.869 1.00 28.32 240 ASP D O 1
ATOM 11009 N N . TYR D 1 265 ? 41.450 39.643 47.795 1.00 25.58 241 TYR D N 1
ATOM 11010 C CA . TYR D 1 265 ? 42.551 39.007 47.103 1.00 26.65 241 TYR D CA 1
ATOM 11011 C C . TYR D 1 265 ? 43.045 39.816 45.928 1.00 27.89 241 TYR D C 1
ATOM 11012 O O . TYR D 1 265 ? 42.282 40.592 45.334 1.00 28.26 241 TYR D O 1
ATOM 11021 N N . GLN D 1 266 ? 44.320 39.630 45.594 1.00 27.42 242 GLN D N 1
ATOM 11022 C CA . GLN D 1 266 ? 44.906 40.262 44.428 1.00 27.47 242 GLN D CA 1
ATOM 11023 C C . GLN D 1 266 ? 44.601 39.303 43.271 1.00 26.80 242 GLN D C 1
ATOM 11024 O O . GLN D 1 266 ? 45.036 38.157 43.273 1.00 25.44 242 GLN D O 1
ATOM 11035 N N . ILE D 1 267 ? 43.799 39.773 42.304 1.00 24.43 243 ILE D N 1
ATOM 11036 C CA . ILE D 1 267 ? 43.330 38.959 41.180 1.00 21.24 243 ILE D CA 1
ATOM 11037 C C . ILE D 1 267 ? 43.952 39.571 39.937 1.00 22.72 243 ILE D C 1
ATOM 11038 O O . ILE D 1 267 ? 43.608 40.701 39.583 1.00 24.58 243 ILE D O 1
ATOM 11043 N N . ASP D 1 268 ? 44.867 38.853 39.296 1.00 19.70 244 ASP D N 1
ATOM 11044 C CA . ASP D 1 268 ? 45.557 39.379 38.125 1.00 21.38 244 ASP D CA 1
ATOM 11045 C C . ASP D 1 268 ? 44.687 39.252 36.871 1.00 18.30 244 ASP D C 1
ATOM 11046 O O . ASP D 1 268 ? 44.436 40.248 36.196 1.00 19.53 244 ASP D O 1
ATOM 11051 N N . VAL D 1 269 ? 44.199 38.050 36.620 1.00 17.16 245 VAL D N 1
ATOM 11052 C CA . VAL D 1 269 ? 43.411 37.777 35.396 1.00 17.03 245 VAL D CA 1
ATOM 11053 C C . VAL D 1 269 ? 42.057 37.267 35.792 1.00 18.20 245 VAL D C 1
ATOM 11054 O O . VAL D 1 269 ? 41.931 36.334 36.590 1.00 17.36 245 VAL D O 1
ATOM 11058 N N . ALA D 1 270 ? 40.993 37.858 35.232 1.00 17.01 246 ALA D N 1
ATOM 11059 C CA . ALA D 1 270 ? 39.632 37.400 35.527 1.00 15.81 246 ALA D CA 1
ATOM 11060 C C . ALA D 1 270 ? 39.030 36.810 34.245 1.00 16.02 246 ALA D C 1
ATOM 11061 O O . ALA D 1 270 ? 39.033 37.495 33.210 1.00 17.65 246 ALA D O 1
ATOM 11063 N N . LEU D 1 271 ? 38.492 35.584 34.332 1.00 14.88 247 LEU D N 1
ATOM 11064 C CA . LEU D 1 271 ? 37.886 34.893 33.223 1.00 16.10 247 LEU D CA 1
ATOM 11065 C C . LEU D 1 271 ? 36.381 34.922 33.517 1.00 16.62 247 LEU D C 1
ATOM 11066 O O . LEU D 1 271 ? 35.900 34.341 34.521 1.00 18.86 247 LEU D O 1
ATOM 11071 N N . LEU D 1 272 ? 35.639 35.612 32.652 1.00 15.11 248 LEU D N 1
ATOM 11072 C CA . LEU D 1 272 ? 34.201 35.859 32.854 1.00 14.69 248 LEU D CA 1
ATOM 11073 C C . LEU D 1 272 ? 33.397 35.412 31.657 1.00 15.29 248 LEU D C 1
ATOM 11074 O O . LEU D 1 272 ? 33.744 35.720 30.516 1.00 15.42 248 LEU D O 1
ATOM 11079 N N . SER D 1 273 ? 32.299 34.720 31.924 1.00 16.13 249 SER D N 1
ATOM 11080 C CA . SER D 1 273 ? 31.455 34.207 30.872 1.00 16.64 249 SER D CA 1
ATOM 11081 C C . SER D 1 273 ? 30.615 35.295 30.241 1.00 16.24 249 SER D C 1
ATOM 11082 O O . SER D 1 273 ? 29.956 36.039 30.935 1.00 17.99 249 SER D O 1
ATOM 11085 N N . TYR D 1 274 ? 30.592 35.282 28.916 1.00 16.28 250 TYR D N 1
ATOM 11086 C CA . TYR D 1 274 ? 29.895 36.306 28.133 1.00 16.17 250 TYR D CA 1
ATOM 11087 C C . TYR D 1 274 ? 29.098 35.650 27.036 1.00 17.18 250 TYR D C 1
ATOM 11088 O O . TYR D 1 274 ? 29.416 34.547 26.627 1.00 18.42 250 TYR D O 1
ATOM 11097 N N . GLY D 1 275 ? 28.059 36.334 26.550 1.00 17.85 251 GLY D N 1
ATOM 11098 C CA . GLY D 1 275 ? 27.275 35.776 25.454 1.00 17.22 251 GLY D CA 1
ATOM 11099 C C . GLY D 1 275 ? 26.086 36.702 25.186 1.00 17.60 251 GLY D C 1
ATOM 11100 O O . GLY D 1 275 ? 25.795 37.598 26.001 1.00 20.70 251 GLY D O 1
ATOM 11101 N N . GLU D 1 276 ? 25.411 36.507 24.041 1.00 17.75 252 GLU D N 1
ATOM 11102 C CA . GLU D 1 276 ? 24.275 37.328 23.679 1.00 17.12 252 GLU D CA 1
ATOM 11103 C C . GLU D 1 276 ? 23.003 36.636 24.182 1.00 17.06 252 GLU D C 1
ATOM 11104 O O . GLU D 1 276 ? 22.559 35.645 23.592 1.00 17.29 252 GLU D O 1
ATOM 11110 N N . ASN D 1 277 ? 22.375 37.183 25.210 1.00 16.42 253 ASN D N 1
ATOM 11111 C CA . ASN D 1 277 ? 21.174 36.553 25.753 1.00 16.39 253 ASN D CA 1
ATOM 11112 C C . ASN D 1 277 ? 20.008 36.668 24.779 1.00 15.84 253 ASN D C 1
ATOM 11113 O O . ASN D 1 277 ? 19.732 37.749 24.286 1.00 15.36 253 ASN D O 1
ATOM 11118 N N . PRO D 1 278 ? 19.316 35.555 24.494 1.00 16.51 254 PRO D N 1
ATOM 11119 C CA . PRO D 1 278 ? 18.027 35.675 23.732 1.00 15.19 254 PRO D CA 1
ATOM 11120 C C . PRO D 1 278 ? 17.038 36.576 24.484 1.00 15.45 254 PRO D C 1
ATOM 11121 O O . PRO D 1 278 ? 17.168 36.796 25.715 1.00 17.32 254 PRO D O 1
ATOM 11125 N N . ARG D 1 279 ? 16.046 37.102 23.756 1.00 16.61 255 ARG D N 1
ATOM 11126 C CA . ARG D 1 279 ? 14.995 37.923 24.394 1.00 17.05 255 ARG D CA 1
ATOM 11127 C C . ARG D 1 279 ? 14.288 37.077 25.479 1.00 18.25 255 ARG D C 1
ATOM 11128 O O . ARG D 1 279 ? 13.820 35.951 25.212 1.00 18.51 255 ARG D O 1
ATOM 11136 N N . GLY D 1 280 ? 14.271 37.612 26.702 1.00 18.27 256 GLY D N 1
ATOM 11137 C CA . GLY D 1 280 ? 13.596 36.975 27.843 1.00 19.44 256 GLY D CA 1
ATOM 11138 C C . GLY D 1 280 ? 14.418 35.930 28.582 1.00 20.75 256 GLY D C 1
ATOM 11139 O O . GLY D 1 280 ? 13.906 35.238 29.459 1.00 19.21 256 GLY D O 1
ATOM 11140 N N . VAL D 1 281 ? 15.694 35.807 28.219 1.00 17.61 257 VAL D N 1
ATOM 11141 C CA . VAL D 1 281 ? 16.557 34.827 28.849 1.00 19.00 257 VAL D CA 1
ATOM 11142 C C . VAL D 1 281 ? 17.710 35.607 29.457 1.00 17.41 257 VAL D C 1
ATOM 11143 O O . VAL D 1 281 ? 18.113 36.625 28.891 1.00 17.18 257 VAL D O 1
ATOM 11147 N N . THR D 1 282 ? 18.212 35.147 30.605 1.00 17.71 258 THR D N 1
ATOM 11148 C CA . THR D 1 282 ? 19.433 35.703 31.197 1.00 18.12 258 THR D CA 1
ATOM 11149 C C . THR D 1 282 ? 20.276 34.507 31.593 1.00 19.95 258 THR D C 1
ATOM 11150 O O . THR D 1 282 ? 19.941 33.773 32.530 1.00 20.27 258 THR D O 1
ATOM 11154 N N . ASP D 1 283 ? 21.371 34.311 30.868 1.00 19.45 259 ASP D N 1
ATOM 11155 C CA . ASP D 1 283 ? 22.235 33.167 31.131 1.00 20.19 259 ASP D CA 1
ATOM 11156 C C . ASP D 1 283 ? 23.689 33.559 31.149 1.00 19.44 259 ASP D C 1
ATOM 11157 O O . ASP D 1 283 ? 24.545 32.743 31.554 1.00 22.36 259 ASP D O 1
ATOM 11162 N N . LYS D 1 284 ? 24.003 34.747 30.644 1.00 19.62 260 LYS D N 1
ATOM 11163 C CA . LYS D 1 284 ? 25.407 35.233 30.569 1.00 19.67 260 LYS D CA 1
ATOM 11164 C C . LYS D 1 284 ? 25.420 36.719 30.890 1.00 20.31 260 LYS D C 1
ATOM 11165 O O . LYS D 1 284 ? 24.440 37.434 30.614 1.00 20.95 260 LYS D O 1
ATOM 11171 N N A MET D 1 285 ? 26.534 37.188 31.450 0.60 21.07 261 MET D N 1
ATOM 11172 N N B MET D 1 285 ? 26.465 37.211 31.547 0.40 19.82 261 MET D N 1
ATOM 11173 C CA A MET D 1 285 ? 26.695 38.601 31.718 0.60 19.69 261 MET D CA 1
ATOM 11174 C CA B MET D 1 285 ? 26.465 38.638 31.806 0.40 17.81 261 MET D CA 1
ATOM 11175 C C A MET D 1 285 ? 26.772 39.402 30.425 0.60 17.54 261 MET D C 1
ATOM 11176 C C B MET D 1 285 ? 26.711 39.388 30.488 0.40 17.01 261 MET D C 1
ATOM 11177 O O A MET D 1 285 ? 27.290 38.920 29.416 0.60 17.88 261 MET D O 1
ATOM 11178 O O B MET D 1 285 ? 27.277 38.854 29.534 0.40 17.37 261 MET D O 1
ATOM 11187 N N . THR D 1 286 ? 26.268 40.634 30.469 1.00 17.92 262 THR D N 1
ATOM 11188 C CA . THR D 1 286 ? 26.352 41.516 29.309 1.00 17.19 262 THR D CA 1
ATOM 11189 C C . THR D 1 286 ? 27.730 42.158 29.180 1.00 16.34 262 THR D C 1
ATOM 11190 O O . THR D 1 286 ? 28.550 42.014 30.077 1.00 16.07 262 THR D O 1
ATOM 11194 N N A SER D 1 287 ? 27.946 42.951 28.126 0.60 14.53 263 SER D N 1
ATOM 11195 N N B SER D 1 287 ? 28.005 42.788 28.033 0.40 16.07 263 SER D N 1
ATOM 11196 C CA A SER D 1 287 ? 29.212 43.685 27.956 0.60 13.90 263 SER D CA 1
ATOM 11197 C CA B SER D 1 287 ? 29.306 43.418 27.777 0.40 16.48 263 SER D CA 1
ATOM 11198 C C A SER D 1 287 ? 29.454 44.715 29.102 0.60 12.95 263 SER D C 1
ATOM 11199 C C B SER D 1 287 ? 29.653 44.400 28.884 0.40 16.04 263 SER D C 1
ATOM 11200 O O A SER D 1 287 ? 30.596 44.848 29.658 0.60 12.22 263 SER D O 1
ATOM 11201 O O B SER D 1 287 ? 30.802 44.483 29.358 0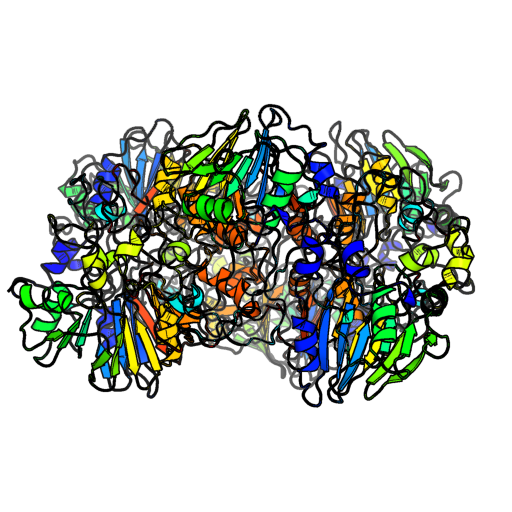.40 16.64 263 SER D O 1
ATOM 11206 N N A SER D 1 288 ? 28.381 45.403 29.509 0.70 12.77 264 SER D N 1
ATOM 11207 N N B SER D 1 288 ? 28.627 45.136 29.317 0.30 16.34 264 SER D N 1
ATOM 11208 C CA A SER D 1 288 ? 28.458 46.349 30.589 0.70 14.67 264 SER D CA 1
ATOM 11209 C CA B SER D 1 288 ? 28.753 46.128 30.381 0.30 16.53 264 SER D CA 1
ATOM 11210 C C A SER D 1 288 ? 28.924 45.630 31.871 0.70 15.13 264 SER D C 1
ATOM 11211 C C B SER D 1 288 ? 29.123 45.486 31.717 0.30 16.16 264 SER D C 1
ATOM 11212 O O A SER D 1 288 ? 29.739 46.159 32.631 0.70 15.19 264 SER D O 1
ATOM 11213 O O B SER D 1 288 ? 29.998 45.987 32.421 0.30 15.83 264 SER D O 1
ATOM 11218 N N . ASP D 1 289 ? 28.410 44.421 32.085 1.00 15.99 265 ASP D N 1
ATOM 11219 C CA . ASP D 1 289 ? 28.705 43.690 33.316 1.00 17.27 265 ASP D CA 1
ATOM 11220 C C . ASP D 1 289 ? 30.089 43.053 33.353 1.00 15.87 265 ASP D C 1
ATOM 11221 O O . ASP D 1 289 ? 30.656 42.887 34.430 1.00 15.91 265 ASP D O 1
ATOM 11226 N N . VAL D 1 290 ? 30.623 42.713 32.184 1.00 15.61 266 VAL D N 1
ATOM 11227 C CA . VAL D 1 290 ? 32.001 42.180 32.135 1.00 15.09 266 VAL D CA 1
ATOM 11228 C C . VAL D 1 290 ? 32.907 43.294 32.692 1.00 17.00 266 VAL D C 1
ATOM 11229 O O . VAL D 1 290 ? 33.842 43.032 33.470 1.00 16.19 266 VAL D O 1
ATOM 11233 N N . LEU D 1 291 ? 32.621 44.539 32.303 1.00 14.33 267 LEU D N 1
ATOM 11234 C CA . LEU D 1 291 ? 33.427 45.652 32.751 1.00 13.54 267 LEU D CA 1
ATOM 11235 C C . LEU D 1 291 ? 33.206 45.932 34.241 1.00 15.38 267 LEU D C 1
ATOM 11236 O O . LEU D 1 291 ? 34.201 46.161 34.980 1.00 14.72 267 LEU D O 1
ATOM 11241 N N A ARG D 1 292 ? 31.934 45.910 34.674 0.50 14.95 268 ARG D N 1
ATOM 11242 N N B ARG D 1 292 ? 31.945 45.946 34.679 0.50 14.80 268 ARG D N 1
ATOM 11243 C CA A ARG D 1 292 ? 31.585 46.112 36.099 0.50 14.33 268 ARG D CA 1
ATOM 11244 C CA B ARG D 1 292 ? 31.675 46.161 36.104 0.50 13.95 268 ARG D CA 1
ATOM 11245 C C A ARG D 1 292 ? 32.234 45.033 36.971 0.50 15.31 268 ARG D C 1
ATOM 11246 C C B ARG D 1 292 ? 32.396 45.065 36.904 0.50 14.86 268 ARG D C 1
ATOM 11247 O O A ARG D 1 292 ? 32.638 45.297 38.120 0.50 15.54 268 ARG D O 1
ATOM 11248 O O B ARG D 1 292 ? 33.051 45.362 37.915 0.50 14.46 268 ARG D O 1
ATOM 11263 N N . ALA D 1 293 ? 32.312 43.826 36.426 1.00 14.45 269 ALA D N 1
ATOM 11264 C CA . ALA D 1 293 ? 32.918 42.686 37.159 1.00 15.78 269 ALA D CA 1
ATOM 11265 C C . ALA D 1 293 ? 34.430 42.841 37.243 1.00 16.72 269 ALA D C 1
ATOM 11266 O O . ALA D 1 293 ? 35.057 42.542 38.304 1.00 17.25 269 ALA D O 1
ATOM 11268 N N . ALA D 1 294 ? 35.036 43.301 36.148 1.00 15.68 270 ALA D N 1
ATOM 11269 C CA . ALA D 1 294 ? 36.490 43.483 36.132 1.00 16.30 270 ALA D CA 1
ATOM 11270 C C . ALA D 1 294 ? 36.872 44.551 37.174 1.00 17.40 270 ALA D C 1
ATOM 11271 O O . ALA D 1 294 ? 37.897 44.421 37.890 1.00 16.39 270 ALA D O 1
ATOM 11273 N N . GLU D 1 295 ? 36.064 45.606 37.248 1.00 15.54 271 GLU D N 1
ATOM 11274 C CA . GLU D 1 295 ? 36.275 46.673 38.203 1.00 16.89 271 GLU D CA 1
ATOM 11275 C C . GLU D 1 295 ? 36.047 46.131 39.624 1.00 17.53 271 GLU D C 1
ATOM 11276 O O . GLU D 1 295 ? 36.832 46.439 40.517 1.00 17.38 271 GLU D O 1
ATOM 11282 N N . SER D 1 296 ? 35.015 45.313 39.804 1.00 15.99 272 SER D N 1
ATOM 11283 C CA . SER D 1 296 ? 34.690 44.754 41.131 1.00 16.60 272 SER D CA 1
ATOM 11284 C C . SER D 1 296 ? 35.813 43.801 41.604 1.00 19.03 272 SER D C 1
ATOM 11285 O O . SER D 1 296 ? 36.248 43.865 42.762 1.00 20.11 272 SER D O 1
ATOM 11288 N N . LEU D 1 297 ? 36.283 42.943 40.705 1.00 17.82 273 LEU D N 1
ATOM 11289 C CA . LEU D 1 297 ? 37.380 42.000 41.017 1.00 18.04 273 LEU D CA 1
ATOM 11290 C C . LEU D 1 297 ? 38.706 42.770 41.150 1.00 19.40 273 LEU D C 1
ATOM 11291 O O . LEU D 1 297 ? 39.694 42.249 41.667 1.00 19.12 273 LEU D O 1
ATOM 11296 N N . ASP D 1 298 ? 38.704 44.030 40.728 1.00 17.01 274 ASP D N 1
ATOM 11297 C CA . ASP D 1 298 ? 39.910 44.849 40.743 1.00 19.29 274 ASP D CA 1
ATOM 11298 C C . ASP D 1 298 ? 41.074 44.084 40.068 1.00 20.96 274 ASP D C 1
ATOM 11299 O O . ASP D 1 298 ? 42.226 44.069 40.579 1.00 19.29 274 ASP D O 1
ATOM 11304 N N . CYS D 1 299 ? 40.795 43.486 38.897 1.00 17.67 275 CYS D N 1
ATOM 11305 C CA . CYS D 1 299 ? 41.803 42.693 38.190 1.00 17.86 275 CYS D CA 1
ATOM 11306 C C . CYS D 1 299 ? 42.725 43.562 37.333 1.00 18.77 275 CYS D C 1
ATOM 11307 O O . CYS D 1 299 ? 42.580 44.806 37.263 1.00 19.46 275 CYS D O 1
ATOM 11310 N N . GLN D 1 300 ? 43.753 42.940 36.744 1.00 18.34 276 GLN D N 1
ATOM 11311 C CA . GLN D 1 300 ? 44.572 43.678 35.821 1.00 16.48 276 GLN D CA 1
ATOM 11312 C C . GLN D 1 300 ? 44.128 43.399 34.369 1.00 15.65 276 GLN D C 1
ATOM 11313 O O . GLN D 1 300 ? 44.317 44.260 33.496 1.00 14.70 276 GLN D O 1
ATOM 11319 N N . VAL D 1 301 ? 43.630 42.180 34.123 1.00 14.86 277 VAL D N 1
ATOM 11320 C CA . VAL D 1 301 ? 43.276 41.766 32.751 1.00 15.51 277 VAL D CA 1
ATOM 11321 C C . VAL D 1 301 ? 41.940 41.030 32.880 1.00 15.76 277 VAL D C 1
ATOM 11322 O O . VAL D 1 301 ? 41.778 40.163 33.728 1.00 16.64 277 VAL D O 1
ATOM 11326 N N . VAL D 1 302 ? 40.988 41.413 32.033 1.00 15.90 278 VAL D N 1
ATOM 11327 C CA . VAL D 1 302 ? 39.684 40.746 31.978 1.00 13.70 278 VAL D CA 1
ATOM 11328 C C . VAL D 1 302 ? 39.591 39.991 30.655 1.00 13.96 278 VAL D C 1
ATOM 11329 O O . VAL D 1 302 ? 39.851 40.543 29.591 1.00 14.39 278 VAL D O 1
ATOM 11333 N N . VAL D 1 303 ? 39.190 38.732 30.724 1.00 14.53 279 VAL D N 1
ATOM 11334 C CA . VAL D 1 303 ? 39.186 37.891 29.577 1.00 14.05 279 VAL D CA 1
ATOM 11335 C C . VAL D 1 303 ? 37.787 37.269 29.423 1.00 15.72 279 VAL D C 1
ATOM 11336 O O . VAL D 1 303 ? 37.413 36.361 30.173 1.00 16.45 279 VAL D O 1
ATOM 11340 N N . PRO D 1 304 ? 36.964 37.783 28.481 1.00 16.39 280 PRO D N 1
ATOM 11341 C CA . PRO D 1 304 ? 35.694 37.058 28.321 1.00 14.26 280 PRO D CA 1
ATOM 11342 C C . PRO D 1 304 ? 35.911 35.618 27.787 1.00 15.23 280 PRO D C 1
ATOM 11343 O O . PRO D 1 304 ? 36.821 35.412 26.990 1.00 17.57 280 PRO D O 1
ATOM 11347 N N . PHE D 1 305 ? 35.116 34.647 28.242 1.00 15.96 281 PHE D N 1
ATOM 11348 C CA . PHE D 1 305 ? 35.095 33.314 27.651 1.00 16.67 281 PHE D CA 1
ATOM 11349 C C . PHE D 1 305 ? 33.663 32.800 27.594 1.00 16.90 281 PHE D C 1
ATOM 11350 O O . PHE D 1 305 ? 32.754 33.560 27.886 1.00 18.26 281 PHE D O 1
ATOM 11358 N N . HIS D 1 306 ? 33.453 31.562 27.125 1.00 15.82 282 HIS D N 1
ATOM 11359 C CA . HIS D 1 306 ? 32.079 30.981 26.984 1.00 16.61 282 HIS D CA 1
ATOM 11360 C C . HIS D 1 306 ? 31.338 31.580 25.783 1.00 18.43 282 HIS D C 1
ATOM 11361 O O . HIS D 1 306 ? 30.268 31.068 25.374 1.00 21.00 282 HIS D O 1
ATOM 11368 N N . HIS D 1 307 ? 31.883 32.638 25.204 1.00 16.10 283 HIS D N 1
ATOM 11369 C CA . HIS D 1 307 ? 31.202 33.344 24.107 1.00 19.92 283 HIS D CA 1
ATOM 11370 C C . HIS D 1 307 ? 31.432 32.696 22.742 1.00 19.89 283 HIS D C 1
ATOM 11371 O O . HIS D 1 307 ? 30.944 33.174 21.724 1.00 21.02 283 HIS D O 1
ATOM 11378 N N . ASP D 1 308 ? 32.204 31.622 22.731 1.00 17.35 284 ASP D N 1
ATOM 11379 C CA . ASP D 1 308 ? 32.513 30.886 21.512 1.00 19.44 284 ASP D CA 1
ATOM 11380 C C . ASP D 1 308 ? 31.562 29.727 21.200 1.00 19.77 284 ASP D C 1
ATOM 11381 O O . ASP D 1 308 ? 31.456 29.282 20.055 1.00 21.55 284 ASP D O 1
ATOM 11386 N N . ILE D 1 309 ? 30.887 29.253 22.234 1.00 20.84 285 ILE D N 1
ATOM 11387 C CA . ILE D 1 309 ? 30.316 27.905 22.201 1.00 21.43 285 ILE D CA 1
ATOM 11388 C C . ILE D 1 309 ? 28.946 27.668 21.605 1.00 21.79 285 ILE D C 1
ATOM 11389 O O . ILE D 1 309 ? 28.760 26.645 20.948 1.00 20.02 285 ILE D O 1
ATOM 11394 N N . TRP D 1 310 ? 27.994 28.573 21.818 1.00 20.41 286 TRP D N 1
ATOM 11395 C CA . TRP D 1 310 ? 26.619 28.299 21.339 1.00 20.95 286 TRP D CA 1
ATOM 11396 C C . TRP D 1 310 ? 26.128 29.219 20.266 1.00 20.25 286 TRP D C 1
ATOM 11397 O O . TRP D 1 310 ? 26.183 30.441 20.419 1.00 19.59 286 TRP D O 1
ATOM 11408 N N . ALA D 1 311 ? 25.590 28.631 19.199 1.00 18.61 287 ALA D N 1
ATOM 11409 C CA . ALA D 1 311 ? 25.072 29.405 18.074 1.00 19.37 287 ALA D CA 1
ATOM 11410 C C . ALA D 1 311 ? 24.014 30.404 18.513 1.00 18.76 287 ALA D C 1
ATOM 11411 O O . ALA D 1 311 ? 23.999 31.545 18.051 1.00 18.66 287 ALA D O 1
ATOM 11413 N N . ASN D 1 312 ? 23.141 29.980 19.430 1.00 18.15 288 ASN D N 1
ATOM 11414 C CA . ASN D 1 312 ? 22.018 30.868 19.814 1.00 18.05 288 ASN D CA 1
ATOM 11415 C C . ASN D 1 312 ? 22.421 32.021 20.763 1.00 18.42 288 ASN D C 1
ATOM 11416 O O . ASN D 1 312 ? 21.608 32.899 21.074 1.00 20.62 288 ASN D O 1
ATOM 11421 N N . PHE D 1 313 ? 23.696 32.028 21.165 1.00 17.48 289 PHE D N 1
ATOM 11422 C CA . PHE D 1 313 ? 24.266 33.107 22.000 1.00 17.44 289 PHE D CA 1
ATOM 11423 C C . PHE D 1 313 ? 25.331 33.892 21.228 1.00 17.50 289 PHE D C 1
ATOM 11424 O O . PHE D 1 313 ? 26.141 34.614 21.834 1.00 17.81 289 PHE D O 1
ATOM 11432 N N . GLN D 1 314 ? 25.343 33.743 19.891 1.00 16.47 290 GLN D N 1
ATOM 11433 C CA . GLN D 1 314 ? 26.289 34.448 19.030 1.00 16.07 290 GLN D CA 1
ATOM 11434 C C . GLN D 1 314 ? 26.334 35.929 19.434 1.00 16.06 290 GLN D C 1
ATOM 11435 O O . GLN D 1 314 ? 25.333 36.601 19.559 1.00 12.61 290 GLN D O 1
ATOM 11441 N N . ASN D 1 315 ? 27.548 36.465 19.575 1.00 14.50 291 ASN D N 1
ATOM 11442 C CA . ASN D 1 315 ? 27.706 37.764 20.216 1.00 15.83 291 ASN D CA 1
ATOM 11443 C C . ASN D 1 315 ? 28.805 38.590 19.552 1.00 16.29 291 ASN D C 1
ATOM 11444 O O . ASN D 1 315 ? 29.426 38.162 18.567 1.00 15.45 291 ASN D O 1
ATOM 11449 N N . ASP D 1 316 ? 29.058 39.756 20.138 1.00 14.92 292 ASP D N 1
ATOM 11450 C CA . ASP D 1 316 ? 30.049 40.681 19.627 1.00 15.12 292 ASP D CA 1
ATOM 11451 C C . ASP D 1 316 ? 30.948 41.174 20.793 1.00 16.04 292 ASP D C 1
ATOM 11452 O O . ASP D 1 316 ? 30.641 42.118 21.471 1.00 15.64 292 ASP D O 1
ATOM 11457 N N . PRO D 1 317 ? 32.107 40.534 20.989 1.00 15.03 293 PRO D N 1
ATOM 11458 C CA . PRO D 1 317 ? 32.974 40.961 22.094 1.00 16.60 293 PRO D CA 1
ATOM 11459 C C . PRO D 1 317 ? 33.493 42.391 21.914 1.00 14.96 293 PRO D C 1
ATOM 11460 O O . PRO D 1 317 ? 33.965 42.987 22.898 1.00 15.41 293 PRO D O 1
ATOM 11464 N N A ARG D 1 318 ? 33.449 42.921 20.695 0.60 14.14 294 ARG D N 1
ATOM 11465 N N B ARG D 1 318 ? 33.454 42.925 20.693 0.40 14.99 294 ARG D N 1
ATOM 11466 C CA A ARG D 1 318 ? 33.898 44.314 20.454 0.60 13.53 294 ARG D CA 1
ATOM 11467 C CA B ARG D 1 318 ? 33.868 44.330 20.462 0.40 15.05 294 ARG D CA 1
ATOM 11468 C C A ARG D 1 318 ? 33.100 45.309 21.296 0.60 14.14 294 ARG D C 1
ATOM 11469 C C B ARG D 1 318 ? 33.104 45.301 21.335 0.40 14.83 294 ARG D C 1
ATOM 11470 O O A ARG D 1 318 ? 33.580 46.414 21.570 0.60 13.38 294 ARG D O 1
ATOM 11471 O O B ARG D 1 318 ? 33.610 46.383 21.655 0.40 14.25 294 ARG D O 1
ATOM 11486 N N . GLU D 1 319 ? 31.883 44.913 21.730 1.00 13.98 295 GLU D N 1
ATOM 11487 C CA . GLU D 1 319 ? 31.083 45.744 22.639 1.00 14.14 295 GLU D CA 1
ATOM 11488 C C . GLU D 1 319 ? 31.904 46.021 23.886 1.00 14.12 295 GLU D C 1
ATOM 11489 O O . GLU D 1 319 ? 31.912 47.122 24.415 1.00 13.21 295 GLU D O 1
ATOM 11495 N N . ILE D 1 320 ? 32.563 44.982 24.390 1.00 13.55 296 ILE D N 1
ATOM 11496 C CA . ILE D 1 320 ? 33.376 45.183 25.594 1.00 12.74 296 ILE D CA 1
ATOM 11497 C C . ILE D 1 320 ? 34.501 46.218 25.375 1.00 13.35 296 ILE D C 1
ATOM 11498 O O . ILE D 1 320 ? 34.724 47.070 26.216 1.00 13.98 296 ILE D O 1
ATOM 11503 N N . GLU D 1 321 ? 35.203 46.107 24.246 1.00 14.55 297 GLU D N 1
ATOM 11504 C CA . GLU D 1 321 ? 36.322 46.971 23.896 1.00 14.91 297 GLU D CA 1
ATOM 11505 C C . GLU D 1 321 ? 35.859 48.406 23.700 1.00 14.94 297 GLU D C 1
ATOM 11506 O O . GLU D 1 321 ? 36.511 49.358 24.157 1.00 13.49 297 GLU D O 1
ATOM 11512 N N . VAL D 1 322 ? 34.742 48.579 22.997 1.00 12.36 298 VAL D N 1
ATOM 11513 C CA . VAL D 1 322 ? 34.244 49.930 22.745 1.00 13.07 298 VAL D CA 1
ATOM 11514 C C . VAL D 1 322 ? 33.845 50.633 24.059 1.00 11.24 298 VAL D C 1
ATOM 11515 O O . VAL D 1 322 ? 34.232 51.805 24.327 1.00 12.83 298 VAL D O 1
ATOM 11519 N N . LEU D 1 323 ? 33.052 49.947 24.878 1.00 11.45 299 LEU D N 1
ATOM 11520 C CA . LEU D 1 323 ? 32.643 50.474 26.204 1.00 11.02 299 LEU D CA 1
ATOM 11521 C C . LEU D 1 323 ? 33.853 50.802 27.078 1.00 13.26 299 LEU D C 1
ATOM 11522 O O . LEU D 1 323 ? 33.887 51.881 27.733 1.00 12.01 299 LEU D O 1
ATOM 11527 N N . TRP D 1 324 ? 34.795 49.861 27.107 1.00 12.01 300 TRP D N 1
ATOM 11528 C CA . TRP D 1 324 ? 36.054 50.071 27.877 1.00 13.30 300 TRP D CA 1
ATOM 11529 C C . TRP D 1 324 ? 36.750 51.382 27.426 1.00 11.75 300 TRP D C 1
ATOM 11530 O O . TRP D 1 324 ? 37.108 52.252 28.262 1.00 15.20 300 TRP D O 1
ATOM 11541 N N . ASN D 1 325 ? 36.945 51.583 26.119 1.00 10.75 301 ASN D N 1
ATOM 11542 C CA . ASN D 1 325 ? 37.543 52.819 25.675 1.00 12.86 301 ASN D CA 1
ATOM 11543 C C . ASN D 1 325 ? 36.748 54.072 26.025 1.00 13.45 301 ASN D C 1
ATOM 11544 O O . ASN D 1 325 ? 37.320 55.123 26.299 1.00 14.39 301 ASN D O 1
ATOM 11549 N N . MET D 1 326 ? 35.417 53.977 26.032 1.00 11.58 302 MET D N 1
ATOM 11550 C CA . MET D 1 326 ? 34.588 55.138 26.336 1.00 12.70 302 MET D CA 1
ATOM 11551 C C . MET D 1 326 ? 34.586 55.536 27.810 1.00 12.63 302 MET D C 1
ATOM 11552 O O . MET D 1 326 ? 34.333 56.702 28.142 1.00 15.61 302 MET D O 1
ATOM 11557 N N . LYS D 1 327 ? 34.846 54.563 28.669 1.00 13.85 303 LYS D N 1
ATOM 11558 C CA . LYS D 1 327 ? 34.679 54.715 30.103 1.00 13.62 303 LYS D CA 1
ATOM 11559 C C . LYS D 1 327 ? 35.938 54.725 30.961 1.00 14.52 303 LYS D C 1
ATOM 11560 O O . LYS D 1 327 ? 35.858 55.160 32.132 1.00 15.42 303 LYS D O 1
ATOM 11566 N N . LYS D 1 328 ? 37.053 54.250 30.404 1.00 15.23 304 LYS D N 1
ATOM 11567 C CA . LYS D 1 328 ? 38.264 53.943 31.213 1.00 15.46 304 LYS D CA 1
ATOM 11568 C C . LYS D 1 328 ? 38.850 55.201 31.842 1.00 15.67 304 LYS D C 1
ATOM 11569 O O . LYS D 1 328 ? 39.243 55.162 32.989 1.00 17.86 304 LYS D O 1
ATOM 11575 N N . ASP D 1 329 ? 38.847 56.321 31.140 1.00 14.64 305 ASP D N 1
ATOM 11576 C CA . ASP D 1 329 ? 39.332 57.565 31.790 1.00 15.66 305 ASP D CA 1
ATOM 11577 C C . ASP D 1 329 ? 38.417 58.064 32.922 1.00 16.24 305 ASP D C 1
ATOM 11578 O O . ASP D 1 329 ? 38.854 58.316 34.066 1.00 15.60 305 ASP D O 1
ATOM 11583 N N . ARG D 1 330 ? 37.130 58.181 32.604 1.00 14.71 306 ARG D N 1
ATOM 11584 C CA . ARG D 1 330 ? 36.176 58.758 33.529 1.00 14.88 306 ARG D CA 1
ATOM 11585 C C . ARG D 1 330 ? 36.091 57.957 34.821 1.00 13.96 306 ARG D C 1
ATOM 11586 O O . ARG D 1 330 ? 36.016 58.563 35.888 1.00 15.15 306 ARG D O 1
ATOM 11594 N N . LEU D 1 331 ? 36.124 56.619 34.712 1.00 14.11 307 LEU D N 1
ATOM 11595 C CA . LEU D 1 331 ? 36.021 55.707 35.860 1.00 13.67 307 LEU D CA 1
ATOM 11596 C C . LEU D 1 331 ? 37.371 55.228 36.362 1.00 13.64 307 LEU D C 1
ATOM 11597 O O . LEU D 1 331 ? 37.431 54.422 37.310 1.00 15.92 307 LEU D O 1
ATOM 11602 N N A GLN D 1 332 ? 38.426 55.724 35.753 0.60 13.59 308 GLN D N 1
ATOM 11603 N N B GLN D 1 332 ? 38.427 55.694 35.709 0.40 14.16 308 GLN D N 1
ATOM 11604 C CA A GLN D 1 332 ? 39.777 55.323 36.140 0.60 15.78 308 GLN D CA 1
ATOM 11605 C CA B GLN D 1 332 ? 39.819 55.374 36.064 0.40 15.68 308 GLN D CA 1
ATOM 11606 C C A GLN D 1 332 ? 39.896 53.817 36.261 0.60 16.77 308 GLN D C 1
ATOM 11607 C C B GLN D 1 332 ? 40.091 53.865 36.131 0.40 16.37 308 GLN D C 1
ATOM 11608 O O A GLN D 1 332 ? 40.296 53.289 37.328 0.60 15.08 308 GLN D O 1
ATOM 11609 O O B GLN D 1 332 ? 40.823 53.388 37.016 0.40 15.24 308 GLN D O 1
ATOM 11620 N N . TYR D 1 333 ? 39.532 53.115 35.166 1.00 15.11 309 TYR D N 1
ATOM 11621 C CA . TYR D 1 333 ? 39.648 51.683 35.125 1.00 16.28 309 TYR D CA 1
ATOM 11622 C C . TYR D 1 333 ? 41.148 51.311 35.149 1.00 17.75 309 TYR D C 1
ATOM 11623 O O . TYR D 1 333 ? 41.936 51.921 34.454 1.00 19.51 309 TYR D O 1
ATOM 11632 N N . GLN D 1 334 ? 41.497 50.306 35.933 1.00 18.40 310 GLN D N 1
ATOM 11633 C CA . GLN D 1 334 ? 42.892 49.904 36.095 1.00 22.89 310 GLN D CA 1
ATOM 11634 C C . GLN D 1 334 ? 43.199 48.570 35.418 1.00 24.09 310 GLN D C 1
ATOM 11635 O O . GLN D 1 334 ? 44.260 47.990 35.620 1.00 25.45 310 GLN D O 1
ATOM 11641 N N . PHE D 1 335 ? 42.267 48.077 34.621 1.00 19.68 311 PHE D N 1
ATOM 11642 C CA . PHE D 1 335 ? 42.419 46.811 33.942 1.00 17.52 311 PHE D CA 1
ATOM 11643 C C . PHE D 1 335 ? 42.254 47.051 32.447 1.00 16.88 311 PHE D C 1
ATOM 11644 O O . PHE D 1 335 ? 41.809 48.143 32.003 1.00 16.35 311 PHE D O 1
ATOM 11652 N N . ALA D 1 336 ? 42.641 46.046 31.666 1.00 16.39 312 ALA D N 1
ATOM 11653 C CA . ALA D 1 336 ? 42.381 46.093 30.229 1.00 14.16 312 ALA D CA 1
ATOM 11654 C C . ALA D 1 336 ? 41.765 44.751 29.775 1.00 14.49 312 ALA D C 1
ATOM 11655 O O . ALA D 1 336 ? 42.032 43.691 30.354 1.00 14.33 312 ALA D O 1
ATOM 11657 N N . PRO D 1 337 ? 40.874 44.775 28.751 1.00 14.38 313 PRO D N 1
ATOM 11658 C CA . PRO D 1 337 ? 40.359 43.509 28.219 1.00 13.13 313 PRO D CA 1
ATOM 11659 C C . PRO D 1 337 ? 41.337 42.786 27.262 1.00 12.84 313 PRO D C 1
ATOM 11660 O O . PRO D 1 337 ? 42.208 43.424 26.584 1.00 13.68 313 PRO D O 1
ATOM 11664 N N . PHE D 1 338 ? 41.187 41.456 27.183 1.00 14.34 314 PHE D N 1
ATOM 11665 C CA . PHE D 1 338 ? 41.970 40.640 26.284 1.00 14.65 314 PHE D CA 1
ATOM 11666 C C . PHE D 1 338 ? 41.020 39.699 25.552 1.00 14.07 314 PHE D C 1
ATOM 11667 O O . PHE D 1 338 ? 40.217 39.031 26.195 1.00 13.71 314 PHE D O 1
ATOM 11675 N N . PHE D 1 339 ? 41.117 39.688 24.211 1.00 14.27 315 PHE D N 1
ATOM 11676 C CA . PHE D 1 339 ? 40.206 38.932 23.348 1.00 14.89 315 PHE D CA 1
ATOM 11677 C C . PHE D 1 339 ? 40.937 37.752 22.782 1.00 12.23 315 PHE D C 1
ATOM 11678 O O . PHE D 1 339 ? 41.790 37.887 21.931 1.00 13.42 315 PHE D O 1
ATOM 11686 N N . TRP D 1 340 ? 40.542 36.590 23.273 1.00 15.03 316 TRP D N 1
ATOM 11687 C CA . TRP D 1 340 ? 41.242 35.359 22.986 1.00 16.32 316 TRP D CA 1
ATOM 11688 C C . TRP D 1 340 ? 40.631 34.616 21.798 1.00 17.13 316 TRP D C 1
ATOM 11689 O O . TRP D 1 340 ? 39.683 35.112 21.169 1.00 15.78 316 TRP D O 1
ATOM 11700 N N . GLN D 1 341 ? 41.168 33.427 21.497 1.00 14.84 317 GLN D N 1
ATOM 11701 C CA . GLN D 1 341 ? 40.605 32.552 20.476 1.00 15.27 317 GLN D CA 1
ATOM 11702 C C . GLN D 1 341 ? 40.711 31.124 21.020 1.00 16.01 317 GLN D C 1
ATOM 11703 O O . GLN D 1 341 ? 41.666 30.802 21.709 1.00 16.73 317 GLN D O 1
ATOM 11709 N N . VAL D 1 342 ? 39.739 30.278 20.685 1.00 15.68 318 VAL D N 1
ATOM 11710 C CA . VAL D 1 342 ? 39.703 28.883 21.154 1.00 17.08 318 VAL D CA 1
ATOM 11711 C C . VAL D 1 342 ? 40.941 28.138 20.663 1.00 17.09 318 VAL D C 1
ATOM 11712 O O . VAL D 1 342 ? 41.333 28.229 19.487 1.00 16.51 318 VAL D O 1
ATOM 11716 N N . GLY D 1 343 ? 41.561 27.432 21.588 1.00 19.12 319 GLY D N 1
ATOM 11717 C CA . GLY D 1 343 ? 42.798 26.718 21.293 1.00 18.97 319 GLY D CA 1
ATOM 11718 C C . GLY D 1 343 ? 44.004 27.593 21.586 1.00 20.01 319 GLY D C 1
ATOM 11719 O O . GLY D 1 343 ? 45.123 27.095 21.587 1.00 20.12 319 GLY D O 1
ATOM 11720 N N . GLY D 1 344 ? 43.776 28.890 21.850 1.00 20.30 320 GLY D N 1
ATOM 11721 C CA . GLY D 1 344 ? 44.849 29.892 22.058 1.00 18.58 320 GLY D CA 1
ATOM 11722 C C . GLY D 1 344 ? 45.546 29.869 23.409 1.00 20.76 320 GLY D C 1
ATOM 11723 O O . GLY D 1 344 ? 45.001 29.350 24.378 1.00 19.34 320 GLY D O 1
ATOM 11724 N N . LYS D 1 345 ? 46.765 30.416 23.456 1.00 19.44 321 LYS D N 1
ATOM 11725 C CA . LYS D 1 345 ? 47.567 30.471 24.661 1.00 18.84 321 LYS D CA 1
ATOM 11726 C C . LYS D 1 345 ? 47.586 31.891 25.252 1.00 19.23 321 LYS D C 1
ATOM 11727 O O . LYS D 1 345 ? 47.465 32.883 24.521 1.00 20.87 321 LYS D O 1
ATOM 11733 N N . TYR D 1 346 ? 47.782 31.989 26.563 1.00 17.77 322 TYR D N 1
ATOM 11734 C CA . TYR D 1 346 ? 47.957 33.274 27.184 1.00 19.36 322 TYR D CA 1
ATOM 11735 C C . TYR D 1 346 ? 48.991 33.038 28.289 1.00 20.74 322 TYR D C 1
ATOM 11736 O O . TYR D 1 346 ? 48.807 32.125 29.114 1.00 22.99 322 TYR D O 1
ATOM 11745 N N . THR D 1 347 ? 50.011 33.872 28.314 1.00 21.34 323 THR D N 1
ATOM 11746 C CA . THR D 1 347 ? 51.054 33.767 29.326 1.00 21.68 323 THR D CA 1
ATOM 11747 C C . THR D 1 347 ? 51.110 35.047 30.114 1.00 21.38 323 THR D C 1
ATOM 11748 O O . THR D 1 347 ? 51.283 36.138 29.570 1.00 21.16 323 THR D O 1
ATOM 11752 N N . TYR D 1 348 ? 50.960 34.915 31.426 1.00 22.26 324 TYR D N 1
ATOM 11753 C CA . TYR D 1 348 ? 50.963 36.068 32.309 1.00 21.72 324 TYR D CA 1
ATOM 11754 C C . TYR D 1 348 ? 52.197 36.061 33.242 1.00 24.47 324 TYR D C 1
ATOM 11755 O O . TYR D 1 348 ? 52.551 35.002 33.766 1.00 24.45 324 TYR D O 1
ATOM 11764 N N . PRO D 1 349 ? 52.821 37.233 33.461 1.00 24.15 325 PRO D N 1
ATOM 11765 C CA . PRO D 1 349 ? 52.481 38.554 32.944 1.00 23.59 325 PRO D CA 1
ATOM 11766 C C . PRO D 1 349 ? 53.044 38.903 31.574 1.00 22.34 325 PRO D C 1
ATOM 11767 O O . PRO D 1 349 ? 52.876 40.050 31.148 1.00 23.18 325 PRO D O 1
ATOM 11771 N N . THR D 1 350 ? 53.653 37.954 30.875 1.00 23.44 326 THR D N 1
ATOM 11772 C CA . THR D 1 350 ? 54.347 38.235 29.595 1.00 23.71 326 THR D CA 1
ATOM 11773 C C . THR D 1 350 ? 53.464 38.922 28.540 1.00 25.43 326 THR D C 1
ATOM 11774 O O . THR D 1 350 ? 53.929 39.843 27.834 1.00 22.98 326 THR D O 1
ATOM 11778 N N . ASP D 1 351 ? 52.204 38.471 28.458 1.00 23.20 327 ASP D N 1
ATOM 11779 C CA . ASP D 1 351 ? 51.256 38.970 27.440 1.00 23.43 327 ASP D CA 1
ATOM 11780 C C . ASP D 1 351 ? 50.391 40.142 27.887 1.00 24.47 327 ASP D C 1
ATOM 11781 O O . ASP D 1 351 ? 49.459 40.534 27.178 1.00 24.54 327 ASP D O 1
ATOM 11786 N N . LYS D 1 352 ? 50.667 40.705 29.064 1.00 24.05 328 LYS D N 1
ATOM 11787 C CA . LYS D 1 352 ? 49.939 41.861 29.535 1.00 27.00 328 LYS D CA 1
ATOM 11788 C C . LYS D 1 352 ? 50.182 42.978 28.498 1.00 27.96 328 LYS D C 1
ATOM 11789 O O . LYS D 1 352 ? 51.263 43.107 27.955 1.00 30.75 328 LYS D O 1
ATOM 11795 N N . GLY D 1 353 ? 49.205 43.806 28.184 1.00 27.34 329 GLY D N 1
ATOM 11796 C CA . GLY D 1 353 ? 49.545 44.772 27.137 1.00 26.68 329 GLY D CA 1
ATOM 11797 C C . GLY D 1 353 ? 49.034 44.330 25.768 1.00 24.63 329 GLY D C 1
ATOM 11798 O O . GLY D 1 353 ? 48.813 45.180 24.896 1.00 27.70 329 GLY D O 1
ATOM 11799 N N A ARG D 1 354 ? 48.891 43.023 25.558 0.70 23.38 330 ARG D N 1
ATOM 11800 N N B ARG D 1 354 ? 48.872 43.022 25.567 0.30 23.74 330 ARG D N 1
ATOM 11801 C CA A ARG D 1 354 ? 48.308 42.524 24.306 0.70 20.69 330 ARG D CA 1
ATOM 11802 C CA B ARG D 1 354 ? 48.278 42.517 24.324 0.30 21.69 330 ARG D CA 1
ATOM 11803 C C A ARG D 1 354 ? 46.786 42.518 24.483 0.70 17.92 330 ARG D C 1
ATOM 11804 C C B ARG D 1 354 ? 46.773 42.544 24.502 0.30 19.59 330 ARG D C 1
ATOM 11805 O O A ARG D 1 354 ? 46.289 42.060 25.491 0.70 17.35 330 ARG D O 1
ATOM 11806 O O B ARG D 1 354 ? 46.261 42.158 25.550 0.30 19.53 330 ARG D O 1
ATOM 11821 N N . MET D 1 355 ? 46.072 43.000 23.474 1.00 18.42 331 MET D N 1
ATOM 11822 C CA . MET D 1 355 ? 44.609 43.071 23.536 1.00 16.23 331 MET D CA 1
ATOM 11823 C C . MET D 1 355 ? 43.929 42.027 22.649 1.00 15.82 331 MET D C 1
ATOM 11824 O O . MET D 1 355 ? 42.906 41.491 23.012 1.00 17.51 331 MET D O 1
ATOM 11829 N N . HIS D 1 356 ? 44.496 41.764 21.473 1.00 15.63 332 HIS D N 1
ATOM 11830 C CA . HIS D 1 356 ? 43.854 40.833 20.512 1.00 16.18 332 HIS D CA 1
ATOM 11831 C C . HIS D 1 356 ? 44.749 39.672 20.171 1.00 17.25 332 HIS D C 1
ATOM 11832 O O . HIS D 1 356 ? 45.765 39.831 19.536 1.00 18.79 332 HIS D O 1
ATOM 11839 N N . TYR D 1 357 ? 44.334 38.499 20.592 1.00 18.07 333 TYR D N 1
ATOM 11840 C CA . TYR D 1 357 ? 45.089 37.307 20.305 1.00 18.20 333 TYR D CA 1
ATOM 11841 C C . TYR D 1 357 ? 45.029 36.982 18.809 1.00 19.29 333 TYR D C 1
ATOM 11842 O O . TYR D 1 357 ? 43.984 37.156 18.156 1.00 17.61 333 TYR D O 1
ATOM 11851 N N . GLN D 1 358 ? 46.150 36.513 18.272 1.00 16.38 334 GLN D N 1
ATOM 11852 C CA . GLN D 1 358 ? 46.199 36.024 16.917 1.00 18.35 334 GLN D CA 1
ATOM 11853 C C . GLN D 1 358 ? 46.931 34.656 16.962 1.00 19.15 334 GLN D C 1
ATOM 11854 O O . GLN D 1 358 ? 48.044 34.570 17.535 1.00 19.09 334 GLN D O 1
ATOM 11860 N N . HIS D 1 359 ? 46.349 33.632 16.351 1.00 17.76 335 HIS D N 1
ATOM 11861 C CA . HIS D 1 359 ? 47.024 32.309 16.274 1.00 19.85 335 HIS D CA 1
ATOM 11862 C C . HIS D 1 359 ? 48.337 32.497 15.505 1.00 22.01 335 HIS D C 1
ATOM 11863 O O . HIS D 1 359 ? 48.468 33.415 14.657 1.00 18.74 335 HIS D O 1
ATOM 11870 N N . PHE D 1 360 ? 49.328 31.647 15.798 1.00 22.39 336 PHE D N 1
ATOM 11871 C CA . PHE D 1 360 ? 50.580 31.686 15.052 1.00 23.52 336 PHE D CA 1
ATOM 11872 C C . PHE D 1 360 ? 50.289 31.658 13.548 1.00 23.32 336 PHE D C 1
ATOM 11873 O O . PHE D 1 360 ? 49.508 30.821 13.037 1.00 24.34 336 PHE D O 1
ATOM 11881 N N . ARG D 1 361 ? 50.927 32.584 12.837 1.00 22.78 337 ARG D N 1
ATOM 11882 C CA . ARG D 1 361 ? 50.652 32.782 11.409 1.00 24.38 337 ARG D CA 1
ATOM 11883 C C . ARG D 1 361 ? 51.463 31.850 10.515 1.00 25.42 337 ARG D C 1
ATOM 11884 O O . ARG D 1 361 ? 51.129 31.654 9.349 1.00 24.83 337 ARG D O 1
ATOM 11892 N N . GLY D 1 362 ? 52.504 31.264 11.109 1.00 26.53 338 GLY D N 1
ATOM 11893 C CA . GLY D 1 362 ? 53.420 30.366 10.416 1.00 27.94 338 GLY D CA 1
ATOM 11894 C C . GLY D 1 362 ? 54.406 31.103 9.534 1.00 28.04 338 GLY D C 1
ATOM 11895 O O . GLY D 1 362 ? 54.582 32.319 9.639 1.00 28.43 338 GLY D O 1
ATOM 11896 N N . PHE D 1 363 ? 55.090 30.338 8.689 1.00 28.96 339 PHE D N 1
ATOM 11897 C CA . PHE D 1 363 ? 55.999 30.879 7.671 1.00 30.10 339 PHE D CA 1
ATOM 11898 C C . PHE D 1 363 ? 57.101 31.787 8.247 1.00 29.63 339 PHE D C 1
ATOM 11899 O O . PHE D 1 363 ? 57.507 32.751 7.606 1.00 29.60 339 PHE D O 1
ATOM 11907 N N A GLN D 1 364 ? 57.558 31.460 9.453 0.50 29.69 340 GLN D N 1
ATOM 11908 N N B GLN D 1 364 ? 57.571 31.479 9.455 0.50 29.52 340 GLN D N 1
ATOM 11909 C CA A GLN D 1 364 ? 58.622 32.198 10.105 0.50 31.30 340 GLN D CA 1
ATOM 11910 C CA B GLN D 1 364 ? 58.637 32.266 10.070 0.50 30.80 340 GLN D CA 1
ATOM 11911 C C A GLN D 1 364 ? 59.893 32.158 9.236 0.50 31.50 340 GLN D C 1
ATOM 11912 C C B GLN D 1 364 ? 59.952 32.124 9.290 0.50 31.34 340 GLN D C 1
ATOM 11913 O O A GLN D 1 364 ? 60.685 33.103 9.229 0.50 32.23 340 GLN D O 1
ATOM 11914 O O B GLN D 1 364 ? 60.852 32.958 9.423 0.50 32.21 340 GLN D O 1
ATOM 11925 N N . ASP D 1 365 ? 60.042 31.081 8.463 1.00 31.02 341 ASP D N 1
ATOM 11926 C CA . ASP D 1 365 ? 61.245 30.860 7.611 1.00 31.63 341 ASP D CA 1
ATOM 11927 C C . ASP D 1 365 ? 61.012 31.317 6.176 1.00 30.39 341 ASP D C 1
ATOM 11928 O O . ASP D 1 365 ? 61.633 30.796 5.232 1.00 29.74 341 ASP D O 1
ATOM 11933 N N . ILE D 1 366 ? 60.065 32.259 5.997 1.00 30.77 342 ILE D N 1
ATOM 11934 C CA . ILE D 1 366 ? 59.713 32.759 4.667 1.00 29.54 342 ILE D CA 1
ATOM 11935 C C . ILE D 1 366 ? 60.992 33.149 3.928 1.00 30.80 342 ILE D C 1
ATOM 11936 O O . ILE D 1 366 ? 61.879 33.789 4.508 1.00 30.77 342 ILE D O 1
ATOM 11941 N N . PHE D 1 367 ? 61.079 32.734 2.666 1.00 30.72 343 PHE D N 1
ATOM 11942 C CA . PHE D 1 367 ? 62.253 32.951 1.810 1.00 32.61 343 PHE D CA 1
ATOM 11943 C C . PHE D 1 367 ? 63.593 32.452 2.398 1.00 34.15 343 PHE D C 1
ATOM 11944 O O . PHE D 1 367 ? 64.660 33.026 2.119 1.00 33.07 343 PHE D O 1
ATOM 11952 N N . LYS D 1 368 ? 63.527 31.393 3.216 1.00 35.39 344 LYS D N 1
ATOM 11953 C CA . LYS D 1 368 ? 64.748 30.746 3.713 1.00 36.11 344 LYS D CA 1
ATOM 11954 C C . LYS D 1 368 ? 65.554 30.407 2.448 1.00 36.26 344 LYS D C 1
ATOM 11955 O O . LYS D 1 368 ? 66.776 30.640 2.376 1.00 35.37 344 LYS D O 1
ATOM 11961 N N . ASN D 1 369 ? 64.821 29.902 1.452 1.00 35.02 345 ASN D N 1
ATOM 11962 C CA . ASN D 1 369 ? 65.325 29.580 0.117 1.00 35.74 345 ASN D CA 1
ATOM 11963 C C . ASN D 1 369 ? 64.593 30.444 -0.899 1.00 36.72 345 ASN D C 1
ATOM 11964 O O . ASN D 1 369 ? 63.581 31.103 -0.559 1.00 36.12 345 ASN D O 1
ATOM 11969 N N . GLU D 1 370 ? 65.073 30.451 -2.142 1.00 36.42 346 GLU D N 1
ATOM 11970 C CA . GLU D 1 370 ? 64.410 31.241 -3.176 1.00 35.98 346 GLU D CA 1
ATOM 11971 C C . GLU D 1 370 ? 63.124 30.571 -3.647 1.00 35.85 346 GLU D C 1
ATOM 11972 O O . GLU D 1 370 ? 63.017 29.336 -3.650 1.00 35.67 346 GLU D O 1
ATOM 11978 N N . PRO D 1 371 ? 62.135 31.381 -4.057 1.00 34.64 347 PRO D N 1
ATOM 11979 C CA . PRO D 1 371 ? 60.899 30.752 -4.554 1.00 35.26 347 PRO D CA 1
ATOM 11980 C C . PRO D 1 371 ? 61.140 30.039 -5.902 1.00 35.29 347 PRO D C 1
ATOM 11981 O O . PRO D 1 371 ? 62.156 30.298 -6.561 1.00 35.39 347 PRO D O 1
ATOM 11985 N N . GLU D 1 372 ? 60.227 29.146 -6.289 1.00 35.64 348 GLU D N 1
ATOM 11986 C CA . GLU D 1 372 ? 60.302 28.448 -7.581 1.00 35.70 348 GLU D CA 1
ATOM 11987 C C . GLU D 1 372 ? 59.077 28.901 -8.403 1.00 35.60 348 GLU D C 1
ATOM 11988 O O . GLU D 1 372 ? 58.001 28.284 -8.360 1.00 34.07 348 GLU D O 1
ATOM 11994 N N . LEU D 1 373 ? 59.258 29.987 -9.153 1.00 35.34 349 LEU D N 1
ATOM 11995 C CA . LEU D 1 373 ? 58.158 30.627 -9.890 1.00 35.39 349 LEU D CA 1
ATOM 11996 C C . LEU D 1 373 ? 58.546 30.968 -11.340 1.00 35.31 349 LEU D C 1
ATOM 11997 O O . LEU D 1 373 ? 59.746 31.079 -11.637 1.00 35.34 349 LEU D O 1
ATOM 12002 N N . PRO D 1 374 ? 57.549 31.118 -12.253 1.00 34.83 350 PRO D N 1
ATOM 12003 C CA . PRO D 1 374 ? 57.889 31.408 -13.658 1.00 35.40 350 PRO D CA 1
ATOM 12004 C C . PRO D 1 374 ? 58.606 32.749 -13.861 1.00 35.39 350 PRO D C 1
ATOM 12005 O O . PRO D 1 374 ? 59.329 32.925 -14.858 1.00 36.41 350 PRO D O 1
ATOM 12009 N N . TYR D 1 375 ? 58.406 33.671 -12.917 1.00 34.13 351 TYR D N 1
ATOM 12010 C CA . TYR D 1 375 ? 59.060 34.980 -12.887 1.00 34.53 351 TYR D CA 1
ATOM 12011 C C . TYR D 1 375 ? 58.869 35.522 -11.462 1.00 35.29 351 TYR D C 1
ATOM 12012 O O . TYR D 1 375 ? 57.870 35.196 -10.792 1.00 34.43 351 TYR D O 1
ATOM 12021 N N . LYS D 1 376 ? 59.831 36.319 -10.999 1.00 33.94 352 LYS D N 1
ATOM 12022 C CA . LYS D 1 376 ? 59.853 36.744 -9.614 1.00 34.60 352 LYS D CA 1
ATOM 12023 C C . LYS D 1 376 ? 58.599 37.471 -9.139 1.00 33.44 352 LYS D C 1
ATOM 12024 O O . LYS D 1 376 ? 58.125 37.232 -8.013 1.00 34.22 352 LYS D O 1
ATOM 12030 N N . ALA D 1 377 ? 58.078 38.351 -9.990 1.00 32.29 353 ALA D N 1
ATOM 12031 C CA . ALA D 1 377 ? 56.889 39.135 -9.644 1.00 31.43 353 ALA D CA 1
ATOM 12032 C C . ALA D 1 377 ? 55.564 38.388 -9.903 1.00 32.05 353 ALA D C 1
ATOM 12033 O O . ALA D 1 377 ? 54.503 39.010 -9.943 1.00 32.30 353 ALA D O 1
ATOM 12035 N N . PHE D 1 378 ? 55.631 37.069 -10.087 1.00 30.51 354 PHE D N 1
ATOM 12036 C CA . PHE D 1 378 ? 54.414 36.270 -10.274 1.00 31.02 354 PHE D CA 1
ATOM 12037 C C . PHE D 1 378 ? 53.468 36.511 -9.079 1.00 31.02 354 PHE D C 1
ATOM 12038 O O . PHE D 1 378 ? 52.242 36.616 -9.242 1.00 29.76 354 PHE D O 1
ATOM 12046 N N . LEU D 1 379 ? 54.067 36.575 -7.886 1.00 32.69 355 LEU D N 1
ATOM 12047 C CA . LEU D 1 379 ? 53.361 36.906 -6.647 1.00 33.39 355 LEU D CA 1
ATOM 12048 C C . LEU D 1 379 ? 54.226 37.853 -5.781 1.00 34.52 355 LEU D C 1
ATOM 12049 O O . LEU D 1 379 ? 55.308 38.307 -6.220 1.00 33.84 355 LEU D O 1
ATOM 12055 N N . SER E 1 26 ? 32.662 2.662 36.111 1.00 50.48 2 SER E N 1
ATOM 12056 C CA . SER E 1 26 ? 32.006 1.799 35.080 1.00 51.48 2 SER E CA 1
ATOM 12057 C C . SER E 1 26 ? 31.408 2.556 33.901 1.00 51.04 2 SER E C 1
ATOM 12058 O O . SER E 1 26 ? 31.341 1.998 32.807 1.00 52.48 2 SER E O 1
ATOM 12061 N N . LYS E 1 27 ? 30.913 3.779 34.092 1.00 49.73 3 LYS E N 1
ATOM 12062 C CA . LYS E 1 27 ? 30.468 4.504 32.897 1.00 48.58 3 LYS E CA 1
ATOM 12063 C C . LYS E 1 27 ? 31.769 4.958 32.246 1.00 46.03 3 LYS E C 1
ATOM 12064 O O . LYS E 1 27 ? 31.896 4.926 31.034 1.00 46.68 3 LYS E O 1
ATOM 12070 N N . VAL E 1 28 ? 32.752 5.288 33.080 1.00 45.25 4 VAL E N 1
ATOM 12071 C CA . VAL E 1 28 ? 34.095 5.641 32.631 1.00 44.59 4 VAL E CA 1
ATOM 12072 C C . VAL E 1 28 ? 34.849 4.403 32.120 1.00 45.70 4 VAL E C 1
ATOM 12073 O O . VAL E 1 28 ? 35.868 4.531 31.446 1.00 45.37 4 VAL E O 1
ATOM 12077 N N . ASN E 1 29 ? 34.375 3.209 32.481 1.00 46.10 5 ASN E N 1
ATOM 12078 C CA . ASN E 1 29 ? 35.015 1.976 32.015 1.00 46.95 5 ASN E CA 1
ATOM 12079 C C . ASN E 1 29 ? 34.541 1.506 30.651 1.00 46.18 5 ASN E C 1
ATOM 12080 O O . ASN E 1 29 ? 35.258 0.758 29.992 1.00 46.84 5 ASN E O 1
ATOM 12085 N N . GLU E 1 30 ? 33.349 1.941 30.236 1.00 45.54 6 GLU E N 1
ATOM 12086 C CA . GLU E 1 30 ? 32.775 1.566 28.941 1.00 46.14 6 GLU E CA 1
ATOM 12087 C C . GLU E 1 30 ? 33.181 2.552 27.845 1.00 43.35 6 GLU E C 1
ATOM 12088 O O . GLU E 1 30 ? 32.795 2.393 26.677 1.00 43.42 6 GLU E O 1
ATOM 12094 N N . ILE E 1 31 ? 33.940 3.574 28.222 1.00 39.02 7 ILE E N 1
ATOM 12095 C CA . ILE E 1 31 ? 34.285 4.647 27.280 1.00 35.86 7 ILE E CA 1
ATOM 12096 C C . ILE E 1 31 ? 35.694 4.545 26.681 1.00 33.56 7 ILE E C 1
ATOM 12097 O O . ILE E 1 31 ? 36.677 4.288 27.382 1.00 34.13 7 ILE E O 1
ATOM 12102 N N A THR E 1 32 ? 35.751 4.730 25.360 0.60 31.60 8 THR E N 1
ATOM 12103 N N B THR E 1 32 ? 35.796 4.771 25.384 0.40 32.76 8 THR E N 1
ATOM 12104 C CA A THR E 1 32 ? 36.980 4.688 24.586 0.60 29.47 8 THR E CA 1
ATOM 12105 C CA B THR E 1 32 ? 37.103 4.809 24.785 0.40 31.73 8 THR E CA 1
ATOM 12106 C C A THR E 1 32 ? 37.120 5.987 23.793 0.60 29.80 8 THR E C 1
ATOM 12107 C C B THR E 1 32 ? 37.183 6.088 23.965 0.40 30.84 8 THR E C 1
ATOM 12108 O O A THR E 1 32 ? 36.107 6.664 23.558 0.60 28.53 8 THR E O 1
ATOM 12109 O O B THR E 1 32 ? 36.205 6.846 23.885 0.40 29.78 8 THR E O 1
ATOM 12116 N N . ARG E 1 33 ? 38.345 6.328 23.373 1.00 28.70 9 ARG E N 1
ATOM 12117 C CA . ARG E 1 33 ? 38.546 7.509 22.505 1.00 29.40 9 ARG E CA 1
ATOM 12118 C C . ARG E 1 33 ? 37.569 7.416 21.321 1.00 29.79 9 ARG E C 1
ATOM 12119 O O . ARG E 1 33 ? 36.881 8.389 20.984 1.00 29.54 9 ARG E O 1
ATOM 12127 N N A GLU E 1 34 ? 37.498 6.228 20.720 0.70 29.08 10 GLU E N 1
ATOM 12128 N N B GLU E 1 34 ? 37.483 6.234 20.718 0.30 28.51 10 GLU E N 1
ATOM 12129 C CA A GLU E 1 34 ? 36.640 5.986 19.579 0.70 29.98 10 GLU E CA 1
ATOM 12130 C CA B GLU E 1 34 ? 36.617 6.036 19.564 0.30 27.88 10 GLU E CA 1
ATOM 12131 C C A GLU E 1 34 ? 35.144 6.174 19.858 0.70 29.31 10 GLU E C 1
ATOM 12132 C C B GLU E 1 34 ? 35.120 6.159 19.846 0.30 28.03 10 GLU E C 1
ATOM 12133 O O A GLU E 1 34 ? 34.425 6.729 19.016 0.70 28.65 10 GLU E O 1
ATOM 12134 O O B GLU E 1 34 ? 34.377 6.663 18.997 0.30 27.69 10 GLU E O 1
ATOM 12145 N N . SER E 1 35 ? 34.675 5.700 21.018 1.00 27.17 11 SER E N 1
ATOM 12146 C CA . SER E 1 35 ? 33.247 5.786 21.365 1.00 27.58 11 SER E CA 1
ATOM 12147 C C . SER E 1 35 ? 32.891 7.262 21.594 1.00 26.29 11 SER E C 1
ATOM 12148 O O . SER E 1 35 ? 31.820 7.702 21.186 1.00 25.68 11 SER E O 1
ATOM 12151 N N . TRP E 1 36 ? 33.807 8.002 22.220 1.00 26.64 12 TRP E N 1
ATOM 12152 C CA . TRP E 1 36 ? 33.592 9.454 22.452 1.00 26.12 12 TRP E CA 1
ATOM 12153 C C . TRP E 1 36 ? 33.496 10.175 21.122 1.00 24.80 12 TRP E C 1
ATOM 12154 O O . TRP E 1 36 ? 32.554 10.919 20.882 1.00 25.85 12 TRP E O 1
ATOM 12165 N N . ILE E 1 37 ? 34.432 9.893 20.224 1.00 23.59 13 ILE E N 1
ATOM 12166 C CA . ILE E 1 37 ? 34.434 10.534 18.908 1.00 24.22 13 ILE E CA 1
ATOM 12167 C C . ILE E 1 37 ? 33.169 10.204 18.153 1.00 26.38 13 ILE E C 1
ATOM 12168 O O . ILE E 1 37 ? 32.522 11.089 17.614 1.00 24.87 13 ILE E O 1
ATOM 12173 N N . LEU E 1 38 ? 32.762 8.932 18.161 1.00 26.32 14 LEU E N 1
ATOM 12174 C CA . LEU E 1 38 ? 31.574 8.561 17.403 1.00 26.93 14 LEU E CA 1
ATOM 12175 C C . LEU E 1 38 ? 30.276 9.085 17.982 1.00 26.89 14 LEU E C 1
ATOM 12176 O O . LEU E 1 38 ? 29.282 9.198 17.261 1.00 27.01 14 LEU E O 1
ATOM 12181 N N . SER E 1 39 ? 30.273 9.365 19.277 1.00 27.21 15 SER E N 1
ATOM 12182 C CA . SER E 1 39 ? 29.075 9.900 19.915 1.00 28.26 15 SER E CA 1
ATOM 12183 C C . SER E 1 39 ? 29.013 11.416 19.815 1.00 28.83 15 SER E C 1
ATOM 12184 O O . SER E 1 39 ? 27.960 12.000 20.035 1.00 30.59 15 SER E O 1
ATOM 12187 N N . THR E 1 40 ? 30.120 12.050 19.433 1.00 26.33 16 THR E N 1
ATOM 12188 C CA . THR E 1 40 ? 30.191 13.498 19.509 1.00 27.42 16 THR E CA 1
ATOM 12189 C C . THR E 1 40 ? 30.210 14.271 18.197 1.00 27.30 16 THR E C 1
ATOM 12190 O O . THR E 1 40 ? 29.665 15.393 18.123 1.00 27.23 16 THR E O 1
ATOM 12194 N N . PHE E 1 41 ? 30.832 13.690 17.175 1.00 24.38 17 PHE E N 1
ATOM 12195 C CA . PHE E 1 41 ? 31.070 14.391 15.885 1.00 23.83 17 PHE E CA 1
ATOM 12196 C C . PHE E 1 41 ? 30.283 13.780 14.738 1.00 25.03 17 PHE E C 1
ATOM 12197 O O . PHE E 1 41 ? 29.947 12.586 14.796 1.00 24.22 17 PHE E O 1
ATOM 12205 N N . PRO E 1 42 ? 29.959 14.571 13.699 1.00 24.34 18 PRO E N 1
ATOM 12206 C CA . PRO E 1 42 ? 30.227 16.010 13.516 1.00 22.99 18 PRO E CA 1
ATOM 12207 C C . PRO E 1 42 ? 29.371 16.819 14.517 1.00 22.57 18 PRO E C 1
ATOM 12208 O O . PRO E 1 42 ? 28.353 16.299 15.032 1.00 20.68 18 PRO E O 1
ATOM 12212 N N . GLU E 1 43 ? 29.766 18.065 14.779 1.00 20.27 19 GLU E N 1
ATOM 12213 C CA . GLU E 1 43 ? 29.175 18.850 15.881 1.00 20.30 19 GLU E CA 1
ATOM 12214 C C . GLU E 1 43 ? 27.686 19.107 15.917 1.00 19.87 19 GLU E C 1
ATOM 12215 O O . GLU E 1 43 ? 27.123 19.188 16.998 1.00 20.75 19 GLU E O 1
ATOM 12221 N N . TRP E 1 44 ? 27.109 19.324 14.748 1.00 17.98 20 TRP E N 1
ATOM 12222 C CA . TRP E 1 44 ? 25.685 19.617 14.624 1.00 19.07 20 TRP E CA 1
ATOM 12223 C C . TRP E 1 44 ? 24.851 18.393 14.298 1.00 19.16 20 TRP E C 1
ATOM 12224 O O . TRP E 1 44 ? 23.634 18.529 14.065 1.00 21.28 20 TRP E O 1
ATOM 12235 N N . GLY E 1 45 ? 25.483 17.228 14.281 1.00 19.67 21 GLY E N 1
ATOM 12236 C CA . GLY E 1 45 ? 24.773 15.984 13.910 1.00 20.73 21 GLY E CA 1
ATOM 12237 C C . GLY E 1 45 ? 24.135 16.202 12.555 1.00 19.80 21 GLY E C 1
ATOM 12238 O O . GLY E 1 45 ? 24.785 16.722 11.639 1.00 19.90 21 GLY E O 1
ATOM 12239 N N . THR E 1 46 ? 22.858 15.823 12.429 1.00 20.71 22 THR E N 1
ATOM 12240 C CA . THR E 1 46 ? 22.098 16.033 11.217 1.00 20.31 22 THR E CA 1
ATOM 12241 C C . THR E 1 46 ? 21.135 17.229 11.329 1.00 20.74 22 THR E C 1
ATOM 12242 O O . THR E 1 46 ? 20.175 17.352 10.557 1.00 22.21 22 THR E O 1
ATOM 12246 N N . TRP E 1 47 ? 21.358 18.123 12.296 1.00 20.32 23 TRP E N 1
ATOM 12247 C CA . TRP E 1 47 ? 20.470 19.305 12.436 1.00 20.43 23 TRP E CA 1
ATOM 12248 C C . TRP E 1 47 ? 20.282 20.085 11.138 1.00 19.02 23 TRP E C 1
ATOM 12249 O O . TRP E 1 47 ? 19.150 20.498 10.771 1.00 19.86 23 TRP E O 1
ATOM 12260 N N . LEU E 1 48 ? 21.393 20.354 10.462 1.00 20.17 24 LEU E N 1
ATOM 12261 C CA . LEU E 1 48 ? 21.322 21.178 9.245 1.00 20.70 24 LEU E CA 1
ATOM 12262 C C . LEU E 1 48 ? 20.841 20.371 8.047 1.00 20.53 24 LEU E C 1
ATOM 12263 O O . LEU E 1 48 ? 20.201 20.927 7.155 1.00 21.49 24 LEU E O 1
ATOM 12268 N N . ASN E 1 49 ? 21.196 19.075 8.016 1.00 20.29 25 ASN E N 1
ATOM 12269 C CA . ASN E 1 49 ? 20.678 18.181 6.958 1.00 19.79 25 ASN E CA 1
ATOM 12270 C C . ASN E 1 49 ? 19.136 18.251 6.955 1.00 19.74 25 ASN E C 1
ATOM 12271 O O . ASN E 1 49 ? 18.511 18.456 5.914 1.00 21.16 25 ASN E O 1
ATOM 12276 N N . GLU E 1 50 ? 18.552 18.109 8.140 1.00 20.06 26 GLU E N 1
ATOM 12277 C CA . GLU E 1 50 ? 17.096 18.216 8.355 1.00 22.36 26 GLU E CA 1
ATOM 12278 C C . GLU E 1 50 ? 16.590 19.607 7.995 1.00 23.23 26 GLU E C 1
ATOM 12279 O O . GLU E 1 50 ? 15.564 19.751 7.314 1.00 24.95 26 GLU E O 1
ATOM 12285 N N . GLU E 1 51 ? 17.313 20.648 8.426 1.00 22.46 27 GLU E N 1
ATOM 12286 C CA . GLU E 1 51 ? 16.921 22.021 8.127 1.00 22.54 27 GLU E CA 1
ATOM 12287 C C . GLU E 1 51 ? 16.798 22.264 6.617 1.00 22.07 27 GLU E C 1
ATOM 12288 O O . GLU E 1 51 ? 15.801 22.832 6.136 1.00 20.54 27 GLU E O 1
ATOM 12294 N N . ILE E 1 52 ? 17.850 21.885 5.898 1.00 22.21 28 ILE E N 1
ATOM 12295 C CA . ILE E 1 52 ? 17.924 22.072 4.456 1.00 21.69 28 ILE E CA 1
ATOM 12296 C C . ILE E 1 52 ? 16.804 21.296 3.737 1.00 23.34 28 ILE E C 1
ATOM 12297 O O . ILE E 1 52 ? 16.109 21.856 2.880 1.00 21.49 28 ILE E O 1
ATOM 12302 N N . GLU E 1 53 ? 16.656 20.019 4.083 1.00 24.90 29 GLU E N 1
ATOM 12303 C CA . GLU E 1 53 ? 15.645 19.158 3.425 1.00 27.49 29 GLU E CA 1
ATOM 12304 C C . GLU E 1 53 ? 14.243 19.686 3.619 1.00 27.72 29 GLU E C 1
ATOM 12305 O O . GLU E 1 53 ? 13.399 19.601 2.709 1.00 27.78 29 GLU E O 1
ATOM 12311 N N . GLN E 1 54 ? 13.978 20.226 4.811 1.00 27.78 30 GLN E N 1
ATOM 12312 C CA . GLN E 1 54 ? 12.656 20.725 5.145 1.00 28.26 30 GLN E CA 1
ATOM 12313 C C . GLN E 1 54 ? 12.423 22.177 4.758 1.00 29.44 30 GLN E C 1
ATOM 12314 O O . GLN E 1 54 ? 11.361 22.743 5.042 1.00 28.39 30 GLN E O 1
ATOM 12320 N N . THR E 1 55 ? 13.402 22.800 4.094 1.00 28.35 31 THR E N 1
ATOM 12321 C CA . THR E 1 55 ? 13.198 24.172 3.678 1.00 27.46 31 THR E CA 1
ATOM 12322 C C . THR E 1 55 ? 12.425 24.179 2.392 1.00 28.27 31 THR E C 1
ATOM 12323 O O . THR E 1 55 ? 12.816 23.564 1.399 1.00 29.20 31 THR E O 1
ATOM 12327 N N A VAL E 1 56 ? 11.311 24.888 2.429 0.50 29.08 32 VAL E N 1
ATOM 12328 N N B VAL E 1 56 ? 11.284 24.847 2.411 0.50 29.11 32 VAL E N 1
ATOM 12329 C CA A VAL E 1 56 ? 10.471 25.036 1.256 0.50 30.46 32 VAL E CA 1
ATOM 12330 C CA B VAL E 1 56 ? 10.507 24.978 1.185 0.50 30.31 32 VAL E CA 1
ATOM 12331 C C A VAL E 1 56 ? 10.716 26.457 0.738 0.50 30.04 32 VAL E C 1
ATOM 12332 C C B VAL E 1 56 ? 10.707 26.420 0.718 0.50 30.04 32 VAL E C 1
ATOM 12333 O O A VAL E 1 56 ? 10.158 27.428 1.243 0.50 29.99 32 VAL E O 1
ATOM 12334 O O B VAL E 1 56 ? 10.118 27.360 1.245 0.50 29.98 32 VAL E O 1
ATOM 12341 N N . VAL E 1 57 ? 11.623 26.553 -0.238 1.00 30.25 33 VAL E N 1
ATOM 12342 C CA . VAL E 1 57 ? 12.027 27.822 -0.835 1.00 29.76 33 VAL E CA 1
ATOM 12343 C C . VAL E 1 57 ? 10.896 28.487 -1.618 1.00 31.62 33 VAL E C 1
ATOM 12344 O O . VAL E 1 57 ? 10.273 27.845 -2.484 1.00 32.75 33 VAL E O 1
ATOM 12348 N N . GLU E 1 58 ? 10.660 29.775 -1.349 1.00 31.39 34 GLU E N 1
ATOM 12349 C CA . GLU E 1 58 ? 9.580 30.528 -1.975 1.00 31.78 34 GLU E CA 1
ATOM 12350 C C . GLU E 1 58 ? 9.839 30.835 -3.439 1.00 32.01 34 GLU E C 1
ATOM 12351 O O . GLU E 1 58 ? 10.984 31.012 -3.837 1.00 30.16 34 GLU E O 1
ATOM 12357 N N . PRO E 1 59 ? 8.769 30.943 -4.253 1.00 32.99 35 PRO E N 1
ATOM 12358 C CA . PRO E 1 59 ? 8.992 31.281 -5.657 1.00 32.37 35 PRO E CA 1
ATOM 12359 C C . PRO E 1 59 ? 9.818 32.563 -5.799 1.00 31.02 35 PRO E C 1
ATOM 12360 O O . PRO E 1 59 ? 9.676 33.480 -4.987 1.00 32.15 35 PRO E O 1
ATOM 12364 N N . ASN E 1 60 ? 10.639 32.602 -6.841 1.00 29.93 36 ASN E N 1
ATOM 12365 C CA . ASN E 1 60 ? 11.490 33.728 -7.184 1.00 29.94 36 ASN E CA 1
ATOM 12366 C C . ASN E 1 60 ? 12.483 34.107 -6.081 1.00 27.75 36 ASN E C 1
ATOM 12367 O O . ASN E 1 60 ? 12.766 35.276 -5.911 1.00 27.26 36 ASN E O 1
ATOM 12372 N N . THR E 1 61 ? 12.957 33.111 -5.337 1.00 27.27 37 THR E N 1
ATOM 12373 C CA . THR E 1 61 ? 14.000 33.318 -4.311 1.00 24.47 37 THR E CA 1
ATOM 12374 C C . THR E 1 61 ? 14.906 32.124 -4.407 1.00 24.50 37 THR E C 1
ATOM 12375 O O . THR E 1 61 ? 14.553 31.129 -5.055 1.00 23.52 37 THR E O 1
ATOM 12379 N N . PHE E 1 62 ? 16.088 32.182 -3.770 1.00 21.04 38 PHE E N 1
ATOM 12380 C CA . PHE E 1 62 ? 16.888 30.983 -3.620 1.00 20.86 38 PHE E CA 1
ATOM 12381 C C . PHE E 1 62 ? 17.518 31.064 -2.262 1.00 20.45 38 PHE E C 1
ATOM 12382 O O . PHE E 1 62 ? 17.607 32.172 -1.724 1.00 20.03 38 PHE E O 1
ATOM 12390 N N . SER E 1 63 ? 17.939 29.921 -1.733 1.00 21.13 39 SER E N 1
ATOM 12391 C CA . SER E 1 63 ? 18.551 29.865 -0.399 1.00 20.19 39 SER E CA 1
ATOM 12392 C C . SER E 1 63 ? 19.887 29.170 -0.514 1.00 21.05 39 SER E C 1
ATOM 12393 O O . SER E 1 63 ? 20.088 28.286 -1.377 1.00 20.51 39 SER E O 1
ATOM 12396 N N . MET E 1 64 ? 20.830 29.585 0.353 1.00 19.76 40 MET E N 1
ATOM 12397 C CA . MET E 1 64 ? 22.168 28.993 0.412 1.00 20.68 40 MET E CA 1
ATOM 12398 C C . MET E 1 64 ? 22.567 28.839 1.851 1.00 17.99 40 MET E C 1
ATOM 12399 O O . MET E 1 64 ? 22.095 29.575 2.684 1.00 18.28 40 MET E O 1
ATOM 12404 N N . TRP E 1 65 ? 23.383 27.843 2.132 1.00 18.54 41 TRP E N 1
ATOM 12405 C CA . TRP E 1 65 ? 23.924 27.653 3.459 1.00 18.56 41 TRP E CA 1
ATOM 12406 C C . TRP E 1 65 ? 25.429 27.554 3.309 1.00 18.52 41 TRP E C 1
ATOM 12407 O O . TRP E 1 65 ? 25.928 27.020 2.328 1.00 18.58 41 TRP E O 1
ATOM 12418 N N . TRP E 1 66 ? 26.128 28.107 4.292 1.00 16.15 42 TRP E N 1
ATOM 12419 C CA . TRP E 1 66 ? 27.593 28.113 4.326 1.00 17.16 42 TRP E CA 1
ATOM 12420 C C . TRP E 1 66 ? 28.048 26.884 5.118 1.00 15.96 42 TRP E C 1
ATOM 12421 O O . TRP E 1 66 ? 27.748 26.712 6.317 1.00 18.61 42 TRP E O 1
ATOM 12432 N N . LEU E 1 67 ? 28.763 25.992 4.453 1.00 16.81 43 LEU E N 1
ATOM 12433 C CA . LEU E 1 67 ? 29.130 24.713 5.040 1.00 17.77 43 LEU E CA 1
ATOM 12434 C C . LEU E 1 67 ? 30.558 24.717 5.594 1.00 20.01 43 LEU E C 1
ATOM 12435 O O . LEU E 1 67 ? 31.071 23.685 5.988 1.00 21.19 43 LEU E O 1
ATOM 12440 N N . GLY E 1 68 ? 31.170 25.899 5.644 1.00 19.47 44 GLY E N 1
ATOM 12441 C CA . GLY E 1 68 ? 32.568 26.031 6.098 1.00 18.28 44 GLY E CA 1
ATOM 12442 C C . GLY E 1 68 ? 33.494 26.217 4.897 1.00 20.16 44 GLY E C 1
ATOM 12443 O O . GLY E 1 68 ? 33.211 25.712 3.783 1.00 18.36 44 GLY E O 1
ATOM 12444 N N . CYS E 1 69 ? 34.623 26.911 5.116 1.00 19.27 45 CYS E N 1
ATOM 12445 C CA . CYS E 1 69 ? 35.571 27.222 4.054 1.00 18.51 45 CYS E CA 1
ATOM 12446 C C . CYS E 1 69 ? 34.861 27.898 2.875 1.00 17.87 45 CYS E C 1
ATOM 12447 O O . CYS E 1 69 ? 34.325 28.976 3.041 1.00 16.21 45 CYS E O 1
ATOM 12450 N N . THR E 1 70 ? 34.858 27.293 1.672 1.00 17.98 46 THR E N 1
ATOM 12451 C CA . THR E 1 70 ? 34.058 27.856 0.597 1.00 18.12 46 THR E CA 1
ATOM 12452 C C . THR E 1 70 ? 32.864 26.944 0.227 1.00 19.42 46 THR E C 1
ATOM 12453 O O . THR E 1 70 ? 32.251 27.119 -0.819 1.00 20.22 46 THR E O 1
ATOM 12457 N N . GLY E 1 71 ? 32.548 25.987 1.097 1.00 19.86 47 GLY E N 1
ATOM 12458 C CA . GLY E 1 71 ? 31.405 25.089 0.852 1.00 18.76 47 GLY E CA 1
ATOM 12459 C C . GLY E 1 71 ? 30.069 25.782 0.942 1.00 19.29 47 GLY E C 1
ATOM 12460 O O . GLY E 1 71 ? 29.790 26.517 1.916 1.00 18.41 47 GLY E O 1
ATOM 12461 N N . ILE E 1 72 ? 29.221 25.511 -0.045 1.00 18.31 48 ILE E N 1
ATOM 12462 C CA . ILE E 1 72 ? 27.910 26.116 -0.154 1.00 18.29 48 ILE E CA 1
ATOM 12463 C C . ILE E 1 72 ? 26.859 25.057 -0.525 1.00 19.95 48 ILE E C 1
ATOM 12464 O O . ILE E 1 72 ? 27.110 24.230 -1.405 1.00 20.62 48 ILE E O 1
ATOM 12469 N N . TRP E 1 73 ? 25.726 25.075 0.170 1.00 21.45 49 TRP E N 1
ATOM 12470 C CA . TRP E 1 73 ? 24.579 24.272 -0.285 1.00 21.55 49 TRP E CA 1
ATOM 12471 C C . TRP E 1 73 ? 23.647 25.275 -0.941 1.00 20.71 49 TRP E C 1
ATOM 12472 O O . TRP E 1 73 ? 23.318 26.301 -0.345 1.00 22.26 49 TRP E O 1
ATOM 12483 N N . LEU E 1 74 ? 23.230 25.038 -2.193 1.00 19.06 50 LEU E N 1
ATOM 12484 C CA . LEU E 1 74 ? 22.289 25.933 -2.829 1.00 20.33 50 LEU E CA 1
ATOM 12485 C C . LEU E 1 74 ? 21.016 25.144 -3.126 1.00 21.28 50 LEU E C 1
ATOM 12486 O O . LEU E 1 74 ? 21.125 24.000 -3.628 1.00 21.46 50 LEU E O 1
ATOM 12491 N N . LYS E 1 75 ? 19.868 25.747 -2.811 1.00 22.10 51 LYS E N 1
ATOM 12492 C CA . LYS E 1 75 ? 18.557 25.124 -3.032 1.00 23.24 51 LYS E CA 1
ATOM 12493 C C . LYS E 1 75 ? 17.652 26.100 -3.747 1.00 23.86 51 LYS E C 1
ATOM 12494 O O . LYS E 1 75 ? 17.402 27.200 -3.253 1.00 22.06 51 LYS E O 1
ATOM 12500 N N . SER E 1 76 ? 17.159 25.715 -4.930 1.00 25.70 52 SER E N 1
ATOM 12501 C CA . SER E 1 76 ? 16.279 26.575 -5.710 1.00 23.96 52 SER E CA 1
ATOM 12502 C C . SER E 1 76 ? 14.797 26.397 -5.378 1.00 25.51 52 SER E C 1
ATOM 12503 O O . SER E 1 76 ? 14.398 25.426 -4.747 1.00 25.47 52 SER E O 1
ATOM 12506 N N . ALA E 1 77 ? 13.984 27.328 -5.857 1.00 27.33 53 ALA E N 1
ATOM 12507 C CA . ALA E 1 77 ? 12.533 27.286 -5.672 1.00 28.66 53 ALA E CA 1
ATOM 12508 C C . ALA E 1 77 ? 11.895 26.035 -6.334 1.00 29.77 53 ALA E C 1
ATOM 12509 O O . ALA E 1 77 ? 10.810 25.610 -5.936 1.00 31.13 53 ALA E O 1
ATOM 12511 N N . GLY E 1 78 ? 12.593 25.447 -7.309 1.00 30.70 54 GLY E N 1
ATOM 12512 C CA . GLY E 1 78 ? 12.152 24.202 -7.984 1.00 30.85 54 GLY E CA 1
ATOM 12513 C C . GLY E 1 78 ? 12.721 22.964 -7.320 1.00 31.02 54 GLY E C 1
ATOM 12514 O O . GLY E 1 78 ? 12.605 21.847 -7.833 1.00 30.48 54 GLY E O 1
ATOM 12515 N N . ASN E 1 79 ? 13.332 23.151 -6.153 1.00 30.14 55 ASN E N 1
ATOM 12516 C CA . ASN E 1 79 ? 13.932 22.053 -5.408 1.00 29.64 55 ASN E CA 1
ATOM 12517 C C . ASN E 1 79 ? 15.118 21.400 -6.108 1.00 28.88 55 ASN E C 1
ATOM 12518 O O . ASN E 1 79 ? 15.311 20.182 -6.048 1.00 29.38 55 ASN E O 1
ATOM 12523 N N . THR E 1 80 ? 15.923 22.225 -6.786 1.00 28.53 56 THR E N 1
ATOM 12524 C CA . THR E 1 80 ? 17.222 21.757 -7.317 1.00 27.10 56 THR E CA 1
ATOM 12525 C C . THR E 1 80 ? 18.246 21.978 -6.178 1.00 27.46 56 THR E C 1
ATOM 12526 O O . THR E 1 80 ? 18.205 23.016 -5.509 1.00 26.58 56 THR E O 1
ATOM 12530 N N . ASN E 1 81 ? 19.081 20.981 -5.921 1.00 25.99 57 ASN E N 1
ATOM 12531 C CA . ASN E 1 81 ? 20.046 21.048 -4.822 1.00 25.58 57 ASN E CA 1
ATOM 12532 C C . ASN E 1 81 ? 21.470 20.806 -5.278 1.00 25.85 57 ASN E C 1
ATOM 12533 O O . ASN E 1 81 ? 21.795 19.731 -5.803 1.00 24.68 57 ASN E O 1
ATOM 12538 N N . LEU E 1 82 ? 22.348 21.783 -5.011 1.00 24.52 58 LEU E N 1
ATOM 12539 C CA . LEU E 1 82 ? 23.749 21.681 -5.417 1.00 24.67 58 LEU E CA 1
ATOM 12540 C C . LEU E 1 82 ? 24.609 21.880 -4.182 1.00 24.33 58 LEU E C 1
ATOM 12541 O O . LEU E 1 82 ? 24.244 22.664 -3.306 1.00 25.40 58 LEU E O 1
ATOM 12546 N N . SER E 1 83 ? 25.726 21.164 -4.140 1.00 24.89 59 SER E N 1
ATOM 12547 C CA . SER E 1 83 ? 26.750 21.268 -3.120 1.00 26.00 59 SER E CA 1
ATOM 12548 C C . SER E 1 83 ? 27.931 21.870 -3.911 1.00 27.24 59 SER E C 1
ATOM 12549 O O . SER E 1 83 ? 28.297 21.333 -4.977 1.00 26.62 59 SER E O 1
ATOM 12552 N N . ILE E 1 84 ? 28.512 22.981 -3.447 1.00 23.57 60 ILE E N 1
ATOM 12553 C CA . ILE E 1 84 ? 29.663 23.552 -4.131 1.00 22.63 60 ILE E CA 1
ATOM 12554 C C . ILE E 1 84 ? 30.839 23.592 -3.165 1.00 21.05 60 ILE E C 1
ATOM 12555 O O . ILE E 1 84 ? 30.687 24.125 -2.070 1.00 22.04 60 ILE E O 1
ATOM 12560 N N . ASP E 1 85 ? 31.958 22.985 -3.543 1.00 19.94 61 ASP E N 1
ATOM 12561 C CA . ASP E 1 85 ? 33.182 23.017 -2.722 1.00 20.79 61 ASP E CA 1
ATOM 12562 C C . ASP E 1 85 ? 32.996 22.545 -1.276 1.00 21.56 61 ASP E C 1
ATOM 12563 O O . ASP E 1 85 ? 33.696 22.993 -0.314 1.00 18.38 61 ASP E O 1
ATOM 12568 N N . PHE E 1 86 ? 32.065 21.612 -1.104 1.00 21.61 62 PHE E N 1
ATOM 12569 C CA . PHE E 1 86 ? 31.784 21.064 0.222 1.00 21.36 62 PHE E CA 1
ATOM 12570 C C . PHE E 1 86 ? 32.961 20.233 0.720 1.00 22.78 62 PHE E C 1
ATOM 12571 O O . PHE E 1 86 ? 33.271 19.159 0.171 1.00 23.13 62 PHE E O 1
ATOM 12579 N N . TRP E 1 87 ? 33.645 20.774 1.735 1.00 20.66 63 TRP E N 1
ATOM 12580 C CA . TRP E 1 87 ? 34.841 20.148 2.287 1.00 22.53 63 TRP E CA 1
ATOM 12581 C C . TRP E 1 87 ? 34.718 19.680 3.716 1.00 22.24 63 TRP E C 1
ATOM 12582 O O . TRP E 1 87 ? 34.464 20.473 4.641 1.00 22.50 63 TRP E O 1
ATOM 12593 N N . CYS E 1 88 ? 34.968 18.374 3.889 1.00 23.07 64 CYS E N 1
ATOM 12594 C CA . CYS E 1 88 ? 34.852 17.723 5.160 1.00 23.63 64 CYS E CA 1
ATOM 12595 C C . CYS E 1 88 ? 36.173 17.208 5.668 1.00 24.08 64 CYS E C 1
ATOM 12596 O O . CYS E 1 88 ? 36.215 16.264 6.445 1.00 24.71 64 CYS E O 1
ATOM 12599 N N . GLY E 1 89 ? 37.271 17.816 5.229 1.00 23.85 65 GLY E N 1
ATOM 12600 C CA . GLY E 1 89 ? 38.532 17.395 5.813 1.00 24.16 65 GLY E CA 1
ATOM 12601 C C . GLY E 1 89 ? 38.894 18.321 6.967 1.00 25.13 65 GLY E C 1
ATOM 12602 O O . GLY E 1 89 ? 38.114 19.190 7.370 1.00 25.78 65 GLY E O 1
ATOM 12603 N N . THR E 1 90 ? 40.098 18.164 7.492 1.00 24.05 66 THR E N 1
ATOM 12604 C CA . THR E 1 90 ? 40.574 19.063 8.537 1.00 24.24 66 THR E CA 1
ATOM 12605 C C . THR E 1 90 ? 42.026 19.439 8.209 1.00 24.05 66 THR E C 1
ATOM 12606 O O . THR E 1 90 ? 42.531 19.080 7.130 1.00 24.07 66 THR E O 1
ATOM 12610 N N . GLY E 1 91 ? 42.685 20.162 9.096 1.00 23.27 67 GLY E N 1
ATOM 12611 C CA . GLY E 1 91 ? 44.050 20.599 8.829 1.00 25.39 67 GLY E CA 1
ATOM 12612 C C . GLY E 1 91 ? 45.036 19.672 9.494 1.00 24.94 67 GLY E C 1
ATOM 12613 O O . GLY E 1 91 ? 44.801 18.457 9.518 1.00 24.17 67 GLY E O 1
ATOM 12614 N N . LYS E 1 92 ? 46.116 20.235 10.033 1.00 25.01 68 LYS E N 1
ATOM 12615 C CA . LYS E 1 92 ? 47.139 19.440 10.751 1.00 27.08 68 LYS E CA 1
ATOM 12616 C C . LYS E 1 92 ? 46.578 18.766 12.018 1.00 27.29 68 LYS E C 1
ATOM 12617 O O . LYS E 1 92 ? 45.721 19.342 12.700 1.00 25.98 68 LYS E O 1
ATOM 12623 N N . LYS E 1 93 ? 47.082 17.563 12.341 1.00 26.33 69 LYS E N 1
ATOM 12624 C CA . LYS E 1 93 ? 46.601 16.797 13.499 1.00 26.59 69 LYS E CA 1
ATOM 12625 C C . LYS E 1 93 ? 47.758 16.495 14.468 1.00 26.61 69 LYS E C 1
ATOM 12626 O O . LYS E 1 93 ? 47.576 15.870 15.510 1.00 26.14 69 LYS E O 1
ATOM 12632 N N . THR E 1 94 ? 48.952 16.966 14.129 1.00 26.92 70 THR E N 1
ATOM 12633 C CA . THR E 1 94 ? 50.101 16.722 14.960 1.00 25.33 70 THR E CA 1
ATOM 12634 C C . THR E 1 94 ? 51.211 17.645 14.506 1.00 25.48 70 THR E C 1
ATOM 12635 O O . THR E 1 94 ? 51.195 18.140 13.344 1.00 25.57 70 THR E O 1
ATOM 12639 N N . GLN E 1 95 ? 52.137 17.906 15.420 1.00 24.51 71 GLN E N 1
ATOM 12640 C CA . GLN E 1 95 ? 53.347 18.672 15.110 1.00 27.39 71 GLN E CA 1
ATOM 12641 C C . GLN E 1 95 ? 54.550 17.755 14.838 1.00 29.25 71 GLN E C 1
ATOM 12642 O O . GLN E 1 95 ? 55.662 18.258 14.574 1.00 27.55 71 GLN E O 1
ATOM 12648 N N A LYS E 1 96 ? 54.342 16.443 14.940 0.60 30.27 72 LYS E N 1
ATOM 12649 N N B LYS E 1 96 ? 54.328 16.435 14.888 0.40 30.09 72 LYS E N 1
ATOM 12650 C CA A LYS E 1 96 ? 55.438 15.486 14.752 0.60 33.92 72 LYS E CA 1
ATOM 12651 C CA B LYS E 1 96 ? 55.389 15.405 14.718 0.40 32.99 72 LYS E CA 1
ATOM 12652 C C A LYS E 1 96 ? 56.175 15.710 13.419 0.60 35.96 72 LYS E C 1
ATOM 12653 C C B LYS E 1 96 ? 56.112 15.349 13.364 0.40 35.16 72 LYS E C 1
ATOM 12654 O O A LYS E 1 96 ? 57.405 15.890 13.419 0.60 37.09 72 LYS E O 1
ATOM 12655 O O B LYS E 1 96 ? 57.246 14.869 13.281 0.40 35.80 72 LYS E O 1
ATOM 12666 N N . ASN E 1 97 ? 55.428 15.772 12.308 1.00 37.66 73 ASN E N 1
ATOM 12667 C CA . ASN E 1 97 ? 56.041 15.943 10.985 1.00 41.27 73 ASN E CA 1
ATOM 12668 C C . ASN E 1 97 ? 56.540 17.388 10.981 1.00 42.51 73 ASN E C 1
ATOM 12669 O O . ASN E 1 97 ? 55.766 18.348 10.829 1.00 42.19 73 ASN E O 1
ATOM 12674 N N A ARG E 1 98 ? 57.849 17.507 11.165 0.60 43.20 74 ARG E N 1
ATOM 12675 N N B ARG E 1 98 ? 57.847 17.531 11.169 0.40 42.83 74 ARG E N 1
ATOM 12676 C CA A ARG E 1 98 ? 58.563 18.774 11.289 0.60 44.18 74 ARG E CA 1
ATOM 12677 C CA B ARG E 1 98 ? 58.483 18.839 11.297 0.40 43.47 74 ARG E CA 1
ATOM 12678 C C A ARG E 1 98 ? 58.613 19.598 9.986 0.60 44.08 74 ARG E C 1
ATOM 12679 C C B ARG E 1 98 ? 58.532 19.624 9.974 0.40 43.75 74 ARG E C 1
ATOM 12680 O O A ARG E 1 98 ? 58.668 20.845 10.010 0.60 43.53 74 ARG E O 1
ATOM 12681 O O B ARG E 1 98 ? 58.492 20.873 9.974 0.40 43.43 74 ARG E O 1
ATOM 12696 N N . LEU E 1 99 ? 58.590 18.892 8.857 1.00 44.24 75 LEU E N 1
ATOM 12697 C CA . LEU E 1 99 ? 58.751 19.512 7.545 1.00 45.05 75 LEU E CA 1
ATOM 12698 C C . LEU E 1 99 ? 57.546 19.554 6.606 1.00 45.44 75 LEU E C 1
ATOM 12699 O O . LEU E 1 99 ? 56.680 18.666 6.616 1.00 46.09 75 LEU E O 1
ATOM 12704 N N . MET E 1 100 ? 57.510 20.608 5.793 1.00 45.74 76 MET E N 1
ATOM 12705 C CA . MET E 1 100 ? 56.502 20.763 4.753 1.00 46.14 76 MET E CA 1
ATOM 12706 C C . MET E 1 100 ? 56.875 19.804 3.625 1.00 46.91 76 MET E C 1
ATOM 12707 O O . MET E 1 100 ? 58.076 19.539 3.403 1.00 47.16 76 MET E O 1
ATOM 12712 N N . ASN E 1 101 ? 55.864 19.267 2.941 1.00 46.73 77 ASN E N 1
ATOM 12713 C CA . ASN E 1 101 ? 56.075 18.402 1.777 1.00 47.55 77 ASN E CA 1
ATOM 12714 C C . ASN E 1 101 ? 56.880 19.142 0.720 1.00 47.23 77 ASN E C 1
ATOM 12715 O O . ASN E 1 101 ? 56.548 20.285 0.381 1.00 47.14 77 ASN E O 1
ATOM 12720 N N . THR E 1 102 ? 57.935 18.493 0.217 1.00 46.06 78 THR E N 1
ATOM 12721 C CA . THR E 1 102 ? 58.787 19.069 -0.821 1.00 45.01 78 THR E CA 1
ATOM 12722 C C . THR E 1 102 ? 57.938 19.532 -2.014 1.00 43.70 78 THR E C 1
ATOM 12723 O O . THR E 1 102 ? 57.055 18.796 -2.488 1.00 42.92 78 THR E O 1
ATOM 12727 N N . GLN E 1 103 ? 58.197 20.764 -2.466 1.00 41.45 79 GLN E N 1
ATOM 12728 C CA . GLN E 1 103 ? 57.500 21.363 -3.608 1.00 40.21 79 GLN E CA 1
ATOM 12729 C C . GLN E 1 103 ? 55.978 21.591 -3.482 1.00 39.61 79 GLN E C 1
ATOM 12730 O O . GLN E 1 103 ? 55.271 21.747 -4.496 1.00 38.10 79 GLN E O 1
ATOM 12736 N N . HIS E 1 104 ? 55.502 21.603 -2.233 1.00 38.21 80 HIS E N 1
ATOM 12737 C CA . HIS E 1 104 ? 54.125 22.010 -1.921 1.00 37.92 80 HIS E CA 1
ATOM 12738 C C . HIS E 1 104 ? 54.030 23.431 -2.494 1.00 36.75 80 HIS E C 1
ATOM 12739 O O . HIS E 1 104 ? 55.061 24.126 -2.556 1.00 35.49 80 HIS E O 1
ATOM 12746 N N . GLN E 1 105 ? 52.836 23.862 -2.924 1.00 36.32 81 GLN E N 1
ATOM 12747 C CA . GLN E 1 105 ? 52.671 25.232 -3.461 1.00 36.40 81 GLN E CA 1
ATOM 12748 C C . GLN E 1 105 ? 53.301 26.316 -2.548 1.00 36.44 81 GLN E C 1
ATOM 12749 O O . GLN E 1 105 ? 53.908 27.297 -3.040 1.00 35.34 81 GLN E O 1
ATOM 12755 N N . MET E 1 106 ? 53.181 26.123 -1.232 1.00 36.43 82 MET E N 1
ATOM 12756 C CA . MET E 1 106 ? 53.736 27.074 -0.252 1.00 36.99 82 MET E CA 1
ATOM 12757 C C . MET E 1 106 ? 55.267 27.134 -0.280 1.00 38.01 82 MET E C 1
ATOM 12758 O O . MET E 1 106 ? 55.865 28.194 -0.012 1.00 36.43 82 MET E O 1
ATOM 12763 N N . MET E 1 107 ? 55.894 25.999 -0.594 1.00 36.91 83 MET E N 1
ATOM 12764 C CA . MET E 1 107 ? 57.355 25.935 -0.691 1.00 37.54 83 MET E CA 1
ATOM 12765 C C . MET E 1 107 ? 57.809 26.588 -2.002 1.00 35.82 83 MET E C 1
ATOM 12766 O O . MET E 1 107 ? 58.829 27.271 -2.047 1.00 35.06 83 MET E O 1
ATOM 12771 N N . ARG E 1 108 ? 57.032 26.388 -3.059 1.00 35.49 84 ARG E N 1
ATOM 12772 C CA . ARG E 1 108 ? 57.331 26.992 -4.361 1.00 35.30 84 ARG E CA 1
ATOM 12773 C C . ARG E 1 108 ? 57.166 28.507 -4.272 1.00 36.08 84 ARG E C 1
ATOM 12774 O O . ARG E 1 108 ? 58.011 29.254 -4.759 1.00 36.01 84 ARG E O 1
ATOM 12782 N N . MET E 1 109 ? 56.085 28.962 -3.636 1.00 34.52 85 MET E N 1
ATOM 12783 C CA . MET E 1 109 ? 55.837 30.398 -3.526 1.00 34.63 85 MET E CA 1
ATOM 12784 C C . MET E 1 109 ? 56.713 31.111 -2.513 1.00 33.92 85 MET E C 1
ATOM 12785 O O . MET E 1 109 ? 57.098 32.267 -2.735 1.00 33.08 85 MET E O 1
ATOM 12790 N N . GLY E 1 110 ? 57.053 30.427 -1.418 1.00 33.69 86 GLY E N 1
ATOM 12791 C CA . GLY E 1 110 ? 57.756 31.089 -0.336 1.00 32.82 86 GLY E CA 1
ATOM 12792 C C . GLY E 1 110 ? 59.133 30.647 0.122 1.00 32.75 86 GLY E C 1
ATOM 12793 O O . GLY E 1 110 ? 59.649 31.211 1.092 1.00 33.02 86 GLY E O 1
ATOM 12794 N N . GLY E 1 111 ? 59.714 29.641 -0.534 1.00 33.05 87 GLY E N 1
ATOM 12795 C CA . GLY E 1 111 ? 61.049 29.108 -0.169 1.00 32.26 87 GLY E CA 1
ATOM 12796 C C . GLY E 1 111 ? 61.156 28.662 1.276 1.00 33.68 87 GLY E C 1
ATOM 12797 O O . GLY E 1 111 ? 62.220 28.792 1.910 1.00 33.48 87 GLY E O 1
ATOM 12798 N N . VAL E 1 112 ? 60.031 28.168 1.803 1.00 32.81 88 VAL E N 1
ATOM 12799 C CA . VAL E 1 112 ? 59.924 27.703 3.181 1.00 33.46 88 VAL E CA 1
ATOM 12800 C C . VAL E 1 112 ? 60.264 26.204 3.307 1.00 34.21 88 VAL E C 1
ATOM 12801 O O . VAL E 1 112 ? 60.251 25.470 2.308 1.00 32.25 88 VAL E O 1
ATOM 12805 N N . GLU E 1 113 ? 60.539 25.780 4.547 1.00 34.82 89 GLU E N 1
ATOM 12806 C CA . GLU E 1 113 ? 60.896 24.388 4.848 1.00 38.02 89 GLU E CA 1
ATOM 12807 C C . GLU E 1 113 ? 60.038 23.817 5.986 1.00 37.38 89 GLU E C 1
ATOM 12808 O O . GLU E 1 113 ? 59.631 22.647 5.936 1.00 38.73 89 GLU E O 1
ATOM 12814 N N . ALA E 1 114 ? 59.733 24.656 6.982 1.00 35.80 90 ALA E N 1
ATOM 12815 C CA . ALA E 1 114 ? 58.951 24.238 8.154 1.00 34.57 90 ALA E CA 1
ATOM 12816 C C . ALA E 1 114 ? 57.471 24.008 7.849 1.00 34.22 90 ALA E C 1
ATOM 12817 O O . ALA E 1 114 ? 56.894 24.588 6.906 1.00 31.98 90 ALA E O 1
ATOM 12819 N N . LEU E 1 115 ? 56.890 23.122 8.657 1.00 33.08 91 LEU E N 1
ATOM 12820 C CA . LEU E 1 115 ? 55.495 22.740 8.571 1.00 32.76 91 LEU E CA 1
ATOM 12821 C C . LEU E 1 115 ? 54.593 23.978 8.679 1.00 31.84 91 LEU E C 1
ATOM 12822 O O . LEU E 1 115 ? 54.884 24.882 9.467 1.00 31.65 91 LEU E O 1
ATOM 12827 N N . GLN E 1 116 ? 53.513 24.012 7.899 1.00 30.89 92 GLN E N 1
ATOM 12828 C CA . GLN E 1 116 ? 52.525 25.082 8.042 1.00 31.67 92 GLN E CA 1
ATOM 12829 C C . GLN E 1 116 ? 51.573 24.741 9.203 1.00 30.44 92 GLN E C 1
ATOM 12830 O O . GLN E 1 116 ? 51.066 23.618 9.271 1.00 31.31 92 GLN E O 1
ATOM 12836 N N . PRO E 1 117 ? 51.322 25.703 10.117 1.00 29.79 93 PRO E N 1
ATOM 12837 C CA . PRO E 1 117 ? 50.366 25.471 11.214 1.00 28.59 93 PRO E CA 1
ATOM 12838 C C . PRO E 1 117 ? 48.887 25.745 10.826 1.00 28.33 93 PRO E C 1
ATOM 12839 O O . PRO E 1 117 ? 48.204 26.543 11.497 1.00 26.58 93 PRO E O 1
ATOM 12843 N N . ASN E 1 118 ? 48.407 25.107 9.752 1.00 26.17 94 ASN E N 1
ATOM 12844 C CA . ASN E 1 118 ? 47.005 25.278 9.349 1.00 26.02 94 ASN E CA 1
ATOM 12845 C C . ASN E 1 118 ? 46.094 24.304 10.127 1.00 24.62 94 ASN E C 1
ATOM 12846 O O . ASN E 1 118 ? 46.026 23.102 9.823 1.00 24.89 94 ASN E O 1
ATOM 12851 N N . LEU E 1 119 ? 45.396 24.851 11.120 1.00 21.52 95 LEU E N 1
ATOM 12852 C CA . LEU E 1 119 ? 44.506 24.099 12.009 1.00 20.32 95 LEU E CA 1
ATOM 12853 C C . LEU E 1 119 ? 43.087 24.539 11.682 1.00 22.19 95 LEU E C 1
ATOM 12854 O O . LEU E 1 119 ? 42.853 25.742 11.548 1.00 19.64 95 LEU E O 1
ATOM 12859 N N . ARG E 1 120 ? 42.175 23.580 11.473 1.00 20.54 96 ARG E N 1
ATOM 12860 C CA . ARG E 1 120 ? 40.793 23.935 11.089 1.00 19.93 96 ARG E CA 1
ATOM 12861 C C . ARG E 1 120 ? 40.115 24.564 12.285 1.00 19.78 96 ARG E C 1
ATOM 12862 O O . ARG E 1 120 ? 40.141 24.003 13.403 1.00 19.01 96 ARG E O 1
ATOM 12870 N N . THR E 1 121 ? 39.504 25.719 12.039 1.00 18.19 97 THR E N 1
ATOM 12871 C CA . THR E 1 121 ? 38.862 26.462 13.118 1.00 19.56 97 THR E CA 1
ATOM 12872 C C . THR E 1 121 ? 37.345 26.578 13.066 1.00 20.20 97 THR E C 1
ATOM 12873 O O . THR E 1 121 ? 36.752 27.282 13.901 1.00 23.01 97 THR E O 1
ATOM 12877 N N A SER E 1 122 ? 36.713 25.937 12.086 0.70 19.06 98 SER E N 1
ATOM 12878 N N B SER E 1 122 ? 36.732 25.896 12.102 0.30 18.74 98 SER E N 1
ATOM 12879 C CA A SER E 1 122 ? 35.255 25.957 12.042 0.70 20.29 98 SER E CA 1
ATOM 12880 C CA B SER E 1 122 ? 35.282 25.889 11.957 0.30 17.94 98 SER E CA 1
ATOM 12881 C C A SER E 1 122 ? 34.707 24.539 12.205 0.70 20.25 98 SER E C 1
ATOM 12882 C C B SER E 1 122 ? 34.723 24.503 12.233 0.30 18.73 98 SER E C 1
ATOM 12883 O O A SER E 1 122 ? 35.362 23.548 11.818 0.70 19.50 98 SER E O 1
ATOM 12884 O O B SER E 1 122 ? 35.375 23.490 11.939 0.30 18.30 98 SER E O 1
ATOM 12889 N N . ILE E 1 123 ? 33.519 24.465 12.799 1.00 19.02 99 ILE E N 1
ATOM 12890 C CA . ILE E 1 123 ? 32.848 23.189 13.047 1.00 19.57 99 ILE E CA 1
ATOM 12891 C C . ILE E 1 123 ? 32.350 22.621 11.713 1.00 18.77 99 ILE E C 1
ATOM 12892 O O . ILE E 1 123 ? 32.481 23.267 10.705 1.00 18.57 99 ILE E O 1
ATOM 12897 N N . PHE E 1 124 ? 31.751 21.433 11.740 1.00 19.10 100 PHE E N 1
ATOM 12898 C CA . PHE E 1 124 ? 31.244 20.756 10.550 1.00 18.52 100 PHE E CA 1
ATOM 12899 C C . PHE E 1 124 ? 29.734 20.784 10.711 1.00 16.64 100 PHE E C 1
ATOM 12900 O O . PHE E 1 124 ? 29.186 19.925 11.411 1.00 18.95 100 PHE E O 1
ATOM 12908 N N . PRO E 1 125 ? 29.068 21.763 10.079 1.00 17.76 101 PRO E N 1
ATOM 12909 C CA . PRO E 1 125 ? 27.641 21.916 10.336 1.00 18.88 101 PRO E CA 1
ATOM 12910 C C . PRO E 1 125 ? 26.755 20.907 9.598 1.00 19.88 101 PRO E C 1
ATOM 12911 O O . PRO E 1 125 ? 25.603 20.786 9.963 1.00 20.09 101 PRO E O 1
ATOM 12915 N N . LEU E 1 126 ? 27.287 20.211 8.586 1.00 19.54 102 LEU E N 1
ATOM 12916 C CA . LEU E 1 126 ? 26.462 19.280 7.805 1.00 21.13 102 LEU E CA 1
ATOM 12917 C C . LEU E 1 126 ? 27.114 17.904 7.750 1.00 22.27 102 LEU E C 1
ATOM 12918 O O . LEU E 1 126 ? 28.305 17.798 7.470 1.00 20.13 102 LEU E O 1
ATOM 12923 N N . ASP E 1 127 ? 26.349 16.849 8.057 1.00 22.61 103 ASP E N 1
ATOM 12924 C CA . ASP E 1 127 ? 26.893 15.476 8.004 1.00 23.12 103 ASP E CA 1
ATOM 12925 C C . ASP E 1 127 ? 26.727 15.028 6.557 1.00 22.17 103 ASP E C 1
ATOM 12926 O O . ASP E 1 127 ? 25.602 14.835 6.140 1.00 23.61 103 ASP E O 1
ATOM 12931 N N . PRO E 1 128 ? 27.834 14.858 5.784 1.00 23.04 104 PRO E N 1
ATOM 12932 C CA . PRO E 1 128 ? 27.699 14.492 4.380 1.00 22.38 104 PRO E CA 1
ATOM 12933 C C . PRO E 1 128 ? 26.983 13.148 4.232 1.00 23.05 104 PRO E C 1
ATOM 12934 O O . PRO E 1 128 ? 26.293 12.921 3.241 1.00 25.17 104 PRO E O 1
ATOM 12938 N N . PHE E 1 129 ? 27.123 12.305 5.246 1.00 24.69 105 PHE E N 1
ATOM 12939 C CA . PHE E 1 129 ? 26.551 10.954 5.235 1.00 26.38 105 PHE E CA 1
ATOM 12940 C C . PHE E 1 129 ? 25.050 10.919 5.516 1.00 28.09 105 PHE E C 1
ATOM 12941 O O . PHE E 1 129 ? 24.458 9.825 5.526 1.00 28.91 105 PHE E O 1
ATOM 12949 N N . ALA E 1 130 ? 24.441 12.096 5.716 1.00 25.21 106 ALA E N 1
ATOM 12950 C CA . ALA E 1 130 ? 22.991 12.176 5.872 1.00 24.66 106 ALA E CA 1
ATOM 12951 C C . ALA E 1 130 ? 22.369 12.851 4.672 1.00 23.55 106 ALA E C 1
ATOM 12952 O O . ALA E 1 130 ? 21.175 13.146 4.682 1.00 26.07 106 ALA E O 1
ATOM 12954 N N . ILE E 1 131 ? 23.160 13.106 3.622 1.00 24.85 107 ILE E N 1
ATOM 12955 C CA . ILE E 1 131 ? 22.655 13.747 2.413 1.00 25.04 107 ILE E CA 1
ATOM 12956 C C . ILE E 1 131 ? 21.809 12.702 1.705 1.00 27.14 107 ILE E C 1
ATOM 12957 O O . ILE E 1 131 ? 22.288 11.610 1.436 1.00 26.71 107 ILE E O 1
ATOM 12962 N N . LYS E 1 132 ? 20.577 13.073 1.396 1.00 29.59 108 LYS E N 1
ATOM 12963 C CA . LYS E 1 132 ? 19.633 12.170 0.768 1.00 32.64 108 LYS E CA 1
ATOM 12964 C C . LYS E 1 132 ? 18.992 12.801 -0.470 1.00 33.32 108 LYS E C 1
ATOM 12965 O O . LYS E 1 132 ? 18.477 12.094 -1.327 1.00 35.45 108 LYS E O 1
ATOM 12971 N N . GLU E 1 133 ? 19.063 14.125 -0.583 1.00 31.78 109 GLU E N 1
ATOM 12972 C CA . GLU E 1 133 ? 18.501 14.843 -1.718 1.00 31.01 109 GLU E CA 1
ATOM 12973 C C . GLU E 1 133 ? 19.560 15.790 -2.319 1.00 31.28 109 GLU E C 1
ATOM 12974 O O . GLU E 1 133 ? 19.971 16.739 -1.656 1.00 28.65 109 GLU E O 1
ATOM 12980 N N . ILE E 1 134 ? 19.968 15.555 -3.567 1.00 30.01 110 ILE E N 1
ATOM 12981 C CA . ILE E 1 134 ? 20.996 16.385 -4.232 1.00 29.00 110 ILE E CA 1
ATOM 12982 C C . ILE E 1 134 ? 20.957 16.154 -5.749 1.00 30.71 110 ILE E C 1
ATOM 12983 O O . ILE E 1 134 ? 20.524 15.086 -6.207 1.00 31.83 110 ILE E O 1
ATOM 12988 N N . ASP E 1 135 ? 21.371 17.153 -6.530 1.00 28.40 111 ASP E N 1
ATOM 12989 C CA . ASP E 1 135 ? 21.394 17.045 -7.991 1.00 28.96 111 ASP E CA 1
ATOM 12990 C C . ASP E 1 135 ? 22.796 17.031 -8.537 1.00 28.80 111 ASP E C 1
ATOM 12991 O O . ASP E 1 135 ? 23.077 16.357 -9.526 1.00 28.64 111 ASP E O 1
ATOM 12996 N N . ALA E 1 136 ? 23.707 17.774 -7.898 1.00 26.52 112 ALA E N 1
ATOM 12997 C CA . ALA E 1 136 ? 25.079 17.786 -8.369 1.00 25.86 112 ALA E CA 1
ATOM 12998 C C . ALA E 1 136 ? 26.048 18.211 -7.286 1.00 25.66 112 ALA E C 1
ATOM 12999 O O . ALA E 1 136 ? 25.659 18.940 -6.338 1.00 24.31 112 ALA E O 1
ATOM 13001 N N . VAL E 1 137 ? 27.268 17.711 -7.409 1.00 24.63 113 VAL E N 1
ATOM 13002 C CA . VAL E 1 137 ? 28.384 18.031 -6.532 1.00 24.51 113 VAL E CA 1
ATOM 13003 C C . VAL E 1 137 ? 29.361 18.819 -7.402 1.00 25.27 113 VAL E C 1
ATOM 13004 O O . VAL E 1 137 ? 29.864 18.306 -8.408 1.00 24.88 113 VAL E O 1
ATOM 13008 N N . LEU E 1 138 ? 29.608 20.086 -7.053 1.00 25.02 114 LEU E N 1
ATOM 13009 C CA . LEU E 1 138 ? 30.519 20.935 -7.849 1.00 24.75 114 LEU E CA 1
ATOM 13010 C C . LEU E 1 138 ? 31.845 21.159 -7.121 1.00 24.21 114 LEU E C 1
ATOM 13011 O O . LEU E 1 138 ? 31.874 21.151 -5.897 1.00 24.25 114 LEU E O 1
ATOM 13016 N N . ALA E 1 139 ? 32.931 21.316 -7.875 1.00 22.71 115 ALA E N 1
ATOM 13017 C CA . ALA E 1 139 ? 34.252 21.666 -7.301 1.00 23.27 115 ALA E CA 1
ATOM 13018 C C . ALA E 1 139 ? 34.810 22.755 -8.191 1.00 24.82 115 ALA E C 1
ATOM 13019 O O . ALA E 1 139 ? 34.802 22.640 -9.429 1.00 25.26 115 ALA E O 1
ATOM 13021 N N . SER E 1 140 ? 35.231 23.850 -7.575 1.00 24.32 116 SER E N 1
ATOM 13022 C CA . SER E 1 140 ? 35.756 24.994 -8.334 1.00 24.99 116 SER E CA 1
ATOM 13023 C C . SER E 1 140 ? 37.186 24.733 -8.773 1.00 27.29 116 SER E C 1
ATOM 13024 O O . SER E 1 140 ? 37.627 25.258 -9.787 1.00 27.76 116 SER E O 1
ATOM 13027 N N . HIS E 1 141 ? 37.912 23.976 -7.967 1.00 29.02 117 HIS E N 1
ATOM 13028 C CA . HIS E 1 141 ? 39.292 23.622 -8.251 1.00 31.32 117 HIS E CA 1
ATOM 13029 C C . HIS E 1 141 ? 39.753 22.429 -7.447 1.00 32.04 117 HIS E C 1
ATOM 13030 O O . HIS E 1 141 ? 39.062 21.965 -6.518 1.00 31.65 117 HIS E O 1
ATOM 13037 N N . ASP E 1 142 ? 40.928 21.925 -7.817 1.00 33.50 118 ASP E N 1
ATOM 13038 C CA . ASP E 1 142 ? 41.431 20.702 -7.231 1.00 35.80 118 ASP E CA 1
ATOM 13039 C C . ASP E 1 142 ? 42.261 20.849 -5.960 1.00 35.95 118 ASP E C 1
ATOM 13040 O O . ASP E 1 142 ? 42.860 19.873 -5.540 1.00 37.31 118 ASP E O 1
ATOM 13045 N N . HIS E 1 143 ? 42.312 22.045 -5.353 1.00 36.10 119 HIS E N 1
ATOM 13046 C CA . HIS E 1 143 ? 42.982 22.162 -4.047 1.00 36.25 119 HIS E CA 1
ATOM 13047 C C . HIS E 1 143 ? 42.191 21.346 -3.029 1.00 34.76 119 HIS E C 1
ATOM 13048 O O . HIS E 1 143 ? 40.952 21.288 -3.086 1.00 33.91 119 HIS E O 1
ATOM 13055 N N . ALA E 1 144 ? 42.917 20.745 -2.094 1.00 33.83 120 ALA E N 1
ATOM 13056 C CA . ALA E 1 144 ? 42.357 19.836 -1.098 1.00 34.16 120 ALA E CA 1
ATOM 13057 C C . ALA E 1 144 ? 41.122 20.334 -0.357 1.00 34.10 120 ALA E C 1
ATOM 13058 O O . ALA E 1 144 ? 40.169 19.567 -0.124 1.00 32.12 120 ALA E O 1
ATOM 13060 N N . ASP E 1 145 ? 41.145 21.615 0.018 1.00 31.98 121 ASP E N 1
ATOM 13061 C CA . ASP E 1 145 ? 40.045 22.188 0.776 1.00 30.83 121 ASP E CA 1
ATOM 13062 C C . ASP E 1 145 ? 38.788 22.565 -0.053 1.00 29.13 121 ASP E C 1
ATOM 13063 O O . ASP E 1 145 ? 37.889 23.237 0.461 1.00 28.89 121 ASP E O 1
ATOM 13068 N N . HIS E 1 146 ? 38.699 22.082 -1.298 1.00 26.50 122 HIS E N 1
ATOM 13069 C CA . HIS E 1 146 ? 37.560 22.393 -2.173 1.00 25.31 122 HIS E CA 1
ATOM 13070 C C . HIS E 1 146 ? 36.924 21.182 -2.841 1.00 25.29 122 HIS E C 1
ATOM 13071 O O . HIS E 1 146 ? 35.996 21.325 -3.631 1.00 26.10 122 HIS E O 1
ATOM 13078 N N . ILE E 1 147 ? 37.421 20.007 -2.486 1.00 26.16 123 ILE E N 1
ATOM 13079 C CA . ILE E 1 147 ? 36.961 18.736 -3.059 1.00 26.66 123 ILE E CA 1
ATOM 13080 C C . ILE E 1 147 ? 37.126 17.676 -1.976 1.00 26.60 123 ILE E C 1
ATOM 13081 O O . ILE E 1 147 ? 38.057 17.733 -1.169 1.00 27.37 123 ILE E O 1
ATOM 13086 N N . ASP E 1 148 ? 36.233 16.693 -1.936 1.00 26.79 124 ASP E N 1
ATOM 13087 C CA . ASP E 1 148 ? 36.266 15.802 -0.796 1.00 26.20 124 ASP E CA 1
ATOM 13088 C C . ASP E 1 148 ? 35.845 14.350 -1.104 1.00 26.70 124 ASP E C 1
ATOM 13089 O O . ASP E 1 148 ? 34.728 14.085 -1.592 1.00 26.40 124 ASP E O 1
ATOM 13094 N N . VAL E 1 149 ? 36.722 13.412 -0.762 1.00 27.02 125 VAL E N 1
ATOM 13095 C CA . VAL E 1 149 ? 36.442 11.999 -1.067 1.00 27.47 125 VAL E CA 1
ATOM 13096 C C . VAL E 1 149 ? 35.290 11.432 -0.220 1.00 28.24 125 VAL E C 1
ATOM 13097 O O . VAL E 1 149 ? 34.542 10.570 -0.687 1.00 26.98 125 VAL E O 1
ATOM 13101 N N . ASN E 1 150 ? 35.127 11.955 0.995 1.00 28.25 126 ASN E N 1
ATOM 13102 C CA . ASN E 1 150 ? 34.061 11.505 1.894 1.00 28.11 126 ASN E CA 1
ATOM 13103 C C . ASN E 1 150 ? 32.698 11.982 1.400 1.00 28.61 126 ASN E C 1
ATOM 13104 O O . ASN E 1 150 ? 31.717 11.216 1.389 1.00 27.50 126 ASN E O 1
ATOM 13109 N N . VAL E 1 151 ? 32.634 13.230 0.930 1.00 27.52 127 VAL E N 1
ATOM 13110 C CA . VAL E 1 151 ? 31.405 13.765 0.336 1.00 25.87 127 VAL E CA 1
ATOM 13111 C C . VAL E 1 151 ? 31.032 12.911 -0.884 1.00 27.28 127 VAL E C 1
ATOM 13112 O O . VAL E 1 151 ? 29.874 12.545 -1.053 1.00 26.00 127 VAL E O 1
ATOM 13116 N N . ALA E 1 152 ? 32.030 12.574 -1.701 1.00 26.03 128 ALA E N 1
ATOM 13117 C CA . ALA E 1 152 ? 31.828 11.725 -2.878 1.00 26.46 128 ALA E CA 1
ATOM 13118 C C . ALA E 1 152 ? 31.272 10.342 -2.481 1.00 27.15 128 ALA E C 1
ATOM 13119 O O . ALA E 1 152 ? 30.252 9.891 -3.035 1.00 28.69 128 ALA E O 1
ATOM 13121 N N . ALA E 1 153 ? 31.940 9.687 -1.531 1.00 27.41 129 ALA E N 1
ATOM 13122 C CA . ALA E 1 153 ? 31.512 8.373 -1.012 1.00 27.12 129 ALA E CA 1
ATOM 13123 C C . ALA E 1 153 ? 30.067 8.419 -0.512 1.00 29.06 129 ALA E C 1
ATOM 13124 O O . ALA E 1 153 ? 29.225 7.564 -0.881 1.00 28.88 129 ALA E O 1
ATOM 13126 N N . ALA E 1 154 ? 29.767 9.425 0.306 1.00 26.35 130 ALA E N 1
ATOM 13127 C CA . ALA E 1 154 ? 28.421 9.585 0.832 1.00 26.23 130 ALA E CA 1
ATOM 13128 C C . ALA E 1 154 ? 27.354 9.757 -0.254 1.00 27.48 130 ALA E C 1
ATOM 13129 O O . ALA E 1 154 ? 26.283 9.133 -0.181 1.00 28.29 130 ALA E O 1
ATOM 13131 N N . VAL E 1 155 ? 27.612 10.616 -1.235 1.00 26.07 131 VAL E N 1
ATOM 13132 C CA . VAL E 1 155 ? 26.648 10.871 -2.275 1.00 28.25 131 VAL E CA 1
ATOM 13133 C C . VAL E 1 155 ? 26.452 9.602 -3.121 1.00 29.43 131 VAL E C 1
ATOM 13134 O O . VAL E 1 155 ? 25.328 9.297 -3.514 1.00 30.64 131 VAL E O 1
ATOM 13138 N N . LEU E 1 156 ? 27.526 8.860 -3.365 1.00 30.21 132 LEU E N 1
ATOM 13139 C CA . LEU E 1 156 ? 27.413 7.627 -4.189 1.00 31.39 132 LEU E CA 1
ATOM 13140 C C . LEU E 1 156 ? 26.595 6.544 -3.466 1.00 32.35 132 LEU E C 1
ATOM 13141 O O . LEU E 1 156 ? 25.780 5.842 -4.088 1.00 32.11 132 LEU E O 1
ATOM 13146 N N . GLN E 1 157 ? 26.814 6.445 -2.155 1.00 33.25 133 GLN E N 1
ATOM 13147 C CA . GLN E 1 157 ? 26.133 5.487 -1.302 1.00 34.14 133 GLN E CA 1
ATOM 13148 C C . GLN E 1 157 ? 24.654 5.808 -1.104 1.00 35.08 133 GLN E C 1
ATOM 13149 O O . GLN E 1 157 ? 23.778 4.938 -1.319 1.00 33.88 133 GLN E O 1
ATOM 13155 N N . ASN E 1 158 ? 24.364 7.059 -0.733 1.00 33.56 134 ASN E N 1
ATOM 13156 C CA . ASN E 1 158 ? 22.990 7.437 -0.373 1.00 34.09 134 ASN E CA 1
ATOM 13157 C C . ASN E 1 158 ? 22.076 7.910 -1.494 1.00 34.73 134 ASN E C 1
ATOM 13158 O O . ASN E 1 158 ? 20.850 7.881 -1.331 1.00 35.46 134 ASN E O 1
ATOM 13163 N N . CYS E 1 159 ? 22.636 8.372 -2.609 1.00 34.21 135 CYS E N 1
ATOM 13164 C CA . CYS E 1 159 ? 21.796 8.985 -3.618 1.00 36.36 135 CYS E CA 1
ATOM 13165 C C . CYS E 1 159 ? 21.749 8.212 -4.921 1.00 37.36 135 CYS E C 1
ATOM 13166 O O . CYS E 1 159 ? 22.527 7.280 -5.129 1.00 37.70 135 CYS E O 1
ATOM 13169 N N . GLY E 1 160 ? 20.829 8.629 -5.786 1.00 38.80 136 GLY E N 1
ATOM 13170 C CA . GLY E 1 160 ? 20.617 8.000 -7.085 1.00 39.50 136 GLY E CA 1
ATOM 13171 C C . GLY E 1 160 ? 21.698 8.203 -8.138 1.00 40.49 136 GLY E C 1
ATOM 13172 O O . GLY E 1 160 ? 22.494 9.151 -8.087 1.00 40.99 136 GLY E O 1
ATOM 13173 N N A GLU E 1 161 ? 21.704 7.295 -9.106 0.50 40.14 137 GLU E N 1
ATOM 13174 N N B GLU E 1 161 ? 21.695 7.308 -9.118 0.50 40.14 137 GLU E N 1
ATOM 13175 C CA A GLU E 1 161 ? 22.645 7.303 -10.229 0.50 39.95 137 GLU E CA 1
ATOM 13176 C CA B GLU E 1 161 ? 22.657 7.300 -10.225 0.50 39.93 137 GLU E CA 1
ATOM 13177 C C A GLU E 1 161 ? 22.601 8.591 -11.077 0.50 39.15 137 GLU E C 1
ATOM 13178 C C B GLU E 1 161 ? 22.615 8.595 -11.064 0.50 39.13 137 GLU E C 1
ATOM 13179 O O A GLU E 1 161 ? 23.425 8.785 -11.973 0.50 39.22 137 GLU E O 1
ATOM 13180 O O B GLU E 1 161 ? 23.451 8.798 -11.946 0.50 39.21 137 GLU E O 1
ATOM 13191 N N . HIS E 1 162 ? 21.649 9.467 -10.775 1.00 38.42 138 HIS E N 1
ATOM 13192 C CA . HIS E 1 162 ? 21.478 10.730 -11.496 1.00 38.44 138 HIS E CA 1
ATOM 13193 C C . HIS E 1 162 ? 22.404 11.871 -11.026 1.00 36.90 138 HIS E C 1
ATOM 13194 O O . HIS E 1 162 ? 22.530 12.891 -11.709 1.00 35.87 138 HIS E O 1
ATOM 13201 N N . VAL E 1 163 ? 23.007 11.714 -9.851 1.00 36.59 139 VAL E N 1
ATOM 13202 C CA . VAL E 1 163 ? 23.852 12.796 -9.299 1.00 34.77 139 VAL E CA 1
ATOM 13203 C C . VAL E 1 163 ? 25.117 12.967 -10.121 1.00 34.98 139 VAL E C 1
ATOM 13204 O O . VAL E 1 163 ? 25.864 12.006 -10.332 1.00 35.80 139 VAL E O 1
ATOM 13208 N N . LYS E 1 164 ? 25.349 14.199 -10.569 1.00 33.33 140 LYS E N 1
ATOM 13209 C CA . LYS E 1 164 ? 26.535 14.528 -11.346 1.00 31.26 140 LYS E CA 1
ATOM 13210 C C . LYS E 1 164 ? 27.611 15.160 -10.475 1.00 30.97 140 LYS E C 1
ATOM 13211 O O . LYS E 1 164 ? 27.292 15.855 -9.505 1.00 28.61 140 LYS E O 1
ATOM 13217 N N . PHE E 1 165 ? 28.866 14.905 -10.834 1.00 29.54 141 PHE E N 1
ATOM 13218 C CA . PHE E 1 165 ? 30.037 15.518 -10.220 1.00 30.64 141 PHE E CA 1
ATOM 13219 C C . PHE E 1 165 ? 30.620 16.445 -11.288 1.00 31.17 141 PHE E C 1
ATOM 13220 O O . PHE E 1 165 ? 31.114 15.987 -12.318 1.00 29.95 141 PHE E O 1
ATOM 13228 N N . ILE E 1 166 ? 30.571 17.750 -11.031 1.00 29.87 142 ILE E N 1
ATOM 13229 C CA . ILE E 1 166 ? 30.967 18.763 -12.016 1.00 27.75 142 ILE E CA 1
ATOM 13230 C C . ILE E 1 166 ? 32.216 19.532 -11.561 1.00 28.70 142 ILE E C 1
ATOM 13231 O O . ILE E 1 166 ? 32.290 20.037 -10.440 1.00 29.37 142 ILE E O 1
ATOM 13236 N N . GLY E 1 167 ? 33.243 19.553 -12.386 1.00 28.10 143 GLY E N 1
ATOM 13237 C CA . GLY E 1 167 ? 34.438 20.289 -12.012 1.00 29.64 143 GLY E CA 1
ATOM 13238 C C . GLY E 1 167 ? 35.388 20.353 -13.181 1.00 30.92 143 GLY E C 1
ATOM 13239 O O . GLY E 1 167 ? 35.187 19.655 -14.188 1.00 29.55 143 GLY E O 1
ATOM 13240 N N . PRO E 1 168 ? 36.429 21.181 -13.061 1.00 32.08 144 PRO E N 1
ATOM 13241 C CA . PRO E 1 168 ? 37.460 21.210 -14.100 1.00 32.63 144 PRO E CA 1
ATOM 13242 C C . PRO E 1 168 ? 38.124 19.820 -14.243 1.00 33.88 144 PRO E C 1
ATOM 13243 O O . PRO E 1 168 ? 37.964 18.940 -13.364 1.00 32.15 144 PRO E O 1
ATOM 13247 N N . GLN E 1 169 ? 38.879 19.638 -15.333 1.00 32.58 145 GLN E N 1
ATOM 13248 C CA . GLN E 1 169 ? 39.487 18.353 -15.642 1.00 32.82 145 GLN E CA 1
ATOM 13249 C C . GLN E 1 169 ? 40.236 17.738 -14.461 1.00 32.37 145 GLN E C 1
ATOM 13250 O O . GLN E 1 169 ? 40.091 16.543 -14.179 1.00 33.52 145 GLN E O 1
ATOM 13256 N N . ALA E 1 170 ? 41.033 18.545 -13.771 1.00 31.26 146 ALA E N 1
ATOM 13257 C CA . ALA E 1 170 ? 41.821 18.060 -12.634 1.00 31.56 146 ALA E CA 1
ATOM 13258 C C . ALA E 1 170 ? 40.948 17.496 -11.515 1.00 31.23 146 ALA E C 1
ATOM 13259 O O . ALA E 1 170 ? 41.361 16.554 -10.819 1.00 31.39 146 ALA E O 1
ATOM 13261 N N . CYS E 1 171 ? 39.767 18.101 -11.336 1.00 30.61 147 CYS E N 1
ATOM 13262 C CA . CYS E 1 171 ? 38.813 17.647 -10.313 1.00 31.48 147 CYS E CA 1
ATOM 13263 C C . CYS E 1 171 ? 38.183 16.338 -10.766 1.00 31.80 147 CYS E C 1
ATOM 13264 O O . CYS E 1 171 ? 38.167 15.382 -9.995 1.00 31.95 147 CYS E O 1
ATOM 13267 N N . VAL E 1 172 ? 37.677 16.308 -12.004 1.00 32.63 148 VAL E N 1
ATOM 13268 C CA . VAL E 1 172 ? 37.127 15.071 -12.572 1.00 32.30 148 VAL E CA 1
ATOM 13269 C C . VAL E 1 172 ? 38.169 13.937 -12.455 1.00 34.17 148 VAL E C 1
ATOM 13270 O O . VAL E 1 172 ? 37.820 12.819 -12.070 1.00 35.66 148 VAL E O 1
ATOM 13274 N N . ASP E 1 173 ? 39.443 14.218 -12.734 1.00 34.53 149 ASP E N 1
ATOM 13275 C CA . ASP E 1 173 ? 40.494 13.195 -12.598 1.00 34.21 149 ASP E CA 1
ATOM 13276 C C . ASP E 1 173 ? 40.623 12.681 -11.169 1.00 33.52 149 ASP E C 1
ATOM 13277 O O . ASP E 1 173 ? 40.844 11.475 -10.947 1.00 33.17 149 ASP E O 1
ATOM 13282 N N A LEU E 1 174 ? 40.510 13.583 -10.193 0.60 31.89 150 LEU E N 1
ATOM 13283 N N B LEU E 1 174 ? 40.478 13.585 -10.202 0.40 31.92 150 LEU E N 1
ATOM 13284 C CA A LEU E 1 174 ? 40.553 13.162 -8.791 0.60 31.72 150 LEU E CA 1
ATOM 13285 C CA B LEU E 1 174 ? 40.574 13.209 -8.797 0.40 31.19 150 LEU E CA 1
ATOM 13286 C C A LEU E 1 174 ? 39.347 12.276 -8.466 0.60 30.82 150 LEU E C 1
ATOM 13287 C C B LEU E 1 174 ? 39.356 12.351 -8.387 0.40 30.79 150 LEU E C 1
ATOM 13288 O O A LEU E 1 174 ? 39.495 11.188 -7.911 0.60 30.65 150 LEU E O 1
ATOM 13289 O O B LEU E 1 174 ? 39.515 11.344 -7.695 0.40 30.84 150 LEU E O 1
ATOM 13298 N N . TRP E 1 175 ? 38.156 12.737 -8.829 1.00 30.09 151 TRP E N 1
ATOM 13299 C CA . TRP E 1 175 ? 36.964 11.952 -8.554 1.00 30.62 151 TRP E CA 1
ATOM 13300 C C . TRP E 1 175 ? 37.117 10.545 -9.161 1.00 32.39 151 TRP E C 1
ATOM 13301 O O . TRP E 1 175 ? 36.932 9.550 -8.447 1.00 31.77 151 TRP E O 1
ATOM 13312 N N . LEU E 1 176 ? 37.488 10.487 -10.452 1.00 32.92 152 LEU E N 1
ATOM 13313 C CA . LEU E 1 176 ? 37.710 9.197 -11.159 1.00 33.90 152 LEU E CA 1
ATOM 13314 C C . LEU E 1 176 ? 38.676 8.275 -10.408 1.00 34.56 152 LEU E C 1
ATOM 13315 O O . LEU E 1 176 ? 38.373 7.090 -10.181 1.00 34.83 152 LEU E O 1
ATOM 13320 N N . GLY E 1 177 ? 39.820 8.825 -10.011 1.00 34.41 153 GLY E N 1
ATOM 13321 C CA . GLY E 1 177 ? 40.856 8.075 -9.289 1.00 35.59 153 GLY E CA 1
ATOM 13322 C C . GLY E 1 177 ? 40.443 7.576 -7.909 1.00 36.99 153 GLY E C 1
ATOM 13323 O O . GLY E 1 177 ? 41.109 6.700 -7.323 1.00 36.36 153 GLY E O 1
ATOM 13324 N N . TRP E 1 178 ? 39.380 8.182 -7.371 1.00 35.87 154 TRP E N 1
ATOM 13325 C CA . TRP E 1 178 ? 38.817 7.789 -6.095 1.00 36.34 154 TRP E CA 1
ATOM 13326 C C . TRP E 1 178 ? 37.750 6.701 -6.259 1.00 36.01 154 TRP E C 1
ATOM 13327 O O . TRP E 1 178 ? 37.400 6.043 -5.291 1.00 38.79 154 TRP E O 1
ATOM 13338 N N . GLY E 1 179 ? 37.206 6.539 -7.460 1.00 37.03 155 GLY E N 1
ATOM 13339 C CA . GLY E 1 179 ? 36.202 5.504 -7.713 1.00 35.51 155 GLY E CA 1
ATOM 13340 C C . GLY E 1 179 ? 34.872 6.017 -8.228 1.00 35.63 155 GLY E C 1
ATOM 13341 O O . GLY E 1 179 ? 33.940 5.237 -8.481 1.00 34.96 155 GLY E O 1
ATOM 13342 N N . VAL E 1 180 ? 34.749 7.335 -8.355 1.00 34.88 156 VAL E N 1
ATOM 13343 C CA . VAL E 1 180 ? 33.521 7.896 -8.886 1.00 35.34 156 VAL E CA 1
ATOM 13344 C C . VAL E 1 180 ? 33.437 7.406 -10.331 1.00 36.67 156 VAL E C 1
ATOM 13345 O O . VAL E 1 180 ? 34.398 7.540 -11.086 1.00 37.07 156 VAL E O 1
ATOM 13349 N N . PRO E 1 181 ? 32.301 6.816 -10.713 1.00 38.57 157 PRO E N 1
ATOM 13350 C CA . PRO E 1 181 ? 32.166 6.330 -12.083 1.00 38.70 157 PRO E CA 1
ATOM 13351 C C . PRO E 1 181 ? 32.219 7.491 -13.085 1.00 39.74 157 PRO E C 1
ATOM 13352 O O . PRO E 1 181 ? 31.649 8.573 -12.833 1.00 38.35 157 PRO E O 1
ATOM 13356 N N . GLN E 1 182 ? 32.890 7.258 -14.216 1.00 40.10 158 GLN E N 1
ATOM 13357 C CA . GLN E 1 182 ? 33.037 8.261 -15.275 1.00 40.37 158 GLN E CA 1
ATOM 13358 C C . GLN E 1 182 ? 31.693 8.820 -15.753 1.00 39.59 158 GLN E C 1
ATOM 13359 O O . GLN E 1 182 ? 31.576 10.007 -16.079 1.00 39.82 158 GLN E O 1
ATOM 13365 N N A GLU E 1 183 ? 30.680 7.963 -15.759 0.50 39.23 159 GLU E N 1
ATOM 13366 N N B GLU E 1 183 ? 30.685 7.955 -15.785 0.50 39.33 159 GLU E N 1
ATOM 13367 C CA A GLU E 1 183 ? 29.335 8.314 -16.227 0.50 38.90 159 GLU E CA 1
ATOM 13368 C CA B GLU E 1 183 ? 29.337 8.319 -16.233 0.50 39.17 159 GLU E CA 1
ATOM 13369 C C A GLU E 1 183 ? 28.677 9.420 -15.382 0.50 38.84 159 GLU E C 1
ATOM 13370 C C B GLU E 1 183 ? 28.703 9.448 -15.396 0.50 38.98 159 GLU E C 1
ATOM 13371 O O A GLU E 1 183 ? 27.749 10.099 -15.839 0.50 38.07 159 GLU E O 1
ATOM 13372 O O B GLU E 1 183 ? 27.817 10.167 -15.874 0.50 38.29 159 GLU E O 1
ATOM 13383 N N . ARG E 1 184 ? 29.166 9.586 -14.154 1.00 38.41 160 ARG E N 1
ATOM 13384 C CA . ARG E 1 184 ? 28.650 10.611 -13.233 1.00 38.52 160 ARG E CA 1
ATOM 13385 C C . ARG E 1 184 ? 29.323 11.967 -13.376 1.00 37.90 160 ARG E C 1
ATOM 13386 O O . ARG E 1 184 ? 28.751 13.004 -12.993 1.00 38.74 160 ARG E O 1
ATOM 13394 N N . CYS E 1 185 ? 30.534 11.957 -13.920 1.00 36.74 161 CYS E N 1
ATOM 13395 C CA . CYS E 1 185 ? 31.375 13.150 -14.013 1.00 36.56 161 CYS E CA 1
ATOM 13396 C C . CYS E 1 185 ? 31.170 13.986 -15.247 1.00 37.29 161 CYS E C 1
ATOM 13397 O O . CYS E 1 185 ? 30.976 13.445 -16.349 1.00 37.54 161 CYS E O 1
ATOM 13400 N N . ILE E 1 186 ? 31.190 15.308 -15.049 1.00 35.29 162 ILE E N 1
ATOM 13401 C CA . ILE E 1 186 ? 31.120 16.272 -16.143 1.00 34.51 162 ILE E CA 1
ATOM 13402 C C . ILE E 1 186 ? 32.319 17.216 -16.030 1.00 34.35 162 ILE E C 1
ATOM 13403 O O . ILE E 1 186 ? 32.535 17.860 -14.988 1.00 35.18 162 ILE E O 1
ATOM 13408 N N . VAL E 1 187 ? 33.127 17.266 -17.084 1.00 34.06 163 VAL E N 1
ATOM 13409 C CA . VAL E 1 187 ? 34.275 18.160 -17.127 1.00 33.42 163 VAL E CA 1
ATOM 13410 C C . VAL E 1 187 ? 33.767 19.571 -17.443 1.00 33.30 163 VAL E C 1
ATOM 13411 O O . VAL E 1 187 ? 33.127 19.796 -18.487 1.00 32.93 163 VAL E O 1
ATOM 13415 N N . ALA E 1 188 ? 34.017 20.507 -16.513 1.00 32.78 164 ALA E N 1
ATOM 13416 C CA . ALA E 1 188 ? 33.614 21.906 -16.668 1.00 32.11 164 ALA E CA 1
ATOM 13417 C C . ALA E 1 188 ? 34.703 22.672 -17.425 1.00 30.53 164 ALA E C 1
ATOM 13418 O O . ALA E 1 188 ? 35.869 22.626 -17.034 1.00 30.90 164 ALA E O 1
ATOM 13420 N N . LYS E 1 189 ? 34.321 23.342 -18.503 1.00 29.92 165 LYS E N 1
ATOM 13421 C CA . LYS E 1 189 ? 35.274 24.136 -19.266 1.00 30.77 165 LYS E CA 1
ATOM 13422 C C . LYS E 1 189 ? 34.737 25.534 -19.337 1.00 29.60 165 LYS E C 1
ATOM 13423 O O . LYS E 1 189 ? 33.518 25.731 -19.470 1.00 30.19 165 LYS E O 1
ATOM 13429 N N . VAL E 1 190 ? 35.641 26.516 -19.289 1.00 29.17 166 VAL E N 1
ATOM 13430 C CA . VAL E 1 190 ? 35.224 27.909 -19.395 1.00 28.51 166 VAL E CA 1
ATOM 13431 C C . VAL E 1 190 ? 34.349 28.146 -20.623 1.00 29.33 166 VAL E C 1
ATOM 13432 O O . VAL E 1 190 ? 34.735 27.806 -21.755 1.00 29.23 166 VAL E O 1
ATOM 13436 N N . GLY E 1 191 ? 33.196 28.758 -20.410 1.00 28.65 167 GLY E N 1
ATOM 13437 C CA . GLY E 1 191 ? 32.293 29.061 -21.497 1.00 29.60 167 GLY E CA 1
ATOM 13438 C C . GLY E 1 191 ? 31.149 28.080 -21.520 1.00 29.71 167 GLY E C 1
ATOM 13439 O O . GLY E 1 191 ? 30.139 28.355 -22.129 1.00 30.30 167 GLY E O 1
ATOM 13440 N N . ASP E 1 192 ? 31.290 26.948 -20.836 1.00 31.21 168 ASP E N 1
ATOM 13441 C CA . ASP E 1 192 ? 30.186 25.994 -20.779 1.00 32.06 168 ASP E CA 1
ATOM 13442 C C . ASP E 1 192 ? 29.038 26.579 -19.998 1.00 33.49 168 ASP E C 1
ATOM 13443 O O . ASP E 1 192 ? 29.227 27.429 -19.100 1.00 30.94 168 ASP E O 1
ATOM 13448 N N . VAL E 1 193 ? 27.844 26.117 -20.340 1.00 32.37 169 VAL E N 1
ATOM 13449 C CA . VAL E 1 193 ? 26.646 26.479 -19.624 1.00 33.21 169 VAL E CA 1
ATOM 13450 C C . VAL E 1 193 ? 25.925 25.153 -19.360 1.00 35.27 169 VAL E C 1
ATOM 13451 O O . VAL E 1 193 ? 25.535 24.463 -20.308 1.00 36.73 169 VAL E O 1
ATOM 13455 N N . LEU E 1 194 ? 25.797 24.768 -18.091 1.00 33.89 170 LEU E N 1
ATOM 13456 C CA . LEU E 1 194 ? 25.159 23.499 -17.737 1.00 34.29 170 LEU E CA 1
ATOM 13457 C C . LEU E 1 194 ? 23.793 23.721 -17.115 1.00 35.48 170 LEU E C 1
ATOM 13458 O O . LEU E 1 194 ? 23.614 24.604 -16.270 1.00 35.11 170 LEU E O 1
ATOM 13463 N N A GLU E 1 195 ? 22.822 22.922 -17.544 0.50 34.98 171 GLU E N 1
ATOM 13464 N N B GLU E 1 195 ? 22.823 22.917 -17.537 0.50 34.93 171 GLU E N 1
ATOM 13465 C CA A GLU E 1 195 ? 21.483 22.995 -16.997 0.50 35.70 171 GLU E CA 1
ATOM 13466 C CA B GLU E 1 195 ? 21.476 23.004 -17.010 0.50 35.49 171 GLU E CA 1
ATOM 13467 C C A GLU E 1 195 ? 21.301 21.801 -16.073 0.50 35.78 171 GLU E C 1
ATOM 13468 C C B GLU E 1 195 ? 21.267 21.803 -16.088 0.50 35.73 171 GLU E C 1
ATOM 13469 O O A GLU E 1 195 ? 21.611 20.661 -16.440 0.50 35.75 171 GLU E O 1
ATOM 13470 O O B GLU E 1 195 ? 21.526 20.659 -16.474 0.50 35.79 171 GLU E O 1
ATOM 13481 N N . ILE E 1 196 ? 20.856 22.082 -14.854 1.00 34.89 172 ILE E N 1
ATOM 13482 C CA . ILE E 1 196 ? 20.585 21.058 -13.849 1.00 35.54 172 ILE E CA 1
ATOM 13483 C C . ILE E 1 196 ? 19.300 21.552 -13.241 1.00 35.88 172 ILE E C 1
ATOM 13484 O O . ILE E 1 196 ? 19.247 22.648 -12.653 1.00 35.27 172 ILE E O 1
ATOM 13489 N N . GLY E 1 197 ? 18.249 20.757 -13.396 1.00 34.43 173 GLY E N 1
ATOM 13490 C CA . GLY E 1 197 ? 16.940 21.128 -12.905 1.00 33.85 173 GLY E CA 1
ATOM 13491 C C . GLY E 1 197 ? 16.536 22.499 -13.394 1.00 33.87 173 GLY E C 1
ATOM 13492 O O . GLY E 1 197 ? 16.612 22.790 -14.592 1.00 35.00 173 GLY E O 1
ATOM 13493 N N . ASP E 1 198 ? 16.112 23.357 -12.464 1.00 32.21 174 ASP E N 1
ATOM 13494 C CA . ASP E 1 198 ? 15.715 24.716 -12.813 1.00 29.22 174 ASP E CA 1
ATOM 13495 C C . ASP E 1 198 ? 16.860 25.761 -12.635 1.00 28.22 174 ASP E C 1
ATOM 13496 O O . ASP E 1 198 ? 16.597 26.959 -12.561 1.00 28.95 174 ASP E O 1
ATOM 13501 N N A VAL E 1 199 ? 18.110 25.307 -12.557 0.60 27.56 175 VAL E N 1
ATOM 13502 N N B VAL E 1 199 ? 18.098 25.280 -12.599 0.40 27.91 175 VAL E N 1
ATOM 13503 C CA A VAL E 1 199 ? 19.220 26.266 -12.435 0.60 27.60 175 VAL E CA 1
ATOM 13504 C CA B VAL E 1 199 ? 19.264 26.138 -12.421 0.40 27.97 175 VAL E CA 1
ATOM 13505 C C A VAL E 1 199 ? 20.237 26.114 -13.554 0.60 28.87 175 VAL E C 1
ATOM 13506 C C B VAL E 1 199 ? 20.151 26.130 -13.666 0.40 28.70 175 VAL E C 1
ATOM 13507 O O A VAL E 1 199 ? 20.475 25.004 -14.068 0.60 28.31 175 VAL E O 1
ATOM 13508 O O B VAL E 1 199 ? 20.190 25.138 -14.404 0.40 27.83 175 VAL E O 1
ATOM 13515 N N . LYS E 1 200 ? 20.836 27.247 -13.909 1.00 28.63 176 LYS E N 1
ATOM 13516 C CA . LYS E 1 200 ? 21.817 27.330 -14.974 1.00 30.03 176 LYS E CA 1
ATOM 13517 C C . LYS E 1 200 ? 23.204 27.583 -14.348 1.00 29.68 176 LYS E C 1
ATOM 13518 O O . LYS E 1 200 ? 23.353 28.490 -13.518 1.00 30.81 176 LYS E O 1
ATOM 13524 N N . ILE E 1 201 ? 24.174 26.745 -14.687 1.00 28.55 177 ILE E N 1
ATOM 13525 C CA . ILE E 1 201 ? 25.547 26.865 -14.188 1.00 27.33 177 ILE E CA 1
ATOM 13526 C C . ILE E 1 201 ? 26.489 27.333 -15.313 1.00 27.88 177 ILE E C 1
ATOM 13527 O O . ILE E 1 201 ? 26.814 26.555 -16.241 1.00 29.27 177 ILE E O 1
ATOM 13532 N N . ARG E 1 202 ? 26.951 28.585 -15.231 1.00 26.58 178 ARG E N 1
ATOM 13533 C CA . ARG E 1 202 ? 27.916 29.120 -16.211 1.00 26.28 178 ARG E CA 1
ATO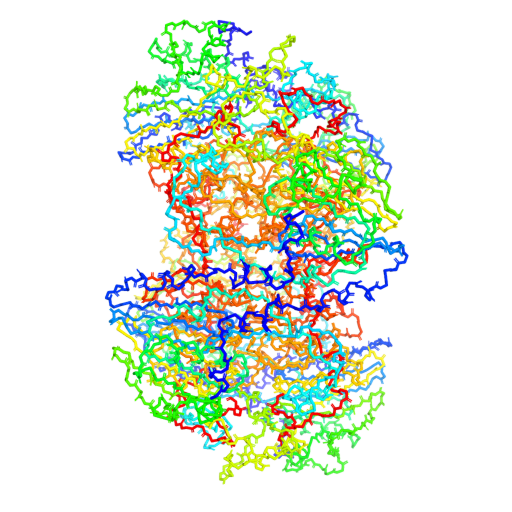M 13534 C C . ARG E 1 202 ? 29.323 28.924 -15.668 1.00 27.22 178 ARG E C 1
ATOM 13535 O O . ARG E 1 202 ? 29.635 29.381 -14.574 1.00 28.43 178 ARG E O 1
ATOM 13543 N N . VAL E 1 203 ? 30.171 28.243 -16.425 1.00 25.06 179 VAL E N 1
ATOM 13544 C CA . VAL E 1 203 ? 31.548 27.987 -16.003 1.00 25.29 179 VAL E CA 1
ATOM 13545 C C . VAL E 1 203 ? 32.380 29.152 -16.503 1.00 25.33 179 VAL E C 1
ATOM 13546 O O . VAL E 1 203 ? 32.374 29.456 -17.704 1.00 24.83 179 VAL E O 1
ATOM 13550 N N . LEU E 1 204 ? 33.095 29.810 -15.586 1.00 23.65 180 LEU E N 1
ATOM 13551 C CA . LEU E 1 204 ? 33.850 31.029 -15.925 1.00 24.05 180 LEU E CA 1
ATOM 13552 C C . LEU E 1 204 ? 35.305 30.945 -15.523 1.00 24.64 180 LEU E C 1
ATOM 13553 O O . LEU E 1 204 ? 35.692 30.028 -14.814 1.00 23.82 180 LEU E O 1
ATOM 13558 N N . ASP E 1 205 ? 36.129 31.885 -16.010 1.00 25.36 181 ASP E N 1
ATOM 13559 C CA . ASP E 1 205 ? 37.549 31.865 -15.665 1.00 26.90 181 ASP E CA 1
ATOM 13560 C C . ASP E 1 205 ? 37.794 32.002 -14.168 1.00 26.37 181 ASP E C 1
ATOM 13561 O O . ASP E 1 205 ? 37.063 32.719 -13.492 1.00 28.37 181 ASP E O 1
ATOM 13566 N N . SER E 1 206 ? 38.824 31.323 -13.671 1.00 26.31 182 SER E N 1
ATOM 13567 C CA . SER E 1 206 ? 39.258 31.443 -12.281 1.00 26.16 182 SER E CA 1
ATOM 13568 C C . SER E 1 206 ? 40.502 32.329 -12.259 1.00 27.72 182 SER E C 1
ATOM 13569 O O . SER E 1 206 ? 41.206 32.443 -13.280 1.00 27.53 182 SER E O 1
ATOM 13572 N N . PHE E 1 207 ? 40.812 32.906 -11.094 1.00 26.83 183 PHE E N 1
ATOM 13573 C CA . PHE E 1 207 ? 42.034 33.721 -10.937 1.00 26.24 183 PHE E CA 1
ATOM 13574 C C . PHE E 1 207 ? 42.845 33.208 -9.765 1.00 27.50 183 PHE E C 1
ATOM 13575 O O . PHE E 1 207 ? 43.526 33.971 -9.060 1.00 27.06 183 PHE E O 1
ATOM 13583 N N . ASP E 1 208 ? 42.783 31.893 -9.564 1.00 26.53 184 ASP E N 1
ATOM 13584 C CA . ASP E 1 208 ? 43.479 31.263 -8.454 1.00 28.28 184 ASP E CA 1
ATOM 13585 C C . ASP E 1 208 ? 44.947 31.084 -8.827 1.00 28.79 184 ASP E C 1
ATOM 13586 O O . ASP E 1 208 ? 45.363 30.061 -9.395 1.00 27.77 184 ASP E O 1
ATOM 13591 N N . ARG E 1 209 ? 45.725 32.132 -8.551 1.00 29.41 185 ARG E N 1
ATOM 13592 C CA . ARG E 1 209 ? 47.145 32.136 -8.893 1.00 30.64 185 ARG E CA 1
ATOM 13593 C C . ARG E 1 209 ? 47.892 30.984 -8.233 1.00 30.04 185 ARG E C 1
ATOM 13594 O O . ARG E 1 209 ? 48.790 30.410 -8.843 1.00 31.26 185 ARG E O 1
ATOM 13602 N N . THR E 1 210 ? 47.487 30.627 -7.012 1.00 30.48 186 THR E N 1
ATOM 13603 C CA . THR E 1 210 ? 48.148 29.540 -6.256 1.00 32.01 186 THR E CA 1
ATOM 13604 C C . THR E 1 210 ? 48.010 28.207 -7.036 1.00 32.41 186 THR E C 1
ATOM 13605 O O . THR E 1 210 ? 48.943 27.389 -7.074 1.00 32.04 186 THR E O 1
ATOM 13609 N N . ALA E 1 211 ? 46.860 28.019 -7.682 1.00 32.50 187 ALA E N 1
ATOM 13610 C CA . ALA E 1 211 ? 46.597 26.793 -8.465 1.00 34.26 187 ALA E CA 1
ATOM 13611 C C . ALA E 1 211 ? 47.588 26.574 -9.605 1.00 34.63 187 ALA E C 1
ATOM 13612 O O . ALA E 1 211 ? 47.948 25.426 -9.916 1.00 34.46 187 ALA E O 1
ATOM 13614 N N . LEU E 1 212 ? 48.042 27.672 -10.217 1.00 35.05 188 LEU E N 1
ATOM 13615 C CA . LEU E 1 212 ? 48.988 27.594 -11.329 1.00 35.18 188 LEU E CA 1
ATOM 13616 C C . LEU E 1 212 ? 50.312 26.942 -10.944 1.00 36.60 188 LEU E C 1
ATOM 13617 O O . LEU E 1 212 ? 50.944 26.296 -11.784 1.00 37.52 188 LEU E O 1
ATOM 13622 N N . VAL E 1 213 ? 50.717 27.118 -9.682 1.00 35.45 189 VAL E N 1
ATOM 13623 C CA . VAL E 1 213 ? 51.974 26.585 -9.168 1.00 36.24 189 VAL E CA 1
ATOM 13624 C C . VAL E 1 213 ? 51.794 25.392 -8.214 1.00 36.16 189 VAL E C 1
ATOM 13625 O O . VAL E 1 213 ? 52.738 24.978 -7.543 1.00 37.23 189 VAL E O 1
ATOM 13629 N N . THR E 1 214 ? 50.578 24.861 -8.140 1.00 35.69 190 THR E N 1
ATOM 13630 C CA . THR E 1 214 ? 50.317 23.693 -7.318 1.00 35.22 190 THR E CA 1
ATOM 13631 C C . THR E 1 214 ? 50.595 22.503 -8.226 1.00 36.93 190 THR E C 1
ATOM 13632 O O . THR E 1 214 ? 49.685 21.974 -8.877 1.00 36.23 190 THR E O 1
ATOM 13636 N N . LEU E 1 215 ? 51.865 22.109 -8.281 1.00 37.33 191 LEU E N 1
ATOM 13637 C CA . LEU E 1 215 ? 52.295 21.060 -9.200 1.00 39.96 191 LEU E CA 1
ATOM 13638 C C . LEU E 1 215 ? 52.960 19.916 -8.452 1.00 40.71 191 LEU E C 1
ATOM 13639 O O . LEU E 1 215 ? 53.594 20.154 -7.413 1.00 39.64 191 LEU E O 1
ATOM 13644 N N . PRO E 1 216 ? 52.841 18.674 -8.984 1.00 41.78 192 PRO E N 1
ATOM 13645 C CA . PRO E 1 216 ? 53.451 17.500 -8.334 1.00 42.45 192 PRO E CA 1
ATOM 13646 C C . PRO E 1 216 ? 54.952 17.632 -8.135 1.00 43.16 192 PRO E C 1
ATOM 13647 O O . PRO E 1 216 ? 55.602 18.348 -8.890 1.00 41.86 192 PRO E O 1
ATOM 13651 N N . LYS E 1 217 ? 55.466 16.945 -7.108 1.00 45.55 193 LYS E N 1
ATOM 13652 C CA . LYS E 1 217 ? 56.892 16.869 -6.777 1.00 48.08 193 LYS E CA 1
ATOM 13653 C C . LYS E 1 217 ? 57.635 16.519 -8.057 1.00 48.17 193 LYS E C 1
ATOM 13654 O O . LYS E 1 217 ? 57.151 15.695 -8.838 1.00 48.78 193 LYS E O 1
ATOM 13660 N N . GLY E 1 218 ? 58.797 17.127 -8.278 1.00 48.53 194 GLY E N 1
ATOM 13661 C CA . GLY E 1 218 ? 59.591 16.855 -9.491 1.00 48.68 194 GLY E CA 1
ATOM 13662 C C . GLY E 1 218 ? 59.129 17.528 -10.778 1.00 48.56 194 GLY E C 1
ATOM 13663 O O . GLY E 1 218 ? 59.720 17.312 -11.851 1.00 48.51 194 GLY E O 1
ATOM 13664 N N . VAL E 1 219 ? 58.061 18.321 -10.687 1.00 48.20 195 VAL E N 1
ATOM 13665 C CA . VAL E 1 219 ? 57.541 19.068 -11.837 1.00 47.05 195 VAL E CA 1
ATOM 13666 C C . VAL E 1 219 ? 57.921 20.537 -11.617 1.00 46.54 195 VAL E C 1
ATOM 13667 O O . VAL E 1 219 ? 57.583 21.128 -10.587 1.00 46.34 195 VAL E O 1
ATOM 13671 N N . SER E 1 220 ? 58.633 21.107 -12.583 1.00 44.99 196 SER E N 1
ATOM 13672 C CA . SER E 1 220 ? 59.127 22.479 -12.476 1.00 43.82 196 SER E CA 1
ATOM 13673 C C . SER E 1 220 ? 58.068 23.587 -12.561 1.00 42.24 196 SER E C 1
ATOM 13674 O O . SER E 1 220 ? 57.244 23.635 -13.496 1.00 40.85 196 SER E O 1
ATOM 13677 N N . SER E 1 221 ? 58.113 24.472 -11.561 1.00 40.69 197 SER E N 1
ATOM 13678 C CA . SER E 1 221 ? 57.291 25.689 -11.553 1.00 39.34 197 SER E CA 1
ATOM 13679 C C . SER E 1 221 ? 58.108 26.892 -12.074 1.00 39.48 197 SER E C 1
ATOM 13680 O O . SER E 1 221 ? 57.655 28.026 -12.000 1.00 38.86 197 SER E O 1
ATOM 13683 N N . TYR E 1 222 ? 59.323 26.640 -12.584 1.00 40.19 198 TYR E N 1
ATOM 13684 C CA . TYR E 1 222 ? 60.118 27.702 -13.206 1.00 39.79 198 TYR E CA 1
ATOM 13685 C C . TYR E 1 222 ? 59.624 27.919 -14.637 1.00 40.26 198 TYR E C 1
ATOM 13686 O O . TYR E 1 222 ? 59.750 29.010 -15.195 1.00 39.92 198 TYR E O 1
ATOM 13695 N N . ASP E 1 223 ? 59.078 26.853 -15.216 1.00 40.83 199 ASP E N 1
ATOM 13696 C CA . ASP E 1 223 ? 58.571 26.801 -16.586 1.00 41.53 199 ASP E CA 1
ATOM 13697 C C . ASP E 1 223 ? 57.332 27.689 -16.843 1.00 41.31 199 ASP E C 1
ATOM 13698 O O . ASP E 1 223 ? 56.247 27.468 -16.271 1.00 39.74 199 ASP E O 1
ATOM 13703 N N . LYS E 1 224 ? 57.493 28.676 -17.728 1.00 39.93 200 LYS E N 1
ATOM 13704 C CA . LYS E 1 224 ? 56.404 29.612 -18.046 1.00 40.28 200 LYS E CA 1
ATOM 13705 C C . LYS E 1 224 ? 55.186 28.958 -18.700 1.00 39.53 200 LYS E C 1
ATOM 13706 O O . LYS E 1 224 ? 54.104 29.542 -18.712 1.00 40.08 200 LYS E O 1
ATOM 13712 N N . ALA E 1 225 ? 55.345 27.743 -19.227 1.00 38.58 201 ALA E N 1
ATOM 13713 C CA . ALA E 1 225 ? 54.216 27.047 -19.863 1.00 38.07 201 ALA E CA 1
ATOM 13714 C C . ALA E 1 225 ? 53.096 26.722 -18.871 1.00 37.57 201 ALA E C 1
ATOM 13715 O O . ALA E 1 225 ? 51.921 26.630 -19.255 1.00 37.02 201 ALA E O 1
ATOM 13717 N N . ILE E 1 226 ? 53.456 26.563 -17.596 1.00 37.92 202 ILE E N 1
ATOM 13718 C CA . ILE E 1 226 ? 52.455 26.258 -16.551 1.00 37.31 202 ILE E CA 1
ATOM 13719 C C . ILE E 1 226 ? 51.439 27.400 -16.414 1.00 37.28 202 ILE E C 1
ATOM 13720 O O . ILE E 1 226 ? 50.366 27.228 -15.826 1.00 37.84 202 ILE E O 1
ATOM 13725 N N . LEU E 1 227 ? 51.774 28.560 -16.980 1.00 35.40 203 LEU E N 1
ATOM 13726 C CA . LEU E 1 227 ? 50.928 29.740 -16.862 1.00 35.48 203 LEU E CA 1
ATOM 13727 C C . LEU E 1 227 ? 49.640 29.648 -17.681 1.00 34.98 203 LEU E C 1
ATOM 13728 O O . LEU E 1 227 ? 48.703 30.415 -17.465 1.00 34.33 203 LEU E O 1
ATOM 13733 N N . ASP E 1 228 ? 49.595 28.711 -18.619 1.00 34.99 204 ASP E N 1
ATOM 13734 C CA . ASP E 1 228 ? 48.404 28.510 -19.426 1.00 36.71 204 ASP E CA 1
ATOM 13735 C C . ASP E 1 228 ? 47.455 27.502 -18.775 1.00 35.82 204 ASP E C 1
ATOM 13736 O O . ASP E 1 228 ? 46.355 27.256 -19.290 1.00 36.47 204 ASP E O 1
ATOM 13741 N N . GLY E 1 229 ? 47.860 26.961 -17.628 1.00 35.85 205 GLY E N 1
ATOM 13742 C CA . GLY E 1 229 ? 47.112 25.855 -17.019 1.00 36.40 205 GLY E CA 1
ATOM 13743 C C . GLY E 1 229 ? 45.895 26.090 -16.148 1.00 36.74 205 GLY E C 1
ATOM 13744 O O . GLY E 1 229 ? 45.380 25.134 -15.542 1.00 36.60 205 GLY E O 1
ATOM 13745 N N . MET E 1 230 ? 45.400 27.323 -16.092 1.00 35.70 206 MET E N 1
ATOM 13746 C CA . MET E 1 230 ? 44.282 27.600 -15.182 1.00 35.49 206 MET E CA 1
ATOM 13747 C C . MET E 1 230 ? 43.031 26.801 -15.498 1.00 35.25 206 MET E C 1
ATOM 13748 O O . MET E 1 230 ? 42.519 26.106 -14.633 1.00 35.48 206 MET E O 1
ATOM 13753 N N . ASP E 1 231 ? 42.560 26.898 -16.737 1.00 35.30 207 ASP E N 1
ATOM 13754 C CA . ASP E 1 231 ? 41.301 26.269 -17.167 1.00 37.72 207 ASP E CA 1
ATOM 13755 C C . ASP E 1 231 ? 41.165 24.772 -16.950 1.00 37.88 207 ASP E C 1
ATOM 13756 O O . ASP E 1 231 ? 40.050 24.260 -16.818 1.00 38.47 207 ASP E O 1
ATOM 13761 N N A GLU E 1 232 ? 42.297 24.079 -16.895 0.70 38.28 208 GLU E N 1
ATOM 13762 N N B GLU E 1 232 ? 42.291 24.068 -16.919 0.30 37.99 208 GLU E N 1
ATOM 13763 C CA A GLU E 1 232 ? 42.287 22.640 -16.711 0.70 39.18 208 GLU E CA 1
ATOM 13764 C CA B GLU E 1 232 ? 42.270 22.626 -16.734 0.30 38.36 208 GLU E CA 1
ATOM 13765 C C A GLU E 1 232 ? 42.055 22.253 -15.269 0.70 38.79 208 GLU E C 1
ATOM 13766 C C B GLU E 1 232 ? 42.049 22.252 -15.270 0.30 38.01 208 GLU E C 1
ATOM 13767 O O A GLU E 1 232 ? 41.655 21.117 -14.977 0.70 39.19 208 GLU E O 1
ATOM 13768 O O B GLU E 1 232 ? 41.640 21.125 -14.968 0.30 38.26 208 GLU E O 1
ATOM 13779 N N . ARG E 1 233 ? 42.286 23.200 -14.364 1.00 37.58 209 ARG E N 1
ATOM 13780 C CA . ARG E 1 233 ? 42.187 22.902 -12.940 1.00 36.10 209 ARG E CA 1
ATOM 13781 C C . ARG E 1 233 ? 41.432 23.837 -12.013 1.00 34.71 209 ARG E C 1
ATOM 13782 O O . ARG E 1 233 ? 41.333 23.554 -10.803 1.00 34.31 209 ARG E O 1
ATOM 13790 N N . ALA E 1 234 ? 40.947 24.955 -12.542 1.00 31.85 210 ALA E N 1
ATOM 13791 C CA . ALA E 1 234 ? 40.204 25.890 -11.713 1.00 30.61 210 ALA E CA 1
ATOM 13792 C C . ALA E 1 234 ? 39.250 26.726 -12.526 1.00 28.96 210 ALA E C 1
ATOM 13793 O O . ALA E 1 234 ? 39.613 27.195 -13.603 1.00 28.31 210 ALA E O 1
ATOM 13795 N N . VAL E 1 235 ? 38.018 26.855 -12.035 1.00 25.29 211 VAL E N 1
ATOM 13796 C CA . VAL E 1 235 ? 36.999 27.702 -12.655 1.00 25.33 211 VAL E CA 1
ATOM 13797 C C . VAL E 1 235 ? 36.204 28.433 -11.566 1.00 24.53 211 VAL E C 1
ATOM 13798 O O . VAL E 1 235 ? 36.264 28.061 -10.400 1.00 24.79 211 VAL E O 1
ATOM 13802 N N . ASN E 1 236 ? 35.453 29.451 -11.987 1.00 23.69 212 ASN E N 1
ATOM 13803 C CA . ASN E 1 236 ? 34.514 30.167 -11.145 1.00 23.86 212 ASN E CA 1
ATOM 13804 C C . ASN E 1 236 ? 33.167 29.795 -11.722 1.00 25.14 212 ASN E C 1
ATOM 13805 O O . ASN E 1 236 ? 33.081 29.486 -12.916 1.00 25.72 212 ASN E O 1
ATOM 13810 N N . TYR E 1 237 ? 32.129 29.850 -10.902 1.00 23.60 213 TYR E N 1
ATOM 13811 C CA . TYR E 1 237 ? 30.781 29.521 -11.345 1.00 22.01 213 TYR E CA 1
ATOM 13812 C C . TYR E 1 237 ? 29.803 30.648 -11.121 1.00 23.74 213 TYR E C 1
ATOM 13813 O O . TYR E 1 237 ? 29.784 31.285 -10.044 1.00 23.77 213 TYR E O 1
ATOM 13822 N N . LEU E 1 238 ? 28.980 30.906 -12.129 1.00 21.83 214 LEU E N 1
ATOM 13823 C CA . LEU E 1 238 ? 27.879 31.827 -11.945 1.00 21.34 214 LEU E CA 1
ATOM 13824 C C . LEU E 1 238 ? 26.642 30.960 -12.049 1.00 24.53 214 LEU E C 1
ATOM 13825 O O . LEU E 1 238 ? 26.331 30.461 -13.144 1.00 24.73 214 LEU E O 1
ATOM 13830 N N . ILE E 1 239 ? 25.953 30.792 -10.924 1.00 23.46 215 ILE E N 1
ATOM 13831 C CA . ILE E 1 239 ? 24.735 29.962 -10.832 1.00 23.90 215 ILE E CA 1
ATOM 13832 C C . ILE E 1 239 ? 23.504 30.843 -10.894 1.00 24.26 215 ILE E C 1
ATOM 13833 O O . ILE E 1 239 ? 23.289 31.690 -10.025 1.00 22.62 215 ILE E O 1
ATOM 13838 N N . GLU E 1 240 ? 22.684 30.650 -11.938 1.00 23.60 216 GLU E N 1
ATOM 13839 C CA . GLU E 1 240 ? 21.471 31.465 -12.122 1.00 23.71 216 GLU E CA 1
ATOM 13840 C C . GLU E 1 240 ? 20.211 30.689 -11.742 1.00 26.17 216 GLU E C 1
ATOM 13841 O O . GLU E 1 240 ? 20.012 29.542 -12.188 1.00 23.87 216 GLU E O 1
ATOM 13847 N N . THR E 1 241 ? 19.395 31.300 -10.888 1.00 24.57 217 THR E N 1
ATOM 13848 C CA . THR E 1 241 ? 18.189 30.647 -10.388 1.00 26.38 217 THR E CA 1
ATOM 13849 C C . THR E 1 241 ? 17.071 31.608 -10.644 1.00 26.48 217 THR E C 1
ATOM 13850 O O . THR E 1 241 ? 17.316 32.761 -10.968 1.00 27.32 217 THR E O 1
ATOM 13854 N N . SER E 1 242 ? 15.836 31.166 -10.421 1.00 26.81 218 SER E N 1
ATOM 13855 C CA . SER E 1 242 ? 14.677 32.048 -10.582 1.00 27.47 218 SER E CA 1
ATOM 13856 C C . SER E 1 242 ? 14.641 33.149 -9.520 1.00 28.34 218 SER E C 1
ATOM 13857 O O . SER E 1 242 ? 13.822 34.063 -9.601 1.00 29.51 218 SER E O 1
ATOM 13860 N N . GLY E 1 243 ? 15.521 33.032 -8.517 1.00 29.21 219 GLY E N 1
ATOM 13861 C CA . GLY E 1 243 ? 15.642 34.014 -7.445 1.00 26.38 219 GLY E CA 1
ATOM 13862 C C . GLY E 1 243 ? 16.780 35.012 -7.644 1.00 26.15 219 GLY E C 1
ATOM 13863 O O . GLY E 1 243 ? 16.885 35.986 -6.887 1.00 27.17 219 GLY E O 1
ATOM 13864 N N . GLY E 1 244 ? 17.606 34.787 -8.667 1.00 23.92 220 GLY E N 1
ATOM 13865 C CA . GLY E 1 244 ? 18.764 35.647 -8.971 1.00 22.60 220 GLY E CA 1
ATOM 13866 C C . GLY E 1 244 ? 19.961 34.742 -9.102 1.00 24.13 220 GLY E C 1
ATOM 13867 O O . GLY E 1 244 ? 19.814 33.499 -9.072 1.00 23.07 220 GLY E O 1
ATOM 13868 N N . SER E 1 245 ? 21.155 35.348 -9.139 1.00 22.80 221 SER E N 1
ATOM 13869 C CA . SER E 1 245 ? 22.377 34.624 -9.412 1.00 22.69 221 SER E CA 1
ATOM 13870 C C . SER E 1 245 ? 23.411 34.801 -8.319 1.00 22.98 221 SER E C 1
ATOM 13871 O O . SER E 1 245 ? 23.402 35.816 -7.628 1.00 21.99 221 SER E O 1
ATOM 13874 N N . VAL E 1 246 ? 24.260 33.790 -8.190 1.00 22.17 222 VAL E N 1
ATOM 13875 C CA . VAL E 1 246 ? 25.366 33.786 -7.235 1.00 22.62 222 VAL E CA 1
ATOM 13876 C C . VAL E 1 246 ? 26.661 33.393 -7.950 1.00 21.93 222 VAL E C 1
ATOM 13877 O O . VAL E 1 246 ? 26.711 32.432 -8.753 1.00 21.49 222 VAL E O 1
ATOM 13881 N N . TYR E 1 247 ? 27.712 34.169 -7.684 1.00 20.27 223 TYR E N 1
ATOM 13882 C CA . TYR E 1 247 ? 29.037 33.942 -8.267 1.00 19.32 223 TYR E CA 1
ATOM 13883 C C . TYR E 1 247 ? 29.931 33.345 -7.169 1.00 21.57 223 TYR E C 1
ATOM 13884 O O . TYR E 1 247 ? 30.138 33.977 -6.138 1.00 21.48 223 TYR E O 1
ATOM 13893 N N . HIS E 1 248 ? 30.405 32.112 -7.378 1.00 20.23 224 HIS E N 1
ATOM 13894 C CA . HIS E 1 248 ? 31.261 31.430 -6.441 1.00 20.53 224 HIS E CA 1
ATOM 13895 C C . HIS E 1 248 ? 32.649 31.540 -7.070 1.00 23.05 224 HIS E C 1
ATOM 13896 O O . HIS E 1 248 ? 32.894 30.980 -8.143 1.00 22.02 224 HIS E O 1
ATOM 13903 N N . SER E 1 249 ? 33.563 32.261 -6.423 1.00 22.33 225 SER E N 1
ATOM 13904 C CA . SER E 1 249 ? 34.894 32.493 -7.012 1.00 23.70 225 SER E CA 1
ATOM 13905 C C . SER E 1 249 ? 35.962 31.474 -6.596 1.00 23.98 225 SER E C 1
ATOM 13906 O O . SER E 1 249 ? 37.175 31.677 -6.871 1.00 25.47 225 SER E O 1
ATOM 13909 N N . GLY E 1 250 ? 35.537 30.390 -5.931 1.00 24.70 226 GLY E N 1
ATOM 13910 C CA . GLY E 1 250 ? 36.474 29.389 -5.378 1.00 25.87 226 GLY E CA 1
ATOM 13911 C C . GLY E 1 250 ? 37.393 30.211 -4.500 1.00 27.95 226 GLY E C 1
ATOM 13912 O O . GLY E 1 250 ? 36.906 30.974 -3.644 1.00 27.88 226 GLY E O 1
ATOM 13913 N N . ASP E 1 251 ? 38.704 30.096 -4.687 1.00 28.10 227 ASP E N 1
ATOM 13914 C CA . ASP E 1 251 ? 39.529 31.075 -3.990 1.00 31.08 227 ASP E CA 1
ATOM 13915 C C . ASP E 1 251 ? 40.444 31.829 -4.950 1.00 30.19 227 ASP E C 1
ATOM 13916 O O . ASP E 1 251 ? 41.647 31.956 -4.742 1.00 31.17 227 ASP E O 1
ATOM 13921 N N . SER E 1 252 ? 39.806 32.347 -5.993 1.00 27.49 228 SER E N 1
ATOM 13922 C CA . SER E 1 252 ? 40.456 33.234 -6.917 1.00 26.64 228 SER E CA 1
ATOM 13923 C C . SER E 1 252 ? 41.093 34.387 -6.112 1.00 27.14 228 SER E C 1
ATOM 13924 O O . SER E 1 252 ? 40.566 34.808 -5.088 1.00 24.22 228 SER E O 1
ATOM 13927 N N . HIS E 1 253 ? 42.227 34.870 -6.602 1.00 25.61 229 HIS E N 1
ATOM 13928 C CA . HIS E 1 253 ? 42.886 36.038 -6.087 1.00 24.85 229 HIS E CA 1
ATOM 13929 C C . HIS E 1 253 ? 42.217 37.206 -6.780 1.00 25.90 229 HIS E C 1
ATOM 13930 O O . HIS E 1 253 ? 41.216 37.025 -7.495 1.00 25.24 229 HIS E O 1
ATOM 13937 N N . TYR E 1 254 ? 42.744 38.418 -6.602 1.00 23.34 230 TYR E N 1
ATOM 13938 C CA . TYR E 1 254 ? 42.140 39.518 -7.297 1.00 22.58 230 TYR E CA 1
ATOM 13939 C C . TYR E 1 254 ? 42.550 39.596 -8.779 1.00 22.29 230 TYR E C 1
ATOM 13940 O O . TYR E 1 254 ? 43.741 39.518 -9.107 1.00 23.84 230 TYR E O 1
ATOM 13949 N N . SER E 1 255 ? 41.572 39.829 -9.652 1.00 21.06 231 SER E N 1
ATOM 13950 C CA . SER E 1 255 ? 41.873 40.078 -11.068 1.00 21.45 231 SER E CA 1
ATOM 13951 C C . SER E 1 255 ? 41.000 41.153 -11.680 1.00 21.52 231 SER E C 1
ATOM 13952 O O . SER E 1 255 ? 39.810 41.195 -11.446 1.00 20.42 231 SER E O 1
ATOM 13955 N N . ASN E 1 256 ? 41.612 42.001 -12.505 1.00 21.67 232 ASN E N 1
ATOM 13956 C CA . ASN E 1 256 ? 40.874 42.977 -13.272 1.00 22.41 232 ASN E CA 1
ATOM 13957 C C . ASN E 1 256 ? 39.763 42.294 -14.079 1.00 21.40 232 ASN E C 1
ATOM 13958 O O . ASN E 1 256 ? 38.752 42.909 -14.364 1.00 20.43 232 ASN E O 1
ATOM 13963 N N . TYR E 1 257 ? 39.978 41.028 -14.431 1.00 23.14 233 TYR E N 1
ATOM 13964 C CA . TYR E 1 257 ? 39.038 40.277 -15.265 1.00 24.00 233 TYR E CA 1
ATOM 13965 C C . TYR E 1 257 ? 37.642 40.048 -14.630 1.00 24.29 233 TYR E C 1
ATOM 13966 O O . TYR E 1 257 ? 36.665 39.740 -15.321 1.00 24.21 233 TYR E O 1
ATOM 13975 N N . TYR E 1 258 ? 37.514 40.243 -13.311 1.00 22.94 234 TYR E N 1
ATOM 13976 C CA . TYR E 1 258 ? 36.181 40.201 -12.700 1.00 19.99 234 TYR E CA 1
ATOM 13977 C C . TYR E 1 258 ? 35.269 41.226 -13.395 1.00 20.93 234 TYR E C 1
ATOM 13978 O O . TYR E 1 258 ? 34.028 41.061 -13.459 1.00 21.51 234 TYR E O 1
ATOM 13987 N N . ALA E 1 259 ? 35.878 42.305 -13.899 1.00 20.57 235 ALA E N 1
ATOM 13988 C CA . ALA E 1 259 ? 35.116 43.362 -14.554 1.00 21.37 235 ALA E CA 1
ATOM 13989 C C . ALA E 1 259 ? 34.515 42.881 -15.888 1.00 22.18 235 ALA E C 1
ATOM 13990 O O . ALA E 1 259 ? 33.472 43.386 -16.309 1.00 21.60 235 ALA E O 1
ATOM 13992 N N . LYS E 1 260 ? 35.186 41.916 -16.518 1.00 22.87 236 LYS E N 1
ATOM 13993 C CA . LYS E 1 260 ? 34.681 41.319 -17.767 1.00 23.68 236 LYS E CA 1
ATOM 13994 C C . LYS E 1 260 ? 33.470 40.510 -17.375 1.00 24.18 236 LYS E C 1
ATOM 13995 O O . LYS E 1 260 ? 32.398 40.667 -17.965 1.00 26.13 236 LYS E O 1
ATOM 14001 N N . HIS E 1 261 ? 33.618 39.665 -16.355 1.00 23.15 237 HIS E N 1
ATOM 14002 C CA . HIS E 1 261 ? 32.450 38.907 -15.866 1.00 24.07 237 HIS E CA 1
ATOM 14003 C C . HIS E 1 261 ? 31.289 39.824 -15.469 1.00 24.28 237 HIS E C 1
ATOM 14004 O O . HIS E 1 261 ? 30.126 39.583 -15.815 1.00 23.34 237 HIS E O 1
ATOM 14011 N N . GLY E 1 262 ? 31.605 40.918 -14.768 1.00 22.40 238 GLY E N 1
ATOM 14012 C CA . GLY E 1 262 ? 30.592 41.894 -14.351 1.00 22.42 238 GLY E CA 1
ATOM 14013 C C . GLY E 1 262 ? 29.931 42.655 -15.500 1.00 22.63 238 GLY E C 1
ATOM 14014 O O . GLY E 1 262 ? 28.765 43.034 -15.397 1.00 23.60 238 GLY E O 1
ATOM 14015 N N . ASN E 1 263 ? 30.704 42.941 -16.552 1.00 23.37 239 ASN E N 1
ATOM 14016 C CA . ASN E 1 263 ? 30.164 43.569 -17.787 1.00 24.90 239 ASN E CA 1
ATOM 14017 C C . ASN E 1 263 ? 29.218 42.586 -18.501 1.00 25.83 239 ASN E C 1
ATOM 14018 O O . ASN E 1 263 ? 28.142 42.981 -18.982 1.00 26.47 239 ASN E O 1
ATOM 14023 N N . ASP E 1 264 ? 29.610 41.314 -18.541 1.00 25.59 240 ASP E N 1
ATOM 14024 C CA . ASP E 1 264 ? 28.855 40.293 -19.313 1.00 26.32 240 ASP E CA 1
ATOM 14025 C C . ASP E 1 264 ? 27.604 39.733 -18.702 1.00 28.27 240 ASP E C 1
ATOM 14026 O O . ASP E 1 264 ? 26.677 39.344 -19.446 1.00 28.69 240 ASP E O 1
ATOM 14031 N N . TYR E 1 265 ? 27.565 39.660 -17.359 1.00 25.98 241 TYR E N 1
ATOM 14032 C CA . TYR E 1 265 ? 26.455 39.039 -16.635 1.00 28.18 241 TYR E CA 1
ATOM 14033 C C . TYR E 1 265 ? 25.934 39.863 -15.460 1.00 28.73 241 TYR E C 1
ATOM 14034 O O . TYR E 1 265 ? 26.696 40.651 -14.862 1.00 28.99 241 TYR E O 1
ATOM 14043 N N A GLN E 1 266 ? 24.652 39.670 -15.152 0.50 28.64 242 GLN E N 1
ATOM 14044 N N B GLN E 1 266 ? 24.646 39.706 -15.136 0.50 28.33 242 GLN E N 1
ATOM 14045 C CA A GLN E 1 266 ? 24.038 40.259 -13.977 0.50 29.05 242 GLN E CA 1
ATOM 14046 C CA B GLN E 1 266 ? 24.037 40.371 -13.973 0.50 28.08 242 GLN E CA 1
ATOM 14047 C C A GLN E 1 266 ? 24.433 39.299 -12.857 0.50 27.80 242 GLN E C 1
ATOM 14048 C C B GLN E 1 266 ? 24.267 39.421 -12.784 0.50 27.66 242 GLN E C 1
ATOM 14049 O O A GLN E 1 266 ? 24.138 38.091 -12.906 0.50 25.23 242 GLN E O 1
ATOM 14050 O O B GLN E 1 266 ? 23.656 38.349 -12.702 0.50 26.00 242 GLN E O 1
ATOM 14061 N N . ILE E 1 267 ? 25.159 39.825 -11.874 1.00 25.82 243 ILE E N 1
ATOM 14062 C CA . ILE E 1 267 ? 25.585 39.014 -10.735 1.00 23.96 243 ILE E CA 1
ATOM 14063 C C . ILE E 1 267 ? 24.944 39.595 -9.470 1.00 23.55 243 ILE E C 1
ATOM 14064 O O . ILE E 1 267 ? 25.237 40.725 -9.099 1.00 24.04 243 ILE E O 1
ATOM 14069 N N . ASP E 1 268 ? 24.073 38.843 -8.815 1.00 21.35 244 ASP E N 1
ATOM 14070 C CA . ASP E 1 268 ? 23.399 39.400 -7.642 1.00 22.16 244 ASP E CA 1
ATOM 14071 C C . ASP E 1 268 ? 24.253 39.254 -6.399 1.00 20.53 244 ASP E C 1
ATOM 14072 O O . ASP E 1 268 ? 24.503 40.249 -5.691 1.00 21.29 244 ASP E O 1
ATOM 14077 N N . VAL E 1 269 ? 24.703 38.030 -6.157 1.00 20.15 245 VAL E N 1
ATOM 14078 C CA . VAL E 1 269 ? 25.507 37.723 -4.961 1.00 19.47 245 VAL E CA 1
ATOM 14079 C C . VAL E 1 269 ? 26.877 37.228 -5.345 1.00 20.63 245 VAL E C 1
ATOM 14080 O O . VAL E 1 269 ? 27.037 36.303 -6.148 1.00 20.22 245 VAL E O 1
ATOM 14084 N N . ALA E 1 270 ? 27.911 37.844 -4.766 1.00 18.76 246 ALA E N 1
ATOM 14085 C CA . ALA E 1 270 ? 29.277 37.400 -5.039 1.00 18.29 246 ALA E CA 1
ATOM 14086 C C . ALA E 1 270 ? 29.896 36.821 -3.778 1.00 18.83 246 ALA E C 1
ATOM 14087 O O . ALA E 1 270 ? 29.922 37.505 -2.735 1.00 19.72 246 ALA E O 1
ATOM 14089 N N . LEU E 1 271 ? 30.443 35.601 -3.890 1.00 19.96 247 LEU E N 1
ATOM 14090 C CA . LEU E 1 271 ? 31.077 34.897 -2.785 1.00 19.78 247 LEU E CA 1
ATOM 14091 C C . LEU E 1 271 ? 32.575 34.949 -3.095 1.00 20.61 247 LEU E C 1
ATOM 14092 O O . LEU E 1 271 ? 33.044 34.363 -4.093 1.00 19.63 247 LEU E O 1
ATOM 14097 N N . LEU E 1 272 ? 33.323 35.643 -2.228 1.00 17.94 248 LEU E N 1
ATOM 14098 C CA . LEU E 1 272 ? 34.768 35.877 -2.438 1.00 16.80 248 LEU E CA 1
ATOM 14099 C C . LEU E 1 272 ? 35.559 35.439 -1.246 1.00 19.17 248 LEU E C 1
ATOM 14100 O O . LEU E 1 272 ? 35.191 35.725 -0.120 1.00 17.29 248 LEU E O 1
ATOM 14105 N N . SER E 1 273 ? 36.673 34.771 -1.502 1.00 17.86 249 SER E N 1
ATOM 14106 C CA . SER E 1 273 ? 37.494 34.253 -0.443 1.00 18.08 249 SER E CA 1
ATOM 14107 C C . SER E 1 273 ? 38.339 35.322 0.176 1.00 18.52 249 SER E C 1
ATOM 14108 O O . SER E 1 273 ? 39.052 36.028 -0.516 1.00 20.29 249 SER E O 1
ATOM 14111 N N . TYR E 1 274 ? 38.344 35.327 1.500 1.00 18.56 250 TYR E N 1
ATOM 14112 C CA . TYR E 1 274 ? 39.050 36.352 2.265 1.00 19.57 250 TYR E CA 1
ATOM 14113 C C . TYR E 1 274 ? 39.876 35.711 3.354 1.00 18.62 250 TYR E C 1
ATOM 14114 O O . TYR E 1 274 ? 39.582 34.606 3.784 1.00 19.24 250 TYR E O 1
ATOM 14123 N N . GLY E 1 275 ? 40.932 36.385 3.816 1.00 20.39 251 GLY E N 1
ATOM 14124 C CA . GLY E 1 275 ? 41.684 35.845 4.934 1.00 22.27 251 GLY E CA 1
ATOM 14125 C C . GLY E 1 275 ? 42.867 36.774 5.254 1.00 22.89 251 GLY E C 1
ATOM 14126 O O . GLY E 1 275 ? 43.158 37.702 4.477 1.00 24.12 251 GLY E O 1
ATOM 14127 N N . GLU E 1 276 ? 43.540 36.518 6.376 1.00 23.61 252 GLU E N 1
ATOM 14128 C CA . GLU E 1 276 ? 44.696 37.325 6.751 1.00 21.91 252 GLU E CA 1
ATOM 14129 C C . GLU E 1 276 ? 45.965 36.641 6.235 1.00 22.44 252 GLU E C 1
ATOM 14130 O O . GLU E 1 276 ? 46.422 35.647 6.818 1.00 21.71 252 GLU E O 1
ATOM 14136 N N . ASN E 1 277 ? 46.565 37.190 5.188 1.00 21.73 253 ASN E N 1
ATOM 14137 C CA . ASN E 1 277 ? 47.790 36.620 4.669 1.00 22.42 253 ASN E CA 1
ATOM 14138 C C . ASN E 1 277 ? 48.972 36.756 5.632 1.00 22.41 253 ASN E C 1
ATOM 14139 O O . ASN E 1 277 ? 49.258 37.850 6.114 1.00 20.40 253 ASN E O 1
ATOM 14144 N N . PRO E 1 278 ? 49.655 35.634 5.942 1.00 23.32 254 PRO E N 1
ATOM 14145 C CA . PRO E 1 278 ? 50.901 35.735 6.745 1.00 22.01 254 PRO E CA 1
ATOM 14146 C C . PRO E 1 278 ? 51.890 36.615 5.997 1.00 22.04 254 PRO E C 1
ATOM 14147 O O . PRO E 1 278 ? 51.744 36.811 4.796 1.00 21.29 254 PRO E O 1
ATOM 14151 N N . ARG E 1 279 ? 52.915 37.101 6.687 1.00 20.17 255 ARG E N 1
ATOM 14152 C CA . ARG E 1 279 ? 53.944 37.926 6.040 1.00 23.36 255 ARG E CA 1
ATOM 14153 C C . ARG E 1 279 ? 54.671 37.134 4.933 1.00 24.12 255 ARG E C 1
ATOM 14154 O O . ARG E 1 279 ? 55.170 36.027 5.185 1.00 24.33 255 ARG E O 1
ATOM 14162 N N . GLY E 1 280 ? 54.731 37.696 3.716 1.00 23.78 256 GLY E N 1
ATOM 14163 C CA . GLY E 1 280 ? 55.410 37.009 2.581 1.00 23.64 256 GLY E CA 1
ATOM 14164 C C . GLY E 1 280 ? 54.581 35.958 1.844 1.00 24.64 256 GLY E C 1
ATOM 14165 O O . GLY E 1 280 ? 55.060 35.270 0.944 1.00 22.88 256 GLY E O 1
ATOM 14166 N N . VAL E 1 281 ? 53.301 35.864 2.187 1.00 22.22 257 VAL E N 1
ATOM 14167 C CA . VAL E 1 281 ? 52.424 34.898 1.543 1.00 22.17 257 VAL E CA 1
ATOM 14168 C C . VAL E 1 281 ? 51.272 35.712 0.964 1.00 23.00 257 VAL E C 1
ATOM 14169 O O . VAL E 1 281 ? 50.896 36.761 1.534 1.00 21.91 257 VAL E O 1
ATOM 14173 N N . THR E 1 282 ? 50.757 35.254 -0.183 1.00 23.29 258 THR E N 1
ATOM 14174 C CA . THR E 1 282 ? 49.548 35.815 -0.786 1.00 24.10 258 THR E CA 1
ATOM 14175 C C . THR E 1 282 ? 48.704 34.610 -1.191 1.00 26.57 258 THR E C 1
ATOM 14176 O O . THR E 1 282 ? 49.048 33.876 -2.121 1.00 27.06 258 THR E O 1
ATOM 14180 N N . ASP E 1 283 ? 47.620 34.378 -0.457 1.00 26.93 259 ASP E N 1
ATOM 14181 C CA . ASP E 1 283 ? 46.762 33.228 -0.738 1.00 27.59 259 ASP E CA 1
ATOM 14182 C C . ASP E 1 283 ? 45.295 33.629 -0.735 1.00 27.47 259 ASP E C 1
ATOM 14183 O O . ASP E 1 283 ? 44.437 32.851 -1.191 1.00 28.41 259 ASP E O 1
ATOM 14188 N N . LYS E 1 284 ? 45.002 34.822 -0.208 1.00 26.56 260 LYS E N 1
ATOM 14189 C CA . LYS E 1 284 ? 43.616 35.306 -0.078 1.00 27.05 260 LYS E CA 1
ATOM 14190 C C . LYS E 1 284 ? 43.537 36.793 -0.419 1.00 26.37 260 LYS E C 1
ATOM 14191 O O . LYS E 1 284 ? 44.508 37.543 -0.224 1.00 24.92 260 LYS E O 1
ATOM 14197 N N . MET E 1 285 ? 42.398 37.206 -0.963 1.00 26.00 261 MET E N 1
ATOM 14198 C CA . MET E 1 285 ? 42.198 38.610 -1.258 1.00 25.05 261 MET E CA 1
ATOM 14199 C C . MET E 1 285 ? 42.175 39.405 0.037 1.00 21.23 261 MET E C 1
ATOM 14200 O O . MET E 1 285 ? 41.709 38.906 1.047 1.00 20.42 261 MET E O 1
ATOM 14205 N N . THR E 1 286 ? 42.662 40.642 -0.021 1.00 21.03 262 THR E N 1
ATOM 14206 C CA . THR E 1 286 ? 42.629 41.536 1.127 1.00 18.91 262 THR E CA 1
ATOM 14207 C C . THR E 1 286 ? 41.245 42.176 1.259 1.00 18.33 262 THR E C 1
ATOM 14208 O O . THR E 1 286 ? 40.409 42.039 0.363 1.00 17.56 262 THR E O 1
ATOM 14212 N N A SER E 1 287 ? 41.039 42.977 2.299 0.60 16.16 263 SER E N 1
ATOM 14213 N N B SER E 1 287 ? 40.978 42.773 2.422 0.40 17.27 263 SER E N 1
ATOM 14214 C CA A SER E 1 287 ? 39.756 43.686 2.453 0.60 14.72 263 SER E CA 1
ATOM 14215 C CA B SER E 1 287 ? 39.678 43.403 2.686 0.40 16.99 263 SER E CA 1
ATOM 14216 C C A SER E 1 287 ? 39.531 44.723 1.322 0.60 15.34 263 SER E C 1
ATOM 14217 C C B SER E 1 287 ? 39.337 44.374 1.578 0.40 16.56 263 SER E C 1
ATOM 14218 O O A SER E 1 287 ? 38.394 44.903 0.825 0.60 12.45 263 SER E O 1
ATOM 14219 O O B SER E 1 287 ? 38.197 44.457 1.109 0.40 16.11 263 SER E O 1
ATOM 14224 N N A SER E 1 288 ? 40.611 45.387 0.890 0.70 13.89 264 SER E N 1
ATOM 14225 N N B SER E 1 288 ? 40.364 45.110 1.142 0.30 16.39 264 SER E N 1
ATOM 14226 C CA A SER E 1 288 ? 40.530 46.359 -0.174 0.70 14.06 264 SER E CA 1
ATOM 14227 C CA B SER E 1 288 ? 40.240 46.102 0.074 0.30 15.32 264 SER E CA 1
ATOM 14228 C C A SER E 1 288 ? 40.097 45.642 -1.471 0.70 13.93 264 SER E C 1
ATOM 14229 C C B SER E 1 288 ? 39.854 45.459 -1.264 0.30 15.46 264 SER E C 1
ATOM 14230 O O A SER E 1 288 ? 39.283 46.152 -2.224 0.70 14.50 264 SER E O 1
ATOM 14231 O O B SER E 1 288 ? 38.926 45.918 -1.925 0.30 14.78 264 SER E O 1
ATOM 14236 N N . ASP E 1 289 ? 40.588 44.418 -1.660 1.00 15.26 265 ASP E N 1
ATOM 14237 C CA . ASP E 1 289 ? 40.297 43.699 -2.891 1.00 16.38 265 ASP E CA 1
ATOM 14238 C C . ASP E 1 289 ? 38.904 43.089 -2.912 1.00 16.10 265 ASP E C 1
ATOM 14239 O O . ASP E 1 289 ? 38.304 42.996 -3.987 1.00 16.77 265 ASP E O 1
ATOM 14244 N N . VAL E 1 290 ? 38.389 42.708 -1.745 1.00 16.08 266 VAL E N 1
ATOM 14245 C CA . VAL E 1 290 ? 36.996 42.202 -1.671 1.00 15.75 266 VAL E CA 1
ATOM 14246 C C . VAL E 1 290 ? 36.073 43.294 -2.245 1.00 17.75 266 VAL E C 1
ATOM 14247 O O . VAL E 1 290 ? 35.155 43.010 -3.044 1.00 17.71 266 VAL E O 1
ATOM 14251 N N . LEU E 1 291 ? 36.327 44.539 -1.855 1.00 16.27 267 LEU E N 1
ATOM 14252 C CA . LEU E 1 291 ? 35.522 45.654 -2.328 1.00 14.96 267 LEU E CA 1
ATOM 14253 C C . LEU E 1 291 ? 35.731 45.961 -3.817 1.00 16.38 267 LEU E C 1
ATOM 14254 O O . LEU E 1 291 ? 34.751 46.240 -4.559 1.00 15.82 267 LEU E O 1
ATOM 14259 N N A ARG E 1 292 ? 36.995 45.930 -4.240 0.70 16.13 268 ARG E N 1
ATOM 14260 N N B ARG E 1 292 ? 36.983 45.946 -4.262 0.30 15.81 268 ARG E N 1
ATOM 14261 C CA A ARG E 1 292 ? 37.337 46.168 -5.641 0.70 17.07 268 ARG E CA 1
ATOM 14262 C CA B ARG E 1 292 ? 37.270 46.201 -5.670 0.30 15.94 268 ARG E CA 1
ATOM 14263 C C A ARG E 1 292 ? 36.619 45.096 -6.482 0.70 17.66 268 ARG E C 1
ATOM 14264 C C B ARG E 1 292 ? 36.655 45.082 -6.520 0.30 16.71 268 ARG E C 1
ATOM 14265 O O A ARG E 1 292 ? 36.021 45.417 -7.537 0.70 17.52 268 ARG E O 1
ATOM 14266 O O B ARG E 1 292 ? 36.182 45.341 -7.636 0.30 16.79 268 ARG E O 1
ATOM 14281 N N . ALA E 1 293 ? 36.646 43.856 -5.991 1.00 17.03 269 ALA E N 1
ATOM 14282 C CA . ALA E 1 293 ? 36.043 42.716 -6.753 1.00 17.12 269 ALA E CA 1
ATOM 14283 C C . ALA E 1 293 ? 34.520 42.843 -6.822 1.00 17.81 269 ALA E C 1
ATOM 14284 O O . ALA E 1 293 ? 33.891 42.537 -7.881 1.00 17.14 269 ALA E O 1
ATOM 14286 N N . ALA E 1 294 ? 33.919 43.330 -5.730 1.00 16.69 270 ALA E N 1
ATOM 14287 C CA . ALA E 1 294 ? 32.469 43.535 -5.683 1.00 17.35 270 ALA E CA 1
ATOM 14288 C C . ALA E 1 294 ? 32.092 44.634 -6.688 1.00 18.17 270 ALA E C 1
ATOM 14289 O O . ALA E 1 294 ? 31.096 44.513 -7.397 1.00 18.13 270 ALA E O 1
ATOM 14291 N N . GLU E 1 295 ? 32.919 45.683 -6.771 1.00 16.36 271 GLU E N 1
ATOM 14292 C CA . GLU E 1 295 ? 32.678 46.765 -7.723 1.00 17.69 271 GLU E CA 1
ATOM 14293 C C . GLU E 1 295 ? 32.878 46.228 -9.161 1.00 16.83 271 GLU E C 1
ATOM 14294 O O . GLU E 1 295 ? 32.100 46.542 -10.050 1.00 20.86 271 GLU E O 1
ATOM 14300 N N . SER E 1 296 ? 33.913 45.431 -9.364 1.00 17.51 272 SER E N 1
ATOM 14301 C CA . SER E 1 296 ? 34.221 44.840 -10.709 1.00 18.21 272 SER E CA 1
ATOM 14302 C C . SER E 1 296 ? 33.125 43.861 -11.170 1.00 20.48 272 SER E C 1
ATOM 14303 O O . SER E 1 296 ? 32.663 43.918 -12.327 1.00 18.88 272 SER E O 1
ATOM 14306 N N . LEU E 1 297 ? 32.672 43.012 -10.266 1.00 18.55 273 LEU E N 1
ATOM 14307 C CA . LEU E 1 297 ? 31.577 42.075 -10.587 1.00 19.84 273 LEU E CA 1
ATOM 14308 C C . LEU E 1 297 ? 30.234 42.805 -10.696 1.00 20.56 273 LEU E C 1
ATOM 14309 O O . LEU E 1 297 ? 29.242 42.266 -11.241 1.00 21.07 273 LEU E O 1
ATOM 14314 N N . ASP E 1 298 ? 30.196 44.045 -10.219 1.00 20.67 274 ASP E N 1
ATOM 14315 C CA . ASP E 1 298 ? 28.991 44.875 -10.239 1.00 20.98 274 ASP E CA 1
ATOM 14316 C C . ASP E 1 298 ? 27.802 44.114 -9.617 1.00 22.27 274 ASP E C 1
ATOM 14317 O O . ASP E 1 298 ? 26.670 44.099 -10.176 1.00 22.75 274 ASP E O 1
ATOM 14322 N N . CYS E 1 299 ? 28.052 43.480 -8.461 1.00 19.34 275 CYS E N 1
ATOM 14323 C CA . CYS E 1 299 ? 27.058 42.713 -7.738 1.00 18.34 275 CYS E CA 1
ATOM 14324 C C . CYS E 1 299 ? 26.157 43.595 -6.866 1.00 19.58 275 CYS E C 1
ATOM 14325 O O . CYS E 1 299 ? 26.351 44.825 -6.781 1.00 19.77 275 CYS E O 1
ATOM 14328 N N A GLN E 1 300 ? 25.137 43.000 -6.251 0.40 18.88 276 GLN E N 1
ATOM 14329 N N B GLN E 1 300 ? 25.143 42.983 -6.264 0.60 19.42 276 GLN E N 1
ATOM 14330 C CA A GLN E 1 300 ? 24.313 43.735 -5.296 0.40 18.85 276 GLN E CA 1
ATOM 14331 C CA B GLN E 1 300 ? 24.278 43.665 -5.318 0.60 19.91 276 GLN E CA 1
ATOM 14332 C C A GLN E 1 300 ? 24.764 43.445 -3.855 0.40 18.29 276 GLN E C 1
ATOM 14333 C C B GLN E 1 300 ? 24.745 43.430 -3.871 0.60 18.91 276 GLN E C 1
ATOM 14334 O O A GLN E 1 300 ? 24.655 44.320 -2.985 0.40 17.46 276 GLN E O 1
ATOM 14335 O O B GLN E 1 300 ? 24.632 44.331 -3.020 0.60 17.63 276 GLN E O 1
ATOM 14346 N N . VAL E 1 301 ? 25.226 42.216 -3.610 1.00 17.38 277 VAL E N 1
ATOM 14347 C CA . VAL E 1 301 ? 25.677 41.802 -2.262 1.00 18.43 277 VAL E CA 1
ATOM 14348 C C . VAL E 1 301 ? 27.021 41.083 -2.399 1.00 18.04 277 VAL E C 1
ATOM 14349 O O . VAL E 1 301 ? 27.216 40.233 -3.290 1.00 19.92 277 VAL E O 1
ATOM 14353 N N . VAL E 1 302 ? 27.979 41.454 -1.550 1.00 16.93 278 VAL E N 1
ATOM 14354 C CA . VAL E 1 302 ? 29.234 40.754 -1.533 1.00 15.48 278 VAL E CA 1
ATOM 14355 C C . VAL E 1 302 ? 29.325 40.037 -0.187 1.00 14.47 278 VAL E C 1
ATOM 14356 O O . VAL E 1 302 ? 29.037 40.604 0.875 1.00 15.97 278 VAL E O 1
ATOM 14360 N N . VAL E 1 303 ? 29.783 38.805 -0.240 1.00 15.69 279 VAL E N 1
ATOM 14361 C CA . VAL E 1 303 ? 29.768 37.944 0.899 1.00 14.87 279 VAL E CA 1
ATOM 14362 C C . VAL E 1 303 ? 31.163 37.317 1.021 1.00 16.91 279 VAL E C 1
ATOM 14363 O O . VAL E 1 303 ? 31.528 36.427 0.243 1.00 16.55 279 VAL E O 1
ATOM 14367 N N . PRO E 1 304 ? 31.992 37.802 1.969 1.00 16.63 280 PRO E N 1
ATOM 14368 C CA . PRO E 1 304 ? 33.269 37.101 2.113 1.00 15.50 280 PRO E CA 1
ATOM 14369 C C . PRO E 1 304 ? 33.061 35.667 2.664 1.00 16.80 280 PRO E C 1
ATOM 14370 O O . PRO E 1 304 ? 32.134 35.438 3.465 1.00 18.54 280 PRO E O 1
ATOM 14374 N N . PHE E 1 305 ? 33.866 34.714 2.204 1.00 17.56 281 PHE E N 1
ATOM 14375 C CA . PHE E 1 305 ? 33.868 33.381 2.807 1.00 17.86 281 PHE E CA 1
ATOM 14376 C C . PHE E 1 305 ? 35.311 32.876 2.830 1.00 18.99 281 PHE E C 1
ATOM 14377 O O . PHE E 1 305 ? 36.193 33.653 2.483 1.00 18.66 281 PHE E O 1
ATOM 14385 N N . HIS E 1 306 ? 35.558 31.644 3.303 1.00 19.74 282 HIS E N 1
ATOM 14386 C CA . HIS E 1 306 ? 36.906 31.051 3.401 1.00 21.54 282 HIS E CA 1
ATOM 14387 C C . HIS E 1 306 ? 37.671 31.615 4.613 1.00 22.00 282 HIS E C 1
ATOM 14388 O O . HIS E 1 306 ? 38.759 31.125 4.986 1.00 24.66 282 HIS E O 1
ATOM 14395 N N . HIS E 1 307 ? 37.110 32.644 5.220 1.00 19.92 283 HIS E N 1
ATOM 14396 C CA . HIS E 1 307 ? 37.759 33.354 6.325 1.00 21.04 283 HIS E CA 1
ATOM 14397 C C . HIS E 1 307 ? 37.488 32.723 7.684 1.00 22.55 283 HIS E C 1
ATOM 14398 O O . HIS E 1 307 ? 37.871 33.266 8.735 1.00 21.60 283 HIS E O 1
ATOM 14405 N N . ASP E 1 308 ? 36.803 31.590 7.671 1.00 19.79 284 ASP E N 1
ATOM 14406 C CA . ASP E 1 308 ? 36.479 30.897 8.909 1.00 20.87 284 ASP E CA 1
ATOM 14407 C C . ASP E 1 308 ? 37.439 29.763 9.216 1.00 21.85 284 ASP E C 1
ATOM 14408 O O . ASP E 1 308 ? 37.595 29.358 10.354 1.00 22.56 284 ASP E O 1
ATOM 14413 N N . ILE E 1 309 ? 38.049 29.253 8.160 1.00 22.23 285 ILE E N 1
ATOM 14414 C CA . ILE E 1 309 ? 38.658 27.917 8.210 1.00 22.78 285 ILE E CA 1
ATOM 14415 C C . ILE E 1 309 ? 40.022 27.674 8.847 1.00 22.62 285 ILE E C 1
ATOM 14416 O O . ILE E 1 309 ? 40.195 26.627 9.490 1.00 22.80 285 ILE E O 1
ATOM 14421 N N . TRP E 1 310 ? 40.976 28.591 8.657 1.00 21.88 286 TRP E N 1
ATOM 14422 C CA . TRP E 1 310 ? 42.352 28.336 9.105 1.00 23.68 286 TRP E CA 1
ATOM 14423 C C . TRP E 1 310 ? 42.865 29.257 10.191 1.00 23.51 286 TRP E C 1
ATOM 14424 O O . TRP E 1 310 ? 42.825 30.502 10.037 1.00 22.95 286 TRP E O 1
ATOM 14435 N N . ALA E 1 311 ? 43.384 28.652 11.260 1.00 20.80 287 ALA E N 1
ATOM 14436 C CA . ALA E 1 311 ? 43.911 29.395 12.384 1.00 22.47 287 ALA E CA 1
ATOM 14437 C C . ALA E 1 311 ? 44.948 30.428 11.946 1.00 22.17 287 ALA E C 1
ATOM 14438 O O . ALA E 1 311 ? 44.939 31.583 12.425 1.00 22.63 287 ALA E O 1
ATOM 14440 N N . ASN E 1 312 ? 45.798 30.034 10.995 1.00 21.75 288 ASN E N 1
ATOM 14441 C CA . ASN E 1 312 ? 46.925 30.920 10.616 1.00 22.47 288 ASN E CA 1
ATOM 14442 C C . ASN E 1 312 ? 46.522 32.073 9.663 1.00 22.55 288 ASN E C 1
ATOM 14443 O O . ASN E 1 312 ? 47.354 32.918 9.302 1.00 24.85 288 ASN E O 1
ATOM 14448 N N . PHE E 1 313 ? 45.244 32.087 9.279 1.00 20.84 289 PHE E N 1
ATOM 14449 C CA . PHE E 1 313 ? 44.669 33.139 8.424 1.00 20.76 289 PHE E CA 1
ATOM 14450 C C . PHE E 1 313 ? 43.605 33.924 9.192 1.00 20.70 289 PHE E C 1
ATOM 14451 O O . PHE E 1 313 ? 42.831 34.665 8.579 1.00 21.23 289 PHE E O 1
ATOM 14459 N N . GLN E 1 314 ? 43.578 33.751 10.521 1.00 19.62 290 GLN E N 1
ATOM 14460 C CA . GLN E 1 314 ? 42.666 34.486 11.409 1.00 19.61 290 GLN E CA 1
ATOM 14461 C C . GLN E 1 314 ? 42.619 35.952 10.996 1.00 19.55 290 GLN E C 1
ATOM 14462 O O . GLN E 1 314 ? 43.646 36.607 10.855 1.00 17.49 290 GLN E O 1
ATOM 14468 N N . ASN E 1 315 ? 41.398 36.489 10.859 1.00 19.30 291 ASN E N 1
ATOM 14469 C CA . ASN E 1 315 ? 41.237 37.794 10.239 1.00 18.71 291 ASN E CA 1
ATOM 14470 C C . ASN E 1 315 ? 40.120 38.621 10.875 1.00 18.07 291 ASN E C 1
ATOM 14471 O O . ASN E 1 315 ? 39.497 38.198 11.871 1.00 17.24 291 ASN E O 1
ATOM 14476 N N . ASP E 1 316 ? 39.856 39.777 10.268 1.00 15.37 292 ASP E N 1
ATOM 14477 C CA . ASP E 1 316 ? 38.890 40.688 10.790 1.00 16.97 292 ASP E CA 1
ATOM 14478 C C . ASP E 1 316 ? 38.000 41.185 9.640 1.00 17.68 292 ASP E C 1
ATOM 14479 O O . ASP E 1 316 ? 38.378 42.105 8.922 1.00 17.04 292 ASP E O 1
ATOM 14484 N N A PRO E 1 317 ? 36.845 40.526 9.410 0.60 15.93 293 PRO E N 1
ATOM 14485 N N B PRO E 1 317 ? 36.785 40.611 9.524 0.40 17.24 293 PRO E N 1
ATOM 14486 C CA A PRO E 1 317 ? 36.027 40.949 8.285 0.60 16.09 293 PRO E CA 1
ATOM 14487 C CA B PRO E 1 317 ? 35.790 40.986 8.527 0.40 17.69 293 PRO E CA 1
ATOM 14488 C C A PRO E 1 317 ? 35.454 42.349 8.480 0.60 15.17 293 PRO E C 1
ATOM 14489 C C B PRO E 1 317 ? 35.352 42.444 8.649 0.40 16.82 293 PRO E C 1
ATOM 14490 O O A PRO E 1 317 ? 34.950 42.929 7.514 0.60 16.02 293 PRO E O 1
ATOM 14491 O O B PRO E 1 317 ? 34.953 43.049 7.653 0.40 17.25 293 PRO E O 1
ATOM 14498 N N A ARG E 1 318 ? 35.507 42.884 9.706 0.60 14.80 294 ARG E N 1
ATOM 14499 N N B ARG E 1 318 ? 35.397 43.011 9.850 0.40 15.94 294 ARG E N 1
ATOM 14500 C CA A ARG E 1 318 ? 35.049 44.255 9.968 0.60 13.73 294 ARG E CA 1
ATOM 14501 C CA B ARG E 1 318 ? 35.041 44.423 9.989 0.40 15.18 294 ARG E CA 1
ATOM 14502 C C A ARG E 1 318 ? 35.871 45.283 9.154 0.60 13.53 294 ARG E C 1
ATOM 14503 C C B ARG E 1 318 ? 35.869 45.334 9.086 0.40 14.36 294 ARG E C 1
ATOM 14504 O O A ARG E 1 318 ? 35.424 46.400 8.935 0.60 12.14 294 ARG E O 1
ATOM 14505 O O B ARG E 1 318 ? 35.419 46.426 8.737 0.40 13.09 294 ARG E O 1
ATOM 14520 N N . GLU E 1 319 ? 37.067 44.893 8.677 1.00 13.79 295 GLU E N 1
ATOM 14521 C CA . GLU E 1 319 ? 37.887 45.734 7.812 1.00 13.06 295 GLU E CA 1
ATOM 14522 C C . GLU E 1 319 ? 37.071 46.055 6.554 1.00 13.73 295 GLU E C 1
ATOM 14523 O O . GLU E 1 319 ? 37.099 47.166 6.047 1.00 13.54 295 GLU E O 1
ATOM 14529 N N . ILE E 1 320 ? 36.381 45.038 6.053 1.00 14.45 296 ILE E N 1
ATOM 14530 C CA . ILE E 1 320 ? 35.555 45.217 4.858 1.00 13.28 296 ILE E CA 1
ATOM 14531 C C . ILE E 1 320 ? 34.432 46.235 5.086 1.00 13.83 296 ILE E C 1
ATOM 14532 O O . ILE E 1 320 ? 34.195 47.090 4.217 1.00 13.04 296 ILE E O 1
ATOM 14537 N N . GLU E 1 321 ? 33.731 46.117 6.234 1.00 13.21 297 GLU E N 1
ATOM 14538 C CA . GLU E 1 321 ? 32.617 46.987 6.569 1.00 13.38 297 GLU E CA 1
ATOM 14539 C C . GLU E 1 321 ? 33.098 48.428 6.773 1.00 14.06 297 GLU E C 1
ATOM 14540 O O . GLU E 1 321 ? 32.485 49.370 6.300 1.00 12.76 297 GLU E O 1
ATOM 14546 N N . VAL E 1 322 ? 34.236 48.592 7.453 1.00 12.48 298 VAL E N 1
ATOM 14547 C CA . VAL E 1 322 ? 34.714 49.953 7.712 1.00 13.36 298 VAL E CA 1
ATOM 14548 C C . VAL E 1 322 ? 35.109 50.627 6.402 1.00 14.21 298 VAL E C 1
ATOM 14549 O O . VAL E 1 322 ? 34.743 51.782 6.181 1.00 12.99 298 VAL E O 1
ATOM 14553 N N . LEU E 1 323 ? 35.896 49.935 5.561 1.00 14.01 299 LEU E N 1
ATOM 14554 C CA . LEU E 1 323 ? 36.317 50.479 4.271 1.00 12.24 299 LEU E CA 1
ATOM 14555 C C . LEU E 1 323 ? 35.085 50.805 3.390 1.00 13.91 299 LEU E C 1
ATOM 14556 O O . LEU E 1 323 ? 35.061 51.836 2.755 1.00 13.76 299 LEU E O 1
ATOM 14561 N N . TRP E 1 324 ? 34.097 49.914 3.366 1.00 12.52 300 TRP E N 1
ATOM 14562 C CA . TRP E 1 324 ? 32.902 50.156 2.564 1.00 13.09 300 TRP E CA 1
ATOM 14563 C C . TRP E 1 324 ? 32.207 51.437 3.030 1.00 12.66 300 TRP E C 1
ATOM 14564 O O . TRP E 1 324 ? 31.876 52.289 2.208 1.00 13.88 300 TRP E O 1
ATOM 14575 N N . ASN E 1 325 ? 32.059 51.642 4.354 1.00 11.57 301 ASN E N 1
ATOM 14576 C CA . ASN E 1 325 ? 31.417 52.848 4.838 1.00 12.69 301 ASN E CA 1
ATOM 14577 C C . ASN E 1 325 ? 32.189 54.099 4.453 1.00 12.89 301 ASN E C 1
ATOM 14578 O O . ASN E 1 325 ? 31.600 55.153 4.234 1.00 12.72 301 ASN E O 1
ATOM 14583 N N . MET E 1 326 ? 33.527 54.000 4.447 1.00 13.04 302 MET E N 1
ATOM 14584 C CA . MET E 1 326 ? 34.350 55.152 4.125 1.00 13.67 302 MET E CA 1
ATOM 14585 C C . MET E 1 326 ? 34.352 55.565 2.661 1.00 14.67 302 MET E C 1
ATOM 14586 O O . MET E 1 326 ? 34.597 56.749 2.346 1.00 17.05 302 MET E O 1
ATOM 14591 N N . LYS E 1 327 ? 34.107 54.576 1.800 1.00 14.12 303 LYS E N 1
ATOM 14592 C CA . LYS E 1 327 ? 34.255 54.704 0.354 1.00 15.11 303 LYS E CA 1
ATOM 14593 C C . LYS E 1 327 ? 32.972 54.710 -0.448 1.00 14.46 303 LYS E C 1
ATOM 14594 O O . LYS E 1 327 ? 33.027 55.148 -1.601 1.00 15.03 303 LYS E O 1
ATOM 14600 N N . LYS E 1 328 ? 31.860 54.274 0.152 1.00 15.19 304 LYS E N 1
ATOM 14601 C CA . LYS E 1 328 ? 30.670 53.982 -0.657 1.00 15.29 304 LYS E CA 1
ATOM 14602 C C . LYS E 1 328 ? 30.086 55.216 -1.313 1.00 16.90 304 LYS E C 1
ATOM 14603 O O . LYS E 1 328 ? 29.627 55.118 -2.448 1.00 18.95 304 LYS E O 1
ATOM 14609 N N . ASP E 1 329 ? 30.118 56.369 -0.638 1.00 15.22 305 ASP E N 1
ATOM 14610 C CA . ASP E 1 329 ? 29.588 57.596 -1.286 1.00 15.63 305 ASP E CA 1
ATOM 14611 C C . ASP E 1 329 ? 30.513 58.114 -2.382 1.00 16.23 305 ASP E C 1
ATOM 14612 O O . ASP E 1 329 ? 30.079 58.361 -3.540 1.00 15.50 305 ASP E O 1
ATOM 14617 N N . ARG E 1 330 ? 31.814 58.231 -2.048 1.00 13.94 306 ARG E N 1
ATOM 14618 C CA . ARG E 1 330 ? 32.782 58.772 -2.985 1.00 16.15 306 ARG E CA 1
ATOM 14619 C C . ARG E 1 330 ? 32.845 57.964 -4.296 1.00 16.14 306 ARG E C 1
ATOM 14620 O O . ARG E 1 330 ? 32.911 58.558 -5.342 1.00 15.90 306 ARG E O 1
ATOM 14628 N N . LEU E 1 331 ? 32.829 56.628 -4.198 1.00 15.31 307 LEU E N 1
ATOM 14629 C CA . LEU E 1 331 ? 32.956 55.732 -5.360 1.00 17.39 307 LEU E CA 1
ATOM 14630 C C . LEU E 1 331 ? 31.601 55.259 -5.871 1.00 16.45 307 LEU E C 1
ATOM 14631 O O . LEU E 1 331 ? 31.532 54.480 -6.848 1.00 18.12 307 LEU E O 1
ATOM 14636 N N A GLN E 1 332 ? 30.550 55.725 -5.228 0.70 16.22 308 GLN E N 1
ATOM 14637 N N B GLN E 1 332 ? 30.552 55.723 -5.195 0.30 16.62 308 GLN E N 1
ATOM 14638 C CA A GLN E 1 332 ? 29.186 55.363 -5.628 0.70 18.60 308 GLN E CA 1
ATOM 14639 C CA B GLN E 1 332 ? 29.139 55.427 -5.504 0.30 17.42 308 GLN E CA 1
ATOM 14640 C C A GLN E 1 332 ? 29.030 53.850 -5.759 0.70 17.95 308 GLN E C 1
ATOM 14641 C C B GLN E 1 332 ? 28.840 53.922 -5.611 0.30 17.38 308 GLN E C 1
ATOM 14642 O O A GLN E 1 332 ? 28.586 53.334 -6.802 0.70 16.82 308 GLN E O 1
ATOM 14643 O O B GLN E 1 332 ? 28.078 53.488 -6.483 0.30 16.66 308 GLN E O 1
ATOM 14654 N N . TYR E 1 333 ? 29.429 53.141 -4.697 1.00 16.61 309 TYR E N 1
ATOM 14655 C CA . TYR E 1 333 ? 29.268 51.687 -4.647 1.00 19.33 309 TYR E CA 1
ATOM 14656 C C . TYR E 1 333 ? 27.770 51.314 -4.672 1.00 18.88 309 TYR E C 1
ATOM 14657 O O . TYR E 1 333 ? 26.985 51.891 -3.948 1.00 20.66 309 TYR E O 1
ATOM 14666 N N . GLN E 1 334 ? 27.382 50.356 -5.507 1.00 22.24 310 GLN E N 1
ATOM 14667 C CA . GLN E 1 334 ? 25.968 49.963 -5.612 1.00 24.39 310 GLN E CA 1
ATOM 14668 C C . GLN E 1 334 ? 25.697 48.644 -4.899 1.00 25.16 310 GLN E C 1
ATOM 14669 O O . GLN E 1 334 ? 24.616 48.076 -5.011 1.00 25.88 310 GLN E O 1
ATOM 14675 N N . PHE E 1 335 ? 26.689 48.132 -4.183 1.00 19.95 311 PHE E N 1
ATOM 14676 C CA . PHE E 1 335 ? 26.551 46.866 -3.494 1.00 17.93 311 PHE E CA 1
ATOM 14677 C C . PHE E 1 335 ? 26.729 47.095 -1.992 1.00 17.36 311 PHE E C 1
ATOM 14678 O O . PHE E 1 335 ? 27.152 48.187 -1.584 1.00 16.77 311 PHE E O 1
ATOM 14686 N N . ALA E 1 336 ? 26.405 46.081 -1.189 1.00 17.53 312 ALA E N 1
ATOM 14687 C CA . ALA E 1 336 ? 26.633 46.141 0.278 1.00 17.09 312 ALA E CA 1
ATOM 14688 C C . ALA E 1 336 ? 27.181 44.794 0.688 1.00 17.61 312 ALA E C 1
ATOM 14689 O O . ALA E 1 336 ? 26.844 43.769 0.079 1.00 16.10 312 ALA E O 1
ATOM 14691 N N . PRO E 1 337 ? 28.068 44.781 1.700 1.00 15.30 313 PRO E N 1
ATOM 14692 C CA . PRO E 1 337 ? 28.594 43.535 2.224 1.00 13.94 313 PRO E CA 1
ATOM 14693 C C . PRO E 1 337 ? 27.601 42.845 3.182 1.00 13.41 313 PRO E C 1
ATOM 14694 O O . PRO E 1 337 ? 26.734 43.513 3.847 1.00 13.87 313 PRO E O 1
ATOM 14698 N N . PHE E 1 338 ? 27.711 41.517 3.239 1.00 15.15 314 PHE E N 1
ATOM 14699 C CA . PHE E 1 338 ? 26.964 40.650 4.169 1.00 15.01 314 PHE E CA 1
ATOM 14700 C C . PHE E 1 338 ? 27.948 39.714 4.878 1.00 15.52 314 PHE E C 1
ATOM 14701 O O . PHE E 1 338 ? 28.759 39.044 4.229 1.00 14.40 314 PHE E O 1
ATOM 14709 N N . PHE E 1 339 ? 27.882 39.696 6.216 1.00 14.90 315 PHE E N 1
ATOM 14710 C CA . PHE E 1 339 ? 28.779 38.947 7.094 1.00 13.19 315 PHE E CA 1
ATOM 14711 C C . PHE E 1 339 ? 28.041 37.759 7.665 1.00 10.71 315 PHE E C 1
ATOM 14712 O O . PHE E 1 339 ? 27.150 37.900 8.510 1.00 12.41 315 PHE E O 1
ATOM 14720 N N . TRP E 1 340 ? 28.468 36.602 7.201 1.00 12.92 316 TRP E N 1
ATOM 14721 C CA . TRP E 1 340 ? 27.765 35.364 7.491 1.00 16.72 316 TRP E CA 1
ATOM 14722 C C . TRP E 1 340 ? 28.384 34.625 8.675 1.00 16.82 316 TRP E C 1
ATOM 14723 O O . TRP E 1 340 ? 29.324 35.118 9.313 1.00 15.36 316 TRP E O 1
ATOM 14734 N N . GLN E 1 341 ? 27.856 33.436 8.975 1.00 16.03 317 GLN E N 1
ATOM 14735 C CA . GLN E 1 341 ? 28.381 32.560 10.005 1.00 16.56 317 GLN E CA 1
ATOM 14736 C C . GLN E 1 341 ? 28.287 31.131 9.461 1.00 16.69 317 GLN E C 1
ATOM 14737 O O . GLN E 1 341 ? 27.349 30.799 8.745 1.00 16.60 317 GLN E O 1
ATOM 14743 N N . VAL E 1 342 ? 29.269 30.308 9.791 1.00 15.82 318 VAL E N 1
ATOM 14744 C CA . VAL E 1 342 ? 29.303 28.922 9.318 1.00 16.71 318 VAL E CA 1
ATOM 14745 C C . VAL E 1 342 ? 28.104 28.163 9.819 1.00 17.59 318 VAL E C 1
ATOM 14746 O O . VAL E 1 342 ? 27.760 28.223 11.013 1.00 16.68 318 VAL E O 1
ATOM 14750 N N . GLY E 1 343 ? 27.450 27.509 8.867 1.00 18.42 319 GLY E N 1
ATOM 14751 C CA . GLY E 1 343 ? 26.224 26.777 9.122 1.00 17.85 319 GLY E CA 1
ATOM 14752 C C . GLY E 1 343 ? 25.001 27.645 8.845 1.00 18.02 319 GLY E C 1
ATOM 14753 O O . GLY E 1 343 ? 23.885 27.141 8.874 1.00 19.70 319 GLY E O 1
ATOM 14754 N N . GLY E 1 344 ? 25.211 28.940 8.586 1.00 17.78 320 GLY E N 1
ATOM 14755 C CA . GLY E 1 344 ? 24.142 29.891 8.419 1.00 16.30 320 GLY E CA 1
ATOM 14756 C C . GLY E 1 344 ? 23.446 29.814 7.064 1.00 18.52 320 GLY E C 1
ATOM 14757 O O . GLY E 1 344 ? 23.993 29.285 6.105 1.00 17.29 320 GLY E O 1
ATOM 14758 N N . LYS E 1 345 ? 22.236 30.375 7.015 1.00 19.13 321 LYS E N 1
ATOM 14759 C CA . LYS E 1 345 ? 21.414 30.417 5.832 1.00 19.54 321 LYS E CA 1
ATOM 14760 C C . LYS E 1 345 ? 21.398 31.826 5.241 1.00 19.84 321 LYS E C 1
ATOM 14761 O O . LYS E 1 345 ? 21.539 32.840 5.962 1.00 21.43 321 LYS E O 1
ATOM 14767 N N . TYR E 1 346 ? 21.225 31.902 3.928 1.00 19.50 322 TYR E N 1
ATOM 14768 C CA . TYR E 1 346 ? 21.033 33.186 3.273 1.00 19.57 322 TYR E CA 1
ATOM 14769 C C . TYR E 1 346 ? 19.994 32.971 2.165 1.00 20.46 322 TYR E C 1
ATOM 14770 O O . TYR E 1 346 ? 20.150 32.056 1.338 1.00 22.14 322 TYR E O 1
ATOM 14779 N N . THR E 1 347 ? 18.982 33.827 2.145 1.00 19.90 323 THR E N 1
ATOM 14780 C CA . THR E 1 347 ? 17.925 33.758 1.129 1.00 20.98 323 THR E CA 1
ATOM 14781 C C . THR E 1 347 ? 17.873 35.047 0.360 1.00 19.70 323 THR E C 1
ATOM 14782 O O . THR E 1 347 ? 17.703 36.135 0.923 1.00 20.70 323 THR E O 1
ATOM 14786 N N . TYR E 1 348 ? 18.018 34.920 -0.951 1.00 19.97 324 TYR E N 1
ATOM 14787 C CA . TYR E 1 348 ? 18.010 36.074 -1.850 1.00 20.80 324 TYR E CA 1
ATOM 14788 C C . TYR E 1 348 ? 16.761 36.044 -2.782 1.00 23.25 324 TYR E C 1
ATOM 14789 O O . TYR E 1 348 ? 16.400 34.971 -3.289 1.00 22.82 324 TYR E O 1
ATOM 14798 N N . PRO E 1 349 ? 16.125 37.205 -3.006 1.00 22.45 325 PRO E N 1
ATOM 14799 C CA . PRO E 1 349 ? 16.438 38.561 -2.507 1.00 22.79 325 PRO E CA 1
ATOM 14800 C C . PRO E 1 349 ? 15.902 38.910 -1.115 1.00 22.31 325 PRO E C 1
ATOM 14801 O O . PRO E 1 349 ? 16.104 40.044 -0.671 1.00 21.56 325 PRO E O 1
ATOM 14805 N N . THR E 1 350 ? 15.274 37.960 -0.433 1.00 22.73 326 THR E N 1
ATOM 14806 C CA . THR E 1 350 ? 14.580 38.237 0.843 1.00 24.04 326 THR E CA 1
ATOM 14807 C C . THR E 1 350 ? 15.495 38.921 1.902 1.00 25.20 326 THR E C 1
ATOM 14808 O O . THR E 1 350 ? 15.065 39.846 2.625 1.00 23.97 326 THR E O 1
ATOM 14812 N N . ASP E 1 351 ? 16.729 38.429 1.981 1.00 23.18 327 ASP E N 1
ATOM 14813 C CA . ASP E 1 351 ? 17.721 38.900 2.977 1.00 23.89 327 ASP E CA 1
ATOM 14814 C C . ASP E 1 351 ? 18.554 40.117 2.568 1.00 25.17 327 ASP E C 1
ATOM 14815 O O . ASP E 1 351 ? 19.444 40.546 3.332 1.00 25.44 327 ASP E O 1
ATOM 14820 N N A LYS E 1 352 ? 18.288 40.683 1.386 0.40 24.67 328 LYS E N 1
ATOM 14821 N N B LYS E 1 352 ? 18.267 40.692 1.399 0.60 23.99 328 LYS E N 1
ATOM 14822 C CA A LYS E 1 352 ? 18.990 41.902 0.990 0.40 26.26 328 LYS E CA 1
ATOM 14823 C CA B LYS E 1 352 ? 18.963 41.885 0.917 0.60 25.79 328 LYS E CA 1
ATOM 14824 C C A LYS E 1 352 ? 18.759 42.914 2.098 0.40 26.78 328 LYS E C 1
ATOM 14825 C C B LYS E 1 352 ? 18.688 43.059 1.903 0.60 26.62 328 LYS E C 1
ATOM 14826 O O A LYS E 1 352 ? 17.737 42.886 2.777 0.40 27.85 328 LYS E O 1
ATOM 14827 O O B LYS E 1 352 ? 17.555 43.306 2.283 0.60 27.23 328 LYS E O 1
ATOM 14838 N N . GLY E 1 353 ? 19.704 43.805 2.303 1.00 27.00 329 GLY E N 1
ATOM 14839 C CA . GLY E 1 353 ? 19.465 44.842 3.299 1.00 27.83 329 GLY E CA 1
ATOM 14840 C C . GLY E 1 353 ? 19.944 44.384 4.670 1.00 26.02 329 GLY E C 1
ATOM 14841 O O . GLY E 1 353 ? 20.178 45.219 5.549 1.00 29.66 329 GLY E O 1
ATOM 14842 N N A ARG E 1 354 ? 20.024 43.070 4.889 0.70 25.06 330 ARG E N 1
ATOM 14843 N N B ARG E 1 354 ? 20.089 43.073 4.843 0.30 25.07 330 ARG E N 1
ATOM 14844 C CA A ARG E 1 354 ? 20.601 42.574 6.127 0.70 23.07 330 ARG E CA 1
ATOM 14845 C CA B ARG E 1 354 ? 20.613 42.501 6.074 0.30 23.02 330 ARG E CA 1
ATOM 14846 C C A ARG E 1 354 ? 22.119 42.583 5.941 0.70 20.77 330 ARG E C 1
ATOM 14847 C C B ARG E 1 354 ? 22.143 42.462 5.976 0.30 21.03 330 ARG E C 1
ATOM 14848 O O A ARG E 1 354 ? 22.624 42.198 4.885 0.70 20.06 330 ARG E O 1
ATOM 14849 O O B ARG E 1 354 ? 22.684 41.939 5.002 0.30 20.29 330 ARG E O 1
ATOM 14864 N N . MET E 1 355 ? 22.833 43.015 6.977 1.00 19.46 331 MET E N 1
ATOM 14865 C CA . MET E 1 355 ? 24.299 43.060 6.945 1.00 16.69 331 MET E CA 1
ATOM 14866 C C . MET E 1 355 ? 24.999 42.037 7.847 1.00 15.42 331 MET E C 1
ATOM 14867 O O . MET E 1 355 ? 26.006 41.492 7.460 1.00 15.50 331 MET E O 1
ATOM 14872 N N . HIS E 1 356 ? 24.483 41.811 9.054 1.00 14.36 332 HIS E N 1
ATOM 14873 C CA . HIS E 1 356 ? 25.109 40.902 9.986 1.00 14.76 332 HIS E CA 1
ATOM 14874 C C . HIS E 1 356 ? 24.211 39.718 10.335 1.00 14.84 332 HIS E C 1
ATOM 14875 O O . HIS E 1 356 ? 23.209 39.859 11.026 1.00 17.18 332 HIS E O 1
ATOM 14882 N N . TYR E 1 357 ? 24.588 38.559 9.847 1.00 15.14 333 TYR E N 1
ATOM 14883 C CA . TYR E 1 357 ? 23.823 37.346 10.118 1.00 16.26 333 TYR E CA 1
ATOM 14884 C C . TYR E 1 357 ? 23.888 37.014 11.609 1.00 17.15 333 TYR E C 1
ATOM 14885 O O . TYR E 1 357 ? 24.951 37.173 12.222 1.00 15.31 333 TYR E O 1
ATOM 14894 N N . GLN E 1 358 ? 22.773 36.536 12.171 1.00 13.91 334 GLN E N 1
ATOM 14895 C CA . GLN E 1 358 ? 22.760 36.059 13.528 1.00 15.89 334 GLN E CA 1
ATOM 14896 C C . GLN E 1 358 ? 22.054 34.689 13.467 1.00 18.32 334 GLN E C 1
ATOM 14897 O O . GLN E 1 358 ? 20.933 34.616 12.917 1.00 16.75 334 GLN E O 1
ATOM 14903 N N . HIS E 1 359 ? 22.662 33.642 14.013 1.00 15.50 335 HIS E N 1
ATOM 14904 C CA . HIS E 1 359 ? 21.938 32.353 14.126 1.00 19.06 335 HIS E CA 1
ATOM 14905 C C . HIS E 1 359 ? 20.599 32.517 14.877 1.00 18.53 335 HIS E C 1
ATOM 14906 O O . HIS E 1 359 ? 20.418 33.411 15.726 1.00 15.81 335 HIS E O 1
ATOM 14913 N N . PHE E 1 360 ? 19.658 31.593 14.640 1.00 17.53 336 PHE E N 1
ATOM 14914 C CA . PHE E 1 360 ? 18.393 31.649 15.373 1.00 19.64 336 PHE E CA 1
ATOM 14915 C C . PHE E 1 360 ? 18.660 31.668 16.885 1.00 17.92 336 PHE E C 1
ATOM 14916 O O . PHE E 1 360 ? 19.443 30.869 17.417 1.00 20.22 336 PHE E O 1
ATOM 14924 N N . ARG E 1 361 ? 18.050 32.623 17.573 1.00 18.50 337 ARG E N 1
ATOM 14925 C CA . ARG E 1 361 ? 18.310 32.774 19.017 1.00 18.03 337 ARG E CA 1
ATOM 14926 C C . ARG E 1 361 ? 17.493 31.810 19.883 1.00 18.62 337 ARG E C 1
ATOM 14927 O O . ARG E 1 361 ? 17.801 31.590 21.048 1.00 18.65 337 ARG E O 1
ATOM 14935 N N . GLY E 1 362 ? 16.458 31.232 19.285 1.00 19.89 338 GLY E N 1
ATOM 14936 C CA . GLY E 1 362 ? 15.576 30.324 20.024 1.00 21.78 338 GLY E CA 1
ATOM 14937 C C . GLY E 1 362 ? 14.593 31.074 20.916 1.00 22.65 338 GLY E C 1
ATOM 14938 O O . GLY E 1 362 ? 14.425 32.299 20.796 1.00 22.03 338 GLY E O 1
ATOM 14939 N N . PHE E 1 363 ? 13.896 30.320 21.769 1.00 22.30 339 PHE E N 1
ATOM 14940 C CA . PHE E 1 363 ? 12.971 30.863 22.741 1.00 22.43 339 PHE E CA 1
ATOM 14941 C C . PHE E 1 363 ? 11.882 31.748 22.141 1.00 22.69 339 PHE E C 1
ATOM 14942 O O . PHE E 1 363 ? 11.476 32.719 22.779 1.00 23.48 339 PHE E O 1
ATOM 14950 N N A GLN E 1 364 ? 11.418 31.404 20.934 0.60 22.96 340 GLN E N 1
ATOM 14951 N N B GLN E 1 364 ? 11.406 31.411 20.938 0.40 22.87 340 GLN E N 1
ATOM 14952 C CA A GLN E 1 364 ? 10.344 32.160 20.276 0.60 24.14 340 GLN E CA 1
ATOM 14953 C CA B GLN E 1 364 ? 10.330 32.176 20.300 0.40 23.74 340 GLN E CA 1
ATOM 14954 C C A GLN E 1 364 ? 9.007 32.018 21.022 0.60 23.76 340 GLN E C 1
ATOM 14955 C C B GLN E 1 364 ? 9.071 32.132 21.182 0.40 23.62 340 GLN E C 1
ATOM 14956 O O A GLN E 1 364 ? 8.087 32.786 20.771 0.60 25.38 340 GLN E O 1
ATOM 14957 O O B GLN E 1 364 ? 8.287 33.083 21.217 0.40 24.27 340 GLN E O 1
ATOM 14968 N N . ASP E 1 365 ? 8.927 31.045 21.936 1.00 23.88 341 ASP E N 1
ATOM 14969 C CA . ASP E 1 365 ? 7.730 30.835 22.781 1.00 24.98 341 ASP E CA 1
ATOM 14970 C C . ASP E 1 365 ? 7.957 31.301 24.200 1.00 24.03 341 ASP E C 1
ATOM 14971 O O . ASP E 1 365 ? 7.336 30.796 25.140 1.00 25.05 341 ASP E O 1
ATOM 14976 N N . ILE E 1 366 ? 8.874 32.265 24.360 1.00 24.10 342 ILE E N 1
ATOM 14977 C CA . ILE E 1 366 ? 9.218 32.771 25.685 1.00 22.86 342 ILE E CA 1
ATOM 14978 C C . ILE E 1 366 ? 7.940 33.183 26.419 1.00 24.21 342 ILE E C 1
ATOM 14979 O O . ILE E 1 366 ? 7.068 33.845 25.846 1.00 23.64 342 ILE E O 1
ATOM 14984 N N . PHE E 1 367 ? 7.854 32.737 27.667 1.00 23.75 343 PHE E N 1
ATOM 14985 C CA . PHE E 1 367 ? 6.711 32.957 28.566 1.00 25.32 343 PHE E CA 1
ATOM 14986 C C . PHE E 1 367 ? 5.371 32.484 28.045 1.00 23.97 343 PHE E C 1
ATOM 14987 O O . PHE E 1 367 ? 4.324 33.010 28.440 1.00 24.06 343 PHE E O 1
ATOM 14995 N N . LYS E 1 368 ? 5.418 31.469 27.185 1.00 24.78 344 LYS E N 1
ATOM 14996 C CA . LYS E 1 368 ? 4.199 30.802 26.730 1.00 26.91 344 LYS E CA 1
ATOM 14997 C C . LYS E 1 368 ? 3.424 30.461 27.996 1.00 27.39 344 LYS E C 1
ATOM 14998 O O . LYS E 1 368 ? 2.197 30.700 28.074 1.00 28.48 344 LYS E O 1
ATOM 15004 N N . ASN E 1 369 ? 4.167 29.926 28.973 1.00 24.95 345 ASN E N 1
ATOM 15005 C CA . ASN E 1 369 ? 3.685 29.572 30.310 1.00 27.07 345 ASN E CA 1
ATOM 15006 C C . ASN E 1 369 ? 4.404 30.449 31.321 1.00 28.05 345 ASN E C 1
ATOM 15007 O O . ASN E 1 369 ? 5.414 31.123 30.979 1.00 28.95 345 ASN E O 1
ATOM 15012 N N . GLU E 1 370 ? 3.919 30.456 32.563 1.00 27.06 346 GLU E N 1
ATOM 15013 C CA . GLU E 1 370 ? 4.608 31.207 33.598 1.00 26.72 346 GLU E CA 1
ATOM 15014 C C . GLU E 1 370 ? 5.867 30.493 34.065 1.00 25.55 346 GLU E C 1
ATOM 15015 O O . GLU E 1 370 ? 5.940 29.267 34.058 1.00 26.00 346 GLU E O 1
ATOM 15021 N N . PRO E 1 371 ? 6.889 31.266 34.461 1.00 25.09 347 PRO E N 1
ATOM 15022 C CA . PRO E 1 371 ? 8.130 30.671 34.969 1.00 24.75 347 PRO E CA 1
ATOM 15023 C C . PRO E 1 371 ? 7.879 29.989 36.319 1.00 26.31 347 PRO E C 1
ATOM 15024 O O . PRO E 1 371 ? 6.879 30.285 36.984 1.00 26.38 347 PRO E O 1
ATOM 15028 N N . GLU E 1 372 ? 8.799 29.112 36.716 1.00 26.24 348 GLU E N 1
ATOM 15029 C CA . GLU E 1 372 ? 8.735 28.392 37.985 1.00 27.51 348 GLU E CA 1
ATOM 15030 C C . GLU E 1 372 ? 9.942 28.845 38.826 1.00 25.19 348 GLU E C 1
ATOM 15031 O O . GLU E 1 372 ? 11.016 28.224 38.817 1.00 23.82 348 GLU E O 1
ATOM 15037 N N . LEU E 1 373 ? 9.733 29.938 39.550 1.00 25.07 349 LEU E N 1
ATOM 15038 C CA . LEU E 1 373 ? 10.813 30.570 40.320 1.00 24.52 349 LEU E CA 1
ATOM 15039 C C . LEU E 1 373 ? 10.381 30.896 41.730 1.00 24.45 349 LEU E C 1
ATOM 15040 O O . LEU E 1 373 ? 9.171 31.032 41.984 1.00 24.80 349 LEU E O 1
ATOM 15045 N N . PRO E 1 374 ? 11.363 31.028 42.663 1.00 24.14 350 PRO E N 1
ATOM 15046 C CA . PRO E 1 374 ? 11.061 31.323 44.070 1.00 25.42 350 PRO E CA 1
ATOM 15047 C C . PRO E 1 374 ? 10.398 32.681 44.254 1.00 25.60 350 PRO E C 1
ATOM 15048 O O . PRO E 1 374 ? 9.765 32.921 45.291 1.00 25.73 350 PRO E O 1
ATOM 15052 N N . TYR E 1 375 ? 10.581 33.583 43.280 1.00 23.65 351 TYR E N 1
ATOM 15053 C CA . TYR E 1 375 ? 9.922 34.892 43.307 1.00 24.29 351 TYR E CA 1
ATOM 15054 C C . TYR E 1 375 ? 10.072 35.468 41.899 1.00 25.68 351 TYR E C 1
ATOM 15055 O O . TYR E 1 375 ? 11.031 35.119 41.206 1.00 24.98 351 TYR E O 1
ATOM 15064 N N . LYS E 1 376 ? 9.136 36.324 41.481 1.00 24.09 352 LYS E N 1
ATOM 15065 C CA . LYS E 1 376 ? 9.115 36.770 40.097 1.00 25.76 352 LYS E CA 1
ATOM 15066 C C . LYS E 1 376 ? 10.384 37.463 39.612 1.00 25.81 352 LYS E C 1
ATOM 15067 O O . LYS E 1 376 ? 10.866 37.208 38.483 1.00 26.72 352 LYS E O 1
ATOM 15073 N N . ALA E 1 377 ? 10.935 38.324 40.461 1.00 24.41 353 ALA E N 1
ATOM 15074 C CA . ALA E 1 377 ? 12.102 39.099 40.057 1.00 22.41 353 ALA E CA 1
ATOM 15075 C C . ALA E 1 377 ? 13.441 38.367 40.297 1.00 22.68 353 ALA E C 1
ATOM 15076 O O . ALA E 1 377 ? 14.490 38.997 40.260 1.00 23.71 353 ALA E O 1
ATOM 15078 N N . PHE E 1 378 ? 13.392 37.053 40.539 1.00 21.62 354 PHE E N 1
ATOM 15079 C CA . PHE E 1 378 ? 14.616 36.247 40.729 1.00 22.57 354 PHE E CA 1
ATOM 15080 C C . PHE E 1 378 ? 15.581 36.477 39.544 1.00 22.84 354 PHE E C 1
ATOM 15081 O O . PHE E 1 378 ? 16.809 36.573 39.732 1.00 22.09 354 PHE E O 1
ATOM 15089 N N . LEU E 1 379 ? 14.995 36.472 38.335 1.00 23.47 355 LEU E N 1
ATOM 15090 C CA . LEU E 1 379 ? 15.697 36.801 37.083 1.00 24.60 355 LEU E CA 1
ATOM 15091 C C . LEU E 1 379 ? 14.837 37.774 36.254 1.00 25.81 355 LEU E C 1
ATOM 15092 O O . LEU E 1 379 ? 13.726 38.186 36.666 1.00 26.62 355 LEU E O 1
ATOM 15098 N N . SER F 1 26 ? 46.676 99.993 -19.708 1.00 58.91 2 SER F N 1
ATOM 15099 C CA . SER F 1 26 ? 47.661 99.312 -20.604 1.00 58.33 2 SER F CA 1
ATOM 15100 C C . SER F 1 26 ? 48.238 98.022 -19.985 1.00 57.47 2 SER F C 1
ATOM 15101 O O . SER F 1 26 ? 48.825 97.213 -20.717 1.00 57.91 2 SER F O 1
ATOM 15104 N N . LYS F 1 27 ? 48.094 97.826 -18.664 1.00 55.42 3 LYS F N 1
ATOM 15105 C CA . LYS F 1 27 ? 48.548 96.567 -18.037 1.00 53.05 3 LYS F CA 1
ATOM 15106 C C . LYS F 1 27 ? 47.973 95.412 -18.845 1.00 50.71 3 LYS F C 1
ATOM 15107 O O . LYS F 1 27 ? 48.718 94.517 -19.241 1.00 50.92 3 LYS F O 1
ATOM 15113 N N . VAL F 1 28 ? 46.664 95.458 -19.118 1.00 48.76 4 VAL F N 1
ATOM 15114 C CA . VAL F 1 28 ? 45.998 94.409 -19.903 1.00 47.47 4 VAL F CA 1
ATOM 15115 C C . VAL F 1 28 ? 46.531 94.304 -21.346 1.00 48.01 4 VAL F C 1
ATOM 15116 O O . VAL F 1 28 ? 46.564 93.215 -21.916 1.00 46.85 4 VAL F O 1
ATOM 15120 N N . ASN F 1 29 ? 46.958 95.436 -21.919 1.00 47.95 5 ASN F N 1
ATOM 15121 C CA . ASN F 1 29 ? 47.510 95.461 -23.277 1.00 47.74 5 ASN F CA 1
ATOM 15122 C C . ASN F 1 29 ? 48.851 94.764 -23.406 1.00 46.70 5 ASN F C 1
ATOM 15123 O O . ASN F 1 29 ? 49.166 94.225 -24.459 1.00 47.15 5 ASN F O 1
ATOM 15128 N N . GLU F 1 30 ? 49.642 94.791 -22.338 1.00 45.14 6 GLU F N 1
ATOM 15129 C CA . GLU F 1 30 ? 50.982 94.222 -22.350 1.00 44.49 6 GLU F CA 1
ATOM 15130 C C . GLU F 1 30 ? 51.035 92.751 -21.938 1.00 41.78 6 GLU F C 1
ATOM 15131 O O . GLU F 1 30 ? 52.129 92.189 -21.756 1.00 42.01 6 GLU F O 1
ATOM 15137 N N . ILE F 1 31 ? 49.862 92.143 -21.784 1.00 38.04 7 ILE F N 1
ATOM 15138 C CA . ILE F 1 31 ? 49.765 90.762 -21.311 1.00 33.28 7 ILE F CA 1
ATOM 15139 C C . ILE F 1 31 ? 49.393 89.767 -22.397 1.00 31.33 7 ILE F C 1
ATOM 15140 O O . ILE F 1 31 ? 48.474 89.986 -23.176 1.00 30.89 7 ILE F O 1
ATOM 15145 N N . THR F 1 32 ? 50.119 88.659 -22.431 1.00 29.91 8 THR F N 1
ATOM 15146 C CA . THR F 1 32 ? 49.800 87.591 -23.354 1.00 29.99 8 THR F CA 1
ATOM 15147 C C . THR F 1 32 ? 49.642 86.297 -22.530 1.00 30.06 8 THR F C 1
ATOM 15148 O O . THR F 1 32 ? 50.028 86.261 -21.354 1.00 29.92 8 THR F O 1
ATOM 15152 N N . ARG F 1 33 ? 49.091 85.257 -23.145 1.00 27.85 9 ARG F N 1
ATOM 15153 C CA . ARG F 1 33 ? 49.039 83.937 -22.496 1.00 28.29 9 ARG F CA 1
ATOM 15154 C C . ARG F 1 33 ? 50.462 83.535 -22.077 1.00 28.78 9 ARG F C 1
ATOM 15155 O O . ARG F 1 33 ? 50.683 83.021 -20.983 1.00 29.27 9 ARG F O 1
ATOM 15163 N N A GLU F 1 34 ? 51.419 83.793 -22.965 0.50 27.81 10 GLU F N 1
ATOM 15164 N N B GLU F 1 34 ? 51.434 83.761 -22.962 0.50 28.18 10 GLU F N 1
ATOM 15165 C CA A GLU F 1 34 ? 52.804 83.438 -22.742 0.50 27.17 10 GLU F CA 1
ATOM 15166 C CA B GLU F 1 34 ? 52.817 83.417 -22.666 0.50 28.10 10 GLU F CA 1
ATOM 15167 C C A GLU F 1 34 ? 53.458 84.222 -21.587 0.50 27.23 10 GLU F C 1
ATOM 15168 C C B GLU F 1 34 ? 53.403 84.210 -21.502 0.50 27.59 10 GLU F C 1
ATOM 15169 O O A GLU F 1 34 ? 54.219 83.642 -20.794 0.50 25.96 10 GLU F O 1
ATOM 15170 O O B GLU F 1 34 ? 54.088 83.639 -20.641 0.50 26.07 10 GLU F O 1
ATOM 15181 N N . SER F 1 35 ? 53.156 85.517 -21.465 1.00 26.92 11 SER F N 1
ATOM 15182 C CA . SER F 1 35 ? 53.745 86.337 -20.378 1.00 26.95 11 SER F CA 1
ATOM 15183 C C . SER F 1 35 ? 53.172 85.917 -19.004 1.00 26.27 11 SER F C 1
ATOM 15184 O O . SER F 1 35 ? 53.922 85.845 -18.006 1.00 26.51 11 SER F O 1
ATOM 15187 N N . TRP F 1 36 ? 51.864 85.629 -18.990 1.00 25.91 12 TRP F N 1
ATOM 15188 C CA . TRP F 1 36 ? 51.185 85.112 -17.784 1.00 25.57 12 TRP F CA 1
ATOM 15189 C C . TRP F 1 36 ? 51.816 83.785 -17.356 1.00 26.04 12 TRP F C 1
ATOM 15190 O O . TRP F 1 36 ? 52.229 83.637 -16.201 1.00 26.22 12 TRP F O 1
ATOM 15201 N N . ILE F 1 37 ? 51.928 82.827 -18.278 1.00 24.01 13 ILE F N 1
ATOM 15202 C CA . ILE F 1 37 ? 52.533 81.540 -17.911 1.00 24.32 13 ILE F CA 1
ATOM 15203 C C . ILE F 1 37 ? 53.956 81.738 -17.377 1.00 25.93 13 ILE F C 1
ATOM 15204 O O . ILE F 1 37 ? 54.306 81.214 -16.314 1.00 25.85 13 ILE F O 1
ATOM 15209 N N . LEU F 1 38 ? 54.759 82.540 -18.079 1.00 24.89 14 LEU F N 1
ATOM 15210 C CA . LEU F 1 38 ? 56.134 82.751 -17.634 1.00 26.29 14 LEU F CA 1
ATOM 15211 C C . LEU F 1 38 ? 56.274 83.514 -16.319 1.00 25.40 14 LEU F C 1
ATOM 15212 O O . LEU F 1 38 ? 57.303 83.399 -15.657 1.00 26.05 14 LEU F O 1
ATOM 15217 N N . SER F 1 39 ? 55.276 84.302 -15.954 1.00 26.44 15 SER F N 1
ATOM 15218 C CA . SER F 1 39 ? 55.387 85.030 -14.686 1.00 26.87 15 SER F CA 1
ATOM 15219 C C . SER F 1 39 ? 54.810 84.227 -13.514 1.00 26.86 15 SER F C 1
ATOM 15220 O O . SER F 1 39 ? 55.052 84.558 -12.352 1.00 28.78 15 SER F O 1
ATOM 15223 N N . THR F 1 40 ? 54.101 83.144 -13.826 1.00 26.14 16 THR F N 1
ATOM 15224 C CA . THR F 1 40 ? 53.338 82.395 -12.815 1.00 26.17 16 THR F CA 1
ATOM 15225 C C . THR F 1 40 ? 53.884 81.036 -12.404 1.00 26.38 16 THR F C 1
ATOM 15226 O O . THR F 1 40 ? 53.837 80.677 -11.214 1.00 27.42 16 THR F O 1
ATOM 15230 N N . PHE F 1 41 ? 54.429 80.300 -13.367 1.00 24.03 17 PHE F N 1
ATOM 15231 C CA . PHE F 1 41 ? 54.859 78.912 -13.147 1.00 24.63 17 PHE F CA 1
ATOM 15232 C C . PHE F 1 41 ? 56.380 78.713 -13.166 1.00 24.71 17 PHE F C 1
ATOM 15233 O O . PHE F 1 41 ? 57.094 79.488 -13.815 1.00 24.74 17 PHE F O 1
ATOM 15241 N N . PRO F 1 42 ? 56.894 77.688 -12.448 1.00 24.88 18 PRO F N 1
ATOM 15242 C CA . PRO F 1 42 ? 56.139 76.746 -11.583 1.00 24.77 18 PRO F CA 1
ATOM 15243 C C . PRO F 1 42 ? 55.658 77.458 -10.301 1.00 24.86 18 PRO F C 1
ATOM 15244 O O . PRO F 1 42 ? 56.201 78.512 -9.907 1.00 22.98 18 PRO F O 1
ATOM 15248 N N . GLU F 1 43 ? 54.630 76.884 -9.672 1.00 22.34 19 GLU F N 1
ATOM 15249 C CA . GLU F 1 43 ? 53.939 77.537 -8.562 1.00 21.16 19 GLU F CA 1
ATOM 15250 C C . GLU F 1 43 ? 54.718 78.100 -7.390 1.00 20.89 19 GLU F C 1
ATOM 15251 O O . GLU F 1 43 ? 54.322 79.125 -6.858 1.00 21.09 19 GLU F O 1
ATOM 15257 N N . TRP F 1 44 ? 55.768 77.407 -6.976 1.00 19.45 20 TRP F N 1
ATOM 15258 C CA . TRP F 1 44 ? 56.559 77.800 -5.795 1.00 20.55 20 TRP F CA 1
ATOM 15259 C C . TRP F 1 44 ? 57.838 78.525 -6.200 1.00 20.20 20 TRP F C 1
ATOM 15260 O O . TRP F 1 44 ? 58.664 78.867 -5.355 1.00 21.71 20 TRP F O 1
ATOM 15271 N N . GLY F 1 45 ? 57.996 78.755 -7.491 1.00 21.66 21 GLY F N 1
ATOM 15272 C CA . GLY F 1 45 ? 59.242 79.352 -7.991 1.00 21.91 21 GLY F CA 1
ATOM 15273 C C . GLY F 1 45 ? 60.422 78.553 -7.474 1.00 22.29 21 GLY F C 1
ATOM 15274 O O . GLY F 1 45 ? 60.453 77.321 -7.586 1.00 21.96 21 GLY F O 1
ATOM 15275 N N . THR F 1 46 ? 61.366 79.249 -6.851 1.00 22.15 22 THR F N 1
ATOM 15276 C CA . THR F 1 46 ? 62.570 78.657 -6.329 1.00 21.01 22 THR F CA 1
ATOM 15277 C C . THR F 1 46 ? 62.543 78.584 -4.806 1.00 21.68 22 THR F C 1
ATOM 15278 O O . THR F 1 46 ? 63.578 78.357 -4.172 1.00 23.62 22 THR F O 1
ATOM 15282 N N . TRP F 1 47 ? 61.355 78.727 -4.202 1.00 20.97 23 TRP F N 1
ATOM 15283 C CA . TRP F 1 47 ? 61.227 78.661 -2.762 1.00 20.76 23 TRP F CA 1
ATOM 15284 C C . TRP F 1 47 ? 61.837 77.372 -2.203 1.00 20.75 23 TRP F C 1
ATOM 15285 O O . TRP F 1 47 ? 62.579 77.395 -1.203 1.00 20.21 23 TRP F O 1
ATOM 15296 N N . LEU F 1 48 ? 61.491 76.237 -2.802 1.00 21.98 24 LEU F N 1
ATOM 15297 C CA . LEU F 1 48 ? 61.986 74.943 -2.277 1.00 22.03 24 LEU F CA 1
ATOM 15298 C C . LEU F 1 48 ? 63.436 74.690 -2.691 1.00 22.13 24 LEU F C 1
ATOM 15299 O O . LEU F 1 48 ? 64.184 74.042 -1.959 1.00 22.89 24 LEU F O 1
ATOM 15304 N N . ASN F 1 49 ? 63.825 75.184 -3.868 1.00 21.63 25 ASN F N 1
ATOM 15305 C CA . ASN F 1 49 ? 65.258 75.124 -4.258 1.00 22.68 25 ASN F CA 1
ATOM 15306 C C . ASN F 1 49 ? 66.092 75.771 -3.146 1.00 23.13 25 ASN F C 1
ATOM 15307 O O . ASN F 1 49 ? 67.051 75.171 -2.622 1.00 24.21 25 ASN F O 1
ATOM 15312 N N . GLU F 1 50 ? 65.674 76.957 -2.728 1.00 22.98 26 GLU F N 1
ATOM 15313 C CA . GLU F 1 50 ? 66.336 77.678 -1.643 1.00 24.38 26 GLU F CA 1
ATOM 15314 C C . GLU F 1 50 ? 66.267 76.945 -0.324 1.00 26.05 26 GLU F C 1
ATOM 15315 O O . GLU F 1 50 ? 67.273 76.826 0.381 1.00 27.29 26 GLU F O 1
ATOM 15321 N N . GLU F 1 51 ? 65.083 76.421 0.020 1.00 25.86 27 GLU F N 1
ATOM 15322 C CA . GLU F 1 51 ? 64.927 75.674 1.269 1.00 25.61 27 GLU F CA 1
ATOM 15323 C C . GLU F 1 51 ? 65.899 74.496 1.372 1.00 24.61 27 GLU F C 1
ATOM 15324 O O . GLU F 1 51 ? 66.564 74.305 2.396 1.00 24.70 27 GLU F O 1
ATOM 15330 N N . ILE F 1 52 ? 65.937 73.690 0.317 1.00 23.66 28 ILE F N 1
ATOM 15331 C CA . ILE F 1 52 ? 66.785 72.500 0.289 1.00 23.19 28 ILE F CA 1
ATOM 15332 C C . ILE F 1 52 ? 68.302 72.850 0.417 1.00 24.62 28 ILE F C 1
ATOM 15333 O O . ILE F 1 52 ? 69.008 72.265 1.246 1.00 25.24 28 ILE F O 1
ATOM 15338 N N . GLU F 1 53 ? 68.755 73.817 -0.377 1.00 26.67 29 GLU F N 1
ATOM 15339 C CA . GLU F 1 53 ? 70.168 74.251 -0.332 1.00 29.04 29 GLU F CA 1
ATOM 15340 C C . GLU F 1 53 ? 70.569 74.736 1.026 1.00 29.30 29 GLU F C 1
ATOM 15341 O O . GLU F 1 53 ? 71.673 74.428 1.485 1.00 29.75 29 GLU F O 1
ATOM 15347 N N . GLN F 1 54 ? 69.677 75.471 1.681 1.00 28.04 30 GLN F N 1
ATOM 15348 C CA . GLN F 1 54 ? 69.959 76.066 2.984 1.00 30.18 30 GLN F CA 1
ATOM 15349 C C . GLN F 1 54 ? 69.765 75.161 4.191 1.00 30.49 30 GLN F C 1
ATOM 15350 O O . GLN F 1 54 ? 70.088 75.539 5.325 1.00 30.69 30 GLN F O 1
ATOM 15356 N N . THR F 1 55 ? 69.252 73.953 3.952 1.00 29.36 31 THR F N 1
ATOM 15357 C CA . THR F 1 55 ? 69.047 73.006 5.044 1.00 29.33 31 THR F CA 1
ATOM 15358 C C . THR F 1 55 ? 70.355 72.377 5.495 1.00 29.58 31 THR F C 1
ATOM 15359 O O . THR F 1 55 ? 71.147 71.886 4.690 1.00 30.70 31 THR F O 1
ATOM 15363 N N . VAL F 1 56 ? 70.572 72.438 6.802 1.00 32.29 32 VAL F N 1
ATOM 15364 C CA . VAL F 1 56 ? 71.730 71.821 7.404 1.00 34.60 32 VAL F CA 1
ATOM 15365 C C . VAL F 1 56 ? 71.228 70.545 8.058 1.00 33.25 32 VAL F C 1
ATOM 15366 O O . VAL F 1 56 ? 70.576 70.600 9.105 1.00 34.56 32 VAL F O 1
ATOM 15370 N N . VAL F 1 57 ? 71.516 69.406 7.428 1.00 30.86 33 VAL F N 1
ATOM 15371 C CA . VAL F 1 57 ? 71.112 68.117 7.956 1.00 29.92 33 VAL F CA 1
ATOM 15372 C C . VAL F 1 57 ? 72.021 67.735 9.144 1.00 30.91 33 VAL F C 1
ATOM 15373 O O . VAL F 1 57 ? 73.261 67.688 9.007 1.00 32.56 33 VAL F O 1
ATOM 15377 N N . GLU F 1 58 ? 71.419 67.490 10.305 1.00 29.42 34 GLU F N 1
ATOM 15378 C CA . GLU F 1 58 ? 72.166 67.165 11.511 1.00 31.17 34 GLU F CA 1
ATOM 15379 C C . GLU F 1 58 ? 72.801 65.777 11.421 1.00 31.62 34 GLU F C 1
ATOM 15380 O O . GLU F 1 58 ? 72.266 64.914 10.729 1.00 29.46 34 GLU F O 1
ATOM 15386 N N . PRO F 1 59 ? 73.950 65.551 12.118 1.00 32.26 35 PRO F N 1
ATOM 15387 C CA . PRO F 1 59 ? 74.567 64.219 12.109 1.00 30.85 35 PRO F CA 1
ATOM 15388 C C . PRO F 1 59 ? 73.571 63.163 12.607 1.00 28.62 35 PRO F C 1
ATOM 15389 O O . PRO F 1 59 ? 72.790 63.441 13.526 1.00 30.34 35 PRO F O 1
ATOM 15393 N N . ASN F 1 60 ? 73.638 61.972 12.028 1.00 26.97 36 ASN F N 1
ATOM 15394 C CA . ASN F 1 60 ? 72.822 60.831 12.419 1.00 25.89 36 ASN F CA 1
ATOM 15395 C C . ASN F 1 60 ? 71.348 61.031 12.023 1.00 23.80 36 ASN F C 1
ATOM 15396 O O . ASN F 1 60 ? 70.474 60.492 12.699 1.00 26.22 36 ASN F O 1
ATOM 15401 N N . THR F 1 61 ? 71.108 61.839 10.990 1.00 24.78 37 THR F N 1
ATOM 15402 C CA . THR F 1 61 ? 69.733 62.100 10.453 1.00 22.87 37 THR F CA 1
ATOM 15403 C C . THR F 1 61 ? 69.865 62.256 8.960 1.00 24.14 37 THR F C 1
ATOM 15404 O O . THR F 1 61 ? 70.979 62.384 8.449 1.00 23.64 37 THR F O 1
ATOM 15408 N N . PHE F 1 62 ? 68.749 62.181 8.217 1.00 21.09 38 PHE F N 1
ATOM 15409 C CA . PHE F 1 62 ? 68.734 62.490 6.795 1.00 21.50 38 PHE F CA 1
ATOM 15410 C C . PHE F 1 62 ? 67.386 63.133 6.530 1.00 21.66 38 PHE F C 1
ATOM 15411 O O . PHE F 1 62 ? 66.477 62.923 7.320 1.00 21.23 38 PHE F O 1
ATOM 15419 N N . SER F 1 63 ? 67.295 63.939 5.482 1.00 22.02 39 SER F N 1
ATOM 15420 C CA . SER F 1 63 ? 66.073 64.642 5.138 1.00 21.58 39 SER F CA 1
ATOM 15421 C C . SER F 1 63 ? 65.684 64.311 3.714 1.00 21.97 39 SER F C 1
ATOM 15422 O O . SER F 1 63 ? 66.532 63.986 2.855 1.00 22.72 39 SER F O 1
ATOM 15425 N N . MET F 1 64 ? 64.374 64.367 3.459 1.00 22.22 40 MET F N 1
ATOM 15426 C CA . MET F 1 64 ? 63.844 64.153 2.123 1.00 22.33 40 MET F CA 1
ATOM 15427 C C . MET F 1 64 ? 62.713 65.123 1.881 1.00 19.06 40 MET F C 1
ATOM 15428 O O . MET F 1 64 ? 62.105 65.565 2.832 1.00 18.91 40 MET F O 1
ATOM 15433 N N . TRP F 1 65 ? 62.470 65.447 0.623 1.00 19.69 41 TRP F N 1
ATOM 15434 C CA . TRP F 1 65 ? 61.333 66.284 0.229 1.00 18.80 41 TRP F CA 1
ATOM 15435 C C . TRP F 1 65 ? 60.571 65.537 -0.860 1.00 18.81 41 TRP F C 1
ATOM 15436 O O . TRP F 1 65 ? 61.153 64.837 -1.680 1.00 18.76 41 TRP F O 1
ATOM 15447 N N . TRP F 1 66 ? 59.249 65.672 -0.820 1.00 16.26 42 TRP F N 1
ATOM 15448 C CA . TRP F 1 66 ? 58.374 65.046 -1.792 1.00 16.47 42 TRP F CA 1
ATOM 15449 C C . TRP F 1 66 ? 58.152 66.022 -2.944 1.00 14.80 42 TRP F C 1
ATOM 15450 O O . TRP F 1 66 ? 57.651 67.124 -2.750 1.00 18.00 42 TRP F O 1
ATOM 15461 N N . LEU F 1 67 ? 58.558 65.635 -4.150 1.00 15.50 43 LEU F N 1
ATOM 15462 C CA . LEU F 1 67 ? 58.534 66.529 -5.302 1.00 18.18 43 LEU F CA 1
ATOM 15463 C C . LEU F 1 67 ? 57.287 66.349 -6.159 1.00 20.18 43 LEU F C 1
ATOM 15464 O O .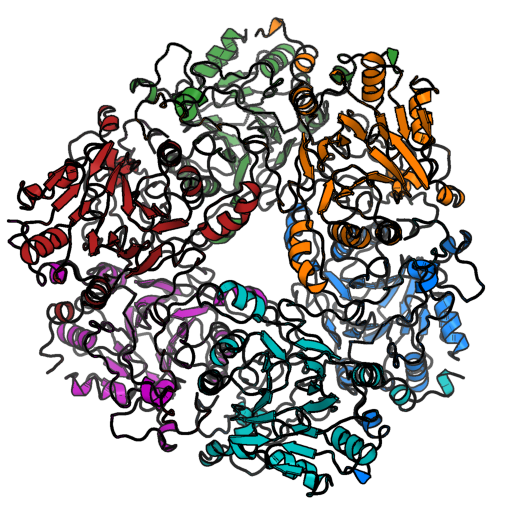 LEU F 1 67 ? 57.166 66.963 -7.211 1.00 22.16 43 LEU F O 1
ATOM 15469 N N . GLY F 1 68 ? 56.369 65.505 -5.699 1.00 20.74 44 GLY F N 1
ATOM 15470 C CA . GLY F 1 68 ? 55.169 65.186 -6.491 1.00 19.69 44 GLY F CA 1
ATOM 15471 C C . GLY F 1 68 ? 55.348 63.792 -7.101 1.00 21.02 44 GLY F C 1
ATOM 15472 O O . GLY F 1 68 ? 56.475 63.389 -7.449 1.00 19.68 44 GLY F O 1
ATOM 15473 N N . CYS F 1 69 ? 54.234 63.065 -7.251 1.00 21.99 45 CYS F N 1
ATOM 15474 C CA . CYS F 1 69 ? 54.218 61.710 -7.792 1.00 20.92 45 CYS F CA 1
ATOM 15475 C C . CYS F 1 69 ? 55.153 60.850 -6.930 1.00 21.27 45 CYS F C 1
ATOM 15476 O O . CYS F 1 69 ? 54.886 60.680 -5.754 1.00 19.46 45 CYS F O 1
ATOM 15479 N N . THR F 1 70 ? 56.232 60.299 -7.499 1.00 20.22 46 THR F N 1
ATOM 15480 C CA . THR F 1 70 ? 57.182 59.574 -6.661 1.00 20.37 46 THR F CA 1
ATOM 15481 C C . THR F 1 70 ? 58.541 60.280 -6.595 1.00 19.91 46 THR F C 1
ATOM 15482 O O . THR F 1 70 ? 59.541 59.662 -6.240 1.00 21.37 46 THR F O 1
ATOM 15486 N N . GLY F 1 71 ? 58.575 61.561 -6.967 1.00 20.13 47 GLY F N 1
ATOM 15487 C CA . GLY F 1 71 ? 59.822 62.327 -6.882 1.00 18.39 47 GLY F CA 1
ATOM 15488 C C . GLY F 1 71 ? 60.230 62.613 -5.470 1.00 20.78 47 GLY F C 1
ATOM 15489 O O . GLY F 1 71 ? 59.414 63.051 -4.649 1.00 19.77 47 GLY F O 1
ATOM 15490 N N . ILE F 1 72 ? 61.516 62.384 -5.183 1.00 20.14 48 ILE F N 1
ATOM 15491 C CA . ILE F 1 72 ? 62.074 62.586 -3.873 1.00 20.53 48 ILE F CA 1
ATOM 15492 C C . ILE F 1 72 ? 63.411 63.320 -4.036 1.00 22.40 48 ILE F C 1
ATOM 15493 O O . ILE F 1 72 ? 64.175 63.010 -4.970 1.00 21.76 48 ILE F O 1
ATOM 15498 N N . TRP F 1 73 ? 63.665 64.260 -3.138 1.00 23.62 49 TRP F N 1
ATOM 15499 C CA . TRP F 1 73 ? 64.984 64.870 -3.046 1.00 23.44 49 TRP F CA 1
ATOM 15500 C C . TRP F 1 73 ? 65.519 64.363 -1.725 1.00 23.66 49 TRP F C 1
ATOM 15501 O O . TRP F 1 73 ? 64.840 64.482 -0.694 1.00 25.47 49 TRP F O 1
ATOM 15512 N N . LEU F 1 74 ? 66.691 63.724 -1.727 1.00 21.88 50 LEU F N 1
ATOM 15513 C CA . LEU F 1 74 ? 67.279 63.232 -0.474 1.00 22.66 50 LEU F CA 1
ATOM 15514 C C . LEU F 1 74 ? 68.581 64.006 -0.223 1.00 23.36 50 LEU F C 1
ATOM 15515 O O . LEU F 1 74 ? 69.356 64.179 -1.168 1.00 22.08 50 LEU F O 1
ATOM 15520 N N . LYS F 1 75 ? 68.811 64.392 1.029 1.00 23.67 51 LYS F N 1
ATOM 15521 C CA . LYS F 1 75 ? 70.019 65.135 1.412 1.00 25.62 51 LYS F CA 1
ATOM 15522 C C . LYS F 1 75 ? 70.595 64.530 2.684 1.00 26.72 51 LYS F C 1
ATOM 15523 O O . LYS F 1 75 ? 69.911 64.468 3.716 1.00 26.57 51 LYS F O 1
ATOM 15529 N N . SER F 1 76 ? 71.849 64.045 2.616 1.00 27.68 52 SER F N 1
ATOM 15530 C CA . SER F 1 76 ? 72.480 63.432 3.787 1.00 27.90 52 SER F CA 1
ATOM 15531 C C . SER F 1 76 ? 73.209 64.439 4.676 1.00 27.20 52 SER F C 1
ATOM 15532 O O . SER F 1 76 ? 73.427 65.574 4.284 1.00 26.93 52 SER F O 1
ATOM 15535 N N . ALA F 1 77 ? 73.584 63.989 5.871 1.00 29.61 53 ALA F N 1
ATOM 15536 C CA . ALA F 1 77 ? 74.327 64.798 6.841 1.00 31.27 53 ALA F CA 1
ATOM 15537 C C . ALA F 1 77 ? 75.697 65.192 6.290 1.00 32.85 53 ALA F C 1
ATOM 15538 O O . ALA F 1 77 ? 76.319 66.142 6.784 1.00 34.82 53 ALA F O 1
ATOM 15540 N N . GLY F 1 78 ? 76.149 64.457 5.275 1.00 32.68 54 GLY F N 1
ATOM 15541 C CA . GLY F 1 78 ? 77.441 64.701 4.624 1.00 34.17 54 GLY F CA 1
ATOM 15542 C C . GLY F 1 78 ? 77.261 65.605 3.442 1.00 33.86 54 GLY F C 1
ATOM 15543 O O . GLY F 1 78 ? 78.178 65.820 2.660 1.00 33.57 54 GLY F O 1
ATOM 15544 N N . ASN F 1 79 ? 76.052 66.143 3.308 1.00 33.99 55 ASN F N 1
ATOM 15545 C CA . ASN F 1 79 ? 75.718 67.025 2.202 1.00 33.59 55 ASN F CA 1
ATOM 15546 C C . ASN F 1 79 ? 75.756 66.345 0.848 1.00 32.29 55 ASN F C 1
ATOM 15547 O O . ASN F 1 79 ? 76.097 66.972 -0.145 1.00 32.80 55 ASN F O 1
ATOM 15552 N N . THR F 1 80 ? 75.416 65.058 0.801 1.00 30.31 56 THR F N 1
ATOM 15553 C CA . THR F 1 80 ? 75.221 64.387 -0.494 1.00 29.21 56 THR F CA 1
ATOM 15554 C C . THR F 1 80 ? 73.741 64.613 -0.881 1.00 29.51 56 THR F C 1
ATOM 15555 O O . THR F 1 80 ? 72.879 64.497 -0.012 1.00 29.71 56 THR F O 1
ATOM 15559 N N . ASN F 1 81 ? 73.486 64.926 -2.153 1.00 28.53 57 ASN F N 1
ATOM 15560 C CA . ASN F 1 81 ? 72.161 65.269 -2.688 1.00 29.07 57 ASN F CA 1
ATOM 15561 C C . ASN F 1 81 ? 71.758 64.398 -3.849 1.00 28.69 57 ASN F C 1
ATOM 15562 O O . ASN F 1 81 ? 72.479 64.310 -4.852 1.00 28.30 57 ASN F O 1
ATOM 15567 N N . LEU F 1 82 ? 70.586 63.769 -3.725 1.00 27.87 58 LEU F N 1
ATOM 15568 C CA . LEU F 1 82 ? 70.070 62.876 -4.754 1.00 27.76 58 LEU F CA 1
ATOM 15569 C C . LEU F 1 82 ? 68.639 63.271 -5.082 1.00 28.05 58 LEU F C 1
ATOM 15570 O O . LEU F 1 82 ? 67.889 63.707 -4.197 1.00 28.28 58 LEU F O 1
ATOM 15575 N N . SER F 1 83 ? 68.299 63.082 -6.344 1.00 28.98 59 SER F N 1
ATOM 15576 C CA . SER F 1 83 ? 66.984 63.284 -6.875 1.00 29.17 59 SER F CA 1
ATOM 15577 C C . SER F 1 83 ? 66.554 61.896 -7.366 1.00 29.72 59 SER F C 1
ATOM 15578 O O . SER F 1 83 ? 67.293 61.260 -8.147 1.00 27.52 59 SER F O 1
ATOM 15581 N N . ILE F 1 84 ? 65.372 61.423 -6.938 1.00 26.56 60 ILE F N 1
ATOM 15582 C CA . ILE F 1 84 ? 64.852 60.117 -7.357 1.00 25.74 60 ILE F CA 1
ATOM 15583 C C . ILE F 1 84 ? 63.492 60.313 -8.020 1.00 24.81 60 ILE F C 1
ATOM 15584 O O . ILE F 1 84 ? 62.613 60.919 -7.410 1.00 24.19 60 ILE F O 1
ATOM 15589 N N . ASP F 1 85 ? 63.327 59.831 -9.251 1.00 23.61 61 ASP F N 1
ATOM 15590 C CA . ASP F 1 85 ? 62.055 59.915 -9.987 1.00 24.19 61 ASP F CA 1
ATOM 15591 C C . ASP F 1 85 ? 61.433 61.298 -10.053 1.00 24.53 61 ASP F C 1
ATOM 15592 O O . ASP F 1 85 ? 60.193 61.441 -10.074 1.00 22.26 61 ASP F O 1
ATOM 15597 N N . PHE F 1 86 ? 62.291 62.321 -10.107 1.00 23.96 62 PHE F N 1
ATOM 15598 C CA . PHE F 1 86 ? 61.828 63.716 -10.175 1.00 23.55 62 PHE F CA 1
ATOM 15599 C C . PHE F 1 86 ? 61.185 63.949 -11.528 1.00 25.29 62 PHE F C 1
ATOM 15600 O O . PHE F 1 86 ? 61.848 63.899 -12.582 1.00 25.41 62 PHE F O 1
ATOM 15608 N N . TRP F 1 87 ? 59.862 64.125 -11.499 1.00 25.89 63 TRP F N 1
ATOM 15609 C CA . TRP F 1 87 ? 59.085 64.275 -12.716 1.00 26.44 63 TRP F CA 1
ATOM 15610 C C . TRP F 1 87 ? 58.454 65.647 -12.806 1.00 25.81 63 TRP F C 1
ATOM 15611 O O . TRP F 1 87 ? 57.730 66.050 -11.892 1.00 25.75 63 TRP F O 1
ATOM 15622 N N . CYS F 1 88 ? 58.733 66.332 -13.921 1.00 23.53 64 CYS F N 1
ATOM 15623 C CA . CYS F 1 88 ? 58.233 67.666 -14.197 1.00 25.86 64 CYS F CA 1
ATOM 15624 C C . CYS F 1 88 ? 57.335 67.727 -15.420 1.00 25.49 64 CYS F C 1
ATOM 15625 O O . CYS F 1 88 ? 57.232 68.761 -16.093 1.00 25.70 64 CYS F O 1
ATOM 15628 N N . GLY F 1 89 ? 56.679 66.613 -15.724 1.00 25.91 65 GLY F N 1
ATOM 15629 C CA . GLY F 1 89 ? 55.725 66.643 -16.812 1.00 25.31 65 GLY F CA 1
ATOM 15630 C C . GLY F 1 89 ? 54.319 66.831 -16.259 1.00 26.78 65 GLY F C 1
ATOM 15631 O O . GLY F 1 89 ? 54.128 66.963 -15.054 1.00 25.10 65 GLY F O 1
ATOM 15632 N N . THR F 1 90 ? 53.328 66.860 -17.153 1.00 25.32 66 THR F N 1
ATOM 15633 C CA . THR F 1 90 ? 51.925 66.921 -16.744 1.00 25.73 66 THR F CA 1
ATOM 15634 C C . THR F 1 90 ? 51.113 65.833 -17.469 1.00 26.44 66 THR F C 1
ATOM 15635 O O . THR F 1 90 ? 51.689 64.978 -18.164 1.00 26.72 66 THR F O 1
ATOM 15639 N N . GLY F 1 91 ? 49.804 65.817 -17.271 1.00 24.73 67 GLY F N 1
ATOM 15640 C CA . GLY F 1 91 ? 48.961 64.826 -17.936 1.00 25.98 67 GLY F CA 1
ATOM 15641 C C . GLY F 1 91 ? 48.346 65.363 -19.213 1.00 26.97 67 GLY F C 1
ATOM 15642 O O . GLY F 1 91 ? 49.005 66.098 -19.968 1.00 25.75 67 GLY F O 1
ATOM 15643 N N . LYS F 1 92 ? 47.093 64.984 -19.456 1.00 25.78 68 LYS F N 1
ATOM 15644 C CA . LYS F 1 92 ? 46.352 65.456 -20.625 1.00 27.50 68 LYS F CA 1
ATOM 15645 C C . LYS F 1 92 ? 46.196 66.986 -20.624 1.00 27.64 68 LYS F C 1
ATOM 15646 O O . LYS F 1 92 ? 46.043 67.607 -19.564 1.00 26.11 68 LYS F O 1
ATOM 15652 N N . LYS F 1 93 ? 46.257 67.593 -21.816 1.00 26.25 69 LYS F N 1
ATOM 15653 C CA . LYS F 1 93 ? 46.119 69.044 -21.932 1.00 26.99 69 LYS F CA 1
ATOM 15654 C C . LYS F 1 93 ? 44.922 69.381 -22.824 1.00 26.68 69 LYS F C 1
ATOM 15655 O O . LYS F 1 93 ? 44.648 70.559 -23.109 1.00 26.30 69 LYS F O 1
ATOM 15661 N N . THR F 1 94 ? 44.203 68.348 -23.251 1.00 26.45 70 THR F N 1
ATOM 15662 C CA . THR F 1 94 ? 43.053 68.531 -24.127 1.00 24.42 70 THR F CA 1
ATOM 15663 C C . THR F 1 94 ? 42.250 67.235 -24.236 1.00 25.58 70 THR F C 1
ATOM 15664 O O . THR F 1 94 ? 42.791 66.138 -23.969 1.00 25.35 70 THR F O 1
ATOM 15668 N N . GLN F 1 95 ? 40.977 67.367 -24.614 1.00 24.44 71 GLN F N 1
ATOM 15669 C CA . GLN F 1 95 ? 40.071 66.238 -24.847 1.00 28.21 71 GLN F CA 1
ATOM 15670 C C . GLN F 1 95 ? 39.945 65.914 -26.352 1.00 30.68 71 GLN F C 1
ATOM 15671 O O . GLN F 1 95 ? 39.264 64.945 -26.740 1.00 29.15 71 GLN F O 1
ATOM 15677 N N . LYS F 1 96 ? 40.600 66.728 -27.182 1.00 32.78 72 LYS F N 1
ATOM 15678 C CA . LYS F 1 96 ? 40.473 66.617 -28.648 1.00 36.97 72 LYS F CA 1
ATOM 15679 C C . LYS F 1 96 ? 40.891 65.274 -29.249 1.00 39.82 72 LYS F C 1
ATOM 15680 O O . LYS F 1 96 ? 40.195 64.752 -30.122 1.00 42.35 72 LYS F O 1
ATOM 15686 N N . ASN F 1 97 ? 41.998 64.707 -28.778 1.00 41.90 73 ASN F N 1
ATOM 15687 C CA . ASN F 1 97 ? 42.370 63.360 -29.200 1.00 44.63 73 ASN F CA 1
ATOM 15688 C C . ASN F 1 97 ? 41.483 62.367 -28.397 1.00 44.99 73 ASN F C 1
ATOM 15689 O O . ASN F 1 97 ? 41.694 62.172 -27.192 1.00 44.60 73 ASN F O 1
ATOM 15694 N N A ARG F 1 98 ? 40.474 61.784 -29.052 0.60 45.23 74 ARG F N 1
ATOM 15695 N N B ARG F 1 98 ? 40.513 61.765 -29.083 0.40 45.00 74 ARG F N 1
ATOM 15696 C CA A ARG F 1 98 ? 39.560 60.823 -28.396 0.60 45.74 74 ARG F CA 1
ATOM 15697 C CA B ARG F 1 98 ? 39.551 60.831 -28.481 0.40 45.30 74 ARG F CA 1
ATOM 15698 C C A ARG F 1 98 ? 40.167 59.481 -28.013 0.60 45.43 74 ARG F C 1
ATOM 15699 C C B ARG F 1 98 ? 40.106 59.467 -28.089 0.40 45.23 74 ARG F C 1
ATOM 15700 O O A ARG F 1 98 ? 39.709 58.834 -27.063 0.60 45.23 74 ARG F O 1
ATOM 15701 O O B ARG F 1 98 ? 39.582 58.810 -27.181 0.40 45.06 74 ARG F O 1
ATOM 15716 N N . LEU F 1 99 ? 41.155 59.045 -28.787 1.00 45.37 75 LEU F N 1
ATOM 15717 C CA . LEU F 1 99 ? 41.695 57.710 -28.629 1.00 45.06 75 LEU F CA 1
ATOM 15718 C C . LEU F 1 99 ? 42.972 57.567 -27.850 1.00 45.20 75 LEU F C 1
ATOM 15719 O O . LEU F 1 99 ? 43.843 58.436 -27.880 1.00 45.04 75 LEU F O 1
ATOM 15724 N N . MET F 1 100 ? 43.051 56.460 -27.126 1.00 45.15 76 MET F N 1
ATOM 15725 C CA . MET F 1 100 ? 44.257 56.111 -26.413 1.00 45.85 76 MET F CA 1
ATOM 15726 C C . MET F 1 100 ? 45.198 55.569 -27.485 1.00 46.49 76 MET F C 1
ATOM 15727 O O . MET F 1 100 ? 44.746 54.926 -28.445 1.00 46.46 76 MET F O 1
ATOM 15732 N N . ASN F 1 101 ? 46.489 55.836 -27.328 1.00 46.64 77 ASN F N 1
ATOM 15733 C CA . ASN F 1 101 ? 47.492 55.326 -28.242 1.00 47.53 77 ASN F CA 1
ATOM 15734 C C . ASN F 1 101 ? 47.439 53.799 -28.351 1.00 47.18 77 ASN F C 1
ATOM 15735 O O . ASN F 1 101 ? 47.349 53.100 -27.330 1.00 46.10 77 ASN F O 1
ATOM 15740 N N . THR F 1 102 ? 47.458 53.302 -29.593 1.00 45.83 78 THR F N 1
ATOM 15741 C CA . THR F 1 102 ? 47.447 51.866 -29.880 1.00 45.46 78 THR F CA 1
ATOM 15742 C C . THR F 1 102 ? 48.506 51.142 -29.050 1.00 44.17 78 THR F C 1
ATOM 15743 O O . THR F 1 102 ? 49.678 51.530 -29.029 1.00 44.36 78 THR F O 1
ATOM 15747 N N . GLN F 1 103 ? 48.066 50.094 -28.361 1.00 42.58 79 GLN F N 1
ATOM 15748 C CA . GLN F 1 103 ? 48.943 49.262 -27.538 1.00 41.26 79 GLN F CA 1
ATOM 15749 C C . GLN F 1 103 ? 49.638 49.954 -26.348 1.00 39.59 79 GLN F C 1
ATOM 15750 O O . GLN F 1 103 ? 50.719 49.519 -25.887 1.00 37.90 79 GLN F O 1
ATOM 15756 N N . HIS F 1 104 ? 48.994 51.020 -25.854 1.00 37.76 80 HIS F N 1
ATOM 15757 C CA . HIS F 1 104 ? 49.426 51.673 -24.617 1.00 37.66 80 HIS F CA 1
ATOM 15758 C C . HIS F 1 104 ? 49.238 50.580 -23.566 1.00 36.76 80 HIS F C 1
ATOM 15759 O O . HIS F 1 104 ? 48.329 49.732 -23.722 1.00 35.82 80 HIS F O 1
ATOM 15766 N N . GLN F 1 105 ? 50.074 50.573 -22.517 1.00 36.13 81 GLN F N 1
ATOM 15767 C CA . GLN F 1 105 ? 49.931 49.545 -21.473 1.00 36.59 81 GLN F CA 1
ATOM 15768 C C . GLN F 1 105 ? 48.475 49.420 -20.970 1.00 35.46 81 GLN F C 1
ATOM 15769 O O . GLN F 1 105 ? 48.006 48.305 -20.702 1.00 36.16 81 GLN F O 1
ATOM 15775 N N . MET F 1 106 ? 47.753 50.542 -20.890 1.00 34.84 82 MET F N 1
ATOM 15776 C CA . MET F 1 106 ? 46.350 50.513 -20.426 1.00 35.61 82 MET F CA 1
ATOM 15777 C C . MET F 1 106 ? 45.437 49.745 -21.386 1.00 36.36 82 MET F C 1
ATOM 15778 O O . MET F 1 106 ? 44.447 49.110 -20.962 1.00 35.15 82 MET F O 1
ATOM 15783 N N . MET F 1 107 ? 45.760 49.814 -22.677 1.00 35.67 83 MET F N 1
ATOM 15784 C CA . MET F 1 107 ? 44.971 49.119 -23.707 1.00 36.24 83 MET F CA 1
ATOM 15785 C C . MET F 1 107 ? 45.279 47.629 -23.667 1.00 34.76 83 MET F C 1
ATOM 15786 O O . MET F 1 107 ? 44.381 46.789 -23.856 1.00 34.96 83 MET F O 1
ATOM 15791 N N . ARG F 1 108 ? 46.539 47.302 -23.402 1.00 34.40 84 ARG F N 1
ATOM 15792 C CA . ARG F 1 108 ? 46.962 45.901 -23.329 1.00 34.06 84 ARG F CA 1
ATOM 15793 C C . ARG F 1 108 ? 46.358 45.255 -22.092 1.00 34.45 84 ARG F C 1
ATOM 15794 O O . ARG F 1 108 ? 45.968 44.090 -22.118 1.00 32.70 84 ARG F O 1
ATOM 15802 N N . MET F 1 109 ? 46.293 46.017 -20.998 1.00 34.39 85 MET F N 1
ATOM 15803 C CA . MET F 1 109 ? 45.761 45.484 -19.751 1.00 33.64 85 MET F CA 1
ATOM 15804 C C . MET F 1 109 ? 44.240 45.456 -19.696 1.00 33.24 85 MET F C 1
ATOM 15805 O O . MET F 1 109 ? 43.652 44.499 -19.156 1.00 33.00 85 MET F O 1
ATOM 15810 N N . GLY F 1 110 ? 43.605 46.484 -20.259 1.00 32.96 86 GLY F N 1
ATOM 15811 C CA . GLY F 1 110 ? 42.163 46.624 -20.119 1.00 32.23 86 GLY F CA 1
ATOM 15812 C C . GLY F 1 110 ? 41.258 46.537 -21.335 1.00 32.65 86 GLY F C 1
ATOM 15813 O O . GLY F 1 110 ? 40.031 46.680 -21.175 1.00 31.33 86 GLY F O 1
ATOM 15814 N N . GLY F 1 111 ? 41.845 46.325 -22.521 1.00 33.32 87 GLY F N 1
ATOM 15815 C CA . GLY F 1 111 ? 41.098 46.217 -23.801 1.00 33.87 87 GLY F CA 1
ATOM 15816 C C . GLY F 1 111 ? 40.242 47.437 -24.087 1.00 34.75 87 GLY F C 1
ATOM 15817 O O . GLY F 1 111 ? 39.112 47.328 -24.605 1.00 34.98 87 GLY F O 1
ATOM 15818 N N . VAL F 1 112 ? 40.778 48.603 -23.722 1.00 34.96 88 VAL F N 1
ATOM 15819 C CA . VAL F 1 112 ? 40.079 49.883 -23.881 1.00 35.04 88 VAL F CA 1
ATOM 15820 C C . VAL F 1 112 ? 40.471 50.616 -25.171 1.00 35.89 88 VAL F C 1
ATOM 15821 O O . VAL F 1 112 ? 41.508 50.319 -25.770 1.00 34.93 88 VAL F O 1
ATOM 15825 N N . GLU F 1 113 ? 39.628 51.573 -25.561 1.00 36.77 89 GLU F N 1
ATOM 15826 C CA . GLU F 1 113 ? 39.860 52.390 -26.755 1.00 39.34 89 GLU F CA 1
ATOM 15827 C C . GLU F 1 113 ? 39.906 53.894 -26.449 1.00 38.26 89 GLU F C 1
ATOM 15828 O O . GLU F 1 113 ? 40.735 54.628 -27.015 1.00 38.37 89 GLU F O 1
ATOM 15834 N N . ALA F 1 114 ? 39.019 54.337 -25.556 1.00 37.15 90 ALA F N 1
ATOM 15835 C CA . ALA F 1 114 ? 38.902 55.753 -25.191 1.00 36.39 90 ALA F CA 1
ATOM 15836 C C . ALA F 1 114 ? 40.099 56.310 -24.403 1.00 36.47 90 ALA F C 1
ATOM 15837 O O . ALA F 1 114 ? 40.772 55.584 -23.656 1.00 34.68 90 ALA F O 1
ATOM 15839 N N . LEU F 1 115 ? 40.366 57.599 -24.644 1.00 34.85 91 LEU F N 1
ATOM 15840 C CA . LEU F 1 115 ? 41.390 58.388 -23.977 1.00 35.75 91 LEU F CA 1
ATOM 15841 C C . LEU F 1 115 ? 41.280 58.236 -22.443 1.00 33.84 91 LEU F C 1
ATOM 15842 O O . LEU F 1 115 ? 40.166 58.197 -21.899 1.00 34.54 91 LEU F O 1
ATOM 15847 N N . GLN F 1 116 ? 42.416 58.157 -21.757 1.00 32.63 92 GLN F N 1
ATOM 15848 C CA . GLN F 1 116 ? 42.404 58.143 -20.304 1.00 32.37 92 GLN F CA 1
ATOM 15849 C C . GLN F 1 116 ? 42.346 59.599 -19.805 1.00 30.88 92 GLN F C 1
ATOM 15850 O O . GLN F 1 116 ? 43.120 60.449 -20.266 1.00 31.18 92 GLN F O 1
ATOM 15856 N N . PRO F 1 117 ? 41.465 59.881 -18.825 1.00 29.39 93 PRO F N 1
ATOM 15857 C CA . PRO F 1 117 ? 41.357 61.230 -18.280 1.00 28.69 93 PRO F CA 1
ATOM 15858 C C . PRO F 1 117 ? 42.396 61.493 -17.154 1.00 28.56 93 PRO F C 1
ATOM 15859 O O . PRO F 1 117 ? 42.017 61.945 -16.061 1.00 26.18 93 PRO F O 1
ATOM 15863 N N . ASN F 1 118 ? 43.678 61.236 -17.428 1.00 25.80 94 ASN F N 1
ATOM 15864 C CA . ASN F 1 118 ? 44.716 61.507 -16.416 1.00 27.68 94 ASN F CA 1
ATOM 15865 C C . ASN F 1 118 ? 45.220 62.966 -16.428 1.00 26.38 94 ASN F C 1
ATOM 15866 O O . ASN F 1 118 ? 46.051 63.358 -17.267 1.00 27.62 94 ASN F O 1
ATOM 15871 N N . LEU F 1 119 ? 44.734 63.737 -15.458 1.00 23.13 95 LEU F N 1
ATOM 15872 C CA . LEU F 1 119 ? 45.025 65.175 -15.308 1.00 21.98 95 LEU F CA 1
ATOM 15873 C C . LEU F 1 119 ? 45.885 65.321 -14.067 1.00 23.11 95 LEU F C 1
ATOM 15874 O O . LEU F 1 119 ? 45.583 64.695 -13.029 1.00 20.67 95 LEU F O 1
ATOM 15879 N N . ARG F 1 120 ? 46.964 66.101 -14.175 1.00 21.17 96 ARG F N 1
ATOM 15880 C CA . ARG F 1 120 ? 47.895 66.245 -13.035 1.00 20.68 96 ARG F CA 1
ATOM 15881 C C . ARG F 1 120 ? 47.224 67.098 -12.000 1.00 21.39 96 ARG F C 1
ATOM 15882 O O . ARG F 1 120 ? 46.696 68.158 -12.326 1.00 19.71 96 ARG F O 1
ATOM 15890 N N . THR F 1 121 ? 47.238 66.632 -10.756 1.00 19.18 97 THR F N 1
ATOM 15891 C CA . THR F 1 121 ? 46.553 67.336 -9.672 1.00 20.50 97 THR F CA 1
ATOM 15892 C C . THR F 1 121 ? 47.439 67.904 -8.567 1.00 22.05 97 THR F C 1
ATOM 15893 O O . THR F 1 121 ? 46.925 68.403 -7.554 1.00 23.80 97 THR F O 1
ATOM 15897 N N A SER F 1 122 ? 48.753 67.809 -8.720 0.60 21.36 98 SER F N 1
ATOM 15898 N N B SER F 1 122 ? 48.755 67.805 -8.759 0.40 21.08 98 SER F N 1
ATOM 15899 C CA A SER F 1 122 ? 49.625 68.422 -7.723 0.60 20.91 98 SER F CA 1
ATOM 15900 C CA B SER F 1 122 ? 49.723 68.359 -7.814 0.40 20.44 98 SER F CA 1
ATOM 15901 C C A SER F 1 122 ? 50.493 69.467 -8.398 0.60 21.12 98 SER F C 1
ATOM 15902 C C B SER F 1 122 ? 50.462 69.517 -8.448 0.40 20.58 98 SER F C 1
ATOM 15903 O O A SER F 1 122 ? 50.866 69.328 -9.572 0.60 20.58 98 SER F O 1
ATOM 15904 O O B SER F 1 122 ? 50.712 69.513 -9.657 0.40 20.11 98 SER F O 1
ATOM 15909 N N . ILE F 1 123 ? 50.836 70.493 -7.624 1.00 20.51 99 ILE F N 1
ATOM 15910 C CA . ILE F 1 123 ? 51.657 71.609 -8.105 1.00 21.09 99 ILE F CA 1
ATOM 15911 C C . ILE F 1 123 ? 53.113 71.130 -8.302 1.00 20.20 99 ILE F C 1
ATOM 15912 O O . ILE F 1 123 ? 53.436 69.990 -8.008 1.00 19.78 99 ILE F O 1
ATOM 15917 N N . PHE F 1 124 ? 53.977 72.018 -8.771 1.00 21.46 100 PHE F N 1
ATOM 15918 C CA . PHE F 1 124 ? 55.383 71.712 -9.058 1.00 20.86 100 PHE F CA 1
ATOM 15919 C C . PHE F 1 124 ? 56.167 72.467 -8.012 1.00 19.70 100 PHE F C 1
ATOM 15920 O O . PHE F 1 124 ? 56.397 73.672 -8.192 1.00 22.22 100 PHE F O 1
ATOM 15928 N N . PRO F 1 125 ? 56.564 71.801 -6.912 1.00 19.95 101 PRO F N 1
ATOM 15929 C CA . PRO F 1 125 ? 57.162 72.558 -5.800 1.00 20.56 101 PRO F CA 1
ATOM 15930 C C . PRO F 1 125 ? 58.642 72.926 -5.997 1.00 20.99 101 PRO F C 1
ATOM 15931 O O . PRO F 1 125 ? 59.135 73.772 -5.288 1.00 20.32 101 PRO F O 1
ATOM 15935 N N . LEU F 1 126 ? 59.297 72.312 -6.981 1.00 22.35 102 LEU F N 1
ATOM 15936 C CA . LEU F 1 126 ? 60.739 72.520 -7.213 1.00 22.20 102 LEU F CA 1
ATOM 15937 C C . LEU F 1 126 ? 61.030 72.888 -8.671 1.00 22.51 102 LEU F C 1
ATOM 15938 O O . LEU F 1 126 ? 60.549 72.229 -9.591 1.00 22.70 102 LEU F O 1
ATOM 15943 N N . ASP F 1 127 ? 61.820 73.946 -8.884 1.00 23.44 103 ASP F N 1
ATOM 15944 C CA . ASP F 1 127 ? 62.185 74.376 -10.252 1.00 24.31 103 ASP F CA 1
ATOM 15945 C C . ASP F 1 127 ? 63.483 73.630 -10.580 1.00 24.88 103 ASP F C 1
ATOM 15946 O O . ASP F 1 127 ? 64.515 73.921 -9.979 1.00 27.17 103 ASP F O 1
ATOM 15951 N N . PRO F 1 128 ? 63.426 72.665 -11.514 1.00 25.49 104 PRO F N 1
ATOM 15952 C CA . PRO F 1 128 ? 64.574 71.821 -11.839 1.00 26.92 104 PRO F CA 1
ATOM 15953 C C . PRO F 1 128 ? 65.701 72.691 -12.402 1.00 27.81 104 PRO F C 1
ATOM 15954 O O . PRO F 1 128 ? 66.884 72.380 -12.216 1.00 29.30 104 PRO F O 1
ATOM 15958 N N . PHE F 1 129 ? 65.315 73.805 -13.016 1.00 29.50 105 PHE F N 1
ATOM 15959 C CA . PHE F 1 129 ? 66.300 74.737 -13.597 1.00 30.43 105 PHE F CA 1
ATOM 15960 C C . PHE F 1 129 ? 67.087 75.554 -12.574 1.00 31.12 105 PHE F C 1
ATOM 15961 O O . PHE F 1 129 ? 68.109 76.145 -12.919 1.00 32.22 105 PHE F O 1
ATOM 15969 N N . ALA F 1 130 ? 66.658 75.540 -11.312 1.00 30.40 106 ALA F N 1
ATOM 15970 C CA . ALA F 1 130 ? 67.397 76.224 -10.262 1.00 29.43 106 ALA F CA 1
ATOM 15971 C C . ALA F 1 130 ? 68.217 75.248 -9.439 1.00 30.10 106 ALA F C 1
ATOM 15972 O O . ALA F 1 130 ? 68.735 75.607 -8.374 1.00 31.76 106 ALA F O 1
ATOM 15974 N N . ILE F 1 131 ? 68.326 74.002 -9.900 1.00 30.88 107 ILE F N 1
ATOM 15975 C CA . ILE F 1 131 ? 69.148 73.022 -9.193 1.00 33.25 107 ILE F CA 1
ATOM 15976 C C . ILE F 1 131 ? 70.617 73.464 -9.367 1.00 34.73 107 ILE F C 1
ATOM 15977 O O . ILE F 1 131 ? 71.056 73.680 -10.490 1.00 34.66 107 ILE F O 1
ATOM 15982 N N . LYS F 1 132 ? 71.337 73.593 -8.260 1.00 36.58 108 LYS F N 1
ATOM 15983 C CA . LYS F 1 132 ? 72.753 73.998 -8.296 1.00 40.00 108 LYS F CA 1
ATOM 15984 C C . LYS F 1 132 ? 73.679 73.026 -7.547 1.00 40.27 108 LYS F C 1
ATOM 15985 O O . LYS F 1 132 ? 74.885 73.001 -7.803 1.00 42.40 108 LYS F O 1
ATOM 15991 N N . GLU F 1 133 ? 73.110 72.226 -6.642 1.00 38.42 109 GLU F N 1
ATOM 15992 C CA . GLU F 1 133 ? 73.855 71.278 -5.834 1.00 37.53 109 GLU F CA 1
ATOM 15993 C C . GLU F 1 133 ? 73.183 69.904 -5.907 1.00 36.20 109 GLU F C 1
ATOM 15994 O O . GLU F 1 133 ? 72.082 69.730 -5.382 1.00 35.41 109 GLU F O 1
ATOM 16000 N N . ILE F 1 134 ? 73.843 68.935 -6.548 1.00 34.51 110 ILE F N 1
ATOM 16001 C CA . ILE F 1 134 ? 73.291 67.584 -6.721 1.00 33.07 110 ILE F CA 1
ATOM 16002 C C . ILE F 1 134 ? 74.417 66.626 -7.061 1.00 34.53 110 ILE F C 1
ATOM 16003 O O . ILE F 1 134 ? 75.398 67.016 -7.706 1.00 35.09 110 ILE F O 1
ATOM 16008 N N . ASP F 1 135 ? 74.270 65.379 -6.627 1.00 33.06 111 ASP F N 1
ATOM 16009 C CA . ASP F 1 135 ? 75.260 64.345 -6.837 1.00 31.17 111 ASP F CA 1
ATOM 16010 C C . ASP F 1 135 ? 74.837 63.329 -7.863 1.00 31.25 111 ASP F C 1
ATOM 16011 O O . ASP F 1 135 ? 75.673 62.829 -8.617 1.00 31.50 111 ASP F O 1
ATOM 16016 N N . ALA F 1 136 ? 73.535 63.023 -7.921 1.00 29.85 112 ALA F N 1
ATOM 16017 C CA . ALA F 1 136 ? 73.036 62.017 -8.854 1.00 27.36 112 ALA F CA 1
ATOM 16018 C C . ALA F 1 136 ? 71.539 62.155 -9.085 1.00 29.16 112 ALA F C 1
ATOM 16019 O O . ALA F 1 136 ? 70.811 62.660 -8.200 1.00 26.80 112 ALA F O 1
ATOM 16021 N N . VAL F 1 137 ? 71.126 61.729 -10.282 1.00 27.26 113 VAL F N 1
ATOM 16022 C CA . VAL F 1 137 ? 69.750 61.718 -10.741 1.00 28.35 113 VAL F CA 1
ATOM 16023 C C . VAL F 1 137 ? 69.363 60.247 -10.924 1.00 27.84 113 VAL F C 1
ATOM 16024 O O . VAL F 1 137 ? 69.944 59.538 -11.753 1.00 27.33 113 VAL F O 1
ATOM 16028 N N . LEU F 1 138 ? 68.406 59.762 -10.125 1.00 26.26 114 LEU F N 1
ATOM 16029 C CA . LEU F 1 138 ? 68.022 58.345 -10.198 1.00 26.73 114 LEU F CA 1
ATOM 16030 C C . LEU F 1 138 ? 66.656 58.199 -10.829 1.00 26.77 114 LEU F C 1
ATOM 16031 O O . LEU F 1 138 ? 65.831 59.104 -10.715 1.00 26.42 114 LEU F O 1
ATOM 16036 N N . ALA F 1 139 ? 66.451 57.079 -11.526 1.00 27.16 115 ALA F N 1
ATOM 16037 C CA . ALA F 1 139 ? 65.140 56.703 -12.046 1.00 26.18 115 ALA F CA 1
ATOM 16038 C C . ALA F 1 139 ? 64.913 55.240 -11.671 1.00 27.54 115 ALA F C 1
ATOM 16039 O O . ALA F 1 139 ? 65.806 54.366 -11.852 1.00 24.81 115 ALA F O 1
ATOM 16041 N N . SER F 1 140 ? 63.732 54.971 -11.111 1.00 27.24 116 SER F N 1
ATOM 16042 C CA . SER F 1 140 ? 63.380 53.610 -10.710 1.00 28.81 116 SER F CA 1
ATOM 16043 C C . SER F 1 140 ? 62.997 52.800 -11.938 1.00 29.34 116 SER F C 1
ATOM 16044 O O . SER F 1 140 ? 63.292 51.609 -12.013 1.00 30.94 116 SER F O 1
ATOM 16047 N N . HIS F 1 141 ? 62.299 53.434 -12.867 1.00 29.56 117 HIS F N 1
ATOM 16048 C CA . HIS F 1 141 ? 61.886 52.761 -14.083 1.00 32.94 117 HIS F CA 1
ATOM 16049 C C . HIS F 1 141 ? 61.586 53.726 -15.227 1.00 34.46 117 HIS F C 1
ATOM 16050 O O . HIS F 1 141 ? 61.545 54.960 -15.049 1.00 33.53 117 HIS F O 1
ATOM 16057 N N . ASP F 1 142 ? 61.361 53.156 -16.409 1.00 36.01 118 ASP F N 1
ATOM 16058 C CA . ASP F 1 142 ? 61.200 53.970 -17.591 1.00 37.66 118 ASP F CA 1
ATOM 16059 C C . ASP F 1 142 ? 59.790 54.486 -17.885 1.00 38.39 118 ASP F C 1
ATOM 16060 O O . ASP F 1 142 ? 59.577 55.020 -18.967 1.00 39.92 118 ASP F O 1
ATOM 16065 N N . HIS F 1 143 ? 58.827 54.326 -16.964 1.00 38.22 119 HIS F N 1
ATOM 16066 C CA . HIS F 1 143 ? 57.502 54.933 -17.212 1.00 36.81 119 HIS F CA 1
ATOM 16067 C C . HIS F 1 143 ? 57.669 56.451 -17.231 1.00 35.22 119 HIS F C 1
ATOM 16068 O O . HIS F 1 143 ? 58.511 57.000 -16.509 1.00 34.61 119 HIS F O 1
ATOM 16075 N N . ALA F 1 144 ? 56.876 57.104 -18.066 1.00 32.59 120 ALA F N 1
ATOM 16076 C CA . ALA F 1 144 ? 56.926 58.546 -18.296 1.00 33.38 120 ALA F CA 1
ATOM 16077 C C . ALA F 1 144 ? 56.954 59.439 -17.042 1.00 32.31 120 ALA F C 1
ATOM 16078 O O . ALA F 1 144 ? 57.653 60.472 -17.010 1.00 30.71 120 ALA F O 1
ATOM 16080 N N . ASP F 1 145 ? 56.197 59.034 -16.025 1.00 31.23 121 ASP F N 1
ATOM 16081 C CA . ASP F 1 145 ? 56.069 59.808 -14.799 1.00 31.21 121 ASP F CA 1
ATOM 16082 C C . ASP F 1 145 ? 57.176 59.587 -13.779 1.00 30.57 121 ASP F C 1
ATOM 16083 O O . ASP F 1 145 ? 57.051 60.065 -12.628 1.00 30.03 121 ASP F O 1
ATOM 16088 N N . HIS F 1 146 ? 58.247 58.883 -14.185 1.00 28.24 122 HIS F N 1
ATOM 16089 C CA . HIS F 1 146 ? 59.386 58.596 -13.282 1.00 28.14 122 HIS F CA 1
ATOM 16090 C C . HIS F 1 146 ? 60.753 59.005 -13.804 1.00 28.29 122 HIS F C 1
ATOM 16091 O O . HIS F 1 146 ? 61.764 58.742 -13.164 1.00 28.02 122 HIS F O 1
ATOM 16098 N N . ILE F 1 147 ? 60.756 59.650 -14.961 1.00 28.97 123 ILE F N 1
ATOM 16099 C CA . ILE F 1 147 ? 62.001 60.085 -15.621 1.00 29.80 123 ILE F CA 1
ATOM 16100 C C . ILE F 1 147 ? 61.631 61.329 -16.417 1.00 30.07 123 ILE F C 1
ATOM 16101 O O . ILE F 1 147 ? 60.511 61.445 -16.900 1.00 30.46 123 ILE F O 1
ATOM 16106 N N . ASP F 1 148 ? 62.569 62.264 -16.574 1.00 30.61 124 ASP F N 1
ATOM 16107 C CA . ASP F 1 148 ? 62.189 63.542 -17.160 1.00 30.18 124 ASP F CA 1
ATOM 16108 C C . ASP F 1 148 ? 63.296 64.192 -17.994 1.00 30.29 124 ASP F C 1
ATOM 16109 O O . ASP F 1 148 ? 64.436 64.352 -17.521 1.00 29.16 124 ASP F O 1
ATOM 16114 N N . VAL F 1 149 ? 62.947 64.595 -19.208 1.00 28.60 125 VAL F N 1
ATOM 16115 C CA . VAL F 1 149 ? 63.952 65.203 -20.106 1.00 31.13 125 VAL F CA 1
ATOM 16116 C C . VAL F 1 149 ? 64.366 66.617 -19.660 1.00 31.87 125 VAL F C 1
ATOM 16117 O O . VAL F 1 149 ? 65.513 67.041 -19.847 1.00 31.17 125 VAL F O 1
ATOM 16121 N N . ASN F 1 150 ? 63.440 67.330 -19.024 1.00 31.66 126 ASN F N 1
ATOM 16122 C CA . ASN F 1 150 ? 63.691 68.685 -18.548 1.00 31.76 126 ASN F CA 1
ATOM 16123 C C . ASN F 1 150 ? 64.631 68.683 -17.352 1.00 32.46 126 ASN F C 1
ATOM 16124 O O . ASN F 1 150 ? 65.540 69.528 -17.240 1.00 33.56 126 ASN F O 1
ATOM 16129 N N . VAL F 1 151 ? 64.450 67.707 -16.472 1.00 30.93 127 VAL F N 1
ATOM 16130 C CA . VAL F 1 151 ? 65.326 67.556 -15.318 1.00 29.62 127 VAL F CA 1
ATOM 16131 C C . VAL F 1 151 ? 66.744 67.251 -15.817 1.00 30.44 127 VAL F C 1
ATOM 16132 O O . VAL F 1 151 ? 67.728 67.798 -15.293 1.00 30.10 127 VAL F O 1
ATOM 16136 N N . ALA F 1 152 ? 66.837 66.392 -16.835 1.00 29.77 128 ALA F N 1
ATOM 16137 C CA . ALA F 1 152 ? 68.138 66.024 -17.400 1.00 31.70 128 ALA F CA 1
ATOM 16138 C C . ALA F 1 152 ? 68.808 67.258 -18.014 1.00 32.45 128 ALA F C 1
ATOM 16139 O O . ALA F 1 152 ? 69.966 67.553 -17.677 1.00 33.41 128 ALA F O 1
ATOM 16141 N N . ALA F 1 153 ? 68.068 67.976 -18.873 1.00 33.44 129 ALA F N 1
ATOM 16142 C CA . ALA F 1 153 ? 68.573 69.206 -19.507 1.00 33.57 129 ALA F CA 1
ATOM 16143 C C . ALA F 1 153 ? 69.055 70.210 -18.449 1.00 34.74 129 ALA F C 1
ATOM 16144 O O . ALA F 1 153 ? 70.167 70.759 -18.546 1.00 33.33 129 ALA F O 1
ATOM 16146 N N . ALA F 1 154 ? 68.240 70.422 -17.411 1.00 33.95 130 ALA F N 1
ATOM 16147 C CA . ALA F 1 154 ? 68.608 71.350 -16.344 1.00 34.80 130 ALA F CA 1
ATOM 16148 C C . ALA F 1 154 ? 69.909 70.955 -15.631 1.00 35.99 130 ALA F C 1
ATOM 16149 O O . ALA F 1 154 ? 70.769 71.808 -15.365 1.00 34.72 130 ALA F O 1
ATOM 16151 N N . VAL F 1 155 ? 70.058 69.666 -15.336 1.00 35.74 131 VAL F N 1
ATOM 16152 C CA . VAL F 1 155 ? 71.228 69.176 -14.605 1.00 37.35 131 VAL F CA 1
ATOM 16153 C C . VAL F 1 155 ? 72.517 69.267 -15.446 1.00 38.16 131 VAL F C 1
ATOM 16154 O O . VAL F 1 155 ? 73.576 69.641 -14.923 1.00 38.85 131 VAL F O 1
ATOM 16158 N N . LEU F 1 156 ? 72.408 68.914 -16.726 1.00 38.55 132 LEU F N 1
ATOM 16159 C CA . LEU F 1 156 ? 73.545 68.996 -17.660 1.00 40.10 132 LEU F CA 1
ATOM 16160 C C . LEU F 1 156 ? 73.991 70.458 -17.855 1.00 40.97 132 LEU F C 1
ATOM 16161 O O . LEU F 1 156 ? 75.186 70.746 -18.011 1.00 40.24 132 LEU F O 1
ATOM 16166 N N . GLN F 1 157 ? 73.026 71.377 -17.827 1.00 41.36 133 GLN F N 1
ATOM 16167 C CA . GLN F 1 157 ? 73.307 72.791 -18.030 1.00 42.25 133 GLN F CA 1
ATOM 16168 C C . GLN F 1 157 ? 73.876 73.492 -16.802 1.00 43.24 133 GLN F C 1
ATOM 16169 O O . GLN F 1 157 ? 74.689 74.408 -16.944 1.00 42.55 133 GLN F O 1
ATOM 16175 N N . ASN F 1 158 ? 73.462 73.073 -15.604 1.00 42.80 134 ASN F N 1
ATOM 16176 C CA . ASN F 1 158 ? 73.854 73.777 -14.378 1.00 43.51 134 ASN F CA 1
ATOM 16177 C C . ASN F 1 158 ? 74.908 73.128 -13.523 1.00 44.50 134 ASN F C 1
ATOM 16178 O O . ASN F 1 158 ? 75.492 73.781 -12.644 1.00 43.92 134 ASN F O 1
ATOM 16183 N N . CYS F 1 159 ? 75.132 71.838 -13.725 1.00 45.25 135 CYS F N 1
ATOM 16184 C CA . CYS F 1 159 ? 76.077 71.156 -12.865 1.00 47.80 135 CYS F CA 1
ATOM 16185 C C . CYS F 1 159 ? 77.287 70.563 -13.558 1.00 48.02 135 CYS F C 1
ATOM 16186 O O . CYS F 1 159 ? 77.286 70.346 -14.778 1.00 47.88 135 CYS F O 1
ATOM 16189 N N . GLY F 1 160 ? 78.317 70.321 -12.751 1.00 48.87 136 GLY F N 1
ATOM 16190 C CA . GLY F 1 160 ? 79.567 69.747 -13.218 1.00 50.42 136 GLY F CA 1
ATOM 16191 C C . GLY F 1 160 ? 79.444 68.342 -13.773 1.00 51.11 136 GLY F C 1
ATOM 16192 O O . GLY F 1 160 ? 78.424 67.657 -13.600 1.00 51.41 136 GLY F O 1
ATOM 16193 N N . GLU F 1 161 ? 80.516 67.923 -14.433 1.00 51.37 137 GLU F N 1
ATOM 16194 C CA . GLU F 1 161 ? 80.648 66.618 -15.071 1.00 51.98 137 GLU F CA 1
ATOM 16195 C C . GLU F 1 161 ? 80.497 65.444 -14.111 1.00 49.79 137 GLU F C 1
ATOM 16196 O O . GLU F 1 161 ? 80.381 64.313 -14.558 1.00 49.86 137 GLU F O 1
ATOM 16202 N N . HIS F 1 162 ? 80.511 65.716 -12.805 1.00 48.53 138 HIS F N 1
ATOM 16203 C CA . HIS F 1 162 ? 80.485 64.670 -11.775 1.00 47.74 138 HIS F CA 1
ATOM 16204 C C . HIS F 1 162 ? 79.111 64.053 -11.498 1.00 45.38 138 HIS F C 1
ATOM 16205 O O . HIS F 1 162 ? 79.025 62.971 -10.914 1.00 45.37 138 HIS F O 1
ATOM 16212 N N . VAL F 1 163 ? 78.054 64.732 -11.928 1.00 43.12 139 VAL F N 1
ATOM 16213 C CA . VAL F 1 163 ? 76.672 64.258 -11.697 1.00 39.68 139 VAL F CA 1
ATOM 16214 C C . VAL F 1 163 ? 76.346 63.004 -12.499 1.00 38.50 139 VAL F C 1
ATOM 16215 O O . VAL F 1 163 ? 76.494 62.972 -13.725 1.00 38.60 139 VAL F O 1
ATOM 16219 N N . LYS F 1 164 ? 75.882 61.978 -11.800 1.00 36.12 140 LYS F N 1
ATOM 16220 C CA . LYS F 1 164 ? 75.542 60.717 -12.438 1.00 35.17 140 LYS F CA 1
ATOM 16221 C C . LYS F 1 164 ? 74.029 60.561 -12.658 1.00 34.15 140 LYS F C 1
ATOM 16222 O O . LYS F 1 164 ? 73.224 61.059 -11.862 1.00 32.95 140 LYS F O 1
ATOM 16228 N N . PHE F 1 165 ? 73.680 59.889 -13.748 1.00 32.64 141 PHE F N 1
ATOM 16229 C CA . PHE F 1 165 ? 72.326 59.510 -14.079 1.00 32.40 141 PHE F CA 1
ATOM 16230 C C . PHE F 1 165 ? 72.282 57.996 -13.868 1.00 33.34 141 PHE F C 1
ATOM 16231 O O . PHE F 1 165 ? 72.874 57.217 -14.639 1.00 32.67 141 PHE F O 1
ATOM 16239 N N . ILE F 1 166 ? 71.590 57.577 -12.800 1.00 31.63 142 ILE F N 1
ATOM 16240 C CA . ILE F 1 166 ? 71.537 56.178 -12.413 1.00 29.00 142 ILE F CA 1
ATOM 16241 C C . ILE F 1 166 ? 70.156 55.598 -12.644 1.00 30.50 142 ILE F C 1
ATOM 16242 O O . ILE F 1 166 ? 69.174 56.108 -12.118 1.00 29.80 142 ILE F O 1
ATOM 16247 N N . GLY F 1 167 ? 70.073 54.529 -13.416 1.00 30.14 143 GLY F N 1
ATOM 16248 C CA . GLY F 1 167 ? 68.773 53.883 -13.639 1.00 30.56 143 GLY F CA 1
ATOM 16249 C C . GLY F 1 167 ? 68.960 52.537 -14.308 1.00 33.30 143 GLY F C 1
ATOM 16250 O O . GLY F 1 167 ? 70.085 52.206 -14.731 1.00 32.63 143 GLY F O 1
ATOM 16251 N N . PRO F 1 168 ? 67.867 51.756 -14.431 1.00 33.86 144 PRO F N 1
ATOM 16252 C CA . PRO F 1 168 ? 67.973 50.494 -15.160 1.00 34.14 144 PRO F CA 1
ATOM 16253 C C . PRO F 1 168 ? 68.320 50.779 -16.627 1.00 35.01 144 PRO F C 1
ATOM 16254 O O . PRO F 1 168 ? 68.202 51.928 -17.094 1.00 33.25 144 PRO F O 1
ATOM 16258 N N . GLN F 1 169 ? 68.711 49.733 -17.355 1.00 35.14 145 GLN F N 1
ATOM 16259 C CA . GLN F 1 169 ? 69.097 49.864 -18.763 1.00 35.62 145 GLN F CA 1
ATOM 16260 C C . GLN F 1 169 ? 68.130 50.702 -19.617 1.00 35.41 145 GLN F C 1
ATOM 16261 O O . GLN F 1 169 ? 68.569 51.564 -20.392 1.00 34.26 145 GLN F O 1
ATOM 16267 N N . ALA F 1 170 ? 66.829 50.450 -19.475 1.00 33.91 146 ALA F N 1
ATOM 16268 C CA . ALA F 1 170 ? 65.821 51.186 -20.246 1.00 34.96 146 ALA F CA 1
ATOM 16269 C C . ALA F 1 170 ? 65.811 52.700 -19.931 1.00 34.02 146 ALA F C 1
ATOM 16270 O O . ALA F 1 170 ? 65.491 53.518 -20.807 1.00 35.53 146 ALA F O 1
ATOM 16272 N N . CYS F 1 171 ? 66.166 53.066 -18.698 1.00 33.49 147 CYS F N 1
ATOM 16273 C CA . CYS F 1 171 ? 66.247 54.494 -18.301 1.00 33.99 147 CYS F CA 1
ATOM 16274 C C . CYS F 1 171 ? 67.486 55.158 -18.942 1.00 33.94 147 CYS F C 1
ATOM 16275 O O . CYS F 1 171 ? 67.386 56.239 -19.542 1.00 32.09 147 CYS F O 1
ATOM 16278 N N . VAL F 1 172 ? 68.635 54.499 -18.784 1.00 33.59 148 VAL F N 1
ATOM 16279 C CA . VAL F 1 172 ? 69.872 54.910 -19.439 1.00 33.19 148 VAL F CA 1
ATOM 16280 C C . VAL F 1 172 ? 69.618 55.046 -20.967 1.00 34.66 148 VAL F C 1
ATOM 16281 O O . VAL F 1 172 ? 70.007 56.054 -21.576 1.00 34.79 148 VAL F O 1
ATOM 16285 N N . ASP F 1 173 ? 68.943 54.077 -21.588 1.00 35.56 149 ASP F N 1
ATOM 16286 C CA . ASP F 1 173 ? 68.618 54.220 -23.009 1.00 37.68 149 ASP F CA 1
ATOM 16287 C C . ASP F 1 173 ? 67.865 55.516 -23.323 1.00 38.72 149 ASP F C 1
ATOM 16288 O O . ASP F 1 173 ? 68.169 56.179 -24.323 1.00 38.80 149 ASP F O 1
ATOM 16293 N N . LEU F 1 174 ? 66.872 55.866 -22.503 1.00 38.28 150 LEU F N 1
ATOM 16294 C CA . LEU F 1 174 ? 66.136 57.122 -22.723 1.00 38.54 150 LEU F CA 1
ATOM 16295 C C . LEU F 1 174 ? 67.032 58.350 -22.571 1.00 37.38 150 LEU F C 1
ATOM 16296 O O . LEU F 1 174 ? 67.005 59.251 -23.414 1.00 37.56 150 LEU F O 1
ATOM 16301 N N . TRP F 1 175 ? 67.807 58.391 -21.486 1.00 36.82 151 TRP F N 1
ATOM 16302 C CA . TRP F 1 175 ? 68.725 59.488 -21.253 1.00 37.59 151 TRP F CA 1
ATOM 16303 C C . TRP F 1 175 ? 69.695 59.646 -22.431 1.00 38.86 151 TRP F C 1
ATOM 16304 O O . TRP F 1 175 ? 69.872 60.769 -22.936 1.00 38.51 151 TRP F O 1
ATOM 16315 N N . LEU F 1 176 ? 70.292 58.529 -22.864 1.00 39.30 152 LEU F N 1
ATOM 16316 C CA . LEU F 1 176 ? 71.186 58.515 -24.042 1.00 40.04 152 LEU F CA 1
ATOM 16317 C C . LEU F 1 176 ? 70.495 59.107 -25.280 1.00 40.42 152 LEU F C 1
ATOM 16318 O O . LEU F 1 176 ? 71.027 60.035 -25.922 1.00 40.60 152 LEU F O 1
ATOM 16323 N N . GLY F 1 177 ? 69.308 58.588 -25.593 1.00 39.57 153 GLY F N 1
ATOM 16324 C CA . GLY F 1 177 ? 68.524 59.068 -26.726 1.00 40.68 153 GLY F CA 1
ATOM 16325 C C . GLY F 1 177 ? 68.209 60.560 -26.653 1.00 41.35 153 GLY F C 1
ATOM 16326 O O . GLY F 1 177 ? 67.998 61.216 -27.683 1.00 41.38 153 GLY F O 1
ATOM 16327 N N . TRP F 1 178 ? 68.139 61.097 -25.434 1.00 40.08 154 TRP F N 1
ATOM 16328 C CA . TRP F 1 178 ? 67.861 62.518 -25.270 1.00 39.47 154 TRP F CA 1
ATOM 16329 C C . TRP F 1 178 ? 69.145 63.367 -25.377 1.00 39.57 154 TRP F C 1
ATOM 16330 O O . TRP F 1 178 ? 69.074 64.582 -25.495 1.00 40.66 154 TRP F O 1
ATOM 16341 N N . GLY F 1 179 ? 70.316 62.743 -25.299 1.00 40.41 155 GLY F N 1
ATOM 16342 C CA . GLY F 1 179 ? 71.575 63.493 -25.431 1.00 39.26 155 GLY F CA 1
ATOM 16343 C C . GLY F 1 179 ? 72.410 63.480 -24.176 1.00 40.71 155 GLY F C 1
ATOM 16344 O O . GLY F 1 179 ? 73.457 64.168 -24.081 1.00 39.53 155 GLY F O 1
ATOM 16345 N N . VAL F 1 180 ? 71.963 62.721 -23.181 1.00 40.19 156 VAL F N 1
ATOM 16346 C CA . VAL F 1 180 ? 72.775 62.591 -21.988 1.00 40.59 156 VAL F CA 1
ATOM 16347 C C . VAL F 1 180 ? 74.005 61.796 -22.437 1.00 41.43 156 VAL F C 1
ATOM 16348 O O . VAL F 1 180 ? 73.859 60.752 -23.071 1.00 40.45 156 VAL F O 1
ATOM 16352 N N . PRO F 1 181 ? 75.214 62.320 -22.156 1.00 43.32 157 PRO F N 1
ATOM 16353 C CA . PRO F 1 181 ? 76.429 61.606 -22.538 1.00 43.73 157 PRO F CA 1
ATOM 16354 C C . PRO F 1 181 ? 76.579 60.312 -21.746 1.00 44.09 157 PRO F C 1
ATOM 16355 O O . PRO F 1 181 ? 76.362 60.290 -20.527 1.00 43.42 157 PRO F O 1
ATOM 16359 N N . GLN F 1 182 ? 76.963 59.254 -22.452 1.00 44.34 158 GLN F N 1
ATOM 16360 C CA . GLN F 1 182 ? 77.163 57.927 -21.888 1.00 44.84 158 GLN F CA 1
ATOM 16361 C C . GLN F 1 182 ? 78.014 57.927 -20.620 1.00 44.32 158 GLN F C 1
ATOM 16362 O O . GLN F 1 182 ? 77.722 57.187 -19.683 1.00 44.40 158 GLN F O 1
ATOM 16368 N N A GLU F 1 183 ? 79.039 58.775 -20.585 0.50 43.69 159 GLU F N 1
ATOM 16369 N N B GLU F 1 183 ? 79.067 58.745 -20.607 0.50 44.67 159 GLU F N 1
ATOM 16370 C CA A GLU F 1 183 ? 79.974 58.836 -19.459 0.50 42.79 159 GLU F CA 1
ATOM 16371 C CA B GLU F 1 183 ? 79.982 58.831 -19.466 0.50 44.80 159 GLU F CA 1
ATOM 16372 C C A GLU F 1 183 ? 79.308 59.268 -18.145 0.50 42.50 159 GLU F C 1
ATOM 16373 C C B GLU F 1 183 ? 79.306 59.356 -18.192 0.50 44.29 159 GLU F C 1
ATOM 16374 O O A GLU F 1 183 ? 79.827 58.997 -17.057 0.50 41.88 159 GLU F O 1
ATOM 16375 O O B GLU F 1 183 ? 79.855 59.225 -17.091 0.50 43.76 159 GLU F O 1
ATOM 16386 N N A ARG F 1 184 ? 78.170 59.948 -18.252 0.50 41.74 160 ARG F N 1
ATOM 16387 N N B ARG F 1 184 ? 78.127 59.954 -18.341 0.50 43.51 160 ARG F N 1
ATOM 16388 C CA A ARG F 1 184 ? 77.442 60.416 -17.067 0.50 41.48 160 ARG F CA 1
ATOM 16389 C CA B ARG F 1 184 ? 77.391 60.466 -17.178 0.50 43.25 160 ARG F CA 1
ATOM 16390 C C A ARG F 1 184 ? 76.532 59.327 -16.460 0.50 40.92 160 ARG F C 1
ATOM 16391 C C B ARG F 1 184 ? 76.311 59.496 -16.633 0.50 42.17 160 ARG F C 1
ATOM 16392 O O A ARG F 1 184 ? 76.173 59.388 -15.274 0.50 40.37 160 ARG F O 1
ATOM 16393 O O B ARG F 1 184 ? 75.633 59.799 -15.643 0.50 41.84 160 ARG F O 1
ATOM 16408 N N . CYS F 1 185 ? 76.185 58.334 -17.274 1.00 40.39 161 CYS F N 1
ATOM 16409 C CA . CYS F 1 185 ? 75.239 57.283 -16.883 1.00 39.51 161 CYS F CA 1
ATOM 16410 C C . CYS F 1 185 ? 75.854 56.064 -16.218 1.00 40.26 161 CYS F C 1
ATOM 16411 O O . CYS F 1 185 ? 77.009 55.693 -16.495 1.00 39.65 161 CYS F O 1
ATOM 16414 N N . ILE F 1 186 ? 75.056 55.443 -15.341 1.00 38.31 162 ILE F N 1
ATOM 16415 C CA . ILE F 1 186 ? 75.408 54.194 -14.673 1.00 37.60 162 ILE F CA 1
ATOM 16416 C C . ILE F 1 186 ? 74.160 53.316 -14.779 1.00 38.52 162 ILE F C 1
ATOM 16417 O O . ILE F 1 186 ? 73.097 53.687 -14.276 1.00 38.39 162 ILE F O 1
ATOM 16422 N N . VAL F 1 187 ? 74.267 52.191 -15.486 1.00 38.25 163 VAL F N 1
ATOM 16423 C CA . VAL F 1 187 ? 73.154 51.245 -15.646 1.00 36.62 163 VAL F CA 1
ATOM 16424 C C . VAL F 1 187 ? 73.057 50.492 -14.323 1.00 36.12 163 VAL F C 1
ATOM 16425 O O . VAL F 1 187 ? 74.028 49.863 -13.881 1.00 36.10 163 VAL F O 1
ATOM 16429 N N . ALA F 1 188 ? 71.906 50.592 -13.653 1.00 34.78 164 ALA F N 1
ATOM 16430 C CA . ALA F 1 188 ? 71.754 49.924 -12.355 1.00 33.60 164 ALA F CA 1
ATOM 16431 C C . ALA F 1 188 ? 71.183 48.545 -12.597 1.00 32.45 164 ALA F C 1
ATOM 16432 O O . ALA F 1 188 ? 70.209 48.401 -13.349 1.00 32.55 164 ALA F O 1
ATOM 16434 N N . LYS F 1 189 ? 71.816 47.538 -12.013 1.00 30.91 165 LYS F N 1
ATOM 16435 C CA . LYS F 1 189 ? 71.317 46.167 -12.127 1.00 32.54 165 LYS F CA 1
ATOM 16436 C C . LYS F 1 189 ? 71.077 45.638 -10.735 1.00 30.91 165 LYS F C 1
ATOM 16437 O O . LYS F 1 189 ? 71.784 45.984 -9.771 1.00 31.27 165 LYS F O 1
ATOM 16443 N N . VAL F 1 190 ? 70.081 44.776 -10.616 1.00 31.09 166 VAL F N 1
ATOM 16444 C CA . VAL F 1 190 ? 69.763 44.192 -9.329 1.00 30.62 166 VAL F CA 1
ATOM 16445 C C . VAL F 1 190 ? 70.981 43.523 -8.696 1.00 31.20 166 VAL F C 1
ATOM 16446 O O . VAL F 1 190 ? 71.645 42.695 -9.330 1.00 31.91 166 VAL F O 1
ATOM 16450 N N . GLY F 1 191 ? 71.250 43.859 -7.440 1.00 29.87 167 GLY F N 1
ATOM 16451 C CA . GLY F 1 191 ? 72.395 43.326 -6.727 1.00 30.15 167 GLY F CA 1
ATOM 16452 C C . GLY F 1 191 ? 73.525 44.340 -6.647 1.00 30.64 167 GLY F C 1
ATOM 16453 O O . GLY F 1 191 ? 74.367 44.246 -5.754 1.00 31.08 167 GLY F O 1
ATOM 16454 N N . ASP F 1 192 ? 73.546 45.317 -7.551 1.00 31.89 168 ASP F N 1
ATOM 16455 C CA . ASP F 1 192 ? 74.593 46.367 -7.498 1.00 33.20 168 ASP F CA 1
ATOM 16456 C C . ASP F 1 192 ? 74.502 47.191 -6.227 1.00 33.75 168 ASP F C 1
ATOM 16457 O O . ASP F 1 192 ? 73.421 47.371 -5.671 1.00 34.25 168 ASP F O 1
ATOM 16462 N N . VAL F 1 193 ? 75.645 47.679 -5.751 1.00 33.08 169 VAL F N 1
ATOM 16463 C CA . VAL F 1 193 ? 75.709 48.565 -4.596 1.00 32.38 169 VAL F CA 1
ATOM 16464 C C . VAL F 1 193 ? 76.549 49.751 -5.078 1.00 34.88 169 VAL F C 1
ATOM 16465 O O . VAL F 1 193 ? 77.704 49.584 -5.489 1.00 35.66 169 VAL F O 1
ATOM 16469 N N . LEU F 1 194 ? 75.975 50.938 -5.059 1.00 34.41 170 LEU F N 1
ATOM 16470 C CA . LEU F 1 194 ? 76.667 52.107 -5.560 1.00 35.88 170 LEU F CA 1
ATOM 16471 C C . LEU F 1 194 ? 76.948 53.098 -4.463 1.00 36.31 170 LEU F C 1
ATOM 16472 O O . LEU F 1 194 ? 76.097 53.351 -3.610 1.00 35.62 170 LEU F O 1
ATOM 16477 N N A GLU F 1 195 ? 78.153 53.655 -4.478 0.60 36.39 171 GLU F N 1
ATOM 16478 N N B GLU F 1 195 ? 78.157 53.652 -4.472 0.40 36.40 171 GLU F N 1
ATOM 16479 C CA A GLU F 1 195 ? 78.522 54.671 -3.512 0.60 37.32 171 GLU F CA 1
ATOM 16480 C CA B GLU F 1 195 ? 78.544 54.655 -3.490 0.40 37.28 171 GLU F CA 1
ATOM 16481 C C A GLU F 1 195 ? 78.485 56.029 -4.182 0.60 37.28 171 GLU F C 1
ATOM 16482 C C B GLU F 1 195 ? 78.523 56.032 -4.150 0.40 37.11 171 GLU F C 1
ATOM 16483 O O A GLU F 1 195 ? 79.030 56.212 -5.279 0.60 37.43 171 GLU F O 1
ATOM 16484 O O B GLU F 1 195 ? 79.124 56.230 -5.210 0.40 37.26 171 GLU F O 1
ATOM 16495 N N . ILE F 1 196 ? 77.791 56.961 -3.542 1.00 36.82 172 ILE F N 1
ATOM 16496 C CA . ILE F 1 196 ? 77.691 58.342 -4.025 1.00 36.77 172 ILE F CA 1
ATOM 16497 C C . ILE F 1 196 ? 77.871 59.167 -2.767 1.00 36.60 172 ILE F C 1
ATOM 16498 O O . ILE F 1 196 ? 77.047 59.100 -1.852 1.00 35.73 172 ILE F O 1
ATOM 16503 N N . GLY F 1 197 ? 78.954 59.941 -2.687 1.00 34.85 173 GLY F N 1
ATOM 16504 C CA . GLY F 1 197 ? 79.188 60.703 -1.481 1.00 34.22 173 GLY F CA 1
ATOM 16505 C C . GLY F 1 197 ? 79.168 59.802 -0.267 1.00 33.77 173 GLY F C 1
ATOM 16506 O O . GLY F 1 197 ? 79.797 58.736 -0.274 1.00 34.87 173 GLY F O 1
ATOM 16507 N N . ASP F 1 198 ? 78.450 60.221 0.781 1.00 31.67 174 ASP F N 1
ATOM 16508 C CA . ASP F 1 198 ? 78.353 59.423 2.006 1.00 30.20 174 ASP F CA 1
ATOM 16509 C C . ASP F 1 198 ? 77.103 58.494 2.030 1.00 29.16 174 ASP F C 1
ATOM 16510 O O . ASP F 1 198 ? 76.688 58.039 3.087 1.00 29.18 174 ASP F O 1
ATOM 16515 N N A VAL F 1 199 ? 76.505 58.246 0.874 0.60 29.26 175 VAL F N 1
ATOM 16516 N N B VAL F 1 199 ? 76.566 58.214 0.849 0.40 29.60 175 VAL F N 1
ATOM 16517 C CA A VAL F 1 199 ? 75.363 57.331 0.841 0.60 29.04 175 VAL F CA 1
ATOM 16518 C CA B VAL F 1 199 ? 75.372 57.389 0.697 0.40 29.68 175 VAL F CA 1
ATOM 16519 C C A VAL F 1 199 ? 75.641 56.103 -0.019 0.60 29.86 175 VAL F C 1
ATOM 16520 C C B VAL F 1 199 ? 75.633 56.094 -0.078 0.40 30.02 175 VAL F C 1
ATOM 16521 O O A VAL F 1 199 ? 76.398 56.157 -0.994 0.60 29.97 175 VAL F O 1
ATOM 16522 O O B VAL F 1 199 ? 76.374 56.092 -1.067 0.40 30.07 175 VAL F O 1
ATOM 16529 N N . LYS F 1 200 ? 75.018 54.999 0.379 1.00 29.20 176 LYS F N 1
ATOM 16530 C CA . LYS F 1 200 ? 75.121 53.727 -0.297 1.00 29.96 176 LYS F CA 1
ATOM 16531 C C . LYS F 1 200 ? 73.746 53.482 -0.970 1.00 30.61 176 LYS F C 1
ATOM 16532 O O . LYS F 1 200 ? 72.702 53.583 -0.304 1.00 29.93 176 LYS F O 1
ATOM 16538 N N . ILE F 1 201 ? 73.760 53.210 -2.269 1.00 29.08 177 ILE F N 1
ATOM 16539 C CA . ILE F 1 201 ? 72.546 52.918 -3.038 1.00 28.41 177 ILE F CA 1
ATOM 16540 C C . ILE F 1 201 ? 72.503 51.433 -3.409 1.00 28.91 177 ILE F C 1
ATOM 16541 O O . ILE F 1 201 ? 73.305 50.965 -4.222 1.00 30.12 177 ILE F O 1
ATOM 16546 N N . ARG F 1 202 ? 71.578 50.672 -2.820 1.00 28.53 178 ARG F N 1
ATOM 16547 C CA . ARG F 1 202 ? 71.426 49.261 -3.194 1.00 28.15 178 ARG F CA 1
ATOM 16548 C C . ARG F 1 202 ? 70.326 49.127 -4.251 1.00 28.36 178 ARG F C 1
ATOM 16549 O O . ARG F 1 202 ? 69.212 49.621 -4.059 1.00 28.53 178 ARG F O 1
ATOM 16557 N N . VAL F 1 203 ? 70.647 48.493 -5.374 1.00 26.82 179 VAL F N 1
ATOM 16558 C CA . VAL F 1 203 ? 69.685 48.291 -6.433 1.00 25.96 179 VAL F CA 1
ATOM 16559 C C . VAL F 1 203 ? 69.012 46.947 -6.152 1.00 27.86 179 VAL F C 1
ATOM 16560 O O . VAL F 1 203 ? 69.699 45.916 -5.967 1.00 27.09 179 VAL F O 1
ATOM 16564 N N . LEU F 1 204 ? 67.670 46.975 -6.111 1.00 26.25 180 LEU F N 1
ATOM 16565 C CA . LEU F 1 204 ? 66.879 45.803 -5.720 1.00 25.74 180 LEU F CA 1
ATOM 16566 C C . LEU F 1 204 ? 65.778 45.467 -6.718 1.00 26.12 180 LEU F C 1
ATOM 16567 O O . LEU F 1 204 ? 65.515 46.260 -7.605 1.00 25.44 180 LEU F O 1
ATOM 16572 N N . ASP F 1 205 ? 65.163 44.276 -6.607 1.00 24.90 181 ASP F N 1
ATOM 16573 C CA . ASP F 1 205 ? 64.120 43.879 -7.559 1.00 27.21 181 ASP F CA 1
ATOM 16574 C C . ASP F 1 205 ? 62.905 44.820 -7.520 1.00 26.12 181 ASP F C 1
ATOM 16575 O O . ASP F 1 205 ? 62.575 45.352 -6.459 1.00 27.72 181 ASP F O 1
ATOM 16580 N N . SER F 1 206 ? 62.279 45.022 -8.673 1.00 26.35 182 SER F N 1
ATOM 16581 C CA . SER F 1 206 ? 61.041 45.796 -8.778 1.00 26.52 182 SER F CA 1
ATOM 16582 C C . SER F 1 206 ? 59.864 44.841 -8.973 1.00 26.76 182 SER F C 1
ATOM 16583 O O . SER F 1 206 ? 60.032 43.738 -9.515 1.00 26.66 182 SER F O 1
ATOM 16586 N N . PHE F 1 207 ? 58.665 45.285 -8.598 1.00 26.46 183 PHE F N 1
ATOM 16587 C CA . PHE F 1 207 ? 57.449 44.468 -8.830 1.00 25.15 183 PHE F CA 1
ATOM 16588 C C . PHE F 1 207 ? 56.419 45.253 -9.625 1.00 27.77 183 PHE F C 1
ATOM 16589 O O . PHE F 1 207 ? 55.211 45.105 -9.425 1.00 28.45 183 PHE F O 1
ATOM 16597 N N . ASP F 1 208 ? 56.906 46.075 -10.553 1.00 27.70 184 ASP F N 1
ATOM 16598 C CA . ASP F 1 208 ? 56.041 46.910 -11.365 1.00 29.26 184 ASP F CA 1
ATOM 16599 C C . ASP F 1 208 ? 55.502 46.067 -12.518 1.00 30.40 184 ASP F C 1
ATOM 16600 O O . ASP F 1 208 ? 56.096 46.006 -13.611 1.00 29.45 184 ASP F O 1
ATOM 16605 N N . ARG F 1 209 ? 54.393 45.377 -12.236 1.00 30.22 185 ARG F N 1
ATOM 16606 C CA . ARG F 1 209 ? 53.746 44.507 -13.219 1.00 30.21 185 ARG F CA 1
ATOM 16607 C C . ARG F 1 209 ? 53.364 45.245 -14.501 1.00 30.12 185 ARG F C 1
ATOM 16608 O O . ARG F 1 209 ? 53.451 44.674 -15.592 1.00 31.44 185 ARG F O 1
ATOM 16616 N N . THR F 1 210 ? 52.958 46.508 -14.369 1.00 30.91 186 THR F N 1
ATOM 16617 C CA . THR F 1 210 ? 52.586 47.344 -15.534 1.00 30.46 186 THR F CA 1
ATOM 16618 C C . THR F 1 210 ? 53.783 47.510 -16.513 1.00 31.61 186 THR F C 1
ATOM 16619 O O . THR F 1 210 ? 53.606 47.438 -17.750 1.00 31.56 186 THR F O 1
ATOM 16623 N N . ALA F 1 211 ? 54.984 47.706 -15.951 1.00 31.33 187 ALA F N 1
ATOM 16624 C CA . ALA F 1 211 ? 56.237 47.853 -16.735 1.00 32.47 187 ALA F CA 1
ATOM 16625 C C . ALA F 1 211 ? 56.532 46.645 -17.628 1.00 32.50 187 ALA F C 1
ATOM 16626 O O . ALA F 1 211 ? 57.090 46.792 -18.708 1.00 33.18 187 ALA F O 1
ATOM 16628 N N . LEU F 1 212 ? 56.149 45.451 -17.184 1.00 32.84 188 LEU F N 1
ATOM 16629 C CA . LEU F 1 212 ? 56.343 44.238 -17.986 1.00 33.22 188 LEU F CA 1
ATOM 16630 C C . LEU F 1 212 ? 55.562 44.272 -19.303 1.00 33.93 188 LEU F C 1
ATOM 16631 O O . LEU F 1 212 ? 56.045 43.755 -20.310 1.00 35.41 188 LEU F O 1
ATOM 16636 N N . VAL F 1 213 ? 54.378 44.887 -19.315 1.00 32.82 189 VAL F N 1
ATOM 16637 C CA . VAL F 1 213 ? 53.557 44.934 -20.525 1.00 33.86 189 VAL F CA 1
ATOM 16638 C C . VAL F 1 213 ? 53.581 46.297 -21.224 1.00 33.97 189 VAL F C 1
ATOM 16639 O O . VAL F 1 213 ? 52.791 46.563 -22.132 1.00 34.51 189 VAL F O 1
ATOM 16643 N N . THR F 1 214 ? 54.490 47.163 -20.779 1.00 33.77 190 THR F N 1
ATOM 16644 C CA . THR F 1 214 ? 54.661 48.480 -21.359 1.00 33.64 190 THR F CA 1
ATOM 16645 C C . THR F 1 214 ? 55.627 48.291 -22.516 1.00 36.24 190 THR F C 1
ATOM 16646 O O . THR F 1 214 ? 56.873 48.432 -22.378 1.00 34.60 190 THR F O 1
ATOM 16650 N N . LEU F 1 215 ? 55.043 47.955 -23.659 1.00 36.98 191 LEU F N 1
ATOM 16651 C CA . LEU F 1 215 ? 55.839 47.604 -24.829 1.00 39.81 191 LEU F CA 1
ATOM 16652 C C . LEU F 1 215 ? 55.462 48.442 -26.046 1.00 40.45 191 LEU F C 1
ATOM 16653 O O . LEU F 1 215 ? 54.292 48.834 -2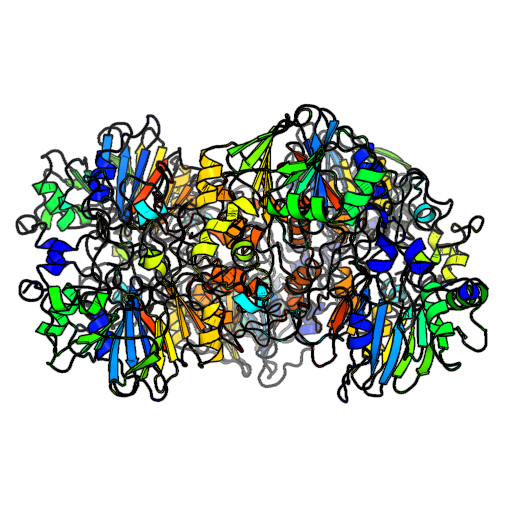6.186 1.00 39.48 191 LEU F O 1
ATOM 16658 N N . PRO F 1 216 ? 56.447 48.704 -26.941 1.00 42.20 192 PRO F N 1
ATOM 16659 C CA . PRO F 1 216 ? 56.201 49.523 -28.132 1.00 43.03 192 PRO F CA 1
ATOM 16660 C C . PRO F 1 216 ? 55.135 48.940 -29.045 1.00 43.75 192 PRO F C 1
ATOM 16661 O O . PRO F 1 216 ? 54.950 47.723 -29.059 1.00 42.83 192 PRO F O 1
ATOM 16665 N N . LYS F 1 217 ? 54.438 49.815 -29.776 1.00 45.68 193 LYS F N 1
ATOM 16666 C CA . LYS F 1 217 ? 53.450 49.433 -30.798 1.00 48.47 193 LYS F CA 1
ATOM 16667 C C . LYS F 1 217 ? 54.091 48.365 -31.680 1.00 48.24 193 LYS F C 1
ATOM 16668 O O . LYS F 1 217 ? 55.270 48.491 -32.045 1.00 48.78 193 LYS F O 1
ATOM 16674 N N . GLY F 1 218 ? 53.340 47.315 -32.005 1.00 47.75 194 GLY F N 1
ATOM 16675 C CA . GLY F 1 218 ? 53.850 46.229 -32.851 1.00 47.35 194 GLY F CA 1
ATOM 16676 C C . GLY F 1 218 ? 54.517 45.082 -32.109 1.00 47.66 194 GLY F C 1
ATOM 16677 O O . GLY F 1 218 ? 54.728 44.001 -32.679 1.00 48.24 194 GLY F O 1
ATOM 16678 N N . VAL F 1 219 ? 54.885 45.309 -30.849 1.00 46.81 195 VAL F N 1
ATOM 16679 C CA . VAL F 1 219 ? 55.489 44.254 -30.033 1.00 46.10 195 VAL F CA 1
ATOM 16680 C C . VAL F 1 219 ? 54.373 43.568 -29.229 1.00 45.80 195 VAL F C 1
ATOM 16681 O O . VAL F 1 219 ? 53.532 44.238 -28.609 1.00 46.01 195 VAL F O 1
ATOM 16685 N N . SER F 1 220 ? 54.367 42.236 -29.277 1.00 43.91 196 SER F N 1
ATOM 16686 C CA . SER F 1 220 ? 53.351 41.420 -28.625 1.00 42.87 196 SER F CA 1
ATOM 16687 C C . SER F 1 220 ? 53.533 41.223 -27.118 1.00 42.07 196 SER F C 1
ATOM 16688 O O . SER F 1 220 ? 54.627 40.868 -26.634 1.00 41.54 196 SER F O 1
ATOM 16691 N N . SER F 1 221 ? 52.438 41.463 -26.386 1.00 41.63 197 SER F N 1
ATOM 16692 C CA . SER F 1 221 ? 52.395 41.191 -24.943 1.00 39.78 197 SER F CA 1
ATOM 16693 C C . SER F 1 221 ? 51.684 39.847 -24.636 1.00 40.10 197 SER F C 1
ATOM 16694 O O . SER F 1 221 ? 51.449 39.531 -23.477 1.00 39.13 197 SER F O 1
ATOM 16697 N N . TYR F 1 222 ? 51.340 39.062 -25.670 1.00 39.71 198 TYR F N 1
ATOM 16698 C CA . TYR F 1 222 ? 50.819 37.712 -25.439 1.00 39.56 198 TYR F CA 1
ATOM 16699 C C . TYR F 1 222 ? 51.997 36.783 -25.130 1.00 40.22 198 TYR F C 1
ATOM 16700 O O . TYR F 1 222 ? 51.834 35.730 -24.507 1.00 40.09 198 TYR F O 1
ATOM 16709 N N . ASP F 1 223 ? 53.178 37.190 -25.592 1.00 40.75 199 ASP F N 1
ATOM 16710 C CA . ASP F 1 223 ? 54.430 36.448 -25.479 1.00 41.16 199 ASP F CA 1
ATOM 16711 C C . ASP F 1 223 ? 54.934 36.316 -24.031 1.00 40.57 199 ASP F C 1
ATOM 16712 O O . ASP F 1 223 ? 55.262 37.310 -23.389 1.00 39.98 199 ASP F O 1
ATOM 16717 N N . LYS F 1 224 ? 55.006 35.085 -23.524 1.00 39.61 200 LYS F N 1
ATOM 16718 C CA . LYS F 1 224 ? 55.464 34.845 -22.142 1.00 38.81 200 LYS F CA 1
ATOM 16719 C C . LYS F 1 224 ? 56.924 35.235 -21.888 1.00 38.74 200 LYS F C 1
ATOM 16720 O O . LYS F 1 224 ? 57.346 35.381 -20.736 1.00 38.71 200 LYS F O 1
ATOM 16726 N N . ALA F 1 225 ? 57.697 35.415 -22.960 1.00 38.05 201 ALA F N 1
ATOM 16727 C CA . ALA F 1 225 ? 59.107 35.790 -22.809 1.00 37.61 201 ALA F CA 1
ATOM 16728 C C . ALA F 1 225 ? 59.258 37.183 -22.205 1.00 37.46 201 ALA F C 1
ATOM 16729 O O . ALA F 1 225 ? 60.280 37.479 -21.573 1.00 37.95 201 ALA F O 1
ATOM 16731 N N . ILE F 1 226 ? 58.239 38.024 -22.393 1.00 36.67 202 ILE F N 1
ATOM 16732 C CA . ILE F 1 226 ? 58.248 39.395 -21.856 1.00 36.94 202 ILE F CA 1
ATOM 16733 C C . ILE F 1 226 ? 58.245 39.377 -20.328 1.00 36.57 202 ILE F C 1
ATOM 16734 O O . ILE F 1 226 ? 58.549 40.386 -19.691 1.00 36.56 202 ILE F O 1
ATOM 16739 N N . LEU F 1 227 ? 57.913 38.223 -19.742 1.00 36.34 203 LEU F N 1
ATOM 16740 C CA . LEU F 1 227 ? 57.834 38.093 -18.290 1.00 35.74 203 LEU F CA 1
ATOM 16741 C C . LEU F 1 227 ? 59.185 38.134 -17.582 1.00 35.96 203 LEU F C 1
ATOM 16742 O O . LEU F 1 227 ? 59.249 38.371 -16.367 1.00 36.08 203 LEU F O 1
ATOM 16747 N N . ASP F 1 228 ? 60.266 37.927 -18.328 1.00 35.91 204 ASP F N 1
ATOM 16748 C CA . ASP F 1 228 ? 61.611 38.009 -17.744 1.00 36.72 204 ASP F CA 1
ATOM 16749 C C . ASP F 1 228 ? 62.199 39.415 -17.841 1.00 36.38 204 ASP F C 1
ATOM 16750 O O . ASP F 1 228 ? 63.357 39.622 -17.469 1.00 38.59 204 ASP F O 1
ATOM 16755 N N . GLY F 1 229 ? 61.412 40.383 -18.308 1.00 36.36 205 GLY F N 1
ATOM 16756 C CA . GLY F 1 229 ? 61.933 41.728 -18.560 1.00 36.29 205 GLY F CA 1
ATOM 16757 C C . GLY F 1 229 ? 62.056 42.783 -17.471 1.00 36.71 205 GLY F C 1
ATOM 16758 O O . GLY F 1 229 ? 62.509 43.903 -17.754 1.00 36.05 205 GLY F O 1
ATOM 16759 N N . MET F 1 230 ? 61.738 42.437 -16.223 1.00 35.55 206 MET F N 1
ATOM 16760 C CA . MET F 1 230 ? 61.709 43.461 -15.178 1.00 35.21 206 MET F CA 1
ATOM 16761 C C . MET F 1 230 ? 63.026 44.182 -14.970 1.00 35.96 206 MET F C 1
ATOM 16762 O O . MET F 1 230 ? 63.072 45.406 -15.075 1.00 36.19 206 MET F O 1
ATOM 16767 N N . ASP F 1 231 ? 64.074 43.406 -14.682 1.00 36.04 207 ASP F N 1
ATOM 16768 C CA . ASP F 1 231 ? 65.396 43.930 -14.314 1.00 37.21 207 ASP F CA 1
ATOM 16769 C C . ASP F 1 231 ? 66.008 44.890 -15.316 1.00 37.64 207 ASP F C 1
ATOM 16770 O O . ASP F 1 231 ? 66.788 45.768 -14.940 1.00 36.79 207 ASP F O 1
ATOM 16775 N N . GLU F 1 232 ? 65.623 44.759 -16.580 1.00 38.40 208 GLU F N 1
ATOM 16776 C CA . GLU F 1 232 ? 66.193 45.618 -17.609 1.00 40.09 208 GLU F CA 1
ATOM 16777 C C . GLU F 1 232 ? 65.542 46.978 -17.631 1.00 38.95 208 GLU F C 1
ATOM 16778 O O . GLU F 1 232 ? 66.110 47.928 -18.177 1.00 39.36 208 GLU F O 1
ATOM 16784 N N . ARG F 1 233 ? 64.392 47.090 -16.974 1.00 37.42 209 ARG F N 1
ATOM 16785 C CA . ARG F 1 233 ? 63.650 48.335 -17.024 1.00 36.35 209 ARG F CA 1
ATOM 16786 C C . ARG F 1 233 ? 63.095 48.906 -15.722 1.00 35.29 209 ARG F C 1
ATOM 16787 O O . ARG F 1 233 ? 62.570 50.020 -15.727 1.00 34.54 209 ARG F O 1
ATOM 16795 N N . ALA F 1 234 ? 63.212 48.171 -14.620 1.00 32.20 210 ALA F N 1
ATOM 16796 C CA . ALA F 1 234 ? 62.663 48.651 -13.370 1.00 31.18 210 ALA F CA 1
ATOM 16797 C C . ALA F 1 234 ? 63.396 48.040 -12.215 1.00 28.96 210 ALA F C 1
ATOM 16798 O O . ALA F 1 234 ? 63.681 46.847 -12.230 1.00 29.23 210 ALA F O 1
ATOM 16800 N N . VAL F 1 235 ? 63.698 48.870 -11.222 1.00 26.43 211 VAL F N 1
ATOM 16801 C CA . VAL F 1 235 ? 64.344 48.448 -9.990 1.00 26.19 211 VAL F CA 1
ATOM 16802 C C . VAL F 1 235 ? 63.752 49.237 -8.827 1.00 24.55 211 VAL F C 1
ATOM 16803 O O . VAL F 1 235 ? 63.081 50.257 -9.039 1.00 23.71 211 VAL F O 1
ATOM 16807 N N . ASN F 1 236 ? 64.003 48.751 -7.612 1.00 22.86 212 ASN F N 1
ATOM 16808 C CA . ASN F 1 236 ? 63.655 49.474 -6.396 1.00 23.34 212 ASN F CA 1
ATOM 16809 C C . ASN F 1 236 ? 65.008 49.866 -5.802 1.00 24.97 212 ASN F C 1
ATOM 16810 O O . ASN F 1 236 ? 65.999 49.190 -6.092 1.00 27.81 212 ASN F O 1
ATOM 16815 N N . TYR F 1 237 ? 65.050 50.911 -4.983 1.00 22.71 213 TYR F N 1
ATOM 16816 C CA . TYR F 1 237 ? 66.299 51.354 -4.379 1.00 23.48 213 TYR F CA 1
ATOM 16817 C C . TYR F 1 237 ? 66.229 51.382 -2.866 1.00 23.77 213 TYR F C 1
ATOM 16818 O O . TYR F 1 237 ? 65.244 51.847 -2.279 1.00 23.84 213 TYR F O 1
ATOM 16827 N N . LEU F 1 238 ? 67.260 50.859 -2.203 1.00 23.52 214 LEU F N 1
ATOM 16828 C CA . LEU F 1 238 ? 67.357 51.004 -0.759 1.00 22.61 214 LEU F CA 1
ATOM 16829 C C . LEU F 1 238 ? 68.546 51.939 -0.593 1.00 25.41 214 LEU F C 1
ATOM 16830 O O . LEU F 1 238 ? 69.663 51.572 -0.989 1.00 25.71 214 LEU F O 1
ATOM 16835 N N . ILE F 1 239 ? 68.301 53.133 -0.044 1.00 22.33 215 ILE F N 1
ATOM 16836 C CA . ILE F 1 239 ? 69.341 54.171 0.095 1.00 24.49 215 ILE F CA 1
ATOM 16837 C C . ILE F 1 239 ? 69.713 54.252 1.552 1.00 25.08 215 ILE F C 1
ATOM 16838 O O . ILE F 1 239 ? 68.875 54.542 2.419 1.00 24.60 215 ILE F O 1
ATOM 16843 N N . GLU F 1 240 ? 70.989 53.970 1.827 1.00 25.19 216 GLU F N 1
ATOM 16844 C CA . GLU F 1 240 ? 71.488 53.924 3.183 1.00 26.67 216 GLU F CA 1
ATOM 16845 C C . GLU F 1 240 ? 72.282 55.186 3.491 1.00 27.63 216 GLU F C 1
ATOM 16846 O O . GLU F 1 240 ? 73.179 55.577 2.714 1.00 26.12 216 GLU F O 1
ATOM 16852 N N . THR F 1 241 ? 71.928 55.830 4.597 1.00 26.61 217 THR F N 1
ATOM 16853 C CA . THR F 1 241 ? 72.586 57.082 4.986 1.00 27.81 217 THR F CA 1
ATOM 16854 C C . THR F 1 241 ? 73.033 56.906 6.399 1.00 28.25 217 THR F C 1
ATOM 16855 O O . THR F 1 241 ? 72.635 55.943 7.065 1.00 29.70 217 THR F O 1
ATOM 16859 N N . SER F 1 242 ? 73.818 57.853 6.888 1.00 26.77 218 SER F N 1
ATOM 16860 C CA . SER F 1 242 ? 74.250 57.799 8.292 1.00 28.40 218 SER F CA 1
ATOM 16861 C C . SER F 1 242 ? 73.063 58.033 9.219 1.00 27.58 218 SER F C 1
ATOM 16862 O O . SER F 1 242 ? 73.150 57.824 10.427 1.00 28.67 218 SER F O 1
ATOM 16865 N N . GLY F 1 243 ? 71.926 58.449 8.646 1.00 28.11 219 GLY F N 1
ATOM 16866 C CA . GLY F 1 243 ? 70.725 58.700 9.447 1.00 26.35 219 GLY F CA 1
ATOM 16867 C C . GLY F 1 243 ? 69.671 57.591 9.394 1.00 26.77 219 GLY F C 1
ATOM 16868 O O . GLY F 1 243 ? 68.673 57.629 10.129 1.00 26.90 219 GLY F O 1
ATOM 16869 N N . GLY F 1 244 ? 69.943 56.569 8.591 1.00 25.50 220 GLY F N 1
ATOM 16870 C CA . GLY F 1 244 ? 69.021 55.439 8.415 1.00 24.92 220 GLY F CA 1
ATOM 16871 C C . GLY F 1 244 ? 68.797 55.246 6.929 1.00 23.47 220 GLY F C 1
ATOM 16872 O O . GLY F 1 244 ? 69.406 55.949 6.088 1.00 23.93 220 GLY F O 1
ATOM 16873 N N . SER F 1 245 ? 67.881 54.332 6.586 1.00 23.02 221 SER F N 1
ATOM 16874 C CA . SER F 1 245 ? 67.657 53.961 5.215 1.00 21.45 221 SER F CA 1
ATOM 16875 C C . SER F 1 245 ? 66.243 54.233 4.735 1.00 21.87 221 SER F C 1
ATOM 16876 O O . SER F 1 245 ? 65.299 54.232 5.523 1.00 21.38 221 SER F O 1
ATOM 16879 N N . VAL F 1 246 ? 66.147 54.401 3.430 1.00 22.00 222 VAL F N 1
ATOM 16880 C CA . VAL F 1 246 ? 64.869 54.627 2.770 1.00 23.18 222 VAL F CA 1
ATOM 16881 C C . VAL F 1 246 ? 64.752 53.689 1.569 1.00 22.67 222 VAL F C 1
ATOM 16882 O O . VAL F 1 246 ? 65.687 53.547 0.770 1.00 21.85 222 VAL F O 1
ATOM 16886 N N . TYR F 1 247 ? 63.581 53.058 1.434 1.00 20.90 223 TYR F N 1
ATOM 16887 C CA . TYR F 1 247 ? 63.320 52.131 0.356 1.00 20.10 223 TYR F CA 1
ATOM 16888 C C . TYR F 1 247 ? 62.339 52.818 -0.567 1.00 21.86 223 TYR F C 1
ATOM 16889 O O . TYR F 1 247 ? 61.256 53.162 -0.128 1.00 22.80 223 TYR F O 1
ATOM 16898 N N . HIS F 1 248 ? 62.744 53.047 -1.822 1.00 21.51 224 HIS F N 1
ATOM 16899 C CA . HIS F 1 248 ? 61.912 53.706 -2.808 1.00 22.01 224 HIS F CA 1
ATOM 16900 C C . HIS F 1 248 ? 61.465 52.604 -3.737 1.00 22.89 224 HIS F C 1
ATOM 16901 O O . HIS F 1 248 ? 62.272 52.018 -4.476 1.00 22.28 224 HIS F O 1
ATOM 16908 N N . SER F 1 249 ? 60.171 52.319 -3.744 1.00 23.04 225 SER F N 1
ATOM 16909 C CA . SER F 1 249 ? 59.687 51.198 -4.551 1.00 22.95 225 SER F CA 1
ATOM 16910 C C . SER F 1 249 ? 59.205 51.567 -5.951 1.00 24.60 225 SER F C 1
ATOM 16911 O O . SER F 1 249 ? 58.567 50.726 -6.611 1.00 25.55 225 SER F O 1
ATOM 16914 N N . GLY F 1 250 ? 59.478 52.795 -6.410 1.00 24.61 226 GLY F N 1
ATOM 16915 C CA . GLY F 1 250 ? 58.945 53.289 -7.696 1.00 25.98 226 GLY F CA 1
ATOM 16916 C C . GLY F 1 250 ? 57.435 53.082 -7.643 1.00 27.83 226 GLY F C 1
ATOM 16917 O O . GLY F 1 250 ? 56.789 53.494 -6.658 1.00 27.70 226 GLY F O 1
ATOM 16918 N N . ASP F 1 251 ? 56.842 52.468 -8.657 1.00 26.39 227 ASP F N 1
ATOM 16919 C CA . ASP F 1 251 ? 55.453 52.101 -8.410 1.00 29.31 227 ASP F CA 1
ATOM 16920 C C . ASP F 1 251 ? 55.219 50.605 -8.563 1.00 28.27 227 ASP F C 1
ATOM 16921 O O . ASP F 1 251 ? 54.323 50.133 -9.298 1.00 29.02 227 ASP F O 1
ATOM 16926 N N . SER F 1 252 ? 56.049 49.874 -7.828 1.00 25.88 228 SER F N 1
ATOM 16927 C CA . SER F 1 252 ? 55.887 48.462 -7.712 1.00 25.04 228 SER F CA 1
ATOM 16928 C C . SER F 1 252 ? 54.486 48.165 -7.182 1.00 24.74 228 SER F C 1
ATOM 16929 O O . SER F 1 252 ? 53.973 48.871 -6.318 1.00 23.06 228 SER F O 1
ATOM 16932 N N . HIS F 1 253 ? 53.920 47.073 -7.671 1.00 23.21 229 HIS F N 1
ATOM 16933 C CA . HIS F 1 253 ? 52.671 46.538 -7.160 1.00 24.81 229 HIS F CA 1
ATOM 16934 C C . HIS F 1 253 ? 53.036 45.737 -5.921 1.00 25.14 229 HIS F C 1
ATOM 16935 O O . HIS F 1 253 ? 54.207 45.744 -5.458 1.00 24.91 229 HIS F O 1
ATOM 16942 N N . TYR F 1 254 ? 52.066 45.006 -5.364 1.00 23.38 230 TYR F N 1
ATOM 16943 C CA . TYR F 1 254 ? 52.384 44.247 -4.193 1.00 23.22 230 TYR F CA 1
ATOM 16944 C C . TYR F 1 254 ? 53.116 42.953 -4.564 1.00 22.98 230 TYR F C 1
ATOM 16945 O O . TYR F 1 254 ? 52.691 42.271 -5.475 1.00 23.57 230 TYR F O 1
ATOM 16954 N N . SER F 1 255 ? 54.177 42.614 -3.833 1.00 22.96 231 SER F N 1
ATOM 16955 C CA . SER F 1 255 ? 54.838 41.300 -3.981 1.00 23.28 231 SER F CA 1
ATOM 16956 C C . SER F 1 255 ? 55.252 40.678 -2.667 1.00 22.73 231 SER F C 1
ATOM 16957 O O . SER F 1 255 ? 55.756 41.346 -1.770 1.00 22.74 231 SER F O 1
ATOM 16960 N N . ASN F 1 256 ? 55.061 39.361 -2.574 1.00 22.50 232 ASN F N 1
ATOM 16961 C CA . ASN F 1 256 ? 55.545 38.617 -1.438 1.00 22.73 232 ASN F CA 1
ATOM 16962 C C . ASN F 1 256 ? 57.051 38.853 -1.281 1.00 22.06 232 ASN F C 1
ATOM 16963 O O . ASN F 1 256 ? 57.568 38.790 -0.177 1.00 22.80 232 ASN F O 1
ATOM 16968 N N . TYR F 1 257 ? 57.724 39.144 -2.395 1.00 23.68 233 TYR F N 1
ATOM 16969 C CA . TYR F 1 257 ? 59.183 39.305 -2.396 1.00 23.27 233 TYR F CA 1
ATOM 16970 C C . TYR F 1 257 ? 59.691 40.518 -1.566 1.00 24.26 233 TYR F C 1
ATOM 16971 O O . TYR F 1 257 ? 60.886 40.591 -1.186 1.00 21.17 233 TYR F O 1
ATOM 16980 N N . TYR F 1 258 ? 58.790 41.449 -1.240 1.00 22.36 234 TYR F N 1
ATOM 16981 C CA . TYR F 1 258 ? 59.145 42.497 -0.296 1.00 20.78 234 TYR F CA 1
ATOM 16982 C C . TYR F 1 258 ? 59.669 41.863 1.003 1.00 20.62 234 TYR F C 1
ATOM 16983 O O . TYR F 1 258 ? 60.544 42.455 1.712 1.00 20.86 234 TYR F O 1
ATOM 16992 N N . ALA F 1 259 ? 59.132 40.686 1.366 1.00 19.64 235 ALA F N 1
ATOM 16993 C CA . ALA F 1 259 ? 59.549 40.042 2.617 1.00 21.52 235 ALA F CA 1
ATOM 16994 C C . ALA F 1 259 ? 61.015 39.577 2.498 1.00 22.18 235 ALA F C 1
ATOM 16995 O O . ALA F 1 259 ? 61.730 39.554 3.490 1.00 21.45 235 ALA F O 1
ATOM 16997 N N . LYS F 1 260 ? 61.446 39.264 1.270 1.00 23.13 236 LYS F N 1
ATOM 16998 C CA . LYS F 1 260 ? 62.856 38.875 1.026 1.00 24.57 236 LYS F CA 1
ATOM 16999 C C . LYS F 1 260 ? 63.746 40.091 1.300 1.00 24.13 236 LYS F C 1
ATOM 17000 O O . LYS F 1 260 ? 64.701 40.006 2.081 1.00 25.94 236 LYS F O 1
ATOM 17006 N N . HIS F 1 261 ? 63.393 41.242 0.716 1.00 24.31 237 HIS F N 1
ATOM 17007 C CA . HIS F 1 261 ? 64.149 42.502 0.986 1.00 23.34 237 HIS F CA 1
ATOM 17008 C C . HIS F 1 261 ? 64.143 42.880 2.461 1.00 24.67 237 HIS F C 1
ATOM 17009 O O . HIS F 1 261 ? 65.156 43.339 3.010 1.00 23.39 237 HIS F O 1
ATOM 17016 N N . GLY F 1 262 ? 63.008 42.663 3.129 1.00 23.19 238 GLY F N 1
ATOM 17017 C CA . GLY F 1 262 ? 62.892 42.990 4.531 1.00 23.35 238 GLY F CA 1
ATOM 17018 C C . GLY F 1 262 ? 63.682 42.057 5.433 1.00 22.88 238 GLY F C 1
ATOM 17019 O O . GLY F 1 262 ? 64.116 42.466 6.511 1.00 23.28 238 GLY F O 1
ATOM 17020 N N . ASN F 1 263 ? 63.797 40.795 5.021 1.00 22.86 239 ASN F N 1
ATOM 17021 C CA . ASN F 1 263 ? 64.624 39.800 5.745 1.00 24.64 239 ASN F CA 1
ATOM 17022 C C . ASN F 1 263 ? 66.106 40.174 5.606 1.00 25.76 239 ASN F C 1
ATOM 17023 O O . ASN F 1 263 ? 66.875 40.106 6.575 1.00 25.90 239 ASN F O 1
ATOM 17028 N N . ASP F 1 264 ? 66.493 40.588 4.403 1.00 26.01 240 ASP F N 1
ATOM 17029 C CA . ASP F 1 264 ? 67.920 40.872 4.109 1.00 26.15 240 ASP F CA 1
ATOM 17030 C C . ASP F 1 264 ? 68.515 42.196 4.586 1.00 28.24 240 ASP F C 1
ATOM 17031 O O . ASP F 1 264 ? 69.754 42.293 4.767 1.00 28.84 240 ASP F O 1
ATOM 17036 N N . TYR F 1 265 ? 67.680 43.235 4.760 1.00 27.20 241 TYR F N 1
ATOM 17037 C CA . TYR F 1 265 ? 68.169 44.575 5.107 1.00 28.29 241 TYR F CA 1
ATOM 17038 C C . TYR F 1 265 ? 67.334 45.292 6.149 1.00 28.77 241 TYR F C 1
ATOM 17039 O O . TYR F 1 265 ? 66.122 45.034 6.273 1.00 30.03 241 TYR F O 1
ATOM 17048 N N . GLN F 1 266 ? 67.966 46.210 6.866 1.00 28.12 242 GLN F N 1
ATOM 17049 C CA . GLN F 1 266 ? 67.267 47.046 7.827 1.00 29.08 242 GLN F CA 1
ATOM 17050 C C . GLN F 1 266 ? 66.677 48.225 7.023 1.00 28.73 242 GLN F C 1
ATOM 17051 O O . GLN F 1 266 ? 67.409 49.041 6.471 1.00 27.58 242 GLN F O 1
ATOM 17057 N N . ILE F 1 267 ? 65.344 48.283 6.939 1.00 26.86 243 ILE F N 1
ATOM 17058 C CA . ILE F 1 267 ? 64.658 49.318 6.183 1.00 25.07 243 ILE F CA 1
ATOM 17059 C C . ILE F 1 267 ? 63.933 50.231 7.163 1.00 24.38 243 ILE F C 1
ATOM 17060 O O . ILE F 1 267 ? 62.984 49.805 7.816 1.00 24.86 243 ILE F O 1
ATOM 17065 N N . ASP F 1 268 ? 64.370 51.477 7.276 1.00 21.42 244 ASP F N 1
ATOM 17066 C CA . ASP F 1 268 ? 63.742 52.395 8.228 1.00 21.78 244 ASP F CA 1
ATOM 17067 C C . ASP F 1 268 ? 62.466 52.999 7.644 1.00 21.83 244 ASP F C 1
ATOM 17068 O O . ASP F 1 268 ? 61.383 52.847 8.222 1.00 21.43 244 ASP F O 1
ATOM 17073 N N . VAL F 1 269 ? 62.586 53.613 6.477 1.00 20.51 245 VAL F N 1
ATOM 17074 C CA . VAL F 1 269 ? 61.463 54.312 5.848 1.00 19.84 245 VAL F CA 1
ATOM 17075 C C . VAL F 1 269 ? 61.119 53.612 4.559 1.00 20.21 245 VAL F C 1
ATOM 17076 O O . VAL F 1 269 ? 61.981 53.367 3.729 1.00 18.48 245 VAL F O 1
ATOM 17080 N N . ALA F 1 270 ? 59.831 53.305 4.340 1.00 18.16 246 ALA F N 1
ATOM 17081 C CA . ALA F 1 270 ? 59.441 52.645 3.090 1.00 18.38 246 ALA F CA 1
ATOM 17082 C C . ALA F 1 270 ? 58.486 53.561 2.327 1.00 19.86 246 ALA F C 1
ATOM 17083 O O . ALA F 1 270 ? 57.446 53.968 2.890 1.00 20.09 246 ALA F O 1
ATOM 17085 N N . LEU F 1 271 ? 58.834 53.878 1.076 1.00 19.29 247 LEU F N 1
ATOM 17086 C CA . LEU F 1 271 ? 58.038 54.754 0.243 1.00 19.96 247 LEU F CA 1
ATOM 17087 C C . LEU F 1 271 ? 57.300 53.868 -0.766 1.00 19.70 247 LEU F C 1
ATOM 17088 O O . LEU F 1 271 ? 57.924 53.215 -1.602 1.00 21.68 247 LEU F O 1
ATOM 17093 N N . LEU F 1 272 ? 55.967 53.873 -0.693 1.00 18.08 248 LEU F N 1
ATOM 17094 C CA . LEU F 1 272 ? 55.138 52.951 -1.506 1.00 18.21 248 LEU F CA 1
ATOM 17095 C C . LEU F 1 272 ? 54.062 53.701 -2.265 1.00 18.31 248 LEU F C 1
ATOM 17096 O O . LEU F 1 272 ? 53.357 54.544 -1.695 1.00 18.42 248 LEU F O 1
ATOM 17101 N N . SER F 1 273 ? 53.880 53.354 -3.534 1.00 18.30 249 SER F N 1
ATOM 17102 C CA . SER F 1 273 ? 52.916 54.034 -4.361 1.00 19.96 249 SER F CA 1
ATOM 17103 C C . SER F 1 273 ? 51.511 53.576 -4.036 1.00 19.65 249 SER F C 1
ATOM 17104 O O . SER F 1 273 ? 51.274 52.379 -3.917 1.00 21.91 249 SER F O 1
ATOM 17107 N N . TYR F 1 274 ? 50.592 54.522 -3.972 1.00 19.38 250 TYR F N 1
ATOM 17108 C CA . TYR F 1 274 ? 49.196 54.245 -3.604 1.00 19.65 250 TYR F CA 1
ATOM 17109 C C . TYR F 1 274 ? 48.244 55.010 -4.493 1.00 19.86 250 TYR F C 1
ATOM 17110 O O . TYR F 1 274 ? 48.619 56.022 -5.032 1.00 22.05 250 TYR F O 1
ATOM 17119 N N . GLY F 1 275 ? 47.002 54.552 -4.648 1.00 20.05 251 GLY F N 1
ATOM 17120 C CA . GLY F 1 275 ? 46.052 55.332 -5.439 1.00 21.07 251 GLY F CA 1
ATOM 17121 C C . GLY F 1 275 ? 44.744 54.562 -5.486 1.00 21.76 251 GLY F C 1
ATOM 17122 O O . GLY F 1 275 ? 44.698 53.415 -5.017 1.00 23.65 251 GLY F O 1
ATOM 17123 N N . GLU F 1 276 ? 43.718 55.158 -6.106 1.00 21.09 252 GLU F N 1
ATOM 17124 C CA . GLU F 1 276 ? 42.423 54.528 -6.175 1.00 19.72 252 GLU F CA 1
ATOM 17125 C C . GLU F 1 276 ? 42.302 53.946 -7.560 1.00 21.59 252 GLU F C 1
ATOM 17126 O O . GLU F 1 276 ? 42.117 54.704 -8.516 1.00 20.85 252 GLU F O 1
ATOM 17132 N N . ASN F 1 277 ? 42.362 52.625 -7.674 1.00 19.46 253 ASN F N 1
ATOM 17133 C CA . ASN F 1 277 ? 42.265 52.004 -8.997 1.00 20.40 253 ASN F CA 1
ATOM 17134 C C . ASN F 1 277 ? 40.871 52.132 -9.583 1.00 20.37 253 ASN F C 1
ATOM 17135 O O . ASN F 1 277 ? 39.910 51.866 -8.897 1.00 19.54 253 ASN F O 1
ATOM 17140 N N . PRO F 1 278 ? 40.753 52.575 -10.850 1.00 21.44 254 PRO F N 1
ATOM 17141 C CA . PRO F 1 278 ? 39.438 52.547 -11.533 1.00 21.58 254 PRO F CA 1
ATOM 17142 C C . PRO F 1 278 ? 38.981 51.097 -11.645 1.00 22.01 254 PRO F C 1
ATOM 17143 O O . PRO F 1 278 ? 39.797 50.160 -11.554 1.00 22.00 254 PRO F O 1
ATOM 17147 N N . ARG F 1 279 ? 37.691 50.902 -11.848 1.00 21.62 255 ARG F N 1
ATOM 17148 C CA . ARG F 1 279 ? 37.138 49.555 -11.986 1.00 21.72 255 ARG F CA 1
ATOM 17149 C C . ARG F 1 279 ? 37.811 48.815 -13.153 1.00 23.58 255 ARG F C 1
ATOM 17150 O O . ARG F 1 279 ? 37.858 49.333 -14.284 1.00 24.84 255 ARG F O 1
ATOM 17158 N N . GLY F 1 280 ? 38.332 47.615 -12.886 1.00 23.72 256 GLY F N 1
ATOM 17159 C CA . GLY F 1 280 ? 38.994 46.821 -13.958 1.00 24.47 256 GLY F CA 1
ATOM 17160 C C . GLY F 1 280 ? 40.459 47.188 -14.242 1.00 25.64 256 GLY F C 1
ATOM 17161 O O . GLY F 1 280 ? 41.061 46.674 -15.173 1.00 25.18 256 GLY F O 1
ATOM 17162 N N . VAL F 1 281 ? 41.028 48.092 -13.456 1.00 23.67 257 VAL F N 1
ATOM 17163 C CA . VAL F 1 281 ? 42.406 48.507 -13.633 1.00 24.00 257 VAL F CA 1
ATOM 17164 C C . VAL F 1 281 ? 43.171 48.194 -12.338 1.00 24.86 257 VAL F C 1
ATOM 17165 O O . VAL F 1 281 ? 42.615 48.288 -11.237 1.00 25.02 257 VAL F O 1
ATOM 17169 N N . THR F 1 282 ? 44.430 47.798 -12.476 1.00 24.70 258 THR F N 1
ATOM 17170 C CA . THR F 1 282 ? 45.261 47.575 -11.322 1.00 24.05 258 THR F CA 1
ATOM 17171 C C . THR F 1 282 ? 46.563 48.267 -11.650 1.00 25.07 258 THR F C 1
ATOM 17172 O O . THR F 1 282 ? 47.384 47.767 -12.443 1.00 25.61 258 THR F O 1
ATOM 17176 N N . ASP F 1 283 ? 46.761 49.428 -11.039 1.00 25.02 259 ASP F N 1
ATOM 17177 C CA . ASP F 1 283 ? 47.966 50.205 -11.317 1.00 25.45 259 ASP F CA 1
ATOM 17178 C C . ASP F 1 283 ? 48.714 50.670 -10.050 1.00 25.78 259 ASP F C 1
ATOM 17179 O O . ASP F 1 283 ? 49.869 51.127 -10.146 1.00 26.39 259 ASP F O 1
ATOM 17184 N N . LYS F 1 284 ? 48.066 50.572 -8.884 1.00 24.72 260 LYS F N 1
ATOM 17185 C CA . LYS F 1 284 ? 48.645 51.013 -7.606 1.00 24.33 260 LYS F CA 1
ATOM 17186 C C . LYS F 1 284 ? 48.216 50.037 -6.503 1.00 23.86 260 LYS F C 1
ATOM 17187 O O . LYS F 1 284 ? 47.123 49.467 -6.569 1.00 23.99 260 LYS F O 1
ATOM 17193 N N . MET F 1 285 ? 49.067 49.855 -5.498 1.00 23.99 261 MET F N 1
ATOM 17194 C CA . MET F 1 285 ? 48.705 49.039 -4.347 1.00 24.10 261 MET F CA 1
ATOM 17195 C C . MET F 1 285 ? 47.511 49.647 -3.602 1.00 20.92 261 MET F C 1
ATOM 17196 O O . MET F 1 285 ? 47.405 50.871 -3.494 1.00 21.08 261 MET F O 1
ATOM 17201 N N . THR F 1 286 ? 46.656 48.781 -3.057 1.00 19.65 262 THR F N 1
ATOM 17202 C CA . THR F 1 286 ? 45.508 49.205 -2.252 1.00 18.34 262 THR F CA 1
ATOM 17203 C C . THR F 1 286 ? 45.970 49.597 -0.859 1.00 19.16 262 THR F C 1
ATOM 17204 O O . THR F 1 286 ? 47.131 49.307 -0.504 1.00 18.76 262 THR F O 1
ATOM 17208 N N . SER F 1 287 ? 45.067 50.196 -0.062 1.00 17.32 263 SER F N 1
ATOM 17209 C CA . SER F 1 287 ? 45.369 50.534 1.347 1.00 18.50 263 SER F CA 1
ATOM 17210 C C . SER F 1 287 ? 45.806 49.284 2.126 1.00 17.60 263 SER F C 1
ATOM 17211 O O . SER F 1 287 ? 46.758 49.339 2.908 1.00 17.64 263 SER F O 1
ATOM 17214 N N . SER F 1 288 ? 45.122 48.154 1.907 1.00 15.88 264 SER F N 1
ATOM 17215 C CA . SER F 1 288 ? 45.480 46.893 2.574 1.00 16.15 264 SER F CA 1
ATOM 17216 C C . SER F 1 288 ? 46.911 46.479 2.218 1.00 15.43 264 SER F C 1
ATOM 17217 O O . SER F 1 288 ? 47.683 46.037 3.081 1.00 17.52 264 SER F O 1
ATOM 17220 N N . ASP F 1 289 ? 47.269 46.628 0.948 1.00 15.88 265 ASP F N 1
ATOM 17221 C CA . ASP F 1 289 ? 48.610 46.208 0.524 1.00 18.19 265 ASP F CA 1
ATOM 17222 C C . ASP F 1 289 ? 49.724 47.116 0.989 1.00 16.60 265 ASP F C 1
ATOM 17223 O O . ASP F 1 289 ? 50.866 46.657 1.195 1.00 18.32 265 ASP F O 1
ATOM 17228 N N . VAL F 1 290 ? 49.414 48.390 1.194 1.00 17.18 266 VAL F N 1
ATOM 17229 C CA . VAL F 1 290 ? 50.416 49.314 1.756 1.00 16.46 266 VAL F CA 1
ATOM 17230 C C . VAL F 1 290 ? 50.840 48.757 3.129 1.00 17.53 266 VAL F C 1
ATOM 17231 O O . VAL F 1 290 ? 52.033 48.701 3.468 1.00 17.56 266 VAL F O 1
ATOM 17235 N N . LEU F 1 291 ? 49.871 48.299 3.907 1.00 15.11 267 LEU F N 1
ATOM 17236 C CA . LEU F 1 291 ? 50.138 47.739 5.210 1.00 15.78 267 LEU F CA 1
ATOM 17237 C C . LEU F 1 291 ? 50.904 46.411 5.139 1.00 16.99 267 LEU F C 1
ATOM 17238 O O . LEU F 1 291 ? 51.860 46.196 5.901 1.00 17.00 267 LEU F O 1
ATOM 17243 N N A ARG F 1 292 ? 50.471 45.518 4.253 0.70 17.71 268 ARG F N 1
ATOM 17244 N N B ARG F 1 292 ? 50.472 45.520 4.242 0.30 16.94 268 ARG F N 1
ATOM 17245 C CA A ARG F 1 292 ? 51.143 44.232 4.114 0.70 17.93 268 ARG F CA 1
ATOM 17246 C CA B ARG F 1 292 ? 51.140 44.228 4.071 0.30 16.88 268 ARG F CA 1
ATOM 17247 C C A ARG F 1 292 ? 52.601 44.464 3.677 0.70 18.48 268 ARG F C 1
ATOM 17248 C C B ARG F 1 292 ? 52.588 44.425 3.626 0.30 17.46 268 ARG F C 1
ATOM 17249 O O A ARG F 1 292 ? 53.524 43.779 4.174 0.70 20.09 268 ARG F O 1
ATOM 17250 O O B ARG F 1 292 ? 53.485 43.670 4.034 0.30 18.35 268 ARG F O 1
ATOM 17265 N N . ALA F 1 293 ? 52.803 45.447 2.806 1.00 16.87 269 ALA F N 1
ATOM 17266 C CA . ALA F 1 293 ? 54.135 45.751 2.272 1.00 18.65 269 ALA F CA 1
ATOM 17267 C C . ALA F 1 293 ? 55.047 46.292 3.357 1.00 19.78 269 ALA F C 1
ATOM 17268 O O . ALA F 1 293 ? 56.229 45.918 3.405 1.00 20.01 269 ALA F O 1
ATOM 17270 N N . ALA F 1 294 ? 54.490 47.139 4.232 1.00 18.29 270 ALA F N 1
ATOM 17271 C CA . ALA F 1 294 ? 55.221 47.713 5.359 1.00 19.59 270 ALA F CA 1
ATOM 17272 C C . ALA F 1 294 ? 55.653 46.574 6.287 1.00 18.17 270 ALA F C 1
ATOM 17273 O O . ALA F 1 294 ? 56.802 46.531 6.742 1.00 19.89 270 ALA F O 1
ATOM 17275 N N . GLU F 1 295 ? 54.736 45.631 6.513 1.00 15.98 271 GLU F N 1
ATOM 17276 C CA . GLU F 1 295 ? 55.000 44.453 7.317 1.00 17.86 271 GLU F CA 1
ATOM 17277 C C . GLU F 1 295 ? 56.083 43.584 6.668 1.00 18.30 271 GLU F C 1
ATOM 17278 O O . GLU F 1 295 ? 56.987 43.112 7.346 1.00 20.25 271 GLU F O 1
ATOM 17284 N N . SER F 1 296 ? 55.965 43.354 5.378 1.00 18.67 272 SER F N 1
ATOM 17285 C CA . SER F 1 296 ? 56.935 42.525 4.638 1.00 18.35 272 SER F CA 1
ATOM 17286 C C . SER F 1 296 ? 58.351 43.170 4.632 1.00 21.14 272 SER F C 1
ATOM 17287 O O . SER F 1 296 ? 59.374 42.489 4.847 1.00 19.99 272 SER F O 1
ATOM 17290 N N . LEU F 1 297 ? 58.398 44.478 4.424 1.00 18.32 273 LEU F N 1
ATOM 17291 C CA . LEU F 1 297 ? 59.669 45.206 4.399 1.00 18.85 273 LEU F CA 1
ATOM 17292 C C . LEU F 1 297 ? 60.225 45.369 5.789 1.00 20.36 273 LEU F C 1
ATOM 17293 O O . LEU F 1 297 ? 61.422 45.712 5.974 1.00 19.24 273 LEU F O 1
ATOM 17298 N N . ASP F 1 298 ? 59.375 45.099 6.773 1.00 19.73 274 ASP F N 1
ATOM 17299 C CA . ASP F 1 298 ? 59.705 45.205 8.180 1.00 19.93 274 ASP F CA 1
ATOM 17300 C C . ASP F 1 298 ? 60.301 46.595 8.493 1.00 21.99 274 ASP F C 1
ATOM 17301 O O . ASP F 1 298 ? 61.322 46.734 9.192 1.00 21.77 274 ASP F O 1
ATOM 17306 N N . CYS F 1 299 ? 59.633 47.634 7.985 1.00 20.84 275 CYS F N 1
ATOM 17307 C CA . CYS F 1 299 ? 60.086 49.006 8.166 1.00 20.35 275 CYS F CA 1
ATOM 17308 C C . CYS F 1 299 ? 59.637 49.600 9.507 1.00 19.66 275 CYS F C 1
ATOM 17309 O O . CYS F 1 299 ? 58.934 48.962 10.298 1.00 19.45 275 CYS F O 1
ATOM 17312 N N A GLN F 1 300 ? 60.091 50.815 9.797 0.50 20.18 276 GLN F N 1
ATOM 17313 N N B GLN F 1 300 ? 60.095 50.817 9.763 0.50 20.32 276 GLN F N 1
ATOM 17314 C CA A GLN F 1 300 ? 59.655 51.528 10.989 0.50 19.73 276 GLN F CA 1
ATOM 17315 C CA B GLN F 1 300 ? 59.751 51.574 10.951 0.50 19.91 276 GLN F CA 1
ATOM 17316 C C A GLN F 1 300 ? 58.566 52.555 10.606 0.50 19.23 276 GLN F C 1
ATOM 17317 C C B GLN F 1 300 ? 58.647 52.601 10.633 0.50 19.32 276 GLN F C 1
ATOM 17318 O O A GLN F 1 300 ? 57.635 52.772 11.390 0.50 18.14 276 GLN F O 1
ATOM 17319 O O B GLN F 1 300 ? 57.790 52.862 11.485 0.50 18.11 276 GLN F O 1
ATOM 17330 N N . VAL F 1 301 ? 58.703 53.169 9.424 1.00 18.87 277 VAL F N 1
ATOM 17331 C CA . VAL F 1 301 ? 57.731 54.193 8.942 1.00 18.64 277 VAL F CA 1
ATOM 17332 C C . VAL F 1 301 ? 57.341 53.853 7.502 1.00 17.95 277 VAL F C 1
ATOM 17333 O O . VAL F 1 301 ? 58.201 53.584 6.664 1.00 19.14 277 VAL F O 1
ATOM 17337 N N . VAL F 1 302 ? 56.029 53.816 7.212 1.00 17.14 278 VAL F N 1
ATOM 17338 C CA . VAL F 1 302 ? 55.577 53.617 5.833 1.00 14.64 278 VAL F CA 1
ATOM 17339 C C . VAL F 1 302 ? 54.955 54.933 5.349 1.00 16.50 278 VAL F C 1
ATOM 17340 O O . VAL F 1 302 ? 54.156 55.561 6.056 1.00 15.75 278 VAL F O 1
ATOM 17344 N N . VAL F 1 303 ? 55.364 55.359 4.163 1.00 15.53 279 VAL F N 1
ATOM 17345 C CA . VAL F 1 303 ? 54.970 56.623 3.641 1.00 15.91 279 VAL F CA 1
ATOM 17346 C C . VAL F 1 303 ? 54.330 56.390 2.279 1.00 16.42 279 VAL F C 1
ATOM 17347 O O . VAL F 1 303 ? 55.024 56.116 1.294 1.00 16.00 279 VAL F O 1
ATOM 17351 N N . PRO F 1 304 ? 52.977 56.454 2.198 1.00 18.29 280 PRO F N 1
ATOM 17352 C CA . PRO F 1 304 ? 52.419 56.363 0.844 1.00 16.15 280 PRO F CA 1
ATOM 17353 C C . PRO F 1 304 ? 52.831 57.568 -0.018 1.00 17.19 280 PRO F C 1
ATOM 17354 O O . PRO F 1 304 ? 52.923 58.684 0.500 1.00 17.60 280 PRO F O 1
ATOM 17358 N N . PHE F 1 305 ? 53.089 57.350 -1.307 1.00 17.37 281 PHE F N 1
ATOM 17359 C CA . PHE F 1 305 ? 53.293 58.479 -2.239 1.00 17.01 281 PHE F CA 1
ATOM 17360 C C . PHE F 1 305 ? 52.649 58.126 -3.574 1.00 18.38 281 PHE F C 1
ATOM 17361 O O . PHE F 1 305 ? 51.998 57.076 -3.638 1.00 17.64 281 PHE F O 1
ATOM 17369 N N . HIS F 1 306 ? 52.790 58.972 -4.605 1.00 18.25 282 HIS F N 1
ATOM 17370 C CA . HIS F 1 306 ? 52.191 58.765 -5.942 1.00 19.23 282 HIS F CA 1
ATOM 17371 C C . HIS F 1 306 ? 50.670 59.031 -5.892 1.00 20.60 282 HIS F C 1
ATOM 17372 O O . HIS F 1 306 ? 50.005 59.112 -6.933 1.00 21.90 282 HIS F O 1
ATOM 17379 N N . HIS F 1 307 ? 50.116 59.159 -4.700 1.00 19.00 283 HIS F N 1
ATOM 17380 C CA . HIS F 1 307 ? 48.656 59.311 -4.569 1.00 19.42 283 HIS F CA 1
ATOM 17381 C C . HIS F 1 307 ? 48.199 60.765 -4.718 1.00 21.91 283 HIS F C 1
ATOM 17382 O O . HIS F 1 307 ? 47.036 61.098 -4.489 1.00 23.34 283 HIS F O 1
ATOM 17389 N N . ASP F 1 308 ? 49.128 61.645 -5.053 1.00 21.40 284 ASP F N 1
ATOM 17390 C CA . ASP F 1 308 ? 48.809 63.072 -5.232 1.00 21.53 284 ASP F CA 1
ATOM 17391 C C . ASP F 1 308 ? 48.536 63.449 -6.685 1.00 21.50 284 ASP F C 1
ATOM 17392 O O . ASP F 1 308 ? 47.825 64.403 -6.972 1.00 22.25 284 ASP F O 1
ATOM 17397 N N . ILE F 1 309 ? 49.074 62.646 -7.586 1.00 22.65 285 ILE F N 1
ATOM 17398 C CA . ILE F 1 309 ? 49.279 63.099 -8.972 1.00 23.09 285 ILE F CA 1
ATOM 17399 C C . ILE F 1 309 ? 48.154 63.065 -9.994 1.00 22.29 285 ILE F C 1
ATOM 17400 O O . ILE F 1 309 ? 48.080 63.993 -10.799 1.00 22.36 285 ILE F O 1
ATOM 17405 N N . TRP F 1 310 ? 47.321 62.015 -9.987 1.00 20.82 286 TRP F N 1
ATOM 17406 C CA . TRP F 1 310 ? 46.323 61.858 -11.041 1.00 22.45 286 TRP F CA 1
ATOM 17407 C C . TRP F 1 310 ? 44.897 61.938 -10.574 1.00 22.89 286 TRP F C 1
ATOM 17408 O O . TRP F 1 310 ? 44.470 61.203 -9.636 1.00 22.77 286 TRP F O 1
ATOM 17419 N N . ALA F 1 311 ? 44.147 62.787 -11.262 1.00 21.14 287 ALA F N 1
ATOM 17420 C CA . ALA F 1 311 ? 42.761 63.012 -10.949 1.00 22.95 287 ALA F CA 1
ATOM 17421 C C . ALA F 1 311 ? 41.947 61.710 -10.925 1.00 21.97 287 ALA F C 1
ATOM 17422 O O . ALA F 1 311 ? 41.149 61.470 -9.998 1.00 22.71 287 ALA F O 1
ATOM 17424 N N . ASN F 1 312 ? 42.196 60.855 -11.913 1.00 21.55 288 ASN F N 1
ATOM 17425 C CA . ASN F 1 312 ? 41.422 59.623 -12.051 1.00 22.35 288 ASN F CA 1
ATOM 17426 C C . ASN F 1 312 ? 41.757 58.543 -10.995 1.00 21.80 288 ASN F C 1
ATOM 17427 O O . ASN F 1 312 ? 41.081 57.512 -10.911 1.00 24.50 288 ASN F O 1
ATOM 17432 N N . PHE F 1 313 ? 42.786 58.820 -10.185 1.00 20.46 289 PHE F N 1
ATOM 17433 C CA . PHE F 1 313 ? 43.215 57.927 -9.082 1.00 20.42 289 PHE F CA 1
ATOM 17434 C C . PHE F 1 313 ? 43.001 58.602 -7.726 1.00 19.46 289 PHE F C 1
ATOM 17435 O O . PHE F 1 313 ? 43.526 58.140 -6.714 1.00 21.26 289 PHE F O 1
ATOM 17443 N N . GLN F 1 314 ? 42.195 59.665 -7.710 1.00 19.15 290 GLN F N 1
ATOM 17444 C CA . GLN F 1 314 ? 41.823 60.356 -6.450 1.00 19.07 290 GLN F CA 1
ATOM 17445 C C . GLN F 1 314 ? 41.459 59.305 -5.392 1.00 19.58 290 GLN F C 1
ATOM 17446 O O . GLN F 1 314 ? 40.610 58.422 -5.617 1.00 15.89 290 GLN F O 1
ATOM 17452 N N . ASN F 1 315 ? 42.057 59.449 -4.206 1.00 18.31 291 ASN F N 1
ATOM 17453 C CA . ASN F 1 315 ? 42.005 58.382 -3.196 1.00 18.91 291 ASN F CA 1
ATOM 17454 C C . ASN F 1 315 ? 41.824 58.956 -1.795 1.00 19.53 291 ASN F C 1
ATOM 17455 O O . ASN F 1 315 ? 41.645 60.182 -1.612 1.00 19.66 291 ASN F O 1
ATOM 17460 N N . ASP F 1 316 ? 41.851 58.066 -0.812 1.00 17.80 292 ASP F N 1
ATOM 17461 C CA . ASP F 1 316 ? 41.658 58.488 0.553 1.00 18.38 292 ASP F CA 1
ATOM 17462 C C . ASP F 1 316 ? 42.751 57.807 1.370 1.00 18.36 292 ASP F C 1
ATOM 17463 O O . ASP F 1 316 ? 42.587 56.657 1.749 1.00 16.80 292 ASP F O 1
ATOM 17468 N N . PRO F 1 317 ? 43.862 58.521 1.663 1.00 17.47 293 PRO F N 1
ATOM 17469 C CA . PRO F 1 317 ? 44.921 57.850 2.441 1.00 18.00 293 PRO F CA 1
ATOM 17470 C C . PRO F 1 317 ? 44.461 57.500 3.867 1.00 16.74 293 PRO F C 1
ATOM 17471 O O . PRO F 1 317 ? 45.141 56.703 4.557 1.00 16.84 293 PRO F O 1
ATOM 17475 N N A ARG F 1 318 ? 43.344 58.079 4.335 0.60 15.02 294 ARG F N 1
ATOM 17476 N N B ARG F 1 318 ? 43.347 58.079 4.301 0.40 16.07 294 ARG F N 1
ATOM 17477 C CA A ARG F 1 318 ? 42.829 57.747 5.683 0.60 14.10 294 ARG F CA 1
ATOM 17478 C CA B ARG F 1 318 ? 42.840 57.789 5.628 0.40 15.81 294 ARG F CA 1
ATOM 17479 C C A ARG F 1 318 ? 42.494 56.252 5.780 0.60 14.07 294 ARG F C 1
ATOM 17480 C C B ARG F 1 318 ? 42.459 56.296 5.766 0.40 15.24 294 ARG F C 1
ATOM 17481 O O A ARG F 1 318 ? 42.481 55.695 6.861 0.60 12.34 294 ARG F O 1
ATOM 17482 O O B ARG F 1 318 ? 42.398 55.786 6.871 0.40 14.26 294 ARG F O 1
ATOM 17497 N N . GLU F 1 319 ? 42.265 55.588 4.641 1.00 15.26 295 GLU F N 1
ATOM 17498 C CA . GLU F 1 319 ? 41.989 54.129 4.665 1.00 15.19 295 GLU F CA 1
ATOM 17499 C C . GLU F 1 319 ? 43.163 53.433 5.332 1.00 15.87 295 GLU F C 1
ATOM 17500 O O . GLU F 1 319 ? 43.003 52.516 6.134 1.00 14.94 295 GLU F O 1
ATOM 17506 N N . ILE F 1 320 ? 44.363 53.889 4.967 1.00 13.71 296 ILE F N 1
ATOM 17507 C CA . ILE F 1 320 ? 45.589 53.282 5.526 1.00 12.75 296 ILE F CA 1
ATOM 17508 C C . ILE F 1 320 ? 45.620 53.448 7.036 1.00 13.34 296 ILE F C 1
ATOM 17509 O O . ILE F 1 320 ? 45.899 52.495 7.747 1.00 15.36 296 ILE F O 1
ATOM 17514 N N . GLU F 1 321 ? 45.381 54.671 7.517 1.00 13.16 297 GLU F N 1
ATOM 17515 C CA . GLU F 1 321 ? 45.381 54.951 8.955 1.00 12.30 297 GLU F CA 1
ATOM 17516 C C . GLU F 1 321 ? 44.332 54.162 9.733 1.00 14.18 297 GLU F C 1
ATOM 17517 O O . GLU F 1 321 ? 44.586 53.647 10.812 1.00 12.37 297 GLU F O 1
ATOM 17523 N N . VAL F 1 322 ? 43.114 54.114 9.193 1.00 11.31 298 VAL F N 1
ATOM 17524 C CA . VAL F 1 322 ? 42.027 53.409 9.860 1.00 12.47 298 VAL F CA 1
ATOM 17525 C C . VAL F 1 322 ? 42.369 51.927 9.971 1.00 11.52 298 VAL F C 1
ATOM 17526 O O . VAL F 1 322 ? 42.257 51.335 11.066 1.00 12.80 298 VAL F O 1
ATOM 17530 N N . LEU F 1 323 ? 42.761 51.314 8.853 1.00 11.61 299 LEU F N 1
ATOM 17531 C CA . LEU F 1 323 ? 43.101 49.873 8.855 1.00 12.12 299 LEU F CA 1
ATOM 17532 C C . LEU F 1 323 ? 44.265 49.616 9.837 1.00 12.86 299 LEU F C 1
ATOM 17533 O O . LEU F 1 323 ? 44.246 48.640 10.565 1.00 13.32 299 LEU F O 1
ATOM 17538 N N . TRP F 1 324 ? 45.282 50.467 9.780 1.00 13.22 300 TRP F N 1
ATOM 17539 C CA . TRP F 1 324 ? 46.435 50.296 10.684 1.00 13.04 300 TRP F CA 1
ATOM 17540 C C . TRP F 1 324 ? 45.969 50.296 12.155 1.00 12.56 300 TRP F C 1
ATOM 17541 O O . TRP F 1 324 ? 46.341 49.407 12.925 1.00 14.37 300 TRP F O 1
ATOM 17552 N N . ASN F 1 325 ? 45.078 51.225 12.537 1.00 11.23 301 ASN F N 1
ATOM 17553 C CA . ASN F 1 325 ? 44.619 51.271 13.909 1.00 13.05 301 ASN F CA 1
ATOM 17554 C C . ASN F 1 325 ? 43.845 50.012 14.269 1.00 13.52 301 ASN F C 1
ATOM 17555 O O . ASN F 1 325 ? 43.869 49.565 15.393 1.00 14.25 301 ASN F O 1
ATOM 17560 N N . MET F 1 326 ? 43.113 49.444 13.303 1.00 13.19 302 MET F N 1
ATOM 17561 C CA . MET F 1 326 ? 42.325 48.270 13.596 1.00 13.39 302 MET F CA 1
ATOM 17562 C C . MET F 1 326 ? 43.119 46.978 13.741 1.00 14.88 302 MET F C 1
ATOM 17563 O O . MET F 1 326 ? 42.651 46.055 14.416 1.00 16.20 302 MET F O 1
ATOM 17568 N N . LYS F 1 327 ? 44.288 46.930 13.091 1.00 14.74 303 LYS F N 1
ATOM 17569 C CA . LYS F 1 327 ? 45.069 45.703 12.955 1.00 15.20 303 LYS F CA 1
ATOM 17570 C C . LYS F 1 327 ? 46.399 45.700 13.710 1.00 16.08 303 LYS F C 1
ATOM 17571 O O . LYS F 1 327 ? 46.961 44.611 13.909 1.00 16.57 303 LYS F O 1
ATOM 17577 N N . LYS F 1 328 ? 46.858 46.868 14.160 1.00 16.00 304 LYS F N 1
ATOM 17578 C CA . LYS F 1 328 ? 48.251 46.961 14.668 1.00 15.90 304 LYS F CA 1
ATOM 17579 C C . LYS F 1 328 ? 48.490 46.141 15.929 1.00 16.92 304 LYS F C 1
ATOM 17580 O O . LYS F 1 328 ? 49.570 45.551 16.053 1.00 18.78 304 LYS F O 1
ATOM 17586 N N . ASP F 1 329 ? 47.501 46.050 16.824 1.00 16.50 305 ASP F N 1
ATOM 17587 C CA . ASP F 1 329 ? 47.681 45.210 18.011 1.00 18.12 305 ASP F CA 1
ATOM 17588 C C . ASP F 1 329 ? 47.653 43.726 17.650 1.00 18.39 305 ASP F C 1
ATOM 17589 O O . ASP F 1 329 ? 48.591 42.949 17.983 1.00 17.17 305 ASP F O 1
ATOM 17594 N N . ARG F 1 330 ? 46.599 43.328 16.925 1.00 16.42 306 ARG F N 1
ATOM 17595 C CA . ARG F 1 330 ? 46.412 41.914 16.601 1.00 17.85 306 ARG F CA 1
ATOM 17596 C C . ARG F 1 330 ? 47.605 41.319 15.822 1.00 17.68 306 ARG F C 1
ATOM 17597 O O . ARG F 1 330 ? 47.998 40.182 16.068 1.00 18.27 306 ARG F O 1
ATOM 17605 N N . LEU F 1 331 ? 48.161 42.102 14.895 1.00 16.00 307 LEU F N 1
ATOM 17606 C CA . LEU F 1 331 ? 49.260 41.651 14.020 1.00 16.17 307 LEU F CA 1
ATOM 17607 C C . LEU F 1 331 ? 50.622 42.087 14.545 1.00 15.52 307 LEU F C 1
ATOM 17608 O O . LEU F 1 331 ? 51.661 41.768 13.917 1.00 16.77 307 LEU F O 1
ATOM 17613 N N A GLN F 1 332 ? 50.627 42.788 15.665 0.70 16.11 308 GLN F N 1
ATOM 17614 N N B GLN F 1 332 ? 50.595 42.829 15.653 0.30 15.96 308 GLN F N 1
ATOM 17615 C CA A GLN F 1 332 ? 51.897 43.277 16.260 0.70 17.91 308 GLN F CA 1
ATOM 17616 C CA B GLN F 1 332 ? 51.791 43.345 16.359 0.30 16.65 308 GLN F CA 1
ATOM 17617 C C A GLN F 1 332 ? 52.733 44.010 15.200 0.70 17.73 308 GLN F C 1
ATOM 17618 C C B GLN F 1 332 ? 52.709 44.166 15.425 0.30 16.85 308 GLN F C 1
ATOM 17619 O O A GLN F 1 332 ? 53.934 43.732 14.960 0.70 15.30 308 GLN F O 1
ATOM 17620 O O B GLN F 1 332 ? 53.950 44.090 15.516 0.30 15.50 308 GLN F O 1
ATOM 17631 N N . TYR F 1 333 ? 52.081 44.976 14.558 1.00 16.53 309 TYR F N 1
ATOM 17632 C CA . TYR F 1 333 ? 52.747 45.790 13.570 1.00 17.22 309 TYR F CA 1
ATOM 17633 C C . TYR F 1 333 ? 53.784 46.674 14.291 1.00 17.20 309 TYR F C 1
ATOM 17634 O O . TYR F 1 333 ? 53.475 47.279 15.296 1.00 19.09 309 TYR F O 1
ATOM 17643 N N . GLN F 1 334 ? 55.004 46.712 13.777 1.00 19.91 310 GLN F N 1
ATOM 17644 C CA . GLN F 1 334 ? 56.060 47.490 14.441 1.00 22.48 310 GLN F CA 1
ATOM 17645 C C . GLN F 1 334 ? 56.288 48.841 13.767 1.00 23.79 310 GLN F C 1
ATOM 17646 O O . GLN F 1 334 ? 57.068 49.663 14.236 1.00 25.89 310 GLN F O 1
ATOM 17652 N N . PHE F 1 335 ? 55.566 49.096 12.683 1.00 20.51 311 PHE F N 1
ATOM 17653 C CA . PHE F 1 335 ? 55.728 50.310 11.911 1.00 17.89 311 PHE F CA 1
ATOM 17654 C C . PHE F 1 335 ? 54.512 51.228 12.114 1.00 17.49 311 PHE F C 1
ATOM 17655 O O . PHE F 1 335 ? 53.459 50.791 12.631 1.00 15.30 311 PHE F O 1
ATOM 17663 N N . ALA F 1 336 ? 54.682 52.497 11.750 1.00 17.94 312 ALA F N 1
ATOM 17664 C CA . ALA F 1 336 ? 53.572 53.461 11.760 1.00 16.92 312 ALA F CA 1
ATOM 17665 C C . ALA F 1 336 ? 53.517 54.232 10.429 1.00 16.78 312 ALA F C 1
ATOM 17666 O O . ALA F 1 336 ? 54.540 54.470 9.791 1.00 15.80 312 ALA F O 1
ATOM 17668 N N . PRO F 1 337 ? 52.297 54.563 9.937 1.00 15.57 313 PRO F N 1
ATOM 17669 C CA . PRO F 1 337 ? 52.217 55.341 8.687 1.00 13.32 313 PRO F CA 1
ATOM 17670 C C . PRO F 1 337 ? 52.461 56.842 8.902 1.00 12.41 313 PRO F C 1
ATOM 17671 O O . PRO F 1 337 ? 52.219 57.362 10.006 1.00 15.11 313 PRO F O 1
ATOM 17675 N N . PHE F 1 338 ? 52.932 57.511 7.855 1.00 14.11 314 PHE F N 1
ATOM 17676 C CA . PHE F 1 338 ? 53.171 58.965 7.832 1.00 15.08 314 PHE F CA 1
ATOM 17677 C C . PHE F 1 338 ? 52.558 59.514 6.553 1.00 13.21 314 PHE F C 1
ATOM 17678 O O . PHE F 1 338 ? 52.811 59.010 5.470 1.00 14.48 314 PHE F O 1
ATOM 17686 N N . PHE F 1 339 ? 51.692 60.517 6.717 1.00 14.83 315 PHE F N 1
ATOM 17687 C CA . PHE F 1 339 ? 50.905 61.131 5.646 1.00 13.97 315 PHE F CA 1
ATOM 17688 C C . PHE F 1 339 ? 51.506 62.484 5.318 1.00 12.48 315 PHE F C 1
ATOM 17689 O O . PHE F 1 339 ? 51.420 63.457 6.094 1.00 14.61 315 PHE F O 1
ATOM 17697 N N . TRP F 1 340 ? 52.069 62.545 4.133 1.00 14.29 316 TRP F N 1
ATOM 17698 C CA . TRP F 1 340 ? 52.873 63.694 3.742 1.00 15.46 316 TRP F CA 1
ATOM 17699 C C . TRP F 1 340 ? 52.070 64.641 2.886 1.00 16.87 316 TRP F C 1
ATOM 17700 O O . TRP F 1 340 ? 50.843 64.429 2.669 1.00 14.65 316 TRP F O 1
ATOM 17711 N N . GLN F 1 341 ? 52.727 65.703 2.413 1.00 15.87 317 GLN F N 1
ATOM 17712 C CA . GLN F 1 341 ? 52.120 66.657 1.496 1.00 16.66 317 GLN F CA 1
ATOM 17713 C C . GLN F 1 341 ? 53.162 67.004 0.442 1.00 18.53 317 GLN F C 1
ATOM 17714 O O . GLN F 1 341 ? 54.344 67.015 0.734 1.00 16.67 317 GLN F O 1
ATOM 17720 N N . VAL F 1 342 ? 52.718 67.227 -0.800 1.00 16.79 318 VAL F N 1
ATOM 17721 C CA . VAL F 1 342 ? 53.630 67.557 -1.900 1.00 16.95 318 VAL F CA 1
ATOM 17722 C C . VAL F 1 342 ? 54.398 68.843 -1.602 1.00 17.75 318 VAL F C 1
ATOM 17723 O O . VAL F 1 342 ? 53.816 69.853 -1.191 1.00 16.14 318 VAL F O 1
ATOM 17727 N N . GLY F 1 343 ? 55.720 68.735 -1.732 1.00 18.56 319 GLY F N 1
ATOM 17728 C CA . GLY F 1 343 ? 56.635 69.833 -1.457 1.00 18.27 319 GLY F CA 1
ATOM 17729 C C . GLY F 1 343 ? 57.138 69.767 -0.029 1.00 19.21 319 GLY F C 1
ATOM 17730 O O . GLY F 1 343 ? 58.011 70.574 0.369 1.00 20.51 319 GLY F O 1
ATOM 17731 N N . GLY F 1 344 ? 56.587 68.847 0.779 1.00 16.79 320 GLY F N 1
ATOM 17732 C CA . GLY F 1 344 ? 56.926 68.770 2.197 1.00 16.14 320 GLY F CA 1
ATOM 17733 C C . GLY F 1 344 ? 58.247 68.069 2.497 1.00 18.60 320 GLY F C 1
ATOM 17734 O O . GLY F 1 344 ? 58.750 67.359 1.659 1.00 18.76 320 GLY F O 1
ATOM 17735 N N . LYS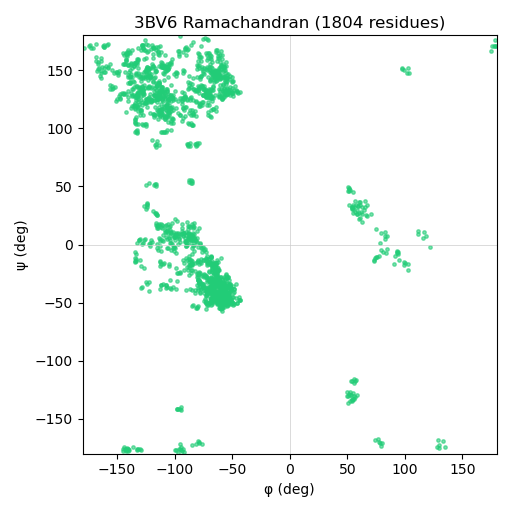 F 1 345 ? 58.737 68.259 3.717 1.00 18.89 321 LYS F N 1
ATOM 17736 C CA . LYS F 1 345 ? 59.997 67.734 4.227 1.00 21.41 321 LYS F CA 1
ATOM 17737 C C . LYS F 1 345 ? 59.744 66.600 5.198 1.00 21.61 321 LYS F C 1
ATOM 17738 O O . LYS F 1 345 ? 58.701 66.568 5.875 1.00 21.61 321 LYS F O 1
ATOM 17744 N N . TYR F 1 346 ? 60.705 65.688 5.301 1.00 21.47 322 TYR F N 1
ATOM 17745 C CA . TYR F 1 346 ? 60.665 64.610 6.277 1.00 19.43 322 TYR F CA 1
ATOM 17746 C C . TYR F 1 346 ? 62.133 64.392 6.675 1.00 20.48 322 TYR F C 1
ATOM 17747 O O . TYR F 1 346 ? 62.974 64.208 5.803 1.00 22.19 322 TYR F O 1
ATOM 17756 N N . THR F 1 347 ? 62.375 64.350 7.975 1.00 20.85 323 THR F N 1
ATOM 17757 C CA . THR F 1 347 ? 63.730 64.130 8.503 1.00 22.08 323 THR F CA 1
ATOM 17758 C C . THR F 1 347 ? 63.658 62.929 9.415 1.00 19.94 323 THR F C 1
ATOM 17759 O O . THR F 1 347 ? 62.881 62.912 10.387 1.00 21.74 323 THR F O 1
ATOM 17763 N N . TYR F 1 348 ? 64.490 61.931 9.129 1.00 21.06 324 TYR F N 1
ATOM 17764 C CA . TYR F 1 348 ? 64.507 60.702 9.909 1.00 21.33 324 TYR F CA 1
ATOM 17765 C C . TYR F 1 348 ? 65.858 60.598 10.669 1.00 23.70 324 TYR F C 1
ATOM 17766 O O . TYR F 1 348 ? 66.883 60.887 10.065 1.00 23.17 324 TYR F O 1
ATOM 17775 N N . PRO F 1 349 ? 65.846 60.152 11.944 1.00 23.44 325 PRO F N 1
ATOM 17776 C CA . PRO F 1 349 ? 64.705 59.711 12.768 1.00 22.05 325 PRO F CA 1
ATOM 17777 C C . PRO F 1 349 ? 63.950 60.808 13.526 1.00 21.77 325 PRO F C 1
ATOM 17778 O O . PRO F 1 349 ? 63.065 60.479 14.303 1.00 22.80 325 PRO F O 1
ATOM 17782 N N . THR F 1 350 ? 64.305 62.082 13.312 1.00 21.53 326 THR F N 1
ATOM 17783 C CA . THR F 1 350 ? 63.764 63.213 14.058 1.00 21.85 326 THR F CA 1
ATOM 17784 C C . THR F 1 350 ? 62.209 63.230 14.055 1.00 22.64 326 THR F C 1
ATOM 17785 O O . THR F 1 350 ? 61.574 63.474 15.090 1.00 21.80 326 THR F O 1
ATOM 17789 N N . ASP F 1 351 ? 61.652 62.981 12.873 1.00 22.10 327 ASP F N 1
ATOM 17790 C CA . ASP F 1 351 ? 60.192 63.019 12.661 1.00 23.37 327 ASP F CA 1
ATOM 17791 C C . ASP F 1 351 ? 59.443 61.708 12.932 1.00 24.77 327 ASP F C 1
ATOM 17792 O O . ASP F 1 351 ? 58.232 61.616 12.644 1.00 24.29 327 ASP F O 1
ATOM 17797 N N A LYS F 1 352 ? 60.142 60.705 13.454 0.60 23.39 328 LYS F N 1
ATOM 17798 N N B LYS F 1 352 ? 60.124 60.700 13.488 0.40 23.89 328 LYS F N 1
ATOM 17799 C CA A LYS F 1 352 ? 59.479 59.463 13.815 0.60 24.07 328 LYS F CA 1
ATOM 17800 C CA B LYS F 1 352 ? 59.479 59.398 13.770 0.40 24.45 328 LYS F CA 1
ATOM 17801 C C A LYS F 1 352 ? 58.496 59.779 14.957 0.60 23.78 328 LYS F C 1
ATOM 17802 C C B LYS F 1 352 ? 58.166 59.395 14.523 0.40 24.33 328 LYS F C 1
ATOM 17803 O O A LYS F 1 352 ? 58.806 60.505 15.894 0.60 23.99 328 LYS F O 1
ATOM 17804 O O B LYS F 1 352 ? 57.345 58.514 14.292 0.40 24.02 328 LYS F O 1
ATOM 17815 N N A GLY F 1 353 ? 57.287 59.247 14.871 0.60 23.34 329 GLY F N 1
ATOM 17816 N N B GLY F 1 353 ? 57.981 60.327 15.453 0.40 23.93 329 GLY F N 1
ATOM 17817 C CA A GLY F 1 353 ? 56.286 59.555 15.866 0.60 22.95 329 GLY F CA 1
ATOM 17818 C CA B GLY F 1 353 ? 56.753 60.351 16.244 0.40 24.31 329 GLY F CA 1
ATOM 17819 C C A GLY F 1 353 ? 55.265 60.537 15.299 0.60 22.86 329 GLY F C 1
ATOM 17820 C C B GLY F 1 353 ? 55.678 61.244 15.668 0.40 23.96 329 GLY F C 1
ATOM 17821 O O A GLY F 1 353 ? 54.132 60.554 15.751 0.60 22.50 329 GLY F O 1
ATOM 17822 O O B GLY F 1 353 ? 54.832 61.765 16.401 0.40 25.38 329 GLY F O 1
ATOM 17823 N N . ARG F 1 354 ? 55.679 61.377 14.348 1.00 23.66 330 ARG F N 1
ATOM 17824 C CA . ARG F 1 354 ? 54.757 62.279 13.691 1.00 22.77 330 ARG F CA 1
ATOM 17825 C C . ARG F 1 354 ? 53.983 61.465 12.677 1.00 19.68 330 ARG F C 1
ATOM 17826 O O . ARG F 1 354 ? 54.583 60.680 11.958 1.00 19.98 330 ARG F O 1
ATOM 17834 N N . MET F 1 355 ? 52.674 61.701 12.588 1.00 19.03 331 MET F N 1
ATOM 17835 C CA . MET F 1 355 ? 51.839 60.950 11.657 1.00 15.58 331 MET F CA 1
ATOM 17836 C C . MET F 1 355 ? 51.274 61.809 10.503 1.00 15.65 331 MET F C 1
ATOM 17837 O O . MET F 1 355 ? 51.191 61.366 9.368 1.00 14.90 331 MET F O 1
ATOM 17842 N N . HIS F 1 356 ? 50.897 63.040 10.806 1.00 15.34 332 HIS F N 1
ATOM 17843 C CA . HIS F 1 356 ? 50.319 63.934 9.797 1.00 16.41 332 HIS F CA 1
ATOM 17844 C C . HIS F 1 356 ? 51.169 65.186 9.580 1.00 15.85 332 HIS F C 1
ATOM 17845 O O . HIS F 1 356 ? 51.225 66.070 10.420 1.00 17.70 332 HIS F O 1
ATOM 17852 N N . TYR F 1 357 ? 51.751 65.266 8.410 1.00 16.53 333 TYR F N 1
ATOM 17853 C CA . TYR F 1 357 ? 52.571 66.411 8.040 1.00 17.13 333 TYR F CA 1
ATOM 17854 C C . TYR F 1 357 ? 51.707 67.643 7.880 1.00 17.90 333 TYR F C 1
ATOM 17855 O O . TYR F 1 357 ? 50.582 67.554 7.340 1.00 15.41 333 TYR F O 1
ATOM 17864 N N . GLN F 1 358 ? 52.243 68.794 8.308 1.00 15.03 334 GLN F N 1
ATOM 17865 C CA . GLN F 1 358 ? 51.558 70.068 8.119 1.00 15.79 334 GLN F CA 1
ATOM 17866 C C . GLN F 1 358 ? 52.636 71.021 7.613 1.00 17.27 334 GLN F C 1
ATOM 17867 O O . GLN F 1 358 ? 53.704 71.131 8.256 1.00 16.67 334 GLN F O 1
ATOM 17873 N N . HIS F 1 359 ? 52.381 71.674 6.487 1.00 14.35 335 HIS F N 1
ATOM 17874 C CA . HIS F 1 359 ? 53.296 72.716 6.002 1.00 17.46 335 HIS F CA 1
ATOM 17875 C C . HIS F 1 359 ? 53.504 73.796 7.097 1.00 17.13 335 HIS F C 1
ATOM 17876 O O . HIS F 1 359 ? 52.644 74.038 7.962 1.00 15.37 335 HIS F O 1
ATOM 17883 N N . PHE F 1 360 ? 54.661 74.475 7.058 1.00 17.82 336 PHE F N 1
ATOM 17884 C CA . PHE F 1 360 ? 54.904 75.560 7.989 1.00 17.18 336 PHE F CA 1
ATOM 17885 C C . PHE F 1 360 ? 53.741 76.543 7.948 1.00 16.65 336 PHE F C 1
ATOM 17886 O O . PHE F 1 360 ? 53.355 77.002 6.870 1.00 18.59 336 PHE F O 1
ATOM 17894 N N . ARG F 1 361 ? 53.219 76.899 9.107 1.00 16.79 337 ARG F N 1
ATOM 17895 C CA . ARG F 1 361 ? 52.030 77.767 9.171 1.00 16.58 337 ARG F CA 1
ATOM 17896 C C . ARG F 1 361 ? 52.363 79.256 9.107 1.00 16.73 337 ARG F C 1
ATOM 17897 O O . ARG F 1 361 ? 51.493 80.107 8.851 1.00 16.98 337 ARG F O 1
ATOM 17905 N N . GLY F 1 362 ? 53.636 79.580 9.355 1.00 17.76 338 GLY F N 1
ATOM 17906 C CA . GLY F 1 362 ? 54.040 80.971 9.367 1.00 18.74 338 GLY F CA 1
ATOM 17907 C C . GLY F 1 362 ? 53.723 81.705 10.659 1.00 18.46 338 GLY F C 1
ATOM 17908 O O . GLY F 1 362 ? 53.359 81.104 11.676 1.00 17.92 338 GLY F O 1
ATOM 17909 N N . PHE F 1 363 ? 53.898 83.022 10.634 1.00 19.94 339 PHE F N 1
ATOM 17910 C CA . PHE F 1 363 ? 53.566 83.896 11.764 1.00 20.20 339 PHE F CA 1
ATOM 17911 C C . PHE F 1 363 ? 54.228 83.530 13.080 1.00 21.09 339 PHE F C 1
ATOM 17912 O O . PHE F 1 363 ? 53.634 83.705 14.165 1.00 20.43 339 PHE F O 1
ATOM 17920 N N A GLN F 1 364 ? 55.467 83.049 13.004 0.70 21.59 340 GLN F N 1
ATOM 17921 N N B GLN F 1 364 ? 55.474 83.043 12.995 0.30 21.40 340 GLN F N 1
ATOM 17922 C CA A GLN F 1 364 ? 56.178 82.686 14.219 0.70 23.48 340 GLN F CA 1
ATOM 17923 C CA B GLN F 1 364 ? 56.267 82.708 14.184 0.30 22.63 340 GLN F CA 1
ATOM 17924 C C A GLN F 1 364 ? 56.481 83.931 15.071 0.70 22.45 340 GLN F C 1
ATOM 17925 C C B GLN F 1 364 ? 56.413 83.941 15.079 0.30 22.23 340 GLN F C 1
ATOM 17926 O O A GLN F 1 364 ? 56.675 83.812 16.263 0.70 24.15 340 GLN F O 1
ATOM 17927 O O B GLN F 1 364 ? 56.450 83.830 16.299 0.30 22.87 340 GLN F O 1
ATOM 17938 N N . ASP F 1 365 ? 56.468 85.110 14.449 1.00 22.21 341 ASP F N 1
ATOM 17939 C CA . ASP F 1 365 ? 56.675 86.399 15.151 1.00 23.27 341 ASP F CA 1
ATOM 17940 C C . ASP F 1 365 ? 55.342 87.086 15.455 1.00 22.39 341 ASP F C 1
ATOM 17941 O O . ASP F 1 365 ? 55.238 88.319 15.537 1.00 22.65 341 ASP F O 1
ATOM 17946 N N . ILE F 1 366 ? 54.277 86.285 15.613 1.00 22.40 342 ILE F N 1
ATOM 17947 C CA . ILE F 1 366 ? 52.981 86.857 15.899 1.00 20.79 342 ILE F CA 1
ATOM 17948 C C . ILE F 1 366 ? 53.052 87.784 17.121 1.00 21.13 342 ILE F C 1
ATOM 17949 O O . ILE F 1 366 ? 53.632 87.437 18.142 1.00 21.58 342 ILE F O 1
ATOM 17954 N N . PHE F 1 367 ? 52.466 88.960 16.976 1.00 21.52 343 PHE F N 1
ATOM 17955 C CA . PHE F 1 367 ? 52.446 89.984 18.027 1.00 24.53 343 PHE F CA 1
ATOM 17956 C C . PHE F 1 367 ? 53.820 90.449 18.496 1.00 24.87 343 PHE F C 1
ATOM 17957 O O . PHE F 1 367 ? 53.995 90.879 19.645 1.00 26.23 343 PHE F O 1
ATOM 17965 N N . LYS F 1 368 ? 54.773 90.388 17.577 1.00 25.96 344 LYS F N 1
ATOM 17966 C CA . LYS F 1 368 ? 56.107 90.928 17.845 1.00 27.54 344 LYS F CA 1
ATOM 17967 C C . LYS F 1 368 ? 55.845 92.380 18.240 1.00 28.12 344 LYS F C 1
ATOM 17968 O O . LYS F 1 368 ? 56.404 92.877 19.236 1.00 28.33 344 LYS F O 1
ATOM 17974 N N . ASN F 1 369 ? 54.962 93.027 17.473 1.00 26.75 345 ASN F N 1
ATOM 17975 C CA . ASN F 1 369 ? 54.494 94.398 17.723 1.00 27.18 345 ASN F CA 1
ATOM 17976 C C . ASN F 1 369 ? 52.994 94.365 17.930 1.00 28.13 345 ASN F C 1
ATOM 17977 O O . ASN F 1 369 ? 52.336 93.311 17.709 1.00 27.52 345 ASN F O 1
ATOM 17982 N N . GLU F 1 370 ? 52.430 95.494 18.345 1.00 26.21 346 GLU F N 1
ATOM 17983 C CA . GLU F 1 370 ? 51.003 95.560 18.565 1.00 26.93 346 GLU F CA 1
ATOM 17984 C C . GLU F 1 370 ? 50.272 95.610 17.239 1.00 25.93 346 GLU F C 1
ATOM 17985 O O . GLU F 1 370 ? 50.830 96.074 16.239 1.00 24.51 346 GLU F O 1
ATOM 17991 N N . PRO F 1 371 ? 49.027 95.100 17.209 1.00 25.61 347 PRO F N 1
ATOM 17992 C CA . PRO F 1 371 ? 48.281 95.174 15.970 1.00 25.81 347 PRO F CA 1
ATOM 17993 C C . PRO F 1 371 ? 47.880 96.617 15.705 1.00 27.38 347 PRO F C 1
ATOM 17994 O O . PRO F 1 371 ? 47.965 97.438 16.624 1.00 27.80 347 PRO F O 1
ATOM 17998 N N . GLU F 1 372 ? 47.474 96.921 14.473 1.00 24.35 348 GLU F N 1
ATOM 17999 C CA . GLU F 1 372 ? 47.024 98.263 14.106 1.00 25.37 348 GLU F CA 1
ATOM 18000 C C . GLU F 1 372 ? 45.551 98.128 13.710 1.00 22.37 348 GLU F C 1
ATOM 18001 O O . GLU F 1 372 ? 45.217 97.966 12.544 1.00 22.14 348 GLU F O 1
ATOM 18007 N N . LEU F 1 373 ? 44.696 98.159 14.721 1.00 22.92 349 LEU F N 1
ATOM 18008 C CA . LEU F 1 373 ? 43.240 97.963 14.534 1.00 22.33 349 LEU F CA 1
ATOM 18009 C C . LEU F 1 373 ? 42.449 99.040 15.255 1.00 22.54 349 LEU F C 1
ATOM 18010 O O . LEU F 1 373 ? 42.964 99.660 16.193 1.00 23.80 349 LEU F O 1
ATOM 18015 N N . PRO F 1 374 ? 41.176 99.256 14.843 1.00 22.14 350 PRO F N 1
ATOM 18016 C CA . PRO F 1 374 ? 40.345 100.290 15.457 1.00 22.38 350 PRO F CA 1
ATOM 18017 C C . PRO F 1 374 ? 40.005 100.062 16.936 1.00 22.57 350 PRO F C 1
ATOM 18018 O O . PRO F 1 374 ? 39.587 100.996 17.602 1.00 24.73 350 PRO F O 1
ATOM 18022 N N . TYR F 1 375 ? 40.149 98.827 17.420 1.00 20.84 351 TYR F N 1
ATOM 18023 C CA . TYR F 1 375 ? 39.962 98.464 18.836 1.00 22.27 351 TYR F CA 1
ATOM 18024 C C . TYR F 1 375 ? 40.582 97.052 18.972 1.00 22.49 351 TYR F C 1
ATOM 18025 O O . TYR F 1 375 ? 40.657 96.301 17.977 1.00 21.33 351 TYR F O 1
ATOM 18034 N N A LYS F 1 376 ? 41.039 96.686 20.167 0.60 21.94 352 LYS F N 1
ATOM 18035 N N B LYS F 1 376 ? 40.995 96.712 20.197 0.40 21.87 352 LYS F N 1
ATOM 18036 C CA A LYS F 1 376 ? 41.750 95.427 20.272 0.60 22.03 352 LYS F CA 1
ATOM 18037 C CA B LYS F 1 376 ? 41.711 95.472 20.496 0.40 21.93 352 LYS F CA 1
ATOM 18038 C C A LYS F 1 376 ? 40.929 94.203 19.863 0.60 21.77 352 LYS F C 1
ATOM 18039 C C B LYS F 1 376 ? 40.988 94.171 20.093 0.40 21.90 352 LYS F C 1
ATOM 18040 O O A LYS F 1 376 ? 41.433 93.327 19.133 0.60 22.00 352 LYS F O 1
ATOM 18041 O O B LYS F 1 376 ? 41.613 93.216 19.592 0.40 22.39 352 LYS F O 1
ATOM 18052 N N . ALA F 1 377 ? 39.683 94.142 20.322 1.00 20.73 353 ALA F N 1
ATOM 18053 C CA . ALA F 1 377 ? 38.876 92.940 20.045 1.00 20.43 353 ALA F CA 1
ATOM 18054 C C . ALA F 1 377 ? 38.248 92.903 18.645 1.00 20.74 353 ALA F C 1
ATOM 18055 O O . ALA F 1 377 ? 37.335 92.110 18.375 1.00 20.83 353 ALA F O 1
ATOM 18057 N N . PHE F 1 378 ? 38.762 93.726 17.729 1.00 19.80 354 PHE F N 1
ATOM 18058 C CA . PHE F 1 378 ? 38.243 93.745 16.351 1.00 20.03 354 PHE F CA 1
ATOM 18059 C C . PHE F 1 378 ? 38.308 92.313 15.752 1.00 21.07 354 PHE F C 1
ATOM 18060 O O . PHE F 1 378 ? 37.385 91.862 15.027 1.00 20.91 354 PHE F O 1
ATOM 18068 N N . LEU F 1 379 ? 39.434 91.654 16.032 1.00 21.40 355 LEU F N 1
ATOM 18069 C CA . LEU F 1 379 ? 39.702 90.245 15.698 1.00 21.81 355 LEU F CA 1
ATOM 18070 C C . LEU F 1 379 ? 40.375 89.588 16.899 1.00 24.31 355 LEU F C 1
ATOM 18071 O O . LEU F 1 379 ? 40.589 90.230 17.965 1.00 24.30 355 LEU F O 1
#

CATH classification: 3.60.15.10